Protein 2KGY (pdb70)

Secondary structure (DSSP, 8-state):
--S-TTSSSHHHHHHHHHHH--B--SSHHHHHHIIIIISTTTTSB--EEEE--SSS-EEEE--BBTTTBEEEEEEBTTTTB--EEEE-SS--

Foldseek 3Di:
DVFDPDADCQVVCVVLCVFQAAEFAAALLRLLVCLLCNSPVRPWSKYWYFDDDPAGGWTWIWTHHSPLWIAIFTGHNVPHGGGDGTGSNPRD

Radius of gyration: 11.52 Å; Cα contacts (8 Å, |Δi|>4): 251; chains: 1; bounding box: 25×25×30 Å

CATH classification: 3.30.505.20

Sequence (92 aa):
DYDIPTTENLYFQGAMAFDGEDEVTGPDADRARAAAVQAVPGGTAGEVETETGEGAAAYGVLVTRPDGTRVEVHLDRDFRVLDTEPADGDGGDYDIPTTENLYFQGAMAFDGEDEVTGPDADRARAAAVQAVPGGTAGEVETETGEGAAAYGVLVTRPDGTRVEVHLDRDFRVLDTEPADGDGGDYDIPTTENLYFQGAMAFDGEDEVTGPDADRARAAAVQAVPGGTAGEVETETGEGAAAYGVLVTRPDGTRVEVHLDRDFRVLDTEPADGDGGDYDIPTTENLYFQGAMAFDGEDEVTGPDADRARAAAVQAVPGGTAGEVETETGEGAAAYGVLVTRPDGTRVEVHLDRDFRVLDTEPADGDGGDYDIPTTENLYFQGAMAFDGEDEVTGPDADRARAAAVQAVPGGTAGEVETETGEGAAAYGVLVTRPDGTRVEVHLDRDFRVLDTEPADGDGGDYDIPTTENLYFQGAMAFDGEDEVTGPDADRARAAAVQAVPGGTAGEVETETGEGAAAYGVLVTRPDGTRVEVHLDRDFRVLDTEPADGDGGDYDIPTTENLYFQGAMAFDGEDEVTGPDADRARAAAVQAVPGGTAGEVETETGEGAAAYGVLVTRPDGTRVEVHLDRDFRVLDTEPADGDGGDYDIPTTENLYFQGAMAFDGEDEVTGPDADRARAAAVQAVPGGTAGEVETETGEGAAAYGVLVTRPDGTRVEVHLDRDFRVLDTEPADGDGGDYDIPTTENLYFQGAMAFDGEDEVTGPDADRARAAAVQAVPGGTAGEVETETGEGAAAYGVLVTRPDGTRVEVHLDRDFRVLDTEPADGDGGDYDIPTTENLYFQGAMAFDGEDEVTGPDADRARAAAVQAVPGGTAGEVETETGEGAAAYGVLVTRPDGTRVEVHLDRDFRVLDTEPADGDGGDYDIPTTENLYFQGAMAFDGEDEVTGPDADRARAAAVQAVPGGTAGEVETETGEGAAAYGVLVTRPDGTRVEVHLDRDFRVLDTEPADGDGGDYDIPTTENLYFQGAMAFDGEDEVTGPDADRARAAAVQAVPGGTAGEVETETGEGAAAYGVLVTRPDGTRVEVHLDRDFRVLDTEPADGDGGDYDIPTTENLYFQGAMAFDGEDEVTGPDADRARAAAVQAVPGGTAGEVETETGEGAAAYGVLVTRPDGTRVEVHLDRDFRVLDTEPADGDGGDYDIPTTENLYFQGAMAFDGEDEVTGPDADRARAAAVQAVPGGTAGEVETETGEGAAAYGVLVTRPDGTRVEVHLDRDFRVLDTEPADGDGGDYDIPTTENLYFQGAMAFDGEDEVTGPDADRARAAAVQAVPGGTAGEVETETGEGAAAYGVLVTRPDGTRVEVHLDRDFRVLDTEPADGDGGDYDIPTTENLYFQGAMAFDGEDEVTGPDADRARAAAVQAVPGGTAGEVETETGEGAAAYGVLVTRPDGTRVEVHLDRDFRVLDTEPADGDGGDYDIPTTENLYFQGAMAFDGEDEVTGPDADRARAAAVQAVPGGTAGEVETETGEGAAAYGVLVTRPDGTRVEVHLDRDFRVLDTEPADGDGGDYDIPTTENLYFQGAMAFDGEDEVTGPDADRARAAAVQAVPGGTAGEVETETGEGAAAYGVLVTRPDGTRVEVHLDRDFRVLDTEPADGDGGDYDIPTTENLYFQGAMAFDGEDEVTGPDADRARAAAVQAVPGGTAGEVETETGEGAAAYGVLVTRPDGTRVEVHLDRDFRVLDTEPADGDGGDYDIPTTENLYFQGAMAFDGEDEVTGPDADRARAAAVQAVPGGTAGEVETETGEGAAAYGVLVTRPDGTRVEVHLDRDFRVLDTEPADGDGG

Organism: Mycobacterium tuberculosis (strain ATCC 25618 / H37Rv) (NCBI:txid83332)

Solvent-accessible surface area: 5314 Å² total; per-residue (Å²): 102,110,11,38,118,119,12,109,86,6,122,116,26,14,62,101,13,177,89,20,27,81,112,13,58,4,71,24,70,33,22,15,152,2,0,18,106,105,2,35,89,37,53,58,0,5,1,2,11,56,80,112,49,187,36,52,9,19,45,0,5,0,20,33,163,61,129,24,55,14,52,4,3,67,2,7,125,63,138,214,36,46,101,67,66,86,4,115,21,126,48,118

B-factor: mean 37.4, std 22.86, range [0.02, 75.54]

Nearest PDB structures (foldseek):
  2kgy-assembly1_A  TM=9.215E-01  e=4.120E-16  Mycobacterium tuberculosis H37Rv
  4agt-assembly1_B  TM=5.721E-01  e=5.261E-01  Aspergillus fumigatus
  5eo8-assembly1_A  TM=6.458E-01  e=2.131E+00  Aspergillus oryzae RIB40
  6rxt-assembly1_UL  TM=4.568E-01  e=2.271E+00  Thermochaetoides thermophila
  2kgy-assembly1_A  TM=9.849E-01  e=2.122E-17  Mycobacterium tuberculosis H37Rv

Structure (mmCIF, N/CA/C/O backbone):
data_2KGY
#
_entry.id   2KGY
#
loop_
_atom_site.group_PDB
_atom_site.id
_atom_site.type_symbol
_atom_site.label_atom_id
_atom_site.label_alt_id
_atom_site.label_comp_id
_atom_site.label_asym_id
_atom_site.label_entity_id
_atom_site.label_seq_id
_atom_site.pdbx_PDB_ins_code
_atom_site.Cartn_x
_atom_site.Cartn_y
_atom_site.Cartn_z
_atom_site.occupancy
_atom_site.B_iso_or_equiv
_atom_site.auth_seq_id
_atom_site.auth_comp_id
_atom_site.auth_asym_id
_atom_site.auth_atom_id
_atom_site.pdbx_PDB_model_num
ATOM 1 N N . ASP A 1 11 ? 1.328 0.000 0.000 1.00 4.00 11 ASP A N 1
ATOM 2 C CA . ASP A 1 11 ? 2.093 -0.001 -1.242 1.00 0.02 11 ASP A CA 1
ATOM 3 C C . ASP A 1 11 ? 1.985 -1.350 -1.946 1.00 34.14 11 ASP A C 1
ATOM 4 O O . ASP A 1 11 ? 1.982 -1.422 -3.175 1.00 1.02 11 ASP A O 1
ATOM 13 N N . TYR A 1 12 ? 1.896 -2.417 -1.159 1.00 2.53 12 TYR A N 1
ATOM 14 C CA . TYR A 1 12 ? 1.791 -3.764 -1.706 1.00 43.22 12 TYR A CA 1
ATOM 15 C C . TYR A 1 12 ? 0.456 -3.960 -2.418 1.00 22.20 12 TYR A C 1
ATOM 16 O O . TYR A 1 12 ? 0.394 -4.562 -3.490 1.00 42.23 12 TYR A O 1
ATOM 34 N N . ASP A 1 13 ? -0.610 -3.448 -1.813 1.00 42.54 13 ASP A N 1
ATOM 35 C CA . ASP A 1 13 ? -1.945 -3.564 -2.389 1.00 2.13 13 ASP A CA 1
ATOM 36 C C . ASP A 1 13 ? -2.021 -2.847 -3.733 1.00 75.42 13 ASP A C 1
ATOM 37 O O . ASP A 1 13 ? -0.998 -2.568 -4.358 1.00 3.34 13 ASP A O 1
ATOM 46 N N . ILE A 1 14 ? -3.241 -2.554 -4.173 1.00 64.40 14 ILE A N 1
ATOM 47 C CA . ILE A 1 14 ? -3.450 -1.871 -5.443 1.00 51.22 14 ILE A CA 1
ATOM 48 C C . ILE A 1 14 ? -3.387 -0.357 -5.270 1.00 23.12 14 ILE A C 1
ATOM 49 O O . ILE A 1 14 ? -4.043 0.222 -4.404 1.00 20.54 14 ILE A O 1
ATOM 65 N N . PRO A 1 15 ? -2.579 0.302 -6.114 1.00 31.20 15 PRO A N 1
ATOM 66 C CA . PRO A 1 15 ? -2.412 1.758 -6.076 1.00 33.32 15 PRO A CA 1
ATOM 67 C C . PRO A 1 15 ? -3.663 2.497 -6.540 1.00 23.20 15 PRO A C 1
ATOM 68 O O . PRO A 1 15 ? -3.691 3.727 -6.581 1.00 4.44 15 PRO A O 1
ATOM 79 N N . THR A 1 16 ? -4.697 1.739 -6.890 1.00 34.35 16 THR A N 1
ATOM 80 C CA . THR A 1 16 ? -5.951 2.322 -7.352 1.00 24.25 16 THR A CA 1
ATOM 81 C C . THR A 1 16 ? -7.054 2.147 -6.314 1.00 61.53 16 THR A C 1
ATOM 82 O O . THR A 1 16 ? -8.239 2.136 -6.648 1.00 52.53 16 THR A O 1
ATOM 93 N N . THR A 1 17 ? -6.658 2.009 -5.053 1.00 5.23 17 THR A N 1
ATOM 94 C CA . THR A 1 17 ? -7.613 1.834 -3.966 1.00 61.12 17 THR A CA 1
ATOM 95 C C . THR A 1 17 ? -8.240 3.164 -3.566 1.00 12.33 17 THR A C 1
ATOM 96 O O . THR A 1 17 ? -8.094 4.165 -4.267 1.00 35.03 17 THR A O 1
ATOM 107 N N . GLU A 1 18 ? -8.938 3.168 -2.434 1.00 24.40 18 GLU A N 1
ATOM 108 C CA . GLU A 1 18 ? -9.587 4.377 -1.941 1.00 71.42 18 GLU A CA 1
ATOM 109 C C . GLU A 1 18 ? -8.561 5.351 -1.371 1.00 0.52 18 GLU A C 1
ATOM 110 O O . GLU A 1 18 ? -7.896 6.074 -2.112 1.00 72.44 18 GLU A O 1
ATOM 122 N N . ASN A 1 19 ? -8.439 5.366 -0.047 1.00 71.23 19 ASN A N 1
ATOM 123 C CA . ASN A 1 19 ? -7.495 6.252 0.624 1.00 53.33 19 ASN A CA 1
ATOM 124 C C . ASN A 1 19 ? -6.217 5.506 0.993 1.00 3.42 19 ASN A C 1
ATOM 125 O O . ASN A 1 19 ? -5.353 6.040 1.691 1.00 32.21 19 ASN A O 1
ATOM 136 N N . LEU A 1 20 ? -6.102 4.270 0.520 1.00 0.33 20 LEU A N 1
ATOM 137 C CA . LEU A 1 20 ? -4.928 3.450 0.800 1.00 54.01 20 LEU A CA 1
ATOM 138 C C . LEU A 1 20 ? -3.698 3.998 0.083 1.00 32.45 20 LEU A C 1
ATOM 139 O O . LEU A 1 20 ? -2.569 3.605 0.379 1.00 12.31 20 LEU A O 1
ATOM 155 N N . TYR A 1 21 ? -3.924 4.907 -0.858 1.00 12.33 21 TYR A N 1
ATOM 156 C CA . TYR A 1 21 ? -2.834 5.509 -1.617 1.00 13.15 21 TYR A CA 1
ATOM 157 C C . TYR A 1 21 ? -2.387 6.822 -0.980 1.00 74.24 21 TYR A C 1
ATOM 158 O O . TYR A 1 21 ? -1.483 7.491 -1.480 1.00 51.32 21 TYR A O 1
ATOM 176 N N . PHE A 1 22 ? -3.028 7.183 0.126 1.00 1.53 22 PHE A N 1
ATOM 177 C CA . PHE A 1 22 ? -2.698 8.416 0.832 1.00 0.04 22 PHE A CA 1
ATOM 178 C C . PHE A 1 22 ? -1.769 8.136 2.010 1.00 13.14 22 PHE A C 1
ATOM 179 O O . PHE A 1 22 ? -0.835 8.893 2.270 1.00 2.50 22 PHE A O 1
ATOM 196 N N . GLN A 1 23 ? -2.035 7.044 2.719 1.00 31.41 23 GLN A N 1
ATOM 197 C CA . GLN A 1 23 ? -1.224 6.664 3.870 1.00 14.31 23 GLN A CA 1
ATOM 198 C C . GLN A 1 23 ? 0.182 6.263 3.437 1.00 11.30 23 GLN A C 1
ATOM 199 O O . GLN A 1 23 ? 1.169 6.657 4.057 1.00 41.24 23 GLN A O 1
ATOM 213 N N . GLY A 1 24 ? 0.265 5.476 2.368 1.00 2.44 24 GLY A N 1
ATOM 214 C CA . GLY A 1 24 ? 1.555 5.035 1.871 1.00 30.21 24 GLY A CA 1
ATOM 215 C C . GLY A 1 24 ? 2.577 6.153 1.838 1.00 44.35 24 GLY A C 1
ATOM 216 O O . GLY A 1 24 ? 3.775 5.913 1.983 1.00 24.22 24 GLY A O 1
ATOM 220 N N . ALA A 1 25 ? 2.104 7.380 1.643 1.00 21.13 25 ALA A N 1
ATOM 221 C CA . ALA A 1 25 ? 2.986 8.540 1.591 1.00 34.53 25 ALA A CA 1
ATOM 222 C C . ALA A 1 25 ? 3.880 8.605 2.825 1.00 51.13 25 ALA A C 1
ATOM 223 O O . ALA A 1 25 ? 5.105 8.632 2.714 1.00 62.54 25 ALA A O 1
ATOM 230 N N . MET A 1 26 ? 3.259 8.632 3.999 1.00 31.14 26 MET A N 1
ATOM 231 C CA . MET A 1 26 ? 4.000 8.694 5.254 1.00 50.12 26 MET A CA 1
ATOM 232 C C . MET A 1 26 ? 4.687 7.364 5.546 1.00 60.22 26 MET A C 1
ATOM 233 O O . MET A 1 26 ? 5.437 7.241 6.514 1.00 41.43 26 MET A O 1
ATOM 247 N N . ALA A 1 27 ? 4.425 6.370 4.703 1.00 44.21 27 ALA A N 1
ATOM 248 C CA . ALA A 1 27 ? 5.020 5.050 4.870 1.00 21.02 27 ALA A CA 1
ATOM 249 C C . ALA A 1 27 ? 6.490 5.055 4.466 1.00 64.13 27 ALA A C 1
ATOM 250 O O . ALA A 1 27 ? 7.273 4.222 4.923 1.00 22.10 27 ALA A O 1
ATOM 257 N N . PHE A 1 28 ? 6.859 5.998 3.605 1.00 63.31 28 PHE A N 1
ATOM 258 C CA . PHE A 1 28 ? 8.236 6.110 3.137 1.00 31.32 28 PHE A CA 1
ATOM 259 C C . PHE A 1 28 ? 9.175 6.454 4.289 1.00 4.42 28 PHE A C 1
ATOM 260 O O . PHE A 1 28 ? 10.397 6.432 4.136 1.00 32.44 28 PHE A O 1
ATOM 277 N N . ASP A 1 29 ? 8.596 6.774 5.441 1.00 23.13 29 ASP A N 1
ATOM 278 C CA . ASP A 1 29 ? 9.381 7.123 6.620 1.00 15.21 29 ASP A CA 1
ATOM 279 C C . ASP A 1 29 ? 10.023 5.883 7.232 1.00 24.43 29 ASP A C 1
ATOM 280 O O . ASP A 1 29 ? 11.216 5.637 7.055 1.00 12.30 29 ASP A O 1
ATOM 289 N N . GLY A 1 30 ? 9.224 5.103 7.955 1.00 3.40 30 GLY A N 1
ATOM 290 C CA . GLY A 1 30 ? 9.733 3.899 8.584 1.00 64.54 30 GLY A CA 1
ATOM 291 C C . GLY A 1 30 ? 8.753 2.745 8.506 1.00 14.41 30 GLY A C 1
ATOM 292 O O . GLY A 1 30 ? 8.947 1.713 9.147 1.00 10.44 30 GLY A O 1
ATOM 296 N N . GLU A 1 31 ? 7.695 2.922 7.720 1.00 62.42 31 GLU A N 1
ATOM 297 C CA . GLU A 1 31 ? 6.679 1.887 7.564 1.00 43.23 31 GLU A CA 1
ATOM 298 C C . GLU A 1 31 ? 7.289 0.607 7.001 1.00 71.43 31 GLU A C 1
ATOM 299 O O . GLU A 1 31 ? 7.510 0.489 5.795 1.00 1.52 31 GLU A O 1
ATOM 311 N N . ASP A 1 32 ? 7.558 -0.350 7.882 1.00 64.32 32 ASP A N 1
ATOM 312 C CA . ASP A 1 32 ? 8.142 -1.623 7.474 1.00 40.00 32 ASP A CA 1
ATOM 313 C C . ASP A 1 32 ? 7.053 -2.644 7.160 1.00 62.31 32 ASP A C 1
ATOM 314 O O . ASP A 1 32 ? 5.890 -2.288 6.977 1.00 72.01 32 ASP A O 1
ATOM 323 N N . GLU A 1 33 ? 7.440 -3.915 7.098 1.00 4.42 33 GLU A N 1
ATOM 324 C CA . GLU A 1 33 ? 6.497 -4.987 6.804 1.00 13.40 33 GLU A CA 1
ATOM 325 C C . GLU A 1 33 ? 6.120 -5.744 8.074 1.00 1.33 33 GLU A C 1
ATOM 326 O O . GLU A 1 33 ? 6.983 -6.277 8.771 1.00 23.24 33 GLU A O 1
ATOM 338 N N . VAL A 1 34 ? 4.825 -5.785 8.369 1.00 33.43 34 VAL A N 1
ATOM 339 C CA . VAL A 1 34 ? 4.332 -6.477 9.555 1.00 44.02 34 VAL A CA 1
ATOM 340 C C . VAL A 1 34 ? 4.150 -7.966 9.286 1.00 20.50 34 VAL A C 1
ATOM 341 O O . VAL A 1 34 ? 5.027 -8.619 8.719 1.00 61.01 34 VAL A O 1
ATOM 354 N N . THR A 1 35 ? 3.004 -8.500 9.697 1.00 72.42 35 THR A N 1
ATOM 355 C CA . THR A 1 35 ? 2.706 -9.914 9.501 1.00 15.53 35 THR A CA 1
ATOM 356 C C . THR A 1 35 ? 1.276 -10.111 9.011 1.00 53.10 35 THR A C 1
ATOM 357 O O . THR A 1 35 ? 1.048 -10.679 7.944 1.00 51.02 35 THR A O 1
ATOM 368 N N . GLY A 1 36 ? 0.314 -9.637 9.798 1.00 62.12 36 GLY A N 1
ATOM 369 C CA . GLY A 1 36 ? -1.082 -9.771 9.426 1.00 71.21 36 GLY A CA 1
ATOM 370 C C . GLY A 1 36 ? -2.020 -9.244 10.494 1.00 62.21 36 GLY A C 1
ATOM 371 O O . GLY A 1 36 ? -2.698 -8.233 10.311 1.00 5.31 36 GLY A O 1
ATOM 375 N N . PRO A 1 37 ? -2.069 -9.940 11.640 1.00 45.13 37 PRO A N 1
ATOM 376 C CA . PRO A 1 37 ? -2.928 -9.555 12.763 1.00 22.24 37 PRO A CA 1
ATOM 377 C C . PRO A 1 37 ? -2.453 -8.277 13.445 1.00 5.15 37 PRO A C 1
ATOM 378 O O . PRO A 1 37 ? -1.368 -7.773 13.154 1.00 3.00 37 PRO A O 1
ATOM 389 N N . ASP A 1 38 ? -3.270 -7.758 14.354 1.00 14.34 38 ASP A N 1
ATOM 390 C CA . ASP A 1 38 ? -2.933 -6.538 15.079 1.00 25.44 38 ASP A CA 1
ATOM 391 C C . ASP A 1 38 ? -1.822 -6.798 16.092 1.00 65.40 38 ASP A C 1
ATOM 392 O O . ASP A 1 38 ? -1.090 -5.885 16.473 1.00 21.55 38 ASP A O 1
ATOM 401 N N . ALA A 1 39 ? -1.702 -8.050 16.524 1.00 54.32 39 ALA A N 1
ATOM 402 C CA . ALA A 1 39 ? -0.681 -8.430 17.491 1.00 5.11 39 ALA A CA 1
ATOM 403 C C . ALA A 1 39 ? 0.709 -8.028 17.008 1.00 20.52 39 ALA A C 1
ATOM 404 O O . ALA A 1 39 ? 1.523 -7.522 17.781 1.00 52.13 39 ALA A O 1
ATOM 411 N N . ASP A 1 40 ? 0.974 -8.259 15.727 1.00 2.40 40 ASP A N 1
ATOM 412 C CA . ASP A 1 40 ? 2.266 -7.920 15.141 1.00 60.31 40 ASP A CA 1
ATOM 413 C C . ASP A 1 40 ? 2.334 -6.436 14.796 1.00 43.12 40 ASP A C 1
ATOM 414 O O . ASP A 1 40 ? 3.355 -5.784 15.016 1.00 11.31 40 ASP A O 1
ATOM 423 N N . ARG A 1 41 ? 1.242 -5.909 14.253 1.00 73.12 41 ARG A N 1
ATOM 424 C CA . ARG A 1 41 ? 1.178 -4.502 13.875 1.00 25.40 41 ARG A CA 1
ATOM 425 C C . ARG A 1 41 ? 1.370 -3.603 15.093 1.00 74.20 41 ARG A C 1
ATOM 426 O O . ARG A 1 41 ? 2.006 -2.554 15.008 1.00 5.32 41 ARG A O 1
ATOM 447 N N . ALA A 1 42 ? 0.813 -4.022 16.225 1.00 71.43 42 ALA A N 1
ATOM 448 C CA . ALA A 1 42 ? 0.923 -3.256 17.460 1.00 62.32 42 ALA A CA 1
ATOM 449 C C . ALA A 1 42 ? 2.360 -3.242 17.971 1.00 71.43 42 ALA A C 1
ATOM 450 O O . ALA A 1 42 ? 2.812 -2.256 18.552 1.00 22.25 42 ALA A O 1
ATOM 457 N N . ARG A 1 43 ? 3.072 -4.343 17.750 1.00 1.42 43 ARG A N 1
ATOM 458 C CA . ARG A 1 43 ? 4.457 -4.457 18.190 1.00 3.04 43 ARG A CA 1
ATOM 459 C C . ARG A 1 43 ? 5.394 -3.721 17.236 1.00 34.50 43 ARG A C 1
ATOM 460 O O . ARG A 1 43 ? 6.349 -3.074 17.664 1.00 73.12 43 ARG A O 1
ATOM 481 N N . ALA A 1 44 ? 5.113 -3.827 15.941 1.00 15.23 44 ALA A N 1
ATOM 482 C CA . ALA A 1 44 ? 5.928 -3.171 14.927 1.00 41.22 44 ALA A CA 1
ATOM 483 C C . ALA A 1 44 ? 5.563 -1.696 14.799 1.00 44.34 44 ALA A C 1
ATOM 484 O O . ALA A 1 44 ? 6.398 -0.819 15.019 1.00 43.15 44 ALA A O 1
ATOM 491 N N . ALA A 1 45 ? 4.311 -1.429 14.441 1.00 65.42 45 ALA A N 1
ATOM 492 C CA . ALA A 1 45 ? 3.836 -0.060 14.285 1.00 64.34 45 ALA A CA 1
ATOM 493 C C . ALA A 1 45 ? 4.130 0.768 15.531 1.00 51.12 45 ALA A C 1
ATOM 494 O O . ALA A 1 45 ? 4.208 1.995 15.468 1.00 30.41 45 ALA A O 1
ATOM 501 N N . ALA A 1 46 ? 4.291 0.090 16.662 1.00 31.23 46 ALA A N 1
ATOM 502 C CA . ALA A 1 46 ? 4.577 0.763 17.923 1.00 50.52 46 ALA A CA 1
ATOM 503 C C . ALA A 1 46 ? 5.841 1.609 17.818 1.00 4.45 46 ALA A C 1
ATOM 504 O O . ALA A 1 46 ? 5.774 2.832 17.688 1.00 32.30 46 ALA A O 1
ATOM 511 N N . VAL A 1 47 ? 6.995 0.951 17.877 1.00 12.25 47 VAL A N 1
ATOM 512 C CA . VAL A 1 47 ? 8.275 1.643 17.789 1.00 2.02 47 VAL A CA 1
ATOM 513 C C . VAL A 1 47 ? 9.013 1.272 16.508 1.00 41.22 47 VAL A C 1
ATOM 514 O O . VAL A 1 47 ? 9.978 1.932 16.123 1.00 21.12 47 VAL A O 1
ATOM 527 N N . GLN A 1 48 ? 8.552 0.213 15.851 1.00 34.42 48 GLN A N 1
ATOM 528 C CA . GLN A 1 48 ? 9.169 -0.246 14.612 1.00 34.03 48 GLN A CA 1
ATOM 529 C C . GLN A 1 48 ? 8.784 0.658 13.446 1.00 71.45 48 GLN A C 1
ATOM 530 O O . GLN A 1 48 ? 9.570 0.862 12.521 1.00 74.44 48 GLN A O 1
ATOM 544 N N . ALA A 1 49 ? 7.570 1.196 13.496 1.00 40.31 49 ALA A N 1
ATOM 545 C CA . ALA A 1 49 ? 7.082 2.079 12.444 1.00 11.40 49 ALA A CA 1
ATOM 546 C C . ALA A 1 49 ? 7.025 3.526 12.924 1.00 35.42 49 ALA A C 1
ATOM 547 O O . ALA A 1 49 ? 6.682 4.430 12.163 1.00 54.14 49 ALA A O 1
ATOM 554 N N . VAL A 1 50 ? 7.362 3.737 14.192 1.00 13.25 50 VAL A N 1
ATOM 555 C CA . VAL A 1 50 ? 7.349 5.074 14.774 1.00 12.02 50 VAL A CA 1
ATOM 556 C C . VAL A 1 50 ? 8.732 5.713 14.715 1.00 71.51 50 VAL A C 1
ATOM 557 O O . VAL A 1 50 ? 8.923 6.873 15.078 1.00 42.44 50 VAL A O 1
ATOM 570 N N . PRO A 1 51 ? 9.722 4.938 14.246 1.00 34.00 51 PRO A N 1
ATOM 571 C CA . PRO A 1 51 ? 11.105 5.407 14.127 1.00 42.22 51 PRO A CA 1
ATOM 572 C C . PRO A 1 51 ? 11.270 6.452 13.028 1.00 4.05 51 PRO A C 1
ATOM 573 O O . PRO A 1 51 ? 12.153 7.306 13.099 1.00 51.34 51 PRO A O 1
ATOM 584 N N . GLY A 1 52 ? 10.414 6.378 12.014 1.00 64.03 52 GLY A N 1
ATOM 585 C CA . GLY A 1 52 ? 10.483 7.324 10.915 1.00 33.21 52 GLY A CA 1
ATOM 586 C C . GLY A 1 52 ? 9.844 8.656 11.256 1.00 22.41 52 GLY A C 1
ATOM 587 O O . GLY A 1 52 ? 10.477 9.704 11.139 1.00 64.34 52 GLY A O 1
ATOM 591 N N . GLY A 1 53 ? 8.584 8.615 11.679 1.00 41.32 53 GLY A N 1
ATOM 592 C CA . GLY A 1 53 ? 7.880 9.835 12.030 1.00 70.25 53 GLY A CA 1
ATOM 593 C C . GLY A 1 53 ? 6.616 9.567 12.823 1.00 42.14 53 GLY A C 1
ATOM 594 O O . GLY A 1 53 ? 6.237 10.358 13.687 1.00 74.10 53 GLY A O 1
ATOM 598 N N . THR A 1 54 ? 5.960 8.449 12.528 1.00 22.21 54 THR A N 1
ATOM 599 C CA . THR A 1 54 ? 4.730 8.080 13.218 1.00 43.15 54 THR A CA 1
ATOM 600 C C . THR A 1 54 ? 4.634 6.570 13.399 1.00 34.33 54 THR A C 1
ATOM 601 O O . THR A 1 54 ? 5.152 5.803 12.588 1.00 31.03 54 THR A O 1
ATOM 612 N N . ALA A 1 55 ? 3.966 6.149 14.469 1.00 70.44 55 ALA A N 1
ATOM 613 C CA . ALA A 1 55 ? 3.799 4.729 14.755 1.00 41.21 55 ALA A CA 1
ATOM 614 C C . ALA A 1 55 ? 2.811 4.087 13.788 1.00 72.54 55 ALA A C 1
ATOM 615 O O . ALA A 1 55 ? 1.662 3.823 14.142 1.00 45.32 55 ALA A O 1
ATOM 622 N N . GLY A 1 56 ? 3.265 3.837 12.563 1.00 22.21 56 GLY A N 1
ATOM 623 C CA . GLY A 1 56 ? 2.408 3.228 11.563 1.00 35.24 56 GLY A CA 1
ATOM 624 C C . GLY A 1 56 ? 3.182 2.382 10.573 1.00 62.52 56 GLY A C 1
ATOM 625 O O . GLY A 1 56 ? 3.916 2.909 9.737 1.00 34.22 56 GLY A O 1
ATOM 629 N N . GLU A 1 57 ? 3.020 1.065 10.667 1.00 4.42 57 GLU A N 1
ATOM 630 C CA . GLU A 1 57 ? 3.713 0.145 9.773 1.00 1.11 57 GLU A CA 1
ATOM 631 C C . GLU A 1 57 ? 2.770 -0.379 8.694 1.00 14.03 57 GLU A C 1
ATOM 632 O O . GLU A 1 57 ? 1.661 0.128 8.523 1.00 1.52 57 GLU A O 1
ATOM 644 N N . VAL A 1 58 ? 3.218 -1.398 7.968 1.00 22.12 58 VAL A N 1
ATOM 645 C CA . VAL A 1 58 ? 2.415 -1.992 6.906 1.00 21.22 58 VAL A CA 1
ATOM 646 C C . VAL A 1 58 ? 2.415 -3.514 7.003 1.00 15.43 58 VAL A C 1
ATOM 647 O O . VAL A 1 58 ? 3.461 -4.152 6.898 1.00 2.04 58 VAL A O 1
ATOM 660 N N . GLU A 1 59 ? 1.232 -4.088 7.204 1.00 45.12 59 GLU A N 1
ATOM 661 C CA . GLU A 1 59 ? 1.096 -5.535 7.315 1.00 23.52 59 GLU A CA 1
ATOM 662 C C . GLU A 1 59 ? 0.680 -6.147 5.981 1.00 74.13 59 GLU A C 1
ATOM 663 O O . GLU A 1 59 ? 0.124 -5.466 5.118 1.00 5.20 59 GLU A O 1
ATOM 675 N N . THR A 1 60 ? 0.952 -7.438 5.817 1.00 30.13 60 THR A N 1
ATOM 676 C CA . THR A 1 60 ? 0.608 -8.142 4.589 1.00 72.34 60 THR A CA 1
ATOM 677 C C . THR A 1 60 ? 0.016 -9.515 4.889 1.00 41.33 60 THR A C 1
ATOM 678 O O . THR A 1 60 ? 0.715 -10.413 5.357 1.00 40.50 60 THR A O 1
ATOM 689 N N . GLU A 1 61 ? -1.276 -9.670 4.615 1.00 4.22 61 GLU A N 1
ATOM 690 C CA . GLU A 1 61 ? -1.960 -10.934 4.857 1.00 74.42 61 GLU A CA 1
ATOM 691 C C . GLU A 1 61 ? -2.640 -11.437 3.586 1.00 1.51 61 GLU A C 1
ATOM 692 O O . GLU A 1 61 ? -2.787 -10.697 2.612 1.00 22.13 61 GLU A O 1
ATOM 704 N N . THR A 1 62 ? -3.053 -12.700 3.603 1.00 61.24 62 THR A N 1
ATOM 705 C CA . THR A 1 62 ? -3.715 -13.303 2.453 1.00 50.13 62 THR A CA 1
ATOM 706 C C . THR A 1 62 ? -5.110 -13.798 2.818 1.00 4.04 62 THR A C 1
ATOM 707 O O . THR A 1 62 ? -5.265 -14.674 3.668 1.00 60.11 62 THR A O 1
ATOM 718 N N . GLY A 1 63 ? -6.123 -13.231 2.170 1.00 21.13 63 GLY A N 1
ATOM 719 C CA . GLY A 1 63 ? -7.492 -13.629 2.441 1.00 10.42 63 GLY A CA 1
ATOM 720 C C . GLY A 1 63 ? -8.129 -14.350 1.270 1.00 50.42 63 GLY A C 1
ATOM 721 O O . GLY A 1 63 ? -7.463 -15.103 0.561 1.00 40.35 63 GLY A O 1
ATOM 725 N N . GLU A 1 64 ? -9.423 -14.120 1.068 1.00 43.41 64 GLU A N 1
ATOM 726 C CA . GLU A 1 64 ? -10.150 -14.756 -0.025 1.00 5.34 64 GLU A CA 1
ATOM 727 C C . GLU A 1 64 ? -10.031 -13.937 -1.307 1.00 4.33 64 GLU A C 1
ATOM 728 O O . GLU A 1 64 ? -10.343 -14.418 -2.395 1.00 14.12 64 GLU A O 1
ATOM 740 N N . GLY A 1 65 ? -9.576 -12.695 -1.169 1.00 12.32 65 GLY A N 1
ATOM 741 C CA . GLY A 1 65 ? -9.424 -11.828 -2.323 1.00 14.12 65 GLY A CA 1
ATOM 742 C C . GLY A 1 65 ? -8.071 -11.980 -2.988 1.00 71.34 65 GLY A C 1
ATOM 743 O O . GLY A 1 65 ? -7.709 -13.070 -3.431 1.00 42.21 65 GLY A O 1
ATOM 747 N N . ALA A 1 66 ? -7.322 -10.885 -3.061 1.00 14.42 66 ALA A N 1
ATOM 748 C CA . ALA A 1 66 ? -6.002 -10.901 -3.677 1.00 25.40 66 ALA A CA 1
ATOM 749 C C . ALA A 1 66 ? -4.931 -10.440 -2.694 1.00 31.34 66 ALA A C 1
ATOM 750 O O . ALA A 1 66 ? -4.178 -11.251 -2.156 1.00 64.55 66 ALA A O 1
ATOM 757 N N . ALA A 1 67 ? -4.870 -9.133 -2.463 1.00 43.10 67 ALA A N 1
ATOM 758 C CA . ALA A 1 67 ? -3.892 -8.565 -1.543 1.00 52.52 67 ALA A CA 1
ATOM 759 C C . ALA A 1 67 ? -4.539 -8.200 -0.211 1.00 40.02 67 ALA A C 1
ATOM 760 O O . ALA A 1 67 ? -4.961 -7.062 -0.006 1.00 64.21 67 ALA A O 1
ATOM 767 N N . ALA A 1 68 ? -4.614 -9.173 0.691 1.00 75.24 68 ALA A N 1
ATOM 768 C CA . ALA A 1 68 ? -5.209 -8.954 2.003 1.00 1.23 68 ALA A CA 1
ATOM 769 C C . ALA A 1 68 ? -4.200 -8.337 2.967 1.00 72.34 68 ALA A C 1
ATOM 770 O O . ALA A 1 68 ? -3.844 -8.942 3.979 1.00 52.44 68 ALA A O 1
ATOM 777 N N . TYR A 1 69 ? -3.743 -7.132 2.645 1.00 23.43 69 TYR A N 1
ATOM 778 C CA . TYR A 1 69 ? -2.772 -6.436 3.481 1.00 51.40 69 TYR A CA 1
ATOM 779 C C . TYR A 1 69 ? -3.417 -5.250 4.193 1.00 74.42 69 TYR A C 1
ATOM 780 O O . TYR A 1 69 ? -4.578 -4.923 3.951 1.00 73.33 69 TYR A O 1
ATOM 798 N N . GLY A 1 70 ? -2.654 -4.610 5.073 1.00 1.20 70 GLY A N 1
ATOM 799 C CA . GLY A 1 70 ? -3.167 -3.468 5.807 1.00 44.40 70 GLY A CA 1
ATOM 800 C C . GLY A 1 70 ? -2.068 -2.520 6.245 1.00 11.43 70 GLY A C 1
ATOM 801 O O . GLY A 1 70 ? -0.905 -2.911 6.350 1.00 15.21 70 GLY A O 1
ATOM 805 N N . VAL A 1 71 ? -2.436 -1.268 6.501 1.00 43.01 71 VAL A N 1
ATOM 806 C CA . VAL A 1 71 ? -1.473 -0.261 6.930 1.00 43.34 71 VAL A CA 1
ATOM 807 C C . VAL A 1 71 ? -1.991 0.517 8.134 1.00 43.40 71 VAL A C 1
ATOM 808 O O . VAL A 1 71 ? -2.986 1.237 8.041 1.00 74.51 71 VAL A O 1
ATOM 821 N N . LEU A 1 72 ? -1.309 0.370 9.264 1.00 21.44 72 LEU A N 1
ATOM 822 C CA . LEU A 1 72 ? -1.699 1.059 10.489 1.00 15.32 72 LEU A CA 1
ATOM 823 C C . LEU A 1 72 ? -0.725 2.187 10.813 1.00 11.14 72 LEU A C 1
ATOM 824 O O . LEU A 1 72 ? 0.491 2.017 10.722 1.00 33.22 72 LEU A O 1
ATOM 840 N N . VAL A 1 73 ? -1.267 3.339 11.194 1.00 13.54 73 VAL A N 1
ATOM 841 C CA . VAL A 1 73 ? -0.446 4.495 11.536 1.00 71.12 73 VAL A CA 1
ATOM 842 C C . VAL A 1 73 ? -1.150 5.389 12.551 1.00 62.51 73 VAL A C 1
ATOM 843 O O . VAL A 1 73 ? -2.274 5.838 12.326 1.00 41.33 73 VAL A O 1
ATOM 856 N N . THR A 1 74 ? -0.481 5.643 13.671 1.00 4.51 74 THR A N 1
ATOM 857 C CA . THR A 1 74 ? -1.041 6.483 14.722 1.00 13.01 74 THR A CA 1
ATOM 858 C C . THR A 1 74 ? 0.019 6.856 15.752 1.00 34.33 74 THR A C 1
ATOM 859 O O . THR A 1 74 ? 1.113 7.297 15.400 1.00 74.45 74 THR A O 1
ATOM 870 N N . ARG A 1 75 ? -0.312 6.675 17.027 1.00 52.23 75 ARG A N 1
ATOM 871 C CA . ARG A 1 75 ? 0.612 6.993 18.108 1.00 0.34 75 ARG A CA 1
ATOM 872 C C . ARG A 1 75 ? 1.244 5.725 18.674 1.00 64.11 75 ARG A C 1
ATOM 873 O O . ARG A 1 75 ? 0.588 4.697 18.844 1.00 11.45 75 ARG A O 1
ATOM 894 N N . PRO A 1 76 ? 2.550 5.796 18.971 1.00 3.44 76 PRO A N 1
ATOM 895 C CA . PRO A 1 76 ? 3.300 4.663 19.522 1.00 50.42 76 PRO A CA 1
ATOM 896 C C . PRO A 1 76 ? 2.891 4.339 20.955 1.00 62.04 76 PRO A C 1
ATOM 897 O O . PRO A 1 76 ? 3.607 3.640 21.671 1.00 24.33 76 PRO A O 1
ATOM 908 N N . ASP A 1 77 ? 1.736 4.851 21.365 1.00 22.35 77 ASP A N 1
ATOM 909 C CA . ASP A 1 77 ? 1.231 4.614 22.713 1.00 62.21 77 ASP A CA 1
ATOM 910 C C . ASP A 1 77 ? 0.266 3.433 22.732 1.00 71.34 77 ASP A C 1
ATOM 911 O O . ASP A 1 77 ? -0.457 3.224 23.705 1.00 25.33 77 ASP A O 1
ATOM 920 N N . GLY A 1 78 ? 0.259 2.663 21.647 1.00 12.23 78 GLY A N 1
ATOM 921 C CA . GLY A 1 78 ? -0.622 1.513 21.559 1.00 14.53 78 GLY A CA 1
ATOM 922 C C . GLY A 1 78 ? -1.756 1.726 20.575 1.00 23.43 78 GLY A C 1
ATOM 923 O O . GLY A 1 78 ? -2.461 0.782 20.215 1.00 1.42 78 GLY A O 1
ATOM 927 N N . THR A 1 79 ? -1.934 2.969 20.139 1.00 21.21 79 THR A N 1
ATOM 928 C CA . THR A 1 79 ? -2.991 3.303 19.193 1.00 33.24 79 THR A CA 1
ATOM 929 C C . THR A 1 79 ? -2.467 3.310 17.762 1.00 23.31 79 THR A C 1
ATOM 930 O O . THR A 1 79 ? -1.440 3.923 17.470 1.00 23.34 79 THR A O 1
ATOM 941 N N . ARG A 1 80 ? -3.178 2.625 16.873 1.00 54.13 80 ARG A N 1
ATOM 942 C CA . ARG A 1 80 ? -2.784 2.552 15.471 1.00 4.41 80 ARG A CA 1
ATOM 943 C C . ARG A 1 80 ? -4.006 2.591 14.559 1.00 13.31 80 ARG A C 1
ATOM 944 O O . ARG A 1 80 ? -5.121 2.289 14.985 1.00 53.32 80 ARG A O 1
ATOM 965 N N . VAL A 1 81 ? -3.789 2.966 13.302 1.00 31.23 81 VAL A N 1
ATOM 966 C CA . VAL A 1 81 ? -4.873 3.044 12.330 1.00 65.13 81 VAL A CA 1
ATOM 967 C C . VAL A 1 81 ? -4.648 2.072 11.177 1.00 24.42 81 VAL A C 1
ATOM 968 O O . VAL A 1 81 ? -4.183 2.461 10.106 1.00 33.22 81 VAL A O 1
ATOM 981 N N . GLU A 1 82 ? -4.981 0.805 11.405 1.00 24.11 82 GLU A N 1
ATOM 982 C CA . GLU A 1 82 ? -4.814 -0.223 10.385 1.00 72.43 82 GLU A CA 1
ATOM 983 C C . GLU A 1 82 ? -5.892 -0.103 9.311 1.00 64.53 82 GLU A C 1
ATOM 984 O O . GLU A 1 82 ? -7.086 -0.169 9.603 1.00 3.52 82 GLU A O 1
ATOM 996 N N . VAL A 1 83 ? -5.461 0.073 8.066 1.00 63.34 83 VAL A N 1
ATOM 997 C CA . VAL A 1 83 ? -6.387 0.201 6.947 1.00 10.40 83 VAL A CA 1
ATOM 998 C C . VAL A 1 83 ? -6.443 -1.084 6.129 1.00 10.12 83 VAL A C 1
ATOM 999 O O . VAL A 1 83 ? -5.419 -1.724 5.888 1.00 32.42 83 VAL A O 1
ATOM 1012 N N . HIS A 1 84 ? -7.646 -1.456 5.704 1.00 71.33 84 HIS A N 1
ATOM 1013 C CA . HIS A 1 84 ? -7.836 -2.666 4.911 1.00 51.21 84 HIS A CA 1
ATOM 1014 C C . HIS A 1 84 ? -7.635 -2.379 3.426 1.00 64.20 84 HIS A C 1
ATOM 1015 O O . HIS A 1 84 ? -8.364 -1.584 2.832 1.00 60.12 84 HIS A O 1
ATOM 1029 N N . LEU A 1 85 ? -6.641 -3.031 2.832 1.00 2.13 85 LEU A N 1
ATOM 1030 C CA . LEU A 1 85 ? -6.343 -2.846 1.416 1.00 4.33 85 LEU A CA 1
ATOM 1031 C C . LEU A 1 85 ? -6.267 -4.188 0.696 1.00 65.02 85 LEU A C 1
ATOM 1032 O O . LEU A 1 85 ? -5.296 -4.931 0.847 1.00 53.33 85 LEU A O 1
ATOM 1048 N N . ASP A 1 86 ? -7.295 -4.491 -0.089 1.00 23.44 86 ASP A N 1
ATOM 1049 C CA . ASP A 1 86 ? -7.343 -5.743 -0.836 1.00 12.13 86 ASP A CA 1
ATOM 1050 C C . ASP A 1 86 ? -7.903 -5.518 -2.237 1.00 2.10 86 ASP A C 1
ATOM 1051 O O . ASP A 1 86 ? -8.934 -4.867 -2.407 1.00 71.41 86 ASP A O 1
ATOM 1060 N N . ARG A 1 87 ? -7.215 -6.059 -3.237 1.00 71.22 87 ARG A N 1
ATOM 1061 C CA . ARG A 1 87 ? -7.642 -5.915 -4.624 1.00 32.43 87 ARG A CA 1
ATOM 1062 C C . ARG A 1 87 ? -9.019 -6.537 -4.836 1.00 33.53 87 ARG A C 1
ATOM 1063 O O . ARG A 1 87 ? -9.513 -6.607 -5.961 1.00 74.22 87 ARG A O 1
ATOM 1084 N N . ASP A 1 88 ? -9.633 -6.988 -3.747 1.00 61.21 88 ASP A N 1
ATOM 1085 C CA . ASP A 1 88 ? -10.953 -7.604 -3.813 1.00 71.12 88 ASP A CA 1
ATOM 1086 C C . ASP A 1 88 ? -12.011 -6.580 -4.211 1.00 53.21 88 ASP A C 1
ATOM 1087 O O . ASP A 1 88 ? -13.183 -6.916 -4.380 1.00 75.32 88 ASP A O 1
ATOM 1096 N N . PHE A 1 89 ? -11.590 -5.328 -4.358 1.00 60.11 89 PHE A N 1
ATOM 1097 C CA . PHE A 1 89 ? -12.502 -4.254 -4.734 1.00 44.31 89 PHE A CA 1
ATOM 1098 C C . PHE A 1 89 ? -13.504 -3.976 -3.618 1.00 10.52 89 PHE A C 1
ATOM 1099 O O . PHE A 1 89 ? -14.492 -3.268 -3.818 1.00 25.11 89 PHE A O 1
ATOM 1116 N N . ARG A 1 90 ? -13.243 -4.538 -2.442 1.00 44.23 90 ARG A N 1
ATOM 1117 C CA . ARG A 1 90 ? -14.122 -4.352 -1.294 1.00 60.43 90 ARG A CA 1
ATOM 1118 C C . ARG A 1 90 ? -13.313 -4.104 -0.024 1.00 52.25 90 ARG A C 1
ATOM 1119 O O . ARG A 1 90 ? -13.873 -3.962 1.063 1.00 62.11 90 ARG A O 1
ATOM 1140 N N . VAL A 1 91 ? -11.993 -4.053 -0.170 1.00 41.34 91 VAL A N 1
ATOM 1141 C CA . VAL A 1 91 ? -11.107 -3.821 0.964 1.00 2.20 91 VAL A CA 1
ATOM 1142 C C . VAL A 1 91 ? -10.343 -2.511 0.806 1.00 63.22 91 VAL A C 1
ATOM 1143 O O . VAL A 1 91 ? -9.134 -2.509 0.569 1.00 22.50 91 VAL A O 1
ATOM 1156 N N . LEU A 1 92 ? -11.055 -1.398 0.938 1.00 2.44 92 LEU A N 1
ATOM 1157 C CA . LEU A 1 92 ? -10.444 -0.079 0.811 1.00 62.02 92 LEU A CA 1
ATOM 1158 C C . LEU A 1 92 ? -10.791 0.800 2.008 1.00 1.10 92 LEU A C 1
ATOM 1159 O O . LEU A 1 92 ? -10.565 2.010 1.988 1.00 14.23 92 LEU A O 1
ATOM 1175 N N . ASP A 1 93 ? -11.338 0.183 3.049 1.00 14.13 93 ASP A N 1
ATOM 1176 C CA . ASP A 1 93 ? -11.714 0.909 4.257 1.00 23.33 93 ASP A CA 1
ATOM 1177 C C . ASP A 1 93 ? -10.582 0.885 5.280 1.00 65.55 93 ASP A C 1
ATOM 1178 O O . ASP A 1 93 ? -9.516 0.320 5.029 1.00 2.33 93 ASP A O 1
ATOM 1187 N N . THR A 1 94 ? -10.819 1.502 6.433 1.00 61.31 94 THR A N 1
ATOM 1188 C CA . THR A 1 94 ? -9.819 1.553 7.492 1.00 13.12 94 THR A CA 1
ATOM 1189 C C . THR A 1 94 ? -10.374 0.999 8.799 1.00 31.42 94 THR A C 1
ATOM 1190 O O . THR A 1 94 ? -11.581 0.804 8.938 1.00 12.43 94 THR A O 1
ATOM 1201 N N . GLU A 1 95 ? -9.485 0.746 9.755 1.00 42.53 95 GLU A N 1
ATOM 1202 C CA . GLU A 1 95 ? -9.888 0.214 11.051 1.00 64.10 95 GLU A CA 1
ATOM 1203 C C . GLU A 1 95 ? -8.997 0.760 12.164 1.00 75.42 95 GLU A C 1
ATOM 1204 O O . GLU A 1 95 ? -7.774 0.620 12.140 1.00 55.13 95 GLU A O 1
ATOM 1216 N N . PRO A 1 96 ? -9.625 1.397 13.163 1.00 4.25 96 PRO A N 1
ATOM 1217 C CA . PRO A 1 96 ? -8.910 1.977 14.304 1.00 4.13 96 PRO A CA 1
ATOM 1218 C C . PRO A 1 96 ? -8.321 0.911 15.222 1.00 12.13 96 PRO A C 1
ATOM 1219 O O . PRO A 1 96 ? -9.010 0.378 16.091 1.00 13.14 96 PRO A O 1
ATOM 1230 N N . ALA A 1 97 ? -7.043 0.605 15.024 1.00 52.54 97 ALA A N 1
ATOM 1231 C CA . ALA A 1 97 ? -6.362 -0.395 15.835 1.00 22.15 97 ALA A CA 1
ATOM 1232 C C . ALA A 1 97 ? -6.282 0.043 17.294 1.00 42.11 97 ALA A C 1
ATOM 1233 O O . ALA A 1 97 ? -5.572 0.992 17.629 1.00 71.41 97 ALA A O 1
ATOM 1240 N N . ASP A 1 98 ? -7.014 -0.653 18.157 1.00 51.43 98 ASP A N 1
ATOM 1241 C CA . ASP A 1 98 ? -7.026 -0.335 19.580 1.00 24.20 98 ASP A CA 1
ATOM 1242 C C . ASP A 1 98 ? -5.919 -1.086 20.313 1.00 23.42 98 ASP A C 1
ATOM 1243 O O . ASP A 1 98 ? -5.883 -1.116 21.543 1.00 53.44 98 ASP A O 1
ATOM 1252 N N . GLY A 1 99 ? -5.016 -1.694 19.549 1.00 31.20 99 GLY A N 1
ATOM 1253 C CA . GLY A 1 99 ? -3.921 -2.438 20.143 1.00 31.44 99 GLY A CA 1
ATOM 1254 C C . GLY A 1 99 ? -4.327 -3.841 20.549 1.00 24.43 99 GLY A C 1
ATOM 1255 O O . GLY A 1 99 ? -3.478 -4.720 20.702 1.00 31.34 99 GLY A O 1
ATOM 1259 N N . ASP A 1 100 ? -5.626 -4.052 20.726 1.00 73.24 100 ASP A N 1
ATOM 1260 C CA . ASP A 1 100 ? -6.143 -5.359 21.117 1.00 2.51 100 ASP A CA 1
ATOM 1261 C C . ASP A 1 100 ? -6.646 -6.131 19.901 1.00 0.53 100 ASP A C 1
ATOM 1262 O O . ASP A 1 100 ? -6.466 -7.344 19.805 1.00 4.34 100 ASP A O 1
ATOM 1271 N N . GLY A 1 101 ? -7.279 -5.418 18.974 1.00 14.14 101 GLY A N 1
ATOM 1272 C CA . GLY A 1 101 ? -7.800 -6.053 17.778 1.00 50.11 101 GLY A CA 1
ATOM 1273 C C . GLY A 1 101 ? -9.150 -6.703 18.007 1.00 53.40 101 GLY A C 1
ATOM 1274 O O . GLY A 1 101 ? -9.524 -7.639 17.303 1.00 62.44 101 GLY A O 1
ATOM 1278 N N . GLY A 1 102 ? -9.885 -6.205 18.997 1.00 4.34 102 GLY A N 1
ATOM 1279 C CA . GLY A 1 102 ? -11.192 -6.756 19.301 1.00 31.31 102 GLY A CA 1
ATOM 1280 C C . GLY A 1 102 ? -11.139 -8.241 19.603 1.00 12.33 102 GLY A C 1
ATOM 1281 O O . GLY A 1 102 ? -12.037 -8.782 20.249 1.00 4.31 102 GLY A O 1
ATOM 1285 N N . ASP A 1 11 ? -0.666 0.158 -1.255 1.00 64.40 11 ASP A N 2
ATOM 1286 C CA . ASP A 1 11 ? -0.812 0.412 -2.683 1.00 75.35 11 ASP A CA 2
ATOM 1287 C C . ASP A 1 11 ? -0.660 -0.878 -3.483 1.00 64.24 11 ASP A C 2
ATOM 1288 O O . ASP A 1 11 ? -0.858 -0.894 -4.699 1.00 23.25 11 ASP A O 2
ATOM 1297 N N . TYR A 1 12 ? -0.305 -1.957 -2.794 1.00 73.12 12 TYR A N 2
ATOM 1298 C CA . TYR A 1 12 ? -0.122 -3.251 -3.441 1.00 33.01 12 TYR A CA 2
ATOM 1299 C C . TYR A 1 12 ? -1.439 -3.764 -4.016 1.00 41.44 12 TYR A C 2
ATOM 1300 O O . TYR A 1 12 ? -1.458 -4.439 -5.045 1.00 74.24 12 TYR A O 2
ATOM 1318 N N . ASP A 1 13 ? -2.537 -3.437 -3.345 1.00 15.41 13 ASP A N 2
ATOM 1319 C CA . ASP A 1 13 ? -3.860 -3.861 -3.789 1.00 20.41 13 ASP A CA 2
ATOM 1320 C C . ASP A 1 13 ? -4.224 -3.205 -5.117 1.00 12.32 13 ASP A C 2
ATOM 1321 O O . ASP A 1 13 ? -3.505 -3.344 -6.107 1.00 12.52 13 ASP A O 2
ATOM 1330 N N . ILE A 1 14 ? -5.345 -2.491 -5.130 1.00 61.03 14 ILE A N 2
ATOM 1331 C CA . ILE A 1 14 ? -5.804 -1.813 -6.336 1.00 60.44 14 ILE A CA 2
ATOM 1332 C C . ILE A 1 14 ? -5.013 -0.533 -6.582 1.00 53.13 14 ILE A C 2
ATOM 1333 O O . ILE A 1 14 ? -4.889 0.327 -5.710 1.00 22.44 14 ILE A O 2
ATOM 1349 N N . PRO A 1 15 ? -4.467 -0.400 -7.800 1.00 2.41 15 PRO A N 2
ATOM 1350 C CA . PRO A 1 15 ? -3.681 0.774 -8.190 1.00 44.45 15 PRO A CA 2
ATOM 1351 C C . PRO A 1 15 ? -4.539 2.027 -8.331 1.00 74.54 15 PRO A C 2
ATOM 1352 O O . PRO A 1 15 ? -4.115 3.020 -8.923 1.00 14.13 15 PRO A O 2
ATOM 1363 N N . THR A 1 16 ? -5.750 1.973 -7.784 1.00 42.20 16 THR A N 2
ATOM 1364 C CA . THR A 1 16 ? -6.669 3.103 -7.849 1.00 64.44 16 THR A CA 2
ATOM 1365 C C . THR A 1 16 ? -7.602 3.122 -6.644 1.00 50.54 16 THR A C 2
ATOM 1366 O O . THR A 1 16 ? -8.782 3.456 -6.764 1.00 65.34 16 THR A O 2
ATOM 1377 N N . THR A 1 17 ? -7.067 2.764 -5.481 1.00 52.02 17 THR A N 2
ATOM 1378 C CA . THR A 1 17 ? -7.853 2.740 -4.254 1.00 4.32 17 THR A CA 2
ATOM 1379 C C . THR A 1 17 ? -8.174 4.153 -3.779 1.00 64.21 17 THR A C 2
ATOM 1380 O O . THR A 1 17 ? -8.084 5.110 -4.547 1.00 1.32 17 THR A O 2
ATOM 1391 N N . GLU A 1 18 ? -8.547 4.275 -2.509 1.00 73.11 18 GLU A N 2
ATOM 1392 C CA . GLU A 1 18 ? -8.882 5.572 -1.933 1.00 44.12 18 GLU A CA 2
ATOM 1393 C C . GLU A 1 18 ? -7.624 6.300 -1.466 1.00 55.31 18 GLU A C 2
ATOM 1394 O O . GLU A 1 18 ? -6.800 6.720 -2.277 1.00 72.01 18 GLU A O 2
ATOM 1406 N N . ASN A 1 19 ? -7.486 6.446 -0.152 1.00 51.43 19 ASN A N 2
ATOM 1407 C CA . ASN A 1 19 ? -6.331 7.125 0.424 1.00 63.42 19 ASN A CA 2
ATOM 1408 C C . ASN A 1 19 ? -5.174 6.151 0.628 1.00 32.31 19 ASN A C 2
ATOM 1409 O O . ASN A 1 19 ? -4.173 6.483 1.265 1.00 74.13 19 ASN A O 2
ATOM 1420 N N . LEU A 1 20 ? -5.318 4.948 0.084 1.00 72.42 20 LEU A N 2
ATOM 1421 C CA . LEU A 1 20 ? -4.286 3.924 0.205 1.00 5.41 20 LEU A CA 2
ATOM 1422 C C . LEU A 1 20 ? -3.027 4.328 -0.557 1.00 32.41 20 LEU A C 2
ATOM 1423 O O . LEU A 1 20 ? -1.971 3.716 -0.399 1.00 25.24 20 LEU A O 2
ATOM 1439 N N . TYR A 1 21 ? -3.148 5.362 -1.382 1.00 24.40 21 TYR A N 2
ATOM 1440 C CA . TYR A 1 21 ? -2.020 5.847 -2.169 1.00 20.22 21 TYR A CA 2
ATOM 1441 C C . TYR A 1 21 ? -0.911 6.373 -1.264 1.00 5.54 21 TYR A C 2
ATOM 1442 O O . TYR A 1 21 ? 0.209 6.619 -1.713 1.00 24.43 21 TYR A O 2
ATOM 1460 N N . PHE A 1 22 ? -1.230 6.545 0.015 1.00 73.22 22 PHE A N 2
ATOM 1461 C CA . PHE A 1 22 ? -0.262 7.043 0.985 1.00 71.50 22 PHE A CA 2
ATOM 1462 C C . PHE A 1 22 ? 0.047 5.982 2.038 1.00 11.41 22 PHE A C 2
ATOM 1463 O O . PHE A 1 22 ? -0.053 6.238 3.238 1.00 63.12 22 PHE A O 2
ATOM 1480 N N . GLN A 1 23 ? 0.421 4.793 1.579 1.00 24.41 23 GLN A N 2
ATOM 1481 C CA . GLN A 1 23 ? 0.744 3.693 2.481 1.00 14.32 23 GLN A CA 2
ATOM 1482 C C . GLN A 1 23 ? 1.876 4.080 3.428 1.00 74.55 23 GLN A C 2
ATOM 1483 O O . GLN A 1 23 ? 3.049 3.858 3.131 1.00 52.20 23 GLN A O 2
ATOM 1497 N N . GLY A 1 24 ? 1.515 4.659 4.569 1.00 51.03 24 GLY A N 2
ATOM 1498 C CA . GLY A 1 24 ? 2.512 5.067 5.541 1.00 50.42 24 GLY A CA 2
ATOM 1499 C C . GLY A 1 24 ? 3.709 5.738 4.897 1.00 63.43 24 GLY A C 2
ATOM 1500 O O . GLY A 1 24 ? 4.846 5.533 5.321 1.00 63.44 24 GLY A O 2
ATOM 1504 N N . ALA A 1 25 ? 3.454 6.540 3.868 1.00 22.23 25 ALA A N 2
ATOM 1505 C CA . ALA A 1 25 ? 4.520 7.242 3.165 1.00 41.43 25 ALA A CA 2
ATOM 1506 C C . ALA A 1 25 ? 5.286 8.164 4.108 1.00 53.22 25 ALA A C 2
ATOM 1507 O O . ALA A 1 25 ? 6.459 8.460 3.885 1.00 63.43 25 ALA A O 2
ATOM 1514 N N . MET A 1 26 ? 4.613 8.616 5.161 1.00 2.13 26 MET A N 2
ATOM 1515 C CA . MET A 1 26 ? 5.232 9.505 6.139 1.00 73.55 26 MET A CA 2
ATOM 1516 C C . MET A 1 26 ? 6.347 8.789 6.894 1.00 11.24 26 MET A C 2
ATOM 1517 O O . MET A 1 26 ? 7.109 9.413 7.632 1.00 15.44 26 MET A O 2
ATOM 1531 N N . ALA A 1 27 ? 6.436 7.477 6.706 1.00 63.34 27 ALA A N 2
ATOM 1532 C CA . ALA A 1 27 ? 7.459 6.678 7.368 1.00 24.44 27 ALA A CA 2
ATOM 1533 C C . ALA A 1 27 ? 8.383 6.016 6.352 1.00 62.44 27 ALA A C 2
ATOM 1534 O O . ALA A 1 27 ? 8.460 4.789 6.274 1.00 40.32 27 ALA A O 2
ATOM 1541 N N . PHE A 1 28 ? 9.083 6.835 5.573 1.00 34.23 28 PHE A N 2
ATOM 1542 C CA . PHE A 1 28 ? 10.000 6.328 4.560 1.00 44.24 28 PHE A CA 2
ATOM 1543 C C . PHE A 1 28 ? 11.085 5.461 5.192 1.00 34.23 28 PHE A C 2
ATOM 1544 O O . PHE A 1 28 ? 11.891 4.847 4.493 1.00 53.34 28 PHE A O 2
ATOM 1561 N N . ASP A 1 29 ? 11.098 5.416 6.520 1.00 73.32 29 ASP A N 2
ATOM 1562 C CA . ASP A 1 29 ? 12.082 4.624 7.248 1.00 31.43 29 ASP A CA 2
ATOM 1563 C C . ASP A 1 29 ? 11.398 3.670 8.223 1.00 62.54 29 ASP A C 2
ATOM 1564 O O . ASP A 1 29 ? 11.860 2.550 8.439 1.00 45.13 29 ASP A O 2
ATOM 1573 N N . GLY A 1 30 ? 10.294 4.122 8.809 1.00 30.35 30 GLY A N 2
ATOM 1574 C CA . GLY A 1 30 ? 9.565 3.296 9.755 1.00 42.41 30 GLY A CA 2
ATOM 1575 C C . GLY A 1 30 ? 8.621 2.327 9.071 1.00 5.12 30 GLY A C 2
ATOM 1576 O O . GLY A 1 30 ? 8.218 1.325 9.660 1.00 21.20 30 GLY A O 2
ATOM 1580 N N . GLU A 1 31 ? 8.268 2.627 7.825 1.00 13.13 31 GLU A N 2
ATOM 1581 C CA . GLU A 1 31 ? 7.363 1.775 7.063 1.00 61.14 31 GLU A CA 2
ATOM 1582 C C . GLU A 1 31 ? 7.967 0.389 6.854 1.00 1.15 31 GLU A C 2
ATOM 1583 O O . GLU A 1 31 ? 8.721 0.165 5.907 1.00 33.42 31 GLU A O 2
ATOM 1595 N N . ASP A 1 32 ? 7.631 -0.536 7.746 1.00 31.14 32 ASP A N 2
ATOM 1596 C CA . ASP A 1 32 ? 8.139 -1.900 7.661 1.00 31.54 32 ASP A CA 2
ATOM 1597 C C . ASP A 1 32 ? 7.017 -2.878 7.328 1.00 35.53 32 ASP A C 2
ATOM 1598 O O . ASP A 1 32 ? 5.862 -2.483 7.175 1.00 54.21 32 ASP A O 2
ATOM 1607 N N . GLU A 1 33 ? 7.366 -4.156 7.217 1.00 35.42 33 GLU A N 2
ATOM 1608 C CA . GLU A 1 33 ? 6.387 -5.190 6.900 1.00 10.02 33 GLU A CA 2
ATOM 1609 C C . GLU A 1 33 ? 5.873 -5.861 8.171 1.00 52.51 33 GLU A C 2
ATOM 1610 O O . GLU A 1 33 ? 6.629 -6.510 8.893 1.00 21.11 33 GLU A O 2
ATOM 1622 N N . VAL A 1 34 ? 4.581 -5.697 8.438 1.00 72.41 34 VAL A N 2
ATOM 1623 C CA . VAL A 1 34 ? 3.964 -6.287 9.620 1.00 3.44 34 VAL A CA 2
ATOM 1624 C C . VAL A 1 34 ? 3.762 -7.787 9.445 1.00 72.43 34 VAL A C 2
ATOM 1625 O O . VAL A 1 34 ? 4.649 -8.493 8.963 1.00 74.21 34 VAL A O 2
ATOM 1638 N N . THR A 1 35 ? 2.587 -8.271 9.838 1.00 5.23 35 THR A N 2
ATOM 1639 C CA . THR A 1 35 ? 2.268 -9.688 9.725 1.00 33.12 35 THR A CA 2
ATOM 1640 C C . THR A 1 35 ? 0.824 -9.892 9.279 1.00 24.21 35 THR A C 2
ATOM 1641 O O . THR A 1 35 ? 0.566 -10.484 8.232 1.00 52.32 35 THR A O 2
ATOM 1652 N N . GLY A 1 36 ? -0.114 -9.398 10.081 1.00 1.22 36 GLY A N 2
ATOM 1653 C CA . GLY A 1 36 ? -1.520 -9.536 9.751 1.00 12.01 36 GLY A CA 2
ATOM 1654 C C . GLY A 1 36 ? -2.427 -8.998 10.840 1.00 10.21 36 GLY A C 2
ATOM 1655 O O . GLY A 1 36 ? -3.209 -8.072 10.625 1.00 54.12 36 GLY A O 2
ATOM 1659 N N . PRO A 1 37 ? -2.329 -9.586 12.041 1.00 21.15 37 PRO A N 2
ATOM 1660 C CA . PRO A 1 37 ? -3.140 -9.177 13.192 1.00 53.02 37 PRO A CA 2
ATOM 1661 C C . PRO A 1 37 ? -2.743 -7.804 13.723 1.00 42.14 37 PRO A C 2
ATOM 1662 O O . PRO A 1 37 ? -1.674 -7.287 13.396 1.00 73.02 37 PRO A O 2
ATOM 1673 N N . ASP A 1 38 ? -3.608 -7.219 14.543 1.00 55.42 38 ASP A N 2
ATOM 1674 C CA . ASP A 1 38 ? -3.347 -5.905 15.120 1.00 24.45 38 ASP A CA 2
ATOM 1675 C C . ASP A 1 38 ? -2.247 -5.985 16.175 1.00 42.04 38 ASP A C 2
ATOM 1676 O O . ASP A 1 38 ? -1.556 -5.002 16.440 1.00 0.14 38 ASP A O 2
ATOM 1685 N N . ALA A 1 39 ? -2.091 -7.162 16.772 1.00 11.33 39 ALA A N 2
ATOM 1686 C CA . ALA A 1 39 ? -1.075 -7.370 17.797 1.00 50.35 39 ALA A CA 2
ATOM 1687 C C . ALA A 1 39 ? 0.318 -7.060 17.259 1.00 70.53 39 ALA A C 2
ATOM 1688 O O . ALA A 1 39 ? 1.165 -6.526 17.974 1.00 3.31 39 ALA A O 2
ATOM 1695 N N . ASP A 1 40 ? 0.548 -7.401 15.995 1.00 2.35 40 ASP A N 2
ATOM 1696 C CA . ASP A 1 40 ? 1.839 -7.159 15.362 1.00 41.14 40 ASP A CA 2
ATOM 1697 C C . ASP A 1 40 ? 1.928 -5.729 14.838 1.00 51.21 40 ASP A C 2
ATOM 1698 O O . ASP A 1 40 ? 2.988 -5.105 14.886 1.00 51.52 40 ASP A O 2
ATOM 1707 N N . ARG A 1 41 ? 0.808 -5.217 14.337 1.00 3.23 41 ARG A N 2
ATOM 1708 C CA . ARG A 1 41 ? 0.760 -3.861 13.802 1.00 25.44 41 ARG A CA 2
ATOM 1709 C C . ARG A 1 41 ? 0.876 -2.831 14.922 1.00 52.22 41 ARG A C 2
ATOM 1710 O O . ARG A 1 41 ? 1.604 -1.846 14.800 1.00 62.40 41 ARG A O 2
ATOM 1731 N N . ALA A 1 42 ? 0.152 -3.065 16.011 1.00 14.43 42 ALA A N 2
ATOM 1732 C CA . ALA A 1 42 ? 0.174 -2.158 17.152 1.00 13.04 42 ALA A CA 2
ATOM 1733 C C . ALA A 1 42 ? 1.520 -2.207 17.867 1.00 62.24 42 ALA A C 2
ATOM 1734 O O . ALA A 1 42 ? 1.997 -1.196 18.383 1.00 71.41 42 ALA A O 2
ATOM 1741 N N . ARG A 1 43 ? 2.128 -3.389 17.893 1.00 51.21 43 ARG A N 2
ATOM 1742 C CA . ARG A 1 43 ? 3.419 -3.570 18.546 1.00 52.41 43 ARG A CA 2
ATOM 1743 C C . ARG A 1 43 ? 4.555 -3.091 17.646 1.00 32.34 43 ARG A C 2
ATOM 1744 O O . ARG A 1 43 ? 5.500 -2.453 18.109 1.00 33.34 43 ARG A O 2
ATOM 1765 N N . ALA A 1 44 ? 4.455 -3.405 16.359 1.00 42.13 44 ALA A N 2
ATOM 1766 C CA . ALA A 1 44 ? 5.473 -3.006 15.394 1.00 32.14 44 ALA A CA 2
ATOM 1767 C C . ALA A 1 44 ? 5.363 -1.522 15.062 1.00 14.00 44 ALA A C 2
ATOM 1768 O O . ALA A 1 44 ? 6.285 -0.749 15.318 1.00 43.24 44 ALA A O 2
ATOM 1775 N N . ALA A 1 45 ? 4.228 -1.131 14.490 1.00 24.02 45 ALA A N 2
ATOM 1776 C CA . ALA A 1 45 ? 3.998 0.261 14.124 1.00 34.21 45 ALA A CA 2
ATOM 1777 C C . ALA A 1 45 ? 4.220 1.186 15.316 1.00 44.14 45 ALA A C 2
ATOM 1778 O O . ALA A 1 45 ? 4.429 2.387 15.150 1.00 45.40 45 ALA A O 2
ATOM 1785 N N . ALA A 1 46 ? 4.174 0.619 16.516 1.00 34.44 46 ALA A N 2
ATOM 1786 C CA . ALA A 1 46 ? 4.372 1.393 17.735 1.00 32.25 46 ALA A CA 2
ATOM 1787 C C . ALA A 1 46 ? 5.747 2.051 17.750 1.00 24.44 46 ALA A C 2
ATOM 1788 O O . ALA A 1 46 ? 5.863 3.273 17.664 1.00 0.34 46 ALA A O 2
ATOM 1795 N N . VAL A 1 47 ? 6.789 1.232 17.861 1.00 72.20 47 VAL A N 2
ATOM 1796 C CA . VAL A 1 47 ? 8.157 1.734 17.887 1.00 41.40 47 VAL A CA 2
ATOM 1797 C C . VAL A 1 47 ? 8.910 1.345 16.620 1.00 71.32 47 VAL A C 2
ATOM 1798 O O . VAL A 1 47 ? 10.011 1.832 16.366 1.00 10.22 47 VAL A O 2
ATOM 1811 N N . GLN A 1 48 ? 8.308 0.463 15.828 1.00 53.42 48 GLN A N 2
ATOM 1812 C CA . GLN A 1 48 ? 8.922 0.008 14.586 1.00 0.13 48 GLN A CA 2
ATOM 1813 C C . GLN A 1 48 ? 8.646 0.988 13.451 1.00 40.21 48 GLN A C 2
ATOM 1814 O O . GLN A 1 48 ? 9.512 1.244 12.615 1.00 51.32 48 GLN A O 2
ATOM 1828 N N . ALA A 1 49 ? 7.434 1.533 13.428 1.00 41.13 49 ALA A N 2
ATOM 1829 C CA . ALA A 1 49 ? 7.045 2.486 12.396 1.00 53.30 49 ALA A CA 2
ATOM 1830 C C . ALA A 1 49 ? 7.089 3.916 12.924 1.00 5.14 49 ALA A C 2
ATOM 1831 O O . ALA A 1 49 ? 6.907 4.873 12.172 1.00 72.14 49 ALA A O 2
ATOM 1838 N N . VAL A 1 50 ? 7.333 4.055 14.224 1.00 70.52 50 VAL A N 2
ATOM 1839 C CA . VAL A 1 50 ? 7.402 5.368 14.853 1.00 20.00 50 VAL A CA 2
ATOM 1840 C C . VAL A 1 50 ? 8.767 6.011 14.635 1.00 61.30 50 VAL A C 2
ATOM 1841 O O . VAL A 1 50 ? 8.918 7.232 14.665 1.00 53.35 50 VAL A O 2
ATOM 1854 N N . PRO A 1 51 ? 9.788 5.170 14.410 1.00 72.01 51 PRO A N 2
ATOM 1855 C CA . PRO A 1 51 ? 11.159 5.634 14.181 1.00 25.51 51 PRO A CA 2
ATOM 1856 C C . PRO A 1 51 ? 11.317 6.339 12.839 1.00 55.34 51 PRO A C 2
ATOM 1857 O O . PRO A 1 51 ? 12.368 6.906 12.543 1.00 31.23 51 PRO A O 2
ATOM 1868 N N . GLY A 1 52 ? 10.263 6.301 12.028 1.00 0.52 52 GLY A N 2
ATOM 1869 C CA . GLY A 1 52 ? 10.305 6.942 10.726 1.00 20.35 52 GLY A CA 2
ATOM 1870 C C . GLY A 1 52 ? 9.641 8.304 10.729 1.00 53.22 52 GLY A C 2
ATOM 1871 O O . GLY A 1 52 ? 9.913 9.137 9.865 1.00 74.43 52 GLY A O 2
ATOM 1875 N N . GLY A 1 53 ? 8.765 8.532 11.703 1.00 52.42 53 GLY A N 2
ATOM 1876 C CA . GLY A 1 53 ? 8.072 9.804 11.794 1.00 11.24 53 GLY A CA 2
ATOM 1877 C C . GLY A 1 53 ? 6.767 9.700 12.559 1.00 23.11 53 GLY A C 2
ATOM 1878 O O . GLY A 1 53 ? 6.363 10.640 13.244 1.00 55.33 53 GLY A O 2
ATOM 1882 N N . THR A 1 54 ? 6.105 8.553 12.442 1.00 14.35 54 THR A N 2
ATOM 1883 C CA . THR A 1 54 ? 4.837 8.330 13.126 1.00 52.32 54 THR A CA 2
ATOM 1884 C C . THR A 1 54 ? 4.588 6.843 13.351 1.00 13.42 54 THR A C 2
ATOM 1885 O O . THR A 1 54 ? 5.204 5.996 12.705 1.00 11.44 54 THR A O 2
ATOM 1896 N N . ALA A 1 55 ? 3.680 6.533 14.271 1.00 2.02 55 ALA A N 2
ATOM 1897 C CA . ALA A 1 55 ? 3.348 5.148 14.580 1.00 71.35 55 ALA A CA 2
ATOM 1898 C C . ALA A 1 55 ? 2.452 4.545 13.503 1.00 52.33 55 ALA A C 2
ATOM 1899 O O . ALA A 1 55 ? 1.274 4.279 13.739 1.00 41.53 55 ALA A O 2
ATOM 1906 N N . GLY A 1 56 ? 3.018 4.333 12.318 1.00 0.04 56 GLY A N 2
ATOM 1907 C CA . GLY A 1 56 ? 2.255 3.764 11.223 1.00 41.33 56 GLY A CA 2
ATOM 1908 C C . GLY A 1 56 ? 3.087 2.840 10.356 1.00 74.03 56 GLY A C 2
ATOM 1909 O O . GLY A 1 56 ? 3.886 3.297 9.539 1.00 13.23 56 GLY A O 2
ATOM 1913 N N . GLU A 1 57 ? 2.899 1.536 10.534 1.00 25.02 57 GLU A N 2
ATOM 1914 C CA . GLU A 1 57 ? 3.641 0.546 9.763 1.00 63.34 57 GLU A CA 2
ATOM 1915 C C . GLU A 1 57 ? 2.817 0.050 8.578 1.00 41.43 57 GLU A C 2
ATOM 1916 O O . GLU A 1 57 ? 1.748 0.585 8.284 1.00 34.12 57 GLU A O 2
ATOM 1928 N N . VAL A 1 58 ? 3.323 -0.975 7.900 1.00 43.35 58 VAL A N 2
ATOM 1929 C CA . VAL A 1 58 ? 2.635 -1.543 6.747 1.00 70.41 58 VAL A CA 2
ATOM 1930 C C . VAL A 1 58 ? 2.591 -3.065 6.829 1.00 35.00 58 VAL A C 2
ATOM 1931 O O . VAL A 1 58 ? 3.628 -3.723 6.888 1.00 64.32 58 VAL A O 2
ATOM 1944 N N . GLU A 1 59 ? 1.381 -3.617 6.832 1.00 22.11 59 GLU A N 2
ATOM 1945 C CA . GLU A 1 59 ? 1.202 -5.062 6.907 1.00 21.33 59 GLU A CA 2
ATOM 1946 C C . GLU A 1 59 ? 1.022 -5.661 5.515 1.00 23.44 59 GLU A C 2
ATOM 1947 O O . GLU A 1 59 ? 0.501 -5.011 4.609 1.00 44.23 59 GLU A O 2
ATOM 1959 N N . THR A 1 60 ? 1.458 -6.907 5.353 1.00 51.12 60 THR A N 2
ATOM 1960 C CA . THR A 1 60 ? 1.347 -7.594 4.072 1.00 24.24 60 THR A CA 2
ATOM 1961 C C . THR A 1 60 ? 0.846 -9.022 4.256 1.00 11.02 60 THR A C 2
ATOM 1962 O O . THR A 1 60 ? 1.531 -9.859 4.842 1.00 25.12 60 THR A O 2
ATOM 1973 N N . GLU A 1 61 ? -0.354 -9.293 3.751 1.00 4.22 61 GLU A N 2
ATOM 1974 C CA . GLU A 1 61 ? -0.946 -10.621 3.861 1.00 42.32 61 GLU A CA 2
ATOM 1975 C C . GLU A 1 61 ? -1.655 -11.009 2.566 1.00 3.14 61 GLU A C 2
ATOM 1976 O O . GLU A 1 61 ? -1.978 -10.154 1.741 1.00 64.13 61 GLU A O 2
ATOM 1988 N N . THR A 1 62 ? -1.894 -12.305 2.395 1.00 23.52 62 THR A N 2
ATOM 1989 C CA . THR A 1 62 ? -2.562 -12.808 1.202 1.00 71.42 62 THR A CA 2
ATOM 1990 C C . THR A 1 62 ? -3.807 -13.610 1.565 1.00 3.02 62 THR A C 2
ATOM 1991 O O . THR A 1 62 ? -3.725 -14.618 2.266 1.00 71.13 62 THR A O 2
ATOM 2002 N N . GLY A 1 63 ? -4.960 -13.155 1.084 1.00 63.35 63 GLY A N 2
ATOM 2003 C CA . GLY A 1 63 ? -6.205 -13.843 1.368 1.00 34.13 63 GLY A CA 2
ATOM 2004 C C . GLY A 1 63 ? -6.634 -14.758 0.239 1.00 63.45 63 GLY A C 2
ATOM 2005 O O . GLY A 1 63 ? -5.816 -15.154 -0.591 1.00 70.05 63 GLY A O 2
ATOM 2009 N N . GLU A 1 64 ? -7.919 -15.097 0.208 1.00 50.42 64 GLU A N 2
ATOM 2010 C CA . GLU A 1 64 ? -8.453 -15.974 -0.828 1.00 1.43 64 GLU A CA 2
ATOM 2011 C C . GLU A 1 64 ? -8.771 -15.187 -2.096 1.00 14.11 64 GLU A C 2
ATOM 2012 O O . GLU A 1 64 ? -8.813 -15.745 -3.192 1.00 10.24 64 GLU A O 2
ATOM 2024 N N . GLY A 1 65 ? -8.996 -13.886 -1.938 1.00 14.14 65 GLY A N 2
ATOM 2025 C CA . GLY A 1 65 ? -9.309 -13.043 -3.077 1.00 32.21 65 GLY A CA 2
ATOM 2026 C C . GLY A 1 65 ? -8.077 -12.667 -3.875 1.00 42.13 65 GLY A C 2
ATOM 2027 O O . GLY A 1 65 ? -7.450 -13.521 -4.501 1.00 25.13 65 GLY A O 2
ATOM 2031 N N . ALA A 1 66 ? -7.730 -11.384 -3.856 1.00 21.13 66 ALA A N 2
ATOM 2032 C CA . ALA A 1 66 ? -6.565 -10.897 -4.583 1.00 5.31 66 ALA A CA 2
ATOM 2033 C C . ALA A 1 66 ? -5.493 -10.387 -3.625 1.00 32.01 66 ALA A C 2
ATOM 2034 O O . ALA A 1 66 ? -4.432 -10.994 -3.486 1.00 44.25 66 ALA A O 2
ATOM 2041 N N . ALA A 1 67 ? -5.779 -9.269 -2.966 1.00 44.42 67 ALA A N 2
ATOM 2042 C CA . ALA A 1 67 ? -4.840 -8.678 -2.020 1.00 63.43 67 ALA A CA 2
ATOM 2043 C C . ALA A 1 67 ? -5.347 -8.810 -0.588 1.00 72.43 67 ALA A C 2
ATOM 2044 O O . ALA A 1 67 ? -6.546 -8.960 -0.356 1.00 73.22 67 ALA A O 2
ATOM 2051 N N . ALA A 1 68 ? -4.426 -8.754 0.368 1.00 34.34 68 ALA A N 2
ATOM 2052 C CA . ALA A 1 68 ? -4.781 -8.866 1.778 1.00 74.33 68 ALA A CA 2
ATOM 2053 C C . ALA A 1 68 ? -3.740 -8.189 2.662 1.00 42.24 68 ALA A C 2
ATOM 2054 O O . ALA A 1 68 ? -3.100 -8.836 3.491 1.00 44.22 68 ALA A O 2
ATOM 2061 N N . TYR A 1 69 ? -3.575 -6.884 2.479 1.00 44.52 69 TYR A N 2
ATOM 2062 C CA . TYR A 1 69 ? -2.608 -6.119 3.258 1.00 41.11 69 TYR A CA 2
ATOM 2063 C C . TYR A 1 69 ? -3.312 -5.116 4.167 1.00 61.12 69 TYR A C 2
ATOM 2064 O O . TYR A 1 69 ? -4.528 -4.943 4.095 1.00 43.40 69 TYR A O 2
ATOM 2082 N N . GLY A 1 70 ? -2.537 -4.457 5.023 1.00 44.13 70 GLY A N 2
ATOM 2083 C CA . GLY A 1 70 ? -3.102 -3.479 5.934 1.00 44.22 70 GLY A CA 2
ATOM 2084 C C . GLY A 1 70 ? -2.063 -2.507 6.458 1.00 31.23 70 GLY A C 2
ATOM 2085 O O . GLY A 1 70 ? -1.115 -2.906 7.135 1.00 40.12 70 GLY A O 2
ATOM 2089 N N . VAL A 1 71 ? -2.240 -1.228 6.145 1.00 52.42 71 VAL A N 2
ATOM 2090 C CA . VAL A 1 71 ? -1.310 -0.196 6.589 1.00 54.04 71 VAL A CA 2
ATOM 2091 C C . VAL A 1 71 ? -1.936 0.680 7.668 1.00 20.02 71 VAL A C 2
ATOM 2092 O O . VAL A 1 71 ? -2.980 1.297 7.455 1.00 53.24 71 VAL A O 2
ATOM 2105 N N . LEU A 1 72 ? -1.291 0.731 8.828 1.00 20.54 72 LEU A N 2
ATOM 2106 C CA . LEU A 1 72 ? -1.783 1.532 9.943 1.00 14.23 72 LEU A CA 2
ATOM 2107 C C . LEU A 1 72 ? -0.854 2.710 10.219 1.00 33.14 72 LEU A C 2
ATOM 2108 O O . LEU A 1 72 ? 0.364 2.597 10.087 1.00 45.22 72 LEU A O 2
ATOM 2124 N N . VAL A 1 73 ? -1.438 3.840 10.606 1.00 32.32 73 VAL A N 2
ATOM 2125 C CA . VAL A 1 73 ? -0.663 5.038 10.905 1.00 63.24 73 VAL A CA 2
ATOM 2126 C C . VAL A 1 73 ? -1.333 5.869 11.993 1.00 45.00 73 VAL A C 2
ATOM 2127 O O . VAL A 1 73 ? -2.443 6.371 11.812 1.00 5.14 73 VAL A O 2
ATOM 2140 N N . THR A 1 74 ? -0.651 6.012 13.125 1.00 25.32 74 THR A N 2
ATOM 2141 C CA . THR A 1 74 ? -1.179 6.782 14.244 1.00 31.30 74 THR A CA 2
ATOM 2142 C C . THR A 1 74 ? -0.144 6.919 15.355 1.00 72.02 74 THR A C 2
ATOM 2143 O O . THR A 1 74 ? 1.026 7.201 15.095 1.00 54.14 74 THR A O 2
ATOM 2154 N N . ARG A 1 75 ? -0.582 6.717 16.593 1.00 2.13 75 ARG A N 2
ATOM 2155 C CA . ARG A 1 75 ? 0.308 6.819 17.744 1.00 15.10 75 ARG A CA 2
ATOM 2156 C C . ARG A 1 75 ? 0.606 5.440 18.324 1.00 30.24 75 ARG A C 2
ATOM 2157 O O . ARG A 1 75 ? -0.213 4.523 18.263 1.00 72.22 75 ARG A O 2
ATOM 2178 N N . PRO A 1 76 ? 1.807 5.288 18.901 1.00 22.44 76 PRO A N 2
ATOM 2179 C CA . PRO A 1 76 ? 2.242 4.024 19.504 1.00 74.22 76 PRO A CA 2
ATOM 2180 C C . PRO A 1 76 ? 1.477 3.698 20.782 1.00 2.14 76 PRO A C 2
ATOM 2181 O O . PRO A 1 76 ? 1.782 2.721 21.467 1.00 14.31 76 PRO A O 2
ATOM 2192 N N . ASP A 1 77 ? 0.484 4.522 21.098 1.00 32.51 77 ASP A N 2
ATOM 2193 C CA . ASP A 1 77 ? -0.326 4.320 22.294 1.00 24.13 77 ASP A CA 2
ATOM 2194 C C . ASP A 1 77 ? -1.394 3.257 22.055 1.00 43.31 77 ASP A C 2
ATOM 2195 O O . ASP A 1 77 ? -2.452 3.274 22.683 1.00 64.53 77 ASP A O 2
ATOM 2204 N N . GLY A 1 78 ? -1.109 2.334 21.141 1.00 10.40 78 GLY A N 2
ATOM 2205 C CA . GLY A 1 78 ? -2.055 1.278 20.834 1.00 74.11 78 GLY A CA 2
ATOM 2206 C C . GLY A 1 78 ? -3.198 1.759 19.961 1.00 21.44 78 GLY A C 2
ATOM 2207 O O . GLY A 1 78 ? -3.976 0.956 19.445 1.00 63.34 78 GLY A O 2
ATOM 2211 N N . THR A 1 79 ? -3.302 3.074 19.797 1.00 34.21 79 THR A N 2
ATOM 2212 C CA . THR A 1 79 ? -4.360 3.661 18.984 1.00 62.20 79 THR A CA 2
ATOM 2213 C C . THR A 1 79 ? -3.854 4.001 17.587 1.00 52.13 79 THR A C 2
ATOM 2214 O O . THR A 1 79 ? -3.171 5.007 17.391 1.00 33.34 79 THR A O 2
ATOM 2225 N N . ARG A 1 80 ? -4.194 3.158 16.618 1.00 71.43 80 ARG A N 2
ATOM 2226 C CA . ARG A 1 80 ? -3.774 3.369 15.238 1.00 44.51 80 ARG A CA 2
ATOM 2227 C C . ARG A 1 80 ? -4.888 2.992 14.266 1.00 64.20 80 ARG A C 2
ATOM 2228 O O . ARG A 1 80 ? -5.829 2.286 14.628 1.00 30.00 80 ARG A O 2
ATOM 2249 N N . VAL A 1 81 ? -4.774 3.467 13.030 1.00 50.51 81 VAL A N 2
ATOM 2250 C CA . VAL A 1 81 ? -5.771 3.180 12.005 1.00 23.44 81 VAL A CA 2
ATOM 2251 C C . VAL A 1 81 ? -5.189 2.299 10.905 1.00 34.43 81 VAL A C 2
ATOM 2252 O O . VAL A 1 81 ? -4.493 2.782 10.013 1.00 33.21 81 VAL A O 2
ATOM 2265 N N . GLU A 1 82 ? -5.481 1.003 10.976 1.00 42.51 82 GLU A N 2
ATOM 2266 C CA . GLU A 1 82 ? -4.986 0.055 9.985 1.00 30.22 82 GLU A CA 2
ATOM 2267 C C . GLU A 1 82 ? -5.955 -0.062 8.813 1.00 75.35 82 GLU A C 2
ATOM 2268 O O . GLU A 1 82 ? -7.103 -0.476 8.980 1.00 63.32 82 GLU A O 2
ATOM 2280 N N . VAL A 1 83 ? -5.486 0.306 7.625 1.00 64.02 83 VAL A N 2
ATOM 2281 C CA . VAL A 1 83 ? -6.309 0.242 6.424 1.00 53.25 83 VAL A CA 2
ATOM 2282 C C . VAL A 1 83 ? -6.022 -1.025 5.626 1.00 25.14 83 VAL A C 2
ATOM 2283 O O . VAL A 1 83 ? -4.942 -1.180 5.055 1.00 24.53 83 VAL A O 2
ATOM 2296 N N . HIS A 1 84 ? -6.995 -1.929 5.591 1.00 31.42 84 HIS A N 2
ATOM 2297 C CA . HIS A 1 84 ? -6.847 -3.184 4.862 1.00 20.25 84 HIS A CA 2
ATOM 2298 C C . HIS A 1 84 ? -7.049 -2.970 3.365 1.00 30.24 84 HIS A C 2
ATOM 2299 O O . HIS A 1 84 ? -8.090 -2.474 2.934 1.00 54.25 84 HIS A O 2
ATOM 2313 N N . LEU A 1 85 ? -6.047 -3.347 2.578 1.00 12.45 85 LEU A N 2
ATOM 2314 C CA . LEU A 1 85 ? -6.114 -3.195 1.129 1.00 33.31 85 LEU A CA 2
ATOM 2315 C C . LEU A 1 85 ? -6.312 -4.546 0.449 1.00 21.31 85 LEU A C 2
ATOM 2316 O O . LEU A 1 85 ? -5.352 -5.280 0.212 1.00 3.42 85 LEU A O 2
ATOM 2332 N N . ASP A 1 86 ? -7.562 -4.868 0.136 1.00 12.20 86 ASP A N 2
ATOM 2333 C CA . ASP A 1 86 ? -7.886 -6.129 -0.520 1.00 62.31 86 ASP A CA 2
ATOM 2334 C C . ASP A 1 86 ? -8.775 -5.896 -1.738 1.00 22.12 86 ASP A C 2
ATOM 2335 O O . ASP A 1 86 ? -9.882 -5.370 -1.619 1.00 25.11 86 ASP A O 2
ATOM 2344 N N . ARG A 1 87 ? -8.282 -6.290 -2.908 1.00 14.23 87 ARG A N 2
ATOM 2345 C CA . ARG A 1 87 ? -9.031 -6.121 -4.147 1.00 60.53 87 ARG A CA 2
ATOM 2346 C C . ARG A 1 87 ? -10.284 -6.993 -4.149 1.00 4.14 87 ARG A C 2
ATOM 2347 O O . ARG A 1 87 ? -11.114 -6.903 -5.053 1.00 43.23 87 ARG A O 2
ATOM 2368 N N . ASP A 1 88 ? -10.412 -7.836 -3.130 1.00 15.20 88 ASP A N 2
ATOM 2369 C CA . ASP A 1 88 ? -11.564 -8.723 -3.013 1.00 23.31 88 ASP A CA 2
ATOM 2370 C C . ASP A 1 88 ? -12.740 -8.004 -2.360 1.00 71.23 88 ASP A C 2
ATOM 2371 O O . ASP A 1 88 ? -13.552 -8.620 -1.670 1.00 33.31 88 ASP A O 2
ATOM 2380 N N . PHE A 1 89 ? -12.825 -6.697 -2.583 1.00 1.32 89 PHE A N 2
ATOM 2381 C CA . PHE A 1 89 ? -13.901 -5.893 -2.015 1.00 2.23 89 PHE A CA 2
ATOM 2382 C C . PHE A 1 89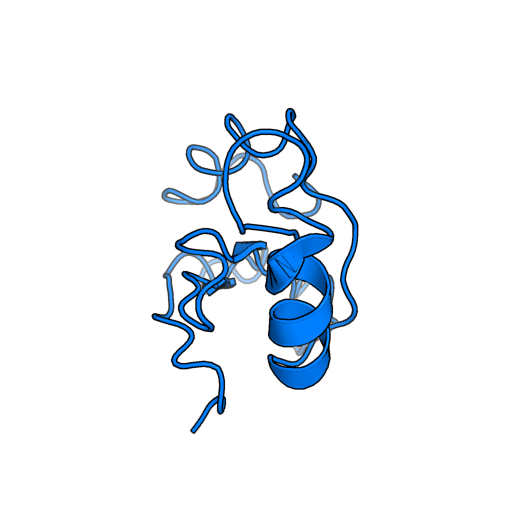 ? -13.438 -5.184 -0.745 1.00 41.44 89 PHE A C 2
ATOM 2383 O O . PHE A 1 89 ? -13.945 -4.117 -0.398 1.00 5.22 89 PHE A O 2
ATOM 2400 N N . ARG A 1 90 ? -12.473 -5.785 -0.057 1.00 43.34 90 ARG A N 2
ATOM 2401 C CA . ARG A 1 90 ? -11.942 -5.213 1.174 1.00 13.41 90 ARG A CA 2
ATOM 2402 C C . ARG A 1 90 ? -10.736 -4.324 0.885 1.00 25.54 90 ARG A C 2
ATOM 2403 O O . ARG A 1 90 ? -9.762 -4.318 1.638 1.00 24.34 90 ARG A O 2
ATOM 2424 N N . VAL A 1 91 ? -10.807 -3.576 -0.211 1.00 0.34 91 VAL A N 2
ATOM 2425 C CA . VAL A 1 91 ? -9.721 -2.683 -0.599 1.00 73.40 91 VAL A CA 2
ATOM 2426 C C . VAL A 1 91 ? -9.480 -1.617 0.463 1.00 1.22 91 VAL A C 2
ATOM 2427 O O . VAL A 1 91 ? -8.336 -1.274 0.766 1.00 52.43 91 VAL A O 2
ATOM 2440 N N . LEU A 1 92 ? -10.564 -1.096 1.027 1.00 1.33 92 LEU A N 2
ATOM 2441 C CA . LEU A 1 92 ? -10.471 -0.067 2.058 1.00 61.32 92 LEU A CA 2
ATOM 2442 C C . LEU A 1 92 ? -11.035 -0.571 3.382 1.00 21.14 92 LEU A C 2
ATOM 2443 O O . LEU A 1 92 ? -11.554 0.207 4.183 1.00 23.45 92 LEU A O 2
ATOM 2459 N N . ASP A 1 93 ? -10.928 -1.876 3.607 1.00 61.02 93 ASP A N 2
ATOM 2460 C CA . ASP A 1 93 ? -11.424 -2.484 4.836 1.00 12.30 93 ASP A CA 2
ATOM 2461 C C . ASP A 1 93 ? -10.530 -2.125 6.019 1.00 54.10 93 ASP A C 2
ATOM 2462 O O . ASP A 1 93 ? -9.823 -2.977 6.558 1.00 43.31 93 ASP A O 2
ATOM 2471 N N . THR A 1 94 ? -10.566 -0.857 6.418 1.00 32.45 94 THR A N 2
ATOM 2472 C CA . THR A 1 94 ? -9.758 -0.385 7.536 1.00 53.14 94 THR A CA 2
ATOM 2473 C C . THR A 1 94 ? -10.392 -0.761 8.870 1.00 23.41 94 THR A C 2
ATOM 2474 O O . THR A 1 94 ? -11.582 -1.064 8.938 1.00 33.33 94 THR A O 2
ATOM 2485 N N . GLU A 1 95 ? -9.588 -0.739 9.929 1.00 62.33 95 GLU A N 2
ATOM 2486 C CA . GLU A 1 95 ? -10.072 -1.079 11.262 1.00 44.03 95 GLU A CA 2
ATOM 2487 C C . GLU A 1 95 ? -9.369 -0.241 12.326 1.00 43.34 95 GLU A C 2
ATOM 2488 O O . GLU A 1 95 ? -8.141 -0.162 12.379 1.00 32.54 95 GLU A O 2
ATOM 2500 N N . PRO A 1 96 ? -10.165 0.402 13.193 1.00 43.32 96 PRO A N 2
ATOM 2501 C CA . PRO A 1 96 ? -9.642 1.246 14.271 1.00 3.52 96 PRO A CA 2
ATOM 2502 C C . PRO A 1 96 ? -8.948 0.434 15.359 1.00 34.32 96 PRO A C 2
ATOM 2503 O O . PRO A 1 96 ? -9.595 -0.075 16.274 1.00 71.40 96 PRO A O 2
ATOM 2514 N N . ALA A 1 97 ? -7.629 0.317 15.254 1.00 62.44 97 ALA A N 2
ATOM 2515 C CA . ALA A 1 97 ? -6.848 -0.432 16.230 1.00 23.33 97 ALA A CA 2
ATOM 2516 C C . ALA A 1 97 ? -6.905 0.230 17.603 1.00 63.22 97 ALA A C 2
ATOM 2517 O O . ALA A 1 97 ? -6.341 1.305 17.808 1.00 55.35 97 ALA A O 2
ATOM 2524 N N . ASP A 1 98 ? -7.588 -0.419 18.539 1.00 13.52 98 ASP A N 2
ATOM 2525 C CA . ASP A 1 98 ? -7.718 0.108 19.893 1.00 34.41 98 ASP A CA 2
ATOM 2526 C C . ASP A 1 98 ? -6.840 -0.673 20.866 1.00 12.11 98 ASP A C 2
ATOM 2527 O O . ASP A 1 98 ? -7.045 -0.625 22.078 1.00 21.13 98 ASP A O 2
ATOM 2536 N N . GLY A 1 99 ? -5.862 -1.393 20.326 1.00 45.33 99 GLY A N 2
ATOM 2537 C CA . GLY A 1 99 ? -4.968 -2.174 21.160 1.00 23.31 99 GLY A CA 2
ATOM 2538 C C . GLY A 1 99 ? -5.514 -3.556 21.459 1.00 62.54 99 GLY A C 2
ATOM 2539 O O . GLY A 1 99 ? -4.766 -4.458 21.839 1.00 14.44 99 GLY A O 2
ATOM 2543 N N . ASP A 1 100 ? -6.820 -3.724 21.287 1.00 33.24 100 ASP A N 2
ATOM 2544 C CA . ASP A 1 100 ? -7.466 -5.007 21.542 1.00 54.42 100 ASP A CA 2
ATOM 2545 C C . ASP A 1 100 ? -7.591 -5.817 20.255 1.00 24.14 100 ASP A C 2
ATOM 2546 O O . ASP A 1 100 ? -7.317 -7.016 20.236 1.00 22.44 100 ASP A O 2
ATOM 2555 N N . GLY A 1 101 ? -8.007 -5.153 19.181 1.00 22.11 101 GLY A N 2
ATOM 2556 C CA . GLY A 1 101 ? -8.161 -5.828 17.906 1.00 53.13 101 GLY A CA 2
ATOM 2557 C C . GLY A 1 101 ? -9.475 -6.577 17.802 1.00 61.14 101 GLY A C 2
ATOM 2558 O O . GLY A 1 101 ? -9.598 -7.524 17.026 1.00 42.13 101 GLY A O 2
ATOM 2562 N N . GLY A 1 102 ? -10.460 -6.153 18.587 1.00 33.33 102 GLY A N 2
ATOM 2563 C CA . GLY A 1 102 ? -11.758 -6.803 18.566 1.00 23.11 102 GLY A CA 2
ATOM 2564 C C . GLY A 1 102 ? -11.977 -7.699 19.769 1.00 60.42 102 GLY A C 2
ATOM 2565 O O . GLY A 1 102 ? -12.497 -7.258 20.793 1.00 33.23 102 GLY A O 2
ATOM 2569 N N . ASP A 1 11 ? 2.709 -2.285 -0.255 1.00 13.53 11 ASP A N 3
ATOM 2570 C CA . ASP A 1 11 ? 1.800 -1.894 0.817 1.00 25.35 11 ASP A CA 3
ATOM 2571 C C . ASP A 1 11 ? 0.378 -1.729 0.292 1.00 60.34 11 ASP A C 3
ATOM 2572 O O . ASP A 1 11 ? -0.560 -1.526 1.063 1.00 71.32 11 ASP A O 3
ATOM 2581 N N . TYR A 1 12 ? 0.226 -1.817 -1.025 1.00 52.30 12 TYR A N 3
ATOM 2582 C CA . TYR A 1 12 ? -1.082 -1.674 -1.654 1.00 44.44 12 TYR A CA 3
ATOM 2583 C C . TYR A 1 12 ? -1.525 -2.986 -2.293 1.00 73.03 12 TYR A C 3
ATOM 2584 O O . TYR A 1 12 ? -0.812 -3.988 -2.240 1.00 43.22 12 TYR A O 3
ATOM 2602 N N . ASP A 1 13 ? -2.708 -2.972 -2.897 1.00 53.14 13 ASP A N 3
ATOM 2603 C CA . ASP A 1 13 ? -3.248 -4.160 -3.549 1.00 15.42 13 ASP A CA 3
ATOM 2604 C C . ASP A 1 13 ? -3.429 -3.924 -5.045 1.00 42.02 13 ASP A C 3
ATOM 2605 O O . ASP A 1 13 ? -3.043 -4.757 -5.865 1.00 71.55 13 ASP A O 3
ATOM 2614 N N . ILE A 1 14 ? -4.018 -2.785 -5.393 1.00 2.22 14 ILE A N 3
ATOM 2615 C CA . ILE A 1 14 ? -4.249 -2.440 -6.790 1.00 70.41 14 ILE A CA 3
ATOM 2616 C C . ILE A 1 14 ? -3.833 -1.002 -7.078 1.00 4.11 14 ILE A C 3
ATOM 2617 O O . ILE A 1 14 ? -3.616 -0.199 -6.170 1.00 52.32 14 ILE A O 3
ATOM 2633 N N . PRO A 1 15 ? -3.719 -0.666 -8.372 1.00 22.45 15 PRO A N 3
ATOM 2634 C CA . PRO A 1 15 ? -3.330 0.677 -8.810 1.00 0.44 15 PRO A CA 3
ATOM 2635 C C . PRO A 1 15 ? -4.415 1.713 -8.535 1.00 40.12 15 PRO A C 3
ATOM 2636 O O . PRO A 1 15 ? -4.226 2.905 -8.779 1.00 54.43 15 PRO A O 3
ATOM 2647 N N . THR A 1 16 ? -5.553 1.251 -8.025 1.00 44.15 16 THR A N 3
ATOM 2648 C CA . THR A 1 16 ? -6.668 2.137 -7.718 1.00 52.35 16 THR A CA 3
ATOM 2649 C C . THR A 1 16 ? -7.169 1.919 -6.295 1.00 64.43 16 THR A C 3
ATOM 2650 O O . THR A 1 16 ? -8.224 1.321 -6.081 1.00 51.25 16 THR A O 3
ATOM 2661 N N . THR A 1 17 ? -6.405 2.407 -5.323 1.00 23.54 17 THR A N 3
ATOM 2662 C CA . THR A 1 17 ? -6.770 2.264 -3.919 1.00 75.11 17 THR A CA 3
ATOM 2663 C C . THR A 1 17 ? -7.476 3.514 -3.405 1.00 60.41 17 THR A C 3
ATOM 2664 O O . THR A 1 17 ? -7.895 4.366 -4.187 1.00 40.21 17 THR A O 3
ATOM 2675 N N . GLU A 1 18 ? -7.603 3.616 -2.086 1.00 31.43 18 GLU A N 3
ATOM 2676 C CA . GLU A 1 18 ? -8.259 4.763 -1.468 1.00 63.55 18 GLU A CA 3
ATOM 2677 C C . GLU A 1 18 ? -7.389 5.357 -0.364 1.00 35.42 18 GLU A C 3
ATOM 2678 O O . GLU A 1 18 ? -6.536 6.205 -0.620 1.00 21.32 18 GLU A O 3
ATOM 2690 N N . ASN A 1 19 ? -7.614 4.904 0.866 1.00 54.54 19 ASN A N 3
ATOM 2691 C CA . ASN A 1 19 ? -6.853 5.392 2.010 1.00 31.52 19 ASN A CA 3
ATOM 2692 C C . ASN A 1 19 ? -5.423 4.861 1.978 1.00 31.32 19 ASN A C 3
ATOM 2693 O O . ASN A 1 19 ? -4.657 5.051 2.924 1.00 72.01 19 ASN A O 3
ATOM 2704 N N . LEU A 1 20 ? -5.070 4.195 0.884 1.00 24.04 20 LEU A N 3
ATOM 2705 C CA . LEU A 1 20 ? -3.731 3.637 0.728 1.00 70.43 20 LEU A CA 3
ATOM 2706 C C . LEU A 1 20 ? -2.763 4.686 0.191 1.00 4.03 20 LEU A C 3
ATOM 2707 O O . LEU A 1 20 ? -1.599 4.733 0.591 1.00 50.51 20 LEU A O 3
ATOM 2723 N N . TYR A 1 21 ? -3.251 5.526 -0.714 1.00 13.52 21 TYR A N 3
ATOM 2724 C CA . TYR A 1 21 ? -2.429 6.575 -1.305 1.00 52.51 21 TYR A CA 3
ATOM 2725 C C . TYR A 1 21 ? -2.372 7.800 -0.397 1.00 21.12 21 TYR A C 3
ATOM 2726 O O . TYR A 1 21 ? -1.786 8.823 -0.751 1.00 12.42 21 TYR A O 3
ATOM 2744 N N . PHE A 1 22 ? -2.984 7.687 0.777 1.00 33.42 22 PHE A N 3
ATOM 2745 C CA . PHE A 1 22 ? -3.004 8.783 1.738 1.00 13.40 22 PHE A CA 3
ATOM 2746 C C . PHE A 1 22 ? -1.966 8.565 2.834 1.00 5.22 22 PHE A C 3
ATOM 2747 O O . PHE A 1 22 ? -1.141 9.438 3.104 1.00 63.24 22 PHE A O 3
ATOM 2764 N N . GLN A 1 23 ? -2.014 7.395 3.462 1.00 21.05 23 GLN A N 3
ATOM 2765 C CA . GLN A 1 23 ? -1.078 7.062 4.530 1.00 12.52 23 GLN A CA 3
ATOM 2766 C C . GLN A 1 23 ? 0.278 6.660 3.960 1.00 72.11 23 GLN A C 3
ATOM 2767 O O . GLN A 1 23 ? 1.316 6.895 4.576 1.00 22.12 23 GLN A O 3
ATOM 2781 N N . GLY A 1 24 ? 0.260 6.051 2.778 1.00 62.01 24 GLY A N 3
ATOM 2782 C CA . GLY A 1 24 ? 1.494 5.625 2.145 1.00 65.15 24 GLY A CA 3
ATOM 2783 C C . GLY A 1 24 ? 2.591 6.666 2.252 1.00 11.12 24 GLY A C 3
ATOM 2784 O O . GLY A 1 24 ? 3.749 6.334 2.505 1.00 14.10 24 GLY A O 3
ATOM 2788 N N . ALA A 1 25 ? 2.226 7.929 2.058 1.00 3.34 25 ALA A N 3
ATOM 2789 C CA . ALA A 1 25 ? 3.188 9.022 2.135 1.00 14.35 25 ALA A CA 3
ATOM 2790 C C . ALA A 1 25 ? 3.969 8.975 3.444 1.00 63.41 25 ALA A C 3
ATOM 2791 O O . ALA A 1 25 ? 5.193 8.843 3.442 1.00 12.22 25 ALA A O 3
ATOM 2798 N N . MET A 1 26 ? 3.255 9.083 4.559 1.00 35.11 26 MET A N 3
ATOM 2799 C CA . MET A 1 26 ? 3.883 9.052 5.875 1.00 75.51 26 MET A CA 3
ATOM 2800 C C . MET A 1 26 ? 4.421 7.659 6.187 1.00 32.13 26 MET A C 3
ATOM 2801 O O . MET A 1 26 ? 5.119 7.462 7.181 1.00 24.00 26 MET A O 3
ATOM 2815 N N . ALA A 1 27 ? 4.091 6.696 5.333 1.00 54.24 27 ALA A N 3
ATOM 2816 C CA . ALA A 1 27 ? 4.542 5.323 5.517 1.00 25.21 27 ALA A CA 3
ATOM 2817 C C . ALA A 1 27 ? 5.890 5.093 4.842 1.00 5.13 27 ALA A C 3
ATOM 2818 O O . ALA A 1 27 ? 6.709 4.307 5.320 1.00 43.50 27 ALA A O 3
ATOM 2825 N N . PHE A 1 28 ? 6.115 5.783 3.729 1.00 74.33 28 PHE A N 3
ATOM 2826 C CA . PHE A 1 28 ? 7.363 5.652 2.987 1.00 43.31 28 PHE A CA 3
ATOM 2827 C C . PHE A 1 28 ? 8.495 6.394 3.693 1.00 61.53 28 PHE A C 3
ATOM 2828 O O . PHE A 1 28 ? 9.251 7.136 3.066 1.00 63.33 28 PHE A O 3
ATOM 2845 N N . ASP A 1 29 ? 8.604 6.187 5.000 1.00 1.14 29 ASP A N 3
ATOM 2846 C CA . ASP A 1 29 ? 9.643 6.835 5.793 1.00 62.34 29 ASP A CA 3
ATOM 2847 C C . ASP A 1 29 ? 10.333 5.830 6.710 1.00 34.32 29 ASP A C 3
ATOM 2848 O O . ASP A 1 29 ? 11.465 5.419 6.459 1.00 74.14 29 ASP A O 3
ATOM 2857 N N . GLY A 1 30 ? 9.641 5.438 7.777 1.00 45.43 30 GLY A N 3
ATOM 2858 C CA . GLY A 1 30 ? 10.204 4.486 8.716 1.00 34.12 30 GLY A CA 3
ATOM 2859 C C . GLY A 1 30 ? 9.265 3.331 9.002 1.00 32.50 30 GLY A C 3
ATOM 2860 O O . GLY A 1 30 ? 9.440 2.608 9.983 1.00 45.52 30 GLY A O 3
ATOM 2864 N N . GLU A 1 31 ? 8.264 3.157 8.144 1.00 24.40 31 GLU A N 3
ATOM 2865 C CA . GLU A 1 31 ? 7.293 2.082 8.312 1.00 62.02 31 GLU A CA 3
ATOM 2866 C C . GLU A 1 31 ? 7.991 0.729 8.412 1.00 21.31 31 GLU A C 3
ATOM 2867 O O . GLU A 1 31 ? 9.186 0.612 8.138 1.00 54.45 31 GLU A O 3
ATOM 2879 N N . ASP A 1 32 ? 7.237 -0.291 8.808 1.00 62.01 32 ASP A N 3
ATOM 2880 C CA . ASP A 1 32 ? 7.782 -1.637 8.945 1.00 40.24 32 ASP A CA 3
ATOM 2881 C C . ASP A 1 32 ? 6.891 -2.658 8.244 1.00 50.55 32 ASP A C 3
ATOM 2882 O O . ASP A 1 32 ? 6.020 -2.295 7.453 1.00 20.54 32 ASP A O 3
ATOM 2891 N N . GLU A 1 33 ? 7.117 -3.934 8.538 1.00 32.02 33 GLU A N 3
ATOM 2892 C CA . GLU A 1 33 ? 6.335 -5.007 7.934 1.00 1.40 33 GLU A CA 3
ATOM 2893 C C . GLU A 1 33 ? 5.786 -5.948 9.002 1.00 14.43 33 GLU A C 3
ATOM 2894 O O . GLU A 1 33 ? 6.543 -6.552 9.762 1.00 34.01 33 GLU A O 3
ATOM 2906 N N . VAL A 1 34 ? 4.463 -6.066 9.055 1.00 54.14 34 VAL A N 3
ATOM 2907 C CA . VAL A 1 34 ? 3.810 -6.933 10.029 1.00 45.14 34 VAL A CA 3
ATOM 2908 C C . VAL A 1 34 ? 3.986 -8.402 9.661 1.00 24.02 34 VAL A C 3
ATOM 2909 O O . VAL A 1 34 ? 4.323 -8.734 8.524 1.00 53.21 34 VAL A O 3
ATOM 2922 N N . THR A 1 35 ? 3.756 -9.281 10.632 1.00 43.11 35 THR A N 3
ATOM 2923 C CA . THR A 1 35 ? 3.890 -10.715 10.412 1.00 73.44 35 THR A CA 3
ATOM 2924 C C . THR A 1 35 ? 2.562 -11.332 9.986 1.00 22.23 35 THR A C 3
ATOM 2925 O O . THR A 1 35 ? 2.497 -12.075 9.008 1.00 32.42 35 THR A O 3
ATOM 2936 N N . GLY A 1 36 ? 1.504 -11.018 10.728 1.00 22.11 36 GLY A N 3
ATOM 2937 C CA . GLY A 1 36 ? 0.192 -11.550 10.411 1.00 33.11 36 GLY A CA 3
ATOM 2938 C C . GLY A 1 36 ? -0.888 -11.017 11.332 1.00 22.21 36 GLY A C 3
ATOM 2939 O O . GLY A 1 36 ? -1.803 -10.311 10.908 1.00 61.22 36 GLY A O 3
ATOM 2943 N N . PRO A 1 37 ? -0.789 -11.359 12.626 1.00 52.55 37 PRO A N 3
ATOM 2944 C CA . PRO A 1 37 ? -1.757 -10.921 13.636 1.00 73.23 37 PRO A CA 3
ATOM 2945 C C . PRO A 1 37 ? -1.661 -9.426 13.922 1.00 74.54 37 PRO A C 3
ATOM 2946 O O . PRO A 1 37 ? -0.591 -8.830 13.804 1.00 0.33 37 PRO A O 3
ATOM 2957 N N . ASP A 1 38 ? -2.786 -8.828 14.298 1.00 50.44 38 ASP A N 3
ATOM 2958 C CA . ASP A 1 38 ? -2.828 -7.402 14.602 1.00 33.00 38 ASP A CA 3
ATOM 2959 C C . ASP A 1 38 ? -1.865 -7.059 15.734 1.00 21.41 38 ASP A C 3
ATOM 2960 O O . ASP A 1 38 ? -1.320 -5.957 15.786 1.00 20.23 38 ASP A O 3
ATOM 2969 N N . ALA A 1 39 ? -1.661 -8.011 16.639 1.00 22.00 39 ALA A N 3
ATOM 2970 C CA . ALA A 1 39 ? -0.763 -7.810 17.770 1.00 61.35 39 ALA A CA 3
ATOM 2971 C C . ALA A 1 39 ? 0.635 -7.423 17.298 1.00 32.14 39 ALA A C 3
ATOM 2972 O O . ALA A 1 39 ? 1.367 -6.727 18.002 1.00 14.30 39 ALA A O 3
ATOM 2979 N N . ASP A 1 40 ? 0.999 -7.879 16.105 1.00 22.32 40 ASP A N 3
ATOM 2980 C CA . ASP A 1 40 ? 2.310 -7.580 15.540 1.00 72.11 40 ASP A CA 3
ATOM 2981 C C . ASP A 1 40 ? 2.340 -6.172 14.953 1.00 70.30 40 ASP A C 3
ATOM 2982 O O . ASP A 1 40 ? 3.384 -5.520 14.932 1.00 61.44 40 ASP A O 3
ATOM 2991 N N . ARG A 1 41 ? 1.188 -5.710 14.477 1.00 64.52 41 ARG A N 3
ATOM 2992 C CA . ARG A 1 41 ? 1.084 -4.381 13.887 1.00 35.14 41 ARG A CA 3
ATOM 2993 C C . ARG A 1 41 ? 1.263 -3.300 14.949 1.00 4.01 41 ARG A C 3
ATOM 2994 O O . ARG A 1 41 ? 1.956 -2.308 14.727 1.00 3.53 41 ARG A O 3
ATOM 3015 N N . ALA A 1 42 ? 0.634 -3.500 16.102 1.00 11.14 42 ALA A N 3
ATOM 3016 C CA . ALA A 1 42 ? 0.726 -2.543 17.198 1.00 35.55 42 ALA A CA 3
ATOM 3017 C C . ALA A 1 42 ? 2.086 -2.622 17.884 1.00 74.34 42 ALA A C 3
ATOM 3018 O O . ALA A 1 42 ? 2.600 -1.620 18.380 1.00 21.10 42 ALA A O 3
ATOM 3025 N N . ARG A 1 43 ? 2.662 -3.819 17.908 1.00 64.45 43 ARG A N 3
ATOM 3026 C CA . ARG A 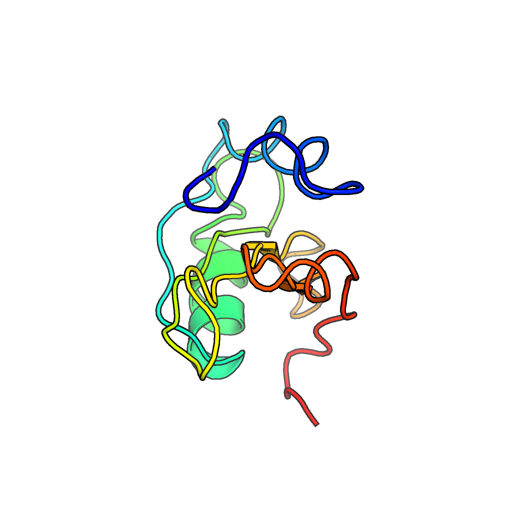1 43 ? 3.962 -4.029 18.534 1.00 41.21 43 ARG A CA 3
ATOM 3027 C C . ARG A 1 43 ? 5.088 -3.540 17.627 1.00 13.31 43 ARG A C 3
ATOM 3028 O O . ARG A 1 43 ? 6.046 -2.921 18.089 1.00 21.32 43 ARG A O 3
ATOM 3049 N N . ALA A 1 44 ? 4.964 -3.822 16.334 1.00 1.03 44 ALA A N 3
ATOM 3050 C CA . ALA A 1 44 ? 5.970 -3.410 15.363 1.00 54.21 44 ALA A CA 3
ATOM 3051 C C . ALA A 1 44 ? 5.823 -1.932 15.015 1.00 63.44 44 ALA A C 3
ATOM 3052 O O . ALA A 1 44 ? 6.728 -1.135 15.260 1.00 14.30 44 ALA A O 3
ATOM 3059 N N . ALA A 1 45 ? 4.679 -1.575 14.441 1.00 61.14 45 ALA A N 3
ATOM 3060 C CA . ALA A 1 45 ? 4.414 -0.193 14.060 1.00 65.22 45 ALA A CA 3
ATOM 3061 C C . ALA A 1 45 ? 4.666 0.756 15.227 1.00 73.41 45 ALA A C 3
ATOM 3062 O O . ALA A 1 45 ? 4.881 1.951 15.032 1.00 53.44 45 ALA A O 3
ATOM 3069 N N . ALA A 1 46 ? 4.636 0.214 16.440 1.00 3.43 46 ALA A N 3
ATOM 3070 C CA . ALA A 1 46 ? 4.862 1.013 17.639 1.00 62.14 46 ALA A CA 3
ATOM 3071 C C . ALA A 1 46 ? 6.175 1.783 17.546 1.00 51.34 46 ALA A C 3
ATOM 3072 O O . ALA A 1 46 ? 6.182 3.012 17.475 1.00 14.32 46 ALA A O 3
ATOM 3079 N N . VAL A 1 47 ? 7.286 1.053 17.546 1.00 33.04 47 VAL A N 3
ATOM 3080 C CA . VAL A 1 47 ? 8.605 1.668 17.462 1.00 71.14 47 VAL A CA 3
ATOM 3081 C C . VAL A 1 47 ? 9.272 1.356 16.127 1.00 61.41 47 VAL A C 3
ATOM 3082 O O . VAL A 1 47 ? 10.231 2.018 15.732 1.00 51.23 47 VAL A O 3
ATOM 3095 N N . GLN A 1 48 ? 8.758 0.343 15.437 1.00 34.20 48 GLN A N 3
ATOM 3096 C CA . GLN A 1 48 ? 9.304 -0.057 14.146 1.00 63.32 48 GLN A CA 3
ATOM 3097 C C . GLN A 1 48 ? 8.815 0.868 13.037 1.00 12.40 48 GLN A C 3
ATOM 3098 O O . GLN A 1 48 ? 9.500 1.069 12.035 1.00 43.10 48 GLN A O 3
ATOM 3112 N N . ALA A 1 49 ? 7.625 1.429 13.224 1.00 55.43 49 ALA A N 3
ATOM 3113 C CA . ALA A 1 49 ? 7.044 2.335 12.240 1.00 2.11 49 ALA A CA 3
ATOM 3114 C C . ALA A 1 49 ? 7.033 3.770 12.755 1.00 51.52 49 ALA A C 3
ATOM 3115 O O . ALA A 1 49 ? 6.757 4.707 12.005 1.00 12.33 49 ALA A O 3
ATOM 3122 N N . VAL A 1 50 ? 7.334 3.936 14.039 1.00 41.21 50 VAL A N 3
ATOM 3123 C CA . VAL A 1 50 ? 7.359 5.258 14.654 1.00 70.02 50 VAL A CA 3
ATOM 3124 C C . VAL A 1 50 ? 8.772 5.831 14.668 1.00 54.12 50 VAL A C 3
ATOM 3125 O O . VAL A 1 50 ? 9.013 6.941 15.143 1.00 42.15 50 VAL A O 3
ATOM 3138 N N . PRO A 1 51 ? 9.729 5.058 14.134 1.00 21.15 51 PRO A N 3
ATOM 3139 C CA . PRO A 1 51 ? 11.135 5.468 14.072 1.00 10.54 51 PRO A CA 3
ATOM 3140 C C . PRO A 1 51 ? 11.364 6.605 13.082 1.00 71.34 51 PRO A C 3
ATOM 3141 O O . PRO A 1 51 ? 12.296 7.393 13.231 1.00 1.53 51 PRO A O 3
ATOM 3152 N N . GLY A 1 52 ? 10.506 6.683 12.069 1.00 61.44 52 GLY A N 3
ATOM 3153 C CA . GLY A 1 52 ? 10.632 7.726 11.068 1.00 3.32 52 GLY A CA 3
ATOM 3154 C C . GLY A 1 52 ? 9.933 9.008 11.476 1.00 24.02 52 GLY A C 3
ATOM 3155 O O . GLY A 1 52 ? 10.529 10.084 11.447 1.00 12.25 52 GLY A O 3
ATOM 3159 N N . GLY A 1 53 ? 8.664 8.893 11.856 1.00 3.31 53 GLY A N 3
ATOM 3160 C CA . GLY A 1 53 ? 7.904 10.060 12.264 1.00 11.02 53 GLY A CA 3
ATOM 3161 C C . GLY A 1 53 ? 6.612 9.693 12.967 1.00 52.32 53 GLY A C 3
ATOM 3162 O O . GLY A 1 53 ? 6.179 10.386 13.889 1.00 75.54 53 GLY A O 3
ATOM 3166 N N . THR A 1 54 ? 5.992 8.601 12.530 1.00 13.22 54 THR A N 3
ATOM 3167 C CA . THR A 1 54 ? 4.740 8.145 13.121 1.00 0.11 54 THR A CA 3
ATOM 3168 C C . THR A 1 54 ? 4.683 6.623 13.181 1.00 52.00 54 THR A C 3
ATOM 3169 O O . THR A 1 54 ? 5.228 5.938 12.316 1.00 34.53 54 THR A O 3
ATOM 3180 N N . ALA A 1 55 ? 4.019 6.100 14.207 1.00 51.42 55 ALA A N 3
ATOM 3181 C CA . ALA A 1 55 ? 3.888 4.659 14.377 1.00 23.35 55 ALA A CA 3
ATOM 3182 C C . ALA A 1 55 ? 2.891 4.076 13.382 1.00 51.21 55 ALA A C 3
ATOM 3183 O O . ALA A 1 55 ? 1.730 3.843 13.715 1.00 11.55 55 ALA A O 3
ATOM 3190 N N . GLY A 1 56 ? 3.352 3.843 12.157 1.00 50.34 56 GLY A N 3
ATOM 3191 C CA . GLY A 1 56 ? 2.487 3.291 11.131 1.00 34.40 56 GLY A CA 3
ATOM 3192 C C . GLY A 1 56 ? 3.225 2.361 10.188 1.00 1.42 56 GLY A C 3
ATOM 3193 O O . GLY A 1 56 ? 3.879 2.812 9.248 1.00 11.55 56 GLY A O 3
ATOM 3197 N N . GLU A 1 57 ? 3.122 1.060 10.441 1.00 51.33 57 GLU A N 3
ATOM 3198 C CA . GLU A 1 57 ? 3.788 0.066 9.608 1.00 42.03 57 GLU A CA 3
ATOM 3199 C C . GLU A 1 57 ? 2.813 -0.546 8.606 1.00 42.01 57 GLU A C 3
ATOM 3200 O O . GLU A 1 57 ? 1.638 -0.183 8.565 1.00 14.24 57 GLU A O 3
ATOM 3212 N N . VAL A 1 58 ? 3.311 -1.477 7.798 1.00 33.00 58 VAL A N 3
ATOM 3213 C CA . VAL A 1 58 ? 2.485 -2.141 6.796 1.00 12.53 58 VAL A CA 3
ATOM 3214 C C . VAL A 1 58 ? 2.339 -3.627 7.101 1.00 21.22 58 VAL A C 3
ATOM 3215 O O . VAL A 1 58 ? 3.299 -4.285 7.502 1.00 73.14 58 VAL A O 3
ATOM 3228 N N . GLU A 1 59 ? 1.132 -4.150 6.908 1.00 1.22 59 GLU A N 3
ATOM 3229 C CA . GLU A 1 59 ? 0.861 -5.560 7.163 1.00 3.23 59 GLU A CA 3
ATOM 3230 C C . GLU A 1 59 ? 0.701 -6.328 5.855 1.00 62.43 59 GLU A C 3
ATOM 3231 O O . GLU A 1 59 ? 0.365 -5.752 4.819 1.00 32.44 59 GLU A O 3
ATOM 3243 N N . THR A 1 60 ? 0.945 -7.634 5.908 1.00 23.25 60 THR A N 3
ATOM 3244 C CA . THR A 1 60 ? 0.830 -8.482 4.729 1.00 65.41 60 THR A CA 3
ATOM 3245 C C . THR A 1 60 ? -0.032 -9.707 5.014 1.00 40.41 60 THR A C 3
ATOM 3246 O O . THR A 1 60 ? 0.366 -10.596 5.765 1.00 4.23 60 THR A O 3
ATOM 3257 N N . GLU A 1 61 ? -1.215 -9.746 4.408 1.00 2.42 61 GLU A N 3
ATOM 3258 C CA . GLU A 1 61 ? -2.133 -10.862 4.598 1.00 31.23 61 GLU A CA 3
ATOM 3259 C C . GLU A 1 61 ? -2.761 -11.282 3.272 1.00 10.13 61 GLU A C 3
ATOM 3260 O O . GLU A 1 61 ? -2.771 -10.518 2.307 1.00 43.34 61 GLU A O 3
ATOM 3272 N N . THR A 1 62 ? -3.285 -12.503 3.233 1.00 60.15 62 THR A N 3
ATOM 3273 C CA . THR A 1 62 ? -3.913 -13.026 2.026 1.00 33.31 62 THR A CA 3
ATOM 3274 C C . THR A 1 62 ? -5.261 -13.665 2.341 1.00 52.11 62 THR A C 3
ATOM 3275 O O . THR A 1 62 ? -5.336 -14.845 2.682 1.00 3.52 62 THR A O 3
ATOM 3286 N N . GLY A 1 63 ? -6.326 -12.877 2.223 1.00 32.43 63 GLY A N 3
ATOM 3287 C CA . GLY A 1 63 ? -7.658 -13.384 2.499 1.00 62.55 63 GLY A CA 3
ATOM 3288 C C . GLY A 1 63 ? -8.238 -14.155 1.329 1.00 22.22 63 GLY A C 3
ATOM 3289 O O . GLY A 1 63 ? -7.534 -14.921 0.673 1.00 65.24 63 GLY A O 3
ATOM 3293 N N . GLU A 1 64 ? -9.526 -13.953 1.070 1.00 60.21 64 GLU A N 3
ATOM 3294 C CA . GLU A 1 64 ? -10.200 -14.638 -0.027 1.00 11.10 64 GLU A CA 3
ATOM 3295 C C . GLU A 1 64 ? -10.068 -13.847 -1.325 1.00 52.32 64 GLU A C 3
ATOM 3296 O O . GLU A 1 64 ? -10.569 -14.259 -2.370 1.00 75.51 64 GLU A O 3
ATOM 3308 N N . GLY A 1 65 ? -9.390 -12.706 -1.250 1.00 3.32 65 GLY A N 3
ATOM 3309 C CA . GLY A 1 65 ? -9.204 -11.874 -2.424 1.00 53.15 65 GLY A CA 3
ATOM 3310 C C . GLY A 1 65 ? -7.831 -12.043 -3.043 1.00 40.45 65 GLY A C 3
ATOM 3311 O O . GLY A 1 65 ? -7.440 -13.150 -3.410 1.00 23.44 65 GLY A O 3
ATOM 3315 N N . ALA A 1 66 ? -7.098 -10.941 -3.162 1.00 42.44 66 ALA A N 3
ATOM 3316 C CA . ALA A 1 66 ? -5.760 -10.972 -3.741 1.00 54.42 66 ALA A CA 3
ATOM 3317 C C . ALA A 1 66 ? -4.728 -10.415 -2.767 1.00 65.21 66 ALA A C 3
ATOM 3318 O O . ALA A 1 66 ? -4.055 -11.168 -2.063 1.00 74.42 66 ALA A O 3
ATOM 3325 N N . ALA A 1 67 ? -4.606 -9.092 -2.732 1.00 71.24 67 ALA A N 3
ATOM 3326 C CA . ALA A 1 67 ? -3.656 -8.435 -1.844 1.00 21.35 67 ALA A CA 3
ATOM 3327 C C . ALA A 1 67 ? -4.352 -7.894 -0.600 1.00 1.54 67 ALA A C 3
ATOM 3328 O O . ALA A 1 67 ? -4.814 -6.753 -0.583 1.00 20.15 67 ALA A O 3
ATOM 3335 N N . ALA A 1 68 ? -4.424 -8.719 0.439 1.00 2.05 68 ALA A N 3
ATOM 3336 C CA . ALA A 1 68 ? -5.063 -8.322 1.688 1.00 45.40 68 ALA A CA 3
ATOM 3337 C C . ALA A 1 68 ? -4.031 -7.848 2.706 1.00 43.41 68 ALA A C 3
ATOM 3338 O O . ALA A 1 68 ? -3.645 -8.593 3.607 1.00 72.12 68 ALA A O 3
ATOM 3345 N N . TYR A 1 69 ? -3.587 -6.605 2.556 1.00 1.42 69 TYR A N 3
ATOM 3346 C CA . TYR A 1 69 ? -2.597 -6.032 3.461 1.00 60.40 69 TYR A CA 3
ATOM 3347 C C . TYR A 1 69 ? -3.239 -5.011 4.395 1.00 44.32 69 TYR A C 3
ATOM 3348 O O . TYR A 1 69 ? -4.344 -4.533 4.145 1.00 53.40 69 TYR A O 3
ATOM 3366 N N . GLY A 1 70 ? -2.535 -4.680 5.473 1.00 24.13 70 GLY A N 3
ATOM 3367 C CA . GLY A 1 70 ? -3.050 -3.717 6.429 1.00 63.10 70 GLY A CA 3
ATOM 3368 C C . GLY A 1 70 ? -1.988 -2.742 6.899 1.00 33.53 70 GLY A C 3
ATOM 3369 O O . GLY A 1 70 ? -1.100 -3.105 7.671 1.00 15.13 70 GLY A O 3
ATOM 3373 N N . VAL A 1 71 ? -2.078 -1.501 6.432 1.00 20.31 71 VAL A N 3
ATOM 3374 C CA . VAL A 1 71 ? -1.117 -0.471 6.809 1.00 35.21 71 VAL A CA 3
ATOM 3375 C C . VAL A 1 71 ? -1.708 0.478 7.845 1.00 12.15 71 VAL A C 3
ATOM 3376 O O . VAL A 1 71 ? -2.616 1.255 7.546 1.00 43.31 71 VAL A O 3
ATOM 3389 N N . LEU A 1 72 ? -1.188 0.411 9.066 1.00 63.32 72 LEU A N 3
ATOM 3390 C CA . LEU A 1 72 ? -1.663 1.265 10.149 1.00 41.14 72 LEU A CA 3
ATOM 3391 C C . LEU A 1 72 ? -0.684 2.405 10.413 1.00 70.34 72 LEU A C 3
ATOM 3392 O O . LEU A 1 72 ? 0.523 2.259 10.217 1.00 74.35 72 LEU A O 3
ATOM 3408 N N . VAL A 1 73 ? -1.212 3.539 10.861 1.00 43.42 73 VAL A N 3
ATOM 3409 C CA . VAL A 1 73 ? -0.384 4.703 11.155 1.00 15.34 73 VAL A CA 3
ATOM 3410 C C . VAL A 1 73 ? -1.001 5.550 12.263 1.00 33.22 73 VAL A C 3
ATOM 3411 O O . VAL A 1 73 ? -2.080 6.120 12.097 1.00 33.03 73 VAL A O 3
ATOM 3424 N N . THR A 1 74 ? -0.309 5.629 13.396 1.00 71.54 74 THR A N 3
ATOM 3425 C CA . THR A 1 74 ? -0.789 6.405 14.532 1.00 25.20 74 THR A CA 3
ATOM 3426 C C . THR A 1 74 ? 0.258 6.464 15.639 1.00 63.45 74 THR A C 3
ATOM 3427 O O . THR A 1 74 ? 1.445 6.657 15.374 1.00 70.04 74 THR A O 3
ATOM 3438 N N . ARG A 1 75 ? -0.188 6.295 16.879 1.00 53.12 75 ARG A N 3
ATOM 3439 C CA . ARG A 1 75 ? 0.711 6.330 18.026 1.00 71.41 75 ARG A CA 3
ATOM 3440 C C . ARG A 1 75 ? 0.973 4.922 18.554 1.00 15.22 75 ARG A C 3
ATOM 3441 O O . ARG A 1 75 ? 0.105 4.049 18.522 1.00 50.21 75 ARG A O 3
ATOM 3462 N N . PRO A 1 76 ? 2.197 4.695 19.052 1.00 21.10 76 PRO A N 3
ATOM 3463 C CA . PRO A 1 76 ? 2.602 3.395 19.597 1.00 54.34 76 PRO A CA 3
ATOM 3464 C C . PRO A 1 76 ? 1.900 3.074 20.912 1.00 3.40 76 PRO A C 3
ATOM 3465 O O . PRO A 1 76 ? 2.229 2.093 21.578 1.00 23.15 76 PRO A O 3
ATOM 3476 N N . ASP A 1 77 ? 0.933 3.907 21.280 1.00 52.13 77 ASP A N 3
ATOM 3477 C CA . ASP A 1 77 ? 0.184 3.711 22.515 1.00 34.24 77 ASP A CA 3
ATOM 3478 C C . ASP A 1 77 ? -0.951 2.713 22.310 1.00 75.50 77 ASP A C 3
ATOM 3479 O O . ASP A 1 77 ? -1.956 2.745 23.019 1.00 32.01 77 ASP A O 3
ATOM 3488 N N . GLY A 1 78 ? -0.784 1.826 21.333 1.00 1.11 78 GLY A N 3
ATOM 3489 C CA . GLY A 1 78 ? -1.803 0.832 21.051 1.00 63.11 78 GLY A CA 3
ATOM 3490 C C . GLY A 1 78 ? -2.905 1.368 20.159 1.00 64.14 78 GLY A C 3
ATOM 3491 O O . GLY A 1 78 ? -3.712 0.604 19.628 1.00 10.12 78 GLY A O 3
ATOM 3495 N N . THR A 1 79 ? -2.941 2.686 19.993 1.00 42.54 79 THR A N 3
ATOM 3496 C CA . THR A 1 79 ? -3.953 3.325 19.161 1.00 34.40 79 THR A CA 3
ATOM 3497 C C . THR A 1 79 ? -3.419 3.604 17.761 1.00 72.41 79 THR A C 3
ATOM 3498 O O . THR A 1 79 ? -2.662 4.552 17.553 1.00 72.13 79 THR A O 3
ATOM 3509 N N . ARG A 1 80 ? -3.818 2.772 16.804 1.00 53.43 80 ARG A N 3
ATOM 3510 C CA . ARG A 1 80 ? -3.379 2.930 15.423 1.00 44.13 80 ARG A CA 3
ATOM 3511 C C . ARG A 1 80 ? -4.534 2.694 14.454 1.00 2.31 80 ARG A C 3
ATOM 3512 O O . ARG A 1 80 ? -5.555 2.112 14.819 1.00 21.41 80 ARG A O 3
ATOM 3533 N N . VAL A 1 81 ? -4.365 3.152 13.217 1.00 33.24 81 VAL A N 3
ATOM 3534 C CA . VAL A 1 81 ? -5.393 2.991 12.196 1.00 70.51 81 VAL A CA 3
ATOM 3535 C C . VAL A 1 81 ? -4.884 2.148 11.032 1.00 25.10 81 VAL A C 3
ATOM 3536 O O . VAL A 1 81 ? -4.202 2.652 10.140 1.00 53.10 81 VAL A O 3
ATOM 3549 N N . GLU A 1 82 ? -5.219 0.862 11.048 1.00 33.32 82 GLU A N 3
ATOM 3550 C CA . GLU A 1 82 ? -4.795 -0.051 9.993 1.00 21.23 82 GLU A CA 3
ATOM 3551 C C . GLU A 1 82 ? -5.708 0.062 8.776 1.00 33.31 82 GLU A C 3
ATOM 3552 O O . GLU A 1 82 ? -6.929 -0.047 8.890 1.00 53.21 82 GLU A O 3
ATOM 3564 N N . VAL A 1 83 ? -5.107 0.281 7.611 1.00 74.12 83 VAL A N 3
ATOM 3565 C CA . VAL A 1 83 ? -5.865 0.408 6.372 1.00 52.32 83 VAL A CA 3
ATOM 3566 C C . VAL A 1 83 ? -6.004 -0.939 5.672 1.00 54.12 83 VAL A C 3
ATOM 3567 O O . VAL A 1 83 ? -5.013 -1.542 5.260 1.00 61.12 83 VAL A O 3
ATOM 3580 N N . HIS A 1 84 ? -7.242 -1.406 5.540 1.00 61.03 84 HIS A N 3
ATOM 3581 C CA . HIS A 1 84 ? -7.512 -2.683 4.888 1.00 44.31 84 HIS A CA 3
ATOM 3582 C C . HIS A 1 84 ? -7.592 -2.513 3.374 1.00 61.33 84 HIS A C 3
ATOM 3583 O O . HIS A 1 84 ? -8.462 -1.806 2.863 1.00 64.32 84 HIS A O 3
ATOM 3597 N N . LEU A 1 85 ? -6.680 -3.165 2.661 1.00 23.23 85 LEU A N 3
ATOM 3598 C CA . LEU A 1 85 ? -6.647 -3.086 1.205 1.00 65.40 85 LEU A CA 3
ATOM 3599 C C . LEU A 1 85 ? -6.736 -4.476 0.582 1.00 13.12 85 LEU A C 3
ATOM 3600 O O . LEU A 1 85 ? -5.914 -5.348 0.864 1.00 42.40 85 LEU A O 3
ATOM 3616 N N . ASP A 1 86 ? -7.739 -4.674 -0.267 1.00 24.44 86 ASP A N 3
ATOM 3617 C CA . ASP A 1 86 ? -7.934 -5.957 -0.932 1.00 52.04 86 ASP A CA 3
ATOM 3618 C C . ASP A 1 86 ? -8.177 -5.763 -2.426 1.00 4.41 86 ASP A C 3
ATOM 3619 O O . ASP A 1 86 ? -9.139 -5.109 -2.829 1.00 1.24 86 ASP A O 3
ATOM 3628 N N . ARG A 1 87 ? -7.297 -6.334 -3.242 1.00 40.33 87 ARG A N 3
ATOM 3629 C CA . ARG A 1 87 ? -7.414 -6.221 -4.691 1.00 72.11 87 ARG A CA 3
ATOM 3630 C C . ARG A 1 87 ? -8.630 -6.991 -5.200 1.00 3.24 87 ARG A C 3
ATOM 3631 O O . ARG A 1 87 ? -8.900 -7.021 -6.400 1.00 62.33 87 ARG A O 3
ATOM 3652 N N . ASP A 1 88 ? -9.358 -7.611 -4.278 1.00 73.23 88 ASP A N 3
ATOM 3653 C CA . ASP A 1 88 ? -10.545 -8.381 -4.633 1.00 14.43 88 ASP A CA 3
ATOM 3654 C C . ASP A 1 88 ? -11.636 -7.471 -5.191 1.00 24.30 88 ASP A C 3
ATOM 3655 O O . ASP A 1 88 ? -12.607 -7.941 -5.784 1.00 61.10 88 ASP A O 3
ATOM 3664 N N . PHE A 1 89 ? -11.469 -6.167 -4.996 1.00 64.43 89 PHE A N 3
ATOM 3665 C CA . PHE A 1 89 ? -12.439 -5.192 -5.478 1.00 54.15 89 PHE A CA 3
ATOM 3666 C C . PHE A 1 89 ? -11.968 -3.769 -5.194 1.00 45.15 89 PHE A C 3
ATOM 3667 O O . PHE A 1 89 ? -11.262 -3.165 -6.002 1.00 41.34 89 PHE A O 3
ATOM 3684 N N . ARG A 1 90 ? -12.363 -3.240 -4.041 1.00 50.22 90 ARG A N 3
ATOM 3685 C CA . ARG A 1 90 ? -11.983 -1.888 -3.651 1.00 3.33 90 ARG A CA 3
ATOM 3686 C C . ARG A 1 90 ? -11.893 -1.765 -2.132 1.00 64.44 90 ARG A C 3
ATOM 3687 O O . ARG A 1 90 ? -12.156 -0.704 -1.568 1.00 14.33 90 ARG A O 3
ATOM 3708 N N . VAL A 1 91 ? -11.519 -2.860 -1.477 1.00 3.43 91 VAL A N 3
ATOM 3709 C CA . VAL A 1 91 ? -11.393 -2.875 -0.024 1.00 73.22 91 VAL A CA 3
ATOM 3710 C C . VAL A 1 91 ? -10.176 -2.078 0.431 1.00 52.12 91 VAL A C 3
ATOM 3711 O O . VAL A 1 91 ? -9.118 -2.644 0.710 1.00 14.25 91 VAL A O 3
ATOM 3724 N N . LEU A 1 92 ? -10.332 -0.761 0.504 1.00 53.35 92 LEU A N 3
ATOM 3725 C CA . LEU A 1 92 ? -9.246 0.116 0.926 1.00 42.53 92 LEU A CA 3
ATOM 3726 C C . LEU A 1 92 ? -9.637 0.908 2.170 1.00 61.14 92 LEU A C 3
ATOM 3727 O O . LEU A 1 92 ? -9.024 1.927 2.487 1.00 24.15 92 LEU A O 3
ATOM 3743 N N . ASP A 1 93 ? -10.660 0.431 2.870 1.00 2.03 93 ASP A N 3
ATOM 3744 C CA . ASP A 1 93 ? -11.131 1.092 4.082 1.00 40.01 93 ASP A CA 3
ATOM 3745 C C . ASP A 1 93 ? -10.293 0.678 5.288 1.00 42.55 93 ASP A C 3
ATOM 3746 O O . ASP A 1 93 ? -9.955 -0.495 5.450 1.00 3.50 93 ASP A O 3
ATOM 3755 N N . THR A 1 94 ? -9.959 1.650 6.131 1.00 0.23 94 THR A N 3
ATOM 3756 C CA . THR A 1 94 ? -9.159 1.388 7.321 1.00 44.13 94 THR A CA 3
ATOM 3757 C C . THR A 1 94 ? -10.045 1.100 8.527 1.00 3.12 94 THR A C 3
ATOM 3758 O O . THR A 1 94 ? -11.248 1.356 8.500 1.00 42.33 94 THR A O 3
ATOM 3769 N N . GLU A 1 95 ? -9.441 0.567 9.585 1.00 74.41 95 GLU A N 3
ATOM 3770 C CA . GLU A 1 95 ? -10.178 0.244 10.801 1.00 3.15 95 GLU A CA 3
ATOM 3771 C C . GLU A 1 95 ? -9.371 0.618 12.041 1.00 4.23 95 GLU A C 3
ATOM 3772 O O . GLU A 1 95 ? -8.158 0.826 11.985 1.00 54.15 95 GLU A O 3
ATOM 3784 N N . PRO A 1 96 ? -10.058 0.707 13.190 1.00 61.13 96 PRO A N 3
ATOM 3785 C CA . PRO A 1 96 ? -9.426 1.056 14.466 1.00 51.25 96 PRO A CA 3
ATOM 3786 C C . PRO A 1 96 ? -8.514 -0.051 14.983 1.00 41.20 96 PRO A C 3
ATOM 3787 O O . PRO A 1 96 ? -8.962 -0.964 15.675 1.00 21.14 96 PRO A O 3
ATOM 3798 N N . ALA A 1 97 ? -7.232 0.038 14.643 1.00 73.53 97 ALA A N 3
ATOM 3799 C CA . ALA A 1 97 ? -6.257 -0.956 15.075 1.00 1.53 97 ALA A CA 3
ATOM 3800 C C . ALA A 1 97 ? -5.884 -0.757 16.540 1.00 1.45 97 ALA A C 3
ATOM 3801 O O . ALA A 1 97 ? -5.235 0.227 16.898 1.00 74.02 97 ALA A O 3
ATOM 3808 N N . ASP A 1 98 ? -6.298 -1.695 17.384 1.00 30.51 98 ASP A N 3
ATOM 3809 C CA . ASP A 1 98 ? -6.007 -1.623 18.811 1.00 21.42 98 ASP A CA 3
ATOM 3810 C C . ASP A 1 98 ? -5.247 -2.863 19.274 1.00 11.41 98 ASP A C 3
ATOM 3811 O O . ASP A 1 98 ? -5.785 -3.969 19.275 1.00 52.20 98 ASP A O 3
ATOM 3820 N N . GLY A 1 99 ? -3.991 -2.669 19.667 1.00 55.35 99 GLY A N 3
ATOM 3821 C CA . GLY A 1 99 ? -3.178 -3.779 20.125 1.00 63.41 99 GLY A CA 3
ATOM 3822 C C . GLY A 1 99 ? -3.907 -4.661 21.119 1.00 72.33 99 GLY A C 3
ATOM 3823 O O . GLY A 1 99 ? -3.548 -5.824 21.308 1.00 54.33 99 GLY A O 3
ATOM 3827 N N . ASP A 1 100 ? -4.933 -4.108 21.757 1.00 62.14 100 ASP A N 3
ATOM 3828 C CA . ASP A 1 100 ? -5.715 -4.852 22.737 1.00 24.13 100 ASP A CA 3
ATOM 3829 C C . ASP A 1 100 ? -6.937 -5.492 22.086 1.00 42.42 100 ASP A C 3
ATOM 3830 O O . ASP A 1 100 ? -7.462 -6.491 22.575 1.00 63.25 100 ASP A O 3
ATOM 3839 N N . GLY A 1 101 ? -7.386 -4.907 20.979 1.00 3.44 101 GLY A N 3
ATOM 3840 C CA . GLY A 1 101 ? -8.543 -5.432 20.280 1.00 75.12 101 GLY A CA 3
ATOM 3841 C C . GLY A 1 101 ? -9.808 -4.655 20.586 1.00 13.04 101 GLY A C 3
ATOM 3842 O O . GLY A 1 101 ? -10.855 -4.898 19.987 1.00 10.24 101 GLY A O 3
ATOM 3846 N N . GLY A 1 102 ? -9.712 -3.717 21.525 1.00 75.55 102 GLY A N 3
ATOM 3847 C CA . GLY A 1 102 ? -10.866 -2.918 21.895 1.00 44.13 102 GLY A CA 3
ATOM 3848 C C . GLY A 1 102 ? -11.373 -3.241 23.286 1.00 23.01 102 GLY A C 3
ATOM 3849 O O . GLY A 1 102 ? -10.678 -3.011 24.276 1.00 52.30 102 GLY A O 3
ATOM 3853 N N . ASP A 1 11 ? -0.946 -0.003 -1.195 1.00 11.23 11 ASP A N 4
ATOM 3854 C CA . ASP A 1 11 ? -1.207 0.342 -2.588 1.00 2.15 11 ASP A CA 4
ATOM 3855 C C . ASP A 1 11 ? -0.963 -0.857 -3.499 1.00 10.31 11 ASP A C 4
ATOM 3856 O O . ASP A 1 11 ? -1.258 -0.811 -4.694 1.00 22.15 11 ASP A O 4
ATOM 3865 N N . TYR A 1 12 ? -0.422 -1.927 -2.928 1.00 35.22 12 TYR A N 4
ATOM 3866 C CA . TYR A 1 12 ? -0.136 -3.137 -3.689 1.00 64.04 12 TYR A CA 4
ATOM 3867 C C . TYR A 1 12 ? -1.425 -3.807 -4.154 1.00 32.14 12 TYR A C 4
ATOM 3868 O O . TYR A 1 12 ? -1.415 -4.634 -5.066 1.00 1.13 12 TYR A O 4
ATOM 3886 N N . ASP A 1 13 ? -2.534 -3.444 -3.519 1.00 54.43 13 ASP A N 4
ATOM 3887 C CA . ASP A 1 13 ? -3.834 -4.007 -3.867 1.00 23.10 13 ASP A CA 4
ATOM 3888 C C . ASP A 1 13 ? -4.167 -3.742 -5.332 1.00 4.11 13 ASP A C 4
ATOM 3889 O O . ASP A 1 13 ? -3.684 -4.439 -6.224 1.00 62.53 13 ASP A O 4
ATOM 3898 N N . ILE A 1 14 ? -4.995 -2.731 -5.571 1.00 42.23 14 ILE A N 4
ATOM 3899 C CA . ILE A 1 14 ? -5.392 -2.374 -6.928 1.00 21.04 14 ILE A CA 4
ATOM 3900 C C . ILE A 1 14 ? -4.849 -1.003 -7.317 1.00 33.13 14 ILE A C 4
ATOM 3901 O O . ILE A 1 14 ? -4.430 -0.211 -6.472 1.00 73.21 14 ILE A O 4
ATOM 3917 N N . PRO A 1 15 ? -4.858 -0.713 -8.626 1.00 62.23 15 PRO A N 4
ATOM 3918 C CA . PRO A 1 15 ? -4.372 0.564 -9.158 1.00 31.34 15 PRO A CA 4
ATOM 3919 C C . PRO A 1 15 ? -5.287 1.728 -8.794 1.00 3.41 15 PRO A C 4
ATOM 3920 O O . PRO A 1 15 ? -4.999 2.882 -9.116 1.00 31.12 15 PRO A O 4
ATOM 3931 N N . THR A 1 16 ? -6.391 1.420 -8.120 1.00 44.22 16 THR A N 4
ATOM 3932 C CA . THR A 1 16 ? -7.348 2.441 -7.713 1.00 42.13 16 THR A CA 4
ATOM 3933 C C . THR A 1 16 ? -7.957 2.113 -6.355 1.00 1.41 16 THR A C 4
ATOM 3934 O O . THR A 1 16 ? -9.123 1.729 -6.262 1.00 13.45 16 THR A O 4
ATOM 3945 N N . THR A 1 17 ? -7.161 2.268 -5.302 1.00 24.15 17 THR A N 4
ATOM 3946 C CA . THR A 1 17 ? -7.621 1.988 -3.947 1.00 53.05 17 THR A CA 4
ATOM 3947 C C . THR A 1 17 ? -8.553 3.085 -3.446 1.00 55.01 17 THR A C 4
ATOM 3948 O O . THR A 1 17 ? -8.988 3.941 -4.215 1.00 52.42 17 THR A O 4
ATOM 3959 N N . GLU A 1 18 ? -8.856 3.053 -2.152 1.00 23.21 18 GLU A N 4
ATOM 3960 C CA . GLU A 1 18 ? -9.737 4.046 -1.549 1.00 71.30 18 GLU A CA 4
ATOM 3961 C C . GLU A 1 18 ? -8.994 4.867 -0.500 1.00 2.43 18 GLU A C 4
ATOM 3962 O O . GLU A 1 18 ? -8.298 5.828 -0.827 1.00 22.42 18 GLU A O 4
ATOM 3974 N N . ASN A 1 19 ? -9.148 4.482 0.763 1.00 10.30 19 ASN A N 4
ATOM 3975 C CA . ASN A 1 19 ? -8.493 5.183 1.861 1.00 1.43 19 ASN A CA 4
ATOM 3976 C C . ASN A 1 19 ? -7.017 4.805 1.945 1.00 52.22 19 ASN A C 4
ATOM 3977 O O . ASN A 1 19 ? -6.314 5.206 2.873 1.00 44.30 19 ASN A O 4
ATOM 3988 N N . LEU A 1 20 ? -6.554 4.032 0.969 1.00 34.41 20 LEU A N 4
ATOM 3989 C CA . LEU A 1 20 ? -5.162 3.599 0.931 1.00 43.21 20 LEU A CA 4
ATOM 3990 C C . LEU A 1 20 ? -4.264 4.703 0.382 1.00 45.10 20 LEU A C 4
ATOM 3991 O O . LEU A 1 20 ? -3.044 4.547 0.310 1.00 53.02 20 LEU A O 4
ATOM 4007 N N . TYR A 1 21 ? -4.874 5.819 -0.002 1.00 23.23 21 TYR A N 4
ATOM 4008 C CA . TYR A 1 21 ? -4.129 6.949 -0.544 1.00 55.22 21 TYR A CA 4
ATOM 4009 C C . TYR A 1 21 ? -3.113 7.469 0.468 1.00 30.51 21 TYR A C 4
ATOM 4010 O O . TYR A 1 21 ? -2.213 8.235 0.124 1.00 0.14 21 TYR A O 4
ATOM 4028 N N . PHE A 1 22 ? -3.263 7.044 1.719 1.00 55.55 22 PHE A N 4
ATOM 4029 C CA . PHE A 1 22 ? -2.360 7.466 2.783 1.00 62.24 22 PHE A CA 4
ATOM 4030 C C . PHE A 1 22 ? -1.472 6.309 3.232 1.00 43.22 22 PHE A C 4
ATOM 4031 O O . PHE A 1 22 ? -1.351 6.034 4.425 1.00 21.21 22 PHE A O 4
ATOM 4048 N N . GLN A 1 23 ? -0.853 5.636 2.267 1.00 54.44 23 GLN A N 4
ATOM 4049 C CA . GLN A 1 23 ? 0.022 4.509 2.562 1.00 24.24 23 GLN A CA 4
ATOM 4050 C C . GLN A 1 23 ? 1.243 4.961 3.357 1.00 50.30 23 GLN A C 4
ATOM 4051 O O . GLN A 1 23 ? 2.313 5.191 2.794 1.00 35.30 23 GLN A O 4
ATOM 4065 N N . GLY A 1 24 ? 1.075 5.088 4.670 1.00 52.31 24 GLY A N 4
ATOM 4066 C CA . GLY A 1 24 ? 2.171 5.514 5.520 1.00 30.55 24 GLY A CA 4
ATOM 4067 C C . GLY A 1 24 ? 3.054 6.550 4.854 1.00 54.11 24 GLY A C 4
ATOM 4068 O O . GLY A 1 24 ? 4.280 6.466 4.919 1.00 35.43 24 GLY A O 4
ATOM 4072 N N . ALA A 1 25 ? 2.429 7.530 4.209 1.00 2.33 25 ALA A N 4
ATOM 4073 C CA . ALA A 1 25 ? 3.166 8.588 3.528 1.00 21.43 25 ALA A CA 4
ATOM 4074 C C . ALA A 1 25 ? 4.014 9.387 4.512 1.00 52.12 25 ALA A C 4
ATOM 4075 O O . ALA A 1 25 ? 5.110 9.837 4.178 1.00 14.02 25 ALA A O 4
ATOM 4082 N N . MET A 1 26 ? 3.499 9.561 5.725 1.00 60.33 26 MET A N 4
ATOM 4083 C CA . MET A 1 26 ? 4.210 10.306 6.757 1.00 41.22 26 MET A CA 4
ATOM 4084 C C . MET A 1 26 ? 5.438 9.537 7.235 1.00 53.02 26 MET A C 4
ATOM 4085 O O . MET A 1 26 ? 6.330 10.103 7.866 1.00 55.42 26 MET A O 4
ATOM 4099 N N . ALA A 1 27 ? 5.476 8.244 6.930 1.00 10.00 27 ALA A N 4
ATOM 4100 C CA . ALA A 1 27 ? 6.595 7.398 7.327 1.00 12.42 27 ALA A CA 4
ATOM 4101 C C . ALA A 1 27 ? 7.314 6.832 6.108 1.00 24.31 27 ALA A C 4
ATOM 4102 O O . ALA A 1 27 ? 7.483 5.619 5.982 1.00 32.54 27 ALA A O 4
ATOM 4109 N N . PHE A 1 28 ? 7.737 7.717 5.211 1.00 33.05 28 PHE A N 4
ATOM 4110 C CA . PHE A 1 28 ? 8.437 7.304 4.001 1.00 40.42 28 PHE A CA 4
ATOM 4111 C C . PHE A 1 28 ? 9.861 6.858 4.321 1.00 14.12 28 PHE A C 4
ATOM 4112 O O . PHE A 1 28 ? 10.817 7.289 3.677 1.00 4.05 28 PHE A O 4
ATOM 4129 N N . ASP A 1 29 ? 9.992 5.993 5.321 1.00 71.25 29 ASP A N 4
ATOM 4130 C CA . ASP A 1 29 ? 11.298 5.487 5.727 1.00 33.13 29 ASP A CA 4
ATOM 4131 C C . ASP A 1 29 ? 11.177 4.606 6.967 1.00 42.10 29 ASP A C 4
ATOM 4132 O O . ASP A 1 29 ? 11.942 3.659 7.145 1.00 5.51 29 ASP A O 4
ATOM 4141 N N . GLY A 1 30 ? 10.211 4.926 7.822 1.00 32.15 30 GLY A N 4
ATOM 4142 C CA . GLY A 1 30 ? 10.009 4.155 9.035 1.00 34.12 30 GLY A CA 4
ATOM 4143 C C . GLY A 1 30 ? 8.880 3.152 8.903 1.00 32.22 30 GLY A C 4
ATOM 4144 O O . GLY A 1 30 ? 8.611 2.386 9.828 1.00 61.22 30 GLY A O 4
ATOM 4148 N N . GLU A 1 31 ? 8.217 3.158 7.751 1.00 73.40 31 GLU A N 4
ATOM 4149 C CA . GLU A 1 31 ? 7.109 2.242 7.503 1.00 12.44 31 GLU A CA 4
ATOM 4150 C C . GLU A 1 31 ? 7.621 0.837 7.203 1.00 61.25 31 GLU A C 4
ATOM 4151 O O . GLU A 1 31 ? 7.797 0.464 6.043 1.00 74.45 31 GLU A O 4
ATOM 4163 N N . ASP A 1 32 ? 7.859 0.063 8.255 1.00 25.34 32 ASP A N 4
ATOM 4164 C CA . ASP A 1 32 ? 8.351 -1.302 8.105 1.00 23.03 32 ASP A CA 4
ATOM 4165 C C . ASP A 1 32 ? 7.213 -2.254 7.753 1.00 73.20 32 ASP A C 4
ATOM 4166 O O . ASP A 1 32 ? 6.116 -1.821 7.402 1.00 34.35 32 ASP A O 4
ATOM 4175 N N . GLU A 1 33 ? 7.483 -3.552 7.848 1.00 72.42 33 GLU A N 4
ATOM 4176 C CA . GLU A 1 33 ? 6.481 -4.565 7.537 1.00 71.20 33 GLU A CA 4
ATOM 4177 C C . GLU A 1 33 ? 5.875 -5.141 8.814 1.00 64.43 33 GLU A C 4
ATOM 4178 O O . GLU A 1 33 ? 6.402 -4.942 9.909 1.00 74.14 33 GLU A O 4
ATOM 4190 N N . VAL A 1 34 ? 4.765 -5.857 8.665 1.00 50.25 34 VAL A N 4
ATOM 4191 C CA . VAL A 1 34 ? 4.087 -6.463 9.804 1.00 1.23 34 VAL A CA 4
ATOM 4192 C C . VAL A 1 34 ? 3.943 -7.969 9.621 1.00 61.44 34 VAL A C 4
ATOM 4193 O O . VAL A 1 34 ? 4.863 -8.640 9.150 1.00 32.14 34 VAL A O 4
ATOM 4206 N N . THR A 1 35 ? 2.782 -8.497 9.994 1.00 34.42 35 THR A N 4
ATOM 4207 C CA . THR A 1 35 ? 2.516 -9.925 9.872 1.00 63.24 35 THR A CA 4
ATOM 4208 C C . THR A 1 35 ? 1.100 -10.180 9.370 1.00 72.14 35 THR A C 4
ATOM 4209 O O . THR A 1 35 ? 0.902 -10.622 8.239 1.00 54.55 35 THR A O 4
ATOM 4220 N N . GLY A 1 36 ? 0.116 -9.898 10.219 1.00 60.33 36 GLY A N 4
ATOM 4221 C CA . GLY A 1 36 ? -1.270 -10.103 9.842 1.00 34.32 36 GLY A CA 4
ATOM 4222 C C . GLY A 1 36 ? -2.237 -9.615 10.902 1.00 14.42 36 GLY A C 4
ATOM 4223 O O . GLY A 1 36 ? -3.069 -8.740 10.658 1.00 35.54 36 GLY A O 4
ATOM 4227 N N . PRO A 1 37 ? -2.135 -10.187 12.111 1.00 53.00 37 PRO A N 4
ATOM 4228 C CA . PRO A 1 37 ? -3.001 -9.821 13.236 1.00 42.30 37 PRO A CA 4
ATOM 4229 C C . PRO A 1 37 ? -2.703 -8.422 13.765 1.00 52.11 37 PRO A C 4
ATOM 4230 O O . PRO A 1 37 ? -1.656 -7.846 13.469 1.00 52.31 37 PRO A O 4
ATOM 4241 N N . ASP A 1 38 ? -3.630 -7.881 14.549 1.00 64.42 38 ASP A N 4
ATOM 4242 C CA . ASP A 1 38 ? -3.465 -6.550 15.121 1.00 54.05 38 ASP A CA 4
ATOM 4243 C C . ASP A 1 38 ? -2.422 -6.561 16.234 1.00 74.42 38 ASP A C 4
ATOM 4244 O O . ASP A 1 38 ? -1.805 -5.539 16.530 1.00 51.12 38 ASP A O 4
ATOM 4253 N N . ALA A 1 39 ? -2.232 -7.725 16.848 1.00 54.34 39 ALA A N 4
ATOM 4254 C CA . ALA A 1 39 ? -1.264 -7.869 17.927 1.00 21.43 39 ALA A CA 4
ATOM 4255 C C . ALA A 1 39 ? 0.141 -7.506 17.457 1.00 34.53 39 ALA A C 4
ATOM 4256 O O . ALA A 1 39 ? 0.908 -6.881 18.189 1.00 23.42 39 ALA A O 4
ATOM 4263 N N . ASP A 1 40 ? 0.470 -7.903 16.233 1.00 4.30 40 ASP A N 4
ATOM 4264 C CA . ASP A 1 40 ? 1.783 -7.619 15.665 1.00 2.41 40 ASP A CA 4
ATOM 4265 C C . ASP A 1 40 ? 1.845 -6.193 15.126 1.00 40.12 40 ASP A C 4
ATOM 4266 O O . ASP A 1 40 ? 2.886 -5.538 15.192 1.00 74.41 40 ASP A O 4
ATOM 4275 N N . ARG A 1 41 ? 0.724 -5.719 14.592 1.00 44.35 41 ARG A N 4
ATOM 4276 C CA . ARG A 1 41 ? 0.652 -4.372 14.039 1.00 51.43 41 ARG A CA 4
ATOM 4277 C C . ARG A 1 41 ? 0.653 -3.327 15.151 1.00 41.33 41 ARG A C 4
ATOM 4278 O O . ARG A 1 41 ? 1.369 -2.328 15.077 1.00 32.40 41 ARG A O 4
ATOM 4299 N N . ALA A 1 42 ? -0.154 -3.564 16.180 1.00 61.25 42 ALA A N 4
ATOM 4300 C CA . ALA A 1 42 ? -0.245 -2.645 17.307 1.00 22.01 42 ALA A CA 4
ATOM 4301 C C . ALA A 1 42 ? 1.078 -2.571 18.063 1.00 55.10 42 ALA A C 4
ATOM 4302 O O . ALA A 1 42 ? 1.438 -1.524 18.601 1.00 33.04 42 ALA A O 4
ATOM 4309 N N . ARG A 1 43 ? 1.796 -3.688 18.100 1.00 62.33 43 ARG A N 4
ATOM 4310 C CA . ARG A 1 43 ? 3.078 -3.750 18.792 1.00 51.23 43 ARG A CA 4
ATOM 4311 C C . ARG A 1 43 ? 4.202 -3.230 17.901 1.00 43.22 43 ARG A C 4
ATOM 4312 O O . ARG A 1 43 ? 5.068 -2.480 18.351 1.00 11.10 43 ARG A O 4
ATOM 4333 N N . ALA A 1 44 ? 4.182 -3.634 16.635 1.00 62.01 44 ALA A N 4
ATOM 4334 C CA . ALA A 1 44 ? 5.198 -3.208 15.681 1.00 44.12 44 ALA A CA 4
ATOM 4335 C C . ALA A 1 44 ? 4.977 -1.761 15.252 1.00 22.25 44 ALA A C 4
ATOM 4336 O O . ALA A 1 44 ? 5.833 -0.903 15.466 1.00 13.15 44 ALA A O 4
ATOM 4343 N N . ALA A 1 45 ? 3.824 -1.498 14.646 1.00 22.20 45 ALA A N 4
ATOM 4344 C CA . ALA A 1 45 ? 3.490 -0.155 14.189 1.00 45.01 45 ALA A CA 4
ATOM 4345 C C . ALA A 1 45 ? 3.674 0.867 15.306 1.00 21.52 45 ALA A C 4
ATOM 4346 O O . ALA A 1 45 ? 3.856 2.056 15.049 1.00 52.14 45 ALA A O 4
ATOM 4353 N N . ALA A 1 46 ? 3.625 0.394 16.547 1.00 12.34 46 ALA A N 4
ATOM 4354 C CA . ALA A 1 46 ? 3.787 1.267 17.704 1.00 61.23 46 ALA A CA 4
ATOM 4355 C C . ALA A 1 46 ? 5.136 1.978 17.670 1.00 74.01 46 ALA A C 4
ATOM 4356 O O . ALA A 1 46 ? 5.215 3.166 17.357 1.00 74.15 46 ALA A O 4
ATOM 4363 N N . VAL A 1 47 ? 6.195 1.244 17.995 1.00 30.11 47 VAL A N 4
ATOM 4364 C CA . VAL A 1 47 ? 7.541 1.805 18.002 1.00 72.45 47 VAL A CA 4
ATOM 4365 C C . VAL A 1 47 ? 8.361 1.278 16.829 1.00 22.24 47 VAL A C 4
ATOM 4366 O O . VAL A 1 47 ? 9.345 1.895 16.421 1.00 33.33 47 VAL A O 4
ATOM 4379 N N . GLN A 1 48 ? 7.949 0.134 16.293 1.00 61.05 48 GLN A N 4
ATOM 4380 C CA . GLN A 1 48 ? 8.647 -0.476 15.167 1.00 53.13 48 GLN A CA 4
ATOM 4381 C C . GLN A 1 48 ? 8.449 0.343 13.895 1.00 12.04 48 GLN A C 4
ATOM 4382 O O . GLN A 1 48 ? 9.324 0.388 13.032 1.00 64.22 48 GLN A O 4
ATOM 4396 N N . ALA A 1 49 ? 7.292 0.989 13.788 1.00 44.14 49 ALA A N 4
ATOM 4397 C CA . ALA A 1 49 ? 6.980 1.808 12.623 1.00 65.23 49 ALA A CA 4
ATOM 4398 C C . ALA A 1 49 ? 7.032 3.293 12.966 1.00 73.34 49 ALA A C 4
ATOM 4399 O O . ALA A 1 49 ? 6.797 4.146 12.110 1.00 1.31 49 ALA A O 4
ATOM 4406 N N . VAL A 1 50 ? 7.339 3.595 14.223 1.00 22.31 50 VAL A N 4
ATOM 4407 C CA . VAL A 1 50 ? 7.422 4.977 14.679 1.00 15.21 50 VAL A CA 4
ATOM 4408 C C . VAL A 1 50 ? 8.869 5.450 14.740 1.00 5.43 50 VAL A C 4
ATOM 4409 O O . VAL A 1 50 ? 9.165 6.571 15.155 1.00 4.05 50 VAL A O 4
ATOM 4422 N N . PRO A 1 51 ? 9.796 4.578 14.317 1.00 74.54 51 PRO A N 4
ATOM 4423 C CA . PRO A 1 51 ? 11.229 4.884 14.312 1.00 1.22 51 PRO A CA 4
ATOM 4424 C C . PRO A 1 51 ? 11.595 5.931 13.265 1.00 32.41 51 PRO A C 4
ATOM 4425 O O . PRO A 1 51 ? 12.571 6.663 13.420 1.00 61.11 51 PRO A O 4
ATOM 4436 N N . GLY A 1 52 ? 10.804 5.996 12.198 1.00 32.42 52 GLY A N 4
ATOM 4437 C CA . GLY A 1 52 ? 11.061 6.956 11.141 1.00 2.23 52 GLY A CA 4
ATOM 4438 C C . GLY A 1 52 ? 10.501 8.329 11.457 1.00 62.05 52 GLY A C 4
ATOM 4439 O O . GLY A 1 52 ? 11.199 9.335 11.334 1.00 20.24 52 GLY A O 4
ATOM 4443 N N . GLY A 1 53 ? 9.236 8.372 11.862 1.00 33.53 53 GLY A N 4
ATOM 4444 C CA . GLY A 1 53 ? 8.603 9.636 12.188 1.00 42.52 53 GLY A CA 4
ATOM 4445 C C . GLY A 1 53 ? 7.219 9.457 12.780 1.00 42.34 53 GLY A C 4
ATOM 4446 O O . GLY A 1 53 ? 6.785 10.251 13.615 1.00 55.44 53 GLY A O 4
ATOM 4450 N N . THR A 1 54 ? 6.522 8.412 12.346 1.00 64.53 54 THR A N 4
ATOM 4451 C CA . THR A 1 54 ? 5.179 8.132 12.836 1.00 55.15 54 THR A CA 4
ATOM 4452 C C . THR A 1 54 ? 4.955 6.634 13.003 1.00 21.55 54 THR A C 4
ATOM 4453 O O . THR A 1 54 ? 5.538 5.825 12.282 1.00 72.13 54 THR A O 4
ATOM 4464 N N . ALA A 1 55 ? 4.107 6.270 13.960 1.00 21.10 55 ALA A N 4
ATOM 4465 C CA . ALA A 1 55 ? 3.805 4.868 14.220 1.00 12.05 55 ALA A CA 4
ATOM 4466 C C . ALA A 1 55 ? 2.882 4.297 13.149 1.00 13.33 55 ALA A C 4
ATOM 4467 O O . ALA A 1 55 ? 1.677 4.163 13.361 1.00 24.54 55 ALA A O 4
ATOM 4474 N N . GLY A 1 56 ? 3.455 3.964 11.997 1.00 72.13 56 GLY A N 4
ATOM 4475 C CA . GLY A 1 56 ? 2.668 3.412 10.909 1.00 0.51 56 GLY A CA 4
ATOM 4476 C C . GLY A 1 56 ? 3.430 2.373 10.111 1.00 1.21 56 GLY A C 4
ATOM 4477 O O . GLY A 1 56 ? 4.262 2.715 9.271 1.00 21.42 56 GLY A O 4
ATOM 4481 N N . GLU A 1 57 ? 3.147 1.102 10.375 1.00 33.51 57 GLU A N 4
ATOM 4482 C CA . GLU A 1 57 ? 3.814 0.010 9.676 1.00 23.21 57 GLU A CA 4
ATOM 4483 C C . GLU A 1 57 ? 2.980 -0.468 8.491 1.00 63.20 57 GLU A C 4
ATOM 4484 O O . GLU A 1 57 ? 1.961 0.134 8.152 1.00 63.44 57 GLU A O 4
ATOM 4496 N N . VAL A 1 58 ? 3.421 -1.555 7.864 1.00 0.45 58 VAL A N 4
ATOM 4497 C CA . VAL A 1 58 ? 2.716 -2.115 6.718 1.00 41.44 58 VAL A CA 4
ATOM 4498 C C . VAL A 1 58 ? 2.607 -3.631 6.827 1.00 61.34 58 VAL A C 4
ATOM 4499 O O . VAL A 1 58 ? 3.615 -4.337 6.824 1.00 20.24 58 VAL A O 4
ATOM 4512 N N . GLU A 1 59 ? 1.377 -4.126 6.921 1.00 14.54 59 GLU A N 4
ATOM 4513 C CA . GLU A 1 59 ? 1.136 -5.560 7.032 1.00 45.44 59 GLU A CA 4
ATOM 4514 C C . GLU A 1 59 ? 0.858 -6.171 5.662 1.00 61.43 59 GLU A C 4
ATOM 4515 O O . GLU A 1 59 ? 0.339 -5.506 4.765 1.00 52.11 59 GLU A O 4
ATOM 4527 N N . THR A 1 60 ? 1.208 -7.445 5.507 1.00 52.35 60 THR A N 4
ATOM 4528 C CA . THR A 1 60 ? 0.998 -8.147 4.247 1.00 51.12 60 THR A CA 4
ATOM 4529 C C . THR A 1 60 ? 0.446 -9.548 4.484 1.00 52.14 60 THR A C 4
ATOM 4530 O O . THR A 1 60 ? 1.164 -10.439 4.937 1.00 54.33 60 THR A O 4
ATOM 4541 N N . GLU A 1 61 ? -0.833 -9.735 4.173 1.00 32.34 61 GLU A N 4
ATOM 4542 C CA . GLU A 1 61 ? -1.480 -11.029 4.353 1.00 35.53 61 GLU A CA 4
ATOM 4543 C C . GLU A 1 61 ? -2.206 -11.457 3.080 1.00 4.24 61 GLU A C 4
ATOM 4544 O O . GLU A 1 61 ? -2.388 -10.661 2.158 1.00 20.04 61 GLU A O 4
ATOM 4556 N N . THR A 1 62 ? -2.617 -12.720 3.036 1.00 32.24 62 THR A N 4
ATOM 4557 C CA . THR A 1 62 ? -3.320 -13.255 1.877 1.00 35.14 62 THR A CA 4
ATOM 4558 C C . THR A 1 62 ? -4.691 -13.796 2.267 1.00 13.14 62 THR A C 4
ATOM 4559 O O . THR A 1 62 ? -4.800 -14.700 3.094 1.00 34.41 62 THR A O 4
ATOM 4570 N N . GLY A 1 63 ? -5.737 -13.236 1.666 1.00 44.12 63 GLY A N 4
ATOM 4571 C CA . GLY A 1 63 ? -7.087 -13.676 1.963 1.00 11.24 63 GLY A CA 4
ATOM 4572 C C . GLY A 1 63 ? -7.626 -14.637 0.923 1.00 72.22 63 GLY A C 4
ATOM 4573 O O . GLY A 1 63 ? -6.879 -15.130 0.078 1.00 11.23 63 GLY A O 4
ATOM 4577 N N . GLU A 1 64 ? -8.927 -14.906 0.985 1.00 43.23 64 GLU A N 4
ATOM 4578 C CA . GLU A 1 64 ? -9.564 -15.817 0.041 1.00 24.12 64 GLU A CA 4
ATOM 4579 C C . GLU A 1 64 ? -9.403 -15.317 -1.391 1.00 45.15 64 GLU A C 4
ATOM 4580 O O . GLU A 1 64 ? -9.469 -16.094 -2.343 1.00 3.10 64 GLU A O 4
ATOM 4592 N N . GLY A 1 65 ? -9.191 -14.012 -1.537 1.00 31.25 65 GLY A N 4
ATOM 4593 C CA . GLY A 1 65 ? -9.025 -13.430 -2.855 1.00 44.33 65 GLY A CA 4
ATOM 4594 C C . GLY A 1 65 ? -7.580 -13.438 -3.315 1.00 31.04 65 GLY A C 4
ATOM 4595 O O . GLY A 1 65 ? -6.975 -14.499 -3.463 1.00 72.34 65 GLY A O 4
ATOM 4599 N N . ALA A 1 66 ? -7.026 -12.251 -3.542 1.00 32.55 66 ALA A N 4
ATOM 4600 C CA . ALA A 1 66 ? -5.644 -12.126 -3.986 1.00 62.34 66 ALA A CA 4
ATOM 4601 C C . ALA A 1 66 ? -4.826 -11.290 -3.008 1.00 42.13 66 ALA A C 4
ATOM 4602 O O . ALA A 1 66 ? -3.973 -11.813 -2.292 1.00 31.03 66 ALA A O 4
ATOM 4609 N N . ALA A 1 67 ? -5.091 -9.988 -2.985 1.00 10.22 67 ALA A N 4
ATOM 4610 C CA . ALA A 1 67 ? -4.380 -9.079 -2.094 1.00 32.54 67 ALA A CA 4
ATOM 4611 C C . ALA A 1 67 ? -5.086 -8.968 -0.746 1.00 62.04 67 ALA A C 4
ATOM 4612 O O . ALA A 1 67 ? -6.307 -8.827 -0.684 1.00 62.24 67 ALA A O 4
ATOM 4619 N N . ALA A 1 68 ? -4.309 -9.033 0.330 1.00 14.22 68 ALA A N 4
ATOM 4620 C CA . ALA A 1 68 ? -4.860 -8.938 1.676 1.00 14.23 68 ALA A CA 4
ATOM 4621 C C . ALA A 1 68 ? -3.847 -8.334 2.643 1.00 72.20 68 ALA A C 4
ATOM 4622 O O . ALA A 1 68 ? -3.424 -8.984 3.600 1.00 53.43 68 ALA A O 4
ATOM 4629 N N . TYR A 1 69 ? -3.461 -7.089 2.387 1.00 73.32 69 TYR A N 4
ATOM 4630 C CA . TYR A 1 69 ? -2.495 -6.399 3.233 1.00 62.22 69 TYR A CA 4
ATOM 4631 C C . TYR A 1 69 ? -3.155 -5.250 3.988 1.00 0.05 69 TYR A C 4
ATOM 4632 O O . TYR A 1 69 ? -4.241 -4.798 3.629 1.00 73.31 69 TYR A O 4
ATOM 4650 N N . GLY A 1 70 ? -2.488 -4.781 5.039 1.00 15.20 70 GLY A N 4
ATOM 4651 C CA . GLY A 1 70 ? -3.024 -3.688 5.830 1.00 50.04 70 GLY A CA 4
ATOM 4652 C C . GLY A 1 70 ? -1.941 -2.766 6.354 1.00 62.24 70 GLY A C 4
ATOM 4653 O O . GLY A 1 70 ? -1.063 -3.192 7.104 1.00 3.12 70 GLY A O 4
ATOM 4657 N N . VAL A 1 71 ? -2.001 -1.499 5.956 1.00 22.13 71 VAL A N 4
ATOM 4658 C CA . VAL A 1 71 ? -1.017 -0.514 6.390 1.00 21.53 71 VAL A CA 4
ATOM 4659 C C . VAL A 1 71 ? -1.587 0.389 7.478 1.00 4.11 71 VAL A C 4
ATOM 4660 O O . VAL A 1 71 ? -2.579 1.086 7.265 1.00 53.44 71 VAL A O 4
ATOM 4673 N N . LEU A 1 72 ? -0.952 0.373 8.645 1.00 32.31 72 LEU A N 4
ATOM 4674 C CA . LEU A 1 72 ? -1.395 1.191 9.768 1.00 11.53 72 LEU A CA 4
ATOM 4675 C C . LEU A 1 72 ? -0.483 2.400 9.954 1.00 54.21 72 LEU A C 4
ATOM 4676 O O . LEU A 1 72 ? 0.731 2.308 9.774 1.00 1.43 72 LEU A O 4
ATOM 4692 N N . VAL A 1 73 ? -1.077 3.533 10.317 1.00 72.23 73 VAL A N 4
ATOM 4693 C CA . VAL A 1 73 ? -0.319 4.759 10.530 1.00 5.44 73 VAL A CA 4
ATOM 4694 C C . VAL A 1 73 ? -0.996 5.652 11.564 1.00 32.31 73 VAL A C 4
ATOM 4695 O O . VAL A 1 73 ? -2.117 6.119 11.359 1.00 41.22 73 VAL A O 4
ATOM 4708 N N . THR A 1 74 ? -0.309 5.886 12.678 1.00 63.42 74 THR A N 4
ATOM 4709 C CA . THR A 1 74 ? -0.844 6.722 13.745 1.00 62.50 74 THR A CA 4
ATOM 4710 C C . THR A 1 74 ? 0.229 7.048 14.778 1.00 73.20 74 THR A C 4
ATOM 4711 O O . THR A 1 74 ? 1.369 7.353 14.428 1.00 52.03 74 THR A O 4
ATOM 4722 N N . ARG A 1 75 ? -0.144 6.981 16.052 1.00 64.10 75 ARG A N 4
ATOM 4723 C CA . ARG A 1 75 ? 0.787 7.270 17.136 1.00 23.01 75 ARG A CA 4
ATOM 4724 C C . ARG A 1 75 ? 1.357 5.981 17.722 1.00 50.22 75 ARG A C 4
ATOM 4725 O O . ARG A 1 75 ? 0.712 4.933 17.723 1.00 34.34 75 ARG A O 4
ATOM 4746 N N . PRO A 1 76 ? 2.595 6.059 18.231 1.00 45.02 76 PRO A N 4
ATOM 4747 C CA . PRO A 1 76 ? 3.279 4.908 18.829 1.00 44.44 76 PRO A CA 4
ATOM 4748 C C . PRO A 1 76 ? 2.655 4.488 20.155 1.00 61.24 76 PRO A C 4
ATOM 4749 O O . PRO A 1 76 ? 3.170 3.606 20.842 1.00 5.23 76 PRO A O 4
ATOM 4760 N N . ASP A 1 77 ? 1.543 5.123 20.508 1.00 41.15 77 ASP A N 4
ATOM 4761 C CA . ASP A 1 77 ? 0.847 4.813 21.751 1.00 4.32 77 ASP A CA 4
ATOM 4762 C C . ASP A 1 77 ? -0.018 3.567 21.594 1.00 64.30 77 ASP A C 4
ATOM 4763 O O . ASP A 1 77 ? -1.045 3.424 22.255 1.00 54.50 77 ASP A O 4
ATOM 4772 N N . GLY A 1 78 ? 0.406 2.666 20.713 1.00 71.34 78 GLY A N 4
ATOM 4773 C CA . GLY A 1 78 ? -0.342 1.443 20.483 1.00 11.44 78 GLY A CA 4
ATOM 4774 C C . GLY A 1 78 ? -1.593 1.675 19.659 1.00 44.14 78 GLY A C 4
ATOM 4775 O O . GLY A 1 78 ? -2.241 0.725 19.219 1.00 33.11 78 GLY A O 4
ATOM 4779 N N . THR A 1 79 ? -1.935 2.942 19.448 1.00 3.51 79 THR A N 4
ATOM 4780 C CA . THR A 1 79 ? -3.117 3.296 18.673 1.00 13.43 79 THR A CA 4
ATOM 4781 C C . THR A 1 79 ? -2.749 3.644 17.236 1.00 42.53 79 THR A C 4
ATOM 4782 O O . THR A 1 79 ? -2.142 4.683 16.975 1.00 40.43 79 THR A O 4
ATOM 4793 N N . ARG A 1 80 ? -3.120 2.770 16.306 1.00 21.03 80 ARG A N 4
ATOM 4794 C CA . ARG A 1 80 ? -2.828 2.985 14.894 1.00 5.44 80 ARG A CA 4
ATOM 4795 C C . ARG A 1 80 ? -4.027 2.612 14.028 1.00 42.53 80 ARG A C 4
ATOM 4796 O O . ARG A 1 80 ? -4.919 1.884 14.464 1.00 45.24 80 ARG A O 4
ATOM 4817 N N . VAL A 1 81 ? -4.042 3.117 12.798 1.00 2.41 81 VAL A N 4
ATOM 4818 C CA . VAL A 1 81 ? -5.131 2.837 11.870 1.00 44.21 81 VAL A CA 4
ATOM 4819 C C . VAL A 1 81 ? -4.660 1.952 10.722 1.00 63.34 81 VAL A C 4
ATOM 4820 O O . VAL A 1 81 ? -4.017 2.424 9.785 1.00 61.03 81 VAL A O 4
ATOM 4833 N N . GLU A 1 82 ? -4.985 0.665 10.802 1.00 50.23 82 GLU A N 4
ATOM 4834 C CA . GLU A 1 82 ? -4.594 -0.286 9.768 1.00 34.53 82 GLU A CA 4
ATOM 4835 C C . GLU A 1 82 ? -5.572 -0.250 8.597 1.00 10.42 82 GLU A C 4
ATOM 4836 O O . GLU A 1 82 ? -6.774 -0.454 8.770 1.00 3.13 82 GLU A O 4
ATOM 4848 N N . VAL A 1 83 ? -5.048 0.013 7.404 1.00 3.12 83 VAL A N 4
ATOM 4849 C CA . VAL A 1 83 ? -5.873 0.077 6.204 1.00 63.43 83 VAL A CA 4
ATOM 4850 C C . VAL A 1 83 ? -5.853 -1.250 5.452 1.00 2.25 83 VAL A C 4
ATOM 4851 O O . VAL A 1 83 ? -4.841 -1.624 4.858 1.00 32.12 83 VAL A O 4
ATOM 4864 N N . HIS A 1 84 ? -6.978 -1.958 5.483 1.00 44.44 84 HIS A N 4
ATOM 4865 C CA . HIS A 1 84 ? -7.090 -3.243 4.803 1.00 32.40 84 HIS A CA 4
ATOM 4866 C C . HIS A 1 84 ? -7.330 -3.049 3.309 1.00 43.02 84 HIS A C 4
ATOM 4867 O O . HIS A 1 84 ? -8.311 -2.424 2.903 1.00 63.43 84 HIS A O 4
ATOM 4881 N N . LEU A 1 85 ? -6.428 -3.587 2.495 1.00 3.32 85 LEU A N 4
ATOM 4882 C CA . LEU A 1 85 ? -6.540 -3.472 1.045 1.00 13.13 85 LEU A CA 4
ATOM 4883 C C . LEU A 1 85 ? -6.629 -4.849 0.395 1.00 12.03 85 LEU A C 4
ATOM 4884 O O . LEU A 1 85 ? -5.697 -5.648 0.481 1.00 64.12 85 LEU A O 4
ATOM 4900 N N . ASP A 1 86 ? -7.755 -5.119 -0.256 1.00 14.54 86 ASP A N 4
ATOM 4901 C CA . ASP A 1 86 ? -7.965 -6.398 -0.924 1.00 10.25 86 ASP A CA 4
ATOM 4902 C C . ASP A 1 86 ? -8.378 -6.191 -2.377 1.00 41.44 86 ASP A C 4
ATOM 4903 O O . ASP A 1 86 ? -9.453 -5.660 -2.658 1.00 60.40 86 ASP A O 4
ATOM 4912 N N . ARG A 1 87 ? -7.516 -6.611 -3.298 1.00 32.24 87 ARG A N 4
ATOM 4913 C CA . ARG A 1 87 ? -7.790 -6.470 -4.722 1.00 54.55 87 ARG A CA 4
ATOM 4914 C C . ARG A 1 87 ? -8.933 -7.387 -5.150 1.00 45.42 87 ARG A C 4
ATOM 4915 O O . ARG A 1 87 ? -9.294 -7.438 -6.326 1.00 1.30 87 ARG A O 4
ATOM 4936 N N . ASP A 1 88 ? -9.496 -8.109 -4.188 1.00 62.33 88 ASP A N 4
ATOM 4937 C CA . ASP A 1 88 ? -10.597 -9.024 -4.465 1.00 32.33 88 ASP A CA 4
ATOM 4938 C C . ASP A 1 88 ? -11.870 -8.255 -4.805 1.00 70.40 88 ASP A C 4
ATOM 4939 O O . ASP A 1 88 ? -12.846 -8.832 -5.286 1.00 42.44 88 ASP A O 4
ATOM 4948 N N . PHE A 1 89 ? -11.853 -6.951 -4.551 1.00 33.24 89 PHE A N 4
ATOM 4949 C CA . PHE A 1 89 ? -13.007 -6.103 -4.828 1.00 22.30 89 PHE A CA 4
ATOM 4950 C C . PHE A 1 89 ? -12.663 -4.632 -4.617 1.00 15.43 89 PHE A C 4
ATOM 4951 O O . PHE A 1 89 ? -12.156 -3.966 -5.519 1.00 43.12 89 PHE A O 4
ATOM 4968 N N . ARG A 1 90 ? -12.945 -4.131 -3.418 1.00 50.33 90 ARG A N 4
ATOM 4969 C CA . ARG A 1 90 ? -12.668 -2.738 -3.088 1.00 52.12 90 ARG A CA 4
ATOM 4970 C C . ARG A 1 90 ? -12.381 -2.579 -1.598 1.00 33.11 90 ARG A C 4
ATOM 4971 O O . ARG A 1 90 ? -12.669 -1.538 -1.007 1.00 63.01 90 ARG A O 4
ATOM 4992 N N . VAL A 1 91 ? -11.813 -3.619 -0.996 1.00 33.23 91 VAL A N 4
ATOM 4993 C CA . VAL A 1 91 ? -11.487 -3.595 0.425 1.00 21.32 91 VAL A CA 4
ATOM 4994 C C . VAL A 1 91 ? -10.220 -2.788 0.685 1.00 51.14 91 VAL A C 4
ATOM 4995 O O . VAL A 1 91 ? -9.147 -3.350 0.906 1.00 23.24 91 VAL A O 4
ATOM 5008 N N . LEU A 1 92 ? -10.351 -1.466 0.656 1.00 73.32 92 LEU A N 4
ATOM 5009 C CA . LEU A 1 92 ? -9.217 -0.580 0.889 1.00 44.53 92 LEU A CA 4
ATOM 5010 C C . LEU A 1 92 ? -9.468 0.322 2.093 1.00 53.11 92 LEU A C 4
ATOM 5011 O O . LEU A 1 92 ? -8.806 1.346 2.264 1.00 62.31 92 LEU A O 4
ATOM 5027 N N . ASP A 1 93 ? -10.428 -0.066 2.926 1.00 62.04 93 ASP A N 4
ATOM 5028 C CA . ASP A 1 93 ? -10.765 0.705 4.116 1.00 1.35 93 ASP A CA 4
ATOM 5029 C C . ASP A 1 93 ? -9.790 0.407 5.251 1.00 2.21 93 ASP A C 4
ATOM 5030 O O . ASP A 1 93 ? -9.013 -0.546 5.183 1.00 33.32 93 ASP A O 4
ATOM 5039 N N . THR A 1 94 ? -9.834 1.230 6.294 1.00 12.04 94 THR A N 4
ATOM 5040 C CA . THR A 1 94 ? -8.954 1.056 7.443 1.00 43.42 94 THR A CA 4
ATOM 5041 C C . THR A 1 94 ? -9.754 0.866 8.726 1.00 75.53 94 THR A C 4
ATOM 5042 O O . THR A 1 94 ? -10.969 1.061 8.744 1.00 12.12 94 THR A O 4
ATOM 5053 N N . GLU A 1 95 ? -9.066 0.483 9.797 1.00 43.25 95 GLU A N 4
ATOM 5054 C CA . GLU A 1 95 ? -9.715 0.266 11.084 1.00 1.11 95 GLU A CA 4
ATOM 5055 C C . GLU A 1 95 ? -8.811 0.709 12.231 1.00 65.42 95 GLU A C 4
ATOM 5056 O O . GLU A 1 95 ? -7.781 0.096 12.514 1.00 3.45 95 GLU A O 4
ATOM 5068 N N . PRO A 1 96 ? -9.203 1.799 12.906 1.00 31.25 96 PRO A N 4
ATOM 5069 C CA . PRO A 1 96 ? -8.443 2.348 14.033 1.00 42.41 96 PRO A CA 4
ATOM 5070 C C . PRO A 1 96 ? -8.495 1.448 15.262 1.00 32.41 96 PRO A C 4
ATOM 5071 O O . PRO A 1 96 ? -9.501 1.406 15.970 1.00 61.40 96 PRO A O 4
ATOM 5082 N N . ALA A 1 97 ? -7.405 0.729 15.510 1.00 33.32 97 ALA A N 4
ATOM 5083 C CA . ALA A 1 97 ? -7.327 -0.169 16.656 1.00 62.34 97 ALA A CA 4
ATOM 5084 C C . ALA A 1 97 ? -6.247 0.281 17.633 1.00 1.34 97 ALA A C 4
ATOM 5085 O O . ALA A 1 97 ? -5.587 1.298 17.419 1.00 41.22 97 ALA A O 4
ATOM 5092 N N . ASP A 1 98 ? -6.073 -0.481 18.707 1.00 5.03 98 ASP A N 4
ATOM 5093 C CA . ASP A 1 98 ? -5.072 -0.160 19.719 1.00 60.05 98 ASP A CA 4
ATOM 5094 C C . ASP A 1 98 ? -4.138 -1.343 19.953 1.00 20.15 98 ASP A C 4
ATOM 5095 O O . ASP A 1 98 ? -3.980 -2.203 19.089 1.00 62.55 98 ASP A O 4
ATOM 5104 N N . GLY A 1 99 ? -3.520 -1.378 21.130 1.00 31.44 99 GLY A N 4
ATOM 5105 C CA . GLY A 1 99 ? -2.608 -2.459 21.457 1.00 35.14 99 GLY A CA 4
ATOM 5106 C C . GLY A 1 99 ? -3.308 -3.801 21.548 1.00 14.43 99 GLY A C 4
ATOM 5107 O O . GLY A 1 99 ? -2.661 -4.848 21.546 1.00 41.35 99 GLY A O 4
ATOM 5111 N N . ASP A 1 100 ? -4.634 -3.770 21.631 1.00 41.13 100 ASP A N 4
ATOM 5112 C CA . ASP A 1 100 ? -5.423 -4.993 21.724 1.00 64.03 100 ASP A CA 4
ATOM 5113 C C . ASP A 1 100 ? -5.815 -5.493 20.337 1.00 33.11 100 ASP A C 4
ATOM 5114 O O . ASP A 1 100 ? -5.576 -6.650 19.992 1.00 13.34 100 ASP A O 4
ATOM 5123 N N . GLY A 1 101 ? -6.421 -4.613 19.545 1.00 1.04 101 GLY A N 4
ATOM 5124 C CA . GLY A 1 101 ? -6.838 -4.984 18.206 1.00 72.20 101 GLY A CA 4
ATOM 5125 C C . GLY A 1 101 ? -8.344 -5.107 18.081 1.00 22.30 101 GLY A C 4
ATOM 5126 O O . GLY A 1 101 ? -8.845 -5.879 17.265 1.00 70.15 101 GLY A O 4
ATOM 5130 N N . GLY A 1 102 ? -9.068 -4.345 18.895 1.00 52.23 102 GLY A N 4
ATOM 5131 C CA . GLY A 1 102 ? -10.518 -4.388 18.857 1.00 72.31 102 GLY A CA 4
ATOM 5132 C C . GLY A 1 102 ? -11.134 -3.018 18.659 1.00 15.44 102 GLY A C 4
ATOM 5133 O O . GLY A 1 102 ? -11.942 -2.570 19.473 1.00 12.22 102 GLY A O 4
ATOM 5137 N N . ASP A 1 11 ? -2.022 -0.269 -0.608 1.00 23.34 11 ASP A N 5
ATOM 5138 C CA . ASP A 1 11 ? -1.750 0.455 -1.844 1.00 75.31 11 ASP A CA 5
ATOM 5139 C C . ASP A 1 11 ? -1.255 -0.493 -2.931 1.00 62.45 11 ASP A C 5
ATOM 5140 O O . ASP A 1 11 ? -1.137 -0.111 -4.096 1.00 71.40 11 ASP A O 5
ATOM 5149 N N . TYR A 1 12 ? -0.965 -1.730 -2.543 1.00 62.24 12 TYR A N 5
ATOM 5150 C CA . TYR A 1 12 ? -0.478 -2.732 -3.484 1.00 72.22 12 TYR A CA 5
ATOM 5151 C C . TYR A 1 12 ? -1.558 -3.097 -4.498 1.00 60.04 12 TYR A C 5
ATOM 5152 O O . TYR A 1 12 ? -1.328 -3.059 -5.707 1.00 53.04 12 TYR A O 5
ATOM 5170 N N . ASP A 1 13 ? -2.736 -3.450 -3.997 1.00 13.22 13 ASP A N 5
ATOM 5171 C CA . ASP A 1 13 ? -3.854 -3.820 -4.857 1.00 61.14 13 ASP A CA 5
ATOM 5172 C C . ASP A 1 13 ? -4.203 -2.684 -5.814 1.00 63.10 13 ASP A C 5
ATOM 5173 O O . ASP A 1 13 ? -3.575 -2.527 -6.862 1.00 31.42 13 ASP A O 5
ATOM 5182 N N . ILE A 1 14 ? -5.207 -1.896 -5.447 1.00 12.32 14 ILE A N 5
ATOM 5183 C CA . ILE A 1 14 ? -5.639 -0.775 -6.272 1.00 40.24 14 ILE A CA 5
ATOM 5184 C C . ILE A 1 14 ? -5.109 0.547 -5.726 1.00 65.54 14 ILE A C 5
ATOM 5185 O O . ILE A 1 14 ? -5.590 1.069 -4.721 1.00 40.41 14 ILE A O 5
ATOM 5201 N N . PRO A 1 15 ? -4.093 1.102 -6.404 1.00 72.04 15 PRO A N 5
ATOM 5202 C CA . PRO A 1 15 ? -3.476 2.371 -6.007 1.00 54.11 15 PRO A CA 5
ATOM 5203 C C . PRO A 1 15 ? -4.404 3.561 -6.229 1.00 31.25 15 PRO A C 5
ATOM 5204 O O . PRO A 1 15 ? -3.953 4.702 -6.335 1.00 15.13 15 PRO A O 5
ATOM 5215 N N . THR A 1 16 ? -5.703 3.288 -6.297 1.00 74.31 16 THR A N 5
ATOM 5216 C CA . THR A 1 16 ? -6.695 4.335 -6.507 1.00 4.44 16 THR A CA 5
ATOM 5217 C C . THR A 1 16 ? -7.743 4.329 -5.400 1.00 54.14 16 THR A C 5
ATOM 5218 O O . THR A 1 16 ? -8.820 4.909 -5.547 1.00 72.44 16 THR A O 5
ATOM 5229 N N . THR A 1 17 ? -7.423 3.671 -4.291 1.00 21.52 17 THR A N 5
ATOM 5230 C CA . THR A 1 17 ? -8.338 3.589 -3.159 1.00 62.54 17 THR A CA 5
ATOM 5231 C C . THR A 1 17 ? -8.363 4.896 -2.376 1.00 44.35 17 THR A C 5
ATOM 5232 O O . THR A 1 17 ? -7.966 5.943 -2.887 1.00 55.15 17 THR A O 5
ATOM 5243 N N . GLU A 1 18 ? -8.830 4.828 -1.134 1.00 21.02 18 GLU A N 5
ATOM 5244 C CA . GLU A 1 18 ? -8.906 6.008 -0.281 1.00 2.40 18 GLU A CA 5
ATOM 5245 C C . GLU A 1 18 ? -7.519 6.601 -0.047 1.00 70.24 18 GLU A C 5
ATOM 5246 O O . GLU A 1 18 ? -6.916 7.172 -0.955 1.00 1.24 18 GLU A O 5
ATOM 5258 N N . ASN A 1 19 ? -7.020 6.460 1.177 1.00 54.14 19 ASN A N 5
ATOM 5259 C CA . ASN A 1 19 ? -5.705 6.982 1.531 1.00 55.02 19 ASN A CA 5
ATOM 5260 C C . ASN A 1 19 ? -4.645 5.888 1.448 1.00 75.12 19 ASN A C 5
ATOM 5261 O O . ASN A 1 19 ? -3.515 6.068 1.902 1.00 22.21 19 ASN A O 5
ATOM 5272 N N . LEU A 1 20 ? -5.018 4.754 0.864 1.00 10.23 20 LEU A N 5
ATOM 5273 C CA . LEU A 1 20 ? -4.099 3.630 0.720 1.00 35.04 20 LEU A CA 5
ATOM 5274 C C . LEU A 1 20 ? -2.900 4.014 -0.140 1.00 23.32 20 LEU A C 5
ATOM 5275 O O . LEU A 1 20 ? -1.783 3.551 0.093 1.00 43.00 20 LEU A O 5
ATOM 5291 N N . TYR A 1 21 ? -3.138 4.863 -1.133 1.00 1.44 21 TYR A N 5
ATOM 5292 C CA . TYR A 1 21 ? -2.077 5.310 -2.028 1.00 31.32 21 TYR A CA 5
ATOM 5293 C C . TYR A 1 21 ? -1.348 6.518 -1.449 1.00 23.05 21 TYR A C 5
ATOM 5294 O O . TYR A 1 21 ? -0.514 7.132 -2.114 1.00 43.20 21 TYR A O 5
ATOM 5312 N N . PHE A 1 22 ? -1.668 6.853 -0.203 1.00 70.01 22 PHE A N 5
ATOM 5313 C CA . PHE A 1 22 ? -1.045 7.988 0.468 1.00 65.32 22 PHE A CA 5
ATOM 5314 C C . PHE A 1 22 ? -0.085 7.516 1.557 1.00 71.15 22 PHE A C 5
ATOM 5315 O O . PHE A 1 22 ? 0.973 8.109 1.765 1.00 53.21 22 PHE A O 5
ATOM 5332 N N . GLN A 1 23 ? -0.464 6.445 2.247 1.00 1.43 23 GLN A N 5
ATOM 5333 C CA . GLN A 1 23 ? 0.362 5.895 3.315 1.00 31.44 23 GLN A CA 5
ATOM 5334 C C . GLN A 1 23 ? 1.652 5.303 2.756 1.00 35.23 23 GLN A C 5
ATOM 5335 O O . GLN A 1 23 ? 2.736 5.536 3.289 1.00 14.31 23 GLN A O 5
ATOM 5349 N N . GLY A 1 24 ? 1.526 4.535 1.678 1.00 30.43 24 GLY A N 5
ATOM 5350 C CA . GLY A 1 24 ? 2.689 3.921 1.065 1.00 23.32 24 GLY A CA 5
ATOM 5351 C C . GLY A 1 24 ? 3.858 4.880 0.950 1.00 73.42 24 GLY A C 5
ATOM 5352 O O . GLY A 1 24 ? 5.016 4.466 1.000 1.00 13.45 24 GLY A O 5
ATOM 5356 N N . ALA A 1 25 ? 3.554 6.164 0.793 1.00 71.24 25 ALA A N 5
ATOM 5357 C CA . ALA A 1 25 ? 4.588 7.184 0.670 1.00 72.12 25 ALA A CA 5
ATOM 5358 C C . ALA A 1 25 ? 5.527 7.161 1.871 1.00 64.53 25 ALA A C 5
ATOM 5359 O O . ALA A 1 25 ? 6.674 6.727 1.765 1.00 61.32 25 ALA A O 5
ATOM 5366 N N . MET A 1 26 ? 5.034 7.631 3.012 1.00 72.44 26 MET A N 5
ATOM 5367 C CA . MET A 1 26 ? 5.830 7.663 4.233 1.00 63.33 26 MET A CA 5
ATOM 5368 C C . MET A 1 26 ? 6.202 6.251 4.677 1.00 54.42 26 MET A C 5
ATOM 5369 O O . MET A 1 26 ? 6.929 6.069 5.652 1.00 4.12 26 MET A O 5
ATOM 5383 N N . ALA A 1 27 ? 5.696 5.256 3.955 1.00 44.50 27 ALA A N 5
ATOM 5384 C CA . ALA A 1 27 ? 5.977 3.862 4.274 1.00 13.11 27 ALA A CA 5
ATOM 5385 C C . ALA A 1 27 ? 7.457 3.545 4.095 1.00 64.12 27 ALA A C 5
ATOM 5386 O O . ALA A 1 27 ? 7.991 2.641 4.738 1.00 4.23 27 ALA A O 5
ATOM 5393 N N . PHE A 1 28 ? 8.116 4.293 3.216 1.00 51.30 28 PHE A N 5
ATOM 5394 C CA . PHE A 1 28 ? 9.535 4.090 2.951 1.00 44.33 28 PHE A CA 5
ATOM 5395 C C . PHE A 1 28 ? 10.391 4.801 3.996 1.00 70.44 28 PHE A C 5
ATOM 5396 O O . PHE A 1 28 ? 11.612 4.880 3.863 1.00 4.45 28 PHE A O 5
ATOM 5413 N N . ASP A 1 29 ? 9.741 5.315 5.033 1.00 15.23 29 ASP A N 5
ATOM 5414 C CA . ASP A 1 29 ? 10.440 6.019 6.102 1.00 63.21 29 ASP A CA 5
ATOM 5415 C C . ASP A 1 29 ? 10.859 5.052 7.205 1.00 5.43 29 ASP A C 5
ATOM 5416 O O . ASP A 1 29 ? 12.021 4.655 7.288 1.00 33.31 29 ASP A O 5
ATOM 5425 N N . GLY A 1 30 ? 9.905 4.679 8.052 1.00 11.14 30 GLY A N 5
ATOM 5426 C CA . GLY A 1 30 ? 10.195 3.763 9.140 1.00 1.43 30 GLY A CA 5
ATOM 5427 C C . GLY A 1 30 ? 9.144 2.681 9.283 1.00 34.01 30 GLY A C 5
ATOM 5428 O O . GLY A 1 30 ? 9.287 1.772 10.100 1.00 62.02 30 GLY A O 5
ATOM 5432 N N . GLU A 1 31 ? 8.083 2.780 8.488 1.00 60.44 31 GLU A N 5
ATOM 5433 C CA . GLU A 1 31 ? 7.002 1.802 8.532 1.00 63.31 31 GLU A CA 5
ATOM 5434 C C . GLU A 1 31 ? 7.509 0.413 8.154 1.00 63.04 31 GLU A C 5
ATOM 5435 O O . GLU A 1 31 ? 7.773 0.134 6.984 1.00 44.32 31 GLU A O 5
ATOM 5447 N N . ASP A 1 32 ? 7.643 -0.454 9.152 1.00 40.55 32 ASP A N 5
ATOM 5448 C CA . ASP A 1 32 ? 8.118 -1.814 8.925 1.00 53.43 32 ASP A CA 5
ATOM 5449 C C . ASP A 1 32 ? 7.017 -2.680 8.321 1.00 51.23 32 ASP A C 5
ATOM 5450 O O . ASP A 1 32 ? 6.042 -2.167 7.772 1.00 62.11 32 ASP A O 5
ATOM 5459 N N . GLU A 1 33 ? 7.181 -3.995 8.425 1.00 0.12 33 GLU A N 5
ATOM 5460 C CA . GLU A 1 33 ? 6.201 -4.931 7.887 1.00 25.51 33 GLU A CA 5
ATOM 5461 C C . GLU A 1 33 ? 5.603 -5.791 8.997 1.00 5.12 33 GLU A C 5
ATOM 5462 O O . GLU A 1 33 ? 6.308 -6.564 9.647 1.00 53.01 33 GLU A O 5
ATOM 5474 N N . VAL A 1 34 ? 4.299 -5.649 9.209 1.00 31.45 34 VAL A N 5
ATOM 5475 C CA . VAL A 1 34 ? 3.605 -6.412 10.240 1.00 32.31 34 VAL A CA 5
ATOM 5476 C C . VAL A 1 34 ? 3.464 -7.876 9.839 1.00 24.41 34 VAL A C 5
ATOM 5477 O O . VAL A 1 34 ? 3.763 -8.253 8.705 1.00 30.33 34 VAL A O 5
ATOM 5490 N N . THR A 1 35 ? 3.007 -8.700 10.777 1.00 30.12 35 THR A N 5
ATOM 5491 C CA . THR A 1 35 ? 2.827 -10.124 10.523 1.00 41.33 35 THR A CA 5
ATOM 5492 C C . THR A 1 35 ? 1.412 -10.422 10.040 1.00 1.42 35 THR A C 5
ATOM 5493 O O . THR A 1 35 ? 1.213 -11.221 9.126 1.00 13.25 35 THR A O 5
ATOM 5504 N N . GLY A 1 36 ? 0.431 -9.772 10.660 1.00 22.43 36 GLY A N 5
ATOM 5505 C CA . GLY A 1 36 ? -0.953 -9.981 10.279 1.00 34.33 36 GLY A CA 5
ATOM 5506 C C . GLY A 1 36 ? -1.926 -9.459 11.319 1.00 63.45 36 GLY A C 5
ATOM 5507 O O . GLY A 1 36 ? -2.714 -8.549 11.061 1.00 63.22 36 GLY A O 5
ATOM 5511 N N . PRO A 1 37 ? -1.879 -10.044 12.525 1.00 43.11 37 PRO A N 5
ATOM 5512 C CA . PRO A 1 37 ? -2.756 -9.649 13.631 1.00 75.24 37 PRO A CA 5
ATOM 5513 C C . PRO A 1 37 ? -2.414 -8.268 14.178 1.00 43.20 37 PRO A C 5
ATOM 5514 O O . PRO A 1 37 ? -1.285 -7.796 14.037 1.00 73.12 37 PRO A O 5
ATOM 5525 N N . ASP A 1 38 ? -3.394 -7.625 14.803 1.00 4.41 38 ASP A N 5
ATOM 5526 C CA . ASP A 1 38 ? -3.195 -6.297 15.373 1.00 21.25 38 ASP A CA 5
ATOM 5527 C C . ASP A 1 38 ? -2.111 -6.324 16.446 1.00 1.55 38 ASP A C 5
ATOM 5528 O O . ASP A 1 38 ? -1.443 -5.320 16.692 1.00 4.12 38 ASP A O 5
ATOM 5537 N N . ALA A 1 39 ? -1.943 -7.478 17.083 1.00 73.11 39 ALA A N 5
ATOM 5538 C CA . ALA A 1 39 ? -0.940 -7.635 18.129 1.00 71.33 39 ALA A CA 5
ATOM 5539 C C . ALA A 1 39 ? 0.448 -7.265 17.618 1.00 41.11 39 ALA A C 5
ATOM 5540 O O . ALA A 1 39 ? 1.252 -6.682 18.345 1.00 4.12 39 ALA A O 5
ATOM 5547 N N . ASP A 1 40 ? 0.723 -7.608 16.364 1.00 11.52 40 ASP A N 5
ATOM 5548 C CA . ASP A 1 40 ? 2.015 -7.311 15.756 1.00 55.51 40 ASP A CA 5
ATOM 5549 C C . ASP A 1 40 ? 2.038 -5.892 15.196 1.00 41.30 40 ASP A C 5
ATOM 5550 O O . ASP A 1 40 ? 3.077 -5.232 15.195 1.00 43.43 40 ASP A O 5
ATOM 5559 N N . ARG A 1 41 ? 0.886 -5.430 14.720 1.00 5.41 41 ARG A N 5
ATOM 5560 C CA . ARG A 1 41 ? 0.776 -4.090 14.155 1.00 33.22 41 ARG A CA 5
ATOM 5561 C C . ARG A 1 41 ? 0.903 -3.029 15.244 1.00 53.30 41 ARG A C 5
ATOM 5562 O O . ARG A 1 41 ? 1.597 -2.028 15.071 1.00 42.34 41 ARG A O 5
ATOM 5583 N N . ALA A 1 42 ? 0.227 -3.255 16.366 1.00 73.14 42 ALA A N 5
ATOM 5584 C CA . ALA A 1 42 ? 0.265 -2.320 17.483 1.00 42.53 42 ALA A CA 5
ATOM 5585 C C . ALA A 1 42 ? 1.627 -2.339 18.169 1.00 72.42 42 ALA A C 5
ATOM 5586 O O . ALA A 1 42 ? 2.109 -1.310 18.642 1.00 20.20 42 ALA A O 5
ATOM 5593 N N . ARG A 1 43 ? 2.241 -3.517 18.220 1.00 45.42 43 ARG A N 5
ATOM 5594 C CA . ARG A 1 43 ? 3.547 -3.670 18.850 1.00 21.21 43 ARG A CA 5
ATOM 5595 C C . ARG A 1 43 ? 4.660 -3.200 17.918 1.00 73.14 43 ARG A C 5
ATOM 5596 O O . ARG A 1 43 ? 5.607 -2.543 18.348 1.00 64.53 43 ARG A O 5
ATOM 5617 N N . ALA A 1 44 ? 4.537 -3.542 16.639 1.00 10.22 44 ALA A N 5
ATOM 5618 C CA . ALA A 1 44 ? 5.531 -3.154 15.646 1.00 52.30 44 ALA A CA 5
ATOM 5619 C C . ALA A 1 44 ? 5.369 -1.690 15.250 1.00 32.01 44 ALA A C 5
ATOM 5620 O O . ALA A 1 44 ? 6.272 -0.879 15.452 1.00 62.23 44 ALA A O 5
ATOM 5627 N N . ALA A 1 45 ? 4.212 -1.359 14.685 1.00 23.20 45 ALA A N 5
ATOM 5628 C CA . ALA A 1 45 ? 3.932 0.007 14.262 1.00 0.31 45 ALA A CA 5
ATOM 5629 C C . ALA A 1 45 ? 4.164 0.993 15.402 1.00 14.21 45 ALA A C 5
ATOM 5630 O O . ALA A 1 45 ? 4.371 2.184 15.173 1.00 44.24 45 ALA A O 5
ATOM 5637 N N . ALA A 1 46 ? 4.126 0.489 16.631 1.00 13.12 46 ALA A N 5
ATOM 5638 C CA . ALA A 1 46 ? 4.333 1.326 17.807 1.00 72.43 46 ALA A CA 5
ATOM 5639 C C . ALA A 1 46 ? 5.646 2.095 17.709 1.00 60.51 46 ALA A C 5
ATOM 5640 O O . ALA A 1 46 ? 5.652 3.310 17.512 1.00 24.24 46 ALA A O 5
ATOM 5647 N N . VAL A 1 47 ? 6.757 1.379 17.848 1.00 65.31 47 VAL A N 5
ATOM 5648 C CA . VAL A 1 47 ? 8.077 1.994 17.775 1.00 63.13 47 VAL A CA 5
ATOM 5649 C C . VAL A 1 47 ? 8.826 1.541 16.527 1.00 65.33 47 VAL A C 5
ATOM 5650 O O . VAL A 1 47 ? 9.850 2.118 16.162 1.00 24.14 47 VAL A O 5
ATOM 5663 N N . GLN A 1 48 ? 8.308 0.504 15.876 1.00 42.21 48 GLN A N 5
ATOM 5664 C CA . GLN A 1 48 ? 8.929 -0.027 14.668 1.00 50.30 48 GLN A CA 5
ATOM 5665 C C . GLN A 1 48 ? 8.558 0.814 13.451 1.00 45.32 48 GLN A C 5
ATOM 5666 O O . GLN A 1 48 ? 9.360 0.980 12.532 1.00 74.14 48 GLN A O 5
ATOM 5680 N N . ALA A 1 49 ? 7.339 1.343 13.452 1.00 60.31 49 ALA A N 5
ATOM 5681 C CA . ALA A 1 49 ? 6.863 2.168 12.349 1.00 61.14 49 ALA A CA 5
ATOM 5682 C C . ALA A 1 49 ? 6.802 3.638 12.749 1.00 3.00 49 ALA A C 5
ATOM 5683 O O . ALA A 1 49 ? 6.523 4.506 11.922 1.00 11.10 49 ALA A O 5
ATOM 5690 N N . VAL A 1 50 ? 7.065 3.911 14.023 1.00 20.12 50 VAL A N 5
ATOM 5691 C CA . VAL A 1 50 ? 7.040 5.277 14.533 1.00 25.43 50 VAL A CA 5
ATOM 5692 C C . VAL A 1 50 ? 8.432 5.898 14.508 1.00 65.21 50 VAL A C 5
ATOM 5693 O O . VAL A 1 50 ? 8.617 7.080 14.798 1.00 62.01 50 VAL A O 5
ATOM 5706 N N . PRO A 1 51 ? 9.437 5.084 14.152 1.00 23.44 51 PRO A N 5
ATOM 5707 C CA . PRO A 1 51 ? 10.831 5.532 14.079 1.00 22.44 51 PRO A CA 5
ATOM 5708 C C . PRO A 1 51 ? 11.071 6.494 12.921 1.00 31.11 51 PRO A C 5
ATOM 5709 O O . PRO A 1 51 ? 11.977 7.324 12.969 1.00 42.43 51 PRO A O 5
ATOM 5720 N N . GLY A 1 52 ? 10.251 6.376 11.881 1.00 43.54 52 GLY A N 5
ATOM 5721 C CA . GLY A 1 52 ? 10.391 7.243 10.725 1.00 60.12 52 GLY A CA 5
ATOM 5722 C C . GLY A 1 52 ? 9.723 8.589 10.925 1.00 23.11 52 GLY A C 5
ATOM 5723 O O . GLY A 1 52 ? 10.369 9.631 10.822 1.00 14.32 52 GLY A O 5
ATOM 5727 N N . GLY A 1 53 ? 8.425 8.567 11.211 1.00 51.21 53 GLY A N 5
ATOM 5728 C CA . GLY A 1 53 ? 7.691 9.801 11.420 1.00 55.44 53 GLY A CA 5
ATOM 5729 C C . GLY A 1 53 ? 6.418 9.591 12.216 1.00 50.31 53 GLY A C 5
ATOM 5730 O O . GLY A 1 53 ? 6.017 10.453 12.999 1.00 32.44 53 GLY A O 5
ATOM 5734 N N . THR A 1 54 ? 5.779 8.443 12.015 1.00 54.10 54 THR A N 5
ATOM 5735 C CA . THR A 1 54 ? 4.543 8.123 12.718 1.00 55.52 54 THR A CA 5
ATOM 5736 C C . THR A 1 54 ? 4.410 6.621 12.942 1.00 41.50 54 THR A C 5
ATOM 5737 O O . THR A 1 54 ? 4.929 5.820 12.165 1.00 55.41 54 THR A O 5
ATOM 5748 N N . ALA A 1 55 ? 3.712 6.246 14.009 1.00 41.41 55 ALA A N 5
ATOM 5749 C CA . ALA A 1 55 ? 3.509 4.840 14.333 1.00 23.13 55 ALA A CA 5
ATOM 5750 C C . ALA A 1 55 ? 2.531 4.188 13.362 1.00 30.11 55 ALA A C 5
ATOM 5751 O O . ALA A 1 55 ? 1.356 4.005 13.678 1.00 2.13 55 ALA A O 5
ATOM 5758 N N . GLY A 1 56 ? 3.024 3.840 12.177 1.00 32.52 56 GLY A N 5
ATOM 5759 C CA . GLY A 1 56 ? 2.179 3.213 11.178 1.00 71.53 56 GLY A CA 5
ATOM 5760 C C . GLY A 1 56 ? 2.923 2.180 10.354 1.00 2.24 56 GLY A C 5
ATOM 5761 O O . GLY A 1 56 ? 3.686 2.528 9.454 1.00 50.51 56 GLY A O 5
ATOM 5765 N N . GLU A 1 57 ? 2.702 0.907 10.665 1.00 63.52 57 GLU A N 5
ATOM 5766 C CA . GLU A 1 57 ? 3.361 -0.179 9.948 1.00 73.03 57 GLU A CA 5
ATOM 5767 C C . GLU A 1 57 ? 2.468 -0.714 8.832 1.00 32.51 57 GLU A C 5
ATOM 5768 O O . GLU A 1 57 ? 1.368 -0.209 8.605 1.00 64.11 57 GLU A O 5
ATOM 5780 N N . VAL A 1 58 ? 2.949 -1.741 8.138 1.00 1.10 58 VAL A N 5
ATOM 5781 C CA . VAL A 1 58 ? 2.196 -2.346 7.046 1.00 34.13 58 VAL A CA 5
ATOM 5782 C C . VAL A 1 58 ? 2.150 -3.864 7.185 1.00 42.30 58 VAL A C 5
ATOM 5783 O O . VAL A 1 58 ? 3.182 -4.532 7.138 1.00 44.31 58 VAL A O 5
ATOM 5796 N N . GLU A 1 59 ? 0.946 -4.401 7.356 1.00 63.24 59 GLU A N 5
ATOM 5797 C CA . GLU A 1 59 ? 0.767 -5.841 7.501 1.00 0.14 59 GLU A CA 5
ATOM 5798 C C . GLU A 1 59 ? 0.419 -6.484 6.162 1.00 21.31 59 GLU A C 5
ATOM 5799 O O . GLU A 1 59 ? -0.483 -6.030 5.457 1.00 21.21 59 GLU A O 5
ATOM 5811 N N . THR A 1 60 ? 1.142 -7.545 5.816 1.00 32.23 60 THR A N 5
ATOM 5812 C CA . THR A 1 60 ? 0.912 -8.251 4.562 1.00 41.42 60 THR A CA 5
ATOM 5813 C C . THR A 1 60 ? 0.093 -9.517 4.785 1.00 2.20 60 THR A C 5
ATOM 5814 O O . THR A 1 60 ? 0.521 -10.425 5.496 1.00 34.43 60 THR A O 5
ATOM 5825 N N . GLU A 1 61 ? -1.085 -9.570 4.172 1.00 13.32 61 GLU A N 5
ATOM 5826 C CA . GLU A 1 61 ? -1.964 -10.726 4.305 1.00 24.03 61 GLU A CA 5
ATOM 5827 C C . GLU A 1 61 ? -2.529 -11.139 2.949 1.00 11.33 61 GLU A C 5
ATOM 5828 O O . GLU A 1 61 ? -3.463 -10.519 2.438 1.00 63.41 61 GLU A O 5
ATOM 5840 N N . THR A 1 62 ? -1.956 -12.190 2.371 1.00 52.33 62 THR A N 5
ATOM 5841 C CA . THR A 1 62 ? -2.401 -12.685 1.074 1.00 5.11 62 THR A CA 5
ATOM 5842 C C . THR A 1 62 ? -3.426 -13.802 1.234 1.00 45.11 62 THR A C 5
ATOM 5843 O O . THR A 1 62 ? -3.185 -14.782 1.937 1.00 71.40 62 THR A O 5
ATOM 5854 N N . GLY A 1 63 ? -4.570 -13.647 0.576 1.00 75.02 63 GLY A N 5
ATOM 5855 C CA . GLY A 1 63 ? -5.615 -14.651 0.658 1.00 60.11 63 GLY A CA 5
ATOM 5856 C C . GLY A 1 63 ? -5.876 -15.327 -0.674 1.00 1.42 63 GLY A C 5
ATOM 5857 O O . GLY A 1 63 ? -4.997 -15.377 -1.534 1.00 12.34 63 GLY A O 5
ATOM 5861 N N . GLU A 1 64 ? -7.087 -15.849 -0.844 1.00 4.23 64 GLU A N 5
ATOM 5862 C CA . GLU A 1 64 ? -7.459 -16.527 -2.080 1.00 4.02 64 GLU A CA 5
ATOM 5863 C C . GLU A 1 64 ? -8.004 -15.534 -3.102 1.00 71.01 64 GLU A C 5
ATOM 5864 O O . GLU A 1 64 ? -8.370 -15.910 -4.215 1.00 44.00 64 GLU A O 5
ATOM 5876 N N . GLY A 1 65 ? -8.056 -14.263 -2.715 1.00 31.12 65 GLY A N 5
ATOM 5877 C CA . GLY A 1 65 ? -8.559 -13.235 -3.608 1.00 24.42 65 GLY A CA 5
ATOM 5878 C C . GLY A 1 65 ? -7.451 -12.378 -4.187 1.00 23.11 65 GLY A C 5
ATOM 5879 O O . GLY A 1 65 ? -6.818 -12.753 -5.174 1.00 10.04 65 GLY A O 5
ATOM 5883 N N . ALA A 1 66 ? -7.216 -11.223 -3.573 1.00 52.10 66 ALA A N 5
ATOM 5884 C CA . ALA A 1 66 ? -6.177 -10.310 -4.033 1.00 71.34 66 ALA A CA 5
ATOM 5885 C C . ALA A 1 66 ? -5.065 -10.178 -2.999 1.00 23.12 66 ALA A C 5
ATOM 5886 O O . ALA A 1 66 ? -4.616 -11.170 -2.425 1.00 74.45 66 ALA A O 5
ATOM 5893 N N . ALA A 1 67 ? -4.623 -8.947 -2.765 1.00 52.55 67 ALA A N 5
ATOM 5894 C CA . ALA A 1 67 ? -3.564 -8.685 -1.799 1.00 10.01 67 ALA A CA 5
ATOM 5895 C C . ALA A 1 67 ? -4.093 -7.897 -0.605 1.00 24.51 67 ALA A C 5
ATOM 5896 O O . ALA A 1 67 ? -4.141 -6.668 -0.633 1.00 34.24 67 ALA A O 5
ATOM 5903 N N . ALA A 1 68 ? -4.488 -8.614 0.442 1.00 12.23 68 ALA A N 5
ATOM 5904 C CA . ALA A 1 68 ? -5.012 -7.981 1.647 1.00 71.44 68 ALA A CA 5
ATOM 5905 C C . ALA A 1 68 ? -3.883 -7.454 2.525 1.00 1.41 68 ALA A C 5
ATOM 5906 O O . ALA A 1 68 ? -3.310 -8.192 3.327 1.00 61.15 68 ALA A O 5
ATOM 5913 N N . TYR A 1 69 ? -3.568 -6.173 2.369 1.00 44.22 69 TYR A N 5
ATOM 5914 C CA . TYR A 1 69 ? -2.504 -5.547 3.146 1.00 72.21 69 TYR A CA 5
ATOM 5915 C C . TYR A 1 69 ? -3.060 -4.441 4.038 1.00 62.03 69 TYR A C 5
ATOM 5916 O O . TYR A 1 69 ? -3.573 -3.435 3.551 1.00 12.51 69 TYR A O 5
ATOM 5934 N N . GLY A 1 70 ? -2.952 -4.636 5.349 1.00 72.44 70 GLY A N 5
ATOM 5935 C CA . GLY A 1 70 ? -3.447 -3.648 6.289 1.00 70.00 70 GLY A CA 5
ATOM 5936 C C . GLY A 1 70 ? -2.346 -2.751 6.821 1.00 75.54 70 GLY A C 5
ATOM 5937 O O . GLY A 1 70 ? -1.495 -3.192 7.593 1.00 33.31 70 GLY A O 5
ATOM 5941 N N . VAL A 1 71 ? -2.361 -1.489 6.405 1.00 13.10 71 VAL A N 5
ATOM 5942 C CA . VAL A 1 71 ? -1.357 -0.528 6.844 1.00 44.21 71 VAL A CA 5
ATOM 5943 C C . VAL A 1 71 ? -1.927 0.426 7.888 1.00 71.25 71 VAL A C 5
ATOM 5944 O O . VAL A 1 71 ? -2.760 1.278 7.576 1.00 1.43 71 VAL A O 5
ATOM 5957 N N . LEU A 1 72 ? -1.474 0.277 9.127 1.00 2.13 72 LEU A N 5
ATOM 5958 C CA . LEU A 1 72 ? -1.939 1.126 10.219 1.00 65.11 72 LEU A CA 5
ATOM 5959 C C . LEU A 1 72 ? -0.958 2.265 10.478 1.00 10.21 72 LEU A C 5
ATOM 5960 O O . LEU A 1 72 ? 0.257 2.084 10.393 1.00 13.42 72 LEU A O 5
ATOM 5976 N N . VAL A 1 73 ? -1.494 3.439 10.797 1.00 42.33 73 VAL A N 5
ATOM 5977 C CA . VAL A 1 73 ? -0.666 4.608 11.072 1.00 34.20 73 VAL A CA 5
ATOM 5978 C C . VAL A 1 73 ? -1.351 5.545 12.061 1.00 44.24 73 VAL A C 5
ATOM 5979 O O . VAL A 1 73 ? -2.450 6.039 11.807 1.00 42.32 73 VAL A O 5
ATOM 5992 N N . THR A 1 74 ? -0.693 5.787 13.190 1.00 11.34 74 THR A N 5
ATOM 5993 C CA . THR A 1 74 ? -1.238 6.665 14.219 1.00 44.15 74 THR A CA 5
ATOM 5994 C C . THR A 1 74 ? -0.207 6.943 15.307 1.00 62.13 74 THR A C 5
ATOM 5995 O O . THR A 1 74 ? 0.936 7.295 15.016 1.00 5.34 74 THR A O 5
ATOM 6006 N N . ARG A 1 75 ? -0.618 6.781 16.560 1.00 12.41 75 ARG A N 5
ATOM 6007 C CA . ARG A 1 75 ? 0.270 7.016 17.692 1.00 63.40 75 ARG A CA 5
ATOM 6008 C C . ARG A 1 75 ? 0.688 5.697 18.337 1.00 41.40 75 ARG A C 5
ATOM 6009 O O . ARG A 1 75 ? -0.076 4.734 18.389 1.00 72.42 75 ARG A O 5
ATOM 6030 N N . PRO A 1 76 ? 1.931 5.652 18.840 1.00 14.23 76 PRO A N 5
ATOM 6031 C CA . PRO A 1 76 ? 2.478 4.458 19.491 1.00 42.11 76 PRO A CA 5
ATOM 6032 C C . PRO A 1 76 ? 1.818 4.176 20.836 1.00 14.30 76 PRO A C 5
ATOM 6033 O O . PRO A 1 76 ? 2.311 3.369 21.624 1.00 44.41 76 PRO A O 5
ATOM 6044 N N . ASP A 1 77 ? 0.699 4.846 21.092 1.00 21.42 77 ASP A N 5
ATOM 6045 C CA . ASP A 1 77 ? -0.030 4.666 22.342 1.00 33.31 77 ASP A CA 5
ATOM 6046 C C . ASP A 1 77 ? -1.063 3.551 22.213 1.00 74.21 77 ASP A C 5
ATOM 6047 O O . ASP A 1 77 ? -2.066 3.534 22.925 1.00 55.51 77 ASP A O 5
ATOM 6056 N N . GLY A 1 78 ? -0.811 2.620 21.298 1.00 61.15 78 GLY A N 5
ATOM 6057 C CA . GLY A 1 78 ? -1.729 1.515 21.091 1.00 64.14 78 GLY A CA 5
ATOM 6058 C C . GLY A 1 78 ? -2.894 1.889 20.197 1.00 74.10 78 GLY A C 5
ATOM 6059 O O . GLY A 1 78 ? -3.638 1.022 19.737 1.00 63.45 78 GLY A O 5
ATOM 6063 N N . THR A 1 79 ? -3.058 3.185 19.951 1.00 44.30 79 THR A N 5
ATOM 6064 C CA . THR A 1 79 ? -4.143 3.673 19.109 1.00 22.22 79 THR A CA 5
ATOM 6065 C C . THR A 1 79 ? -3.664 3.920 17.683 1.00 31.51 79 THR A C 5
ATOM 6066 O O . THR A 1 79 ? -2.970 4.900 17.412 1.00 33.30 79 THR A O 5
ATOM 6077 N N . ARG A 1 80 ? -4.039 3.025 16.775 1.00 74.12 80 ARG A N 5
ATOM 6078 C CA . ARG A 1 80 ? -3.648 3.146 15.376 1.00 65.12 80 ARG A CA 5
ATOM 6079 C C . ARG A 1 80 ? -4.803 2.771 14.453 1.00 34.50 80 ARG A C 5
ATOM 6080 O O . ARG A 1 80 ? -5.763 2.125 14.874 1.00 15.21 80 ARG A O 5
ATOM 6101 N N . VAL A 1 81 ? -4.704 3.180 13.192 1.00 32.32 81 VAL A N 5
ATOM 6102 C CA . VAL A 1 81 ? -5.740 2.886 12.209 1.00 14.34 81 VAL A CA 5
ATOM 6103 C C . VAL A 1 81 ? -5.212 1.973 11.109 1.00 23.45 81 VAL A C 5
ATOM 6104 O O . VAL A 1 81 ? -4.533 2.424 10.188 1.00 63.21 81 VAL A O 5
ATOM 6117 N N . GLU A 1 82 ? -5.529 0.686 11.213 1.00 24.33 82 GLU A N 5
ATOM 6118 C CA . GLU A 1 82 ? -5.085 -0.292 10.227 1.00 44.35 82 GLU A CA 5
ATOM 6119 C C . GLU A 1 82 ? -6.034 -0.329 9.032 1.00 2.13 82 GLU A C 5
ATOM 6120 O O . GLU A 1 82 ? -7.204 -0.686 9.166 1.00 72.50 82 GLU A O 5
ATOM 6132 N N . VAL A 1 83 ? -5.521 0.044 7.864 1.00 24.11 83 VAL A N 5
ATOM 6133 C CA . VAL A 1 83 ? -6.321 0.053 6.645 1.00 0.24 83 VAL A CA 5
ATOM 6134 C C . VAL A 1 83 ? -6.005 -1.155 5.771 1.00 20.22 83 VAL A C 5
ATOM 6135 O O . VAL A 1 83 ? -4.958 -1.211 5.125 1.00 30.03 83 VAL A O 5
ATOM 6148 N N . HIS A 1 84 ? -6.917 -2.122 5.755 1.00 55.31 84 HIS A N 5
ATOM 6149 C CA . HIS A 1 84 ? -6.737 -3.330 4.958 1.00 22.23 84 HIS A CA 5
ATOM 6150 C C . HIS A 1 84 ? -7.178 -3.101 3.516 1.00 71.21 84 HIS A C 5
ATOM 6151 O O . HIS A 1 84 ? -8.311 -2.692 3.260 1.00 74.22 84 HIS A O 5
ATOM 6165 N N . LEU A 1 85 ? -6.276 -3.366 2.577 1.00 32.44 85 LEU A N 5
ATOM 6166 C CA . LEU A 1 85 ? -6.572 -3.189 1.160 1.00 50.41 85 LEU A CA 5
ATOM 6167 C C . LEU A 1 85 ? -6.639 -4.534 0.445 1.00 71.23 85 LEU A C 5
ATOM 6168 O O . LEU A 1 85 ? -5.627 -5.218 0.291 1.00 1.11 85 LEU A O 5
ATOM 6184 N N . ASP A 1 86 ? -7.837 -4.907 0.008 1.00 40.12 86 ASP A N 5
ATOM 6185 C CA . ASP A 1 86 ? -8.036 -6.169 -0.695 1.00 20.34 86 ASP A CA 5
ATOM 6186 C C . ASP A 1 86 ? -8.734 -5.943 -2.032 1.00 14.13 86 ASP A C 5
ATOM 6187 O O . ASP A 1 86 ? -9.887 -5.513 -2.076 1.00 74.41 86 ASP A O 5
ATOM 6196 N N . ARG A 1 87 ? -8.028 -6.234 -3.119 1.00 50.33 87 ARG A N 5
ATOM 6197 C CA . ARG A 1 87 ? -8.579 -6.060 -4.458 1.00 14.44 87 ARG A CA 5
ATOM 6198 C C . ARG A 1 87 ? -9.621 -7.133 -4.760 1.00 62.04 87 ARG A C 5
ATOM 6199 O O . ARG A 1 87 ? -10.206 -7.156 -5.843 1.00 73.12 87 ARG A O 5
ATOM 6220 N N . ASP A 1 88 ? -9.846 -8.020 -3.797 1.00 42.14 88 ASP A N 5
ATOM 6221 C CA . ASP A 1 88 ? -10.817 -9.096 -3.960 1.00 43.23 88 ASP A CA 5
ATOM 6222 C C . ASP A 1 88 ? -12.242 -8.560 -3.867 1.00 70.20 88 ASP A C 5
ATOM 6223 O O . ASP A 1 88 ? -13.189 -9.205 -4.317 1.00 34.35 88 ASP A O 5
ATOM 6232 N N . PHE A 1 89 ? -12.387 -7.377 -3.280 1.00 2.04 89 PHE A N 5
ATOM 6233 C CA . PHE A 1 89 ? -13.697 -6.755 -3.125 1.00 62.33 89 PHE A CA 5
ATOM 6234 C C . PHE A 1 89 ? -13.617 -5.539 -2.208 1.00 2.33 89 PHE A C 5
ATOM 6235 O O . PHE A 1 89 ? -14.305 -4.540 -2.422 1.00 24.34 89 PHE A O 5
ATOM 6252 N N . ARG A 1 90 ? -12.773 -5.631 -1.185 1.00 42.22 90 ARG A N 5
ATOM 6253 C CA . ARG A 1 90 ? -12.604 -4.539 -0.234 1.00 24.44 90 ARG A CA 5
ATOM 6254 C C . ARG A 1 90 ? -11.172 -4.012 -0.260 1.00 21.32 90 ARG A C 5
ATOM 6255 O O . ARG A 1 90 ? -10.417 -4.187 0.697 1.00 12.01 90 ARG A O 5
ATOM 6276 N N . VAL A 1 91 ? -10.804 -3.367 -1.362 1.00 54.12 91 VAL A N 5
ATOM 6277 C CA . VAL A 1 91 ? -9.464 -2.814 -1.513 1.00 42.33 91 VAL A CA 5
ATOM 6278 C C . VAL A 1 91 ? -9.181 -1.760 -0.449 1.00 11.41 91 VAL A C 5
ATOM 6279 O O . VAL A 1 91 ? -8.033 -1.364 -0.240 1.00 73.32 91 VAL A O 5
ATOM 6292 N N . LEU A 1 92 ? -10.234 -1.308 0.223 1.00 54.34 92 LEU A N 5
ATOM 6293 C CA . LEU A 1 92 ? -10.100 -0.299 1.268 1.00 53.45 92 LEU A CA 5
ATOM 6294 C C . LEU A 1 92 ? -10.707 -0.788 2.578 1.00 14.04 92 LEU A C 5
ATOM 6295 O O . LEU A 1 92 ? -11.229 0.002 3.366 1.00 63.02 92 LEU A O 5
ATOM 6311 N N . ASP A 1 93 ? -10.634 -2.095 2.807 1.00 54.44 93 ASP A N 5
ATOM 6312 C CA . ASP A 1 93 ? -11.174 -2.689 4.024 1.00 62.51 93 ASP A CA 5
ATOM 6313 C C . ASP A 1 93 ? -10.401 -2.214 5.250 1.00 65.00 93 ASP A C 5
ATOM 6314 O O . ASP A 1 93 ? -9.522 -2.914 5.754 1.00 64.32 93 ASP A O 5
ATOM 6323 N N . THR A 1 94 ? -10.733 -1.018 5.726 1.00 44.23 94 THR A N 5
ATOM 6324 C CA . THR A 1 94 ? -10.068 -0.447 6.891 1.00 74.42 94 THR A CA 5
ATOM 6325 C C . THR A 1 94 ? -10.624 -1.035 8.183 1.00 62.20 94 THR A C 5
ATOM 6326 O O . THR A 1 94 ? -11.773 -1.473 8.232 1.00 2.33 94 THR A O 5
ATOM 6337 N N . GLU A 1 95 ? -9.801 -1.041 9.227 1.00 63.21 95 GLU A N 5
ATOM 6338 C CA . GLU A 1 95 ? -10.212 -1.576 10.520 1.00 64.13 95 GLU A CA 5
ATOM 6339 C C . GLU A 1 95 ? -9.515 -0.839 11.660 1.00 51.42 95 GLU A C 5
ATOM 6340 O O . GLU A 1 95 ? -8.296 -0.669 11.670 1.00 63.12 95 GLU A O 5
ATOM 6352 N N . PRO A 1 96 ? -10.307 -0.388 12.644 1.00 75.40 96 PRO A N 5
ATOM 6353 C CA . PRO A 1 96 ? -9.790 0.338 13.807 1.00 1.21 96 PRO A CA 5
ATOM 6354 C C . PRO A 1 96 ? -8.979 -0.558 14.737 1.00 70.11 96 PRO A C 5
ATOM 6355 O O . PRO A 1 96 ? -9.460 -1.597 15.188 1.00 31.01 96 PRO A O 5
ATOM 6366 N N . ALA A 1 97 ? -7.747 -0.149 15.020 1.00 44.14 97 ALA A N 5
ATOM 6367 C CA . ALA A 1 97 ? -6.870 -0.914 15.898 1.00 53.02 97 ALA A CA 5
ATOM 6368 C C . ALA A 1 97 ? -6.553 -0.136 17.170 1.00 11.13 97 ALA A C 5
ATOM 6369 O O . ALA A 1 97 ? -5.817 0.851 17.139 1.00 72.40 97 ALA A O 5
ATOM 6376 N N . ASP A 1 98 ? -7.113 -0.585 18.288 1.00 73.31 98 ASP A N 5
ATOM 6377 C CA . ASP A 1 98 ? -6.890 0.069 19.572 1.00 63.01 98 ASP A CA 5
ATOM 6378 C C . ASP A 1 98 ? -5.913 -0.732 20.427 1.00 33.33 98 ASP A C 5
ATOM 6379 O O . ASP A 1 98 ? -5.876 -0.585 21.648 1.00 10.31 98 ASP A O 5
ATOM 6388 N N . GLY A 1 99 ? -5.124 -1.582 19.777 1.00 33.51 99 GLY A N 5
ATOM 6389 C CA . GLY A 1 99 ? -4.159 -2.395 20.494 1.00 34.51 99 GLY A CA 5
ATOM 6390 C C . GLY A 1 99 ? -4.755 -3.698 20.992 1.00 4.51 99 GLY A C 5
ATOM 6391 O O . GLY A 1 99 ? -4.028 -4.642 21.301 1.00 61.34 99 GLY A O 5
ATOM 6395 N N . ASP A 1 100 ? -6.080 -3.748 21.073 1.00 44.24 100 ASP A N 5
ATOM 6396 C CA . ASP A 1 100 ? -6.773 -4.944 21.538 1.00 45.34 100 ASP A CA 5
ATOM 6397 C C . ASP A 1 100 ? -7.196 -5.818 20.362 1.00 60.34 100 ASP A C 5
ATOM 6398 O O . ASP A 1 100 ? -7.047 -7.039 20.398 1.00 53.05 100 ASP A O 5
ATOM 6407 N N . GLY A 1 101 ? -7.726 -5.184 19.320 1.00 64.55 101 GLY A N 5
ATOM 6408 C CA . GLY A 1 101 ? -8.164 -5.920 18.148 1.00 64.40 101 GLY A CA 5
ATOM 6409 C C . GLY A 1 101 ? -9.520 -6.568 18.344 1.00 53.43 101 GLY A C 5
ATOM 6410 O O . GLY A 1 101 ? -9.820 -7.593 17.734 1.00 74.20 101 GLY A O 5
ATOM 6414 N N . GLY A 1 102 ? -10.343 -5.968 19.199 1.00 41.31 102 GLY A N 5
ATOM 6415 C CA . GLY A 1 102 ? -11.665 -6.507 19.460 1.00 64.35 102 GLY A CA 5
ATOM 6416 C C . GLY A 1 102 ? -11.614 -7.862 20.137 1.00 33.23 102 GLY A C 5
ATOM 6417 O O . GLY A 1 102 ? -10.605 -8.562 20.065 1.00 25.45 102 GLY A O 5
ATOM 6421 N N . ASP A 1 11 ? 1.089 0.137 -0.038 1.00 51.22 11 ASP A N 6
ATOM 6422 C CA . ASP A 1 11 ? 1.656 0.176 -1.381 1.00 4.31 11 ASP A CA 6
ATOM 6423 C C . ASP A 1 11 ? 1.452 -1.156 -2.096 1.00 41.42 11 ASP A C 6
ATOM 6424 O O . ASP A 1 11 ? 1.411 -1.212 -3.325 1.00 45.35 11 ASP A O 6
ATOM 6433 N N . TYR A 1 12 ? 1.325 -2.225 -1.319 1.00 22.22 12 TYR A N 6
ATOM 6434 C CA . TYR A 1 12 ? 1.129 -3.557 -1.878 1.00 33.40 12 TYR A CA 6
ATOM 6435 C C . TYR A 1 12 ? -0.234 -3.669 -2.555 1.00 41.51 12 TYR A C 6
ATOM 6436 O O . TYR A 1 12 ? -0.460 -4.556 -3.378 1.00 33.13 12 TYR A O 6
ATOM 6454 N N . ASP A 1 13 ? -1.138 -2.761 -2.203 1.00 43.21 13 ASP A N 6
ATOM 6455 C CA . ASP A 1 13 ? -2.478 -2.754 -2.777 1.00 73.11 13 ASP A CA 6
ATOM 6456 C C . ASP A 1 13 ? -2.423 -2.531 -4.285 1.00 64.42 13 ASP A C 6
ATOM 6457 O O . ASP A 1 13 ? -1.378 -2.714 -4.911 1.00 40.51 13 ASP A O 6
ATOM 6466 N N . ILE A 1 14 ? -3.553 -2.138 -4.862 1.00 50.20 14 ILE A N 6
ATOM 6467 C CA . ILE A 1 14 ? -3.632 -1.891 -6.296 1.00 54.43 14 ILE A CA 6
ATOM 6468 C C . ILE A 1 14 ? -3.972 -0.432 -6.585 1.00 25.21 14 ILE A C 6
ATOM 6469 O O . ILE A 1 14 ? -4.543 0.274 -5.754 1.00 53.22 14 ILE A O 6
ATOM 6485 N N . PRO A 1 15 ? -3.613 0.031 -7.791 1.00 50.15 15 PRO A N 6
ATOM 6486 C CA . PRO A 1 15 ? -3.872 1.409 -8.219 1.00 45.21 15 PRO A CA 6
ATOM 6487 C C . PRO A 1 15 ? -5.355 1.676 -8.449 1.00 11.32 15 PRO A C 6
ATOM 6488 O O . PRO A 1 15 ? -5.741 2.280 -9.451 1.00 24.22 15 PRO A O 6
ATOM 6499 N N . THR A 1 16 ? -6.185 1.224 -7.514 1.00 71.41 16 THR A N 6
ATOM 6500 C CA . THR A 1 16 ? -7.627 1.413 -7.615 1.00 45.21 16 THR A CA 6
ATOM 6501 C C . THR A 1 16 ? -8.270 1.480 -6.235 1.00 34.31 16 THR A C 6
ATOM 6502 O O . THR A 1 16 ? -9.482 1.308 -6.094 1.00 2.20 16 THR A O 6
ATOM 6513 N N . THR A 1 17 ? -7.453 1.730 -5.217 1.00 1.51 17 THR A N 6
ATOM 6514 C CA . THR A 1 17 ? -7.943 1.819 -3.847 1.00 42.32 17 THR A CA 6
ATOM 6515 C C . THR A 1 17 ? -8.671 3.137 -3.608 1.00 42.00 17 THR A C 6
ATOM 6516 O O . THR A 1 17 ? -8.988 3.861 -4.551 1.00 61.12 17 THR A O 6
ATOM 6527 N N . GLU A 1 18 ? -8.932 3.442 -2.341 1.00 1.12 18 GLU A N 6
ATOM 6528 C CA . GLU A 1 18 ? -9.623 4.674 -1.979 1.00 52.12 18 GLU A CA 6
ATOM 6529 C C . GLU A 1 18 ? -8.718 5.584 -1.154 1.00 22.11 18 GLU A C 6
ATOM 6530 O O . GLU A 1 18 ? -7.920 6.344 -1.701 1.00 10.24 18 GLU A O 6
ATOM 6542 N N . ASN A 1 19 ? -8.849 5.500 0.166 1.00 21.20 19 ASN A N 6
ATOM 6543 C CA . ASN A 1 19 ? -8.044 6.316 1.068 1.00 61.14 19 ASN A CA 6
ATOM 6544 C C . ASN A 1 19 ? -6.745 5.604 1.432 1.00 23.11 19 ASN A C 6
ATOM 6545 O O . ASN A 1 19 ? -6.000 6.055 2.303 1.00 44.31 19 ASN A O 6
ATOM 6556 N N . LEU A 1 20 ? -6.479 4.489 0.760 1.00 1.31 20 LEU A N 6
ATOM 6557 C CA . LEU A 1 20 ? -5.269 3.714 1.012 1.00 50.10 20 LEU A CA 6
ATOM 6558 C C . LEU A 1 20 ? -4.048 4.398 0.405 1.00 30.31 20 LEU A C 6
ATOM 6559 O O . LEU A 1 20 ? -2.910 4.014 0.677 1.00 50.30 20 LEU A O 6
ATOM 6575 N N . TYR A 1 21 ? -4.292 5.413 -0.416 1.00 72.10 21 TYR A N 6
ATOM 6576 C CA . TYR A 1 21 ? -3.213 6.150 -1.062 1.00 3.33 21 TYR A CA 6
ATOM 6577 C C . TYR A 1 21 ? -2.542 7.105 -0.079 1.00 43.43 21 TYR A C 6
ATOM 6578 O O . TYR A 1 21 ? -1.386 7.489 -0.260 1.00 1.43 21 TYR A O 6
ATOM 6596 N N . PHE A 1 22 ? -3.275 7.485 0.962 1.00 74.42 22 PHE A N 6
ATOM 6597 C CA . PHE A 1 22 ? -2.753 8.395 1.974 1.00 11.02 22 PHE A CA 6
ATOM 6598 C C . PHE A 1 22 ? -1.751 7.685 2.879 1.00 23.32 22 PHE A C 6
ATOM 6599 O O . PHE A 1 22 ? -0.776 8.284 3.333 1.00 73.10 22 PHE A O 6
ATOM 6616 N N . GLN A 1 23 ? -1.999 6.405 3.137 1.00 62.30 23 GLN A N 6
ATOM 6617 C CA . GLN A 1 23 ? -1.119 5.613 3.989 1.00 71.03 23 GLN A CA 6
ATOM 6618 C C . GLN A 1 23 ? 0.247 5.426 3.336 1.00 12.44 23 GLN A C 6
ATOM 6619 O O . GLN A 1 23 ? 1.281 5.655 3.962 1.00 41.41 23 GLN A O 6
ATOM 6633 N N . GLY A 1 24 ? 0.242 5.008 2.074 1.00 4.21 24 GLY A N 6
ATOM 6634 C CA . GLY A 1 24 ? 1.487 4.797 1.358 1.00 11.32 24 GLY A CA 6
ATOM 6635 C C . GLY A 1 24 ? 2.478 5.924 1.573 1.00 15.40 24 GLY A C 6
ATOM 6636 O O . GLY A 1 24 ? 3.689 5.709 1.545 1.00 72.13 24 GLY A O 6
ATOM 6640 N N . ALA A 1 25 ? 1.962 7.131 1.787 1.00 70.51 25 ALA A N 6
ATOM 6641 C CA . ALA A 1 25 ? 2.810 8.296 2.007 1.00 33.55 25 ALA A CA 6
ATOM 6642 C C . ALA A 1 25 ? 3.826 8.033 3.114 1.00 52.51 25 ALA A C 6
ATOM 6643 O O . ALA A 1 25 ? 5.033 8.053 2.878 1.00 44.43 25 ALA A O 6
ATOM 6650 N N . MET A 1 26 ? 3.329 7.789 4.322 1.00 75.32 26 MET A N 6
ATOM 6651 C CA . MET A 1 26 ? 4.194 7.522 5.465 1.00 44.24 26 MET A CA 6
ATOM 6652 C C . MET A 1 26 ? 4.928 6.196 5.293 1.00 32.24 26 MET A C 6
ATOM 6653 O O . MET A 1 26 ? 5.879 5.904 6.017 1.00 3.13 26 MET A O 6
ATOM 6667 N N . ALA A 1 27 ? 4.479 5.396 4.332 1.00 53.24 27 ALA A N 6
ATOM 6668 C CA . ALA A 1 27 ? 5.094 4.102 4.065 1.00 73.12 27 ALA A CA 6
ATOM 6669 C C . ALA A 1 27 ? 6.508 4.268 3.520 1.00 41.14 27 ALA A C 6
ATOM 6670 O O . ALA A 1 27 ? 7.331 3.357 3.611 1.00 33.35 27 ALA A O 6
ATOM 6677 N N . PHE A 1 28 ? 6.785 5.437 2.951 1.00 14.13 28 PHE A N 6
ATOM 6678 C CA . PHE A 1 28 ? 8.100 5.722 2.389 1.00 32.14 28 PHE A CA 6
ATOM 6679 C C . PHE A 1 28 ? 9.049 6.243 3.464 1.00 23.44 28 PHE A C 6
ATOM 6680 O O . PHE A 1 28 ? 10.141 6.726 3.163 1.00 54.03 28 PHE A O 6
ATOM 6697 N N . ASP A 1 29 ? 8.625 6.141 4.719 1.00 24.42 29 ASP A N 6
ATOM 6698 C CA . ASP A 1 29 ? 9.437 6.600 5.840 1.00 0.32 29 ASP A CA 6
ATOM 6699 C C . ASP A 1 29 ? 10.245 5.450 6.434 1.00 15.31 29 ASP A C 6
ATOM 6700 O O . ASP A 1 29 ? 11.451 5.347 6.215 1.00 53.22 29 ASP A O 6
ATOM 6709 N N . GLY A 1 30 ? 9.570 4.588 7.189 1.00 62.35 30 GLY A N 6
ATOM 6710 C CA . GLY A 1 30 ? 10.241 3.457 7.803 1.00 2.44 30 GLY A CA 6
ATOM 6711 C C . GLY A 1 30 ? 9.280 2.347 8.179 1.00 3.03 30 GLY A C 6
ATOM 6712 O O . GLY A 1 30 ? 9.636 1.437 8.927 1.00 64.44 30 GLY A O 6
ATOM 6716 N N . GLU A 1 31 ? 8.058 2.423 7.661 1.00 3.22 31 GLU A N 6
ATOM 6717 C CA . GLU A 1 31 ? 7.043 1.417 7.950 1.00 50.23 31 GLU A CA 6
ATOM 6718 C C . GLU A 1 31 ? 7.506 0.033 7.503 1.00 53.41 31 GLU A C 6
ATOM 6719 O O . GLU A 1 31 ? 7.508 -0.277 6.312 1.00 65.24 31 GLU A O 6
ATOM 6731 N N . ASP A 1 32 ? 7.897 -0.793 8.467 1.00 54.22 32 ASP A N 6
ATOM 6732 C CA . ASP A 1 32 ? 8.361 -2.144 8.174 1.00 2.20 32 ASP A CA 6
ATOM 6733 C C . ASP A 1 32 ? 7.204 -3.032 7.729 1.00 74.01 32 ASP A C 6
ATOM 6734 O O . ASP A 1 32 ? 6.131 -2.541 7.381 1.00 15.51 32 ASP A O 6
ATOM 6743 N N . GLU A 1 33 ? 7.430 -4.342 7.742 1.00 44.13 33 GLU A N 6
ATOM 6744 C CA . GLU A 1 33 ? 6.406 -5.298 7.337 1.00 2.23 33 GLU A CA 6
ATOM 6745 C C . GLU A 1 33 ? 5.791 -5.984 8.554 1.00 43.31 33 GLU A C 6
ATOM 6746 O O . GLU A 1 33 ? 6.491 -6.621 9.341 1.00 2.32 33 GLU A O 6
ATOM 6758 N N . VAL A 1 34 ? 4.477 -5.848 8.701 1.00 2.23 34 VAL A N 6
ATOM 6759 C CA . VAL A 1 34 ? 3.767 -6.454 9.821 1.00 73.12 34 VAL A CA 6
ATOM 6760 C C . VAL A 1 34 ? 3.451 -7.919 9.543 1.00 61.43 34 VAL A C 6
ATOM 6761 O O . VAL A 1 34 ? 3.756 -8.440 8.469 1.00 45.51 34 VAL A O 6
ATOM 6774 N N . THR A 1 35 ? 2.837 -8.582 10.518 1.00 75.23 35 THR A N 6
ATOM 6775 C CA . THR A 1 35 ? 2.479 -9.988 10.379 1.00 65.41 35 THR A CA 6
ATOM 6776 C C . THR A 1 35 ? 1.045 -10.146 9.888 1.00 12.53 35 THR A C 6
ATOM 6777 O O . THR A 1 35 ? 0.800 -10.725 8.831 1.00 31.32 35 THR A O 6
ATOM 6788 N N . GLY A 1 36 ? 0.098 -9.624 10.663 1.00 25.24 36 GLY A N 6
ATOM 6789 C CA . GLY A 1 36 ? -1.301 -9.717 10.290 1.00 2.10 36 GLY A CA 6
ATOM 6790 C C . GLY A 1 36 ? -2.224 -9.170 11.360 1.00 10.35 36 GLY A C 6
ATOM 6791 O O . GLY A 1 36 ? -2.924 -8.177 11.159 1.00 71.35 36 GLY A O 6
ATOM 6795 N N . PRO A 1 37 ? -2.235 -9.826 12.530 1.00 5.23 37 PRO A N 6
ATOM 6796 C CA . PRO A 1 37 ? -3.075 -9.417 13.659 1.00 35.54 37 PRO A CA 6
ATOM 6797 C C . PRO A 1 37 ? -2.609 -8.108 14.286 1.00 23.11 37 PRO A C 6
ATOM 6798 O O . PRO A 1 37 ? -1.491 -7.655 14.040 1.00 24.24 37 PRO A O 6
ATOM 6809 N N . ASP A 1 38 ? -3.471 -7.505 15.096 1.00 14.14 38 ASP A N 6
ATOM 6810 C CA . ASP A 1 38 ? -3.147 -6.248 15.760 1.00 45.41 38 ASP A CA 6
ATOM 6811 C C . ASP A 1 38 ? -2.093 -6.461 16.842 1.00 0.24 38 ASP A C 6
ATOM 6812 O O . ASP A 1 38 ? -1.347 -5.544 17.185 1.00 21.23 38 ASP A O 6
ATOM 6821 N N . ALA A 1 39 ? -2.039 -7.676 17.377 1.00 32.23 39 ALA A N 6
ATOM 6822 C CA . ALA A 1 39 ? -1.077 -8.010 18.420 1.00 1.10 39 ALA A CA 6
ATOM 6823 C C . ALA A 1 39 ? 0.349 -7.715 17.966 1.00 32.40 39 ALA A C 6
ATOM 6824 O O . ALA A 1 39 ? 1.134 -7.117 18.702 1.00 34.10 39 ALA A O 6
ATOM 6831 N N . ASP A 1 40 ? 0.677 -8.140 16.751 1.00 42.22 40 ASP A N 6
ATOM 6832 C CA . ASP A 1 40 ? 2.009 -7.921 16.199 1.00 60.05 40 ASP A CA 6
ATOM 6833 C C . ASP A 1 40 ? 2.147 -6.501 15.659 1.00 1.33 40 ASP A C 6
ATOM 6834 O O . ASP A 1 40 ? 3.175 -5.850 15.852 1.00 74.43 40 ASP A O 6
ATOM 6843 N N . ARG A 1 41 ? 1.106 -6.026 14.983 1.00 63.33 41 ARG A N 6
ATOM 6844 C CA . ARG A 1 41 ? 1.113 -4.684 14.414 1.00 75.04 41 ARG A CA 6
ATOM 6845 C C . ARG A 1 41 ? 1.297 -3.632 15.504 1.00 74.24 41 ARG A C 6
ATOM 6846 O O . ARG A 1 41 ? 1.982 -2.630 15.304 1.00 64.24 41 ARG A O 6
ATOM 6867 N N . ALA A 1 42 ? 0.679 -3.868 16.656 1.00 13.25 42 ALA A N 6
ATOM 6868 C CA . ALA A 1 42 ? 0.776 -2.942 17.778 1.00 34.12 42 ALA A CA 6
ATOM 6869 C C . ALA A 1 42 ? 2.214 -2.823 18.269 1.00 24.12 42 ALA A C 6
ATOM 6870 O O . ALA A 1 42 ? 2.640 -1.760 18.722 1.00 33.31 42 ALA A O 6
ATOM 6877 N N . ARG A 1 43 ? 2.959 -3.920 18.177 1.00 72.20 43 ARG A N 6
ATOM 6878 C CA . ARG A 1 43 ? 4.350 -3.939 18.614 1.00 54.42 43 ARG A CA 6
ATOM 6879 C C . ARG A 1 43 ? 5.256 -3.292 17.570 1.00 12.35 43 ARG A C 6
ATOM 6880 O O . ARG A 1 43 ? 6.187 -2.562 17.910 1.00 53.35 43 ARG A O 6
ATOM 6901 N N . ALA A 1 44 ? 4.977 -3.566 16.300 1.00 13.43 44 ALA A N 6
ATOM 6902 C CA . ALA A 1 44 ? 5.765 -3.009 15.208 1.00 62.52 44 ALA A CA 6
ATOM 6903 C C . ALA A 1 44 ? 5.388 -1.556 14.943 1.00 75.14 44 ALA A C 6
ATOM 6904 O O . ALA A 1 44 ? 6.227 -0.661 15.030 1.00 44.14 44 ALA A O 6
ATOM 6911 N N . ALA A 1 45 ? 4.119 -1.329 14.618 1.00 11.01 45 ALA A N 6
ATOM 6912 C CA . ALA A 1 45 ? 3.630 0.016 14.342 1.00 42.15 45 ALA A CA 6
ATOM 6913 C C . ALA A 1 45 ? 3.935 0.960 15.500 1.00 71.11 45 ALA A C 6
ATOM 6914 O O . ALA A 1 45 ? 3.958 2.179 15.330 1.00 31.43 45 ALA A O 6
ATOM 6921 N N . ALA A 1 46 ? 4.168 0.389 16.677 1.00 34.30 46 ALA A N 6
ATOM 6922 C CA . ALA A 1 46 ? 4.472 1.179 17.863 1.00 1.40 46 ALA A CA 6
ATOM 6923 C C . ALA A 1 46 ? 5.760 1.975 17.677 1.00 73.22 46 ALA A C 6
ATOM 6924 O O . ALA A 1 46 ? 5.727 3.163 17.356 1.00 75.12 46 ALA A O 6
ATOM 6931 N N . VAL A 1 47 ? 6.894 1.312 17.881 1.00 51.30 47 VAL A N 6
ATOM 6932 C CA . VAL A 1 47 ? 8.193 1.958 17.735 1.00 21.31 47 VAL A CA 6
ATOM 6933 C C . VAL A 1 47 ? 8.919 1.457 16.491 1.00 10.05 47 VAL A C 6
ATOM 6934 O O . VAL A 1 47 ? 9.834 2.110 15.990 1.00 14.22 47 VAL A O 6
ATOM 6947 N N . GLN A 1 48 ? 8.504 0.294 15.999 1.00 41.43 48 GLN A N 6
ATOM 6948 C CA . GLN A 1 48 ? 9.116 -0.294 14.813 1.00 55.10 48 GLN A CA 6
ATOM 6949 C C . GLN A 1 48 ? 8.779 0.518 13.567 1.00 52.31 48 GLN A C 6
ATOM 6950 O O . GLN A 1 48 ? 9.584 0.615 12.641 1.00 12.42 48 GLN A O 6
ATOM 6964 N N . ALA A 1 49 ? 7.584 1.100 13.551 1.00 72.34 49 ALA A N 6
ATOM 6965 C CA . ALA A 1 49 ? 7.141 1.905 12.419 1.00 24.10 49 ALA A CA 6
ATOM 6966 C C . ALA A 1 49 ? 7.154 3.390 12.764 1.00 53.31 49 ALA A C 6
ATOM 6967 O O . ALA A 1 49 ? 6.777 4.231 11.947 1.00 63.20 49 ALA A O 6
ATOM 6974 N N . VAL A 1 50 ? 7.588 3.707 13.980 1.00 50.23 50 VAL A N 6
ATOM 6975 C CA . VAL A 1 50 ? 7.649 5.092 14.433 1.00 65.34 50 VAL A CA 6
ATOM 6976 C C . VAL A 1 50 ? 9.022 5.698 14.163 1.00 22.40 50 VAL A C 6
ATOM 6977 O O . VAL A 1 50 ? 9.248 6.894 14.349 1.00 73.34 50 VAL A O 6
ATOM 6990 N N . PRO A 1 51 ? 9.963 4.854 13.714 1.00 44.23 51 PRO A N 6
ATOM 6991 C CA . PRO A 1 51 ? 11.331 5.284 13.408 1.00 51.35 51 PRO A CA 6
ATOM 6992 C C . PRO A 1 51 ? 11.396 6.172 12.169 1.00 31.31 51 PRO A C 6
ATOM 6993 O O . PRO A 1 51 ? 12.304 6.989 12.026 1.00 1.12 51 PRO A O 6
ATOM 7004 N N . GLY A 1 52 ? 10.425 6.005 11.275 1.00 4.15 52 GLY A N 6
ATOM 7005 C CA . GLY A 1 52 ? 10.391 6.798 10.061 1.00 44.42 52 GLY A CA 6
ATOM 7006 C C . GLY A 1 52 ? 9.829 8.187 10.291 1.00 53.02 52 GLY A C 6
ATOM 7007 O O . GLY A 1 52 ? 10.514 9.186 10.076 1.00 24.43 52 GLY A O 6
ATOM 7011 N N . GLY A 1 53 ? 8.574 8.251 10.728 1.00 65.04 53 GLY A N 6
ATOM 7012 C CA . GLY A 1 53 ? 7.941 9.532 10.978 1.00 55.24 53 GLY A CA 6
ATOM 7013 C C . GLY A 1 53 ? 6.798 9.430 11.968 1.00 11.25 53 GLY A C 6
ATOM 7014 O O . GLY A 1 53 ? 6.558 10.352 12.749 1.00 22.13 53 GLY A O 6
ATOM 7018 N N . THR A 1 54 ? 6.088 8.307 11.937 1.00 21.54 54 THR A N 6
ATOM 7019 C CA . THR A 1 54 ? 4.963 8.088 12.837 1.00 14.33 54 THR A CA 6
ATOM 7020 C C . THR A 1 54 ? 4.820 6.612 13.191 1.00 14.50 54 THR A C 6
ATOM 7021 O O . THR A 1 54 ? 5.324 5.743 12.481 1.00 30.24 54 THR A O 6
ATOM 7032 N N . ALA A 1 55 ? 4.128 6.337 14.292 1.00 23.02 55 ALA A N 6
ATOM 7033 C CA . ALA A 1 55 ? 3.917 4.966 14.738 1.00 33.52 55 ALA A CA 6
ATOM 7034 C C . ALA A 1 55 ? 2.928 4.240 13.832 1.00 60.11 55 ALA A C 6
ATOM 7035 O O . ALA A 1 55 ? 1.797 3.961 14.228 1.00 42.10 55 ALA A O 6
ATOM 7042 N N . GLY A 1 56 ? 3.362 3.937 12.612 1.00 4.02 56 GLY A N 6
ATOM 7043 C CA . GLY A 1 56 ? 2.502 3.247 11.669 1.00 43.24 56 GLY A CA 6
ATOM 7044 C C . GLY A 1 56 ? 3.281 2.371 10.708 1.00 61.23 56 GLY A C 6
ATOM 7045 O O . GLY A 1 56 ? 4.032 2.872 9.871 1.00 21.44 56 GLY A O 6
ATOM 7049 N N . GLU A 1 57 ? 3.103 1.059 10.829 1.00 61.04 57 GLU A N 6
ATOM 7050 C CA . GLU A 1 57 ? 3.798 0.112 9.965 1.00 71.33 57 GLU A CA 6
ATOM 7051 C C . GLU A 1 57 ? 2.897 -0.342 8.819 1.00 4.51 57 GLU A C 6
ATOM 7052 O O . GLU A 1 57 ? 1.823 0.219 8.600 1.00 63.22 57 GLU A O 6
ATOM 7064 N N . VAL A 1 58 ? 3.344 -1.360 8.091 1.00 53.03 58 VAL A N 6
ATOM 7065 C CA . VAL A 1 58 ? 2.579 -1.890 6.968 1.00 42.31 58 VAL A CA 6
ATOM 7066 C C . VAL A 1 58 ? 2.518 -3.412 7.014 1.00 24.31 58 VAL A C 6
ATOM 7067 O O . VAL A 1 58 ? 3.548 -4.085 6.991 1.00 44.01 58 VAL A O 6
ATOM 7080 N N . GLU A 1 59 ? 1.304 -3.949 7.079 1.00 12.01 59 GLU A N 6
ATOM 7081 C CA . GLU A 1 59 ? 1.109 -5.393 7.129 1.00 63.22 59 GLU A CA 6
ATOM 7082 C C . GLU A 1 59 ? 0.971 -5.972 5.724 1.00 65.43 59 GLU A C 6
ATOM 7083 O O . GLU A 1 59 ? 0.638 -5.261 4.776 1.00 50.43 59 GLU A O 6
ATOM 7095 N N . THR A 1 60 ? 1.231 -7.270 5.597 1.00 64.04 60 THR A N 6
ATOM 7096 C CA . THR A 1 60 ? 1.139 -7.946 4.309 1.00 54.54 60 THR A CA 6
ATOM 7097 C C . THR A 1 60 ? 0.473 -9.310 4.450 1.00 44.21 60 THR A C 6
ATOM 7098 O O . THR A 1 60 ? 1.042 -10.229 5.038 1.00 14.14 60 THR A O 6
ATOM 7109 N N . GLU A 1 61 ? -0.733 -9.434 3.906 1.00 72.13 61 GLU A N 6
ATOM 7110 C CA . GLU A 1 61 ? -1.475 -10.688 3.972 1.00 0.32 61 GLU A CA 6
ATOM 7111 C C . GLU A 1 61 ? -2.175 -10.977 2.647 1.00 2.32 61 GLU A C 6
ATOM 7112 O O . GLU A 1 61 ? -2.235 -10.121 1.764 1.00 72.15 61 GLU A O 6
ATOM 7124 N N . THR A 1 62 ? -2.703 -12.190 2.516 1.00 44.23 62 THR A N 6
ATOM 7125 C CA . THR A 1 62 ? -3.397 -12.594 1.299 1.00 4.44 62 THR A CA 6
ATOM 7126 C C . THR A 1 62 ? -4.859 -12.917 1.582 1.00 12.33 62 THR A C 6
ATOM 7127 O O . THR A 1 62 ? -5.207 -13.361 2.676 1.00 43.33 62 THR A O 6
ATOM 7138 N N . GLY A 1 63 ? -5.713 -12.691 0.589 1.00 74.34 63 GLY A N 6
ATOM 7139 C CA . GLY A 1 63 ? -7.129 -12.965 0.751 1.00 13.20 63 GLY A CA 6
ATOM 7140 C C . GLY A 1 63 ? -7.692 -13.801 -0.381 1.00 61.30 63 GLY A C 6
ATOM 7141 O O . GLY A 1 63 ? -6.963 -14.555 -1.025 1.00 40.23 63 GLY A O 6
ATOM 7145 N N . GLU A 1 64 ? -8.993 -13.670 -0.622 1.00 45.34 64 GLU A N 6
ATOM 7146 C CA . GLU A 1 64 ? -9.652 -14.422 -1.683 1.00 62.31 64 GLU A CA 6
ATOM 7147 C C . GLU A 1 64 ? -9.379 -13.794 -3.047 1.00 13.44 64 GLU A C 6
ATOM 7148 O O . GLU A 1 64 ? -9.451 -14.463 -4.076 1.00 50.34 64 GLU A O 6
ATOM 7160 N N . GLY A 1 65 ? -9.067 -12.501 -3.044 1.00 64.21 65 GLY A N 6
ATOM 7161 C CA . GLY A 1 65 ? -8.789 -11.803 -4.285 1.00 43.25 65 GLY A CA 6
ATOM 7162 C C . GLY A 1 65 ? -7.306 -11.730 -4.591 1.00 23.44 65 GLY A C 6
ATOM 7163 O O . GLY A 1 65 ? -6.665 -12.752 -4.837 1.00 33.02 65 GLY A O 6
ATOM 7167 N N . ALA A 1 66 ? -6.759 -10.519 -4.576 1.00 64.42 66 ALA A N 6
ATOM 7168 C CA . ALA A 1 66 ? -5.342 -10.318 -4.853 1.00 42.22 66 ALA A CA 6
ATOM 7169 C C . ALA A 1 66 ? -4.608 -9.809 -3.617 1.00 63.41 66 ALA A C 6
ATOM 7170 O O . ALA A 1 66 ? -3.924 -10.570 -2.933 1.00 63.12 66 ALA A O 6
ATOM 7177 N N . ALA A 1 67 ? -4.754 -8.518 -3.337 1.00 62.51 67 ALA A N 6
ATOM 7178 C CA . ALA A 1 67 ? -4.105 -7.909 -2.183 1.00 35.15 67 ALA A CA 6
ATOM 7179 C C . ALA A 1 67 ? -4.978 -8.026 -0.938 1.00 32.45 67 ALA A C 6
ATOM 7180 O O . ALA A 1 67 ? -6.197 -7.867 -1.005 1.00 4.01 67 ALA A O 6
ATOM 7187 N N . ALA A 1 68 ? -4.347 -8.307 0.198 1.00 42.42 68 ALA A N 6
ATOM 7188 C CA . ALA A 1 68 ? -5.066 -8.444 1.458 1.00 10.12 68 ALA A CA 6
ATOM 7189 C C . ALA A 1 68 ? -4.156 -8.145 2.645 1.00 52.12 68 ALA A C 6
ATOM 7190 O O . ALA A 1 68 ? -3.746 -9.052 3.369 1.00 65.23 68 ALA A O 6
ATOM 7197 N N . TYR A 1 69 ? -3.844 -6.868 2.838 1.00 34.22 69 TYR A N 6
ATOM 7198 C CA . TYR A 1 69 ? -2.980 -6.450 3.936 1.00 71.34 69 TYR A CA 6
ATOM 7199 C C . TYR A 1 69 ? -3.585 -5.267 4.685 1.00 31.23 69 TYR A C 6
ATOM 7200 O O . TYR A 1 69 ? -4.726 -4.878 4.438 1.00 65.14 69 TYR A O 6
ATOM 7218 N N . GLY A 1 70 ? -2.810 -4.698 5.604 1.00 33.42 70 GLY A N 6
ATOM 7219 C CA . GLY A 1 70 ? -3.285 -3.565 6.376 1.00 31.24 70 GLY A CA 6
ATOM 7220 C C . GLY A 1 70 ? -2.154 -2.687 6.872 1.00 3.24 70 GLY A C 6
ATOM 7221 O O . GLY A 1 70 ? -1.194 -3.176 7.469 1.00 12.41 70 GLY A O 6
ATOM 7225 N N . VAL A 1 71 ? -2.264 -1.386 6.624 1.00 13.52 71 VAL A N 6
ATOM 7226 C CA . VAL A 1 71 ? -1.242 -0.437 7.049 1.00 12.42 71 VAL A CA 6
ATOM 7227 C C . VAL A 1 71 ? -1.730 0.409 8.221 1.00 60.54 71 VAL A C 6
ATOM 7228 O O . VAL A 1 71 ? -2.727 1.123 8.112 1.00 52.41 71 VAL A O 6
ATOM 7241 N N . LEU A 1 72 ? -1.021 0.323 9.341 1.00 62.45 72 LEU A N 6
ATOM 7242 C CA . LEU A 1 72 ? -1.381 1.080 10.534 1.00 3.40 72 LEU A CA 6
ATOM 7243 C C . LEU A 1 72 ? -0.544 2.351 10.645 1.00 30.13 72 LEU A C 6
ATOM 7244 O O . LEU A 1 72 ? 0.658 2.341 10.379 1.00 31.30 72 LEU A O 6
ATOM 7260 N N . VAL A 1 73 ? -1.187 3.444 11.043 1.00 54.24 73 VAL A N 6
ATOM 7261 C CA . VAL A 1 73 ? -0.502 4.722 11.193 1.00 52.32 73 VAL A CA 6
ATOM 7262 C C . VAL A 1 73 ? -1.110 5.542 12.325 1.00 14.21 73 VAL A C 6
ATOM 7263 O O . VAL A 1 73 ? -2.245 6.012 12.227 1.00 4.04 73 VAL A O 6
ATOM 7276 N N . THR A 1 74 ? -0.348 5.712 13.401 1.00 35.43 74 THR A N 6
ATOM 7277 C CA . THR A 1 74 ? -0.812 6.474 14.554 1.00 42.34 74 THR A CA 6
ATOM 7278 C C . THR A 1 74 ? 0.337 6.782 15.507 1.00 32.34 74 THR A C 6
ATOM 7279 O O . THR A 1 74 ? 1.433 7.141 15.078 1.00 24.22 74 THR A O 6
ATOM 7290 N N . ARG A 1 75 ? 0.078 6.638 16.803 1.00 25.21 75 ARG A N 6
ATOM 7291 C CA . ARG A 1 75 ? 1.092 6.901 17.818 1.00 74.10 75 ARG A CA 6
ATOM 7292 C C . ARG A 1 75 ? 1.576 5.601 18.453 1.00 74.51 75 ARG A C 6
ATOM 7293 O O . ARG A 1 75 ? 0.864 4.597 18.490 1.00 71.40 75 ARG A O 6
ATOM 7314 N N . PRO A 1 76 ? 2.815 5.617 18.964 1.00 4.15 76 PRO A N 6
ATOM 7315 C CA . PRO A 1 76 ? 3.422 4.448 19.607 1.00 23.41 76 PRO A CA 6
ATOM 7316 C C . PRO A 1 76 ? 2.769 4.117 20.945 1.00 42.12 76 PRO A C 6
ATOM 7317 O O . PRO A 1 76 ? 3.185 3.187 21.636 1.00 13.12 76 PRO A O 6
ATOM 7328 N N . ASP A 1 77 ? 1.745 4.884 21.303 1.00 23.23 77 ASP A N 6
ATOM 7329 C CA . ASP A 1 77 ? 1.033 4.671 22.558 1.00 4.11 77 ASP A CA 6
ATOM 7330 C C . ASP A 1 77 ? -0.066 3.627 22.389 1.00 23.22 77 ASP A C 6
ATOM 7331 O O . ASP A 1 77 ? -1.194 3.820 22.840 1.00 21.42 77 ASP A O 6
ATOM 7340 N N . GLY A 1 78 ? 0.272 2.520 21.735 1.00 62.33 78 GLY A N 6
ATOM 7341 C CA . GLY A 1 78 ? -0.697 1.462 21.516 1.00 31.15 78 GLY A CA 6
ATOM 7342 C C . GLY A 1 78 ? -1.760 1.849 20.507 1.00 21.51 78 GLY A C 6
ATOM 7343 O O . GLY A 1 78 ? -2.594 1.026 20.125 1.00 4.44 78 GLY A O 6
ATOM 7347 N N . THR A 1 79 ? -1.733 3.105 20.073 1.00 21.04 79 THR A N 6
ATOM 7348 C CA . THR A 1 79 ? -2.703 3.600 19.105 1.00 43.14 79 THR A CA 6
ATOM 7349 C C . THR A 1 79 ? -2.186 3.442 17.679 1.00 4.43 79 THR A C 6
ATOM 7350 O O . THR A 1 79 ? -1.112 3.939 17.340 1.00 5.31 79 THR A O 6
ATOM 7361 N N . ARG A 1 80 ? -2.957 2.749 16.848 1.00 22.34 80 ARG A N 6
ATOM 7362 C CA . ARG A 1 80 ? -2.576 2.526 15.459 1.00 24.50 80 ARG A CA 6
ATOM 7363 C C . ARG A 1 80 ? -3.805 2.496 14.556 1.00 72.10 80 ARG A C 6
ATOM 7364 O O . ARG A 1 80 ? -4.863 2.003 14.946 1.00 35.43 80 ARG A O 6
ATOM 7385 N N . VAL A 1 81 ? -3.658 3.028 13.347 1.00 70.13 81 VAL A N 6
ATOM 7386 C CA . VAL A 1 81 ? -4.756 3.062 12.388 1.00 43.13 81 VAL A CA 6
ATOM 7387 C C . VAL A 1 81 ? -4.491 2.123 11.216 1.00 13.30 81 VAL A C 6
ATOM 7388 O O . VAL A 1 81 ? -4.003 2.545 10.168 1.00 0.34 81 VAL A O 6
ATOM 7401 N N . GLU A 1 82 ? -4.818 0.848 11.401 1.00 22.01 82 GLU A N 6
ATOM 7402 C CA . GLU A 1 82 ? -4.615 -0.151 10.358 1.00 2.14 82 GLU A CA 6
ATOM 7403 C C . GLU A 1 82 ? -5.700 -0.051 9.290 1.00 10.33 82 GLU A C 6
ATOM 7404 O O . GLU A 1 82 ? -6.884 -0.237 9.572 1.00 2.25 82 GLU A O 6
ATOM 7416 N N . VAL A 1 83 ? -5.287 0.246 8.062 1.00 75.42 83 VAL A N 6
ATOM 7417 C CA . VAL A 1 83 ? -6.223 0.370 6.950 1.00 1.55 83 VAL A CA 6
ATOM 7418 C C . VAL A 1 83 ? -6.321 -0.933 6.166 1.00 52.13 83 VAL A C 6
ATOM 7419 O O . VAL A 1 83 ? -5.310 -1.575 5.878 1.00 13.21 83 VAL A O 6
ATOM 7432 N N . HIS A 1 84 ? -7.546 -1.319 5.821 1.00 24.02 84 HIS A N 6
ATOM 7433 C CA . HIS A 1 84 ? -7.776 -2.546 5.068 1.00 75.52 84 HIS A CA 6
ATOM 7434 C C . HIS A 1 84 ? -7.695 -2.286 3.567 1.00 70.03 84 HIS A C 6
ATOM 7435 O O . HIS A 1 84 ? -8.489 -1.523 3.014 1.00 31.43 84 HIS A O 6
ATOM 7449 N N . LEU A 1 85 ? -6.730 -2.923 2.912 1.00 34.22 85 LEU A N 6
ATOM 7450 C CA . LEU A 1 85 ? -6.544 -2.760 1.475 1.00 75.05 85 LEU A CA 6
ATOM 7451 C C . LEU A 1 85 ? -6.571 -4.110 0.765 1.00 20.23 85 LEU A C 6
ATOM 7452 O O . LEU A 1 85 ? -5.667 -4.929 0.933 1.00 4.41 85 LEU A O 6
ATOM 7468 N N . ASP A 1 86 ? -7.612 -4.335 -0.029 1.00 30.25 86 ASP A N 6
ATOM 7469 C CA . ASP A 1 86 ? -7.755 -5.585 -0.766 1.00 41.25 86 ASP A CA 6
ATOM 7470 C C . ASP A 1 86 ? -8.259 -5.325 -2.183 1.00 22.13 86 ASP A C 6
ATOM 7471 O O . ASP A 1 86 ? -9.334 -4.756 -2.375 1.00 63.51 86 ASP A O 6
ATOM 7480 N N . ARG A 1 87 ? -7.475 -5.744 -3.170 1.00 62.45 87 ARG A N 6
ATOM 7481 C CA . ARG A 1 87 ? -7.840 -5.555 -4.569 1.00 54.11 87 ARG A CA 6
ATOM 7482 C C . ARG A 1 87 ? -9.208 -6.166 -4.861 1.00 0.50 87 ARG A C 6
ATOM 7483 O O . ARG A 1 87 ? -9.680 -6.142 -5.998 1.00 4.21 87 ARG A O 6
ATOM 7504 N N . ASP A 1 88 ? -9.839 -6.712 -3.827 1.00 42.05 88 ASP A N 6
ATOM 7505 C CA . ASP A 1 88 ? -11.152 -7.329 -3.972 1.00 54.54 88 ASP A CA 6
ATOM 7506 C C . ASP A 1 88 ? -12.205 -6.286 -4.337 1.00 23.00 88 ASP A C 6
ATOM 7507 O O . ASP A 1 88 ? -13.355 -6.622 -4.619 1.00 70.33 88 ASP A O 6
ATOM 7516 N N . PHE A 1 89 ? -11.803 -5.019 -4.328 1.00 34.23 89 PHE A N 6
ATOM 7517 C CA . PHE A 1 89 ? -12.712 -3.927 -4.655 1.00 52.13 89 PHE A CA 6
ATOM 7518 C C . PHE A 1 89 ? -13.749 -3.733 -3.553 1.00 10.23 89 PHE A C 6
ATOM 7519 O O . PHE A 1 89 ? -14.798 -3.127 -3.772 1.00 73.42 89 PHE A O 6
ATOM 7536 N N . ARG A 1 90 ? -13.447 -4.252 -2.367 1.00 12.30 90 ARG A N 6
ATOM 7537 C CA . ARG A 1 90 ? -14.353 -4.138 -1.230 1.00 41.42 90 ARG A CA 6
ATOM 7538 C C . ARG A 1 90 ? -13.576 -3.903 0.062 1.00 13.32 90 ARG A C 6
ATOM 7539 O O . ARG A 1 90 ? -14.163 -3.779 1.138 1.00 42.05 90 ARG A O 6
ATOM 7560 N N . VAL A 1 91 ? -12.253 -3.843 -0.051 1.00 52.10 91 VAL A N 6
ATOM 7561 C CA . VAL A 1 91 ? -11.396 -3.622 1.108 1.00 70.34 91 VAL A CA 6
ATOM 7562 C C . VAL A 1 91 ? -10.553 -2.364 0.936 1.00 42.12 91 VAL A C 6
ATOM 7563 O O . VAL A 1 91 ? -9.336 -2.438 0.761 1.00 43.20 91 VAL A O 6
ATOM 7576 N N . LEU A 1 92 ? -11.207 -1.209 0.987 1.00 42.20 92 LEU A N 6
ATOM 7577 C CA . LEU A 1 92 ? -10.517 0.068 0.838 1.00 53.14 92 LEU A CA 6
ATOM 7578 C C . LEU A 1 92 ? -10.793 0.979 2.030 1.00 71.41 92 LEU A C 6
ATOM 7579 O O . LEU A 1 92 ? -10.525 2.179 1.982 1.00 53.33 92 LEU A O 6
ATOM 7595 N N . ASP A 1 93 ? -11.328 0.399 3.099 1.00 43.01 93 ASP A N 6
ATOM 7596 C CA . ASP A 1 93 ? -11.637 1.157 4.306 1.00 42.44 93 ASP A CA 6
ATOM 7597 C C . ASP A 1 93 ? -10.492 1.071 5.310 1.00 43.22 93 ASP A C 6
ATOM 7598 O O . ASP A 1 93 ? -9.422 0.542 5.005 1.00 11.21 93 ASP A O 6
ATOM 7607 N N . THR A 1 94 ? -10.722 1.596 6.509 1.00 33.14 94 THR A N 6
ATOM 7608 C CA . THR A 1 94 ? -9.710 1.581 7.558 1.00 71.42 94 THR A CA 6
ATOM 7609 C C . THR A 1 94 ? -10.167 0.750 8.751 1.00 33.23 94 THR A C 6
ATOM 7610 O O . THR A 1 94 ? -11.305 0.282 8.794 1.00 65.13 94 THR A O 6
ATOM 7621 N N . GLU A 1 95 ? -9.274 0.571 9.719 1.00 3.23 95 GLU A N 6
ATOM 7622 C CA . GLU A 1 95 ? -9.587 -0.204 10.914 1.00 73.01 95 GLU A CA 6
ATOM 7623 C C . GLU A 1 95 ? -8.973 0.437 12.155 1.00 21.31 95 GLU A C 6
ATOM 7624 O O . GLU A 1 95 ? -7.756 0.588 12.269 1.00 54.21 95 GLU A O 6
ATOM 7636 N N . PRO A 1 96 ? -9.834 0.823 13.109 1.00 44.04 96 PRO A N 6
ATOM 7637 C CA . PRO A 1 96 ? -9.399 1.454 14.359 1.00 74.34 96 PRO A CA 6
ATOM 7638 C C . PRO A 1 96 ? -8.668 0.480 15.276 1.00 73.50 96 PRO A C 6
ATOM 7639 O O . PRO A 1 96 ? -9.251 -0.493 15.755 1.00 62.15 96 PRO A O 6
ATOM 7650 N N . ALA A 1 97 ? -7.389 0.748 15.517 1.00 32.43 97 ALA A N 6
ATOM 7651 C CA . ALA A 1 97 ? -6.580 -0.104 16.380 1.00 64.24 97 ALA A CA 6
ATOM 7652 C C . ALA A 1 97 ? -6.107 0.655 17.615 1.00 53.34 97 ALA A C 6
ATOM 7653 O O . ALA A 1 97 ? -5.305 1.584 17.515 1.00 71.11 97 ALA A O 6
ATOM 7660 N N . ASP A 1 98 ? -6.610 0.256 18.777 1.00 32.44 98 ASP A N 6
ATOM 7661 C CA . ASP A 1 98 ? -6.239 0.899 20.032 1.00 32.25 98 ASP A CA 6
ATOM 7662 C C . ASP A 1 98 ? -5.800 -0.136 21.064 1.00 14.33 98 ASP A C 6
ATOM 7663 O O . ASP A 1 98 ? -6.360 -0.213 22.157 1.00 5.14 98 ASP A O 6
ATOM 7672 N N . GLY A 1 99 ? -4.796 -0.930 20.708 1.00 63.51 99 GLY A N 6
ATOM 7673 C CA . GLY A 1 99 ? -4.300 -1.951 21.613 1.00 1.52 99 GLY A CA 6
ATOM 7674 C C . GLY A 1 99 ? -5.226 -3.147 21.702 1.00 71.24 99 GLY A C 6
ATOM 7675 O O . GLY A 1 99 ? -4.822 -4.222 22.147 1.00 54.40 99 GLY A O 6
ATOM 7679 N N . ASP A 1 100 ? -6.471 -2.962 21.278 1.00 14.21 100 ASP A N 6
ATOM 7680 C CA . ASP A 1 100 ? -7.458 -4.035 21.312 1.00 53.11 100 ASP A CA 6
ATOM 7681 C C . ASP A 1 100 ? -7.546 -4.735 19.959 1.00 32.14 100 ASP A C 6
ATOM 7682 O O . ASP A 1 100 ? -7.281 -5.931 19.850 1.00 74.50 100 ASP A O 6
ATOM 7691 N N . GLY A 1 101 ? -7.921 -3.980 18.931 1.00 34.30 101 GLY A N 6
ATOM 7692 C CA . GLY A 1 101 ? -8.039 -4.546 17.600 1.00 40.23 101 GLY A CA 6
ATOM 7693 C C . GLY A 1 101 ? -9.372 -5.232 17.377 1.00 52.22 101 GLY A C 6
ATOM 7694 O O . GLY A 1 101 ? -9.519 -6.036 16.457 1.00 44.50 101 GLY A O 6
ATOM 7698 N N . GLY A 1 102 ? -10.348 -4.915 18.223 1.00 61.31 102 GLY A N 6
ATOM 7699 C CA . GLY A 1 102 ? -11.662 -5.517 18.098 1.00 34.31 102 GLY A CA 6
ATOM 7700 C C . GLY A 1 102 ? -12.713 -4.526 17.638 1.00 2.10 102 GLY A C 6
ATOM 7701 O O . GLY A 1 102 ? -12.998 -3.548 18.329 1.00 44.10 102 GLY A O 6
ATOM 7705 N N . ASP A 1 11 ? 0.527 0.145 -0.697 1.00 12.15 11 ASP A N 7
ATOM 7706 C CA . ASP A 1 11 ? 0.691 0.484 -2.105 1.00 53.34 11 ASP A CA 7
ATOM 7707 C C . ASP A 1 11 ? 0.705 -0.773 -2.969 1.00 35.20 11 ASP A C 7
ATOM 7708 O O . ASP A 1 11 ? 0.667 -0.695 -4.197 1.00 62.42 11 ASP A O 7
ATOM 7717 N N . TYR A 1 12 ? 0.759 -1.930 -2.319 1.00 64.30 12 TYR A N 7
ATOM 7718 C CA . TYR A 1 12 ? 0.782 -3.204 -3.027 1.00 72.54 12 TYR A CA 7
ATOM 7719 C C . TYR A 1 12 ? -0.542 -3.453 -3.745 1.00 3.54 12 TYR A C 7
ATOM 7720 O O . TYR A 1 12 ? -0.565 -3.907 -4.888 1.00 72.15 12 TYR A O 7
ATOM 7738 N N . ASP A 1 13 ? -1.641 -3.150 -3.064 1.00 15.12 13 ASP A N 7
ATOM 7739 C CA . ASP A 1 13 ? -2.970 -3.338 -3.635 1.00 12.42 13 ASP A CA 7
ATOM 7740 C C . ASP A 1 13 ? -3.194 -2.394 -4.813 1.00 24.42 13 ASP A C 7
ATOM 7741 O O . ASP A 1 13 ? -2.274 -2.121 -5.585 1.00 21.42 13 ASP A O 7
ATOM 7750 N N . ILE A 1 14 ? -4.420 -1.901 -4.945 1.00 32.22 14 ILE A N 7
ATOM 7751 C CA . ILE A 1 14 ? -4.764 -0.989 -6.029 1.00 23.05 14 ILE A CA 7
ATOM 7752 C C . ILE A 1 14 ? -4.209 0.408 -5.768 1.00 75.51 14 ILE A C 7
ATOM 7753 O O . ILE A 1 14 ? -4.616 1.100 -4.835 1.00 34.12 14 ILE A O 7
ATOM 7769 N N . PRO A 1 15 ? -3.259 0.834 -6.613 1.00 51.01 15 PRO A N 7
ATOM 7770 C CA . PRO A 1 15 ? -2.630 2.153 -6.496 1.00 60.14 15 PRO A CA 7
ATOM 7771 C C . PRO A 1 15 ? -3.588 3.286 -6.848 1.00 35.51 15 PRO A C 7
ATOM 7772 O O . PRO A 1 15 ? -3.167 4.415 -7.098 1.00 42.24 15 PRO A O 7
ATOM 7783 N N . THR A 1 16 ? -4.882 2.977 -6.864 1.00 64.14 16 THR A N 7
ATOM 7784 C CA . THR A 1 16 ? -5.900 3.969 -7.186 1.00 30.42 16 THR A CA 7
ATOM 7785 C C . THR A 1 16 ? -7.067 3.895 -6.208 1.00 1.34 16 THR A C 7
ATOM 7786 O O . THR A 1 16 ? -8.182 4.312 -6.522 1.00 51.52 16 THR A O 7
ATOM 7797 N N . THR A 1 17 ? -6.804 3.363 -5.018 1.00 64.33 17 THR A N 7
ATOM 7798 C CA . THR A 1 17 ? -7.832 3.234 -3.994 1.00 12.42 17 THR A CA 7
ATOM 7799 C C . THR A 1 17 ? -8.128 4.579 -3.340 1.00 53.55 17 THR A C 7
ATOM 7800 O O . THR A 1 17 ? -8.071 5.622 -3.992 1.00 75.42 17 THR A O 7
ATOM 7811 N N . GLU A 1 18 ? -8.444 4.549 -2.049 1.00 64.54 18 GLU A N 7
ATOM 7812 C CA . GLU A 1 18 ? -8.749 5.767 -1.309 1.00 3.12 18 GLU A CA 7
ATOM 7813 C C . GLU A 1 18 ? -7.471 6.431 -0.804 1.00 41.43 18 GLU A C 7
ATOM 7814 O O . GLU A 1 18 ? -6.741 7.059 -1.570 1.00 70.13 18 GLU A O 7
ATOM 7826 N N . ASN A 1 19 ? -7.208 6.288 0.491 1.00 52.33 19 ASN A N 7
ATOM 7827 C CA . ASN A 1 19 ? -6.020 6.875 1.099 1.00 44.11 19 ASN A CA 7
ATOM 7828 C C . ASN A 1 19 ? -4.920 5.831 1.261 1.00 25.54 19 ASN A C 7
ATOM 7829 O O . ASN A 1 19 ? -3.876 6.099 1.858 1.00 12.34 19 ASN A O 7
ATOM 7840 N N . LEU A 1 20 ? -5.159 4.639 0.726 1.00 75.31 20 LEU A N 7
ATOM 7841 C CA . LEU A 1 20 ? -4.189 3.553 0.810 1.00 32.34 20 LEU A CA 7
ATOM 7842 C C . LEU A 1 20 ? -2.922 3.893 0.032 1.00 31.23 20 LEU A C 7
ATOM 7843 O O . LEU A 1 20 ? -1.818 3.520 0.430 1.00 12.13 20 LEU A O 7
ATOM 7859 N N . TYR A 1 21 ? -3.089 4.604 -1.077 1.00 64.12 21 TYR A N 7
ATOM 7860 C CA . TYR A 1 21 ? -1.958 4.995 -1.911 1.00 73.55 21 TYR A CA 7
ATOM 7861 C C . TYR A 1 21 ? -1.294 6.258 -1.373 1.00 15.13 21 TYR A C 7
ATOM 7862 O O . TYR A 1 21 ? -0.361 6.789 -1.976 1.00 32.45 21 TYR A O 7
ATOM 7880 N N . PHE A 1 22 ? -1.783 6.735 -0.232 1.00 62.24 22 PHE A N 7
ATOM 7881 C CA . PHE A 1 22 ? -1.238 7.936 0.389 1.00 13.34 22 PHE A CA 7
ATOM 7882 C C . PHE A 1 22 ? -0.395 7.582 1.611 1.00 51.11 22 PHE A C 7
ATOM 7883 O O . PHE A 1 22 ? 0.623 8.219 1.881 1.00 55.45 22 PHE A O 7
ATOM 7900 N N . GLN A 1 23 ? -0.827 6.562 2.345 1.00 13.12 23 GLN A N 7
ATOM 7901 C CA . GLN A 1 23 ? -0.113 6.124 3.539 1.00 52.04 23 GLN A CA 7
ATOM 7902 C C . GLN A 1 23 ? 1.248 5.541 3.175 1.00 43.00 23 GLN A C 7
ATOM 7903 O O . GLN A 1 23 ? 2.267 5.902 3.764 1.00 75.23 23 GLN A O 7
ATOM 7917 N N . GLY A 1 24 ? 1.258 4.637 2.200 1.00 24.54 24 GLY A N 7
ATOM 7918 C CA . GLY A 1 24 ? 2.500 4.018 1.776 1.00 64.45 24 GLY A CA 7
ATOM 7919 C C . GLY A 1 24 ? 3.634 5.017 1.653 1.00 32.33 24 GLY A C 7
ATOM 7920 O O . GLY A 1 24 ? 4.792 4.685 1.903 1.00 22.22 24 GLY A O 7
ATOM 7924 N N . ALA A 1 25 ? 3.300 6.243 1.266 1.00 1.42 25 ALA A N 7
ATOM 7925 C CA . ALA A 1 25 ? 4.299 7.294 1.111 1.00 33.15 25 ALA A CA 7
ATOM 7926 C C . ALA A 1 25 ? 5.100 7.482 2.395 1.00 44.52 25 ALA A C 7
ATOM 7927 O O . ALA A 1 25 ? 6.327 7.388 2.391 1.00 64.43 25 ALA A O 7
ATOM 7934 N N . MET A 1 26 ? 4.399 7.751 3.491 1.00 31.43 26 MET A N 7
ATOM 7935 C CA . MET A 1 26 ? 5.047 7.952 4.782 1.00 14.12 26 MET A CA 7
ATOM 7936 C C . MET A 1 26 ? 5.617 6.641 5.315 1.00 43.55 26 MET A C 7
ATOM 7937 O O . MET A 1 26 ? 6.329 6.626 6.319 1.00 75.13 26 MET A O 7
ATOM 7951 N N . ALA A 1 27 ? 5.300 5.544 4.635 1.00 5.02 27 ALA A N 7
ATOM 7952 C CA . ALA A 1 27 ? 5.783 4.229 5.039 1.00 3.43 27 ALA A CA 7
ATOM 7953 C C . ALA A 1 27 ? 7.223 4.010 4.586 1.00 13.11 27 ALA A C 7
ATOM 7954 O O . ALA A 1 27 ? 7.913 3.122 5.087 1.00 43.24 27 ALA A O 7
ATOM 7961 N N . PHE A 1 28 ? 7.669 4.824 3.635 1.00 4.24 28 PHE A N 7
ATOM 7962 C CA . PHE A 1 28 ? 9.027 4.718 3.113 1.00 31.24 28 PHE A CA 7
ATOM 7963 C C . PHE A 1 28 ? 10.017 5.441 4.021 1.00 0.34 28 PHE A C 7
ATOM 7964 O O . PHE A 1 28 ? 11.182 5.623 3.668 1.00 62.54 28 PHE A O 7
ATOM 7981 N N . ASP A 1 29 ? 9.544 5.853 5.193 1.00 64.13 29 ASP A N 7
ATOM 7982 C CA . ASP A 1 29 ? 10.387 6.556 6.153 1.00 41.43 29 ASP A CA 7
ATOM 7983 C C . ASP A 1 29 ? 10.999 5.582 7.154 1.00 5.44 29 ASP A C 7
ATOM 7984 O O . ASP A 1 29 ? 12.164 5.203 7.035 1.00 54.04 29 ASP A O 7
ATOM 7993 N N . GLY A 1 30 ? 10.206 5.182 8.144 1.00 44.12 30 GLY A N 7
ATOM 7994 C CA . GLY A 1 30 ? 10.688 4.257 9.153 1.00 44.02 30 GLY A CA 7
ATOM 7995 C C . GLY A 1 30 ? 9.713 3.128 9.417 1.00 34.33 30 GLY A C 7
ATOM 7996 O O . GLY A 1 30 ? 9.901 2.341 10.345 1.00 41.14 30 GLY A O 7
ATOM 8000 N N . GLU A 1 31 ? 8.666 3.048 8.601 1.00 0.43 31 GLU A N 7
ATOM 8001 C CA . GLU A 1 31 ? 7.656 2.008 8.754 1.00 11.04 31 GLU A CA 7
ATOM 8002 C C . GLU A 1 31 ? 8.269 0.623 8.570 1.00 22.10 31 GLU A C 7
ATOM 8003 O O . GLU A 1 31 ? 9.266 0.463 7.866 1.00 24.40 31 GLU A O 7
ATOM 8015 N N . ASP A 1 32 ? 7.666 -0.374 9.208 1.00 62.10 32 ASP A N 7
ATOM 8016 C CA . ASP A 1 32 ? 8.152 -1.746 9.115 1.00 73.13 32 ASP A CA 7
ATOM 8017 C C . ASP A 1 32 ? 7.115 -2.645 8.449 1.00 33.40 32 ASP A C 7
ATOM 8018 O O . ASP A 1 32 ? 6.167 -2.163 7.830 1.00 1.42 32 ASP A O 7
ATOM 8027 N N . GLU A 1 33 ? 7.303 -3.955 8.580 1.00 12.13 33 GLU A N 7
ATOM 8028 C CA . GLU A 1 33 ? 6.384 -4.921 7.989 1.00 1.14 33 GLU A CA 7
ATOM 8029 C C . GLU A 1 33 ? 5.655 -5.711 9.072 1.00 22.33 33 GLU A C 7
ATOM 8030 O O . GLU A 1 33 ? 6.274 -6.442 9.846 1.00 71.21 33 GLU A O 7
ATOM 8042 N N . VAL A 1 34 ? 4.336 -5.559 9.121 1.00 14.52 34 VAL A N 7
ATOM 8043 C CA . VAL A 1 34 ? 3.521 -6.258 10.108 1.00 1.40 34 VAL A CA 7
ATOM 8044 C C . VAL A 1 34 ? 3.365 -7.731 9.748 1.00 51.44 34 VAL A C 7
ATOM 8045 O O . VAL A 1 34 ? 3.686 -8.147 8.634 1.00 43.10 34 VAL A O 7
ATOM 8058 N N . THR A 1 35 ? 2.868 -8.517 10.697 1.00 22.33 35 THR A N 7
ATOM 8059 C CA . THR A 1 35 ? 2.669 -9.945 10.481 1.00 44.31 35 THR A CA 7
ATOM 8060 C C . THR A 1 35 ? 1.243 -10.239 10.032 1.00 72.32 35 THR A C 7
ATOM 8061 O O . THR A 1 35 ? 1.021 -11.020 9.107 1.00 24.34 35 THR A O 7
ATOM 8072 N N . GLY A 1 36 ? 0.277 -9.608 10.692 1.00 32.15 36 GLY A N 7
ATOM 8073 C CA . GLY A 1 36 ? -1.117 -9.816 10.346 1.00 50.21 36 GLY A CA 7
ATOM 8074 C C . GLY A 1 36 ? -2.062 -9.311 11.418 1.00 34.40 36 GLY A C 7
ATOM 8075 O O . GLY A 1 36 ? -2.875 -8.415 11.188 1.00 23.20 36 GLY A O 7
ATOM 8079 N N . PRO A 1 37 ? -1.964 -9.895 12.622 1.00 60.24 37 PRO A N 7
ATOM 8080 C CA . PRO A 1 37 ? -2.810 -9.516 13.757 1.00 74.21 37 PRO A CA 7
ATOM 8081 C C . PRO A 1 37 ? -2.474 -8.129 14.293 1.00 23.24 37 PRO A C 7
ATOM 8082 O O . PRO A 1 37 ? -1.382 -7.611 14.059 1.00 2.13 37 PRO A O 7
ATOM 8093 N N . ASP A 1 38 ? -3.418 -7.534 15.014 1.00 45.41 38 ASP A N 7
ATOM 8094 C CA . ASP A 1 38 ? -3.220 -6.206 15.585 1.00 30.53 38 ASP A CA 7
ATOM 8095 C C . ASP A 1 38 ? -2.111 -6.225 16.633 1.00 70.34 38 ASP A C 7
ATOM 8096 O O . ASP A 1 38 ? -1.452 -5.214 16.871 1.00 43.01 38 ASP A O 7
ATOM 8105 N N . ALA A 1 39 ? -1.912 -7.382 17.256 1.00 71.24 39 ALA A N 7
ATOM 8106 C CA . ALA A 1 39 ? -0.883 -7.533 18.277 1.00 42.14 39 ALA A CA 7
ATOM 8107 C C . ALA A 1 39 ? 0.496 -7.198 17.719 1.00 5.43 39 ALA A C 7
ATOM 8108 O O . ALA A 1 39 ? 1.336 -6.626 18.416 1.00 54.14 39 ALA A O 7
ATOM 8115 N N . ASP A 1 40 ? 0.724 -7.557 16.461 1.00 23.20 40 ASP A N 7
ATOM 8116 C CA . ASP A 1 40 ? 2.002 -7.294 15.810 1.00 4.10 40 ASP A CA 7
ATOM 8117 C C . ASP A 1 40 ? 2.032 -5.887 15.220 1.00 23.33 40 ASP A C 7
ATOM 8118 O O . ASP A 1 40 ? 3.062 -5.213 15.250 1.00 51.00 40 ASP A O 7
ATOM 8127 N N . ARG A 1 41 ? 0.897 -5.452 14.684 1.00 10.32 41 ARG A N 7
ATOM 8128 C CA . ARG A 1 41 ? 0.794 -4.126 14.085 1.00 31.44 41 ARG A CA 7
ATOM 8129 C C . ARG A 1 41 ? 0.858 -3.040 15.155 1.00 22.00 41 ARG A C 7
ATOM 8130 O O . ARG A 1 41 ? 1.568 -2.046 15.002 1.00 34.13 41 ARG A O 7
ATOM 8151 N N . ALA A 1 42 ? 0.112 -3.237 16.237 1.00 61.20 42 ALA A N 7
ATOM 8152 C CA . ALA A 1 42 ? 0.085 -2.276 17.332 1.00 5.32 42 ALA A CA 7
ATOM 8153 C C . ALA A 1 42 ? 1.419 -2.248 18.071 1.00 44.45 42 ALA A C 7
ATOM 8154 O O . ALA A 1 42 ? 1.869 -1.193 18.520 1.00 72.21 42 ALA A O 7
ATOM 8161 N N . ARG A 1 43 ? 2.047 -3.412 18.193 1.00 64.52 43 ARG A N 7
ATOM 8162 C CA . ARG A 1 43 ? 3.329 -3.521 18.879 1.00 63.03 43 ARG A CA 7
ATOM 8163 C C . ARG A 1 43 ? 4.471 -3.073 17.971 1.00 23.31 43 ARG A C 7
ATOM 8164 O O . ARG A 1 43 ? 5.393 -2.385 18.410 1.00 75.35 43 ARG A O 7
ATOM 8185 N N . ALA A 1 44 ? 4.403 -3.469 16.704 1.00 24.22 44 ALA A N 7
ATOM 8186 C CA . ALA A 1 44 ? 5.430 -3.108 15.735 1.00 41.32 44 ALA A CA 7
ATOM 8187 C C . ALA A 1 44 ? 5.302 -1.646 15.319 1.00 25.13 44 ALA A C 7
ATOM 8188 O O . ALA A 1 44 ? 6.208 -0.845 15.547 1.00 3.11 44 ALA A O 7
ATOM 8195 N N . ALA A 1 45 ? 4.172 -1.306 14.708 1.00 4.01 45 ALA A N 7
ATOM 8196 C CA . ALA A 1 45 ? 3.926 0.060 14.262 1.00 23.30 45 ALA A CA 7
ATOM 8197 C C . ALA A 1 45 ? 4.110 1.052 15.405 1.00 3.21 45 ALA A C 7
ATOM 8198 O O . ALA A 1 45 ? 4.303 2.246 15.178 1.00 42.11 45 ALA A O 7
ATOM 8205 N N . ALA A 1 46 ? 4.049 0.550 16.634 1.00 13.21 46 ALA A N 7
ATOM 8206 C CA . ALA A 1 46 ? 4.210 1.393 17.812 1.00 31.14 46 ALA A CA 7
ATOM 8207 C C . ALA A 1 46 ? 5.524 2.164 17.760 1.00 4.11 46 ALA A C 7
ATOM 8208 O O . ALA A 1 46 ? 5.533 3.389 17.634 1.00 71.32 46 ALA A O 7
ATOM 8215 N N . VAL A 1 47 ? 6.635 1.440 17.859 1.00 74.33 47 VAL A N 7
ATOM 8216 C CA . VAL A 1 47 ? 7.955 2.056 17.822 1.00 24.02 47 VAL A CA 7
ATOM 8217 C C . VAL A 1 47 ? 8.713 1.658 16.560 1.00 12.33 47 VAL A C 7
ATOM 8218 O O . VAL A 1 47 ? 9.678 2.315 16.172 1.00 43.02 47 VAL A O 7
ATOM 8231 N N . GLN A 1 48 ? 8.267 0.579 15.925 1.00 44.22 48 GLN A N 7
ATOM 8232 C CA . GLN A 1 48 ? 8.904 0.094 14.706 1.00 31.10 48 GLN A CA 7
ATOM 8233 C C . GLN A 1 48 ? 8.495 0.939 13.504 1.00 11.55 48 GLN A C 7
ATOM 8234 O O . GLN A 1 48 ? 9.252 1.078 12.544 1.00 31.12 48 GLN A O 7
ATOM 8248 N N . ALA A 1 49 ? 7.293 1.502 13.565 1.00 14.51 49 ALA A N 7
ATOM 8249 C CA . ALA A 1 49 ? 6.784 2.336 12.483 1.00 72.32 49 ALA A CA 7
ATOM 8250 C C . ALA A 1 49 ? 6.741 3.804 12.894 1.00 70.44 49 ALA A C 7
ATOM 8251 O O . ALA A 1 49 ? 6.476 4.681 12.072 1.00 52.20 49 ALA A O 7
ATOM 8258 N N . VAL A 1 50 ? 7.003 4.064 14.171 1.00 70.14 50 VAL A N 7
ATOM 8259 C CA . VAL A 1 50 ? 6.995 5.426 14.690 1.00 13.05 50 VAL A CA 7
ATOM 8260 C C . VAL A 1 50 ? 8.403 6.010 14.724 1.00 34.13 50 VAL A C 7
ATOM 8261 O O . VAL A 1 50 ? 8.617 7.156 15.121 1.00 60.43 50 VAL A O 7
ATOM 8274 N N . PRO A 1 51 ? 9.387 5.205 14.298 1.00 23.01 51 PRO A N 7
ATOM 8275 C CA . PRO A 1 51 ? 10.793 5.621 14.269 1.00 73.32 51 PRO A CA 7
ATOM 8276 C C . PRO A 1 51 ? 11.062 6.678 13.203 1.00 25.51 51 PRO A C 7
ATOM 8277 O O . PRO A 1 51 ? 11.962 7.505 13.349 1.00 75.53 51 PRO A O 7
ATOM 8288 N N . GLY A 1 52 ? 10.277 6.644 12.131 1.00 52.42 52 GLY A N 7
ATOM 8289 C CA . GLY A 1 52 ? 10.447 7.605 11.056 1.00 2.05 52 GLY A CA 7
ATOM 8290 C C . GLY A 1 52 ? 9.782 8.934 11.356 1.00 60.21 52 GLY A C 7
ATOM 8291 O O . GLY A 1 52 ? 10.412 9.986 11.262 1.00 11.43 52 GLY A O 7
ATOM 8295 N N . GLY A 1 53 ? 8.503 8.886 11.716 1.00 31.10 53 GLY A N 7
ATOM 8296 C CA . GLY A 1 53 ? 7.773 10.102 12.023 1.00 74.13 53 GLY A CA 7
ATOM 8297 C C . GLY A 1 53 ? 6.447 9.826 12.704 1.00 72.23 53 GLY A C 7
ATOM 8298 O O . GLY A 1 53 ? 6.002 10.600 13.552 1.00 51.23 53 GLY A O 7
ATOM 8302 N N . THR A 1 54 ? 5.811 8.719 12.332 1.00 62.12 54 THR A N 7
ATOM 8303 C CA . THR A 1 54 ? 4.527 8.344 12.910 1.00 21.12 54 THR A CA 7
ATOM 8304 C C . THR A 1 54 ? 4.412 6.831 13.059 1.00 52.22 54 THR A C 7
ATOM 8305 O O . THR A 1 54 ? 4.985 6.076 12.275 1.00 61.53 54 THR A O 7
ATOM 8316 N N . ALA A 1 55 ? 3.667 6.396 14.069 1.00 34.43 55 ALA A N 7
ATOM 8317 C CA . ALA A 1 55 ? 3.474 4.972 14.319 1.00 40.45 55 ALA A CA 7
ATOM 8318 C C . ALA A 1 55 ? 2.539 4.355 13.284 1.00 42.42 55 ALA A C 7
ATOM 8319 O O . ALA A 1 55 ? 1.349 4.175 13.538 1.00 60.15 55 ALA A O 7
ATOM 8326 N N . GLY A 1 56 ? 3.086 4.034 12.115 1.00 5.12 56 GLY A N 7
ATOM 8327 C CA . GLY A 1 56 ? 2.286 3.442 11.059 1.00 24.44 56 GLY A CA 7
ATOM 8328 C C . GLY A 1 56 ? 3.050 2.396 10.271 1.00 32.20 56 GLY A C 7
ATOM 8329 O O . GLY A 1 56 ? 3.829 2.729 9.379 1.00 51.01 56 GLY A O 7
ATOM 8333 N N . GLU A 1 57 ? 2.827 1.128 10.602 1.00 32.21 57 GLU A N 7
ATOM 8334 C CA . GLU A 1 57 ? 3.502 0.031 9.919 1.00 23.44 57 GLU A CA 7
ATOM 8335 C C . GLU A 1 57 ? 2.686 -0.451 8.724 1.00 72.05 57 GLU A C 7
ATOM 8336 O O . GLU A 1 57 ? 1.608 0.073 8.441 1.00 3.45 57 GLU A O 7
ATOM 8348 N N . VAL A 1 58 ? 3.208 -1.453 8.023 1.00 33.11 58 VAL A N 7
ATOM 8349 C CA . VAL A 1 58 ? 2.528 -2.007 6.858 1.00 42.30 58 VAL A CA 7
ATOM 8350 C C . VAL A 1 58 ? 2.459 -3.528 6.933 1.00 3.22 58 VAL A C 7
ATOM 8351 O O . VAL A 1 58 ? 3.485 -4.201 7.023 1.00 22.23 58 VAL A O 7
ATOM 8364 N N . GLU A 1 59 ? 1.243 -4.062 6.895 1.00 33.40 59 GLU A N 7
ATOM 8365 C CA . GLU A 1 59 ? 1.041 -5.505 6.959 1.00 34.03 59 GLU A CA 7
ATOM 8366 C C . GLU A 1 59 ? 0.959 -6.106 5.559 1.00 55.21 59 GLU A C 7
ATOM 8367 O O . GLU A 1 59 ? 0.579 -5.430 4.602 1.00 65.24 59 GLU A O 7
ATOM 8379 N N . THR A 1 60 ? 1.317 -7.381 5.446 1.00 23.04 60 THR A N 7
ATOM 8380 C CA . THR A 1 60 ? 1.287 -8.073 4.164 1.00 35.43 60 THR A CA 7
ATOM 8381 C C . THR A 1 60 ? 0.612 -9.435 4.291 1.00 45.23 60 THR A C 7
ATOM 8382 O O . THR A 1 60 ? 1.140 -10.341 4.935 1.00 42.23 60 THR A O 7
ATOM 8393 N N . GLU A 1 61 ? -0.556 -9.571 3.671 1.00 21.44 61 GLU A N 7
ATOM 8394 C CA . GLU A 1 61 ? -1.301 -10.824 3.716 1.00 54.12 61 GLU A CA 7
ATOM 8395 C C . GLU A 1 61 ? -1.947 -11.121 2.365 1.00 10.14 61 GLU A C 7
ATOM 8396 O O . GLU A 1 61 ? -2.080 -10.236 1.519 1.00 65.20 61 GLU A O 7
ATOM 8408 N N . THR A 1 62 ? -2.347 -12.374 2.170 1.00 12.41 62 THR A N 7
ATOM 8409 C CA . THR A 1 62 ? -2.977 -12.789 0.923 1.00 31.13 62 THR A CA 7
ATOM 8410 C C . THR A 1 62 ? -4.373 -13.348 1.172 1.00 32.33 62 THR A C 7
ATOM 8411 O O . THR A 1 62 ? -4.539 -14.331 1.894 1.00 54.23 62 THR A O 7
ATOM 8422 N N . GLY A 1 63 ? -5.375 -12.716 0.569 1.00 14.34 63 GLY A N 7
ATOM 8423 C CA . GLY A 1 63 ? -6.745 -13.165 0.738 1.00 21.41 63 GLY A CA 7
ATOM 8424 C C . GLY A 1 63 ? -7.211 -14.045 -0.405 1.00 32.44 63 GLY A C 7
ATOM 8425 O O . GLY A 1 63 ? -6.408 -14.475 -1.232 1.00 74.12 63 GLY A O 7
ATOM 8429 N N . GLU A 1 64 ? -8.512 -14.315 -0.449 1.00 71.21 64 GLU A N 7
ATOM 8430 C CA . GLU A 1 64 ? -9.083 -15.152 -1.498 1.00 24.30 64 GLU A CA 7
ATOM 8431 C C . GLU A 1 64 ? -9.228 -14.370 -2.800 1.00 12.42 64 GLU A C 7
ATOM 8432 O O . GLU A 1 64 ? -9.281 -14.950 -3.883 1.00 43.13 64 GLU A O 7
ATOM 8444 N N . GLY A 1 65 ? -9.294 -13.047 -2.684 1.00 44.51 65 GLY A N 7
ATOM 8445 C CA . GLY A 1 65 ? -9.433 -12.205 -3.858 1.00 74.22 65 GLY A CA 7
ATOM 8446 C C . GLY A 1 65 ? -8.110 -11.958 -4.555 1.00 72.45 65 GLY A C 7
ATOM 8447 O O . GLY A 1 65 ? -7.548 -12.863 -5.172 1.00 3.21 65 GLY A O 7
ATOM 8451 N N . ALA A 1 66 ? -7.613 -10.730 -4.460 1.00 2.34 66 ALA A N 7
ATOM 8452 C CA . ALA A 1 66 ? -6.348 -10.367 -5.086 1.00 4.21 66 ALA A CA 7
ATOM 8453 C C . ALA A 1 66 ? -5.279 -10.076 -4.037 1.00 55.32 66 ALA A C 7
ATOM 8454 O O . ALA A 1 66 ? -4.374 -10.880 -3.820 1.00 30.21 66 ALA A O 7
ATOM 8461 N N . ALA A 1 67 ? -5.391 -8.920 -3.390 1.00 74.13 67 ALA A N 7
ATOM 8462 C CA . ALA A 1 67 ? -4.436 -8.524 -2.363 1.00 42.25 67 ALA A CA 7
ATOM 8463 C C . ALA A 1 67 ? -5.082 -8.526 -0.982 1.00 42.22 67 ALA A C 7
ATOM 8464 O O . ALA A 1 67 ? -6.306 -8.509 -0.859 1.00 51.43 67 ALA A O 7
ATOM 8471 N N . ALA A 1 68 ? -4.251 -8.548 0.055 1.00 43.44 68 ALA A N 7
ATOM 8472 C CA . ALA A 1 68 ? -4.741 -8.551 1.427 1.00 15.51 68 ALA A CA 7
ATOM 8473 C C . ALA A 1 68 ? -3.691 -8.003 2.387 1.00 24.41 68 ALA A C 7
ATOM 8474 O O . ALA A 1 68 ? -3.093 -8.752 3.161 1.00 14.34 68 ALA A O 7
ATOM 8481 N N . TYR A 1 69 ? -3.469 -6.695 2.331 1.00 41.12 69 TYR A N 7
ATOM 8482 C CA . TYR A 1 69 ? -2.487 -6.048 3.193 1.00 33.24 69 TYR A CA 7
ATOM 8483 C C . TYR A 1 69 ? -3.172 -5.165 4.232 1.00 54.13 69 TYR A C 7
ATOM 8484 O O . TYR A 1 69 ? -4.347 -4.825 4.097 1.00 60.15 69 TYR A O 7
ATOM 8502 N N . GLY A 1 70 ? -2.427 -4.796 5.269 1.00 14.24 70 GLY A N 7
ATOM 8503 C CA . GLY A 1 70 ? -2.978 -3.955 6.316 1.00 12.11 70 GLY A CA 7
ATOM 8504 C C . GLY A 1 70 ? -1.992 -2.910 6.799 1.00 12.22 70 GLY A C 7
ATOM 8505 O O . GLY A 1 70 ? -1.104 -3.206 7.599 1.00 74.00 70 GLY A O 7
ATOM 8509 N N . VAL A 1 71 ? -2.146 -1.683 6.312 1.00 53.25 71 VAL A N 7
ATOM 8510 C CA . VAL A 1 71 ? -1.262 -0.590 6.698 1.00 41.01 71 VAL A CA 7
ATOM 8511 C C . VAL A 1 71 ? -1.920 0.308 7.740 1.00 72.43 71 VAL A C 7
ATOM 8512 O O . VAL A 1 71 ? -2.969 0.903 7.489 1.00 42.13 71 VAL A O 7
ATOM 8525 N N . LEU A 1 72 ? -1.298 0.401 8.910 1.00 72.03 72 LEU A N 7
ATOM 8526 C CA . LEU A 1 72 ? -1.823 1.227 9.991 1.00 11.24 72 LEU A CA 7
ATOM 8527 C C . LEU A 1 72 ? -0.898 2.407 10.274 1.00 72.15 72 LEU A C 7
ATOM 8528 O O . LEU A 1 72 ? 0.323 2.289 10.176 1.00 63.12 72 LEU A O 7
ATOM 8544 N N . VAL A 1 73 ? -1.489 3.544 10.626 1.00 0.31 73 VAL A N 7
ATOM 8545 C CA . VAL A 1 73 ? -0.718 4.745 10.926 1.00 12.11 73 VAL A CA 7
ATOM 8546 C C . VAL A 1 73 ? -1.429 5.610 11.961 1.00 23.23 73 VAL A C 7
ATOM 8547 O O . VAL A 1 73 ? -2.576 6.013 11.768 1.00 12.23 73 VAL A O 7
ATOM 8560 N N . THR A 1 74 ? -0.739 5.892 13.062 1.00 10.42 74 THR A N 7
ATOM 8561 C CA . THR A 1 74 ? -1.304 6.709 14.129 1.00 24.13 74 THR A CA 7
ATOM 8562 C C . THR A 1 74 ? -0.253 7.041 15.182 1.00 24.45 74 THR A C 7
ATOM 8563 O O . THR A 1 74 ? 0.880 7.393 14.853 1.00 22.42 74 THR A O 7
ATOM 8574 N N . ARG A 1 75 ? -0.635 6.925 16.450 1.00 0.40 75 ARG A N 7
ATOM 8575 C CA . ARG A 1 75 ? 0.275 7.214 17.552 1.00 62.32 75 ARG A CA 7
ATOM 8576 C C . ARG A 1 75 ? 0.931 5.935 18.065 1.00 75.34 75 ARG A C 7
ATOM 8577 O O . ARG A 1 75 ? 0.330 4.860 18.072 1.00 52.02 75 ARG A O 7
ATOM 8598 N N . PRO A 1 76 ? 2.193 6.051 18.504 1.00 54.13 76 PRO A N 7
ATOM 8599 C CA . PRO A 1 76 ? 2.957 4.915 19.026 1.00 31.52 76 PRO A CA 7
ATOM 8600 C C . PRO A 1 76 ? 2.429 4.431 20.373 1.00 43.12 76 PRO A C 7
ATOM 8601 O O . PRO A 1 76 ? 3.065 3.618 21.044 1.00 45.41 76 PRO A O 7
ATOM 8612 N N . ASP A 1 77 ? 1.263 4.935 20.762 1.00 45.44 77 ASP A N 7
ATOM 8613 C CA . ASP A 1 77 ? 0.649 4.553 22.028 1.00 4.50 77 ASP A CA 7
ATOM 8614 C C . ASP A 1 77 ? -0.232 3.321 21.854 1.00 32.45 77 ASP A C 7
ATOM 8615 O O . ASP A 1 77 ? -1.175 3.107 22.615 1.00 1.14 77 ASP A O 7
ATOM 8624 N N . GLY A 1 78 ? 0.081 2.512 20.846 1.00 2.24 78 GLY A N 7
ATOM 8625 C CA . GLY A 1 78 ? -0.693 1.312 20.590 1.00 23.53 78 GLY A CA 7
ATOM 8626 C C . GLY A 1 78 ? -2.011 1.607 19.903 1.00 41.12 78 GLY A C 7
ATOM 8627 O O . GLY A 1 78 ? -2.706 0.694 19.455 1.00 24.13 78 GLY A O 7
ATOM 8631 N N . THR A 1 79 ? -2.359 2.887 19.819 1.00 11.41 79 THR A N 7
ATOM 8632 C CA . THR A 1 79 ? -3.604 3.301 19.184 1.00 30.02 79 THR A CA 7
ATOM 8633 C C . THR A 1 79 ? -3.368 3.736 17.742 1.00 21.43 79 THR A C 7
ATOM 8634 O O . THR A 1 79 ? -2.887 4.840 17.488 1.00 65.33 79 THR A O 7
ATOM 8645 N N . ARG A 1 80 ? -3.710 2.861 16.802 1.00 73.00 80 ARG A N 7
ATOM 8646 C CA . ARG A 1 80 ? -3.535 3.155 15.385 1.00 62.02 80 ARG A CA 7
ATOM 8647 C C . ARG A 1 80 ? -4.696 2.598 14.566 1.00 1.12 80 ARG A C 7
ATOM 8648 O O . ARG A 1 80 ? -5.546 1.876 15.087 1.00 71.23 80 ARG A O 7
ATOM 8669 N N . VAL A 1 81 ? -4.725 2.940 13.282 1.00 72.31 81 VAL A N 7
ATOM 8670 C CA . VAL A 1 81 ? -5.781 2.474 12.391 1.00 71.12 81 VAL A CA 7
ATOM 8671 C C . VAL A 1 81 ? -5.207 1.659 11.237 1.00 1.50 81 VAL A C 7
ATOM 8672 O O . VAL A 1 81 ? -4.500 2.191 10.381 1.00 34.22 81 VAL A O 7
ATOM 8685 N N . GLU A 1 82 ? -5.516 0.367 11.221 1.00 72.32 82 GLU A N 7
ATOM 8686 C CA . GLU A 1 82 ? -5.030 -0.521 10.171 1.00 30.33 82 GLU A CA 7
ATOM 8687 C C . GLU A 1 82 ? -5.987 -0.534 8.983 1.00 42.34 82 GLU A C 7
ATOM 8688 O O . GLU A 1 82 ? -7.167 -0.852 9.125 1.00 75.21 82 GLU A O 7
ATOM 8700 N N . VAL A 1 83 ? -5.469 -0.184 7.810 1.00 45.24 83 VAL A N 7
ATOM 8701 C CA . VAL A 1 83 ? -6.275 -0.155 6.595 1.00 12.24 83 VAL A CA 7
ATOM 8702 C C . VAL A 1 83 ? -6.032 -1.396 5.744 1.00 32.03 83 VAL A C 7
ATOM 8703 O O . VAL A 1 83 ? -4.921 -1.626 5.266 1.00 70.12 83 VAL A O 7
ATOM 8716 N N . HIS A 1 84 ? -7.079 -2.194 5.559 1.00 51.24 84 HIS A N 7
ATOM 8717 C CA . HIS A 1 84 ? -6.980 -3.413 4.763 1.00 1.43 84 HIS A CA 7
ATOM 8718 C C . HIS A 1 84 ? -7.102 -3.101 3.275 1.00 63.33 84 HIS A C 7
ATOM 8719 O O . HIS A 1 84 ? -8.141 -2.630 2.811 1.00 10.33 84 HIS A O 7
ATOM 8733 N N . LEU A 1 85 ? -6.034 -3.367 2.531 1.00 61.15 85 LEU A N 7
ATOM 8734 C CA . LEU A 1 85 ? -6.021 -3.115 1.094 1.00 44.23 85 LEU A CA 7
ATOM 8735 C C . LEU A 1 85 ? -6.169 -4.416 0.311 1.00 11.40 85 LEU A C 7
ATOM 8736 O O . LEU A 1 85 ? -5.197 -5.141 0.103 1.00 25.11 85 LEU A O 7
ATOM 8752 N N . ASP A 1 86 ? -7.392 -4.703 -0.122 1.00 44.11 86 ASP A N 7
ATOM 8753 C CA . ASP A 1 86 ? -7.667 -5.915 -0.885 1.00 53.42 86 ASP A CA 7
ATOM 8754 C C . ASP A 1 86 ? -8.552 -5.609 -2.090 1.00 2.31 86 ASP A C 7
ATOM 8755 O O . ASP A 1 86 ? -9.678 -5.135 -1.941 1.00 12.41 86 ASP A O 7
ATOM 8764 N N . ARG A 1 87 ? -8.034 -5.882 -3.283 1.00 24.13 87 ARG A N 7
ATOM 8765 C CA . ARG A 1 87 ? -8.775 -5.634 -4.513 1.00 53.11 87 ARG A CA 7
ATOM 8766 C C . ARG A 1 87 ? -10.006 -6.531 -4.596 1.00 75.52 87 ARG A C 7
ATOM 8767 O O . ARG A 1 87 ? -10.653 -6.620 -5.640 1.00 13.20 87 ARG A O 7
ATOM 8788 N N . ASP A 1 88 ? -10.324 -7.196 -3.490 1.00 43.52 88 ASP A N 7
ATOM 8789 C CA . ASP A 1 88 ? -11.477 -8.086 -3.437 1.00 73.14 88 ASP A CA 7
ATOM 8790 C C . ASP A 1 88 ? -12.766 -7.294 -3.241 1.00 74.42 88 ASP A C 7
ATOM 8791 O O . ASP A 1 88 ? -13.780 -7.837 -2.800 1.00 25.22 88 ASP A O 7
ATOM 8800 N N . PHE A 1 89 ? -12.721 -6.008 -3.571 1.00 3.10 89 PHE A N 7
ATOM 8801 C CA . PHE A 1 89 ? -13.884 -5.140 -3.429 1.00 73.41 89 PHE A CA 7
ATOM 8802 C C . PHE A 1 89 ? -13.893 -4.461 -2.063 1.00 21.22 89 PHE A C 7
ATOM 8803 O O . PHE A 1 89 ? -14.585 -3.464 -1.858 1.00 43.40 89 PHE A O 7
ATOM 8820 N N . ARG A 1 90 ? -13.120 -5.010 -1.131 1.00 42.52 90 ARG A N 7
ATOM 8821 C CA . ARG A 1 90 ? -13.039 -4.458 0.216 1.00 32.52 90 ARG A CA 7
ATOM 8822 C C . ARG A 1 90 ? -11.627 -3.968 0.519 1.00 4.23 90 ARG A C 7
ATOM 8823 O O . ARG A 1 90 ? -11.131 -4.121 1.636 1.00 62.33 90 ARG A O 7
ATOM 8844 N N . VAL A 1 91 ? -10.983 -3.377 -0.483 1.00 20.13 91 VAL A N 7
ATOM 8845 C CA . VAL A 1 91 ? -9.628 -2.863 -0.324 1.00 22.34 91 VAL A CA 7
ATOM 8846 C C . VAL A 1 91 ? -9.588 -1.723 0.687 1.00 4.04 91 VAL A C 7
ATOM 8847 O O . VAL A 1 91 ? -8.515 -1.240 1.052 1.00 0.34 91 VAL A O 7
ATOM 8860 N N . LEU A 1 92 ? -10.763 -1.297 1.137 1.00 3.12 92 LEU A N 7
ATOM 8861 C CA . LEU A 1 92 ? -10.863 -0.213 2.108 1.00 41.51 92 LEU A CA 7
ATOM 8862 C C . LEU A 1 92 ? -11.398 -0.723 3.442 1.00 75.34 92 LEU A C 7
ATOM 8863 O O . LEU A 1 92 ? -12.034 0.018 4.192 1.00 44.03 92 LEU A O 7
ATOM 8879 N N . ASP A 1 93 ? -11.136 -1.993 3.731 1.00 12.02 93 ASP A N 7
ATOM 8880 C CA . ASP A 1 93 ? -11.589 -2.602 4.976 1.00 21.43 93 ASP A CA 7
ATOM 8881 C C . ASP A 1 93 ? -10.667 -2.227 6.132 1.00 42.40 93 ASP A C 7
ATOM 8882 O O . ASP A 1 93 ? -9.861 -3.039 6.588 1.00 35.01 93 ASP A O 7
ATOM 8891 N N . THR A 1 94 ? -10.789 -0.989 6.602 1.00 51.24 94 THR A N 7
ATOM 8892 C CA . THR A 1 94 ? -9.966 -0.504 7.702 1.00 23.21 94 THR A CA 7
ATOM 8893 C C . THR A 1 94 ? -10.586 -0.857 9.049 1.00 2.54 94 THR A C 7
ATOM 8894 O O . THR A 1 94 ? -11.805 -0.977 9.169 1.00 44.41 94 THR A O 7
ATOM 8905 N N . GLU A 1 95 ? -9.739 -1.020 10.061 1.00 61.21 95 GLU A N 7
ATOM 8906 C CA . GLU A 1 95 ? -10.206 -1.359 11.400 1.00 22.01 95 GLU A CA 7
ATOM 8907 C C . GLU A 1 95 ? -9.307 -0.735 12.464 1.00 61.32 95 GLU A C 7
ATOM 8908 O O . GLU A 1 95 ? -8.153 -1.126 12.645 1.00 54.13 95 GLU A O 7
ATOM 8920 N N . PRO A 1 96 ? -9.846 0.259 13.185 1.00 72.21 96 PRO A N 7
ATOM 8921 C CA . PRO A 1 96 ? -9.111 0.958 14.243 1.00 52.42 96 PRO A CA 7
ATOM 8922 C C . PRO A 1 96 ? -8.868 0.075 15.461 1.00 30.34 96 PRO A C 7
ATOM 8923 O O . PRO A 1 96 ? -9.811 -0.409 16.087 1.00 62.31 96 PRO A O 7
ATOM 8934 N N . ALA A 1 97 ? -7.598 -0.131 15.793 1.00 23.23 97 ALA A N 7
ATOM 8935 C CA . ALA A 1 97 ? -7.231 -0.955 16.939 1.00 53.31 97 ALA A CA 7
ATOM 8936 C C . ALA A 1 97 ? -6.501 -0.132 17.995 1.00 34.13 97 ALA A C 7
ATOM 8937 O O . ALA A 1 97 ? -6.088 0.999 17.739 1.00 63.34 97 ALA A O 7
ATOM 8944 N N . ASP A 1 98 ? -6.347 -0.706 19.183 1.00 35.42 98 ASP A N 7
ATOM 8945 C CA . ASP A 1 98 ? -5.667 -0.026 20.279 1.00 61.11 98 ASP A CA 7
ATOM 8946 C C . ASP A 1 98 ? -4.543 -0.891 20.841 1.00 42.11 98 ASP A C 7
ATOM 8947 O O . ASP A 1 98 ? -3.941 -0.558 21.861 1.00 63.31 98 ASP A O 7
ATOM 8956 N N . GLY A 1 99 ? -4.266 -2.004 20.168 1.00 12.11 99 GLY A N 7
ATOM 8957 C CA . GLY A 1 99 ? -3.216 -2.900 20.616 1.00 11.11 99 GLY A CA 7
ATOM 8958 C C . GLY A 1 99 ? -3.707 -3.900 21.644 1.00 3.22 99 GLY A C 7
ATOM 8959 O O . GLY A 1 99 ? -3.067 -4.926 21.876 1.00 34.04 99 GLY A O 7
ATOM 8963 N N . ASP A 1 100 ? -4.843 -3.600 22.263 1.00 74.20 100 ASP A N 7
ATOM 8964 C CA . ASP A 1 100 ? -5.419 -4.481 23.273 1.00 53.50 100 ASP A CA 7
ATOM 8965 C C . ASP A 1 100 ? -6.462 -5.407 22.655 1.00 22.34 100 ASP A C 7
ATOM 8966 O O . ASP A 1 100 ? -6.843 -6.414 23.251 1.00 13.33 100 ASP A O 7
ATOM 8975 N N . GLY A 1 101 ? -6.920 -5.059 21.457 1.00 61.24 101 GLY A N 7
ATOM 8976 C CA . GLY A 1 101 ? -7.915 -5.869 20.779 1.00 70.42 101 GLY A CA 7
ATOM 8977 C C . GLY A 1 101 ? -7.315 -7.100 20.129 1.00 75.44 101 GLY A C 7
ATOM 8978 O O . GLY A 1 101 ? -8.008 -8.093 19.905 1.00 3.51 101 GLY A O 7
ATOM 8982 N N . GLY A 1 102 ? -6.023 -7.036 19.822 1.00 31.11 102 GLY A N 7
ATOM 8983 C CA . GLY A 1 102 ? -5.353 -8.160 19.195 1.00 42.03 102 GLY A CA 7
ATOM 8984 C C . GLY A 1 102 ? -5.076 -9.288 20.169 1.00 12.31 102 GLY A C 7
ATOM 8985 O O . GLY A 1 102 ? -5.076 -10.459 19.790 1.00 51.44 102 GLY A O 7
ATOM 8989 N N . ASP A 1 11 ? 1.388 -0.330 -0.040 1.00 11.33 11 ASP A N 8
ATOM 8990 C CA . ASP A 1 11 ? 2.155 -0.253 -1.278 1.00 12.33 11 ASP A CA 8
ATOM 8991 C C . ASP A 1 11 ? 1.991 -1.528 -2.098 1.00 64.33 11 ASP A C 8
ATOM 8992 O O . ASP A 1 11 ? 2.005 -1.493 -3.329 1.00 11.21 11 ASP A O 8
ATOM 9001 N N . TYR A 1 12 ? 1.838 -2.653 -1.409 1.00 24.41 12 TYR A N 8
ATOM 9002 C CA . TYR A 1 12 ? 1.676 -3.941 -2.074 1.00 2.04 12 TYR A CA 8
ATOM 9003 C C . TYR A 1 12 ? 0.338 -4.013 -2.802 1.00 74.11 12 TYR A C 8
ATOM 9004 O O . TYR A 1 12 ? 0.262 -4.477 -3.940 1.00 53.52 12 TYR A O 8
ATOM 9022 N N . ASP A 1 13 ? -0.716 -3.551 -2.138 1.00 4.24 13 ASP A N 8
ATOM 9023 C CA . ASP A 1 13 ? -2.052 -3.560 -2.721 1.00 32.41 13 ASP A CA 8
ATOM 9024 C C . ASP A 1 13 ? -2.096 -2.718 -3.992 1.00 73.42 13 ASP A C 8
ATOM 9025 O O . ASP A 1 13 ? -1.057 -2.335 -4.531 1.00 14.14 13 ASP A O 8
ATOM 9034 N N . ILE A 1 14 ? -3.305 -2.436 -4.467 1.00 3.22 14 ILE A N 8
ATOM 9035 C CA . ILE A 1 14 ? -3.484 -1.640 -5.675 1.00 5.44 14 ILE A CA 8
ATOM 9036 C C . ILE A 1 14 ? -3.258 -0.158 -5.395 1.00 1.35 14 ILE A C 8
ATOM 9037 O O . ILE A 1 14 ? -3.920 0.448 -4.552 1.00 13.20 14 ILE A O 8
ATOM 9053 N N . PRO A 1 15 ? -2.301 0.442 -6.118 1.00 53.34 15 PRO A N 8
ATOM 9054 C CA . PRO A 1 15 ? -1.967 1.862 -5.967 1.00 74.35 15 PRO A CA 8
ATOM 9055 C C . PRO A 1 15 ? -3.072 2.775 -6.488 1.00 45.54 15 PRO A C 8
ATOM 9056 O O . PRO A 1 15 ? -2.889 3.989 -6.596 1.00 72.31 15 PRO A O 8
ATOM 9067 N N . THR A 1 16 ? -4.219 2.186 -6.811 1.00 23.24 16 THR A N 8
ATOM 9068 C CA . THR A 1 16 ? -5.352 2.947 -7.321 1.00 32.41 16 THR A CA 8
ATOM 9069 C C . THR A 1 16 ? -6.604 2.692 -6.490 1.00 34.33 16 THR A C 8
ATOM 9070 O O . THR A 1 16 ? -7.714 2.634 -7.020 1.00 52.35 16 THR A O 8
ATOM 9081 N N . THR A 1 17 ? -6.420 2.540 -5.182 1.00 33.12 17 THR A N 8
ATOM 9082 C CA . THR A 1 17 ? -7.535 2.291 -4.277 1.00 32.32 17 THR A CA 8
ATOM 9083 C C . THR A 1 17 ? -8.093 3.595 -3.719 1.00 41.22 17 THR A C 8
ATOM 9084 O O . THR A 1 17 ? -7.779 4.677 -4.215 1.00 24.31 17 THR A O 8
ATOM 9095 N N . GLU A 1 18 ? -8.921 3.485 -2.685 1.00 53.43 18 GLU A N 8
ATOM 9096 C CA . GLU A 1 18 ? -9.522 4.658 -2.061 1.00 54.10 18 GLU A CA 8
ATOM 9097 C C . GLU A 1 18 ? -8.455 5.541 -1.421 1.00 21.13 18 GLU A C 8
ATOM 9098 O O . GLU A 1 18 ? -7.743 6.270 -2.109 1.00 50.43 18 GLU A O 8
ATOM 9110 N N . ASN A 1 19 ? -8.351 5.468 -0.098 1.00 11.44 19 ASN A N 8
ATOM 9111 C CA . ASN A 1 19 ? -7.372 6.261 0.637 1.00 41.32 19 ASN A CA 8
ATOM 9112 C C . ASN A 1 19 ? -6.125 5.437 0.945 1.00 55.21 19 ASN A C 8
ATOM 9113 O O . ASN A 1 19 ? -5.241 5.880 1.679 1.00 62.02 19 ASN A O 8
ATOM 9124 N N . LEU A 1 20 ? -6.062 4.237 0.379 1.00 21.02 20 LEU A N 8
ATOM 9125 C CA . LEU A 1 20 ? -4.923 3.350 0.592 1.00 15.13 20 LEU A CA 8
ATOM 9126 C C . LEU A 1 20 ? -3.646 3.958 0.023 1.00 64.11 20 LEU A C 8
ATOM 9127 O O . LEU A 1 20 ? -2.542 3.504 0.325 1.00 22.41 20 LEU A O 8
ATOM 9143 N N . TYR A 1 21 ? -3.803 4.988 -0.800 1.00 42.34 21 TYR A N 8
ATOM 9144 C CA . TYR A 1 21 ? -2.662 5.659 -1.412 1.00 63.33 21 TYR A CA 8
ATOM 9145 C C . TYR A 1 21 ? -2.236 6.870 -0.589 1.00 2.32 21 TYR A C 8
ATOM 9146 O O . TYR A 1 21 ? -1.356 7.631 -0.992 1.00 3.24 21 TYR A O 8
ATOM 9164 N N . PHE A 1 22 ? -2.867 7.043 0.568 1.00 22.40 22 PHE A N 8
ATOM 9165 C CA . PHE A 1 22 ? -2.555 8.161 1.450 1.00 42.31 22 PHE A CA 8
ATOM 9166 C C . PHE A 1 22 ? -1.814 7.682 2.695 1.00 42.22 22 PHE A C 8
ATOM 9167 O O . PHE A 1 22 ? -0.841 8.300 3.126 1.00 1.21 22 PHE A O 8
ATOM 9184 N N . GLN A 1 23 ? -2.282 6.578 3.267 1.00 73.34 23 GLN A N 8
ATOM 9185 C CA . GLN A 1 23 ? -1.665 6.016 4.463 1.00 52.45 23 GLN A CA 8
ATOM 9186 C C . GLN A 1 23 ? -0.244 5.545 4.172 1.00 72.03 23 GLN A C 8
ATOM 9187 O O . GLN A 1 23 ? 0.700 5.926 4.862 1.00 44.04 23 GLN A O 8
ATOM 9201 N N . GLY A 1 24 ? -0.100 4.713 3.145 1.00 74.42 24 GLY A N 8
ATOM 9202 C CA . GLY A 1 24 ? 1.209 4.202 2.781 1.00 14.32 24 GLY A CA 8
ATOM 9203 C C . GLY A 1 24 ? 2.268 5.286 2.759 1.00 12.41 24 GLY A C 8
ATOM 9204 O O . GLY A 1 24 ? 3.303 5.166 3.414 1.00 34.21 24 GLY A O 8
ATOM 9208 N N . ALA A 1 25 ? 2.010 6.348 2.002 1.00 21.02 25 ALA A N 8
ATOM 9209 C CA . ALA A 1 25 ? 2.949 7.458 1.898 1.00 63.34 25 ALA A CA 8
ATOM 9210 C C . ALA A 1 25 ? 2.687 8.502 2.977 1.00 50.50 25 ALA A C 8
ATOM 9211 O O . ALA A 1 25 ? 2.600 9.696 2.690 1.00 11.13 25 ALA A O 8
ATOM 9218 N N . MET A 1 26 ? 2.561 8.045 4.219 1.00 42.25 26 MET A N 8
ATOM 9219 C CA . MET A 1 26 ? 2.309 8.942 5.341 1.00 61.32 26 MET A CA 8
ATOM 9220 C C . MET A 1 26 ? 3.505 9.857 5.585 1.00 53.15 26 MET A C 8
ATOM 9221 O O . MET A 1 26 ? 3.342 11.045 5.861 1.00 3.13 26 MET A O 8
ATOM 9235 N N . ALA A 1 27 ? 4.705 9.296 5.480 1.00 11.02 27 ALA A N 8
ATOM 9236 C CA . ALA A 1 27 ? 5.927 10.063 5.688 1.00 62.43 27 ALA A CA 8
ATOM 9237 C C . ALA A 1 27 ? 6.830 9.999 4.460 1.00 0.15 27 ALA A C 8
ATOM 9238 O O . ALA A 1 27 ? 6.698 10.803 3.538 1.00 54.33 27 ALA A O 8
ATOM 9245 N N . PHE A 1 28 ? 7.749 9.039 4.456 1.00 35.34 28 PHE A N 8
ATOM 9246 C CA . PHE A 1 28 ? 8.675 8.872 3.343 1.00 71.44 28 PHE A CA 8
ATOM 9247 C C . PHE A 1 28 ? 8.985 7.396 3.110 1.00 24.22 28 PHE A C 8
ATOM 9248 O O . PHE A 1 28 ? 9.166 6.960 1.973 1.00 2.00 28 PHE A O 8
ATOM 9265 N N . ASP A 1 29 ? 9.046 6.632 4.196 1.00 50.34 29 ASP A N 8
ATOM 9266 C CA . ASP A 1 29 ? 9.334 5.205 4.111 1.00 0.24 29 ASP A CA 8
ATOM 9267 C C . ASP A 1 29 ? 9.509 4.603 5.502 1.00 13.11 29 ASP A C 8
ATOM 9268 O O . ASP A 1 29 ? 10.252 3.640 5.684 1.00 61.23 29 ASP A O 8
ATOM 9277 N N . GLY A 1 30 ? 8.819 5.179 6.482 1.00 54.01 30 GLY A N 8
ATOM 9278 C CA . GLY A 1 30 ? 8.912 4.687 7.844 1.00 63.31 30 GLY A CA 8
ATOM 9279 C C . GLY A 1 30 ? 7.997 3.505 8.098 1.00 51.44 30 GLY A C 8
ATOM 9280 O O . GLY A 1 30 ? 7.850 3.060 9.235 1.00 32.11 30 GLY A O 8
ATOM 9284 N N . GLU A 1 31 ? 7.379 2.998 7.035 1.00 3.32 31 GLU A N 8
ATOM 9285 C CA . GLU A 1 31 ? 6.471 1.863 7.150 1.00 44.01 31 GLU A CA 8
ATOM 9286 C C . GLU A 1 31 ? 7.246 0.568 7.375 1.00 31.43 31 GLU A C 8
ATOM 9287 O O . GLU A 1 31 ? 8.448 0.498 7.118 1.00 72.33 31 GLU A O 8
ATOM 9299 N N . ASP A 1 32 ? 6.549 -0.455 7.858 1.00 11.10 32 ASP A N 8
ATOM 9300 C CA . ASP A 1 32 ? 7.170 -1.749 8.118 1.00 13.41 32 ASP A CA 8
ATOM 9301 C C . ASP A 1 32 ? 6.337 -2.880 7.523 1.00 23.23 32 ASP A C 8
ATOM 9302 O O . ASP A 1 32 ? 5.444 -2.645 6.710 1.00 4.32 32 ASP A O 8
ATOM 9311 N N . GLU A 1 33 ? 6.638 -4.108 7.934 1.00 32.32 33 GLU A N 8
ATOM 9312 C CA . GLU A 1 33 ? 5.918 -5.276 7.440 1.00 71.02 33 GLU A CA 8
ATOM 9313 C C . GLU A 1 33 ? 5.455 -6.159 8.595 1.00 72.11 33 GLU A C 8
ATOM 9314 O O . GLU A 1 33 ? 6.268 -6.671 9.365 1.00 51.23 33 GLU A O 8
ATOM 9326 N N . VAL A 1 34 ? 4.142 -6.333 8.710 1.00 51.31 34 VAL A N 8
ATOM 9327 C CA . VAL A 1 34 ? 3.569 -7.154 9.770 1.00 2.30 34 VAL A CA 8
ATOM 9328 C C . VAL A 1 34 ? 3.844 -8.634 9.528 1.00 1.42 34 VAL A C 8
ATOM 9329 O O . VAL A 1 34 ? 4.061 -9.059 8.393 1.00 23.42 34 VAL A O 8
ATOM 9342 N N . THR A 1 35 ? 3.833 -9.415 10.603 1.00 31.54 35 THR A N 8
ATOM 9343 C CA . THR A 1 35 ? 4.081 -10.848 10.509 1.00 25.40 35 THR A CA 8
ATOM 9344 C C . THR A 1 35 ? 2.801 -11.645 10.732 1.00 12.54 35 THR A C 8
ATOM 9345 O O . THR A 1 35 ? 2.692 -12.795 10.311 1.00 24.44 35 THR A O 8
ATOM 9356 N N . GLY A 1 36 ? 1.831 -11.023 11.397 1.00 24.35 36 GLY A N 8
ATOM 9357 C CA . GLY A 1 36 ? 0.570 -11.690 11.664 1.00 2.55 36 GLY A CA 8
ATOM 9358 C C . GLY A 1 36 ? -0.579 -10.714 11.823 1.00 41.32 36 GLY A C 8
ATOM 9359 O O . GLY A 1 36 ? -0.686 -9.725 11.097 1.00 12.11 36 GLY A O 8
ATOM 9363 N N . PRO A 1 37 ? -1.465 -10.989 12.791 1.00 74.41 37 PRO A N 8
ATOM 9364 C CA . PRO A 1 37 ? -2.629 -10.141 13.064 1.00 41.40 37 PRO A CA 8
ATOM 9365 C C . PRO A 1 37 ? -2.237 -8.797 13.670 1.00 31.41 37 PRO A C 8
ATOM 9366 O O . PRO A 1 37 ? -1.081 -8.383 13.589 1.00 3.14 37 PRO A O 8
ATOM 9377 N N . ASP A 1 38 ? -3.207 -8.122 14.277 1.00 22.10 38 ASP A N 8
ATOM 9378 C CA . ASP A 1 38 ? -2.963 -6.826 14.899 1.00 45.34 38 ASP A CA 8
ATOM 9379 C C . ASP A 1 38 ? -1.884 -6.932 15.972 1.00 30.52 38 ASP A C 8
ATOM 9380 O O . ASP A 1 38 ? -1.183 -5.963 16.260 1.00 63.01 38 ASP A O 8
ATOM 9389 N N . ALA A 1 39 ? -1.758 -8.117 16.562 1.00 53.12 39 ALA A N 8
ATOM 9390 C CA . ALA A 1 39 ? -0.765 -8.350 17.603 1.00 71.43 39 ALA A CA 8
ATOM 9391 C C . ALA A 1 39 ? 0.637 -8.004 17.112 1.00 75.33 39 ALA A C 8
ATOM 9392 O O . ALA A 1 39 ? 1.445 -7.448 17.855 1.00 41.22 39 ALA A O 8
ATOM 9399 N N . ASP A 1 40 ? 0.918 -8.338 15.857 1.00 52.21 40 ASP A N 8
ATOM 9400 C CA . ASP A 1 40 ? 2.222 -8.062 15.266 1.00 3.35 40 ASP A CA 8
ATOM 9401 C C . ASP A 1 40 ? 2.299 -6.622 14.767 1.00 22.23 40 ASP A C 8
ATOM 9402 O O . ASP A 1 40 ? 3.339 -5.972 14.877 1.00 54.41 40 ASP A O 8
ATOM 9411 N N . ARG A 1 41 ? 1.193 -6.132 14.218 1.00 12.11 41 ARG A N 8
ATOM 9412 C CA . ARG A 1 41 ? 1.136 -4.770 13.700 1.00 72.42 41 ARG A CA 8
ATOM 9413 C C . ARG A 1 41 ? 1.215 -3.753 14.834 1.00 24.03 41 ARG A C 8
ATOM 9414 O O . ARG A 1 41 ? 1.850 -2.707 14.700 1.00 24.52 41 ARG A O 8
ATOM 9435 N N . ALA A 1 42 ? 0.566 -4.067 15.950 1.00 21.25 42 ALA A N 8
ATOM 9436 C CA . ALA A 1 42 ? 0.565 -3.182 17.108 1.00 14.33 42 ALA A CA 8
ATOM 9437 C C . ALA A 1 42 ? 1.971 -3.013 17.673 1.00 62.54 42 ALA A C 8
ATOM 9438 O O . ALA A 1 42 ? 2.321 -1.951 18.188 1.00 74.33 42 ALA A O 8
ATOM 9445 N N . ARG A 1 43 ? 2.774 -4.068 17.573 1.00 50.14 43 ARG A N 8
ATOM 9446 C CA . ARG A 1 43 ? 4.142 -4.037 18.075 1.00 2.10 43 ARG A CA 8
ATOM 9447 C C . ARG A 1 43 ? 5.057 -3.281 17.116 1.00 54.33 43 ARG A C 8
ATOM 9448 O O . ARG A 1 43 ? 5.923 -2.518 17.541 1.00 45.53 43 ARG A O 8
ATOM 9469 N N . ALA A 1 44 ? 4.857 -3.499 15.820 1.00 13.11 44 ALA A N 8
ATOM 9470 C CA . ALA A 1 44 ? 5.662 -2.837 14.801 1.00 73.32 44 ALA A CA 8
ATOM 9471 C C . ALA A 1 44 ? 5.209 -1.396 14.594 1.00 73.15 44 ALA A C 8
ATOM 9472 O O . ALA A 1 44 ? 5.995 -0.461 14.740 1.00 65.23 44 ALA A O 8
ATOM 9479 N N . ALA A 1 45 ? 3.936 -1.224 14.252 1.00 61.05 45 ALA A N 8
ATOM 9480 C CA . ALA A 1 45 ? 3.379 0.104 14.025 1.00 34.44 45 ALA A CA 8
ATOM 9481 C C . ALA A 1 45 ? 3.650 1.023 15.212 1.00 64.53 45 ALA A C 8
ATOM 9482 O O . ALA A 1 45 ? 3.565 2.245 15.094 1.00 22.55 45 ALA A O 8
ATOM 9489 N N . ALA A 1 46 ? 3.977 0.426 16.353 1.00 2.15 46 ALA A N 8
ATOM 9490 C CA . ALA A 1 46 ? 4.263 1.192 17.561 1.00 73.53 46 ALA A CA 8
ATOM 9491 C C . ALA A 1 46 ? 5.497 2.068 17.376 1.00 54.32 46 ALA A C 8
ATOM 9492 O O . ALA A 1 46 ? 5.386 3.272 17.144 1.00 0.31 46 ALA A O 8
ATOM 9499 N N . VAL A 1 47 ? 6.672 1.457 17.480 1.00 4.05 47 VAL A N 8
ATOM 9500 C CA . VAL A 1 47 ? 7.928 2.182 17.324 1.00 14.24 47 VAL A CA 8
ATOM 9501 C C . VAL A 1 47 ? 8.655 1.755 16.054 1.00 31.25 47 VAL A C 8
ATOM 9502 O O . VAL A 1 47 ? 9.516 2.474 15.550 1.00 42.35 47 VAL A O 8
ATOM 9515 N N . GLN A 1 48 ? 8.301 0.580 15.544 1.00 65.24 48 GLN A N 8
ATOM 9516 C CA . GLN A 1 48 ? 8.921 0.057 14.332 1.00 63.40 48 GLN A CA 8
ATOM 9517 C C . GLN A 1 48 ? 8.456 0.832 13.104 1.00 73.11 48 GLN A C 8
ATOM 9518 O O . GLN A 1 48 ? 9.164 0.907 12.100 1.00 12.33 48 GLN A O 8
ATOM 9532 N N . ALA A 1 49 ? 7.260 1.406 13.191 1.00 4.40 49 ALA A N 8
ATOM 9533 C CA . ALA A 1 49 ? 6.701 2.177 12.088 1.00 41.24 49 ALA A CA 8
ATOM 9534 C C . ALA A 1 49 ? 6.679 3.667 12.414 1.00 21.41 49 ALA A C 8
ATOM 9535 O O . ALA A 1 49 ? 6.326 4.492 11.572 1.00 72.03 49 ALA A O 8
ATOM 9542 N N . VAL A 1 50 ? 7.058 4.004 13.643 1.00 41.13 50 VAL A N 8
ATOM 9543 C CA . VAL A 1 50 ? 7.082 5.395 14.080 1.00 21.34 50 VAL A CA 8
ATOM 9544 C C . VAL A 1 50 ? 8.481 5.987 13.952 1.00 51.22 50 VAL A C 8
ATOM 9545 O O . VAL A 1 50 ? 8.722 7.150 14.277 1.00 31.12 50 VAL A O 8
ATOM 9558 N N . PRO A 1 51 ? 9.427 5.170 13.465 1.00 0.43 51 PRO A N 8
ATOM 9559 C CA . PRO A 1 51 ? 10.819 5.592 13.281 1.00 12.31 51 PRO A CA 8
ATOM 9560 C C . PRO A 1 51 ? 10.973 6.604 12.151 1.00 40.30 51 PRO A C 8
ATOM 9561 O O . PRO A 1 51 ? 11.902 7.411 12.150 1.00 55.42 51 PRO A O 8
ATOM 9572 N N . GLY A 1 52 ? 10.056 6.556 11.190 1.00 72.45 52 GLY A N 8
ATOM 9573 C CA . GLY A 1 52 ? 10.108 7.474 10.067 1.00 23.10 52 GLY A CA 8
ATOM 9574 C C . GLY A 1 52 ? 9.455 8.806 10.377 1.00 51.21 52 GLY A C 8
ATOM 9575 O O . GLY A 1 52 ? 10.072 9.859 10.221 1.00 12.15 52 GLY A O 8
ATOM 9579 N N . GLY A 1 53 ? 8.200 8.761 10.815 1.00 24.24 53 GLY A N 8
ATOM 9580 C CA . GLY A 1 53 ? 7.483 9.980 11.139 1.00 41.11 53 GLY A CA 8
ATOM 9581 C C . GLY A 1 53 ? 6.195 9.713 11.891 1.00 34.41 53 GLY A C 8
ATOM 9582 O O . GLY A 1 53 ? 5.766 10.524 12.712 1.00 34.15 53 GLY A O 8
ATOM 9586 N N . THR A 1 54 ? 5.573 8.572 11.610 1.00 31.40 54 THR A N 8
ATOM 9587 C CA . THR A 1 54 ? 4.324 8.200 12.264 1.00 43.44 54 THR A CA 8
ATOM 9588 C C . THR A 1 54 ? 4.295 6.711 12.589 1.00 44.33 54 THR A C 8
ATOM 9589 O O . THR A 1 54 ? 4.840 5.894 11.848 1.00 65.03 54 THR A O 8
ATOM 9600 N N . ALA A 1 55 ? 3.655 6.366 13.701 1.00 63.51 55 ALA A N 8
ATOM 9601 C CA . ALA A 1 55 ? 3.553 4.974 14.122 1.00 22.13 55 ALA A CA 8
ATOM 9602 C C . ALA A 1 55 ? 2.545 4.214 13.267 1.00 13.13 55 ALA A C 8
ATOM 9603 O O . ALA A 1 55 ? 1.435 3.923 13.711 1.00 54.34 55 ALA A O 8
ATOM 9610 N N . GLY A 1 56 ? 2.939 3.896 12.038 1.00 72.41 56 GLY A N 8
ATOM 9611 C CA . GLY A 1 56 ? 2.057 3.173 11.140 1.00 12.01 56 GLY A CA 8
ATOM 9612 C C . GLY A 1 56 ? 2.817 2.364 10.108 1.00 73.13 56 GLY A C 8
ATOM 9613 O O . GLY A 1 56 ? 3.425 2.924 9.197 1.00 42.13 56 GLY A O 8
ATOM 9617 N N . GLU A 1 57 ? 2.783 1.043 10.251 1.00 33.24 57 GLU A N 8
ATOM 9618 C CA . GLU A 1 57 ? 3.476 0.156 9.324 1.00 2.24 57 GLU A CA 8
ATOM 9619 C C . GLU A 1 57 ? 2.502 -0.446 8.316 1.00 42.13 57 GLU A C 8
ATOM 9620 O O . GLU A 1 57 ? 1.401 0.068 8.116 1.00 64.21 57 GLU A O 8
ATOM 9632 N N . VAL A 1 58 ? 2.916 -1.539 7.682 1.00 41.52 58 VAL A N 8
ATOM 9633 C CA . VAL A 1 58 ? 2.081 -2.212 6.694 1.00 3.21 58 VAL A CA 8
ATOM 9634 C C . VAL A 1 58 ? 1.969 -3.702 6.994 1.00 71.32 58 VAL A C 8
ATOM 9635 O O . VAL A 1 58 ? 2.931 -4.331 7.434 1.00 41.34 58 VAL A O 8
ATOM 9648 N N . GLU A 1 59 ? 0.787 -4.262 6.752 1.00 4.30 59 GLU A N 8
ATOM 9649 C CA . GLU A 1 59 ? 0.550 -5.679 6.997 1.00 72.42 59 GLU A CA 8
ATOM 9650 C C . GLU A 1 59 ? 0.420 -6.444 5.683 1.00 73.14 59 GLU A C 8
ATOM 9651 O O . GLU A 1 59 ? 0.035 -5.880 4.658 1.00 63.05 59 GLU A O 8
ATOM 9663 N N . THR A 1 60 ? 0.744 -7.733 5.720 1.00 14.00 60 THR A N 8
ATOM 9664 C CA . THR A 1 60 ? 0.665 -8.575 4.533 1.00 23.54 60 THR A CA 8
ATOM 9665 C C . THR A 1 60 ? -0.042 -9.891 4.839 1.00 51.22 60 THR A C 8
ATOM 9666 O O . THR A 1 60 ? 0.526 -10.777 5.476 1.00 74.53 60 THR A O 8
ATOM 9677 N N . GLU A 1 61 ? -1.284 -10.010 4.380 1.00 60.23 61 GLU A N 8
ATOM 9678 C CA . GLU A 1 61 ? -2.068 -11.219 4.605 1.00 51.20 61 GLU A CA 8
ATOM 9679 C C . GLU A 1 61 ? -2.814 -11.627 3.338 1.00 32.20 61 GLU A C 8
ATOM 9680 O O . GLU A 1 61 ? -2.928 -10.848 2.392 1.00 54.44 61 GLU A O 8
ATOM 9692 N N . THR A 1 62 ? -3.321 -12.856 3.327 1.00 61.32 62 THR A N 8
ATOM 9693 C CA . THR A 1 62 ? -4.054 -13.370 2.177 1.00 33.21 62 THR A CA 8
ATOM 9694 C C . THR A 1 62 ? -5.444 -13.850 2.581 1.00 41.52 62 THR A C 8
ATOM 9695 O O . THR A 1 62 ? -5.585 -14.804 3.344 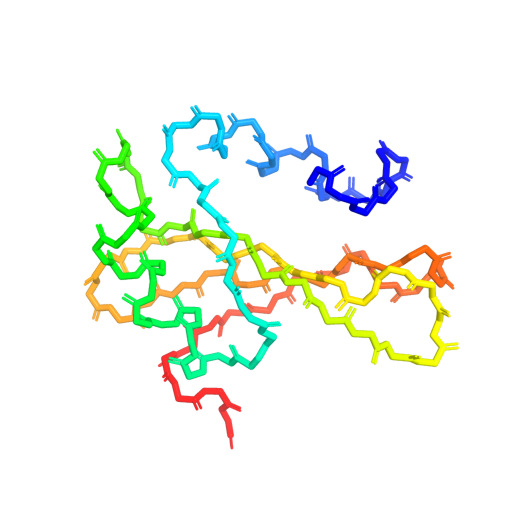1.00 4.13 62 THR A O 8
ATOM 9706 N N . GLY A 1 63 ? -6.470 -13.181 2.062 1.00 4.23 63 GLY A N 8
ATOM 9707 C CA . GLY A 1 63 ? -7.835 -13.554 2.380 1.00 35.13 63 GLY A CA 8
ATOM 9708 C C . GLY A 1 63 ? -8.551 -14.192 1.206 1.00 43.43 63 GLY A C 8
ATOM 9709 O O . GLY A 1 63 ? -7.921 -14.817 0.353 1.00 32.24 63 GLY A O 8
ATOM 9713 N N . GLU A 1 64 ? -9.870 -14.034 1.162 1.00 60.04 64 GLU A N 8
ATOM 9714 C CA . GLU A 1 64 ? -10.671 -14.602 0.084 1.00 41.14 64 GLU A CA 8
ATOM 9715 C C . GLU A 1 64 ? -10.567 -13.750 -1.178 1.00 64.44 64 GLU A C 8
ATOM 9716 O O . GLU A 1 64 ? -10.788 -14.235 -2.287 1.00 51.14 64 GLU A O 8
ATOM 9728 N N . GLY A 1 65 ? -10.228 -12.477 -1.000 1.00 22.10 65 GLY A N 8
ATOM 9729 C CA . GLY A 1 65 ? -10.101 -11.578 -2.132 1.00 4.43 65 GLY A CA 8
ATOM 9730 C C . GLY A 1 65 ? -8.800 -11.774 -2.885 1.00 71.33 65 GLY A C 8
ATOM 9731 O O . GLY A 1 65 ? -8.527 -12.862 -3.392 1.00 53.25 65 GLY A O 8
ATOM 9735 N N . ALA A 1 66 ? -7.996 -10.719 -2.960 1.00 51.24 66 ALA A N 8
ATOM 9736 C CA . ALA A 1 66 ? -6.717 -10.781 -3.657 1.00 54.43 66 ALA A CA 8
ATOM 9737 C C . ALA A 1 66 ? -5.567 -10.406 -2.729 1.00 14.24 66 ALA A C 8
ATOM 9738 O O . ALA A 1 66 ? -4.836 -11.272 -2.250 1.00 35.24 66 ALA A O 8
ATOM 9745 N N . ALA A 1 67 ? -5.413 -9.110 -2.479 1.00 43.41 67 ALA A N 8
ATOM 9746 C CA . ALA A 1 67 ? -4.352 -8.621 -1.607 1.00 13.23 67 ALA A CA 8
ATOM 9747 C C . ALA A 1 67 ? -4.899 -8.249 -0.233 1.00 14.21 67 ALA A C 8
ATOM 9748 O O . ALA A 1 67 ? -5.346 -7.123 -0.016 1.00 40.34 67 ALA A O 8
ATOM 9755 N N . ALA A 1 68 ? -4.862 -9.202 0.692 1.00 60.50 68 ALA A N 8
ATOM 9756 C CA . ALA A 1 68 ? -5.353 -8.974 2.045 1.00 0.02 68 ALA A CA 8
ATOM 9757 C C . ALA A 1 68 ? -4.281 -8.328 2.916 1.00 11.33 68 ALA A C 8
ATOM 9758 O O . ALA A 1 68 ? -3.704 -8.975 3.790 1.00 63.31 68 ALA A O 8
ATOM 9765 N N . TYR A 1 69 ? -4.019 -7.048 2.672 1.00 34.54 69 TYR A N 8
ATOM 9766 C CA . TYR A 1 69 ? -3.014 -6.316 3.433 1.00 51.52 69 TYR A CA 8
ATOM 9767 C C . TYR A 1 69 ? -3.671 -5.337 4.402 1.00 45.00 69 TYR A C 8
ATOM 9768 O O . TYR A 1 69 ? -4.861 -5.044 4.295 1.00 5.13 69 TYR A O 8
ATOM 9786 N N . GLY A 1 70 ? -2.884 -4.834 5.348 1.00 3.15 70 GLY A N 8
ATOM 9787 C CA . GLY A 1 70 ? -3.404 -3.893 6.323 1.00 32.23 70 GLY A CA 8
ATOM 9788 C C . GLY A 1 70 ? -2.370 -2.872 6.753 1.00 50.54 70 GLY A C 8
ATOM 9789 O O . GLY A 1 70 ? -1.392 -3.210 7.419 1.00 2.22 70 GLY A O 8
ATOM 9793 N N . VAL A 1 71 ? -2.585 -1.617 6.369 1.00 62.12 71 VAL A N 8
ATOM 9794 C CA . VAL A 1 71 ? -1.663 -0.542 6.718 1.00 73.43 71 VAL A CA 8
ATOM 9795 C C . VAL A 1 71 ? -2.211 0.301 7.864 1.00 60.23 71 VAL A C 8
ATOM 9796 O O . VAL A 1 71 ? -3.258 0.937 7.736 1.00 70.12 71 VAL A O 8
ATOM 9809 N N . LEU A 1 72 ? -1.497 0.302 8.984 1.00 43.13 72 LEU A N 8
ATOM 9810 C CA . LEU A 1 72 ? -1.910 1.068 10.154 1.00 14.31 72 LEU A CA 8
ATOM 9811 C C . LEU A 1 72 ? -1.066 2.330 10.306 1.00 72.34 72 LEU A C 8
ATOM 9812 O O . LEU A 1 72 ? 0.124 2.334 9.992 1.00 42.12 72 LEU A O 8
ATOM 9828 N N . VAL A 1 73 ? -1.690 3.399 10.791 1.00 72.54 73 VAL A N 8
ATOM 9829 C CA . VAL A 1 73 ? -0.996 4.665 10.987 1.00 2.43 73 VAL A CA 8
ATOM 9830 C C . VAL A 1 73 ? -1.619 5.463 12.128 1.00 72.55 73 VAL A C 8
ATOM 9831 O O . VAL A 1 73 ? -2.790 5.841 12.069 1.00 62.40 73 VAL A O 8
ATOM 9844 N N . THR A 1 74 ? -0.829 5.716 13.166 1.00 11.13 74 THR A N 8
ATOM 9845 C CA . THR A 1 74 ? -1.303 6.468 14.321 1.00 21.14 74 THR A CA 8
ATOM 9846 C C . THR A 1 74 ? -0.141 6.918 15.199 1.00 45.01 74 THR A C 8
ATOM 9847 O O . THR A 1 74 ? 0.883 7.384 14.698 1.00 1.15 74 THR A O 8
ATOM 9858 N N . ARG A 1 75 ? -0.305 6.775 16.510 1.00 50.11 75 ARG A N 8
ATOM 9859 C CA . ARG A 1 75 ? 0.731 7.168 17.457 1.00 23.22 75 ARG A CA 8
ATOM 9860 C C . ARG A 1 75 ? 1.484 5.946 17.977 1.00 14.43 75 ARG A C 8
ATOM 9861 O O . ARG A 1 75 ? 0.938 4.848 18.080 1.00 73.32 75 ARG A O 8
ATOM 9882 N N . PRO A 1 76 ? 2.768 6.141 18.313 1.00 35.24 76 PRO A N 8
ATOM 9883 C CA . PRO A 1 76 ? 3.622 5.067 18.828 1.00 23.14 76 PRO A CA 8
ATOM 9884 C C . PRO A 1 76 ? 3.219 4.628 20.232 1.00 63.10 76 PRO A C 8
ATOM 9885 O O . PRO A 1 76 ? 3.898 3.813 20.857 1.00 64.24 76 PRO A O 8
ATOM 9896 N N . ASP A 1 77 ? 2.111 5.173 20.722 1.00 62.42 77 ASP A N 8
ATOM 9897 C CA . ASP A 1 77 ? 1.617 4.836 22.052 1.00 72.33 77 ASP A CA 8
ATOM 9898 C C . ASP A 1 77 ? 0.744 3.585 22.006 1.00 1.34 77 ASP A C 8
ATOM 9899 O O . ASP A 1 77 ? -0.235 3.472 22.743 1.00 41.22 77 ASP A O 8
ATOM 9908 N N . GLY A 1 78 ? 1.106 2.648 21.135 1.00 10.21 78 GLY A N 8
ATOM 9909 C CA . GLY A 1 78 ? 0.345 1.419 21.009 1.00 51.01 78 GLY A CA 8
ATOM 9910 C C . GLY A 1 78 ? -0.899 1.592 20.160 1.00 31.03 78 GLY A C 8
ATOM 9911 O O . GLY A 1 78 ? -1.571 0.617 19.823 1.00 32.41 78 GLY A O 8
ATOM 9915 N N . THR A 1 79 ? -1.209 2.838 19.814 1.00 34.44 79 THR A N 8
ATOM 9916 C CA . THR A 1 79 ? -2.382 3.136 19.003 1.00 75.34 79 THR A CA 8
ATOM 9917 C C . THR A 1 79 ? -2.030 3.172 17.520 1.00 74.41 79 THR A C 8
ATOM 9918 O O . THR A 1 79 ? -1.130 3.900 17.104 1.00 42.44 79 THR A O 8
ATOM 9929 N N . ARG A 1 80 ? -2.747 2.381 16.727 1.00 5.02 80 ARG A N 8
ATOM 9930 C CA . ARG A 1 80 ? -2.509 2.322 15.290 1.00 43.40 80 ARG A CA 8
ATOM 9931 C C . ARG A 1 80 ? -3.818 2.136 14.529 1.00 33.34 80 ARG A C 8
ATOM 9932 O O . ARG A 1 80 ? -4.725 1.445 14.994 1.00 73.00 80 ARG A O 8
ATOM 9953 N N . VAL A 1 81 ? -3.910 2.757 13.358 1.00 70.23 81 VAL A N 8
ATOM 9954 C CA . VAL A 1 81 ? -5.108 2.659 12.532 1.00 22.02 81 VAL A CA 8
ATOM 9955 C C . VAL A 1 81 ? -4.882 1.731 11.344 1.00 40.12 81 VAL A C 8
ATOM 9956 O O . VAL A 1 81 ? -4.476 2.171 10.269 1.00 0.50 81 VAL A O 8
ATOM 9969 N N . GLU A 1 82 ? -5.149 0.444 11.546 1.00 45.44 82 GLU A N 8
ATOM 9970 C CA . GLU A 1 82 ? -4.974 -0.546 10.490 1.00 43.14 82 GLU A CA 8
ATOM 9971 C C . GLU A 1 82 ? -6.045 -0.389 9.414 1.00 45.12 82 GLU A C 8
ATOM 9972 O O . GLU A 1 82 ? -7.241 -0.449 9.699 1.00 4.41 82 GLU A O 8
ATOM 9984 N N . VAL A 1 83 ? -5.606 -0.187 8.175 1.00 23.13 83 VAL A N 8
ATOM 9985 C CA . VAL A 1 83 ? -6.525 -0.022 7.056 1.00 52.21 83 VAL A CA 8
ATOM 9986 C C . VAL A 1 83 ? -6.619 -1.299 6.228 1.00 4.33 83 VAL A C 8
ATOM 9987 O O . VAL A 1 83 ? -5.614 -1.966 5.981 1.00 45.13 83 VAL A O 8
ATOM 10000 N N . HIS A 1 84 ? -7.832 -1.634 5.802 1.00 13.31 84 HIS A N 8
ATOM 10001 C CA . HIS A 1 84 ? -8.058 -2.831 5.000 1.00 25.24 84 HIS A CA 8
ATOM 10002 C C . HIS A 1 84 ? -7.920 -2.523 3.513 1.00 41.35 84 HIS A C 8
ATOM 10003 O O . HIS A 1 84 ? -8.706 -1.759 2.951 1.00 53.12 84 HIS A O 8
ATOM 10017 N N . LEU A 1 85 ? -6.916 -3.120 2.880 1.00 73.31 85 LEU A N 8
ATOM 10018 C CA . LEU A 1 85 ? -6.675 -2.909 1.457 1.00 61.03 85 LEU A CA 8
ATOM 10019 C C . LEU A 1 85 ? -6.623 -4.238 0.710 1.00 70.00 85 LEU A C 8
ATOM 10020 O O . LEU A 1 85 ? -5.644 -4.978 0.806 1.00 3.24 85 LEU A O 8
ATOM 10036 N N . ASP A 1 86 ? -7.682 -4.533 -0.035 1.00 71.54 86 ASP A N 8
ATOM 10037 C CA . ASP A 1 86 ? -7.756 -5.772 -0.802 1.00 13.11 86 ASP A CA 8
ATOM 10038 C C . ASP A 1 86 ? -8.273 -5.508 -2.213 1.00 3.32 86 ASP A C 8
ATOM 10039 O O . ASP A 1 86 ? -9.305 -4.863 -2.396 1.00 13.23 86 ASP A O 8
ATOM 10048 N N . ARG A 1 87 ? -7.547 -6.009 -3.207 1.00 20.33 87 ARG A N 8
ATOM 10049 C CA . ARG A 1 87 ? -7.931 -5.825 -4.601 1.00 64.42 87 ARG A CA 8
ATOM 10050 C C . ARG A 1 87 ? -9.322 -6.395 -4.862 1.00 22.30 87 ARG A C 8
ATOM 10051 O O . ARG A 1 87 ? -9.776 -6.452 -6.005 1.00 11.11 87 ARG A O 8
ATOM 10072 N N . ASP A 1 88 ? -9.992 -6.817 -3.795 1.00 53.44 88 ASP A N 8
ATOM 10073 C CA . ASP A 1 88 ? -11.332 -7.382 -3.908 1.00 42.24 88 ASP A CA 8
ATOM 10074 C C . ASP A 1 88 ? -12.324 -6.334 -4.403 1.00 42.31 88 ASP A C 8
ATOM 10075 O O . ASP A 1 88 ? -13.487 -6.640 -4.665 1.00 52.13 88 ASP A O 8
ATOM 10084 N N . PHE A 1 89 ? -11.856 -5.096 -4.527 1.00 73.03 89 PHE A N 8
ATOM 10085 C CA . PHE A 1 89 ? -12.703 -4.002 -4.988 1.00 42.34 89 PHE A CA 8
ATOM 10086 C C . PHE A 1 89 ? -13.736 -3.630 -3.929 1.00 73.11 89 PHE A C 8
ATOM 10087 O O . PHE A 1 89 ? -14.693 -2.906 -4.207 1.00 24.23 89 PHE A O 8
ATOM 10104 N N . ARG A 1 90 ? -13.537 -4.132 -2.715 1.00 4.54 90 ARG A N 8
ATOM 10105 C CA . ARG A 1 90 ? -14.451 -3.854 -1.614 1.00 34.32 90 ARG A CA 8
ATOM 10106 C C . ARG A 1 90 ? -13.686 -3.648 -0.310 1.00 32.53 90 ARG A C 8
ATOM 10107 O O . ARG A 1 90 ? -14.284 -3.452 0.749 1.00 64.14 90 ARG A O 8
ATOM 10128 N N . VAL A 1 91 ? -12.360 -3.695 -0.394 1.00 34.42 91 VAL A N 8
ATOM 10129 C CA . VAL A 1 91 ? -11.513 -3.514 0.779 1.00 51.43 91 VAL A CA 8
ATOM 10130 C C . VAL A 1 91 ? -10.601 -2.303 0.615 1.00 24.41 91 VAL A C 8
ATOM 10131 O O . VAL A 1 91 ? -9.428 -2.439 0.263 1.00 21.13 91 VAL A O 8
ATOM 10144 N N . LEU A 1 92 ? -11.145 -1.120 0.873 1.00 54.42 92 LEU A N 8
ATOM 10145 C CA . LEU A 1 92 ? -10.380 0.117 0.755 1.00 73.11 92 LEU A CA 8
ATOM 10146 C C . LEU A 1 92 ? -10.649 1.039 1.940 1.00 22.42 92 LEU A C 8
ATOM 10147 O O . LEU A 1 92 ? -10.252 2.204 1.935 1.00 22.05 92 LEU A O 8
ATOM 10163 N N . ASP A 1 93 ? -11.323 0.508 2.954 1.00 1.15 93 ASP A N 8
ATOM 10164 C CA . ASP A 1 93 ? -11.642 1.282 4.149 1.00 64.03 93 ASP A CA 8
ATOM 10165 C C . ASP A 1 93 ? -10.574 1.090 5.221 1.00 10.34 93 ASP A C 8
ATOM 10166 O O . ASP A 1 93 ? -9.730 0.199 5.121 1.00 43.40 93 ASP A O 8
ATOM 10175 N N . THR A 1 94 ? -10.616 1.933 6.249 1.00 53.33 94 THR A N 8
ATOM 10176 C CA . THR A 1 94 ? -9.652 1.859 7.339 1.00 61.52 94 THR A CA 8
ATOM 10177 C C . THR A 1 94 ? -10.301 1.326 8.611 1.00 2.23 94 THR A C 8
ATOM 10178 O O . THR A 1 94 ? -11.525 1.248 8.708 1.00 0.43 94 THR A O 8
ATOM 10189 N N . GLU A 1 95 ? -9.472 0.962 9.585 1.00 72.31 95 GLU A N 8
ATOM 10190 C CA . GLU A 1 95 ? -9.967 0.436 10.852 1.00 54.42 95 GLU A CA 8
ATOM 10191 C C . GLU A 1 95 ? -9.086 0.891 12.011 1.00 5.22 95 GLU A C 8
ATOM 10192 O O . GLU A 1 95 ? -7.889 0.608 12.062 1.00 24.43 95 GLU A O 8
ATOM 10204 N N . PRO A 1 96 ? -9.690 1.615 12.965 1.00 20.12 96 PRO A N 8
ATOM 10205 C CA . PRO A 1 96 ? -8.979 2.125 14.142 1.00 73.24 96 PRO A CA 8
ATOM 10206 C C . PRO A 1 96 ? -8.577 1.012 15.103 1.00 31.04 96 PRO A C 8
ATOM 10207 O O . PRO A 1 96 ? -9.429 0.300 15.635 1.00 2.41 96 PRO A O 8
ATOM 10218 N N . ALA A 1 97 ? -7.274 0.868 15.323 1.00 73.24 97 ALA A N 8
ATOM 10219 C CA . ALA A 1 97 ? -6.760 -0.157 16.222 1.00 21.05 97 ALA A CA 8
ATOM 10220 C C . ALA A 1 97 ? -6.051 0.469 17.419 1.00 35.32 97 ALA A C 8
ATOM 10221 O O . ALA A 1 97 ? -5.695 1.647 17.395 1.00 21.22 97 ALA A O 8
ATOM 10228 N N . ASP A 1 98 ? -5.851 -0.327 18.464 1.00 14.53 98 ASP A N 8
ATOM 10229 C CA . ASP A 1 98 ? -5.185 0.150 19.671 1.00 60.41 98 ASP A CA 8
ATOM 10230 C C . ASP A 1 98 ? -3.999 -0.743 20.025 1.00 15.31 98 ASP A C 8
ATOM 10231 O O . ASP A 1 98 ? -3.209 -1.115 19.159 1.00 72.21 98 ASP A O 8
ATOM 10240 N N . GLY A 1 99 ? -3.882 -1.081 21.306 1.00 64.35 99 GLY A N 8
ATOM 10241 C CA . GLY A 1 99 ? -2.789 -1.926 21.752 1.00 73.11 99 GLY A CA 8
ATOM 10242 C C . GLY A 1 99 ? -3.222 -3.360 21.983 1.00 74.22 99 GLY A C 8
ATOM 10243 O O . GLY A 1 99 ? -2.387 -4.257 22.096 1.00 31.50 99 GLY A O 8
ATOM 10247 N N . ASP A 1 100 ? -4.531 -3.577 22.055 1.00 51.14 100 ASP A N 8
ATOM 10248 C CA . ASP A 1 100 ? -5.074 -4.912 22.275 1.00 70.45 100 ASP A CA 8
ATOM 10249 C C . ASP A 1 100 ? -5.353 -5.611 20.947 1.00 5.03 100 ASP A C 8
ATOM 10250 O O . ASP A 1 100 ? -4.963 -6.760 20.745 1.00 32.45 100 ASP A O 8
ATOM 10259 N N . GLY A 1 101 ? -6.031 -4.908 20.045 1.00 64.11 101 GLY A N 8
ATOM 10260 C CA . GLY A 1 101 ? -6.351 -5.477 18.749 1.00 21.41 101 GLY A CA 8
ATOM 10261 C C . GLY A 1 101 ? -7.789 -5.950 18.663 1.00 43.23 101 GLY A C 8
ATOM 10262 O O . GLY A 1 101 ? -8.119 -6.809 17.847 1.00 71.31 101 GLY A O 8
ATOM 10266 N N . GLY A 1 102 ? -8.647 -5.387 19.508 1.00 22.44 102 GLY A N 8
ATOM 10267 C CA . GLY A 1 102 ? -10.047 -5.770 19.509 1.00 24.30 102 GLY A CA 8
ATOM 10268 C C . GLY A 1 102 ? -10.752 -5.386 20.794 1.00 14.32 102 GLY A C 8
ATOM 10269 O O . GLY A 1 102 ? -11.926 -5.704 20.985 1.00 60.21 102 GLY A O 8
ATOM 10273 N N . ASP A 1 11 ? 1.075 -0.379 -0.481 1.00 23.50 11 ASP A N 9
ATOM 10274 C CA . ASP A 1 11 ? 1.784 -0.428 -1.754 1.00 64.43 11 ASP A CA 9
ATOM 10275 C C . ASP A 1 11 ? 1.673 -1.813 -2.385 1.00 44.23 11 ASP A C 9
ATOM 10276 O O . ASP A 1 11 ? 1.606 -1.946 -3.608 1.00 5.54 11 ASP A O 9
ATOM 10285 N N . TYR A 1 12 ? 1.655 -2.841 -1.544 1.00 44.23 12 TYR A N 9
ATOM 10286 C CA . TYR A 1 12 ? 1.556 -4.216 -2.020 1.00 2.44 12 TYR A CA 9
ATOM 10287 C C . TYR A 1 12 ? 0.191 -4.477 -2.649 1.00 22.44 12 TYR A C 9
ATOM 10288 O O . TYR A 1 12 ? 0.035 -5.385 -3.465 1.00 63.34 12 TYR A O 9
ATOM 10306 N N . ASP A 1 13 ? -0.794 -3.675 -2.262 1.00 54.02 13 ASP A N 9
ATOM 10307 C CA . ASP A 1 13 ? -2.147 -3.817 -2.788 1.00 70.15 13 ASP A CA 9
ATOM 10308 C C . ASP A 1 13 ? -2.171 -3.584 -4.296 1.00 21.41 13 ASP A C 9
ATOM 10309 O O . ASP A 1 13 ? -1.150 -3.720 -4.971 1.00 3.42 13 ASP A O 9
ATOM 10318 N N . ILE A 1 14 ? -3.342 -3.235 -4.817 1.00 72.31 14 ILE A N 9
ATOM 10319 C CA . ILE A 1 14 ? -3.498 -2.984 -6.244 1.00 73.13 14 ILE A CA 9
ATOM 10320 C C . ILE A 1 14 ? -2.943 -1.616 -6.626 1.00 20.13 14 ILE A C 9
ATOM 10321 O O . ILE A 1 14 ? -2.764 -0.735 -5.785 1.00 12.31 14 ILE A O 9
ATOM 10337 N N . PRO A 1 15 ? -2.665 -1.432 -7.925 1.00 4.22 15 PRO A N 9
ATOM 10338 C CA . PRO A 1 15 ? -2.128 -0.172 -8.448 1.00 62.24 15 PRO A CA 9
ATOM 10339 C C . PRO A 1 15 ? -3.152 0.956 -8.407 1.00 55.31 15 PRO A C 9
ATOM 10340 O O . PRO A 1 15 ? -2.850 2.098 -8.756 1.00 65.11 15 PRO A O 9
ATOM 10351 N N . THR A 1 16 ? -4.368 0.631 -7.978 1.00 21.33 16 THR A N 9
ATOM 10352 C CA . THR A 1 16 ? -5.438 1.617 -7.891 1.00 64.33 16 THR A CA 9
ATOM 10353 C C . THR A 1 16 ? -6.388 1.298 -6.742 1.00 45.24 16 THR A C 9
ATOM 10354 O O . THR A 1 16 ? -7.466 0.741 -6.950 1.00 60.03 16 THR A O 9
ATOM 10365 N N . THR A 1 17 ? -5.981 1.656 -5.528 1.00 72.21 17 THR A N 9
ATOM 10366 C CA . THR A 1 17 ? -6.796 1.408 -4.346 1.00 31.44 17 THR A CA 9
ATOM 10367 C C . THR A 1 17 ? -7.564 2.659 -3.935 1.00 31.34 17 THR A C 9
ATOM 10368 O O . THR A 1 17 ? -7.655 3.620 -4.697 1.00 70.02 17 THR A O 9
ATOM 10379 N N . GLU A 1 18 ? -8.114 2.639 -2.725 1.00 13.04 18 GLU A N 9
ATOM 10380 C CA . GLU A 1 18 ? -8.875 3.773 -2.213 1.00 43.35 18 GLU A CA 9
ATOM 10381 C C . GLU A 1 18 ? -7.943 4.856 -1.677 1.00 44.02 18 GLU A C 9
ATOM 10382 O O . GLU A 1 18 ? -7.377 5.637 -2.441 1.00 54.32 18 GLU A O 9
ATOM 10394 N N . ASN A 1 19 ? -7.788 4.895 -0.358 1.00 12.33 19 ASN A N 9
ATOM 10395 C CA . ASN A 1 19 ? -6.926 5.882 0.282 1.00 41.41 19 ASN A CA 9
ATOM 10396 C C . ASN A 1 19 ? -5.579 5.269 0.654 1.00 75.11 19 ASN A C 9
ATOM 10397 O O . ASN A 1 19 ? -4.787 5.875 1.376 1.00 20.14 19 ASN A O 9
ATOM 10408 N N . LEU A 1 20 ? -5.327 4.064 0.155 1.00 21.35 20 LEU A N 9
ATOM 10409 C CA . LEU A 1 20 ? -4.076 3.367 0.434 1.00 2.33 20 LEU A CA 9
ATOM 10410 C C . LEU A 1 20 ? -2.890 4.115 -0.168 1.00 75.20 20 LEU A C 9
ATOM 10411 O O . LEU A 1 20 ? -1.749 3.935 0.257 1.00 11.35 20 LEU A O 9
ATOM 10427 N N . TYR A 1 21 ? -3.169 4.955 -1.159 1.00 31.42 21 TYR A N 9
ATOM 10428 C CA . TYR A 1 21 ? -2.126 5.730 -1.820 1.00 20.31 21 TYR A CA 9
ATOM 10429 C C . TYR A 1 21 ? -1.813 7.001 -1.037 1.00 22.02 21 TYR A C 9
ATOM 10430 O O . TYR A 1 21 ? -1.053 7.855 -1.495 1.00 32.04 21 TYR A O 9
ATOM 10448 N N . PHE A 1 22 ? -2.404 7.119 0.148 1.00 44.03 22 PHE A N 9
ATOM 10449 C CA . PHE A 1 22 ? -2.189 8.286 0.996 1.00 31.51 22 PHE A CA 9
ATOM 10450 C C . PHE A 1 22 ? -1.342 7.925 2.213 1.00 63.33 22 PHE A C 9
ATOM 10451 O O . PHE A 1 22 ? -0.446 8.674 2.602 1.00 60.35 22 PHE A O 9
ATOM 10468 N N . GLN A 1 23 ? -1.633 6.773 2.808 1.00 23.25 23 GLN A N 9
ATOM 10469 C CA . GLN A 1 23 ? -0.899 6.313 3.981 1.00 4.25 23 GLN A CA 9
ATOM 10470 C C . GLN A 1 23 ? 0.550 5.995 3.627 1.00 43.41 23 GLN A C 9
ATOM 10471 O O . GLN A 1 23 ? 1.475 6.402 4.329 1.00 21.41 23 GLN A O 9
ATOM 10485 N N . GLY A 1 24 ? 0.740 5.265 2.532 1.00 42.52 24 GLY A N 9
ATOM 10486 C CA . GLY A 1 24 ? 2.079 4.905 2.104 1.00 41.15 24 GLY A CA 9
ATOM 10487 C C . GLY A 1 24 ? 3.046 6.069 2.183 1.00 4.42 24 GLY A C 9
ATOM 10488 O O . GLY A 1 24 ? 4.245 5.877 2.385 1.00 70.44 24 GLY A O 9
ATOM 10492 N N . ALA A 1 25 ? 2.525 7.282 2.023 1.00 24.51 25 ALA A N 9
ATOM 10493 C CA . ALA A 1 25 ? 3.351 8.481 2.078 1.00 2.44 25 ALA A CA 9
ATOM 10494 C C . ALA A 1 25 ? 4.209 8.500 3.339 1.00 62.31 25 ALA A C 9
ATOM 10495 O O . ALA A 1 25 ? 5.436 8.557 3.265 1.00 42.11 25 ALA A O 9
ATOM 10502 N N . MET A 1 26 ? 3.555 8.451 4.495 1.00 43.41 26 MET A N 9
ATOM 10503 C CA . MET A 1 26 ? 4.260 8.462 5.772 1.00 54.01 26 MET A CA 9
ATOM 10504 C C . MET A 1 26 ? 4.986 7.141 6.003 1.00 32.32 26 MET A C 9
ATOM 10505 O O . MET A 1 26 ? 5.784 7.015 6.931 1.00 32.35 26 MET A O 9
ATOM 10519 N N . ALA A 1 27 ? 4.703 6.159 5.153 1.00 24.34 27 ALA A N 9
ATOM 10520 C CA . ALA A 1 27 ? 5.331 4.848 5.265 1.00 61.12 27 ALA A CA 9
ATOM 10521 C C . ALA A 1 27 ? 6.715 4.846 4.624 1.00 72.42 27 ALA A C 9
ATOM 10522 O O . ALA A 1 27 ? 7.530 3.962 4.887 1.00 64.41 27 ALA A O 9
ATOM 10529 N N . PHE A 1 28 ? 6.973 5.840 3.781 1.00 71.01 28 PHE A N 9
ATOM 10530 C CA . PHE A 1 28 ? 8.258 5.951 3.101 1.00 50.43 28 PHE A CA 9
ATOM 10531 C C . PHE A 1 28 ? 9.317 6.537 4.030 1.00 15.35 28 PHE A C 9
ATOM 10532 O O . PHE A 1 28 ? 10.446 6.798 3.616 1.00 23.14 28 PHE A O 9
ATOM 10549 N N . ASP A 1 29 ? 8.942 6.742 5.288 1.00 1.34 29 ASP A N 9
ATOM 10550 C CA . ASP A 1 29 ? 9.858 7.297 6.278 1.00 22.02 29 ASP A CA 9
ATOM 10551 C C . ASP A 1 29 ? 10.898 6.262 6.696 1.00 3.20 29 ASP A C 9
ATOM 10552 O O . ASP A 1 29 ? 12.019 6.254 6.189 1.00 61.21 29 ASP A O 9
ATOM 10561 N N . GLY A 1 30 ? 10.519 5.391 7.626 1.00 75.43 30 GLY A N 9
ATOM 10562 C CA . GLY A 1 30 ? 11.430 4.364 8.097 1.00 0.40 30 GLY A CA 9
ATOM 10563 C C . GLY A 1 30 ? 10.707 3.198 8.740 1.00 20.32 30 GLY A C 9
ATOM 10564 O O . GLY A 1 30 ? 11.327 2.360 9.394 1.00 62.21 30 GLY A O 9
ATOM 10568 N N . GLU A 1 31 ? 9.392 3.144 8.556 1.00 54.32 31 GLU A N 9
ATOM 10569 C CA . GLU A 1 31 ? 8.584 2.072 9.126 1.00 51.41 31 GLU A CA 9
ATOM 10570 C C . GLU A 1 31 ? 8.932 0.731 8.488 1.00 72.43 31 GLU A C 9
ATOM 10571 O O . GLU A 1 31 ? 9.636 0.675 7.479 1.00 33.22 31 GLU A O 9
ATOM 10583 N N . ASP A 1 32 ? 8.434 -0.348 9.083 1.00 2.41 32 ASP A N 9
ATOM 10584 C CA . ASP A 1 32 ? 8.691 -1.690 8.574 1.00 42.44 32 ASP A CA 9
ATOM 10585 C C . ASP A 1 32 ? 7.413 -2.317 8.025 1.00 2.24 32 ASP A C 9
ATOM 10586 O O . ASP A 1 32 ? 6.531 -1.617 7.529 1.00 63.02 32 ASP A O 9
ATOM 10595 N N . GLU A 1 33 ? 7.322 -3.640 8.119 1.00 40.24 33 GLU A N 9
ATOM 10596 C CA . GLU A 1 33 ? 6.152 -4.360 7.630 1.00 64.51 33 GLU A CA 9
ATOM 10597 C C . GLU A 1 33 ? 5.460 -5.109 8.766 1.00 45.42 33 GLU A C 9
ATOM 10598 O O . GLU A 1 33 ? 5.990 -5.207 9.873 1.00 41.22 33 GLU A O 9
ATOM 10610 N N . VAL A 1 34 ? 4.273 -5.634 8.483 1.00 33.42 34 VAL A N 9
ATOM 10611 C CA . VAL A 1 34 ? 3.507 -6.374 9.480 1.00 65.24 34 VAL A CA 9
ATOM 10612 C C . VAL A 1 34 ? 3.282 -7.816 9.040 1.00 72.33 34 VAL A C 9
ATOM 10613 O O . VAL A 1 34 ? 3.548 -8.177 7.893 1.00 40.24 34 VAL A O 9
ATOM 10626 N N . THR A 1 35 ? 2.788 -8.640 9.960 1.00 41.44 35 THR A N 9
ATOM 10627 C CA . THR A 1 35 ? 2.527 -10.043 9.668 1.00 74.34 35 THR A CA 9
ATOM 10628 C C . THR A 1 35 ? 1.104 -10.243 9.158 1.00 60.14 35 THR A C 9
ATOM 10629 O O . THR A 1 35 ? 0.871 -11.006 8.221 1.00 44.43 35 THR A O 9
ATOM 10640 N N . GLY A 1 36 ? 0.154 -9.552 9.781 1.00 42.24 36 GLY A N 9
ATOM 10641 C CA . GLY A 1 36 ? -1.234 -9.667 9.375 1.00 74.22 36 GLY A CA 9
ATOM 10642 C C . GLY A 1 36 ? -2.193 -9.171 10.439 1.00 4.13 36 GLY A C 9
ATOM 10643 O O . GLY A 1 36 ? -2.947 -8.220 10.231 1.00 22.25 36 GLY A O 9
ATOM 10647 N N . PRO A 1 37 ? -2.172 -9.824 11.611 1.00 61.13 37 PRO A N 9
ATOM 10648 C CA . PRO A 1 37 ? -3.040 -9.462 12.735 1.00 54.34 37 PRO A CA 9
ATOM 10649 C C . PRO A 1 37 ? -2.652 -8.127 13.360 1.00 1.44 37 PRO A C 9
ATOM 10650 O O . PRO A 1 37 ? -1.511 -7.680 13.236 1.00 72.50 37 PRO A O 9
ATOM 10661 N N . ASP A 1 38 ? -3.607 -7.494 14.033 1.00 4.14 38 ASP A N 9
ATOM 10662 C CA . ASP A 1 38 ? -3.363 -6.210 14.680 1.00 14.24 38 ASP A CA 9
ATOM 10663 C C . ASP A 1 38 ? -2.305 -6.343 15.771 1.00 12.31 38 ASP A C 9
ATOM 10664 O O . ASP A 1 38 ? -1.608 -5.381 16.094 1.00 73.10 38 ASP A O 9
ATOM 10673 N N . ALA A 1 39 ? -2.192 -7.540 16.336 1.00 62.43 39 ALA A N 9
ATOM 10674 C CA . ALA A 1 39 ? -1.218 -7.799 17.389 1.00 33.23 39 ALA A CA 9
ATOM 10675 C C . ALA A 1 39 ? 0.199 -7.504 16.912 1.00 43.34 39 ALA A C 9
ATOM 10676 O O . ALA A 1 39 ? 1.036 -7.025 17.678 1.00 55.32 39 ALA A O 9
ATOM 10683 N N . ASP A 1 40 ? 0.463 -7.793 15.642 1.00 0.41 40 ASP A N 9
ATOM 10684 C CA . ASP A 1 40 ? 1.780 -7.557 15.062 1.00 22.21 40 ASP A CA 9
ATOM 10685 C C . ASP A 1 40 ? 1.923 -6.108 14.609 1.00 3.42 40 ASP A C 9
ATOM 10686 O O . ASP A 1 40 ? 2.998 -5.517 14.717 1.00 51.41 40 ASP A O 9
ATOM 10695 N N . ARG A 1 41 ? 0.834 -5.541 14.101 1.00 35.34 41 ARG A N 9
ATOM 10696 C CA . ARG A 1 41 ? 0.838 -4.162 13.630 1.00 44.32 41 ARG A CA 9
ATOM 10697 C C . ARG A 1 41 ? 0.952 -3.188 14.799 1.00 15.11 41 ARG A C 9
ATOM 10698 O O . ARG A 1 41 ? 1.705 -2.217 14.740 1.00 12.50 41 ARG A O 9
ATOM 10719 N N . ALA A 1 42 ? 0.197 -3.455 15.860 1.00 24.32 42 ALA A N 9
ATOM 10720 C CA . ALA A 1 42 ? 0.214 -2.604 17.043 1.00 21.03 42 ALA A CA 9
ATOM 10721 C C . ALA A 1 42 ? 1.532 -2.739 17.799 1.00 71.55 42 ALA A C 9
ATOM 10722 O O . ALA A 1 42 ? 2.028 -1.774 18.379 1.00 54.40 42 ALA A O 9
ATOM 10729 N N . ARG A 1 43 ? 2.094 -3.944 17.787 1.00 11.33 43 ARG A N 9
ATOM 10730 C CA . ARG A 1 43 ? 3.353 -4.205 18.473 1.00 25.42 43 ARG A CA 9
ATOM 10731 C C . ARG A 1 43 ? 4.537 -3.724 17.639 1.00 70.11 43 ARG A C 9
ATOM 10732 O O . ARG A 1 43 ? 5.488 -3.150 18.167 1.00 45.40 43 ARG A O 9
ATOM 10753 N N . ALA A 1 44 ? 4.470 -3.964 16.333 1.00 3.44 44 ALA A N 9
ATOM 10754 C CA . ALA A 1 44 ? 5.535 -3.554 15.426 1.00 11.52 44 ALA A CA 9
ATOM 10755 C C . ALA A 1 44 ? 5.468 -2.057 15.143 1.00 44.34 44 ALA A C 9
ATOM 10756 O O . ALA A 1 44 ? 6.395 -1.313 15.462 1.00 24.13 44 ALA A O 9
ATOM 10763 N N . ALA A 1 45 ? 4.367 -1.622 14.540 1.00 14.41 45 ALA A N 9
ATOM 10764 C CA . ALA A 1 45 ? 4.179 -0.213 14.215 1.00 62.21 45 ALA A CA 9
ATOM 10765 C C . ALA A 1 45 ? 4.392 0.667 15.442 1.00 32.41 45 ALA A C 9
ATOM 10766 O O . ALA A 1 45 ? 4.680 1.857 15.322 1.00 64.23 45 ALA A O 9
ATOM 10773 N N . ALA A 1 46 ? 4.246 0.073 16.622 1.00 4.23 46 ALA A N 9
ATOM 10774 C CA . ALA A 1 46 ? 4.424 0.803 17.871 1.00 11.14 46 ALA A CA 9
ATOM 10775 C C . ALA A 1 46 ? 5.775 1.509 17.908 1.00 63.43 46 ALA A C 9
ATOM 10776 O O . ALA A 1 46 ? 5.848 2.736 17.852 1.00 52.31 46 ALA A O 9
ATOM 10783 N N . VAL A 1 47 ? 6.845 0.725 18.002 1.00 33.33 47 VAL A N 9
ATOM 10784 C CA . VAL A 1 47 ? 8.194 1.275 18.046 1.00 63.42 47 VAL A CA 9
ATOM 10785 C C . VAL A 1 47 ? 8.972 0.922 16.783 1.00 42.32 47 VAL A C 9
ATOM 10786 O O . VAL A 1 47 ? 10.051 1.460 16.537 1.00 3.41 47 VAL A O 9
ATOM 10799 N N . GLN A 1 48 ? 8.416 0.016 15.986 1.00 62.15 48 GLN A N 9
ATOM 10800 C CA . GLN A 1 48 ? 9.059 -0.408 14.747 1.00 33.32 48 GLN A CA 9
ATOM 10801 C C . GLN A 1 48 ? 8.756 0.567 13.615 1.00 52.32 48 GLN A C 9
ATOM 10802 O O . GLN A 1 48 ? 9.592 0.800 12.742 1.00 20.44 48 GLN A O 9
ATOM 10816 N N . ALA A 1 49 ? 7.554 1.135 13.635 1.00 5.32 49 ALA A N 9
ATOM 10817 C CA . ALA A 1 49 ? 7.142 2.087 12.611 1.00 0.12 49 ALA A CA 9
ATOM 10818 C C . ALA A 1 49 ? 7.126 3.510 13.159 1.00 42.21 49 ALA A C 9
ATOM 10819 O O . ALA A 1 49 ? 6.910 4.469 12.418 1.00 44.14 49 ALA A O 9
ATOM 10826 N N . VAL A 1 50 ? 7.355 3.641 14.462 1.00 64.42 50 VAL A N 9
ATOM 10827 C CA . VAL A 1 50 ? 7.368 4.947 15.109 1.00 52.12 50 VAL A CA 9
ATOM 10828 C C . VAL A 1 50 ? 8.779 5.521 15.161 1.00 23.14 50 VAL A C 9
ATOM 10829 O O . VAL A 1 50 ? 8.991 6.682 15.510 1.00 3.44 50 VAL A O 9
ATOM 10842 N N . PRO A 1 51 ? 9.770 4.689 14.806 1.00 13.14 51 PRO A N 9
ATOM 10843 C CA . PRO A 1 51 ? 11.179 5.092 14.804 1.00 62.02 51 PRO A CA 9
ATOM 10844 C C . PRO A 1 51 ? 11.493 6.095 13.699 1.00 23.00 51 PRO A C 9
ATOM 10845 O O . PRO A 1 51 ? 12.466 6.844 13.785 1.00 32.40 51 PRO A O 9
ATOM 10856 N N . GLY A 1 52 ? 10.663 6.105 12.661 1.00 73.32 52 GLY A N 9
ATOM 10857 C CA . GLY A 1 52 ? 10.869 7.020 11.554 1.00 2.40 52 GLY A CA 9
ATOM 10858 C C . GLY A 1 52 ? 10.267 8.387 11.812 1.00 3.34 52 GLY A C 9
ATOM 10859 O O . GLY A 1 52 ? 10.954 9.404 11.719 1.00 62.44 52 GLY A O 9
ATOM 10863 N N . GLY A 1 53 ? 8.978 8.413 12.138 1.00 62.04 53 GLY A N 9
ATOM 10864 C CA . GLY A 1 53 ? 8.305 9.671 12.403 1.00 21.13 53 GLY A CA 9
ATOM 10865 C C . GLY A 1 53 ? 6.999 9.483 13.149 1.00 11.31 53 GLY A C 9
ATOM 10866 O O . GLY A 1 53 ? 6.624 10.312 13.980 1.00 23.40 53 GLY A O 9
ATOM 10870 N N . THR A 1 54 ? 6.301 8.392 12.852 1.00 72.42 54 THR A N 9
ATOM 10871 C CA . THR A 1 54 ? 5.028 8.099 13.498 1.00 54.03 54 THR A CA 9
ATOM 10872 C C . THR A 1 54 ? 4.810 6.596 13.630 1.00 64.05 54 THR A C 9
ATOM 10873 O O . THR A 1 54 ? 5.332 5.812 12.837 1.00 53.21 54 THR A O 9
ATOM 10884 N N . ALA A 1 55 ? 4.037 6.200 14.635 1.00 1.54 55 ALA A N 9
ATOM 10885 C CA . ALA A 1 55 ? 3.749 4.791 14.869 1.00 71.21 55 ALA A CA 9
ATOM 10886 C C . ALA A 1 55 ? 2.793 4.244 13.814 1.00 62.20 55 ALA A C 9
ATOM 10887 O O . ALA A 1 55 ? 1.610 4.037 14.082 1.00 64.44 55 ALA A O 9
ATOM 10894 N N . GLY A 1 56 ? 3.314 4.012 12.613 1.00 43.42 56 GLY A N 9
ATOM 10895 C CA . GLY A 1 56 ? 2.493 3.492 11.535 1.00 12.34 56 GLY A CA 9
ATOM 10896 C C . GLY A 1 56 ? 3.269 2.586 10.600 1.00 13.31 56 GLY A C 9
ATOM 10897 O O . GLY A 1 56 ? 4.057 3.058 9.781 1.00 15.32 56 GLY A O 9
ATOM 10901 N N . GLU A 1 57 ? 3.047 1.281 10.723 1.00 12.43 57 GLU A N 9
ATOM 10902 C CA . GLU A 1 57 ? 3.734 0.308 9.883 1.00 30.30 57 GLU A CA 9
ATOM 10903 C C . GLU A 1 57 ? 2.858 -0.108 8.704 1.00 5.32 57 GLU A C 9
ATOM 10904 O O . GLU A 1 57 ? 1.811 0.488 8.454 1.00 13.41 57 GLU A O 9
ATOM 10916 N N . VAL A 1 58 ? 3.296 -1.134 7.982 1.00 24.42 58 VAL A N 9
ATOM 10917 C CA . VAL A 1 58 ? 2.554 -1.631 6.830 1.00 54.20 58 VAL A CA 9
ATOM 10918 C C . VAL A 1 58 ? 2.355 -3.140 6.913 1.00 72.01 58 VAL A C 9
ATOM 10919 O O . VAL A 1 58 ? 3.262 -3.875 7.301 1.00 4.53 58 VAL A O 9
ATOM 10932 N N . GLU A 1 59 ? 1.161 -3.595 6.545 1.00 64.43 59 GLU A N 9
ATOM 10933 C CA . GLU A 1 59 ? 0.844 -5.018 6.578 1.00 31.21 59 GLU A CA 9
ATOM 10934 C C . GLU A 1 59 ? 0.803 -5.600 5.168 1.00 43.12 59 GLU A C 9
ATOM 10935 O O . GLU A 1 59 ? 0.123 -5.075 4.286 1.00 53.30 59 GLU A O 9
ATOM 10947 N N . THR A 1 60 ? 1.538 -6.689 4.962 1.00 51.44 60 THR A N 9
ATOM 10948 C CA . THR A 1 60 ? 1.588 -7.341 3.659 1.00 22.35 60 THR A CA 9
ATOM 10949 C C . THR A 1 60 ? 1.056 -8.768 3.739 1.00 50.45 60 THR A C 9
ATOM 10950 O O . THR A 1 60 ? 1.789 -9.694 4.082 1.00 33.44 60 THR A O 9
ATOM 10961 N N . GLU A 1 61 ? -0.223 -8.936 3.417 1.00 10.13 61 GLU A N 9
ATOM 10962 C CA . GLU A 1 61 ? -0.852 -10.251 3.453 1.00 52.24 61 GLU A CA 9
ATOM 10963 C C . GLU A 1 61 ? -1.740 -10.462 2.230 1.00 61.34 61 GLU A C 9
ATOM 10964 O O . GLU A 1 61 ? -2.017 -9.526 1.479 1.00 0.11 61 GLU A O 9
ATOM 10976 N N . THR A 1 62 ? -2.183 -11.700 2.034 1.00 33.42 62 THR A N 9
ATOM 10977 C CA . THR A 1 62 ? -3.038 -12.037 0.902 1.00 3.45 62 THR A CA 9
ATOM 10978 C C . THR A 1 62 ? -4.506 -12.069 1.312 1.00 24.13 62 THR A C 9
ATOM 10979 O O . THR A 1 62 ? -5.398 -11.981 0.470 1.00 65.34 62 THR A O 9
ATOM 10990 N N . GLY A 1 63 ? -4.750 -12.195 2.613 1.00 24.33 63 GLY A N 9
ATOM 10991 C CA . GLY A 1 63 ? -6.112 -12.237 3.112 1.00 42.50 63 GLY A CA 9
ATOM 10992 C C . GLY A 1 63 ? -6.972 -13.237 2.366 1.00 31.33 63 GLY A C 9
ATOM 10993 O O . GLY A 1 63 ? -6.457 -14.159 1.735 1.00 44.11 63 GLY A O 9
ATOM 10997 N N . GLU A 1 64 ? -8.287 -13.056 2.441 1.00 71.51 64 GLU A N 9
ATOM 10998 C CA . GLU A 1 64 ? -9.220 -13.953 1.769 1.00 31.51 64 GLU A CA 9
ATOM 10999 C C . GLU A 1 64 ? -9.471 -13.501 0.333 1.00 32.54 64 GLU A C 9
ATOM 11000 O O . GLU A 1 64 ? -9.823 -14.305 -0.529 1.00 52.22 64 GLU A O 9
ATOM 11012 N N . GLY A 1 65 ? -9.288 -12.208 0.086 1.00 61.04 65 GLY A N 9
ATOM 11013 C CA . GLY A 1 65 ? -9.500 -11.671 -1.246 1.00 4.53 65 GLY A CA 9
ATOM 11014 C C . GLY A 1 65 ? -8.303 -11.881 -2.153 1.00 14.22 65 GLY A C 9
ATOM 11015 O O . GLY A 1 65 ? -7.934 -13.016 -2.450 1.00 64.22 65 GLY A O 9
ATOM 11019 N N . ALA A 1 66 ? -7.698 -10.783 -2.595 1.00 20.50 66 ALA A N 9
ATOM 11020 C CA . ALA A 1 66 ? -6.537 -10.853 -3.473 1.00 42.12 66 ALA A CA 9
ATOM 11021 C C . ALA A 1 66 ? -5.326 -10.180 -2.836 1.00 64.12 66 ALA A C 9
ATOM 11022 O O . ALA A 1 66 ? -4.329 -10.835 -2.531 1.00 13.31 66 ALA A O 9
ATOM 11029 N N . ALA A 1 67 ? -5.418 -8.869 -2.639 1.00 74.12 67 ALA A N 9
ATOM 11030 C CA . ALA A 1 67 ? -4.331 -8.108 -2.037 1.00 65.23 67 ALA A CA 9
ATOM 11031 C C . ALA A 1 67 ? -4.719 -7.594 -0.655 1.00 53.24 67 ALA A C 9
ATOM 11032 O O . ALA A 1 67 ? -5.330 -6.533 -0.527 1.00 34.52 67 ALA A O 9
ATOM 11039 N N . ALA A 1 68 ? -4.361 -8.352 0.376 1.00 74.35 68 ALA A N 9
ATOM 11040 C CA . ALA A 1 68 ? -4.672 -7.972 1.748 1.00 41.01 68 ALA A CA 9
ATOM 11041 C C . ALA A 1 68 ? -3.580 -7.082 2.331 1.00 11.43 68 ALA A C 9
ATOM 11042 O O . ALA A 1 68 ? -2.671 -7.561 3.009 1.00 65.03 68 ALA A O 9
ATOM 11049 N N . TYR A 1 69 ? -3.676 -5.784 2.064 1.00 64.04 69 TYR A N 9
ATOM 11050 C CA . TYR A 1 69 ? -2.694 -4.827 2.560 1.00 42.04 69 TYR A CA 9
ATOM 11051 C C . TYR A 1 69 ? -3.306 -3.920 3.623 1.00 61.20 69 TYR A C 9
ATOM 11052 O O . TYR A 1 69 ? -4.308 -3.249 3.381 1.00 33.30 69 TYR A O 9
ATOM 11070 N N . GLY A 1 70 ? -2.693 -3.906 4.803 1.00 13.41 70 GLY A N 9
ATOM 11071 C CA . GLY A 1 70 ? -3.190 -3.078 5.887 1.00 73.13 70 GLY A CA 9
ATOM 11072 C C . GLY A 1 70 ? -2.121 -2.168 6.458 1.00 34.04 70 GLY A C 9
ATOM 11073 O O . GLY A 1 70 ? -1.168 -2.634 7.083 1.00 15.45 70 GLY A O 9
ATOM 11077 N N . VAL A 1 71 ? -2.278 -0.866 6.243 1.00 10.30 71 VAL A N 9
ATOM 11078 C CA . VAL A 1 71 ? -1.318 0.112 6.741 1.00 52.41 71 VAL A CA 9
ATOM 11079 C C . VAL A 1 71 ? -1.898 0.907 7.906 1.00 44.23 71 VAL A C 9
ATOM 11080 O O . VAL A 1 71 ? -2.927 1.570 7.769 1.00 43.15 71 VAL A O 9
ATOM 11093 N N . LEU A 1 72 ? -1.230 0.837 9.052 1.00 15.13 72 LEU A N 9
ATOM 11094 C CA . LEU A 1 72 ? -1.678 1.551 10.243 1.00 15.10 72 LEU A CA 9
ATOM 11095 C C . LEU A 1 72 ? -0.682 2.637 10.634 1.00 43.52 72 LEU A C 9
ATOM 11096 O O . LEU A 1 72 ? 0.527 2.405 10.660 1.00 0.34 72 LEU A O 9
ATOM 11112 N N . VAL A 1 73 ? -1.197 3.824 10.939 1.00 41.34 73 VAL A N 9
ATOM 11113 C CA . VAL A 1 73 ? -0.353 4.946 11.332 1.00 43.24 73 VAL A CA 9
ATOM 11114 C C . VAL A 1 73 ? -1.041 5.810 12.383 1.00 25.30 73 VAL A C 9
ATOM 11115 O O . VAL A 1 73 ? -2.141 6.318 12.163 1.00 23.43 73 VAL A O 9
ATOM 11128 N N . THR A 1 74 ? -0.385 5.973 13.528 1.00 42.31 74 THR A N 9
ATOM 11129 C CA . THR A 1 74 ? -0.933 6.775 14.615 1.00 42.03 74 THR A CA 9
ATOM 11130 C C . THR A 1 74 ? 0.091 6.965 15.728 1.00 31.32 74 THR A C 9
ATOM 11131 O O . THR A 1 74 ? 1.212 7.411 15.484 1.00 21.41 74 THR A O 9
ATOM 11142 N N . ARG A 1 75 ? -0.302 6.623 16.951 1.00 23.10 75 ARG A N 9
ATOM 11143 C CA . ARG A 1 75 ? 0.583 6.756 18.103 1.00 55.35 75 ARG A CA 9
ATOM 11144 C C . ARG A 1 75 ? 1.085 5.391 18.563 1.00 44.21 75 ARG A C 9
ATOM 11145 O O . ARG A 1 75 ? 0.383 4.383 18.481 1.00 50.44 75 ARG A O 9
ATOM 11166 N N . PRO A 1 76 ? 2.331 5.356 19.059 1.00 61.30 76 PRO A N 9
ATOM 11167 C CA . PRO A 1 76 ? 2.956 4.121 19.542 1.00 32.32 76 PRO A CA 9
ATOM 11168 C C . PRO A 1 76 ? 2.322 3.617 20.834 1.00 12.54 76 PRO A C 9
ATOM 11169 O O . PRO A 1 76 ? 2.861 2.731 21.497 1.00 35.31 76 PRO A O 9
ATOM 11180 N N . ASP A 1 77 ? 1.175 4.188 21.187 1.00 42.33 77 ASP A N 9
ATOM 11181 C CA . ASP A 1 77 ? 0.467 3.796 22.400 1.00 53.25 77 ASP A CA 9
ATOM 11182 C C . ASP A 1 77 ? -0.542 2.690 22.106 1.00 23.21 77 ASP A C 9
ATOM 11183 O O . ASP A 1 77 ? -1.564 2.572 22.781 1.00 44.30 77 ASP A O 9
ATOM 11192 N N . GLY A 1 78 ? -0.247 1.881 21.093 1.00 61.50 78 GLY A N 9
ATOM 11193 C CA . GLY A 1 78 ? -1.138 0.795 20.727 1.00 10.11 78 GLY A CA 9
ATOM 11194 C C . GLY A 1 78 ? -2.335 1.272 19.928 1.00 21.24 78 GLY A C 9
ATOM 11195 O O . GLY A 1 78 ? -3.081 0.466 19.372 1.00 72.42 78 GLY A O 9
ATOM 11199 N N . THR A 1 79 ? -2.521 2.587 19.872 1.00 32.11 79 THR A N 9
ATOM 11200 C CA . THR A 1 79 ? -3.637 3.170 19.138 1.00 34.04 79 THR A CA 9
ATOM 11201 C C . THR A 1 79 ? -3.207 3.614 17.745 1.00 55.00 79 THR A C 9
ATOM 11202 O O . THR A 1 79 ? -2.536 4.634 17.588 1.00 53.02 79 THR A O 9
ATOM 11213 N N . ARG A 1 80 ? -3.599 2.842 16.736 1.00 2.41 80 ARG A N 9
ATOM 11214 C CA . ARG A 1 80 ? -3.253 3.157 15.355 1.00 21.31 80 ARG A CA 9
ATOM 11215 C C . ARG A 1 80 ? -4.443 2.922 14.430 1.00 54.43 80 ARG A C 9
ATOM 11216 O O . ARG A 1 80 ? -5.424 2.284 14.812 1.00 61.52 80 ARG A O 9
ATOM 11237 N N . VAL A 1 81 ? -4.351 3.445 13.211 1.00 64.52 81 VAL A N 9
ATOM 11238 C CA . VAL A 1 81 ? -5.419 3.292 12.230 1.00 0.15 81 VAL A CA 9
ATOM 11239 C C . VAL A 1 81 ? -4.956 2.464 11.037 1.00 3.30 81 VAL A C 9
ATOM 11240 O O . VAL A 1 81 ? -4.299 2.977 10.132 1.00 63.13 81 VAL A O 9
ATOM 11253 N N . GLU A 1 82 ? -5.303 1.181 11.043 1.00 54.21 82 GLU A N 9
ATOM 11254 C CA . GLU A 1 82 ? -4.922 0.282 9.960 1.00 53.20 82 GLU A CA 9
ATOM 11255 C C . GLU A 1 82 ? -5.931 0.349 8.817 1.00 33.20 82 GLU A C 9
ATOM 11256 O O . GLU A 1 82 ? -7.131 0.162 9.021 1.00 22.12 82 GLU A O 9
ATOM 11268 N N . VAL A 1 83 ? -5.436 0.617 7.613 1.00 1.31 83 VAL A N 9
ATOM 11269 C CA . VAL A 1 83 ? -6.293 0.708 6.437 1.00 44.42 83 VAL A CA 9
ATOM 11270 C C . VAL A 1 83 ? -6.391 -0.635 5.723 1.00 34.35 83 VAL A C 9
ATOM 11271 O O . VAL A 1 83 ? -5.410 -1.128 5.166 1.00 31.55 83 VAL A O 9
ATOM 11284 N N . HIS A 1 84 ? -7.583 -1.224 5.744 1.00 53.42 84 HIS A N 9
ATOM 11285 C CA . HIS A 1 84 ? -7.811 -2.511 5.097 1.00 34.25 84 HIS A CA 9
ATOM 11286 C C . HIS A 1 84 ? -8.147 -2.326 3.621 1.00 54.12 84 HIS A C 9
ATOM 11287 O O . HIS A 1 84 ? -9.198 -1.784 3.276 1.00 52.43 84 HIS A O 9
ATOM 11301 N N . LEU A 1 85 ? -7.249 -2.779 2.753 1.00 1.44 85 LEU A N 9
ATOM 11302 C CA . LEU A 1 85 ? -7.450 -2.662 1.313 1.00 24.21 85 LEU A CA 9
ATOM 11303 C C . LEU A 1 85 ? -7.210 -4.000 0.620 1.00 1.31 85 LEU A C 9
ATOM 11304 O O . LEU A 1 85 ? -6.127 -4.576 0.720 1.00 63.45 85 LEU A O 9
ATOM 11320 N N . ASP A 1 86 ? -8.227 -4.486 -0.083 1.00 65.20 86 ASP A N 9
ATOM 11321 C CA . ASP A 1 86 ? -8.126 -5.754 -0.796 1.00 23.41 86 ASP A CA 9
ATOM 11322 C C . ASP A 1 86 ? -8.766 -5.654 -2.177 1.00 33.03 86 ASP A C 9
ATOM 11323 O O . ASP A 1 86 ? -9.862 -5.113 -2.326 1.00 31.05 86 ASP A O 9
ATOM 11332 N N . ARG A 1 87 ? -8.075 -6.178 -3.184 1.00 10.23 87 ARG A N 9
ATOM 11333 C CA . ARG A 1 87 ? -8.575 -6.145 -4.553 1.00 34.14 87 ARG A CA 9
ATOM 11334 C C . ARG A 1 87 ? -9.917 -6.864 -4.658 1.00 55.53 87 ARG A C 9
ATOM 11335 O O . ARG A 1 87 ? -10.479 -6.994 -5.746 1.00 70.10 87 ARG A O 9
ATOM 11356 N N . ASP A 1 88 ? -10.425 -7.328 -3.522 1.00 11.32 88 ASP A N 9
ATOM 11357 C CA . ASP A 1 88 ? -11.701 -8.033 -3.486 1.00 12.51 88 ASP A CA 9
ATOM 11358 C C . ASP A 1 88 ? -12.847 -7.101 -3.869 1.00 73.40 88 ASP A C 9
ATOM 11359 O O . ASP A 1 88 ? -14.000 -7.524 -3.961 1.00 11.12 88 ASP A O 9
ATOM 11368 N N . PHE A 1 89 ? -12.523 -5.832 -4.091 1.00 4.04 89 PHE A N 9
ATOM 11369 C CA . PHE A 1 89 ? -13.525 -4.840 -4.462 1.00 31.13 89 PHE A CA 9
ATOM 11370 C C . PHE A 1 89 ? -14.472 -4.561 -3.298 1.00 25.53 89 PHE A C 9
ATOM 11371 O O . PHE A 1 89 ? -15.501 -3.906 -3.464 1.00 24.44 89 PHE A O 9
ATOM 11388 N N . ARG A 1 90 ? -14.116 -5.064 -2.120 1.00 64.31 90 ARG A N 9
ATOM 11389 C CA . ARG A 1 90 ? -14.933 -4.872 -0.928 1.00 51.35 90 ARG A CA 9
ATOM 11390 C C . ARG A 1 90 ? -14.068 -4.484 0.267 1.00 13.33 90 ARG A C 9
ATOM 11391 O O . ARG A 1 90 ? -14.576 -4.254 1.365 1.00 25.23 90 ARG A O 9
ATOM 11412 N N . VAL A 1 91 ? -12.759 -4.413 0.046 1.00 14.23 91 VAL A N 9
ATOM 11413 C CA . VAL A 1 91 ? -11.824 -4.052 1.105 1.00 62.22 91 VAL A CA 9
ATOM 11414 C C . VAL A 1 91 ? -11.088 -2.759 0.771 1.00 32.21 91 VAL A C 9
ATOM 11415 O O . VAL A 1 91 ? -10.033 -2.779 0.137 1.00 44.53 91 VAL A O 9
ATOM 11428 N N . LEU A 1 92 ? -11.652 -1.636 1.203 1.00 63.34 92 LEU A N 9
ATOM 11429 C CA . LEU A 1 92 ? -11.049 -0.332 0.950 1.00 12.14 92 LEU A CA 9
ATOM 11430 C C . LEU A 1 92 ? -11.311 0.623 2.111 1.00 33.50 92 LEU A C 9
ATOM 11431 O O . LEU A 1 92 ? -11.124 1.833 1.987 1.00 64.11 92 LEU A O 9
ATOM 11447 N N . ASP A 1 93 ? -11.744 0.070 3.239 1.00 61.53 93 ASP A N 9
ATOM 11448 C CA . ASP A 1 93 ? -12.029 0.871 4.423 1.00 4.02 93 ASP A CA 9
ATOM 11449 C C . ASP A 1 93 ? -11.048 0.549 5.546 1.00 23.52 93 ASP A C 9
ATOM 11450 O O . ASP A 1 93 ? -10.678 -0.608 5.750 1.00 61.43 93 ASP A O 9
ATOM 11459 N N . THR A 1 94 ? -10.628 1.580 6.273 1.00 31.31 94 THR A N 9
ATOM 11460 C CA . THR A 1 94 ? -9.689 1.407 7.374 1.00 64.13 94 THR A CA 9
ATOM 11461 C C . THR A 1 94 ? -10.418 1.101 8.677 1.00 54.23 94 THR A C 9
ATOM 11462 O O . THR A 1 94 ? -11.560 1.516 8.871 1.00 53.33 94 THR A O 9
ATOM 11473 N N . GLU A 1 95 ? -9.751 0.373 9.567 1.00 40.32 95 GLU A N 9
ATOM 11474 C CA . GLU A 1 95 ? -10.338 0.013 10.852 1.00 71.41 95 GLU A CA 9
ATOM 11475 C C . GLU A 1 95 ? -9.453 0.478 12.004 1.00 2.33 95 GLU A C 9
ATOM 11476 O O . GLU A 1 95 ? -8.230 0.561 11.887 1.00 71.10 95 GLU A O 9
ATOM 11488 N N . PRO A 1 96 ? -10.084 0.791 13.146 1.00 71.22 96 PRO A N 9
ATOM 11489 C CA . PRO A 1 96 ? -9.374 1.254 14.342 1.00 72.41 96 PRO A CA 9
ATOM 11490 C C . PRO A 1 96 ? -8.546 0.149 14.988 1.00 25.40 96 PRO A C 9
ATOM 11491 O O . PRO A 1 96 ? -8.954 -1.012 15.015 1.00 15.30 96 PRO A O 9
ATOM 11502 N N . ALA A 1 97 ? -7.379 0.517 15.508 1.00 52.01 97 ALA A N 9
ATOM 11503 C CA . ALA A 1 97 ? -6.494 -0.443 16.156 1.00 15.02 97 ALA A CA 9
ATOM 11504 C C . ALA A 1 97 ? -6.268 -0.079 17.620 1.00 64.14 97 ALA A C 9
ATOM 11505 O O . ALA A 1 97 ? -5.605 0.912 17.927 1.00 14.12 97 ALA A O 9
ATOM 11512 N N . ASP A 1 98 ? -6.821 -0.886 18.518 1.00 73.33 98 ASP A N 9
ATOM 11513 C CA . ASP A 1 98 ? -6.679 -0.649 19.950 1.00 62.35 98 ASP A CA 9
ATOM 11514 C C . ASP A 1 98 ? -5.571 -1.518 20.536 1.00 5.25 98 ASP A C 9
ATOM 11515 O O . ASP A 1 98 ? -5.353 -1.530 21.747 1.00 2.22 98 ASP A O 9
ATOM 11524 N N . GLY A 1 99 ? -4.873 -2.245 19.669 1.00 40.12 99 GLY A N 9
ATOM 11525 C CA . GLY A 1 99 ? -3.797 -3.107 20.120 1.00 23.42 99 GLY A CA 9
ATOM 11526 C C . GLY A 1 99 ? -4.299 -4.447 20.622 1.00 44.21 99 GLY A C 9
ATOM 11527 O O . GLY A 1 99 ? -3.544 -5.418 20.680 1.00 11.11 99 GLY A O 9
ATOM 11531 N N . ASP A 1 100 ? -5.575 -4.499 20.987 1.00 61.53 100 ASP A N 9
ATOM 11532 C CA . ASP A 1 100 ? -6.177 -5.730 21.487 1.00 41.10 100 ASP A CA 9
ATOM 11533 C C . ASP A 1 100 ? -6.922 -6.461 20.375 1.00 34.30 100 ASP A C 9
ATOM 11534 O O . ASP A 1 100 ? -7.248 -7.641 20.504 1.00 50.45 100 ASP A O 9
ATOM 11543 N N . GLY A 1 101 ? -7.191 -5.752 19.283 1.00 43.31 101 GLY A N 9
ATOM 11544 C CA . GLY A 1 101 ? -7.897 -6.349 18.165 1.00 70.41 101 GLY A CA 9
ATOM 11545 C C . GLY A 1 101 ? -7.115 -7.477 17.521 1.00 30.12 101 GLY A C 9
ATOM 11546 O O . GLY A 1 101 ? -7.661 -8.252 16.737 1.00 32.01 101 GLY A O 9
ATOM 11550 N N . GLY A 1 102 ? -5.830 -7.569 17.852 1.00 54.31 102 GLY A N 9
ATOM 11551 C CA . GLY A 1 102 ? -4.992 -8.612 17.290 1.00 53.21 102 GLY A CA 9
ATOM 11552 C C . GLY A 1 102 ? -5.504 -10.002 17.610 1.00 74.12 102 GLY A C 9
ATOM 11553 O O . GLY A 1 102 ? -4.856 -10.758 18.334 1.00 74.14 102 GLY A O 9
ATOM 11557 N N . ASP A 1 11 ? 0.633 -0.907 -0.630 1.00 15.11 11 ASP A N 10
ATOM 11558 C CA . ASP A 1 11 ? 1.437 -0.963 -1.845 1.00 70.30 11 ASP A CA 10
ATOM 11559 C C . ASP A 1 11 ? 1.158 -2.246 -2.623 1.00 14.34 11 ASP A C 10
ATOM 11560 O O . ASP A 1 11 ? 1.144 -2.247 -3.854 1.00 4.32 11 ASP A O 10
ATOM 11569 N N . TYR A 1 12 ? 0.936 -3.335 -1.896 1.00 60.42 12 TYR A N 10
ATOM 11570 C CA . TYR A 1 12 ? 0.661 -4.625 -2.518 1.00 35.33 12 TYR A CA 10
ATOM 11571 C C . TYR A 1 12 ? -0.687 -4.609 -3.233 1.00 41.31 12 TYR A C 10
ATOM 11572 O O . TYR A 1 12 ? -0.847 -5.214 -4.293 1.00 71.10 12 TYR A O 10
ATOM 11590 N N . ASP A 1 13 ? -1.652 -3.911 -2.646 1.00 14.44 13 ASP A N 10
ATOM 11591 C CA . ASP A 1 13 ? -2.987 -3.812 -3.226 1.00 65.32 13 ASP A CA 10
ATOM 11592 C C . ASP A 1 13 ? -2.952 -3.035 -4.539 1.00 31.53 13 ASP A C 10
ATOM 11593 O O . ASP A 1 13 ? -1.887 -2.832 -5.123 1.00 13.44 13 ASP A O 10
ATOM 11602 N N . ILE A 1 14 ? -4.123 -2.606 -4.997 1.00 1.22 14 ILE A N 10
ATOM 11603 C CA . ILE A 1 14 ? -4.226 -1.852 -6.240 1.00 11.20 14 ILE A CA 10
ATOM 11604 C C . ILE A 1 14 ? -3.808 -0.399 -6.038 1.00 63.44 14 ILE A C 10
ATOM 11605 O O . ILE A 1 14 ? -4.270 0.285 -5.125 1.00 71.31 14 ILE A O 10
ATOM 11621 N N . PRO A 1 15 ? -2.913 0.085 -6.912 1.00 5.22 15 PRO A N 10
ATOM 11622 C CA . PRO A 1 15 ? -2.414 1.462 -6.852 1.00 44.30 15 PRO A CA 10
ATOM 11623 C C . PRO A 1 15 ? -3.482 2.483 -7.231 1.00 25.34 15 PRO A C 10
ATOM 11624 O O . PRO A 1 15 ? -3.173 3.631 -7.553 1.00 24.44 15 PRO A O 10
ATOM 11635 N N . THR A 1 16 ? -4.741 2.058 -7.190 1.00 23.14 16 THR A N 10
ATOM 11636 C CA . THR A 1 16 ? -5.854 2.934 -7.529 1.00 15.40 16 THR A CA 10
ATOM 11637 C C . THR A 1 16 ? -7.022 2.737 -6.569 1.00 2.04 16 THR A C 10
ATOM 11638 O O . THR A 1 16 ? -8.178 2.969 -6.924 1.00 31.43 16 THR A O 10
ATOM 11649 N N . THR A 1 17 ? -6.713 2.308 -5.349 1.00 3.12 17 THR A N 10
ATOM 11650 C CA . THR A 1 17 ? -7.736 2.079 -4.337 1.00 12.21 17 THR A CA 10
ATOM 11651 C C . THR A 1 17 ? -8.264 3.397 -3.781 1.00 22.35 17 THR A C 10
ATOM 11652 O O . THR A 1 17 ? -8.003 4.463 -4.336 1.00 12.53 17 THR A O 10
ATOM 11663 N N . GLU A 1 18 ? -9.006 3.315 -2.681 1.00 21.44 18 GLU A N 10
ATOM 11664 C CA . GLU A 1 18 ? -9.570 4.502 -2.050 1.00 2.30 18 GLU A CA 10
ATOM 11665 C C . GLU A 1 18 ? -8.466 5.422 -1.537 1.00 25.15 18 GLU A C 10
ATOM 11666 O O . GLU A 1 18 ? -7.821 6.128 -2.311 1.00 14.00 18 GLU A O 10
ATOM 11678 N N . ASN A 1 19 ? -8.254 5.407 -0.224 1.00 42.25 19 ASN A N 10
ATOM 11679 C CA . ASN A 1 19 ? -7.229 6.240 0.394 1.00 44.34 19 ASN A CA 10
ATOM 11680 C C . ASN A 1 19 ? -5.951 5.442 0.633 1.00 4.21 19 ASN A C 10
ATOM 11681 O O . ASN A 1 19 ? -5.021 5.919 1.286 1.00 70.21 19 ASN A O 10
ATOM 11692 N N . LEU A 1 20 ? -5.911 4.226 0.100 1.00 3.04 20 LEU A N 10
ATOM 11693 C CA . LEU A 1 20 ? -4.746 3.361 0.255 1.00 74.20 20 LEU A CA 10
ATOM 11694 C C . LEU A 1 20 ? -3.527 3.960 -0.439 1.00 30.42 20 LEU A C 10
ATOM 11695 O O . LEU A 1 20 ? -2.398 3.517 -0.224 1.00 73.13 20 LEU A O 10
ATOM 11711 N N . TYR A 1 21 ? -3.762 4.969 -1.269 1.00 40.50 21 TYR A N 10
ATOM 11712 C CA . TYR A 1 21 ? -2.683 5.629 -1.995 1.00 0.45 21 TYR A CA 10
ATOM 11713 C C . TYR A 1 21 ? -2.209 6.875 -1.252 1.00 30.23 21 TYR A C 10
ATOM 11714 O O . TYR A 1 21 ? -1.403 7.650 -1.766 1.00 65.24 21 TYR A O 10
ATOM 11732 N N . PHE A 1 22 ? -2.716 7.060 -0.037 1.00 41.23 22 PHE A N 10
ATOM 11733 C CA . PHE A 1 22 ? -2.346 8.211 0.778 1.00 1.11 22 PHE A CA 10
ATOM 11734 C C . PHE A 1 22 ? -1.429 7.793 1.924 1.00 14.44 22 PHE A C 10
ATOM 11735 O O . PHE A 1 22 ? -0.474 8.495 2.255 1.00 12.14 22 PHE A O 10
ATOM 11752 N N . GLN A 1 23 ? -1.729 6.647 2.526 1.00 61.54 23 GLN A N 10
ATOM 11753 C CA . GLN A 1 23 ? -0.933 6.136 3.636 1.00 71.14 23 GLN A CA 10
ATOM 11754 C C . GLN A 1 23 ? 0.471 5.761 3.172 1.00 52.51 23 GLN A C 10
ATOM 11755 O O . GLN A 1 23 ? 1.462 6.131 3.800 1.00 20.42 23 GLN A O 10
ATOM 11769 N N . GLY A 1 24 ? 0.547 5.025 2.067 1.00 3.14 24 GLY A N 10
ATOM 11770 C CA . GLY A 1 24 ? 1.834 4.612 1.539 1.00 43.43 24 GLY A CA 10
ATOM 11771 C C . GLY A 1 24 ? 2.855 5.733 1.557 1.00 30.22 24 GLY A C 10
ATOM 11772 O O . GLY A 1 24 ? 4.050 5.490 1.719 1.00 65.23 24 GLY A O 10
ATOM 11776 N N . ALA A 1 25 ? 2.383 6.964 1.390 1.00 61.13 25 ALA A N 10
ATOM 11777 C CA . ALA A 1 25 ? 3.263 8.126 1.388 1.00 22.23 25 ALA A CA 10
ATOM 11778 C C . ALA A 1 25 ? 4.149 8.145 2.629 1.00 25.31 25 ALA A C 10
ATOM 11779 O O . ALA A 1 25 ? 5.371 8.036 2.532 1.00 5.50 25 ALA A O 10
ATOM 11786 N N . MET A 1 26 ? 3.525 8.284 3.794 1.00 24.42 26 MET A N 10
ATOM 11787 C CA . MET A 1 26 ? 4.259 8.316 5.054 1.00 13.33 26 MET A CA 10
ATOM 11788 C C . MET A 1 26 ? 4.831 6.942 5.386 1.00 35.43 26 MET A C 10
ATOM 11789 O O . MET A 1 26 ? 5.603 6.792 6.333 1.00 53.52 26 MET A O 10
ATOM 11803 N N . ALA A 1 27 ? 4.446 5.940 4.601 1.00 10.45 27 ALA A N 10
ATOM 11804 C CA . ALA A 1 27 ? 4.922 4.579 4.812 1.00 60.24 27 ALA A CA 10
ATOM 11805 C C . ALA A 1 27 ? 6.350 4.412 4.303 1.00 31.12 27 ALA A C 10
ATOM 11806 O O . ALA A 1 27 ? 7.056 3.485 4.699 1.00 22.54 27 ALA A O 10
ATOM 11813 N N . PHE A 1 28 ? 6.769 5.315 3.423 1.00 70.11 28 PHE A N 10
ATOM 11814 C CA . PHE A 1 28 ? 8.113 5.266 2.859 1.00 52.43 28 PHE A CA 10
ATOM 11815 C C . PHE A 1 28 ? 9.139 5.804 3.852 1.00 63.33 28 PHE A C 10
ATOM 11816 O O . PHE A 1 28 ? 10.318 5.945 3.527 1.00 64.52 28 PHE A O 10
ATOM 11833 N N . ASP A 1 29 ? 8.682 6.102 5.063 1.00 50.34 29 ASP A N 10
ATOM 11834 C CA . ASP A 1 29 ? 9.559 6.624 6.104 1.00 24.21 29 ASP A CA 10
ATOM 11835 C C . ASP A 1 29 ? 10.208 5.487 6.888 1.00 71.02 29 ASP A C 10
ATOM 11836 O O . ASP A 1 29 ? 11.351 5.114 6.629 1.00 4.41 29 ASP A O 10
ATOM 11845 N N . GLY A 1 30 ? 9.469 4.940 7.849 1.00 51.05 30 GLY A N 10
ATOM 11846 C CA . GLY A 1 30 ? 9.989 3.852 8.656 1.00 1.31 30 GLY A CA 10
ATOM 11847 C C . GLY A 1 30 ? 9.023 2.688 8.752 1.00 1.10 30 GLY A C 10
ATOM 11848 O O . GLY A 1 30 ? 9.182 1.810 9.600 1.00 50.43 30 GLY A O 10
ATOM 11852 N N . GLU A 1 31 ? 8.018 2.682 7.882 1.00 62.53 31 GLU A N 10
ATOM 11853 C CA . GLU A 1 31 ? 7.022 1.617 7.875 1.00 54.13 31 GLU A CA 10
ATOM 11854 C C . GLU A 1 31 ? 7.687 0.250 7.750 1.00 21.50 31 GLU A C 10
ATOM 11855 O O . GLU A 1 31 ? 8.122 -0.145 6.668 1.00 53.12 31 GLU A O 10
ATOM 11867 N N . ASP A 1 32 ? 7.763 -0.468 8.865 1.00 22.41 32 ASP A N 10
ATOM 11868 C CA . ASP A 1 32 ? 8.375 -1.792 8.882 1.00 70.11 32 ASP A CA 10
ATOM 11869 C C . ASP A 1 32 ? 7.432 -2.834 8.288 1.00 62.00 32 ASP A C 10
ATOM 11870 O O . ASP A 1 32 ? 6.400 -2.493 7.711 1.00 21.23 32 ASP A O 10
ATOM 11879 N N . GLU A 1 33 ? 7.796 -4.105 8.433 1.00 53.44 33 GLU A N 10
ATOM 11880 C CA . GLU A 1 33 ? 6.983 -5.195 7.908 1.00 35.53 33 GLU A CA 10
ATOM 11881 C C . GLU A 1 33 ? 6.458 -6.075 9.039 1.00 34.14 33 GLU A C 10
ATOM 11882 O O . GLU A 1 33 ? 7.227 -6.578 9.859 1.00 42.45 33 GLU A O 10
ATOM 11894 N N . VAL A 1 34 ? 5.141 -6.256 9.078 1.00 23.31 34 VAL A N 10
ATOM 11895 C CA . VAL A 1 34 ? 4.512 -7.075 10.108 1.00 62.14 34 VAL A CA 10
ATOM 11896 C C . VAL A 1 34 ? 4.816 -8.554 9.895 1.00 13.11 34 VAL A C 10
ATOM 11897 O O . VAL A 1 34 ? 5.214 -8.968 8.806 1.00 43.32 34 VAL A O 10
ATOM 11910 N N . THR A 1 35 ? 4.624 -9.348 10.944 1.00 61.42 35 THR A N 10
ATOM 11911 C CA . THR A 1 35 ? 4.878 -10.782 10.873 1.00 13.21 35 THR A CA 10
ATOM 11912 C C . THR A 1 35 ? 3.670 -11.527 10.317 1.00 32.11 35 THR A C 10
ATOM 11913 O O . THR A 1 35 ? 3.805 -12.390 9.451 1.00 63.20 35 THR A O 10
ATOM 11924 N N . GLY A 1 36 ? 2.487 -11.187 10.821 1.00 60.31 36 GLY A N 10
ATOM 11925 C CA . GLY A 1 36 ? 1.272 -11.834 10.362 1.00 73.13 36 GLY A CA 10
ATOM 11926 C C . GLY A 1 36 ? 0.021 -11.125 10.842 1.00 72.40 36 GLY A C 10
ATOM 11927 O O . GLY A 1 36 ? -0.594 -10.344 10.115 1.00 22.32 36 GLY A O 10
ATOM 11931 N N . PRO A 1 37 ? -0.375 -11.398 12.094 1.00 22.22 37 PRO A N 10
ATOM 11932 C CA . PRO A 1 37 ? -1.565 -10.792 12.698 1.00 1.13 37 PRO A CA 10
ATOM 11933 C C . PRO A 1 37 ? -1.380 -9.304 12.976 1.00 21.14 37 PRO A C 10
ATOM 11934 O O . PRO A 1 37 ? -0.270 -8.779 12.882 1.00 15.35 37 PRO A O 10
ATOM 11945 N N . ASP A 1 38 ? -2.472 -8.631 13.319 1.00 15.21 38 ASP A N 10
ATOM 11946 C CA . ASP A 1 38 ? -2.430 -7.203 13.613 1.00 51.14 38 ASP A CA 10
ATOM 11947 C C . ASP A 1 38 ? -1.659 -6.936 14.901 1.00 3.33 38 ASP A C 10
ATOM 11948 O O . ASP A 1 38 ? -1.096 -5.857 15.087 1.00 63.31 38 ASP A O 10
ATOM 11957 N N . ALA A 1 39 ? -1.638 -7.925 15.789 1.00 55.23 39 ALA A N 10
ATOM 11958 C CA . ALA A 1 39 ? -0.936 -7.797 17.059 1.00 2.23 39 ALA A CA 10
ATOM 11959 C C . ALA A 1 39 ? 0.508 -7.354 16.846 1.00 13.32 39 ALA A C 10
ATOM 11960 O O . ALA A 1 39 ? 1.102 -6.706 17.708 1.00 20.23 39 ALA A O 10
ATOM 11967 N N . ASP A 1 40 ? 1.066 -7.707 15.694 1.00 71.13 40 ASP A N 10
ATOM 11968 C CA . ASP A 1 40 ? 2.440 -7.345 15.367 1.00 24.32 40 ASP A CA 10
ATOM 11969 C C . ASP A 1 40 ? 2.533 -5.880 14.953 1.00 72.02 40 ASP A C 10
ATOM 11970 O O . ASP A 1 40 ? 3.552 -5.226 15.172 1.00 4.11 40 ASP A O 10
ATOM 11979 N N . ARG A 1 41 ? 1.462 -5.372 14.352 1.00 51.31 41 ARG A N 10
ATOM 11980 C CA . ARG A 1 41 ? 1.423 -3.985 13.905 1.00 42.35 41 ARG A CA 10
ATOM 11981 C C . ARG A 1 41 ? 1.698 -3.032 15.064 1.00 11.41 41 ARG A C 10
ATOM 11982 O O . ARG A 1 41 ? 2.381 -2.021 14.901 1.00 22.14 41 ARG A O 10
ATOM 12003 N N . ALA A 1 42 ? 1.160 -3.361 16.234 1.00 40.31 42 ALA A N 10
ATOM 12004 C CA . ALA A 1 42 ? 1.348 -2.535 17.421 1.00 62.45 42 ALA A CA 10
ATOM 12005 C C . ALA A 1 42 ? 2.787 -2.611 17.920 1.00 62.45 42 ALA A C 10
ATOM 12006 O O . ALA A 1 42 ? 3.306 -1.655 18.496 1.00 54.03 42 ALA A O 10
ATOM 12013 N N . ARG A 1 43 ? 3.427 -3.755 17.695 1.00 13.42 43 ARG A N 10
ATOM 12014 C CA . ARG A 1 43 ? 4.806 -3.956 18.124 1.00 15.41 43 ARG A CA 10
ATOM 12015 C C . ARG A 1 43 ? 5.772 -3.189 17.226 1.00 54.50 43 ARG A C 10
ATOM 12016 O O . ARG A 1 43 ? 6.692 -2.529 17.708 1.00 14.40 43 ARG A O 10
ATOM 12037 N N . ALA A 1 44 ? 5.556 -3.281 15.918 1.00 74.21 44 ALA A N 10
ATOM 12038 C CA . ALA A 1 44 ? 6.406 -2.595 14.953 1.00 74.22 44 ALA A CA 10
ATOM 12039 C C . ALA A 1 44 ? 6.053 -1.114 14.865 1.00 34.34 44 ALA A C 10
ATOM 12040 O O . ALA A 1 44 ? 6.901 -0.250 15.085 1.00 60.35 44 ALA A O 10
ATOM 12047 N N . ALA A 1 45 ? 4.795 -0.828 14.543 1.00 24.50 45 ALA A N 10
ATOM 12048 C CA . ALA A 1 45 ? 4.330 0.548 14.428 1.00 43.11 45 ALA A CA 10
ATOM 12049 C C . ALA A 1 45 ? 4.633 1.338 15.697 1.00 64.13 45 ALA A C 10
ATOM 12050 O O . ALA A 1 45 ? 4.615 2.568 15.692 1.00 4.33 45 ALA A O 10
ATOM 12057 N N . ALA A 1 46 ? 4.911 0.622 16.782 1.00 41.25 46 ALA A N 10
ATOM 12058 C CA . ALA A 1 46 ? 5.219 1.257 18.057 1.00 24.41 46 ALA A CA 10
ATOM 12059 C C . ALA A 1 46 ? 6.486 2.099 17.959 1.00 44.50 46 ALA A C 10
ATOM 12060 O O . ALA A 1 46 ? 6.436 3.327 18.041 1.00 33.35 46 ALA A O 10
ATOM 12067 N N . VAL A 1 47 ? 7.623 1.433 17.783 1.00 31.11 47 VAL A N 10
ATOM 12068 C CA . VAL A 1 47 ? 8.904 2.121 17.673 1.00 33.04 47 VAL A CA 10
ATOM 12069 C C . VAL A 1 47 ? 9.596 1.787 16.357 1.00 51.12 47 VAL A C 10
ATOM 12070 O O . VAL A 1 47 ? 10.550 2.456 15.959 1.00 34.33 47 VAL A O 10
ATOM 12083 N N . GLN A 1 48 ? 9.109 0.749 15.685 1.00 55.01 48 GLN A N 10
ATOM 12084 C CA . GLN A 1 48 ? 9.681 0.326 14.412 1.00 2.43 48 GLN A CA 10
ATOM 12085 C C . GLN A 1 48 ? 9.186 1.210 13.272 1.00 2.43 48 GLN A C 10
ATOM 12086 O O . GLN A 1 48 ? 9.955 1.589 12.389 1.00 73.11 48 GLN A O 10
ATOM 12100 N N . ALA A 1 49 ? 7.898 1.535 13.299 1.00 52.24 49 ALA A N 10
ATOM 12101 C CA . ALA A 1 49 ? 7.301 2.376 12.268 1.00 33.13 49 ALA A CA 10
ATOM 12102 C C . ALA A 1 49 ? 7.061 3.790 12.785 1.00 14.40 49 ALA A C 10
ATOM 12103 O O . ALA A 1 49 ? 6.560 4.650 12.060 1.00 1.41 49 ALA A O 10
ATOM 12110 N N . VAL A 1 50 ? 7.420 4.025 14.043 1.00 31.12 50 VAL A N 10
ATOM 12111 C CA . VAL A 1 50 ? 7.244 5.336 14.657 1.00 73.31 50 VAL A CA 10
ATOM 12112 C C . VAL A 1 50 ? 8.496 6.191 14.496 1.00 74.32 50 VAL A C 10
ATOM 12113 O O . VAL A 1 50 ? 8.485 7.401 14.723 1.00 74.31 50 VAL A O 10
ATOM 12126 N N . PRO A 1 51 ? 9.603 5.549 14.094 1.00 73.13 51 PRO A N 10
ATOM 12127 C CA . PRO A 1 51 ? 10.884 6.232 13.892 1.00 62.52 51 PRO A CA 10
ATOM 12128 C C . PRO A 1 51 ? 10.863 7.158 12.681 1.00 61.12 51 PRO A C 10
ATOM 12129 O O . PRO A 1 51 ? 11.529 8.192 12.667 1.00 50.24 51 PRO A O 10
ATOM 12140 N N . GLY A 1 52 ? 10.093 6.780 11.665 1.00 32.41 52 GLY A N 10
ATOM 12141 C CA . GLY A 1 52 ? 9.999 7.588 10.464 1.00 44.14 52 GLY A CA 10
ATOM 12142 C C . GLY A 1 52 ? 9.314 8.917 10.711 1.00 1.41 52 GLY A C 10
ATOM 12143 O O . GLY A 1 52 ? 9.839 9.971 10.352 1.00 74.54 52 GLY A O 10
ATOM 12147 N N . GLY A 1 53 ? 8.136 8.869 11.326 1.00 23.04 53 GLY A N 10
ATOM 12148 C CA . GLY A 1 53 ? 7.397 10.085 11.609 1.00 13.12 53 GLY A CA 10
ATOM 12149 C C . GLY A 1 53 ? 6.215 9.845 12.528 1.00 25.23 53 GLY A C 10
ATOM 12150 O O . GLY A 1 53 ? 5.867 10.701 13.341 1.00 13.54 53 GLY A O 10
ATOM 12154 N N . THR A 1 54 ? 5.595 8.676 12.399 1.00 24.15 54 THR A N 10
ATOM 12155 C CA . THR A 1 54 ? 4.445 8.326 13.223 1.00 52.32 54 THR A CA 10
ATOM 12156 C C . THR A 1 54 ? 4.366 6.820 13.446 1.00 13.41 54 THR A C 10
ATOM 12157 O O . THR A 1 54 ? 4.929 6.039 12.680 1.00 3.41 54 THR A O 10
ATOM 12168 N N . ALA A 1 55 ? 3.662 6.419 14.500 1.00 41.32 55 ALA A N 10
ATOM 12169 C CA . ALA A 1 55 ? 3.507 5.006 14.822 1.00 42.21 55 ALA A CA 10
ATOM 12170 C C . ALA A 1 55 ? 2.598 4.310 13.815 1.00 51.11 55 ALA A C 10
ATOM 12171 O O . ALA A 1 55 ? 1.428 4.053 14.094 1.00 14.34 55 ALA A O 10
ATOM 12178 N N . GLY A 1 56 ? 3.144 4.007 12.641 1.00 3.51 56 GLY A N 10
ATOM 12179 C CA . GLY A 1 56 ? 2.367 3.345 11.610 1.00 25.40 56 GLY A CA 10
ATOM 12180 C C . GLY A 1 56 ? 3.196 2.372 10.795 1.00 44.14 56 GLY A C 10
ATOM 12181 O O . GLY A 1 56 ? 4.019 2.783 9.977 1.00 71.43 56 GLY A O 10
ATOM 12185 N N . GLU A 1 57 ? 2.981 1.080 11.019 1.00 33.31 57 GLU A N 10
ATOM 12186 C CA . GLU A 1 57 ? 3.717 0.047 10.300 1.00 71.21 57 GLU A CA 10
ATOM 12187 C C . GLU A 1 57 ? 2.868 -0.545 9.178 1.00 45.10 57 GLU A C 10
ATOM 12188 O O . GLU A 1 57 ? 1.906 0.072 8.721 1.00 43.14 57 GLU A O 10
ATOM 12200 N N . VAL A 1 58 ? 3.233 -1.745 8.739 1.00 71.35 58 VAL A N 10
ATOM 12201 C CA . VAL A 1 58 ? 2.506 -2.422 7.671 1.00 40.42 58 VAL A CA 10
ATOM 12202 C C . VAL A 1 58 ? 2.085 -3.824 8.095 1.00 30.03 58 VAL A C 10
ATOM 12203 O O . VAL A 1 58 ? 2.923 -4.656 8.441 1.00 62.04 58 VAL A O 10
ATOM 12216 N N . GLU A 1 59 ? 0.780 -4.079 8.066 1.00 5.44 59 GLU A N 10
ATOM 12217 C CA . GLU A 1 59 ? 0.248 -5.381 8.449 1.00 64.31 59 GLU A CA 10
ATOM 12218 C C . GLU A 1 59 ? 0.058 -6.272 7.225 1.00 51.05 59 GLU A C 10
ATOM 12219 O O . GLU A 1 59 ? 0.192 -5.821 6.087 1.00 54.45 59 GLU A O 10
ATOM 12231 N N . THR A 1 60 ? -0.255 -7.541 7.466 1.00 20.33 60 THR A N 10
ATOM 12232 C CA . THR A 1 60 ? -0.462 -8.497 6.385 1.00 13.43 60 THR A CA 10
ATOM 12233 C C . THR A 1 60 ? -1.912 -8.964 6.335 1.00 33.24 60 THR A C 10
ATOM 12234 O O . THR A 1 60 ? -2.472 -9.388 7.346 1.00 63.41 60 THR A O 10
ATOM 12245 N N . GLU A 1 61 ? -2.515 -8.884 5.153 1.00 22.31 61 GLU A N 10
ATOM 12246 C CA . GLU A 1 61 ? -3.901 -9.300 4.973 1.00 2.01 61 GLU A CA 10
ATOM 12247 C C . GLU A 1 61 ? -4.095 -9.976 3.619 1.00 64.21 61 GLU A C 10
ATOM 12248 O O . GLU A 1 61 ? -4.375 -9.317 2.617 1.00 75.50 61 GLU A O 10
ATOM 12260 N N . THR A 1 62 ? -3.942 -11.297 3.596 1.00 1.31 62 THR A N 10
ATOM 12261 C CA . THR A 1 62 ? -4.098 -12.063 2.366 1.00 2.02 62 THR A CA 10
ATOM 12262 C C . THR A 1 62 ? -5.512 -12.617 2.239 1.00 13.12 62 THR A C 10
ATOM 12263 O O . THR A 1 62 ? -6.168 -12.908 3.239 1.00 43.41 62 THR A O 10
ATOM 12274 N N . GLY A 1 63 ? -5.978 -12.761 1.002 1.00 64.50 63 GLY A N 10
ATOM 12275 C CA . GLY A 1 63 ? -7.312 -13.281 0.767 1.00 32.14 63 GLY A CA 10
ATOM 12276 C C . GLY A 1 63 ? -7.340 -14.337 -0.320 1.00 33.35 63 GLY A C 10
ATOM 12277 O O . GLY A 1 63 ? -6.307 -14.663 -0.903 1.00 73.23 63 GLY A O 10
ATOM 12281 N N . GLU A 1 64 ? -8.526 -14.874 -0.590 1.00 61.24 64 GLU A N 10
ATOM 12282 C CA . GLU A 1 64 ? -8.683 -15.902 -1.613 1.00 43.21 64 GLU A CA 10
ATOM 12283 C C . GLU A 1 64 ? -8.641 -15.290 -3.010 1.00 43.33 64 GLU A C 10
ATOM 12284 O O . GLU A 1 64 ? -8.316 -15.965 -3.986 1.00 75.02 64 GLU A O 10
ATOM 12296 N N . GLY A 1 65 ? -8.972 -14.005 -3.098 1.00 10.04 65 GLY A N 10
ATOM 12297 C CA . GLY A 1 65 ? -8.967 -13.323 -4.379 1.00 3.14 65 GLY A CA 10
ATOM 12298 C C . GLY A 1 65 ? -7.645 -12.639 -4.666 1.00 22.02 65 GLY A C 10
ATOM 12299 O O . GLY A 1 65 ? -6.610 -13.295 -4.774 1.00 65.32 65 GLY A O 10
ATOM 12303 N N . ALA A 1 66 ? -7.680 -11.316 -4.791 1.00 64.41 66 ALA A N 10
ATOM 12304 C CA . ALA A 1 66 ? -6.475 -10.543 -5.067 1.00 72.33 66 ALA A CA 10
ATOM 12305 C C . ALA A 1 66 ? -6.156 -9.595 -3.917 1.00 24.03 66 ALA A C 10
ATOM 12306 O O . ALA A 1 66 ? -5.730 -8.461 -4.134 1.00 61.15 66 ALA A O 10
ATOM 12313 N N . ALA A 1 67 ? -6.364 -10.067 -2.692 1.00 14.31 67 ALA A N 10
ATOM 12314 C CA . ALA A 1 67 ? -6.097 -9.261 -1.507 1.00 51.21 67 ALA A CA 10
ATOM 12315 C C . ALA A 1 67 ? -4.636 -8.828 -1.456 1.00 22.03 67 ALA A C 10
ATOM 12316 O O . ALA A 1 67 ? -3.888 -9.020 -2.414 1.00 41.30 67 ALA A O 10
ATOM 12323 N N . ALA A 1 68 ? -4.236 -8.243 -0.331 1.00 41.15 68 ALA A N 10
ATOM 12324 C CA . ALA A 1 68 ? -2.864 -7.784 -0.155 1.00 63.23 68 ALA A CA 10
ATOM 12325 C C . ALA A 1 68 ? -2.498 -7.701 1.323 1.00 71.22 68 ALA A C 10
ATOM 12326 O O . ALA A 1 68 ? -2.098 -8.695 1.930 1.00 1.30 68 ALA A O 10
ATOM 12333 N N . TYR A 1 69 ? -2.637 -6.511 1.896 1.00 53.12 69 TYR A N 10
ATOM 12334 C CA . TYR A 1 69 ? -2.318 -6.298 3.303 1.00 55.15 69 TYR A CA 10
ATOM 12335 C C . TYR A 1 69 ? -2.957 -5.011 3.817 1.00 64.10 69 TYR A C 10
ATOM 12336 O O . TYR A 1 69 ? -3.865 -4.463 3.195 1.00 75.44 69 TYR A O 10
ATOM 12354 N N . GLY A 1 70 ? -2.472 -4.533 4.959 1.00 21.33 70 GLY A N 10
ATOM 12355 C CA . GLY A 1 70 ? -3.005 -3.315 5.539 1.00 11.43 70 GLY A CA 10
ATOM 12356 C C . GLY A 1 70 ? -1.921 -2.420 6.107 1.00 30.45 70 GLY A C 10
ATOM 12357 O O . GLY A 1 70 ? -0.833 -2.888 6.443 1.00 22.12 70 GLY A O 10
ATOM 12361 N N . VAL A 1 71 ? -2.217 -1.129 6.214 1.00 10.15 71 VAL A N 10
ATOM 12362 C CA . VAL A 1 71 ? -1.259 -0.166 6.745 1.00 31.43 71 VAL A CA 10
ATOM 12363 C C . VAL A 1 71 ? -1.858 0.623 7.904 1.00 40.11 71 VAL A C 10
ATOM 12364 O O . VAL A 1 71 ? -2.878 1.297 7.749 1.00 24.33 71 VAL A O 10
ATOM 12377 N N . LEU A 1 72 ? -1.218 0.536 9.065 1.00 51.42 72 LEU A N 10
ATOM 12378 C CA . LEU A 1 72 ? -1.687 1.244 10.251 1.00 21.35 72 LEU A CA 10
ATOM 12379 C C . LEU A 1 72 ? -0.713 2.349 10.647 1.00 22.32 72 LEU A C 10
ATOM 12380 O O . LEU A 1 72 ? 0.503 2.190 10.533 1.00 34.52 72 LEU A O 10
ATOM 12396 N N . VAL A 1 73 ? -1.255 3.469 11.115 1.00 63.30 73 VAL A N 10
ATOM 12397 C CA . VAL A 1 73 ? -0.434 4.599 11.531 1.00 3.42 73 VAL A CA 10
ATOM 12398 C C . VAL A 1 73 ? -1.191 5.502 12.498 1.00 13.22 73 VAL A C 10
ATOM 12399 O O . VAL A 1 73 ? -2.294 5.963 12.201 1.00 33.23 73 VAL A O 10
ATOM 12412 N N . THR A 1 74 ? -0.592 5.753 13.658 1.00 31.13 74 THR A N 10
ATOM 12413 C CA . THR A 1 74 ? -1.210 6.600 14.670 1.00 10.32 74 THR A CA 10
ATOM 12414 C C . THR A 1 74 ? -0.217 6.955 15.771 1.00 11.31 74 THR A C 10
ATOM 12415 O O . THR A 1 74 ? 0.865 7.475 15.500 1.00 43.24 74 THR A O 10
ATOM 12426 N N . ARG A 1 75 ? -0.592 6.671 17.014 1.00 61.41 75 ARG A N 10
ATOM 12427 C CA . ARG A 1 75 ? 0.266 6.961 18.156 1.00 24.32 75 ARG A CA 10
ATOM 12428 C C . ARG A 1 75 ? 0.847 5.676 18.740 1.00 32.02 75 ARG A C 10
ATOM 12429 O O . ARG A 1 75 ? 0.169 4.655 18.854 1.00 75.22 75 ARG A O 10
ATOM 12450 N N . PRO A 1 76 ? 2.132 5.726 19.119 1.00 4.03 76 PRO A N 10
ATOM 12451 C CA . PRO A 1 76 ? 2.832 4.575 19.698 1.00 45.32 76 PRO A CA 10
ATOM 12452 C C . PRO A 1 76 ? 2.331 4.235 21.097 1.00 2.32 76 PRO A C 10
ATOM 12453 O O . PRO A 1 76 ? 2.966 3.473 21.826 1.00 3.33 76 PRO A O 10
ATOM 12464 N N . ASP A 1 77 ? 1.189 4.804 21.466 1.00 51.52 77 ASP A N 10
ATOM 12465 C CA . ASP A 1 77 ? 0.601 4.560 22.778 1.00 43.20 77 ASP A CA 10
ATOM 12466 C C . ASP A 1 77 ? -0.417 3.426 22.715 1.00 41.02 77 ASP A C 10
ATOM 12467 O O . ASP A 1 77 ? -1.318 3.340 23.548 1.00 21.01 77 ASP A O 10
ATOM 12476 N N . GLY A 1 78 ? -0.267 2.558 21.719 1.00 32.41 78 GLY A N 10
ATOM 12477 C CA . GLY A 1 78 ? -1.181 1.441 21.565 1.00 53.11 78 GLY A CA 10
ATOM 12478 C C . GLY A 1 78 ? -2.287 1.730 20.569 1.00 43.23 78 GLY A C 10
ATOM 12479 O O . GLY A 1 78 ? -2.963 0.816 20.096 1.00 23.42 78 GLY A O 10
ATOM 12483 N N . THR A 1 79 ? -2.474 3.007 20.248 1.00 22.15 79 THR A N 10
ATOM 12484 C CA . THR A 1 79 ? -3.507 3.415 19.305 1.00 63.44 79 THR A CA 10
ATOM 12485 C C . THR A 1 79 ? -2.946 3.530 17.892 1.00 42.31 79 THR A C 10
ATOM 12486 O O . THR A 1 79 ? -2.000 4.280 17.649 1.00 60.11 79 THR A O 10
ATOM 12497 N N . ARG A 1 80 ? -3.535 2.784 16.963 1.00 12.13 80 ARG A N 10
ATOM 12498 C CA . ARG A 1 80 ? -3.093 2.803 15.574 1.00 13.11 80 ARG A CA 10
ATOM 12499 C C . ARG A 1 80 ? -4.284 2.723 14.624 1.00 53.34 80 ARG A C 10
ATOM 12500 O O . ARG A 1 80 ? -5.380 2.323 15.017 1.00 60.43 80 ARG A O 10
ATOM 12521 N N . VAL A 1 81 ? -4.062 3.108 13.371 1.00 41.02 81 VAL A N 10
ATOM 12522 C CA . VAL A 1 81 ? -5.116 3.080 12.364 1.00 61.42 81 VAL A CA 10
ATOM 12523 C C . VAL A 1 81 ? -4.762 2.130 11.225 1.00 53.13 81 VAL A C 10
ATOM 12524 O O . VAL A 1 81 ? -4.217 2.547 10.203 1.00 34.13 81 VAL A O 10
ATOM 12537 N N . GLU A 1 82 ? -5.077 0.851 11.408 1.00 2.51 82 GLU A N 10
ATOM 12538 C CA . GLU A 1 82 ? -4.791 -0.158 10.395 1.00 54.41 82 GLU A CA 10
ATOM 12539 C C . GLU A 1 82 ? -5.806 -0.088 9.257 1.00 21.21 82 GLU A C 10
ATOM 12540 O O . GLU A 1 82 ? -7.010 -0.221 9.475 1.00 13.32 82 GLU A O 10
ATOM 12552 N N . VAL A 1 83 ? -5.310 0.121 8.042 1.00 41.23 83 VAL A N 10
ATOM 12553 C CA . VAL A 1 83 ? -6.172 0.208 6.869 1.00 64.02 83 VAL A CA 10
ATOM 12554 C C . VAL A 1 83 ? -6.174 -1.103 6.090 1.00 11.15 83 VAL A C 10
ATOM 12555 O O . VAL A 1 83 ? -5.129 -1.724 5.895 1.00 5.43 83 VAL A O 10
ATOM 12568 N N . HIS A 1 84 ? -7.356 -1.519 5.647 1.00 30.31 84 HIS A N 10
ATOM 12569 C CA . HIS A 1 84 ? -7.495 -2.757 4.888 1.00 30.11 84 HIS A CA 10
ATOM 12570 C C . HIS A 1 84 ? -7.409 -2.488 3.389 1.00 44.21 84 HIS A C 10
ATOM 12571 O O . HIS A 1 84 ? -8.234 -1.765 2.829 1.00 43.22 84 HIS A O 10
ATOM 12585 N N . LEU A 1 85 ? -6.405 -3.073 2.745 1.00 43.43 85 LEU A N 10
ATOM 12586 C CA . LEU A 1 85 ? -6.210 -2.895 1.310 1.00 63.22 85 LEU A CA 10
ATOM 12587 C C . LEU A 1 85 ? -6.216 -4.240 0.589 1.00 3.42 85 LEU A C 10
ATOM 12588 O O . LEU A 1 85 ? -5.222 -4.966 0.601 1.00 22.14 85 LEU A O 10
ATOM 12604 N N . ASP A 1 86 ? -7.340 -4.563 -0.039 1.00 75.11 86 ASP A N 10
ATOM 12605 C CA . ASP A 1 86 ? -7.475 -5.819 -0.768 1.00 40.35 86 ASP A CA 10
ATOM 12606 C C . ASP A 1 86 ? -8.258 -5.615 -2.061 1.00 55.14 86 ASP A C 10
ATOM 12607 O O . ASP A 1 86 ? -9.323 -4.996 -2.063 1.00 3.02 86 ASP A O 10
ATOM 12616 N N . ARG A 1 87 ? -7.724 -6.139 -3.160 1.00 13.41 87 ARG A N 10
ATOM 12617 C CA . ARG A 1 87 ? -8.372 -6.012 -4.460 1.00 33.03 87 ARG A CA 10
ATOM 12618 C C . ARG A 1 87 ? -9.745 -6.678 -4.450 1.00 60.30 87 ARG A C 10
ATOM 12619 O O . ARG A 1 87 ? -10.360 -6.871 -5.499 1.00 40.10 87 ARG A O 10
ATOM 12640 N N . ASP A 1 88 ? -10.218 -7.028 -3.259 1.00 75.22 88 ASP A N 10
ATOM 12641 C CA . ASP A 1 88 ? -11.518 -7.673 -3.113 1.00 15.55 88 ASP A CA 10
ATOM 12642 C C . ASP A 1 88 ? -12.643 -6.729 -3.530 1.00 24.43 88 ASP A C 10
ATOM 12643 O O . ASP A 1 88 ? -13.809 -7.121 -3.582 1.00 24.31 88 ASP A O 10
ATOM 12652 N N . PHE A 1 89 ? -12.284 -5.484 -3.825 1.00 34.20 89 PHE A N 10
ATOM 12653 C CA . PHE A 1 89 ? -13.263 -4.484 -4.236 1.00 30.15 89 PHE A CA 10
ATOM 12654 C C . PHE A 1 89 ? -14.090 -4.011 -3.044 1.00 31.13 89 PHE A C 10
ATOM 12655 O O . PHE A 1 89 ? -15.054 -3.262 -3.202 1.00 33.23 89 PHE A O 10
ATOM 12672 N N . ARG A 1 90 ? -13.706 -4.455 -1.851 1.00 41.42 90 ARG A N 10
ATOM 12673 C CA . ARG A 1 90 ? -14.412 -4.079 -0.632 1.00 52.24 90 ARG A CA 10
ATOM 12674 C C . ARG A 1 90 ? -13.433 -3.850 0.515 1.00 44.21 90 ARG A C 10
ATOM 12675 O O . ARG A 1 90 ? -13.837 -3.668 1.663 1.00 21.15 90 ARG A O 10
ATOM 12696 N N . VAL A 1 91 ? -12.142 -3.861 0.196 1.00 53.53 91 VAL A N 10
ATOM 12697 C CA . VAL A 1 91 ? -11.105 -3.654 1.199 1.00 2.40 91 VAL A CA 10
ATOM 12698 C C . VAL A 1 91 ? -10.282 -2.408 0.890 1.00 41.02 91 VAL A C 10
ATOM 12699 O O . VAL A 1 91 ? -9.108 -2.500 0.528 1.00 52.14 91 VAL A O 10
ATOM 12712 N N . LEU A 1 92 ? -10.904 -1.244 1.035 1.00 14.52 92 LEU A N 10
ATOM 12713 C CA . LEU A 1 92 ? -10.230 0.023 0.772 1.00 24.20 92 LEU A CA 10
ATOM 12714 C C . LEU A 1 92 ? -10.417 0.992 1.935 1.00 23.43 92 LEU A C 10
ATOM 12715 O O . LEU A 1 92 ? -10.093 2.175 1.829 1.00 24.42 92 LEU A O 10
ATOM 12731 N N . ASP A 1 93 ? -10.939 0.481 3.045 1.00 54.41 93 ASP A N 10
ATOM 12732 C CA . ASP A 1 93 ? -11.167 1.301 4.230 1.00 65.52 93 ASP A CA 10
ATOM 12733 C C . ASP A 1 93 ? -10.187 0.933 5.340 1.00 13.13 93 ASP A C 10
ATOM 12734 O O . ASP A 1 93 ? -9.346 0.049 5.174 1.00 3.53 93 ASP A O 10
ATOM 12743 N N . THR A 1 94 ? -10.302 1.618 6.474 1.00 22.11 94 THR A N 10
ATOM 12744 C CA . THR A 1 94 ? -9.426 1.366 7.611 1.00 21.42 94 THR A CA 10
ATOM 12745 C C . THR A 1 94 ? -10.232 1.092 8.876 1.00 63.11 94 THR A C 10
ATOM 12746 O O . THR A 1 94 ? -11.451 1.259 8.894 1.00 44.21 94 THR A O 10
ATOM 12757 N N . GLU A 1 95 ? -9.542 0.671 9.932 1.00 54.11 95 GLU A N 10
ATOM 12758 C CA . GLU A 1 95 ? -10.196 0.374 11.201 1.00 11.42 95 GLU A CA 10
ATOM 12759 C C . GLU A 1 95 ? -9.300 0.754 12.376 1.00 21.15 95 GLU A C 10
ATOM 12760 O O . GLU A 1 95 ? -8.083 0.888 12.244 1.00 32.11 95 GLU A O 10
ATOM 12772 N N . PRO A 1 96 ? -9.915 0.932 13.555 1.00 4.32 96 PRO A N 10
ATOM 12773 C CA . PRO A 1 96 ? -9.192 1.299 14.777 1.00 34.01 96 PRO A CA 10
ATOM 12774 C C . PRO A 1 96 ? -8.316 0.164 15.295 1.00 23.10 96 PRO A C 10
ATOM 12775 O O . PRO A 1 96 ? -8.816 -0.823 15.833 1.00 61.52 96 PRO A O 10
ATOM 12786 N N . ALA A 1 97 ? -7.005 0.312 15.130 1.00 73.24 97 ALA A N 10
ATOM 12787 C CA . ALA A 1 97 ? -6.059 -0.700 15.583 1.00 71.01 97 ALA A CA 10
ATOM 12788 C C . ALA A 1 97 ? -5.886 -0.651 17.097 1.00 12.22 97 ALA A C 10
ATOM 12789 O O . ALA A 1 97 ? -5.341 0.312 17.638 1.00 35.44 97 ALA A O 10
ATOM 12796 N N . ASP A 1 98 ? -6.354 -1.693 17.775 1.00 4.05 98 ASP A N 10
ATOM 12797 C CA . ASP A 1 98 ? -6.250 -1.769 19.228 1.00 12.51 98 ASP A CA 10
ATOM 12798 C C . ASP A 1 98 ? -4.903 -2.348 19.648 1.00 60.34 98 ASP A C 10
ATOM 12799 O O . ASP A 1 98 ? -4.666 -2.604 20.827 1.00 2.44 98 ASP A O 10
ATOM 12808 N N . GLY A 1 99 ? -4.023 -2.555 18.672 1.00 55.11 99 GLY A N 10
ATOM 12809 C CA . GLY A 1 99 ? -2.712 -3.104 18.960 1.00 65.31 99 GLY A CA 10
ATOM 12810 C C . GLY A 1 99 ? -2.741 -4.608 19.146 1.00 21.41 99 GLY A C 10
ATOM 12811 O O . GLY A 1 99 ? -1.715 -5.277 19.017 1.00 11.21 99 GLY A O 10
ATOM 12815 N N . ASP A 1 100 ? -3.918 -5.142 19.452 1.00 74.03 100 ASP A N 10
ATOM 12816 C CA . ASP A 1 100 ? -4.077 -6.577 19.657 1.00 74.11 100 ASP A CA 10
ATOM 12817 C C . ASP A 1 100 ? -4.643 -7.245 18.408 1.00 60.34 100 ASP A C 10
ATOM 12818 O O . ASP A 1 100 ? -4.321 -8.393 18.105 1.00 25.43 100 ASP A O 10
ATOM 12827 N N . GLY A 1 101 ? -5.490 -6.518 17.685 1.00 1.12 101 GLY A N 10
ATOM 12828 C CA . GLY A 1 101 ? -6.088 -7.057 16.478 1.00 61.11 101 GLY A CA 10
ATOM 12829 C C . GLY A 1 101 ? -7.292 -7.932 16.768 1.00 45.22 101 GLY A C 10
ATOM 12830 O O . GLY A 1 101 ? -7.636 -8.808 15.976 1.00 53.32 101 GLY A O 10
ATOM 12834 N N . GLY A 1 102 ? -7.932 -7.695 17.909 1.00 74.14 102 GLY A N 10
ATOM 12835 C CA . GLY A 1 102 ? -9.096 -8.478 18.282 1.00 52.32 102 GLY A CA 10
ATOM 12836 C C . GLY A 1 102 ? -9.889 -7.838 19.404 1.00 31.33 102 GLY A C 10
ATOM 12837 O O . GLY A 1 102 ? -10.198 -8.488 20.403 1.00 2.23 102 GLY A O 10
ATOM 12841 N N . ASP A 1 11 ? 0.522 -0.256 -0.333 1.00 52.52 11 ASP A N 11
ATOM 12842 C CA . ASP A 1 11 ? 1.102 -0.115 -1.664 1.00 24.44 11 ASP A CA 11
ATOM 12843 C C . ASP A 1 11 ? 1.486 -1.477 -2.235 1.00 53.34 11 ASP A C 11
ATOM 12844 O O . ASP A 1 11 ? 1.853 -1.589 -3.405 1.00 41.22 11 ASP A O 11
ATOM 12853 N N . TYR A 1 12 ? 1.398 -2.508 -1.403 1.00 25.02 12 TYR A N 11
ATOM 12854 C CA . TYR A 1 12 ? 1.740 -3.862 -1.824 1.00 55.53 12 TYR A CA 11
ATOM 12855 C C . TYR A 1 12 ? 0.772 -4.359 -2.894 1.00 62.00 12 TYR A C 11
ATOM 12856 O O . TYR A 1 12 ? 1.184 -4.746 -3.988 1.00 11.21 12 TYR A O 11
ATOM 12874 N N . ASP A 1 13 ? -0.516 -4.345 -2.570 1.00 20.23 13 ASP A N 11
ATOM 12875 C CA . ASP A 1 13 ? -1.544 -4.793 -3.502 1.00 50.11 13 ASP A CA 11
ATOM 12876 C C . ASP A 1 13 ? -1.612 -3.875 -4.718 1.00 43.43 13 ASP A C 11
ATOM 12877 O O . ASP A 1 13 ? -0.660 -3.787 -5.495 1.00 54.43 13 ASP A O 11
ATOM 12886 N N . ILE A 1 14 ? -2.742 -3.194 -4.877 1.00 63.03 14 ILE A N 11
ATOM 12887 C CA . ILE A 1 14 ? -2.933 -2.283 -5.999 1.00 2.12 14 ILE A CA 11
ATOM 12888 C C . ILE A 1 14 ? -2.709 -0.835 -5.575 1.00 75.12 14 ILE A C 11
ATOM 12889 O O . ILE A 1 14 ? -3.513 -0.242 -4.855 1.00 41.13 14 ILE A O 11
ATOM 12905 N N . PRO A 1 15 ? -1.593 -0.250 -6.033 1.00 25.30 15 PRO A N 11
ATOM 12906 C CA . PRO A 1 15 ? -1.238 1.136 -5.716 1.00 52.42 15 PRO A CA 11
ATOM 12907 C C . PRO A 1 15 ? -2.161 2.141 -6.398 1.00 61.22 15 PRO A C 11
ATOM 12908 O O . PRO A 1 15 ? -1.793 3.298 -6.603 1.00 54.24 15 PRO A O 11
ATOM 12919 N N . THR A 1 16 ? -3.362 1.691 -6.748 1.00 13.41 16 THR A N 11
ATOM 12920 C CA . THR A 1 16 ? -4.337 2.550 -7.407 1.00 54.55 16 THR A CA 11
ATOM 12921 C C . THR A 1 16 ? -5.700 2.455 -6.731 1.00 53.43 16 THR A C 11
ATOM 12922 O O . THR A 1 16 ? -6.725 2.793 -7.325 1.00 10.41 16 THR A O 11
ATOM 12933 N N . THR A 1 17 ? -5.706 1.994 -5.485 1.00 34.44 17 THR A N 11
ATOM 12934 C CA . THR A 1 17 ? -6.944 1.854 -4.727 1.00 62.34 17 THR A CA 11
ATOM 12935 C C . THR A 1 17 ? -7.440 3.207 -4.231 1.00 35.42 17 THR A C 11
ATOM 12936 O O . THR A 1 17 ? -6.976 4.252 -4.683 1.00 42.23 17 THR A O 11
ATOM 12947 N N . GLU A 1 18 ? -8.387 3.178 -3.297 1.00 44.33 18 GLU A N 11
ATOM 12948 C CA . GLU A 1 18 ? -8.946 4.404 -2.740 1.00 3.31 18 GLU A CA 11
ATOM 12949 C C . GLU A 1 18 ? -7.865 5.228 -2.045 1.00 52.45 18 GLU A C 11
ATOM 12950 O O . GLU A 1 18 ? -7.040 5.866 -2.699 1.00 32.33 18 GLU A O 11
ATOM 12962 N N . ASN A 1 19 ? -7.878 5.210 -0.717 1.00 10.34 19 ASN A N 11
ATOM 12963 C CA . ASN A 1 19 ? -6.900 5.956 0.067 1.00 15.44 19 ASN A CA 11
ATOM 12964 C C . ASN A 1 19 ? -5.745 5.056 0.495 1.00 12.54 19 ASN A C 11
ATOM 12965 O O . ASN A 1 19 ? -4.893 5.457 1.289 1.00 21.04 19 ASN A O 11
ATOM 12976 N N . LEU A 1 20 ? -5.723 3.839 -0.036 1.00 43.31 20 LEU A N 11
ATOM 12977 C CA . LEU A 1 20 ? -4.672 2.881 0.290 1.00 44.53 20 LEU A CA 11
ATOM 12978 C C . LEU A 1 20 ? -3.317 3.368 -0.214 1.00 65.33 20 LEU A C 11
ATOM 12979 O O . LEU A 1 20 ? -2.272 2.865 0.200 1.00 2.25 20 LEU A O 11
ATOM 12995 N N . TYR A 1 21 ? -3.342 4.349 -1.109 1.00 5.21 21 TYR A N 11
ATOM 12996 C CA . TYR A 1 21 ? -2.115 4.904 -1.670 1.00 31.33 21 TYR A CA 11
ATOM 12997 C C . TYR A 1 21 ? -1.705 6.175 -0.932 1.00 62.33 21 TYR A C 11
ATOM 12998 O O . TYR A 1 21 ? -0.738 6.839 -1.306 1.00 52.15 21 TYR A O 11
ATOM 13016 N N . PHE A 1 22 ? -2.447 6.507 0.119 1.00 60.41 22 PHE A N 11
ATOM 13017 C CA . PHE A 1 22 ? -2.162 7.698 0.910 1.00 31.13 22 PHE A CA 11
ATOM 13018 C C . PHE A 1 22 ? -1.486 7.327 2.227 1.00 11.31 22 PHE A C 11
ATOM 13019 O O . PHE A 1 22 ? -0.540 7.986 2.657 1.00 12.44 22 PHE A O 11
ATOM 13036 N N . GLN A 1 23 ? -1.980 6.269 2.861 1.00 24.52 23 GLN A N 11
ATOM 13037 C CA . GLN A 1 23 ? -1.424 5.811 4.129 1.00 33.14 23 GLN A CA 11
ATOM 13038 C C . GLN A 1 23 ? -0.003 5.290 3.945 1.00 42.11 23 GLN A C 11
ATOM 13039 O O . GLN A 1 23 ? 0.915 5.696 4.656 1.00 0.14 23 GLN A O 11
ATOM 13053 N N . GLY A 1 24 ? 0.172 4.387 2.984 1.00 13.34 24 GLY A N 11
ATOM 13054 C CA . GLY A 1 24 ? 1.484 3.825 2.724 1.00 1.31 24 GLY A CA 11
ATOM 13055 C C . GLY A 1 24 ? 2.564 4.886 2.643 1.00 14.34 24 GLY A C 11
ATOM 13056 O O . GLY A 1 24 ? 3.729 4.619 2.935 1.00 50.02 24 GLY A O 11
ATOM 13060 N N . ALA A 1 25 ? 2.176 6.093 2.245 1.00 10.50 25 ALA A N 11
ATOM 13061 C CA . ALA A 1 25 ? 3.119 7.198 2.127 1.00 43.40 25 ALA A CA 11
ATOM 13062 C C . ALA A 1 25 ? 2.777 8.319 3.103 1.00 40.12 25 ALA A C 11
ATOM 13063 O O . ALA A 1 25 ? 2.706 9.487 2.721 1.00 33.21 25 ALA A O 11
ATOM 13070 N N . MET A 1 26 ? 2.565 7.956 4.364 1.00 65.55 26 MET A N 11
ATOM 13071 C CA . MET A 1 26 ? 2.231 8.932 5.394 1.00 30.41 26 MET A CA 11
ATOM 13072 C C . MET A 1 26 ? 3.433 9.812 5.720 1.00 24.21 26 MET A C 11
ATOM 13073 O O . MET A 1 26 ? 3.303 11.026 5.872 1.00 74.04 26 MET A O 11
ATOM 13087 N N . ALA A 1 27 ? 4.604 9.191 5.827 1.00 52.22 27 ALA A N 11
ATOM 13088 C CA . ALA A 1 27 ? 5.829 9.919 6.133 1.00 21.20 27 ALA A CA 11
ATOM 13089 C C . ALA A 1 27 ? 6.853 9.766 5.013 1.00 31.23 27 ALA A C 11
ATOM 13090 O O . ALA A 1 27 ? 6.847 10.526 4.045 1.00 40.10 27 ALA A O 11
ATOM 13097 N N . PHE A 1 28 ? 7.732 8.779 5.152 1.00 34.41 28 PHE A N 11
ATOM 13098 C CA . PHE A 1 28 ? 8.763 8.527 4.153 1.00 42.14 28 PHE A CA 11
ATOM 13099 C C . PHE A 1 28 ? 9.135 7.048 4.115 1.00 72.41 28 PHE A C 11
ATOM 13100 O O . PHE A 1 28 ? 9.389 6.487 3.049 1.00 41.45 28 PHE A O 11
ATOM 13117 N N . ASP A 1 29 ? 9.165 6.422 5.286 1.00 33.51 29 ASP A N 11
ATOM 13118 C CA . ASP A 1 29 ? 9.505 5.007 5.388 1.00 13.15 29 ASP A CA 11
ATOM 13119 C C . ASP A 1 29 ? 8.659 4.321 6.457 1.00 4.02 29 ASP A C 11
ATOM 13120 O O . ASP A 1 29 ? 8.797 3.122 6.697 1.00 54.15 29 ASP A O 11
ATOM 13129 N N . GLY A 1 30 ? 7.785 5.091 7.098 1.00 42.20 30 GLY A N 11
ATOM 13130 C CA . GLY A 1 30 ? 6.932 4.541 8.134 1.00 34.54 30 GLY A CA 11
ATOM 13131 C C . GLY A 1 30 ? 6.171 3.315 7.669 1.00 53.14 30 GLY A C 11
ATOM 13132 O O . GLY A 1 30 ? 5.705 2.520 8.484 1.00 73.34 30 GLY A O 11
ATOM 13136 N N . GLU A 1 31 ? 6.043 3.164 6.354 1.00 63.30 31 GLU A N 11
ATOM 13137 C CA . GLU A 1 31 ? 5.331 2.027 5.782 1.00 12.31 31 GLU A CA 11
ATOM 13138 C C . GLU A 1 31 ? 6.245 0.810 5.675 1.00 32.12 31 GLU A C 11
ATOM 13139 O O . GLU A 1 31 ? 7.090 0.731 4.784 1.00 41.45 31 GLU A O 11
ATOM 13151 N N . ASP A 1 32 ? 6.069 -0.136 6.591 1.00 60.43 32 ASP A N 11
ATOM 13152 C CA . ASP A 1 32 ? 6.877 -1.351 6.600 1.00 11.52 32 ASP A CA 11
ATOM 13153 C C . ASP A 1 32 ? 5.997 -2.589 6.463 1.00 65.44 32 ASP A C 11
ATOM 13154 O O . ASP A 1 32 ? 4.774 -2.487 6.378 1.00 42.02 32 ASP A O 11
ATOM 13163 N N . GLU A 1 33 ? 6.630 -3.758 6.440 1.00 30.52 33 GLU A N 11
ATOM 13164 C CA . GLU A 1 33 ? 5.904 -5.017 6.311 1.00 42.43 33 GLU A CA 11
ATOM 13165 C C . GLU A 1 33 ? 5.750 -5.698 7.667 1.00 1.14 33 GLU A C 11
ATOM 13166 O O . GLU A 1 33 ? 6.737 -6.038 8.320 1.00 43.03 33 GLU A O 11
ATOM 13178 N N . VAL A 1 34 ? 4.504 -5.894 8.087 1.00 51.44 34 VAL A N 11
ATOM 13179 C CA . VAL A 1 34 ? 4.219 -6.534 9.365 1.00 60.31 34 VAL A CA 11
ATOM 13180 C C . VAL A 1 34 ? 4.237 -8.053 9.234 1.00 32.24 34 VAL A C 11
ATOM 13181 O O . VAL A 1 34 ? 5.215 -8.636 8.765 1.00 31.33 34 VAL A O 11
ATOM 13194 N N . THR A 1 35 ? 3.147 -8.690 9.652 1.00 24.51 35 THR A N 11
ATOM 13195 C CA . THR A 1 35 ? 3.037 -10.142 9.583 1.00 62.02 35 THR A CA 11
ATOM 13196 C C . THR A 1 35 ? 1.641 -10.567 9.142 1.00 22.12 35 THR A C 11
ATOM 13197 O O . THR A 1 35 ? 1.449 -11.036 8.021 1.00 2.11 35 THR A O 11
ATOM 13208 N N . GLY A 1 36 ? 0.668 -10.399 10.032 1.00 32.45 36 GLY A N 11
ATOM 13209 C CA . GLY A 1 36 ? -0.699 -10.770 9.716 1.00 70.41 36 GLY A CA 11
ATOM 13210 C C . GLY A 1 36 ? -1.695 -10.225 10.720 1.00 72.02 36 GLY A C 11
ATOM 13211 O O . GLY A 1 36 ? -2.541 -9.391 10.397 1.00 75.25 36 GLY A O 11
ATOM 13215 N N . PRO A 1 37 ? -1.602 -10.702 11.970 1.00 14.51 37 PRO A N 11
ATOM 13216 C CA . PRO A 1 37 ? -2.496 -10.271 13.050 1.00 44.13 37 PRO A CA 11
ATOM 13217 C C . PRO A 1 37 ? -2.238 -8.829 13.475 1.00 22.52 37 PRO A C 11
ATOM 13218 O O . PRO A 1 37 ? -1.219 -8.239 13.116 1.00 21.02 37 PRO A O 11
ATOM 13229 N N . ASP A 1 38 ? -3.166 -8.269 14.242 1.00 15.10 38 ASP A N 11
ATOM 13230 C CA . ASP A 1 38 ? -3.039 -6.896 14.718 1.00 63.31 38 ASP A CA 11
ATOM 13231 C C . ASP A 1 38 ? -1.963 -6.792 15.795 1.00 71.53 38 ASP A C 11
ATOM 13232 O O . ASP A 1 38 ? -1.330 -5.750 15.955 1.00 43.44 38 ASP A O 11
ATOM 13241 N N . ALA A 1 39 ? -1.763 -7.880 16.531 1.00 34.53 39 ALA A N 11
ATOM 13242 C CA . ALA A 1 39 ? -0.764 -7.912 17.592 1.00 33.01 39 ALA A CA 11
ATOM 13243 C C . ALA A 1 39 ? 0.611 -7.520 17.063 1.00 40.02 39 ALA A C 11
ATOM 13244 O O . ALA A 1 39 ? 1.413 -6.917 17.777 1.00 73.14 39 ALA A O 11
ATOM 13251 N N . ASP A 1 40 ? 0.878 -7.867 15.808 1.00 13.44 40 ASP A N 11
ATOM 13252 C CA . ASP A 1 40 ? 2.157 -7.550 15.183 1.00 33.32 40 ASP A CA 11
ATOM 13253 C C . ASP A 1 40 ? 2.169 -6.115 14.667 1.00 1.22 40 ASP A C 11
ATOM 13254 O O . ASP A 1 40 ? 3.213 -5.462 14.645 1.00 54.12 40 ASP A O 11
ATOM 13263 N N . ARG A 1 41 ? 1.003 -5.630 14.253 1.00 61.34 41 ARG A N 11
ATOM 13264 C CA . ARG A 1 41 ? 0.880 -4.273 13.735 1.00 65.14 41 ARG A CA 11
ATOM 13265 C C . ARG A 1 41 ? 1.075 -3.247 14.847 1.00 14.11 41 ARG A C 11
ATOM 13266 O O . ARG A 1 41 ? 1.756 -2.239 14.663 1.00 24.13 41 ARG A O 11
ATOM 13287 N N . ALA A 1 42 ? 0.470 -3.511 16.001 1.00 40.03 42 ALA A N 11
ATOM 13288 C CA . ALA A 1 42 ? 0.578 -2.612 17.143 1.00 54.21 42 ALA A CA 11
ATOM 13289 C C . ALA A 1 42 ? 1.978 -2.653 17.744 1.00 45.21 42 ALA A C 11
ATOM 13290 O O . ALA A 1 42 ? 2.478 -1.646 18.246 1.00 22.23 42 ALA A O 11
ATOM 13297 N N . ARG A 1 43 ? 2.607 -3.823 17.689 1.00 13.34 43 ARG A N 11
ATOM 13298 C CA . ARG A 1 43 ? 3.950 -3.995 18.230 1.00 15.34 43 ARG A CA 11
ATOM 13299 C C . ARG A 1 43 ? 5.001 -3.492 17.246 1.00 51.43 43 ARG A C 11
ATOM 13300 O O . ARG A 1 43 ? 5.978 -2.855 17.638 1.00 43.24 43 ARG A O 11
ATOM 13321 N N . ALA A 1 44 ? 4.793 -3.783 15.966 1.00 53.43 44 ALA A N 11
ATOM 13322 C CA . ALA A 1 44 ? 5.721 -3.359 14.925 1.00 2.31 44 ALA A CA 11
ATOM 13323 C C . ALA A 1 44 ? 5.569 -1.871 14.626 1.00 21.14 44 ALA A C 11
ATOM 13324 O O . ALA A 1 44 ? 6.498 -1.090 14.829 1.00 51.33 44 ALA A O 11
ATOM 13331 N N . ALA A 1 45 ? 4.392 -1.487 14.143 1.00 2.43 45 ALA A N 11
ATOM 13332 C CA . ALA A 1 45 ? 4.119 -0.092 13.818 1.00 34.40 45 ALA A CA 11
ATOM 13333 C C . ALA A 1 45 ? 4.417 0.817 15.005 1.00 44.10 45 ALA A C 11
ATOM 13334 O O . ALA A 1 45 ? 4.629 2.018 14.841 1.00 41.22 45 ALA A O 11
ATOM 13341 N N . ALA A 1 46 ? 4.432 0.237 16.200 1.00 22.54 46 ALA A N 11
ATOM 13342 C CA . ALA A 1 46 ? 4.706 0.995 17.415 1.00 63.14 46 ALA A CA 11
ATOM 13343 C C . ALA A 1 46 ? 6.007 1.781 17.289 1.00 50.00 46 ALA A C 11
ATOM 13344 O O . ALA A 1 46 ? 5.997 3.010 17.223 1.00 3.33 46 ALA A O 11
ATOM 13351 N N . VAL A 1 47 ? 7.126 1.064 17.257 1.00 72.12 47 VAL A N 11
ATOM 13352 C CA . VAL A 1 47 ? 8.435 1.695 17.139 1.00 70.33 47 VAL A CA 11
ATOM 13353 C C . VAL A 1 47 ? 9.074 1.386 15.789 1.00 21.25 47 VAL A C 11
ATOM 13354 O O . VAL A 1 47 ? 10.058 2.014 15.400 1.00 52.31 47 VAL A O 11
ATOM 13367 N N . GLN A 1 48 ? 8.508 0.414 15.081 1.00 13.31 48 GLN A N 11
ATOM 13368 C CA . GLN A 1 48 ? 9.023 0.022 13.775 1.00 50.03 48 GLN A CA 11
ATOM 13369 C C . GLN A 1 48 ? 8.539 0.978 12.689 1.00 31.32 48 GLN A C 11
ATOM 13370 O O . GLN A 1 48 ? 9.245 1.234 11.714 1.00 33.42 48 GLN A O 11
ATOM 13384 N N . ALA A 1 49 ? 7.330 1.502 12.865 1.00 5.13 49 ALA A N 11
ATOM 13385 C CA . ALA A 1 49 ? 6.753 2.431 11.902 1.00 71.33 49 ALA A CA 11
ATOM 13386 C C . ALA A 1 49 ? 6.735 3.853 12.452 1.00 20.43 49 ALA A C 11
ATOM 13387 O O . ALA A 1 49 ? 6.398 4.800 11.742 1.00 35.02 49 ALA A O 11
ATOM 13394 N N . VAL A 1 50 ? 7.100 3.995 13.723 1.00 52.14 50 VAL A N 11
ATOM 13395 C CA . VAL A 1 50 ? 7.126 5.302 14.369 1.00 71.14 50 VAL A CA 11
ATOM 13396 C C . VAL A 1 50 ? 8.521 5.914 14.313 1.00 11.43 50 VAL A C 11
ATOM 13397 O O . VAL A 1 50 ? 8.744 7.050 14.732 1.00 2.43 50 VAL A O 11
ATOM 13410 N N . PRO A 1 51 ? 9.484 5.146 13.784 1.00 60.25 51 PRO A N 11
ATOM 13411 C CA . PRO A 1 51 ? 10.875 5.592 13.660 1.00 53.55 51 PRO A CA 11
ATOM 13412 C C . PRO A 1 51 ? 11.040 6.690 12.614 1.00 11.33 51 PRO A C 11
ATOM 13413 O O . PRO A 1 51 ? 11.981 7.480 12.673 1.00 43.21 51 PRO A O 11
ATOM 13424 N N . GLY A 1 52 ? 10.117 6.734 11.658 1.00 45.34 52 GLY A N 11
ATOM 13425 C CA . GLY A 1 52 ? 10.179 7.740 10.613 1.00 65.31 52 GLY A CA 11
ATOM 13426 C C . GLY A 1 52 ? 9.501 9.035 11.014 1.00 60.34 52 GLY A C 11
ATOM 13427 O O . GLY A 1 52 ? 10.116 10.100 10.987 1.00 72.13 52 GLY A O 11
ATOM 13431 N N . GLY A 1 53 ? 8.228 8.944 11.385 1.00 34.33 53 GLY A N 11
ATOM 13432 C CA . GLY A 1 53 ? 7.486 10.125 11.786 1.00 34.30 53 GLY A CA 11
ATOM 13433 C C . GLY A 1 53 ? 6.272 9.788 12.630 1.00 42.41 53 GLY A C 11
ATOM 13434 O O . GLY A 1 53 ? 5.926 10.524 13.556 1.00 64.54 53 GLY A O 11
ATOM 13438 N N . THR A 1 54 ? 5.621 8.674 12.310 1.00 0.32 54 THR A N 11
ATOM 13439 C CA . THR A 1 54 ? 4.438 8.243 13.043 1.00 15.55 54 THR A CA 11
ATOM 13440 C C . THR A 1 54 ? 4.357 6.723 13.113 1.00 23.23 54 THR A C 11
ATOM 13441 O O . THR A 1 54 ? 4.833 6.025 12.218 1.00 0.03 54 THR A O 11
ATOM 13452 N N . ALA A 1 55 ? 3.752 6.215 14.182 1.00 12.30 55 ALA A N 11
ATOM 13453 C CA . ALA A 1 55 ? 3.607 4.777 14.367 1.00 60.32 55 ALA A CA 11
ATOM 13454 C C . ALA A 1 55 ? 2.556 4.205 13.421 1.00 21.23 55 ALA A C 11
ATOM 13455 O O . ALA A 1 55 ? 1.414 3.973 13.815 1.00 72.35 55 ALA A O 11
ATOM 13462 N N . GLY A 1 56 ? 2.950 3.980 12.171 1.00 5.44 56 GLY A N 11
ATOM 13463 C CA . GLY A 1 56 ? 2.030 3.438 11.189 1.00 11.22 56 GLY A CA 11
ATOM 13464 C C . GLY A 1 56 ? 2.720 2.542 10.181 1.00 62.44 56 GLY A C 11
ATOM 13465 O O . GLY A 1 56 ? 3.331 3.024 9.228 1.00 40.41 56 GLY A O 11
ATOM 13469 N N . GLU A 1 57 ? 2.624 1.233 10.391 1.00 21.55 57 GLU A N 11
ATOM 13470 C CA . GLU A 1 57 ? 3.247 0.267 9.494 1.00 41.14 57 GLU A CA 11
ATOM 13471 C C . GLU A 1 57 ? 2.223 -0.313 8.523 1.00 75.11 57 GLU A C 11
ATOM 13472 O O . GLU A 1 57 ? 1.111 0.201 8.395 1.00 43.12 57 GLU A O 11
ATOM 13484 N N . VAL A 1 58 ? 2.605 -1.388 7.840 1.00 10.25 58 VAL A N 11
ATOM 13485 C CA . VAL A 1 58 ? 1.721 -2.039 6.882 1.00 73.24 58 VAL A CA 11
ATOM 13486 C C . VAL A 1 58 ? 1.797 -3.557 7.006 1.00 3.32 58 VAL A C 11
ATOM 13487 O O . VAL A 1 58 ? 2.851 -4.154 6.790 1.00 60.12 58 VAL A O 11
ATOM 13500 N N . GLU A 1 59 ? 0.673 -4.174 7.356 1.00 0.10 59 GLU A N 11
ATOM 13501 C CA . GLU A 1 59 ? 0.614 -5.623 7.510 1.00 52.24 59 GLU A CA 11
ATOM 13502 C C . GLU A 1 59 ? 0.092 -6.284 6.237 1.00 12.12 59 GLU A C 11
ATOM 13503 O O . GLU A 1 59 ? -0.623 -5.664 5.449 1.00 0.40 59 GLU A O 11
ATOM 13515 N N . THR A 1 60 ? 0.455 -7.548 6.042 1.00 14.03 60 THR A N 11
ATOM 13516 C CA . THR A 1 60 ? 0.025 -8.294 4.866 1.00 44.41 60 THR A CA 11
ATOM 13517 C C . THR A 1 60 ? -0.616 -9.620 5.259 1.00 4.41 60 THR A C 11
ATOM 13518 O O . THR A 1 60 ? 0.027 -10.473 5.870 1.00 43.32 60 THR A O 11
ATOM 13529 N N . GLU A 1 61 ? -1.886 -9.786 4.904 1.00 1.23 61 GLU A N 11
ATOM 13530 C CA . GLU A 1 61 ? -2.613 -11.009 5.221 1.00 30.42 61 GLU A CA 11
ATOM 13531 C C . GLU A 1 61 ? -3.362 -11.530 3.998 1.00 52.53 61 GLU A C 11
ATOM 13532 O O . GLU A 1 61 ? -3.445 -10.853 2.972 1.00 73.42 61 GLU A O 11
ATOM 13544 N N . THR A 1 62 ? -3.907 -12.737 4.113 1.00 4.14 62 THR A N 11
ATOM 13545 C CA . THR A 1 62 ? -4.647 -13.350 3.018 1.00 53.51 62 THR A CA 11
ATOM 13546 C C . THR A 1 62 ? -6.088 -13.640 3.423 1.00 61.02 62 THR A C 11
ATOM 13547 O O . THR A 1 62 ? -6.342 -14.467 4.298 1.00 54.24 62 THR A O 11
ATOM 13558 N N . GLY A 1 63 ? -7.028 -12.955 2.780 1.00 54.43 63 GLY A N 11
ATOM 13559 C CA . GLY A 1 63 ? -8.433 -13.154 3.087 1.00 63.21 63 GLY A CA 11
ATOM 13560 C C . GLY A 1 63 ? -9.169 -13.887 1.983 1.00 12.30 63 GLY A C 11
ATOM 13561 O O . GLY A 1 63 ? -8.594 -14.734 1.301 1.00 21.12 63 GLY A O 11
ATOM 13565 N N . GLU A 1 64 ? -10.446 -13.560 1.808 1.00 70.51 64 GLU A N 11
ATOM 13566 C CA . GLU A 1 64 ? -11.262 -14.196 0.780 1.00 31.33 64 GLU A CA 11
ATOM 13567 C C . GLU A 1 64 ? -11.134 -13.459 -0.550 1.00 31.03 64 GLU A C 11
ATOM 13568 O O . GLU A 1 64 ? -11.724 -13.858 -1.553 1.00 20.44 64 GLU A O 11
ATOM 13580 N N . GLY A 1 65 ? -10.358 -12.379 -0.549 1.00 15.13 65 GLY A N 11
ATOM 13581 C CA . GLY A 1 65 ? -10.167 -11.602 -1.759 1.00 71.15 65 GLY A CA 11
ATOM 13582 C C . GLY A 1 65 ? -8.835 -11.885 -2.425 1.00 41.41 65 GLY A C 11
ATOM 13583 O O . GLY A 1 65 ? -8.569 -13.011 -2.842 1.00 65.33 65 GLY A O 11
ATOM 13587 N N . ALA A 1 66 ? -7.996 -10.859 -2.526 1.00 53.44 66 ALA A N 11
ATOM 13588 C CA . ALA A 1 66 ? -6.685 -11.002 -3.146 1.00 23.22 66 ALA A CA 11
ATOM 13589 C C . ALA A 1 66 ? -5.571 -10.678 -2.155 1.00 54.15 66 ALA A C 11
ATOM 13590 O O . ALA A 1 66 ? -4.935 -11.577 -1.607 1.00 4.31 66 ALA A O 11
ATOM 13597 N N . ALA A 1 67 ? -5.342 -9.388 -1.932 1.00 22.11 67 ALA A N 11
ATOM 13598 C CA . ALA A 1 67 ? -4.306 -8.946 -1.007 1.00 11.34 67 ALA A CA 11
ATOM 13599 C C . ALA A 1 67 ? -4.916 -8.399 0.279 1.00 11.54 67 ALA A C 11
ATOM 13600 O O . ALA A 1 67 ? -5.250 -7.217 0.365 1.00 32.34 67 ALA A O 11
ATOM 13607 N N . ALA A 1 68 ? -5.059 -9.265 1.277 1.00 72.45 68 ALA A N 11
ATOM 13608 C CA . ALA A 1 68 ? -5.628 -8.868 2.558 1.00 20.15 68 ALA A CA 11
ATOM 13609 C C . ALA A 1 68 ? -4.585 -8.179 3.432 1.00 21.40 68 ALA A C 11
ATOM 13610 O O . ALA A 1 68 ? -4.286 -8.636 4.536 1.00 61.24 68 ALA A O 11
ATOM 13617 N N . TYR A 1 69 ? -4.034 -7.079 2.931 1.00 30.33 69 TYR A N 11
ATOM 13618 C CA . TYR A 1 69 ? -3.022 -6.329 3.665 1.00 24.42 69 TYR A CA 11
ATOM 13619 C C . TYR A 1 69 ? -3.569 -4.982 4.125 1.00 2.41 69 TYR A C 11
ATOM 13620 O O . TYR A 1 69 ? -4.175 -4.247 3.347 1.00 51.51 69 TYR A O 11
ATOM 13638 N N . GLY A 1 70 ? -3.349 -4.664 5.397 1.00 2.34 70 GLY A N 11
ATOM 13639 C CA . GLY A 1 70 ? -3.825 -3.405 5.941 1.00 60.15 70 GLY A CA 11
ATOM 13640 C C . GLY A 1 70 ? -2.696 -2.525 6.440 1.00 73.11 70 GLY A C 11
ATOM 13641 O O . GLY A 1 70 ? -1.656 -3.022 6.871 1.00 30.25 70 GLY A O 11
ATOM 13645 N N . VAL A 1 71 ? -2.900 -1.213 6.380 1.00 12.13 71 VAL A N 11
ATOM 13646 C CA . VAL A 1 71 ? -1.891 -0.261 6.829 1.00 31.25 71 VAL A CA 11
ATOM 13647 C C . VAL A 1 71 ? -2.403 0.571 7.999 1.00 12.44 71 VAL A C 11
ATOM 13648 O O . VAL A 1 71 ? -3.400 1.284 7.879 1.00 15.30 71 VAL A O 11
ATOM 13661 N N . LEU A 1 72 ? -1.715 0.477 9.131 1.00 4.15 72 LEU A N 11
ATOM 13662 C CA . LEU A 1 72 ? -2.099 1.222 10.325 1.00 1.52 72 LEU A CA 11
ATOM 13663 C C . LEU A 1 72 ? -1.129 2.371 10.586 1.00 72.40 72 LEU A C 11
ATOM 13664 O O . LEU A 1 72 ? 0.084 2.216 10.449 1.00 64.43 72 LEU A O 11
ATOM 13680 N N . VAL A 1 73 ? -1.673 3.523 10.965 1.00 44.00 73 VAL A N 11
ATOM 13681 C CA . VAL A 1 73 ? -0.856 4.697 11.249 1.00 63.23 73 VAL A CA 11
ATOM 13682 C C . VAL A 1 73 ? -1.501 5.570 12.319 1.00 22.33 73 VAL A C 11
ATOM 13683 O O . VAL A 1 73 ? -2.633 6.029 12.163 1.00 4.43 73 VAL A O 11
ATOM 13696 N N . THR A 1 74 ? -0.773 5.796 13.409 1.00 61.43 74 THR A N 11
ATOM 13697 C CA . THR A 1 74 ? -1.274 6.613 14.507 1.00 63.15 74 THR A CA 11
ATOM 13698 C C . THR A 1 74 ? -0.179 6.887 15.532 1.00 53.14 74 THR A C 11
ATOM 13699 O O . THR A 1 74 ? 0.916 7.327 15.182 1.00 70.15 74 THR A O 11
ATOM 13710 N N . ARG A 1 75 ? -0.482 6.624 16.799 1.00 73.14 75 ARG A N 11
ATOM 13711 C CA . ARG A 1 75 ? 0.477 6.843 17.875 1.00 55.12 75 ARG A CA 11
ATOM 13712 C C . ARG A 1 75 ? 1.067 5.520 18.354 1.00 4.52 75 ARG A C 11
ATOM 13713 O O . ARG A 1 75 ? 0.386 4.498 18.427 1.00 33.10 75 ARG A O 11
ATOM 13734 N N . PRO A 1 76 ? 2.366 5.539 18.689 1.00 42.03 76 PRO A N 11
ATOM 13735 C CA . PRO A 1 76 ? 3.078 4.350 19.167 1.00 74.22 76 PRO A CA 11
ATOM 13736 C C . PRO A 1 76 ? 2.624 3.924 20.559 1.00 63.31 76 PRO A C 11
ATOM 13737 O O . PRO A 1 76 ? 3.282 3.118 21.217 1.00 64.42 76 PRO A O 11
ATOM 13748 N N . ASP A 1 77 ? 1.497 4.469 21.002 1.00 51.43 77 ASP A N 11
ATOM 13749 C CA . ASP A 1 77 ? 0.955 4.144 22.316 1.00 53.22 77 ASP A CA 11
ATOM 13750 C C . ASP A 1 77 ? -0.047 2.998 22.222 1.00 75.03 77 ASP A C 11
ATOM 13751 O O . ASP A 1 77 ? -0.956 2.885 23.044 1.00 41.14 77 ASP A O 11
ATOM 13760 N N . GLY A 1 78 ? 0.124 2.149 21.213 1.00 44.45 78 GLY A N 11
ATOM 13761 C CA . GLY A 1 78 ? -0.773 1.024 21.029 1.00 70.23 78 GLY A CA 11
ATOM 13762 C C . GLY A 1 78 ? -2.032 1.403 20.275 1.00 13.31 78 GLY A C 11
ATOM 13763 O O . GLY A 1 78 ? -2.785 0.536 19.830 1.00 22.35 78 GLY A O 11
ATOM 13767 N N . THR A 1 79 ? -2.265 2.704 20.131 1.00 1.44 79 THR A N 11
ATOM 13768 C CA . THR A 1 79 ? -3.443 3.197 19.429 1.00 10.22 79 THR A CA 11
ATOM 13769 C C . THR A 1 79 ? -3.115 3.545 17.982 1.00 70.23 79 THR A C 11
ATOM 13770 O O . THR A 1 79 ? -2.462 4.552 17.708 1.00 55.20 79 THR A O 11
ATOM 13781 N N . ARG A 1 80 ? -3.572 2.705 17.058 1.00 11.43 80 ARG A N 11
ATOM 13782 C CA . ARG A 1 80 ? -3.326 2.924 15.638 1.00 13.40 80 ARG A CA 11
ATOM 13783 C C . ARG A 1 80 ? -4.580 2.633 14.818 1.00 2.01 80 ARG A C 11
ATOM 13784 O O . ARG A 1 80 ? -5.522 2.009 15.306 1.00 73.22 80 ARG A O 11
ATOM 13805 N N . VAL A 1 81 ? -4.584 3.090 13.570 1.00 63.12 81 VAL A N 11
ATOM 13806 C CA . VAL A 1 81 ? -5.721 2.878 12.682 1.00 45.13 81 VAL A CA 11
ATOM 13807 C C . VAL A 1 81 ? -5.327 2.028 11.479 1.00 52.33 81 VAL A C 11
ATOM 13808 O O . VAL A 1 81 ? -4.793 2.538 10.495 1.00 44.42 81 VAL A O 11
ATOM 13821 N N . GLU A 1 82 ? -5.596 0.729 11.565 1.00 12.32 82 GLU A N 11
ATOM 13822 C CA . GLU A 1 82 ? -5.270 -0.192 10.483 1.00 44.52 82 GLU A CA 11
ATOM 13823 C C . GLU A 1 82 ? -6.330 -0.141 9.387 1.00 73.01 82 GLU A C 11
ATOM 13824 O O . GLU A 1 82 ? -7.511 -0.383 9.638 1.00 22.23 82 GLU A O 11
ATOM 13836 N N . VAL A 1 83 ? -5.900 0.176 8.170 1.00 55.04 83 VAL A N 11
ATOM 13837 C CA . VAL A 1 83 ? -6.812 0.258 7.034 1.00 3.24 83 VAL A CA 11
ATOM 13838 C C . VAL A 1 83 ? -6.858 -1.060 6.270 1.00 31.24 83 VAL A C 11
ATOM 13839 O O . VAL A 1 83 ? -5.827 -1.691 6.035 1.00 3.32 83 VAL A O 11
ATOM 13852 N N . HIS A 1 84 ? -8.062 -1.472 5.884 1.00 25.12 84 HIS A N 11
ATOM 13853 C CA . HIS A 1 84 ? -8.243 -2.716 5.145 1.00 61.22 84 HIS A CA 11
ATOM 13854 C C . HIS A 1 84 ? -8.033 -2.495 3.650 1.00 65.41 84 HIS A C 11
ATOM 13855 O O . HIS A 1 84 ? -8.818 -1.807 2.997 1.00 45.51 84 HIS A O 11
ATOM 13869 N N . LEU A 1 85 ? -6.968 -3.083 3.114 1.00 35.21 85 LEU A N 11
ATOM 13870 C CA . LEU A 1 85 ? -6.654 -2.950 1.696 1.00 71.22 85 LEU A CA 11
ATOM 13871 C C . LEU A 1 85 ? -6.608 -4.316 1.018 1.00 41.11 85 LEU A C 11
ATOM 13872 O O . LEU A 1 85 ? -5.694 -5.106 1.253 1.00 65.02 85 LEU A O 11
ATOM 13888 N N . ASP A 1 86 ? -7.599 -4.586 0.175 1.00 45.21 86 ASP A N 11
ATOM 13889 C CA . ASP A 1 86 ? -7.670 -5.855 -0.540 1.00 44.32 86 ASP A CA 11
ATOM 13890 C C . ASP A 1 86 ? -8.140 -5.644 -1.976 1.00 42.30 86 ASP A C 11
ATOM 13891 O O . ASP A 1 86 ? -9.132 -4.958 -2.220 1.00 15.30 86 ASP A O 11
ATOM 13900 N N . ARG A 1 87 ? -7.420 -6.237 -2.922 1.00 45.14 87 ARG A N 11
ATOM 13901 C CA . ARG A 1 87 ? -7.762 -6.112 -4.334 1.00 43.00 87 ARG A CA 11
ATOM 13902 C C . ARG A 1 87 ? -9.153 -6.675 -4.608 1.00 52.11 87 ARG A C 11
ATOM 13903 O O . ARG A 1 87 ? -9.571 -6.791 -5.760 1.00 62.34 87 ARG A O 11
ATOM 13924 N N . ASP A 1 88 ? -9.865 -7.023 -3.542 1.00 53.10 88 ASP A N 11
ATOM 13925 C CA . ASP A 1 88 ? -11.210 -7.573 -3.667 1.00 60.31 88 ASP A CA 11
ATOM 13926 C C . ASP A 1 88 ? -12.175 -6.529 -4.220 1.00 32.24 88 ASP A C 11
ATOM 13927 O O . ASP A 1 88 ? -13.343 -6.823 -4.476 1.00 51.53 88 ASP A O 11
ATOM 13936 N N . PHE A 1 89 ? -11.680 -5.309 -4.399 1.00 62.34 89 PHE A N 11
ATOM 13937 C CA . PHE A 1 89 ? -12.499 -4.221 -4.919 1.00 42.55 89 PHE A CA 11
ATOM 13938 C C . PHE A 1 89 ? -13.543 -3.788 -3.895 1.00 33.25 89 PHE A C 11
ATOM 13939 O O . PHE A 1 89 ? -14.463 -3.034 -4.211 1.00 14.35 89 PHE A O 11
ATOM 13956 N N . ARG A 1 90 ? -13.394 -4.272 -2.666 1.00 22.41 90 ARG A N 11
ATOM 13957 C CA . ARG A 1 90 ? -14.324 -3.938 -1.595 1.00 34.15 90 ARG A CA 11
ATOM 13958 C C . ARG A 1 90 ? -13.587 -3.754 -0.272 1.00 3.34 90 ARG A C 11
ATOM 13959 O O . ARG A 1 90 ? -14.206 -3.569 0.776 1.00 10.32 90 ARG A O 11
ATOM 13980 N N . VAL A 1 91 ? -12.260 -3.806 -0.328 1.00 4.04 91 VAL A N 11
ATOM 13981 C CA . VAL A 1 91 ? -11.437 -3.644 0.865 1.00 32.24 91 VAL A CA 11
ATOM 13982 C C . VAL A 1 91 ? -10.546 -2.412 0.755 1.00 23.44 91 VAL A C 11
ATOM 13983 O O . VAL A 1 91 ? -9.340 -2.523 0.530 1.00 22.11 91 VAL A O 11
ATOM 13996 N N . LEU A 1 92 ? -11.146 -1.238 0.916 1.00 31.43 92 LEU A N 11
ATOM 13997 C CA . LEU A 1 92 ? -10.407 0.017 0.836 1.00 64.41 92 LEU A CA 11
ATOM 13998 C C . LEU A 1 92 ? -10.774 0.940 1.993 1.00 51.32 92 LEU A C 11
ATOM 13999 O O . LEU A 1 92 ? -10.425 2.121 1.992 1.00 32.04 92 LEU A O 11
ATOM 14015 N N . ASP A 1 93 ? -11.478 0.394 2.978 1.00 11.31 93 ASP A N 11
ATOM 14016 C CA . ASP A 1 93 ? -11.890 1.168 4.143 1.00 12.43 93 ASP A CA 11
ATOM 14017 C C . ASP A 1 93 ? -10.870 1.040 5.270 1.00 64.41 93 ASP A C 11
ATOM 14018 O O . ASP A 1 93 ? -10.029 0.140 5.261 1.00 23.13 93 ASP A O 11
ATOM 14027 N N . THR A 1 94 ? -10.948 1.946 6.239 1.00 11.03 94 THR A N 11
ATOM 14028 C CA . THR A 1 94 ? -10.031 1.936 7.372 1.00 65.45 94 THR A CA 11
ATOM 14029 C C . THR A 1 94 ? -10.668 1.277 8.590 1.00 50.52 94 THR A C 11
ATOM 14030 O O . THR A 1 94 ? -11.889 1.140 8.664 1.00 4.22 94 THR A O 11
ATOM 14041 N N . GLU A 1 95 ? -9.834 0.873 9.543 1.00 61.04 95 GLU A N 11
ATOM 14042 C CA . GLU A 1 95 ? -10.318 0.229 10.758 1.00 71.10 95 GLU A CA 11
ATOM 14043 C C . GLU A 1 95 ? -9.424 0.568 11.947 1.00 41.50 95 GLU A C 11
ATOM 14044 O O . GLU A 1 95 ? -8.204 0.404 11.906 1.00 54.12 95 GLU A O 11
ATOM 14056 N N . PRO A 1 96 ? -10.043 1.054 13.033 1.00 54.51 96 PRO A N 11
ATOM 14057 C CA . PRO A 1 96 ? -9.324 1.428 14.254 1.00 23.32 96 PRO A CA 11
ATOM 14058 C C . PRO A 1 96 ? -8.768 0.215 14.993 1.00 13.02 96 PRO A C 11
ATOM 14059 O O . PRO A 1 96 ? -9.510 -0.700 15.350 1.00 52.32 96 PRO A O 11
ATOM 14070 N N . ALA A 1 97 ? -7.459 0.215 15.220 1.00 21.14 97 ALA A N 11
ATOM 14071 C CA . ALA A 1 97 ? -6.805 -0.884 15.919 1.00 21.44 97 ALA A CA 11
ATOM 14072 C C . ALA A 1 97 ? -6.190 -0.412 17.232 1.00 2.42 97 ALA A C 11
ATOM 14073 O O . ALA A 1 97 ? -5.978 0.784 17.434 1.00 2.23 97 ALA A O 11
ATOM 14080 N N . ASP A 1 98 ? -5.906 -1.357 18.121 1.00 12.14 98 ASP A N 11
ATOM 14081 C CA . ASP A 1 98 ? -5.315 -1.037 19.415 1.00 2.34 98 ASP A CA 11
ATOM 14082 C C . ASP A 1 98 ? -4.078 -1.891 19.674 1.00 45.23 98 ASP A C 11
ATOM 14083 O O . ASP A 1 98 ? -3.339 -2.228 18.749 1.00 14.00 98 ASP A O 11
ATOM 14092 N N . GLY A 1 99 ? -3.857 -2.237 20.938 1.00 3.25 99 GLY A N 11
ATOM 14093 C CA . GLY A 1 99 ? -2.707 -3.047 21.296 1.00 73.31 99 GLY A CA 11
ATOM 14094 C C . GLY A 1 99 ? -3.064 -4.509 21.481 1.00 64.01 99 GLY A C 11
ATOM 14095 O O . GLY A 1 99 ? -2.185 -5.372 21.499 1.00 53.42 99 GLY A O 11
ATOM 14099 N N . ASP A 1 100 ? -4.355 -4.788 21.620 1.00 23.45 100 ASP A N 11
ATOM 14100 C CA . ASP A 1 100 ? -4.825 -6.156 21.806 1.00 74.11 100 ASP A CA 11
ATOM 14101 C C . ASP A 1 100 ? -5.180 -6.795 20.467 1.00 53.12 100 ASP A C 11
ATOM 14102 O O . ASP A 1 100 ? -4.959 -7.987 20.258 1.00 2.11 100 ASP A O 11
ATOM 14111 N N . GLY A 1 101 ? -5.734 -5.993 19.562 1.00 2.12 101 GLY A N 11
ATOM 14112 C CA . GLY A 1 101 ? -6.112 -6.498 18.255 1.00 4.12 101 GLY A CA 11
ATOM 14113 C C . GLY A 1 101 ? -7.602 -6.749 18.139 1.00 11.33 101 GLY A C 11
ATOM 14114 O O . GLY A 1 101 ? -8.106 -7.045 17.057 1.00 34.41 101 GLY A O 11
ATOM 14118 N N . GLY A 1 102 ? -8.310 -6.631 19.259 1.00 45.21 102 GLY A N 11
ATOM 14119 C CA . GLY A 1 102 ? -9.744 -6.852 19.257 1.00 62.01 102 GLY A CA 11
ATOM 14120 C C . GLY A 1 102 ? -10.501 -5.752 19.974 1.00 51.12 102 GLY A C 11
ATOM 14121 O O . GLY A 1 102 ? -11.693 -5.888 20.249 1.00 10.24 102 GLY A O 11
ATOM 14125 N N . ASP A 1 11 ? 1.206 -0.395 -0.520 1.00 60.15 11 ASP A N 12
ATOM 14126 C CA . ASP A 1 11 ? 2.146 -0.588 -1.619 1.00 33.12 11 ASP A CA 12
ATOM 14127 C C . ASP A 1 11 ? 1.975 -1.969 -2.244 1.00 32.22 11 ASP A C 12
ATOM 14128 O O . ASP A 1 11 ? 2.162 -2.144 -3.448 1.00 72.21 11 ASP A O 12
ATOM 14137 N N . TYR A 1 12 ? 1.620 -2.947 -1.418 1.00 12.24 12 TYR A N 12
ATOM 14138 C CA . TYR A 1 12 ? 1.427 -4.313 -1.888 1.00 62.34 12 TYR A CA 12
ATOM 14139 C C . TYR A 1 12 ? 0.113 -4.446 -2.652 1.00 63.23 12 TYR A C 12
ATOM 14140 O O . TYR A 1 12 ? 0.011 -5.222 -3.603 1.00 14.12 12 TYR A O 12
ATOM 14158 N N . ASP A 1 13 ? -0.889 -3.683 -2.230 1.00 23.23 13 ASP A N 12
ATOM 14159 C CA . ASP A 1 13 ? -2.197 -3.713 -2.874 1.00 23.02 13 ASP A CA 12
ATOM 14160 C C . ASP A 1 13 ? -2.106 -3.211 -4.312 1.00 30.34 13 ASP A C 12
ATOM 14161 O O . ASP A 1 13 ? -1.058 -3.314 -4.950 1.00 72.32 13 ASP A O 12
ATOM 14170 N N . ILE A 1 14 ? -3.210 -2.670 -4.814 1.00 51.45 14 ILE A N 12
ATOM 14171 C CA . ILE A 1 14 ? -3.255 -2.152 -6.176 1.00 64.35 14 ILE A CA 12
ATOM 14172 C C . ILE A 1 14 ? -2.591 -0.783 -6.266 1.00 45.52 14 ILE A C 12
ATOM 14173 O O . ILE A 1 14 ? -2.371 -0.104 -5.262 1.00 72.42 14 ILE A O 12
ATOM 14189 N N . PRO A 1 15 ? -2.263 -0.363 -7.498 1.00 34.15 15 PRO A N 12
ATOM 14190 C CA . PRO A 1 15 ? -1.622 0.931 -7.749 1.00 23.24 15 PRO A CA 12
ATOM 14191 C C . PRO A 1 15 ? -2.562 2.104 -7.493 1.00 20.45 15 PRO A C 12
ATOM 14192 O O . PRO A 1 15 ? -2.141 3.261 -7.488 1.00 15.11 15 PRO A O 12
ATOM 14203 N N . THR A 1 16 ? -3.838 1.798 -7.279 1.00 71.41 16 THR A N 12
ATOM 14204 C CA . THR A 1 16 ? -4.838 2.826 -7.023 1.00 12.32 16 THR A CA 12
ATOM 14205 C C . THR A 1 16 ? -6.005 2.269 -6.216 1.00 12.54 16 THR A C 12
ATOM 14206 O O . THR A 1 16 ? -6.569 1.229 -6.555 1.00 62.53 16 THR A O 12
ATOM 14217 N N . THR A 1 17 ? -6.365 2.969 -5.144 1.00 52.51 17 THR A N 12
ATOM 14218 C CA . THR A 1 17 ? -7.465 2.545 -4.288 1.00 34.32 17 THR A CA 12
ATOM 14219 C C . THR A 1 17 ? -8.157 3.742 -3.647 1.00 54.41 17 THR A C 12
ATOM 14220 O O . THR A 1 17 ? -8.058 4.865 -4.141 1.00 3.02 17 THR A O 12
ATOM 14231 N N . GLU A 1 18 ? -8.858 3.495 -2.545 1.00 0.23 18 GLU A N 12
ATOM 14232 C CA . GLU A 1 18 ? -9.567 4.555 -1.837 1.00 45.20 18 GLU A CA 12
ATOM 14233 C C . GLU A 1 18 ? -8.586 5.500 -1.148 1.00 64.25 18 GLU A C 12
ATOM 14234 O O . GLU A 1 18 ? -7.984 6.361 -1.789 1.00 20.05 18 GLU A O 12
ATOM 14246 N N . ASN A 1 19 ? -8.431 5.331 0.161 1.00 42.12 19 ASN A N 12
ATOM 14247 C CA . ASN A 1 19 ? -7.524 6.169 0.937 1.00 32.14 19 ASN A CA 12
ATOM 14248 C C . ASN A 1 19 ? -6.133 5.546 1.006 1.00 1.51 19 ASN A C 12
ATOM 14249 O O . ASN A 1 19 ? -5.281 5.988 1.778 1.00 45.11 19 ASN A O 12
ATOM 14260 N N . LEU A 1 20 ? -5.910 4.519 0.194 1.00 3.20 20 LEU A N 12
ATOM 14261 C CA . LEU A 1 20 ? -4.621 3.836 0.161 1.00 34.53 20 LEU A CA 12
ATOM 14262 C C . LEU A 1 20 ? -3.525 4.764 -0.352 1.00 32.24 20 LEU A C 12
ATOM 14263 O O . LEU A 1 20 ? -2.361 4.636 0.029 1.00 13.41 20 LEU A O 12
ATOM 14279 N N . TYR A 1 21 ? -3.905 5.698 -1.216 1.00 13.54 21 TYR A N 12
ATOM 14280 C CA . TYR A 1 21 ? -2.955 6.649 -1.781 1.00 63.40 21 TYR A CA 12
ATOM 14281 C C . TYR A 1 21 ? -2.673 7.785 -0.803 1.00 21.12 21 TYR A C 12
ATOM 14282 O O . TYR A 1 21 ? -1.962 8.736 -1.126 1.00 42.44 21 TYR A O 12
ATOM 14300 N N . PHE A 1 22 ? -3.236 7.678 0.396 1.00 23.33 22 PHE A N 12
ATOM 14301 C CA . PHE A 1 22 ? -3.046 8.695 1.423 1.00 14.44 22 PHE A CA 12
ATOM 14302 C C . PHE A 1 22 ? -2.081 8.208 2.500 1.00 14.34 22 PHE A C 12
ATOM 14303 O O . PHE A 1 22 ? -1.092 8.873 2.808 1.00 72.24 22 PHE A O 12
ATOM 14320 N N . GLN A 1 23 ? -2.378 7.044 3.070 1.00 50.53 23 GLN A N 12
ATOM 14321 C CA . GLN A 1 23 ? -1.538 6.469 4.113 1.00 22.02 23 GLN A CA 12
ATOM 14322 C C . GLN A 1 23 ? -0.177 6.066 3.556 1.00 45.33 23 GLN A C 12
ATOM 14323 O O . GLN A 1 23 ? 0.860 6.364 4.147 1.00 3.10 23 GLN A O 12
ATOM 14337 N N . GLY A 1 24 ? -0.188 5.387 2.413 1.00 62.41 24 GLY A N 12
ATOM 14338 C CA . GLY A 1 24 ? 1.052 4.954 1.795 1.00 31.31 24 GLY A CA 12
ATOM 14339 C C . GLY A 1 24 ? 2.089 6.058 1.740 1.00 31.12 24 GLY A C 12
ATOM 14340 O O . GLY A 1 24 ? 3.289 5.790 1.696 1.00 60.24 24 GLY A O 12
ATOM 14344 N N . ALA A 1 25 ? 1.625 7.303 1.742 1.00 43.51 25 ALA A N 12
ATOM 14345 C CA . ALA A 1 25 ? 2.521 8.452 1.692 1.00 3.13 25 ALA A CA 12
ATOM 14346 C C . ALA A 1 25 ? 3.604 8.350 2.761 1.00 44.02 25 ALA A C 12
ATOM 14347 O O . ALA A 1 25 ? 4.734 7.954 2.477 1.00 62.44 25 ALA A O 12
ATOM 14354 N N . MET A 1 26 ? 3.252 8.711 3.990 1.00 30.14 26 MET A N 12
ATOM 14355 C CA . MET A 1 26 ? 4.195 8.659 5.102 1.00 41.05 26 MET A CA 12
ATOM 14356 C C . MET A 1 26 ? 4.574 7.218 5.426 1.00 34.54 26 MET A C 12
ATOM 14357 O O . MET A 1 26 ? 5.367 6.963 6.332 1.00 12.53 26 MET A O 12
ATOM 14371 N N . ALA A 1 27 ? 4.001 6.278 4.682 1.00 71.35 27 ALA A N 12
ATOM 14372 C CA . ALA A 1 27 ? 4.280 4.862 4.890 1.00 51.32 27 ALA A CA 12
ATOM 14373 C C . ALA A 1 27 ? 5.632 4.477 4.299 1.00 73.52 27 ALA A C 12
ATOM 14374 O O . ALA A 1 27 ? 6.323 3.602 4.822 1.00 12.45 27 ALA A O 12
ATOM 14381 N N . PHE A 1 28 ? 6.003 5.133 3.205 1.00 41.12 28 PHE A N 12
ATOM 14382 C CA . PHE A 1 28 ? 7.272 4.857 2.541 1.00 1.44 28 PHE A CA 12
ATOM 14383 C C . PHE A 1 28 ? 8.414 5.612 3.216 1.00 53.31 28 PHE A C 12
ATOM 14384 O O . PHE A 1 28 ? 9.530 5.662 2.699 1.00 1.21 28 PHE A O 12
ATOM 14401 N N . ASP A 1 29 ? 8.125 6.199 4.372 1.00 21.34 29 ASP A N 12
ATOM 14402 C CA . ASP A 1 29 ? 9.127 6.951 5.119 1.00 13.21 29 ASP A CA 12
ATOM 14403 C C . ASP A 1 29 ? 10.200 6.022 5.678 1.00 73.23 29 ASP A C 12
ATOM 14404 O O . ASP A 1 29 ? 11.331 6.002 5.194 1.00 32.43 29 ASP A O 12
ATOM 14413 N N . GLY A 1 30 ? 9.836 5.254 6.701 1.00 63.35 30 GLY A N 12
ATOM 14414 C CA . GLY A 1 30 ? 10.779 4.334 7.309 1.00 24.30 30 GLY A CA 12
ATOM 14415 C C . GLY A 1 30 ? 10.096 3.144 7.953 1.00 75.01 30 GLY A C 12
ATOM 14416 O O . GLY A 1 30 ? 10.722 2.387 8.694 1.00 55.00 30 GLY A O 12
ATOM 14420 N N . GLU A 1 31 ? 8.807 2.980 7.671 1.00 72.12 31 GLU A N 12
ATOM 14421 C CA . GLU A 1 31 ? 8.038 1.875 8.231 1.00 74.24 31 GLU A CA 12
ATOM 14422 C C . GLU A 1 31 ? 8.520 0.539 7.673 1.00 25.35 31 GLU A C 12
ATOM 14423 O O . GLU A 1 31 ? 9.331 0.496 6.748 1.00 41.41 31 GLU A O 12
ATOM 14435 N N . ASP A 1 32 ? 8.017 -0.550 8.244 1.00 20.04 32 ASP A N 12
ATOM 14436 C CA . ASP A 1 32 ? 8.396 -1.888 7.806 1.00 73.24 32 ASP A CA 12
ATOM 14437 C C . ASP A 1 32 ? 7.160 -2.732 7.507 1.00 64.00 32 ASP A C 12
ATOM 14438 O O . ASP A 1 32 ? 6.101 -2.202 7.174 1.00 1.21 32 ASP A O 12
ATOM 14447 N N . GLU A 1 33 ? 7.305 -4.048 7.628 1.00 45.04 33 GLU A N 12
ATOM 14448 C CA . GLU A 1 33 ? 6.201 -4.964 7.368 1.00 23.55 33 GLU A CA 12
ATOM 14449 C C . GLU A 1 33 ? 5.709 -5.603 8.664 1.00 62.51 33 GLU A C 12
ATOM 14450 O O . GLU A 1 33 ? 6.396 -5.572 9.685 1.00 1.10 33 GLU A O 12
ATOM 14462 N N . VAL A 1 34 ? 4.514 -6.183 8.614 1.00 12.22 34 VAL A N 12
ATOM 14463 C CA . VAL A 1 34 ? 3.929 -6.830 9.782 1.00 13.14 34 VAL A CA 12
ATOM 14464 C C . VAL A 1 34 ? 4.285 -8.312 9.826 1.00 2.52 34 VAL A C 12
ATOM 14465 O O . VAL A 1 34 ? 4.695 -8.894 8.821 1.00 14.40 34 VAL A O 12
ATOM 14478 N N . THR A 1 35 ? 4.127 -8.918 10.998 1.00 34.54 35 THR A N 12
ATOM 14479 C CA . THR A 1 35 ? 4.432 -10.333 11.174 1.00 2.43 35 THR A CA 12
ATOM 14480 C C . THR A 1 35 ? 3.158 -11.166 11.242 1.00 33.22 35 THR A C 12
ATOM 14481 O O . THR A 1 35 ? 3.132 -12.315 10.803 1.00 55.14 35 THR A O 12
ATOM 14492 N N . GLY A 1 36 ? 2.101 -10.579 11.796 1.00 73.32 36 GLY A N 12
ATOM 14493 C CA . GLY A 1 36 ? 0.837 -11.283 11.910 1.00 32.12 36 GLY A CA 12
ATOM 14494 C C . GLY A 1 36 ? -0.342 -10.340 12.045 1.00 0.42 36 GLY A C 12
ATOM 14495 O O . GLY A 1 36 ? -0.418 -9.307 11.379 1.00 65.11 36 GLY A O 12
ATOM 14499 N N . PRO A 1 37 ? -1.291 -10.694 12.925 1.00 42.14 37 PRO A N 12
ATOM 14500 C CA . PRO A 1 37 ? -2.490 -9.885 13.164 1.00 5.04 37 PRO A CA 12
ATOM 14501 C C . PRO A 1 37 ? -2.173 -8.578 13.884 1.00 62.23 37 PRO A C 12
ATOM 14502 O O . PRO A 1 37 ? -1.030 -8.120 13.883 1.00 12.34 37 PRO A O 12
ATOM 14513 N N . ASP A 1 38 ? -3.191 -7.984 14.496 1.00 3.31 38 ASP A N 12
ATOM 14514 C CA . ASP A 1 38 ? -3.020 -6.730 15.221 1.00 51.11 38 ASP A CA 12
ATOM 14515 C C . ASP A 1 38 ? -1.925 -6.856 16.275 1.00 23.21 38 ASP A C 12
ATOM 14516 O O . ASP A 1 38 ? -1.198 -5.901 16.547 1.00 70.02 38 ASP A O 12
ATOM 14525 N N . ALA A 1 39 ? -1.813 -8.041 16.866 1.00 33.32 39 ALA A N 12
ATOM 14526 C CA . ALA A 1 39 ? -0.806 -8.293 17.890 1.00 54.23 39 ALA A CA 12
ATOM 14527 C C . ALA A 1 39 ? 0.591 -7.956 17.380 1.00 73.43 39 ALA A C 12
ATOM 14528 O O . ALA A 1 39 ? 1.424 -7.436 18.121 1.00 11.45 39 ALA A O 12
ATOM 14535 N N . ASP A 1 40 ? 0.840 -8.258 16.110 1.00 4.13 40 ASP A N 12
ATOM 14536 C CA . ASP A 1 40 ? 2.137 -7.987 15.501 1.00 43.01 40 ASP A CA 12
ATOM 14537 C C . ASP A 1 40 ? 2.213 -6.548 15.001 1.00 11.42 40 ASP A C 12
ATOM 14538 O O . ASP A 1 40 ? 3.229 -5.874 15.171 1.00 42.14 40 ASP A O 12
ATOM 14547 N N . ARG A 1 41 ? 1.131 -6.083 14.384 1.00 63.41 41 ARG A N 12
ATOM 14548 C CA . ARG A 1 41 ? 1.076 -4.725 13.857 1.00 20.14 41 ARG A CA 12
ATOM 14549 C C . ARG A 1 41 ? 1.230 -3.701 14.978 1.00 43.11 41 ARG A C 12
ATOM 14550 O O . ARG A 1 41 ? 1.868 -2.663 14.800 1.00 31.45 41 ARG A O 12
ATOM 14571 N N . ALA A 1 42 ? 0.642 -4.000 16.131 1.00 35.12 42 ALA A N 12
ATOM 14572 C CA . ALA A 1 42 ? 0.715 -3.107 17.281 1.00 53.24 42 ALA A CA 12
ATOM 14573 C C . ALA A 1 42 ? 2.145 -2.995 17.799 1.00 35.20 42 ALA A C 12
ATOM 14574 O O . ALA A 1 42 ? 2.564 -1.936 18.266 1.00 24.54 42 ALA A O 12
ATOM 14581 N N . ARG A 1 43 ? 2.887 -4.094 17.714 1.00 43.12 43 ARG A N 12
ATOM 14582 C CA . ARG A 1 43 ? 4.270 -4.119 18.176 1.00 33.33 43 ARG A CA 12
ATOM 14583 C C . ARG A 1 43 ? 5.195 -3.457 17.160 1.00 63.11 43 ARG A C 12
ATOM 14584 O O . ARG A 1 43 ? 6.129 -2.745 17.528 1.00 41.03 43 ARG A O 12
ATOM 14605 N N . ALA A 1 44 ? 4.929 -3.698 15.880 1.00 3.33 44 ALA A N 12
ATOM 14606 C CA . ALA A 1 44 ? 5.737 -3.124 14.811 1.00 11.11 44 ALA A CA 12
ATOM 14607 C C . ALA A 1 44 ? 5.390 -1.656 14.589 1.00 40.34 44 ALA A C 12
ATOM 14608 O O . ALA A 1 44 ? 6.250 -0.782 14.696 1.00 50.04 44 ALA A O 12
ATOM 14615 N N . ALA A 1 45 ? 4.125 -1.392 14.278 1.00 1.10 45 ALA A N 12
ATOM 14616 C CA . ALA A 1 45 ? 3.665 -0.029 14.042 1.00 72.22 45 ALA A CA 12
ATOM 14617 C C . ALA A 1 45 ? 3.941 0.861 15.249 1.00 62.31 45 ALA A C 12
ATOM 14618 O O . ALA A 1 45 ? 3.932 2.087 15.143 1.00 22.30 45 ALA A O 12
ATOM 14625 N N . ALA A 1 46 ? 4.186 0.235 16.396 1.00 51.24 46 ALA A N 12
ATOM 14626 C CA . ALA A 1 46 ? 4.466 0.971 17.622 1.00 21.24 46 ALA A CA 12
ATOM 14627 C C . ALA A 1 46 ? 5.741 1.797 17.488 1.00 53.20 46 ALA A C 12
ATOM 14628 O O . ALA A 1 46 ? 5.688 3.004 17.251 1.00 0.12 46 ALA A O 12
ATOM 14635 N N . VAL A 1 47 ? 6.886 1.140 17.641 1.00 33.44 47 VAL A N 12
ATOM 14636 C CA . VAL A 1 47 ? 8.174 1.814 17.537 1.00 63.33 47 VAL A CA 12
ATOM 14637 C C . VAL A 1 47 ? 8.925 1.374 16.285 1.00 74.34 47 VAL A C 12
ATOM 14638 O O . VAL A 1 47 ? 9.793 2.090 15.786 1.00 34.33 47 VAL A O 12
ATOM 14651 N N . GLN A 1 48 ? 8.583 0.192 15.782 1.00 61.15 48 GLN A N 12
ATOM 14652 C CA . GLN A 1 48 ? 9.225 -0.344 14.587 1.00 42.41 48 GLN A CA 12
ATOM 14653 C C . GLN A 1 48 ? 8.845 0.470 13.354 1.00 65.42 48 GLN A C 12
ATOM 14654 O O . GLN A 1 48 ? 9.604 0.541 12.387 1.00 30.54 48 GLN A O 12
ATOM 14668 N N . ALA A 1 49 ? 7.666 1.081 13.395 1.00 44.43 49 ALA A N 12
ATOM 14669 C CA . ALA A 1 49 ? 7.187 1.891 12.281 1.00 32.14 49 ALA A CA 12
ATOM 14670 C C . ALA A 1 49 ? 7.205 3.374 12.634 1.00 54.52 49 ALA A C 12
ATOM 14671 O O . ALA A 1 49 ? 6.849 4.222 11.815 1.00 72.24 49 ALA A O 12
ATOM 14678 N N . VAL A 1 50 ? 7.621 3.682 13.858 1.00 15.33 50 VAL A N 12
ATOM 14679 C CA . VAL A 1 50 ? 7.685 5.064 14.319 1.00 51.10 50 VAL A CA 12
ATOM 14680 C C . VAL A 1 50 ? 9.090 5.632 14.157 1.00 4.34 50 VAL A C 12
ATOM 14681 O O . VAL A 1 50 ? 9.357 6.793 14.469 1.00 41.22 50 VAL A O 12
ATOM 14694 N N . PRO A 1 51 ? 10.013 4.796 13.658 1.00 12.22 51 PRO A N 12
ATOM 14695 C CA . PRO A 1 51 ? 11.407 5.193 13.443 1.00 42.55 51 PRO A CA 12
ATOM 14696 C C . PRO A 1 51 ? 11.555 6.194 12.302 1.00 41.43 51 PRO A C 12
ATOM 14697 O O . PRO A 1 51 ? 12.446 7.043 12.319 1.00 61.54 51 PRO A O 12
ATOM 14708 N N . GLY A 1 52 ? 10.675 6.090 11.311 1.00 74.13 52 GLY A N 12
ATOM 14709 C CA . GLY A 1 52 ? 10.725 6.993 10.176 1.00 73.34 52 GLY A CA 12
ATOM 14710 C C . GLY A 1 52 ? 10.183 8.370 10.506 1.00 64.44 52 GLY A C 12
ATOM 14711 O O . GLY A 1 52 ? 10.859 9.376 10.297 1.00 1.32 52 GLY A O 12
ATOM 14715 N N . GLY A 1 53 ? 8.959 8.415 11.021 1.00 35.52 53 GLY A N 12
ATOM 14716 C CA . GLY A 1 53 ? 8.347 9.683 11.370 1.00 12.34 53 GLY A CA 12
ATOM 14717 C C . GLY A 1 53 ? 7.114 9.514 12.236 1.00 23.13 53 GLY A C 12
ATOM 14718 O O . GLY A 1 53 ? 6.828 10.350 13.093 1.00 12.45 53 GLY A O 12
ATOM 14722 N N . THR A 1 54 ? 6.380 8.428 12.012 1.00 1.33 54 THR A N 12
ATOM 14723 C CA . THR A 1 54 ? 5.170 8.153 12.776 1.00 11.13 54 THR A CA 12
ATOM 14724 C C . THR A 1 54 ? 4.993 6.657 13.006 1.00 23.52 54 THR A C 12
ATOM 14725 O O . THR A 1 54 ? 5.461 5.838 12.215 1.00 0.12 54 THR A O 12
ATOM 14736 N N . ALA A 1 55 ? 4.315 6.306 14.094 1.00 72.32 55 ALA A N 12
ATOM 14737 C CA . ALA A 1 55 ? 4.074 4.907 14.426 1.00 61.12 55 ALA A CA 12
ATOM 14738 C C . ALA A 1 55 ? 3.057 4.284 13.475 1.00 3.13 55 ALA A C 12
ATOM 14739 O O . ALA A 1 55 ? 1.897 4.086 13.834 1.00 25.13 55 ALA A O 12
ATOM 14746 N N . GLY A 1 56 ? 3.500 3.978 12.260 1.00 65.15 56 GLY A N 12
ATOM 14747 C CA . GLY A 1 56 ? 2.616 3.382 11.276 1.00 73.51 56 GLY A CA 12
ATOM 14748 C C . GLY A 1 56 ? 3.337 2.413 10.359 1.00 14.13 56 GLY A C 12
ATOM 14749 O O . GLY A 1 56 ? 4.075 2.827 9.466 1.00 14.31 56 GLY A O 12
ATOM 14753 N N . GLU A 1 57 ? 3.124 1.120 10.582 1.00 73.11 57 GLU A N 12
ATOM 14754 C CA . GLU A 1 57 ? 3.762 0.090 9.770 1.00 54.53 57 GLU A CA 12
ATOM 14755 C C . GLU A 1 57 ? 2.810 -0.418 8.690 1.00 23.13 57 GLU A C 12
ATOM 14756 O O . GLU A 1 57 ? 1.902 0.294 8.262 1.00 61.03 57 GLU A O 12
ATOM 14768 N N . VAL A 1 58 ? 3.026 -1.655 8.255 1.00 62.24 58 VAL A N 12
ATOM 14769 C CA . VAL A 1 58 ? 2.189 -2.260 7.226 1.00 72.51 58 VAL A CA 12
ATOM 14770 C C . VAL A 1 58 ? 1.738 -3.658 7.636 1.00 64.11 58 VAL A C 12
ATOM 14771 O O . VAL A 1 58 ? 2.540 -4.466 8.104 1.00 73.23 58 VAL A O 12
ATOM 14784 N N . GLU A 1 59 ? 0.451 -3.935 7.456 1.00 32.42 59 GLU A N 12
ATOM 14785 C CA . GLU A 1 59 ? -0.106 -5.236 7.808 1.00 31.32 59 GLU A CA 12
ATOM 14786 C C . GLU A 1 59 ? -0.278 -6.108 6.568 1.00 72.23 59 GLU A C 12
ATOM 14787 O O . GLU A 1 59 ? -0.958 -5.726 5.615 1.00 54.01 59 GLU A O 12
ATOM 14799 N N . THR A 1 60 ? 0.344 -7.283 6.586 1.00 0.02 60 THR A N 12
ATOM 14800 C CA . THR A 1 60 ? 0.262 -8.209 5.464 1.00 41.13 60 THR A CA 12
ATOM 14801 C C . THR A 1 60 ? -0.606 -9.414 5.807 1.00 13.22 60 THR A C 12
ATOM 14802 O O . THR A 1 60 ? -0.233 -10.243 6.636 1.00 3.22 60 THR A O 12
ATOM 14813 N N . GLU A 1 61 ? -1.766 -9.504 5.164 1.00 72.20 61 GLU A N 12
ATOM 14814 C CA . GLU A 1 61 ? -2.687 -10.609 5.403 1.00 73.11 61 GLU A CA 12
ATOM 14815 C C . GLU A 1 61 ? -3.272 -11.123 4.091 1.00 75.04 61 GLU A C 12
ATOM 14816 O O . GLU A 1 61 ? -3.264 -10.424 3.077 1.00 41.31 61 GLU A O 12
ATOM 14828 N N . THR A 1 62 ? -3.781 -12.351 4.117 1.00 64.33 62 THR A N 12
ATOM 14829 C CA . THR A 1 62 ? -4.368 -12.961 2.930 1.00 14.35 62 THR A CA 12
ATOM 14830 C C . THR A 1 62 ? -5.800 -13.411 3.196 1.00 73.12 62 THR A C 12
ATOM 14831 O O . THR A 1 62 ? -6.044 -14.274 4.038 1.00 60.10 62 THR A O 12
ATOM 14842 N N . GLY A 1 63 ? -6.746 -12.821 2.471 1.00 43.24 63 GLY A N 12
ATOM 14843 C CA . GLY A 1 63 ? -8.142 -13.175 2.643 1.00 74.44 63 GLY A CA 12
ATOM 14844 C C . GLY A 1 63 ? -8.699 -13.933 1.454 1.00 40.05 63 GLY A C 12
ATOM 14845 O O . GLY A 1 63 ? -7.979 -14.682 0.795 1.00 25.42 63 GLY A O 12
ATOM 14849 N N . GLU A 1 64 ? -9.985 -13.739 1.179 1.00 11.51 64 GLU A N 12
ATOM 14850 C CA . GLU A 1 64 ? -10.638 -14.412 0.062 1.00 25.14 64 GLU A CA 12
ATOM 14851 C C . GLU A 1 64 ? -10.457 -13.622 -1.230 1.00 40.53 64 GLU A C 12
ATOM 14852 O O . GLU A 1 64 ? -10.911 -14.039 -2.295 1.00 21.23 64 GLU A O 12
ATOM 14864 N N . GLY A 1 65 ? -9.790 -12.475 -1.128 1.00 74.53 65 GLY A N 12
ATOM 14865 C CA . GLY A 1 65 ? -9.562 -11.644 -2.295 1.00 41.24 65 GLY A CA 12
ATOM 14866 C C . GLY A 1 65 ? -8.181 -11.844 -2.888 1.00 53.34 65 GLY A C 12
ATOM 14867 O O . GLY A 1 65 ? -7.825 -12.952 -3.288 1.00 43.42 65 GLY A O 12
ATOM 14871 N N . ALA A 1 66 ? -7.403 -10.768 -2.947 1.00 61.22 66 ALA A N 12
ATOM 14872 C CA . ALA A 1 66 ? -6.054 -10.831 -3.496 1.00 2.35 66 ALA A CA 12
ATOM 14873 C C . ALA A 1 66 ? -5.025 -10.350 -2.478 1.00 42.31 66 ALA A C 12
ATOM 14874 O O . ALA A 1 66 ? -4.313 -11.152 -1.875 1.00 1.24 66 ALA A O 12
ATOM 14881 N N . ALA A 1 67 ? -4.952 -9.036 -2.293 1.00 44.34 67 ALA A N 12
ATOM 14882 C CA . ALA A 1 67 ? -4.010 -8.448 -1.348 1.00 33.41 67 ALA A CA 12
ATOM 14883 C C . ALA A 1 67 ? -4.722 -7.986 -0.081 1.00 4.12 67 ALA A C 12
ATOM 14884 O O . ALA A 1 67 ? -5.105 -6.823 0.037 1.00 11.45 67 ALA A O 12
ATOM 14891 N N . ALA A 1 68 ? -4.895 -8.904 0.864 1.00 61.52 68 ALA A N 12
ATOM 14892 C CA . ALA A 1 68 ? -5.559 -8.590 2.123 1.00 50.14 68 ALA A CA 12
ATOM 14893 C C . ALA A 1 68 ? -4.590 -7.946 3.108 1.00 13.34 68 ALA A C 12
ATOM 14894 O O . ALA A 1 68 ? -4.367 -8.464 4.203 1.00 44.04 68 ALA A O 12
ATOM 14901 N N . TYR A 1 69 ? -4.018 -6.814 2.714 1.00 44.03 69 TYR A N 12
ATOM 14902 C CA . TYR A 1 69 ? -3.070 -6.101 3.562 1.00 41.33 69 TYR A CA 12
ATOM 14903 C C . TYR A 1 69 ? -3.604 -4.721 3.934 1.00 3.13 69 TYR A C 12
ATOM 14904 O O . TYR A 1 69 ? -4.472 -4.174 3.255 1.00 22.33 69 TYR A O 12
ATOM 14922 N N . GLY A 1 70 ? -3.076 -4.163 5.020 1.00 53.32 70 GLY A N 12
ATOM 14923 C CA . GLY A 1 70 ? -3.510 -2.851 5.465 1.00 33.40 70 GLY A CA 12
ATOM 14924 C C . GLY A 1 70 ? -2.365 -2.009 5.991 1.00 60.21 70 GLY A C 12
ATOM 14925 O O . GLY A 1 70 ? -1.320 -2.537 6.371 1.00 62.22 70 GLY A O 12
ATOM 14929 N N . VAL A 1 71 ? -2.560 -0.694 6.012 1.00 71.51 71 VAL A N 12
ATOM 14930 C CA . VAL A 1 71 ? -1.535 0.223 6.494 1.00 22.04 71 VAL A CA 12
ATOM 14931 C C . VAL A 1 71 ? -2.006 0.969 7.738 1.00 22.41 71 VAL A C 12
ATOM 14932 O O . VAL A 1 71 ? -3.012 1.678 7.706 1.00 35.44 71 VAL A O 12
ATOM 14945 N N . LEU A 1 72 ? -1.271 0.804 8.833 1.00 55.42 72 LEU A N 12
ATOM 14946 C CA . LEU A 1 72 ? -1.613 1.463 10.089 1.00 31.31 72 LEU A CA 12
ATOM 14947 C C . LEU A 1 72 ? -0.580 2.528 10.444 1.00 34.53 72 LEU A C 12
ATOM 14948 O O . LEU A 1 72 ? 0.625 2.286 10.376 1.00 32.34 72 LEU A O 12
ATOM 14964 N N . VAL A 1 73 ? -1.061 3.707 10.826 1.00 61.24 73 VAL A N 12
ATOM 14965 C CA . VAL A 1 73 ? -0.180 4.808 11.195 1.00 2.12 73 VAL A CA 12
ATOM 14966 C C . VAL A 1 73 ? -0.820 5.690 12.262 1.00 63.32 73 VAL A C 12
ATOM 14967 O O . VAL A 1 73 ? -1.924 6.204 12.079 1.00 64.04 73 VAL A O 12
ATOM 14980 N N . THR A 1 74 ? -0.119 5.861 13.378 1.00 1.45 74 THR A N 12
ATOM 14981 C CA . THR A 1 74 ? -0.618 6.680 14.476 1.00 51.32 74 THR A CA 12
ATOM 14982 C C . THR A 1 74 ? 0.479 6.961 15.496 1.00 63.11 74 THR A C 12
ATOM 14983 O O . THR A 1 74 ? 1.576 7.393 15.139 1.00 33.42 74 THR A O 12
ATOM 14994 N N . ARG A 1 75 ? 0.178 6.713 16.766 1.00 34.51 75 ARG A N 12
ATOM 14995 C CA . ARG A 1 75 ? 1.139 6.939 17.838 1.00 2.32 75 ARG A CA 12
ATOM 14996 C C . ARG A 1 75 ? 1.769 5.625 18.290 1.00 4.12 75 ARG A C 12
ATOM 14997 O O . ARG A 1 75 ? 1.137 4.569 18.278 1.00 64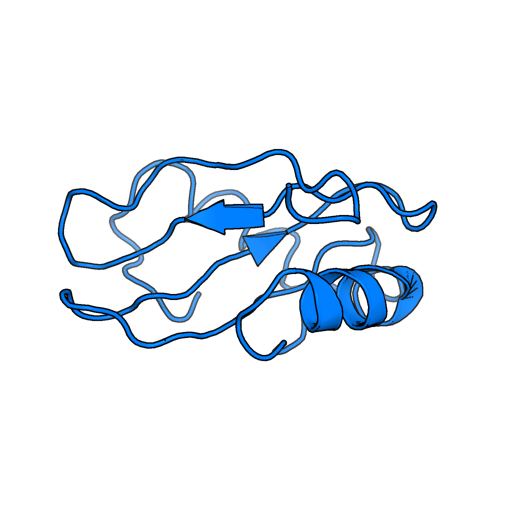.41 75 ARG A O 12
ATOM 15018 N N . PRO A 1 76 ? 3.045 5.690 18.698 1.00 4.15 76 PRO A N 12
ATOM 15019 C CA . PRO A 1 76 ? 3.789 4.515 19.162 1.00 60.11 76 PRO A CA 12
ATOM 15020 C C . PRO A 1 76 ? 3.283 4.001 20.505 1.00 13.34 76 PRO A C 12
ATOM 15021 O O . PRO A 1 76 ? 3.883 3.110 21.106 1.00 2.23 76 PRO A O 12
ATOM 15032 N N . ASP A 1 77 ? 2.175 4.568 20.971 1.00 42.21 77 ASP A N 12
ATOM 15033 C CA . ASP A 1 77 ? 1.587 4.166 22.243 1.00 1.14 77 ASP A CA 12
ATOM 15034 C C . ASP A 1 77 ? 0.560 3.057 22.041 1.00 74.12 77 ASP A C 12
ATOM 15035 O O . ASP A 1 77 ? -0.503 3.061 22.660 1.00 33.31 77 ASP A O 12
ATOM 15044 N N . GLY A 1 78 ? 0.885 2.108 21.168 1.00 54.13 78 GLY A N 12
ATOM 15045 C CA . GLY A 1 78 ? -0.021 1.007 20.898 1.00 61.41 78 GLY A CA 12
ATOM 15046 C C . GLY A 1 78 ? -1.231 1.435 20.091 1.00 65.30 78 GLY A C 12
ATOM 15047 O O . GLY A 1 78 ? -2.052 0.604 19.700 1.00 11.54 78 GLY A O 12
ATOM 15051 N N . THR A 1 79 ? -1.343 2.736 19.841 1.00 71.42 79 THR A N 12
ATOM 15052 C CA . THR A 1 79 ? -2.462 3.273 19.078 1.00 54.11 79 THR A CA 12
ATOM 15053 C C . THR A 1 79 ? -2.093 3.448 17.609 1.00 35.42 79 THR A C 12
ATOM 15054 O O . THR A 1 79 ? -1.203 4.227 17.272 1.00 44.44 79 THR A O 12
ATOM 15065 N N . ARG A 1 80 ? -2.784 2.718 16.740 1.00 73.44 80 ARG A N 12
ATOM 15066 C CA . ARG A 1 80 ? -2.528 2.792 15.306 1.00 33.12 80 ARG A CA 12
ATOM 15067 C C . ARG A 1 80 ? -3.823 2.637 14.514 1.00 71.31 80 ARG A C 12
ATOM 15068 O O . ARG A 1 80 ? -4.807 2.091 15.013 1.00 31.21 80 ARG A O 12
ATOM 15089 N N . VAL A 1 81 ? -3.815 3.121 13.276 1.00 11.31 81 VAL A N 12
ATOM 15090 C CA . VAL A 1 81 ? -4.988 3.036 12.414 1.00 11.23 81 VAL A CA 12
ATOM 15091 C C . VAL A 1 81 ? -4.696 2.206 11.169 1.00 32.14 81 VAL A C 12
ATOM 15092 O O . VAL A 1 81 ? -4.228 2.729 10.159 1.00 54.13 81 VAL A O 12
ATOM 15105 N N . GLU A 1 82 ? -4.976 0.909 11.251 1.00 73.14 82 GLU A N 12
ATOM 15106 C CA . GLU A 1 82 ? -4.743 0.006 10.129 1.00 11.15 82 GLU A CA 12
ATOM 15107 C C . GLU A 1 82 ? -5.883 0.089 9.118 1.00 44.32 82 GLU A C 12
ATOM 15108 O O . GLU A 1 82 ? -7.047 -0.119 9.459 1.00 61.53 82 GLU A O 12
ATOM 15120 N N . VAL A 1 83 ? -5.538 0.397 7.871 1.00 31.43 83 VAL A N 12
ATOM 15121 C CA . VAL A 1 83 ? -6.531 0.507 6.809 1.00 4.30 83 VAL A CA 12
ATOM 15122 C C . VAL A 1 83 ? -6.654 -0.800 6.034 1.00 40.42 83 VAL A C 12
ATOM 15123 O O . VAL A 1 83 ? -5.653 -1.388 5.624 1.00 23.03 83 VAL A O 12
ATOM 15136 N N . HIS A 1 84 ? -7.889 -1.249 5.835 1.00 51.01 84 HIS A N 12
ATOM 15137 C CA . HIS A 1 84 ? -8.144 -2.487 5.107 1.00 12.01 84 HIS A CA 12
ATOM 15138 C C . HIS A 1 84 ? -8.153 -2.240 3.601 1.00 23.25 84 HIS A C 12
ATOM 15139 O O . HIS A 1 84 ? -8.991 -1.498 3.088 1.00 32.11 84 HIS A O 12
ATOM 15153 N N . LEU A 1 85 ? -7.215 -2.866 2.899 1.00 4.32 85 LEU A N 12
ATOM 15154 C CA . LEU A 1 85 ? -7.113 -2.714 1.452 1.00 52.42 85 LEU A CA 12
ATOM 15155 C C . LEU A 1 85 ? -6.880 -4.062 0.778 1.00 50.24 85 LEU A C 12
ATOM 15156 O O . LEU A 1 85 ? -5.899 -4.748 1.063 1.00 63.30 85 LEU A O 12
ATOM 15172 N N . ASP A 1 86 ? -7.787 -4.434 -0.119 1.00 42.52 86 ASP A N 12
ATOM 15173 C CA . ASP A 1 86 ? -7.678 -5.698 -0.837 1.00 74.22 86 ASP A CA 12
ATOM 15174 C C . ASP A 1 86 ? -8.093 -5.532 -2.296 1.00 31.22 86 ASP A C 12
ATOM 15175 O O . ASP A 1 86 ? -9.132 -4.942 -2.593 1.00 2.12 86 ASP A O 12
ATOM 15184 N N . ARG A 1 87 ? -7.274 -6.056 -3.202 1.00 2.22 87 ARG A N 12
ATOM 15185 C CA . ARG A 1 87 ? -7.554 -5.964 -4.630 1.00 13.45 87 ARG A CA 12
ATOM 15186 C C . ARG A 1 87 ? -8.877 -6.645 -4.969 1.00 24.30 87 ARG A C 12
ATOM 15187 O O . ARG A 1 87 ? -9.250 -6.750 -6.137 1.00 73.33 87 ARG A O 12
ATOM 15208 N N . ASP A 1 88 ? -9.579 -7.107 -3.940 1.00 71.04 88 ASP A N 12
ATOM 15209 C CA . ASP A 1 88 ? -10.860 -7.778 -4.129 1.00 61.32 88 ASP A CA 12
ATOM 15210 C C . ASP A 1 88 ? -11.917 -6.800 -4.632 1.00 70.35 88 ASP A C 12
ATOM 15211 O O . ASP A 1 88 ? -13.049 -7.188 -4.922 1.00 61.45 88 ASP A O 12
ATOM 15220 N N . PHE A 1 89 ? -11.540 -5.530 -4.733 1.00 14.22 89 PHE A N 12
ATOM 15221 C CA . PHE A 1 89 ? -12.456 -4.495 -5.199 1.00 75.50 89 PHE A CA 12
ATOM 15222 C C . PHE A 1 89 ? -13.554 -4.238 -4.171 1.00 54.31 89 PHE A C 12
ATOM 15223 O O . PHE A 1 89 ? -14.569 -3.610 -4.475 1.00 71.30 89 PHE A O 12
ATOM 15240 N N . ARG A 1 90 ? -13.343 -4.727 -2.954 1.00 34.14 90 ARG A N 12
ATOM 15241 C CA . ARG A 1 90 ? -14.315 -4.552 -1.881 1.00 10.11 90 ARG A CA 12
ATOM 15242 C C . ARG A 1 90 ? -13.620 -4.185 -0.573 1.00 13.02 90 ARG A C 12
ATOM 15243 O O . ARG A 1 90 ? -14.271 -3.976 0.451 1.00 75.21 90 ARG A O 12
ATOM 15264 N N . VAL A 1 91 ? -12.294 -4.109 -0.614 1.00 42.32 91 VAL A N 12
ATOM 15265 C CA . VAL A 1 91 ? -11.510 -3.767 0.567 1.00 55.31 91 VAL A CA 12
ATOM 15266 C C . VAL A 1 91 ? -10.734 -2.472 0.355 1.00 10.23 91 VAL A C 12
ATOM 15267 O O . VAL A 1 91 ? -9.605 -2.485 -0.137 1.00 71.32 91 VAL A O 12
ATOM 15280 N N . LEU A 1 92 ? -11.345 -1.354 0.731 1.00 55.12 92 LEU A N 12
ATOM 15281 C CA . LEU A 1 92 ? -10.711 -0.048 0.583 1.00 35.41 92 LEU A CA 12
ATOM 15282 C C . LEU A 1 92 ? -11.002 0.838 1.790 1.00 23.32 92 LEU A C 12
ATOM 15283 O O . LEU A 1 92 ? -10.682 2.026 1.792 1.00 45.55 92 LEU A O 12
ATOM 15299 N N . ASP A 1 93 ? -11.608 0.251 2.816 1.00 22.42 93 ASP A N 12
ATOM 15300 C CA . ASP A 1 93 ? -11.938 0.986 4.032 1.00 73.24 93 ASP A CA 12
ATOM 15301 C C . ASP A 1 93 ? -10.832 0.840 5.072 1.00 14.43 93 ASP A C 12
ATOM 15302 O O . ASP A 1 93 ? -9.997 -0.060 4.985 1.00 22.23 93 ASP A O 12
ATOM 15311 N N . THR A 1 94 ? -10.832 1.734 6.057 1.00 31.30 94 THR A N 12
ATOM 15312 C CA . THR A 1 94 ? -9.828 1.707 7.113 1.00 32.31 94 THR A CA 12
ATOM 15313 C C . THR A 1 94 ? -10.320 0.914 8.319 1.00 42.11 94 THR A C 12
ATOM 15314 O O . THR A 1 94 ? -11.482 0.514 8.378 1.00 41.05 94 THR A O 12
ATOM 15325 N N . GLU A 1 95 ? -9.428 0.692 9.279 1.00 65.51 95 GLU A N 12
ATOM 15326 C CA . GLU A 1 95 ? -9.773 -0.054 10.484 1.00 65.04 95 GLU A CA 12
ATOM 15327 C C . GLU A 1 95 ? -9.016 0.487 11.693 1.00 22.35 95 GLU A C 12
ATOM 15328 O O . GLU A 1 95 ? -7.787 0.555 11.709 1.00 43.01 95 GLU A O 12
ATOM 15340 N N . PRO A 1 96 ? -9.767 0.881 12.733 1.00 43.25 96 PRO A N 12
ATOM 15341 C CA . PRO A 1 96 ? -9.189 1.423 13.966 1.00 31.01 96 PRO A CA 12
ATOM 15342 C C . PRO A 1 96 ? -8.452 0.362 14.776 1.00 61.22 96 PRO A C 12
ATOM 15343 O O . PRO A 1 96 ? -8.990 -0.712 15.046 1.00 50.54 96 PRO A O 12
ATOM 15354 N N . ALA A 1 97 ? -7.218 0.669 15.161 1.00 3.40 97 ALA A N 12
ATOM 15355 C CA . ALA A 1 97 ? -6.408 -0.257 15.942 1.00 20.32 97 ALA A CA 12
ATOM 15356 C C . ALA A 1 97 ? -6.060 0.332 17.305 1.00 43.22 97 ALA A C 12
ATOM 15357 O O . ALA A 1 97 ? -5.380 1.355 17.394 1.00 62.30 97 ALA A O 12
ATOM 15364 N N . ASP A 1 98 ? -6.530 -0.318 18.363 1.00 32.22 98 ASP A N 12
ATOM 15365 C CA . ASP A 1 98 ? -6.268 0.142 19.722 1.00 30.40 98 ASP A CA 12
ATOM 15366 C C . ASP A 1 98 ? -5.556 -0.937 20.533 1.00 53.11 98 ASP A C 12
ATOM 15367 O O . ASP A 1 98 ? -5.959 -1.254 21.651 1.00 3.34 98 ASP A O 12
ATOM 15376 N N . GLY A 1 99 ? -4.496 -1.498 19.960 1.00 71.54 99 GLY A N 12
ATOM 15377 C CA . GLY A 1 99 ? -3.746 -2.536 20.643 1.00 72.33 99 GLY A CA 12
ATOM 15378 C C . GLY A 1 99 ? -4.504 -3.847 20.715 1.00 61.23 99 GLY A C 12
ATOM 15379 O O . GLY A 1 99 ? -3.917 -4.898 20.973 1.00 3.12 99 GLY A O 12
ATOM 15383 N N . ASP A 1 100 ? -5.811 -3.786 20.487 1.00 32.13 100 ASP A N 12
ATOM 15384 C CA . ASP A 1 100 ? -6.651 -4.978 20.528 1.00 1.22 100 ASP A CA 12
ATOM 15385 C C . ASP A 1 100 ? -6.838 -5.559 19.130 1.00 14.41 100 ASP A C 12
ATOM 15386 O O . ASP A 1 100 ? -6.440 -6.690 18.858 1.00 24.34 100 ASP A O 12
ATOM 15395 N N . GLY A 1 101 ? -7.450 -4.776 18.246 1.00 4.52 101 GLY A N 12
ATOM 15396 C CA . GLY A 1 101 ? -7.681 -5.230 16.887 1.00 5.24 101 GLY A CA 12
ATOM 15397 C C . GLY A 1 101 ? -8.860 -6.176 16.785 1.00 14.20 101 GLY A C 12
ATOM 15398 O O . GLY A 1 101 ? -8.923 -7.005 15.879 1.00 73.15 101 GLY A O 12
ATOM 15402 N N . GLY A 1 102 ? -9.799 -6.053 17.719 1.00 2.31 102 GLY A N 12
ATOM 15403 C CA . GLY A 1 102 ? -10.969 -6.911 17.713 1.00 23.30 102 GLY A CA 12
ATOM 15404 C C . GLY A 1 102 ? -10.633 -8.352 18.045 1.00 44.40 102 GLY A C 12
ATOM 15405 O O . GLY A 1 102 ? -9.501 -8.662 18.417 1.00 41.03 102 GLY A O 12
ATOM 15409 N N . ASP A 1 11 ? 1.415 -0.950 -0.316 1.00 30.33 11 ASP A N 13
ATOM 15410 C CA . ASP A 1 11 ? 2.308 -1.089 -1.460 1.00 25.32 11 ASP A CA 13
ATOM 15411 C C . ASP A 1 11 ? 2.078 -2.419 -2.171 1.00 22.23 11 ASP A C 13
ATOM 15412 O O . ASP A 1 11 ? 2.262 -2.526 -3.383 1.00 72.35 11 ASP A O 13
ATOM 15421 N N . TYR A 1 12 ? 1.676 -3.430 -1.408 1.00 43.22 12 TYR A N 13
ATOM 15422 C CA . TYR A 1 12 ? 1.424 -4.754 -1.964 1.00 44.14 12 TYR A CA 13
ATOM 15423 C C . TYR A 1 12 ? 0.211 -4.735 -2.889 1.00 10.50 12 TYR A C 13
ATOM 15424 O O . TYR A 1 12 ? 0.292 -5.145 -4.047 1.00 21.02 12 TYR A O 13
ATOM 15442 N N . ASP A 1 13 ? -0.913 -4.254 -2.369 1.00 30.11 13 ASP A N 13
ATOM 15443 C CA . ASP A 1 13 ? -2.144 -4.179 -3.147 1.00 13.43 13 ASP A CA 13
ATOM 15444 C C . ASP A 1 13 ? -1.987 -3.217 -4.321 1.00 33.42 13 ASP A C 13
ATOM 15445 O O . ASP A 1 13 ? -0.877 -2.982 -4.798 1.00 40.42 13 ASP A O 13
ATOM 15454 N N . ILE A 1 14 ? -3.105 -2.667 -4.782 1.00 13.35 14 ILE A N 13
ATOM 15455 C CA . ILE A 1 14 ? -3.091 -1.732 -5.899 1.00 53.54 14 ILE A CA 13
ATOM 15456 C C . ILE A 1 14 ? -2.983 -0.291 -5.410 1.00 60.30 14 ILE A C 13
ATOM 15457 O O . ILE A 1 14 ? -3.798 0.185 -4.620 1.00 20.14 14 ILE A O 13
ATOM 15473 N N . PRO A 1 15 ? -1.954 0.421 -5.891 1.00 44.32 15 PRO A N 13
ATOM 15474 C CA . PRO A 1 15 ? -1.715 1.819 -5.518 1.00 72.23 15 PRO A CA 13
ATOM 15475 C C . PRO A 1 15 ? -2.765 2.761 -6.098 1.00 32.52 15 PRO A C 13
ATOM 15476 O O . PRO A 1 15 ? -2.616 3.982 -6.046 1.00 64.13 15 PRO A O 13
ATOM 15487 N N . THR A 1 16 ? -3.829 2.186 -6.650 1.00 34.44 16 THR A N 13
ATOM 15488 C CA . THR A 1 16 ? -4.904 2.974 -7.239 1.00 71.44 16 THR A CA 13
ATOM 15489 C C . THR A 1 16 ? -6.250 2.623 -6.615 1.00 3.15 16 THR A C 13
ATOM 15490 O O . THR A 1 16 ? -7.252 2.473 -7.315 1.00 25.02 16 THR A O 13
ATOM 15501 N N . THR A 1 17 ? -6.267 2.494 -5.291 1.00 40.24 17 THR A N 13
ATOM 15502 C CA . THR A 1 17 ? -7.490 2.161 -4.572 1.00 22.11 17 THR A CA 13
ATOM 15503 C C . THR A 1 17 ? -8.151 3.411 -4.002 1.00 62.15 17 THR A C 13
ATOM 15504 O O . THR A 1 17 ? -7.846 4.528 -4.417 1.00 42.53 17 THR A O 13
ATOM 15515 N N . GLU A 1 18 ? -9.057 3.214 -3.050 1.00 4.04 18 GLU A N 13
ATOM 15516 C CA . GLU A 1 18 ? -9.760 4.327 -2.424 1.00 14.31 18 GLU A CA 13
ATOM 15517 C C . GLU A 1 18 ? -8.781 5.267 -1.726 1.00 71.13 18 GLU A C 13
ATOM 15518 O O . GLU A 1 18 ? -8.112 6.073 -2.371 1.00 14.40 18 GLU A O 13
ATOM 15530 N N . ASN A 1 19 ? -8.703 5.156 -0.404 1.00 75.11 19 ASN A N 13
ATOM 15531 C CA . ASN A 1 19 ? -7.807 5.996 0.382 1.00 33.22 19 ASN A CA 13
ATOM 15532 C C . ASN A 1 19 ? -6.498 5.269 0.676 1.00 54.03 19 ASN A C 13
ATOM 15533 O O . ASN A 1 19 ? -5.661 5.757 1.436 1.00 12.21 19 ASN A O 13
ATOM 15544 N N . LEU A 1 20 ? -6.328 4.100 0.068 1.00 40.33 20 LEU A N 13
ATOM 15545 C CA . LEU A 1 20 ? -5.120 3.305 0.263 1.00 54.34 20 LEU A CA 13
ATOM 15546 C C . LEU A 1 20 ? -3.902 4.013 -0.323 1.00 75.50 20 LEU A C 13
ATOM 15547 O O . LEU A 1 20 ? -2.762 3.675 -0.003 1.00 14.01 20 LEU A O 13
ATOM 15563 N N . TYR A 1 21 ? -4.152 4.996 -1.180 1.00 64.14 21 TYR A N 13
ATOM 15564 C CA . TYR A 1 21 ? -3.075 5.751 -1.811 1.00 54.10 21 TYR A CA 13
ATOM 15565 C C . TYR A 1 21 ? -2.768 7.021 -1.024 1.00 44.41 21 TYR A C 13
ATOM 15566 O O . TYR A 1 21 ? -1.932 7.830 -1.430 1.00 15.02 21 TYR A O 13
ATOM 15584 N N . PHE A 1 22 ? -3.448 7.190 0.105 1.00 73.23 22 PHE A N 13
ATOM 15585 C CA . PHE A 1 22 ? -3.249 8.361 0.950 1.00 11.21 22 PHE A CA 13
ATOM 15586 C C . PHE A 1 22 ? -2.286 8.051 2.092 1.00 64.52 22 PHE A C 13
ATOM 15587 O O . PHE A 1 22 ? -1.295 8.753 2.289 1.00 65.11 22 PHE A O 13
ATOM 15604 N N . GLN A 1 23 ? -2.586 6.994 2.840 1.00 25.03 23 GLN A N 13
ATOM 15605 C CA . GLN A 1 23 ? -1.747 6.591 3.963 1.00 30.00 23 GLN A CA 13
ATOM 15606 C C . GLN A 1 23 ? -0.368 6.153 3.482 1.00 24.44 23 GLN A C 13
ATOM 15607 O O . GLN A 1 23 ? 0.638 6.387 4.152 1.00 75.01 23 GLN A O 13
ATOM 15621 N N . GLY A 1 24 ? -0.328 5.514 2.317 1.00 64.21 24 GLY A N 13
ATOM 15622 C CA . GLY A 1 24 ? 0.934 5.052 1.767 1.00 55.21 24 GLY A CA 13
ATOM 15623 C C . GLY A 1 24 ? 2.019 6.108 1.839 1.00 32.03 24 GLY A C 13
ATOM 15624 O O . GLY A 1 24 ? 3.201 5.786 1.953 1.00 71.30 24 GLY A O 13
ATOM 15628 N N . ALA A 1 25 ? 1.617 7.373 1.772 1.00 71.12 25 ALA A N 13
ATOM 15629 C CA . ALA A 1 25 ? 2.564 8.479 1.831 1.00 51.52 25 ALA A CA 13
ATOM 15630 C C . ALA A 1 25 ? 3.393 8.425 3.109 1.00 20.14 25 ALA A C 13
ATOM 15631 O O . ALA A 1 25 ? 4.622 8.376 3.062 1.00 73.23 25 ALA A O 13
ATOM 15638 N N . MET A 1 26 ? 2.713 8.435 4.251 1.00 32.51 26 MET A N 13
ATOM 15639 C CA . MET A 1 26 ? 3.388 8.386 5.543 1.00 71.42 26 MET A CA 13
ATOM 15640 C C . MET A 1 26 ? 4.053 7.030 5.758 1.00 74.52 26 MET A C 13
ATOM 15641 O O . MET A 1 26 ? 4.751 6.821 6.749 1.00 30.52 26 MET A O 13
ATOM 15655 N N . ALA A 1 27 ? 3.830 6.112 4.823 1.00 61.42 27 ALA A N 13
ATOM 15656 C CA . ALA A 1 27 ? 4.409 4.777 4.910 1.00 60.32 27 ALA A CA 13
ATOM 15657 C C . ALA A 1 27 ? 5.435 4.550 3.804 1.00 12.15 27 ALA A C 13
ATOM 15658 O O . ALA A 1 27 ? 5.518 3.462 3.234 1.00 12.03 27 ALA A O 13
ATOM 15665 N N . PHE A 1 28 ? 6.214 5.584 3.506 1.00 41.22 28 PHE A N 13
ATOM 15666 C CA . PHE A 1 28 ? 7.234 5.498 2.467 1.00 52.11 28 PHE A CA 13
ATOM 15667 C C . PHE A 1 28 ? 8.633 5.529 3.074 1.00 2.44 28 PHE A C 13
ATOM 15668 O O . PHE A 1 28 ? 9.622 5.738 2.371 1.00 22.15 28 PHE A O 13
ATOM 15685 N N . ASP A 1 29 ? 8.708 5.321 4.384 1.00 14.43 29 ASP A N 13
ATOM 15686 C CA . ASP A 1 29 ? 9.985 5.325 5.088 1.00 40.13 29 ASP A CA 13
ATOM 15687 C C . ASP A 1 29 ? 10.025 4.228 6.147 1.00 64.34 29 ASP A C 13
ATOM 15688 O O . ASP A 1 29 ? 10.631 3.177 5.943 1.00 24.41 29 ASP A O 13
ATOM 15697 N N . GLY A 1 30 ? 9.376 4.481 7.279 1.00 21.31 30 GLY A N 13
ATOM 15698 C CA . GLY A 1 30 ? 9.351 3.506 8.354 1.00 64.43 30 GLY A CA 13
ATOM 15699 C C . GLY A 1 30 ? 8.354 2.392 8.103 1.00 23.21 30 GLY A C 13
ATOM 15700 O O . GLY A 1 30 ? 8.095 1.573 8.984 1.00 14.45 30 GLY A O 13
ATOM 15704 N N . GLU A 1 31 ? 7.793 2.362 6.898 1.00 24.32 31 GLU A N 13
ATOM 15705 C CA . GLU A 1 31 ? 6.817 1.341 6.536 1.00 21.22 31 GLU A CA 13
ATOM 15706 C C . GLU A 1 31 ? 7.455 -0.046 6.534 1.00 13.54 31 GLU A C 13
ATOM 15707 O O . GLU A 1 31 ? 8.189 -0.402 5.613 1.00 42.53 31 GLU A O 13
ATOM 15719 N N . ASP A 1 32 ? 7.169 -0.823 7.573 1.00 11.20 32 ASP A N 13
ATOM 15720 C CA . ASP A 1 32 ? 7.713 -2.170 7.692 1.00 23.52 32 ASP A CA 13
ATOM 15721 C C . ASP A 1 32 ? 6.668 -3.214 7.312 1.00 70.42 32 ASP A C 13
ATOM 15722 O O . ASP A 1 32 ? 5.586 -2.877 6.832 1.00 4.41 32 ASP A O 13
ATOM 15731 N N . GLU A 1 33 ? 7.000 -4.483 7.529 1.00 71.33 33 GLU A N 13
ATOM 15732 C CA . GLU A 1 33 ? 6.090 -5.576 7.206 1.00 32.14 33 GLU A CA 13
ATOM 15733 C C . GLU A 1 33 ? 5.667 -6.323 8.469 1.00 43.55 33 GLU A C 13
ATOM 15734 O O . GLU A 1 33 ? 6.504 -6.858 9.196 1.00 72.01 33 GLU A O 13
ATOM 15746 N N . VAL A 1 34 ? 4.363 -6.353 8.722 1.00 11.04 34 VAL A N 13
ATOM 15747 C CA . VAL A 1 34 ? 3.828 -7.034 9.896 1.00 40.54 34 VAL A CA 13
ATOM 15748 C C . VAL A 1 34 ? 3.923 -8.548 9.744 1.00 43.52 34 VAL A C 13
ATOM 15749 O O . VAL A 1 34 ? 4.039 -9.066 8.633 1.00 43.23 34 VAL A O 13
ATOM 15762 N N . THR A 1 35 ? 3.873 -9.254 10.869 1.00 61.01 35 THR A N 13
ATOM 15763 C CA . THR A 1 35 ? 3.954 -10.709 10.862 1.00 64.10 35 THR A CA 13
ATOM 15764 C C . THR A 1 35 ? 2.571 -11.338 10.985 1.00 1.33 35 THR A C 13
ATOM 15765 O O . THR A 1 35 ? 2.326 -12.428 10.471 1.00 52.11 35 THR A O 13
ATOM 15776 N N . GLY A 1 36 ? 1.669 -10.642 11.671 1.00 52.12 36 GLY A N 13
ATOM 15777 C CA . GLY A 1 36 ? 0.320 -11.148 11.849 1.00 64.14 36 GLY A CA 13
ATOM 15778 C C . GLY A 1 36 ? -0.703 -10.038 11.981 1.00 50.25 36 GLY A C 13
ATOM 15779 O O . GLY A 1 36 ? -0.600 -8.991 11.341 1.00 13.43 36 GLY A O 13
ATOM 15783 N N . PRO A 1 37 ? -1.720 -10.262 12.826 1.00 24.13 37 PRO A N 13
ATOM 15784 C CA . PRO A 1 37 ? -2.786 -9.284 13.059 1.00 75.12 37 PRO A CA 13
ATOM 15785 C C . PRO A 1 37 ? -2.294 -8.059 13.821 1.00 4.03 37 PRO A C 13
ATOM 15786 O O . PRO A 1 37 ? -1.097 -7.769 13.842 1.00 54.52 37 PRO A O 13
ATOM 15797 N N . ASP A 1 38 ? -3.222 -7.345 14.447 1.00 13.52 38 ASP A N 13
ATOM 15798 C CA . ASP A 1 38 ? -2.882 -6.151 15.213 1.00 42.01 38 ASP A CA 13
ATOM 15799 C C . ASP A 1 38 ? -1.855 -6.474 16.294 1.00 14.43 38 ASP A C 13
ATOM 15800 O O . ASP A 1 38 ? -1.056 -5.621 16.679 1.00 10.14 38 ASP A O 13
ATOM 15809 N N . ALA A 1 39 ? -1.885 -7.710 16.781 1.00 63.12 39 ALA A N 13
ATOM 15810 C CA . ALA A 1 39 ? -0.957 -8.146 17.817 1.00 44.50 39 ALA A CA 13
ATOM 15811 C C . ALA A 1 39 ? 0.489 -7.892 17.401 1.00 34.32 39 ALA A C 13
ATOM 15812 O O . ALA A 1 39 ? 1.300 -7.421 18.198 1.00 23.41 39 ALA A O 13
ATOM 15819 N N . ASP A 1 40 ? 0.803 -8.208 16.150 1.00 62.31 40 ASP A N 13
ATOM 15820 C CA . ASP A 1 40 ? 2.151 -8.014 15.628 1.00 21.52 40 ASP A CA 13
ATOM 15821 C C . ASP A 1 40 ? 2.334 -6.591 15.111 1.00 23.11 40 ASP A C 13
ATOM 15822 O O . ASP A 1 40 ? 3.371 -5.967 15.337 1.00 50.31 40 ASP A O 13
ATOM 15831 N N . ARG A 1 41 ? 1.321 -6.085 14.416 1.00 43.35 41 ARG A N 13
ATOM 15832 C CA . ARG A 1 41 ? 1.372 -4.736 13.864 1.00 13.02 41 ARG A CA 13
ATOM 15833 C C . ARG A 1 41 ? 1.541 -3.701 14.973 1.00 21.40 41 ARG A C 13
ATOM 15834 O O . ARG A 1 41 ? 2.227 -2.695 14.797 1.00 60.11 41 ARG A O 13
ATOM 15855 N N . ALA A 1 42 ? 0.911 -3.957 16.115 1.00 53.32 42 ALA A N 13
ATOM 15856 C CA . ALA A 1 42 ? 0.993 -3.049 17.252 1.00 12.03 42 ALA A CA 13
ATOM 15857 C C . ALA A 1 42 ? 2.415 -2.978 17.797 1.00 64.43 42 ALA A C 13
ATOM 15858 O O . ALA A 1 42 ? 2.848 -1.940 18.297 1.00 52.11 42 ALA A O 13
ATOM 15865 N N . ARG A 1 43 ? 3.138 -4.089 17.697 1.00 61.22 43 ARG A N 13
ATOM 15866 C CA . ARG A 1 43 ? 4.512 -4.153 18.181 1.00 33.33 43 ARG A CA 13
ATOM 15867 C C . ARG A 1 43 ? 5.456 -3.414 17.238 1.00 11.52 43 ARG A C 13
ATOM 15868 O O . ARG A 1 43 ? 6.363 -2.709 17.679 1.00 2.22 43 ARG A O 13
ATOM 15889 N N . ALA A 1 44 ? 5.236 -3.580 15.938 1.00 14.21 44 ALA A N 13
ATOM 15890 C CA . ALA A 1 44 ? 6.065 -2.927 14.933 1.00 23.11 44 ALA A CA 13
ATOM 15891 C C . ALA A 1 44 ? 5.633 -1.481 14.719 1.00 12.43 44 ALA A C 13
ATOM 15892 O O . ALA A 1 44 ? 6.426 -0.555 14.885 1.00 2.31 44 ALA A O 13
ATOM 15899 N N . ALA A 1 45 ? 4.370 -1.294 14.350 1.00 50.14 45 ALA A N 13
ATOM 15900 C CA . ALA A 1 45 ? 3.832 0.040 14.114 1.00 1.34 45 ALA A CA 13
ATOM 15901 C C . ALA A 1 45 ? 4.101 0.958 15.302 1.00 24.01 45 ALA A C 13
ATOM 15902 O O . ALA A 1 45 ? 4.083 2.181 15.170 1.00 42.32 45 ALA A O 13
ATOM 15909 N N . ALA A 1 46 ? 4.350 0.359 16.462 1.00 4.21 46 ALA A N 13
ATOM 15910 C CA . ALA A 1 46 ? 4.625 1.123 17.673 1.00 54.22 46 ALA A CA 13
ATOM 15911 C C . ALA A 1 46 ? 5.898 1.949 17.524 1.00 12.20 46 ALA A C 13
ATOM 15912 O O . ALA A 1 46 ? 5.843 3.161 17.316 1.00 14.41 46 ALA A O 13
ATOM 15919 N N . VAL A 1 47 ? 7.044 1.286 17.633 1.00 64.44 47 VAL A N 13
ATOM 15920 C CA . VAL A 1 47 ? 8.332 1.959 17.510 1.00 71.33 47 VAL A CA 13
ATOM 15921 C C . VAL A 1 47 ? 9.054 1.535 16.236 1.00 62.12 47 VAL A C 13
ATOM 15922 O O . VAL A 1 47 ? 9.989 2.200 15.791 1.00 51.34 47 VAL A O 13
ATOM 15935 N N . GLN A 1 48 ? 8.614 0.424 15.654 1.00 31.11 48 GLN A N 13
ATOM 15936 C CA . GLN A 1 48 ? 9.219 -0.089 14.431 1.00 43.33 48 GLN A CA 13
ATOM 15937 C C . GLN A 1 48 ? 8.819 0.760 13.228 1.00 3.14 48 GLN A C 13
ATOM 15938 O O . GLN A 1 48 ? 9.588 0.911 12.279 1.00 21.43 48 GLN A O 13
ATOM 15952 N N . ALA A 1 49 ? 7.611 1.312 13.276 1.00 44.33 49 ALA A N 13
ATOM 15953 C CA . ALA A 1 49 ? 7.110 2.147 12.191 1.00 2.21 49 ALA A CA 13
ATOM 15954 C C . ALA A 1 49 ? 7.083 3.617 12.597 1.00 31.23 49 ALA A C 13
ATOM 15955 O O . ALA A 1 49 ? 6.709 4.483 11.806 1.00 5.13 49 ALA A O 13
ATOM 15962 N N . VAL A 1 50 ? 7.480 3.891 13.836 1.00 43.22 50 VAL A N 13
ATOM 15963 C CA . VAL A 1 50 ? 7.502 5.257 14.347 1.00 72.51 50 VAL A CA 13
ATOM 15964 C C . VAL A 1 50 ? 8.895 5.865 14.232 1.00 61.41 50 VAL A C 13
ATOM 15965 O O . VAL A 1 50 ? 9.121 7.029 14.562 1.00 55.10 50 VAL A O 13
ATOM 15978 N N . PRO A 1 51 ? 9.854 5.059 13.752 1.00 43.32 51 PRO A N 13
ATOM 15979 C CA . PRO A 1 51 ? 11.243 5.497 13.581 1.00 71.33 51 PRO A CA 13
ATOM 15980 C C . PRO A 1 51 ? 11.396 6.513 12.454 1.00 11.13 51 PRO A C 13
ATOM 15981 O O . PRO A 1 51 ? 12.277 7.371 12.494 1.00 21.43 51 PRO A O 13
ATOM 15992 N N . GLY A 1 52 ? 10.531 6.411 11.449 1.00 10.05 52 GLY A N 13
ATOM 15993 C CA . GLY A 1 52 ? 10.587 7.328 10.326 1.00 3.12 52 GLY A CA 13
ATOM 15994 C C . GLY A 1 52 ? 9.991 8.683 10.653 1.00 23.14 52 GLY A C 13
ATOM 15995 O O . GLY A 1 52 ? 10.621 9.716 10.430 1.00 12.15 52 GLY A O 13
ATOM 15999 N N . GLY A 1 53 ? 8.772 8.679 11.183 1.00 55.12 53 GLY A N 13
ATOM 16000 C CA . GLY A 1 53 ? 8.110 9.923 11.531 1.00 70.02 53 GLY A CA 13
ATOM 16001 C C . GLY A 1 53 ? 6.857 9.703 12.355 1.00 24.55 53 GLY A C 13
ATOM 16002 O O . GLY A 1 53 ? 6.521 10.515 13.218 1.00 22.31 53 GLY A O 13
ATOM 16006 N N . THR A 1 54 ? 6.162 8.601 12.090 1.00 21.21 54 THR A N 13
ATOM 16007 C CA . THR A 1 54 ? 4.938 8.277 12.812 1.00 41.21 54 THR A CA 13
ATOM 16008 C C . THR A 1 54 ? 4.790 6.771 12.996 1.00 40.22 54 THR A C 13
ATOM 16009 O O . THR A 1 54 ? 5.273 5.986 12.180 1.00 2.43 54 THR A O 13
ATOM 16020 N N . ALA A 1 55 ? 4.118 6.374 14.072 1.00 45.33 55 ALA A N 13
ATOM 16021 C CA . ALA A 1 55 ? 3.905 4.962 14.361 1.00 74.23 55 ALA A CA 13
ATOM 16022 C C . ALA A 1 55 ? 2.900 4.349 13.390 1.00 24.25 55 ALA A C 13
ATOM 16023 O O . ALA A 1 55 ? 1.734 4.155 13.729 1.00 32.25 55 ALA A O 13
ATOM 16030 N N . GLY A 1 56 ? 3.362 4.046 12.181 1.00 50.33 56 GLY A N 13
ATOM 16031 C CA . GLY A 1 56 ? 2.491 3.459 11.180 1.00 55.33 56 GLY A CA 13
ATOM 16032 C C . GLY A 1 56 ? 3.205 2.440 10.314 1.00 3.44 56 GLY A C 13
ATOM 16033 O O . GLY A 1 56 ? 3.920 2.803 9.380 1.00 32.25 56 GLY A O 13
ATOM 16037 N N . GLU A 1 57 ? 3.014 1.163 10.627 1.00 74.54 57 GLU A N 13
ATOM 16038 C CA . GLU A 1 57 ? 3.648 0.089 9.871 1.00 23.22 57 GLU A CA 13
ATOM 16039 C C . GLU A 1 57 ? 2.732 -0.407 8.756 1.00 20.43 57 GLU A C 13
ATOM 16040 O O . GLU A 1 57 ? 1.754 0.251 8.402 1.00 42.23 57 GLU A O 13
ATOM 16052 N N . VAL A 1 58 ? 3.056 -1.574 8.207 1.00 43.52 58 VAL A N 13
ATOM 16053 C CA . VAL A 1 58 ? 2.263 -2.159 7.133 1.00 63.33 58 VAL A CA 13
ATOM 16054 C C . VAL A 1 58 ? 2.196 -3.677 7.264 1.00 12.31 58 VAL A C 13
ATOM 16055 O O . VAL A 1 58 ? 3.224 -4.350 7.326 1.00 12.03 58 VAL A O 13
ATOM 16068 N N . GLU A 1 59 ? 0.978 -4.208 7.305 1.00 30.12 59 GLU A N 13
ATOM 16069 C CA . GLU A 1 59 ? 0.777 -5.647 7.430 1.00 70.05 59 GLU A CA 13
ATOM 16070 C C . GLU A 1 59 ? 0.581 -6.289 6.059 1.00 31.43 59 GLU A C 13
ATOM 16071 O O . GLU A 1 59 ? 0.168 -5.630 5.104 1.00 30.35 59 GLU A O 13
ATOM 16083 N N . THR A 1 60 ? 0.881 -7.582 5.970 1.00 53.45 60 THR A N 13
ATOM 16084 C CA . THR A 1 60 ? 0.740 -8.314 4.717 1.00 13.33 60 THR A CA 13
ATOM 16085 C C . THR A 1 60 ? -0.008 -9.625 4.928 1.00 20.24 60 THR A C 13
ATOM 16086 O O . THR A 1 60 ? 0.458 -10.506 5.650 1.00 21.11 60 THR A O 13
ATOM 16097 N N . GLU A 1 61 ? -1.169 -9.748 4.293 1.00 15.14 61 GLU A N 13
ATOM 16098 C CA . GLU A 1 61 ? -1.981 -10.953 4.413 1.00 71.40 61 GLU A CA 13
ATOM 16099 C C . GLU A 1 61 ? -2.554 -11.360 3.058 1.00 13.14 61 GLU A C 13
ATOM 16100 O O . GLU A 1 61 ? -2.652 -10.543 2.142 1.00 71.43 61 GLU A O 13
ATOM 16112 N N . THR A 1 62 ? -2.932 -12.629 2.939 1.00 62.11 62 THR A N 13
ATOM 16113 C CA . THR A 1 62 ? -3.493 -13.146 1.697 1.00 13.23 62 THR A CA 13
ATOM 16114 C C . THR A 1 62 ? -5.015 -13.061 1.705 1.00 53.11 62 THR A C 13
ATOM 16115 O O . THR A 1 62 ? -5.651 -13.046 0.652 1.00 52.31 62 THR A O 13
ATOM 16126 N N . GLY A 1 63 ? -5.595 -13.005 2.901 1.00 65.04 63 GLY A N 13
ATOM 16127 C CA . GLY A 1 63 ? -7.038 -12.922 3.022 1.00 12.43 63 GLY A CA 13
ATOM 16128 C C . GLY A 1 63 ? 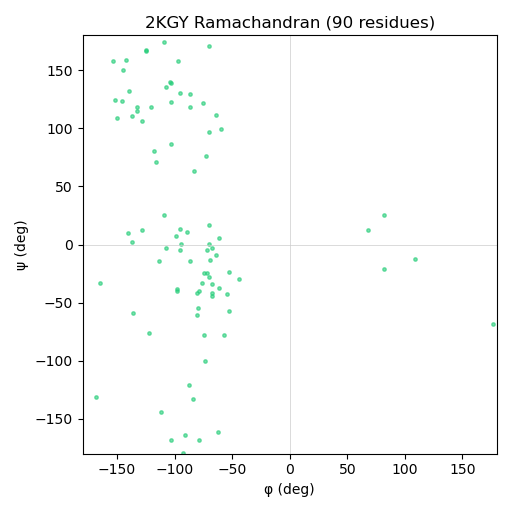-7.755 -13.857 2.069 1.00 14.11 63 GLY A C 13
ATOM 16129 O O . GLY A 1 63 ? -7.184 -14.848 1.615 1.00 40.51 63 GLY A O 13
ATOM 16133 N N . GLU A 1 64 ? -9.011 -13.543 1.767 1.00 53.20 64 GLU A N 13
ATOM 16134 C CA . GLU A 1 64 ? -9.808 -14.365 0.864 1.00 65.05 64 GLU A CA 13
ATOM 16135 C C . GLU A 1 64 ? -9.681 -13.872 -0.575 1.00 63.00 64 GLU A C 13
ATOM 16136 O O . GLU A 1 64 ? -9.894 -14.627 -1.523 1.00 32.04 64 GLU A O 13
ATOM 16148 N N . GLY A 1 65 ? -9.332 -12.598 -0.730 1.00 22.35 65 GLY A N 13
ATOM 16149 C CA . GLY A 1 65 ? -9.183 -12.025 -2.055 1.00 31.35 65 GLY A CA 13
ATOM 16150 C C . GLY A 1 65 ? -7.796 -12.241 -2.627 1.00 73.12 65 GLY A C 13
ATOM 16151 O O . GLY A 1 65 ? -7.365 -13.378 -2.814 1.00 63.30 65 GLY A O 13
ATOM 16155 N N . ALA A 1 66 ? -7.097 -11.147 -2.908 1.00 40.53 66 ALA A N 13
ATOM 16156 C CA . ALA A 1 66 ? -5.751 -11.221 -3.463 1.00 31.31 66 ALA A CA 13
ATOM 16157 C C . ALA A 1 66 ? -4.728 -10.620 -2.505 1.00 33.53 66 ALA A C 13
ATOM 16158 O O . ALA A 1 66 ? -4.061 -11.341 -1.763 1.00 44.41 66 ALA A O 13
ATOM 16165 N N . ALA A 1 67 ? -4.610 -9.297 -2.526 1.00 53.13 67 ALA A N 13
ATOM 16166 C CA . ALA A 1 67 ? -3.670 -8.600 -1.658 1.00 44.53 67 ALA A CA 13
ATOM 16167 C C . ALA A 1 67 ? -4.339 -8.166 -0.359 1.00 33.23 67 ALA A C 13
ATOM 16168 O O . ALA A 1 67 ? -4.717 -7.006 -0.201 1.00 55.22 67 ALA A O 13
ATOM 16175 N N . ALA A 1 68 ? -4.483 -9.106 0.569 1.00 33.55 68 ALA A N 13
ATOM 16176 C CA . ALA A 1 68 ? -5.106 -8.821 1.856 1.00 53.11 68 ALA A CA 13
ATOM 16177 C C . ALA A 1 68 ? -4.110 -8.184 2.819 1.00 32.20 68 ALA A C 13
ATOM 16178 O O . ALA A 1 68 ? -3.797 -8.749 3.867 1.00 31.41 68 ALA A O 13
ATOM 16185 N N . TYR A 1 69 ? -3.615 -7.006 2.457 1.00 11.10 69 TYR A N 13
ATOM 16186 C CA . TYR A 1 69 ? -2.652 -6.294 3.288 1.00 4.10 69 TYR A CA 13
ATOM 16187 C C . TYR A 1 69 ? -3.245 -4.991 3.815 1.00 2.04 69 TYR A C 13
ATOM 16188 O O . TYR A 1 69 ? -4.165 -4.430 3.222 1.00 11.35 69 TYR A O 13
ATOM 16206 N N . GLY A 1 70 ? -2.709 -4.515 4.935 1.00 11.14 70 GLY A N 13
ATOM 16207 C CA . GLY A 1 70 ? -3.197 -3.282 5.525 1.00 45.41 70 GLY A CA 13
ATOM 16208 C C . GLY A 1 70 ? -2.074 -2.400 6.035 1.00 12.31 70 GLY A C 13
ATOM 16209 O O . GLY A 1 70 ? -0.974 -2.879 6.311 1.00 73.14 70 GLY A O 13
ATOM 16213 N N . VAL A 1 71 ? -2.351 -1.105 6.160 1.00 63.50 71 VAL A N 13
ATOM 16214 C CA . VAL A 1 71 ? -1.356 -0.154 6.640 1.00 44.13 71 VAL A CA 13
ATOM 16215 C C . VAL A 1 71 ? -1.891 0.656 7.815 1.00 34.21 71 VAL A C 13
ATOM 16216 O O . VAL A 1 71 ? -2.872 1.389 7.683 1.00 73.15 71 VAL A O 13
ATOM 16229 N N . LEU A 1 72 ? -1.241 0.519 8.966 1.00 54.25 72 LEU A N 13
ATOM 16230 C CA . LEU A 1 72 ? -1.652 1.239 10.166 1.00 23.13 72 LEU A CA 13
ATOM 16231 C C . LEU A 1 72 ? -0.688 2.381 10.473 1.00 71.22 72 LEU A C 13
ATOM 16232 O O . LEU A 1 72 ? 0.529 2.221 10.383 1.00 23.23 72 LEU A O 13
ATOM 16248 N N . VAL A 1 73 ? -1.241 3.533 10.837 1.00 51.52 73 VAL A N 13
ATOM 16249 C CA . VAL A 1 73 ? -0.431 4.702 11.160 1.00 22.31 73 VAL A CA 13
ATOM 16250 C C . VAL A 1 73 ? -1.094 5.549 12.240 1.00 34.10 73 VAL A C 13
ATOM 16251 O O . VAL A 1 73 ? -2.240 5.977 12.093 1.00 3.22 73 VAL A O 13
ATOM 16264 N N . THR A 1 74 ? -0.367 5.788 13.327 1.00 52.51 74 THR A N 13
ATOM 16265 C CA . THR A 1 74 ? -0.885 6.584 14.433 1.00 42.12 74 THR A CA 13
ATOM 16266 C C . THR A 1 74 ? 0.224 6.951 15.412 1.00 1.04 74 THR A C 13
ATOM 16267 O O . THR A 1 74 ? 1.278 7.447 15.014 1.00 0.10 74 THR A O 13
ATOM 16278 N N . ARG A 1 75 ? -0.020 6.703 16.695 1.00 11.41 75 ARG A N 13
ATOM 16279 C CA . ARG A 1 75 ? 0.958 7.009 17.732 1.00 65.42 75 ARG A CA 13
ATOM 16280 C C . ARG A 1 75 ? 1.639 5.736 18.229 1.00 55.30 75 ARG A C 13
ATOM 16281 O O . ARG A 1 75 ? 1.050 4.655 18.247 1.00 30.03 75 ARG A O 13
ATOM 16302 N N . PRO A 1 76 ? 2.908 5.866 18.642 1.00 41.14 76 PRO A N 13
ATOM 16303 C CA . PRO A 1 76 ? 3.696 4.738 19.146 1.00 32.54 76 PRO A CA 13
ATOM 16304 C C . PRO A 1 76 ? 3.202 4.247 20.503 1.00 30.30 76 PRO A C 13
ATOM 16305 O O . PRO A 1 76 ? 3.825 3.387 21.127 1.00 13.41 76 PRO A O 13
ATOM 16316 N N . ASP A 1 77 ? 2.080 4.797 20.953 1.00 1.35 77 ASP A N 13
ATOM 16317 C CA . ASP A 1 77 ? 1.502 4.414 22.236 1.00 13.01 77 ASP A CA 13
ATOM 16318 C C . ASP A 1 77 ? 0.479 3.296 22.059 1.00 63.22 77 ASP A C 13
ATOM 16319 O O . ASP A 1 77 ? -0.602 3.330 22.645 1.00 4.33 77 ASP A O 13
ATOM 16328 N N . GLY A 1 78 ? 0.829 2.305 21.244 1.00 30.54 78 GLY A N 13
ATOM 16329 C CA . GLY A 1 78 ? -0.069 1.191 21.003 1.00 34.43 78 GLY A CA 13
ATOM 16330 C C . GLY A 1 78 ? -1.237 1.570 20.115 1.00 74.43 78 GLY A C 13
ATOM 16331 O O . GLY A 1 78 ? -2.041 0.717 19.735 1.00 52.43 78 GLY A O 13
ATOM 16335 N N . THR A 1 79 ? -1.334 2.853 19.783 1.00 54.34 79 THR A N 13
ATOM 16336 C CA . THR A 1 79 ? -2.414 3.344 18.936 1.00 51.32 79 THR A CA 13
ATOM 16337 C C . THR A 1 79 ? -1.995 3.370 17.470 1.00 34.52 79 THR A C 13
ATOM 16338 O O . THR A 1 79 ? -0.998 3.995 17.111 1.00 51.34 79 THR A O 13
ATOM 16349 N N . ARG A 1 80 ? -2.764 2.686 16.628 1.00 3.13 80 ARG A N 13
ATOM 16350 C CA . ARG A 1 80 ? -2.471 2.630 15.201 1.00 15.21 80 ARG A CA 13
ATOM 16351 C C . ARG A 1 80 ? -3.759 2.555 14.385 1.00 3.21 80 ARG A C 13
ATOM 16352 O O . ARG A 1 80 ? -4.799 2.129 14.885 1.00 35.44 80 ARG A O 13
ATOM 16373 N N . VAL A 1 81 ? -3.680 2.973 13.126 1.00 52.43 81 VAL A N 13
ATOM 16374 C CA . VAL A 1 81 ? -4.838 2.953 12.240 1.00 51.31 81 VAL A CA 13
ATOM 16375 C C . VAL A 1 81 ? -4.623 1.993 11.075 1.00 4.24 81 VAL A C 13
ATOM 16376 O O . VAL A 1 81 ? -4.222 2.403 9.987 1.00 43.33 81 VAL A O 13
ATOM 16389 N N . GLU A 1 82 ? -4.892 0.713 11.313 1.00 11.30 82 GLU A N 13
ATOM 16390 C CA . GLU A 1 82 ? -4.727 -0.305 10.283 1.00 70.41 82 GLU A CA 13
ATOM 16391 C C . GLU A 1 82 ? -5.866 -0.243 9.269 1.00 64.23 82 GLU A C 13
ATOM 16392 O O . GLU A 1 82 ? -7.037 -0.368 9.625 1.00 12.25 82 GLU A O 13
ATOM 16404 N N . VAL A 1 83 ? -5.512 -0.049 8.002 1.00 11.11 83 VAL A N 13
ATOM 16405 C CA . VAL A 1 83 ? -6.503 0.030 6.935 1.00 22.43 83 VAL A CA 13
ATOM 16406 C C . VAL A 1 83 ? -6.509 -1.244 6.097 1.00 55.43 83 VAL A C 13
ATOM 16407 O O . VAL A 1 83 ? -5.456 -1.794 5.776 1.00 63.03 83 VAL A O 13
ATOM 16420 N N . HIS A 1 84 ? -7.704 -1.707 5.744 1.00 74.10 84 HIS A N 13
ATOM 16421 C CA . HIS A 1 84 ? -7.849 -2.916 4.941 1.00 62.02 84 HIS A CA 13
ATOM 16422 C C . HIS A 1 84 ? -7.700 -2.602 3.455 1.00 24.32 84 HIS A C 13
ATOM 16423 O O . HIS A 1 84 ? -8.517 -1.885 2.876 1.00 20.41 84 HIS A O 13
ATOM 16437 N N . LEU A 1 85 ? -6.651 -3.143 2.844 1.00 52.51 85 LEU A N 13
ATOM 16438 C CA . LEU A 1 85 ? -6.394 -2.920 1.425 1.00 11.23 85 LEU A CA 13
ATOM 16439 C C . LEU A 1 85 ? -6.262 -4.245 0.681 1.00 14.22 85 LEU A C 13
ATOM 16440 O O . LEU A 1 85 ? -5.252 -4.938 0.802 1.00 73.23 85 LEU A O 13
ATOM 16456 N N . ASP A 1 86 ? -7.288 -4.589 -0.089 1.00 74.03 86 ASP A N 13
ATOM 16457 C CA . ASP A 1 86 ? -7.286 -5.829 -0.856 1.00 73.42 86 ASP A CA 13
ATOM 16458 C C . ASP A 1 86 ? -7.872 -5.609 -2.247 1.00 74.13 86 ASP A C 13
ATOM 16459 O O . ASP A 1 86 ? -8.939 -5.011 -2.395 1.00 25.51 86 ASP A O 13
ATOM 16468 N N . ARG A 1 87 ? -7.168 -6.095 -3.264 1.00 50.23 87 ARG A N 13
ATOM 16469 C CA . ARG A 1 87 ? -7.617 -5.949 -4.644 1.00 13.14 87 ARG A CA 13
ATOM 16470 C C . ARG A 1 87 ? -8.965 -6.634 -4.852 1.00 22.03 87 ARG A C 13
ATOM 16471 O O . ARG A 1 87 ? -9.461 -6.722 -5.975 1.00 64.22 87 ARG A O 13
ATOM 16492 N N . ASP A 1 88 ? -9.551 -7.118 -3.762 1.00 52.43 88 ASP A N 13
ATOM 16493 C CA . ASP A 1 88 ? -10.841 -7.794 -3.825 1.00 34.41 88 ASP A CA 13
ATOM 16494 C C . ASP A 1 88 ? -11.948 -6.819 -4.213 1.00 35.14 88 ASP A C 13
ATOM 16495 O O . ASP A 1 88 ? -13.105 -7.209 -4.376 1.00 64.35 88 ASP A O 13
ATOM 16504 N N . PHE A 1 89 ? -11.587 -5.548 -4.357 1.00 21.54 89 PHE A N 13
ATOM 16505 C CA . PHE A 1 89 ? -12.550 -4.516 -4.723 1.00 21.41 89 PHE A CA 13
ATOM 16506 C C . PHE A 1 89 ? -13.552 -4.283 -3.596 1.00 4.41 89 PHE A C 13
ATOM 16507 O O . PHE A 1 89 ? -14.573 -3.622 -3.786 1.00 72.41 89 PHE A O 13
ATOM 16524 N N . ARG A 1 90 ? -13.251 -4.829 -2.422 1.00 71.24 90 ARG A N 13
ATOM 16525 C CA . ARG A 1 90 ? -14.125 -4.682 -1.265 1.00 32.31 90 ARG A CA 13
ATOM 16526 C C . ARG A 1 90 ? -13.312 -4.434 0.002 1.00 32.23 90 ARG A C 13
ATOM 16527 O O . ARG A 1 90 ? -13.864 -4.348 1.100 1.00 42.25 90 ARG A O 13
ATOM 16548 N N . VAL A 1 91 ? -11.997 -4.321 -0.157 1.00 14.10 91 VAL A N 13
ATOM 16549 C CA . VAL A 1 91 ? -11.108 -4.082 0.974 1.00 71.25 91 VAL A CA 13
ATOM 16550 C C . VAL A 1 91 ? -10.379 -2.751 0.828 1.00 71.22 91 VAL A C 13
ATOM 16551 O O . VAL A 1 91 ? -9.185 -2.714 0.529 1.00 23.31 91 VAL A O 13
ATOM 16564 N N . LEU A 1 92 ? -11.105 -1.659 1.041 1.00 21.21 92 LEU A N 13
ATOM 16565 C CA . LEU A 1 92 ? -10.527 -0.324 0.934 1.00 14.23 92 LEU A CA 13
ATOM 16566 C C . LEU A 1 92 ? -10.908 0.532 2.138 1.00 13.01 92 LEU A C 13
ATOM 16567 O O . LEU A 1 92 ? -10.717 1.748 2.133 1.00 52.20 92 LEU A O 13
ATOM 16583 N N . ASP A 1 93 ? -11.446 -0.111 3.168 1.00 22.54 93 ASP A N 13
ATOM 16584 C CA . ASP A 1 93 ? -11.851 0.590 4.381 1.00 5.12 93 ASP A CA 13
ATOM 16585 C C . ASP A 1 93 ? -10.741 0.551 5.428 1.00 71.15 93 ASP A C 13
ATOM 16586 O O . ASP A 1 93 ? -9.802 -0.238 5.323 1.00 25.44 93 ASP A O 13
ATOM 16595 N N . THR A 1 94 ? -10.855 1.409 6.436 1.00 14.14 94 THR A N 13
ATOM 16596 C CA . THR A 1 94 ? -9.862 1.475 7.501 1.00 63.55 94 THR A CA 13
ATOM 16597 C C . THR A 1 94 ? -10.376 0.814 8.774 1.00 31.04 94 THR A C 13
ATOM 16598 O O . THR A 1 94 ? -11.557 0.487 8.881 1.00 74.33 94 THR A O 13
ATOM 16609 N N . GLU A 1 95 ? -9.481 0.622 9.739 1.00 74.33 95 GLU A N 13
ATOM 16610 C CA . GLU A 1 95 ? -9.847 0.000 11.006 1.00 63.41 95 GLU A CA 13
ATOM 16611 C C . GLU A 1 95 ? -9.024 0.578 12.153 1.00 24.03 95 GLU A C 13
ATOM 16612 O O . GLU A 1 95 ? -7.793 0.576 12.130 1.00 3.12 95 GLU A O 13
ATOM 16624 N N . PRO A 1 96 ? -9.718 1.086 13.182 1.00 55.10 96 PRO A N 13
ATOM 16625 C CA . PRO A 1 96 ? -9.073 1.677 14.358 1.00 53.51 96 PRO A CA 13
ATOM 16626 C C . PRO A 1 96 ? -8.371 0.634 15.220 1.00 33.02 96 PRO A C 13
ATOM 16627 O O . PRO A 1 96 ? -8.983 -0.343 15.650 1.00 74.20 96 PRO A O 13
ATOM 16638 N N . ALA A 1 97 ? -7.084 0.848 15.470 1.00 43.43 97 ALA A N 13
ATOM 16639 C CA . ALA A 1 97 ? -6.299 -0.073 16.283 1.00 55.40 97 ALA A CA 13
ATOM 16640 C C . ALA A 1 97 ? -5.825 0.597 17.568 1.00 14.12 97 ALA A C 13
ATOM 16641 O O . ALA A 1 97 ? -5.070 1.569 17.531 1.00 32.21 97 ALA A O 13
ATOM 16648 N N . ASP A 1 98 ? -6.274 0.072 18.703 1.00 3.43 98 ASP A N 13
ATOM 16649 C CA . ASP A 1 98 ? -5.895 0.620 20.001 1.00 62.32 98 ASP A CA 13
ATOM 16650 C C . ASP A 1 98 ? -5.272 -0.457 20.884 1.00 60.11 98 ASP A C 13
ATOM 16651 O O . ASP A 1 98 ? -5.613 -0.584 22.059 1.00 22.21 98 ASP A O 13
ATOM 16660 N N . GLY A 1 99 ? -4.357 -1.232 20.308 1.00 11.52 99 GLY A N 13
ATOM 16661 C CA . GLY A 1 99 ? -3.702 -2.288 21.057 1.00 33.20 99 GLY A CA 13
ATOM 16662 C C . GLY A 1 99 ? -4.584 -3.509 21.228 1.00 21.34 99 GLY A C 13
ATOM 16663 O O . GLY A 1 99 ? -4.097 -4.596 21.541 1.00 41.02 99 GLY A O 13
ATOM 16667 N N . ASP A 1 100 ? -5.885 -3.331 21.025 1.00 25.03 100 ASP A N 13
ATOM 16668 C CA . ASP A 1 100 ? -6.837 -4.427 21.160 1.00 63.41 100 ASP A CA 13
ATOM 16669 C C . ASP A 1 100 ? -7.103 -5.084 19.809 1.00 34.31 100 ASP A C 13
ATOM 16670 O O . ASP A 1 100 ? -6.917 -6.289 19.646 1.00 72.31 100 ASP A O 13
ATOM 16679 N N . GLY A 1 101 ? -7.542 -4.283 18.843 1.00 12.21 101 GLY A N 13
ATOM 16680 C CA . GLY A 1 101 ? -7.829 -4.804 17.519 1.00 23.45 101 GLY A CA 13
ATOM 16681 C C . GLY A 1 101 ? -9.239 -5.347 17.403 1.00 54.31 101 GLY A C 13
ATOM 16682 O O . GLY A 1 101 ? -9.522 -6.181 16.544 1.00 13.21 101 GLY A O 13
ATOM 16686 N N . GLY A 1 102 ? -10.128 -4.873 18.271 1.00 2.33 102 GLY A N 13
ATOM 16687 C CA . GLY A 1 102 ? -11.506 -5.328 18.246 1.00 25.12 102 GLY A CA 13
ATOM 16688 C C . GLY A 1 102 ? -12.233 -5.048 19.546 1.00 4.24 102 GLY A C 13
ATOM 16689 O O . GLY A 1 102 ? -11.619 -5.011 20.613 1.00 40.52 102 GLY A O 13
ATOM 16693 N N . ASP A 1 11 ? -0.763 1.111 -0.382 1.00 23.02 11 ASP A N 14
ATOM 16694 C CA . ASP A 1 11 ? -0.899 1.156 -1.833 1.00 64.41 11 ASP A CA 14
ATOM 16695 C C . ASP A 1 11 ? -0.491 -0.175 -2.458 1.00 41.23 11 ASP A C 14
ATOM 16696 O O . ASP A 1 11 ? -0.679 -0.393 -3.655 1.00 71.33 11 ASP A O 14
ATOM 16705 N N . TYR A 1 12 ? 0.069 -1.060 -1.641 1.00 10.41 12 TYR A N 14
ATOM 16706 C CA . TYR A 1 12 ? 0.507 -2.367 -2.114 1.00 72.34 12 TYR A CA 14
ATOM 16707 C C . TYR A 1 12 ? -0.687 -3.231 -2.511 1.00 1.22 12 TYR A C 14
ATOM 16708 O O . TYR A 1 12 ? -0.551 -4.182 -3.280 1.00 62.40 12 TYR A O 14
ATOM 16726 N N . ASP A 1 13 ? -1.856 -2.891 -1.980 1.00 74.04 13 ASP A N 14
ATOM 16727 C CA . ASP A 1 13 ? -3.076 -3.633 -2.279 1.00 41.10 13 ASP A CA 14
ATOM 16728 C C . ASP A 1 13 ? -3.361 -3.629 -3.778 1.00 20.24 13 ASP A C 14
ATOM 16729 O O . ASP A 1 13 ? -2.948 -4.537 -4.500 1.00 40.10 13 ASP A O 14
ATOM 16738 N N . ILE A 1 14 ? -4.070 -2.604 -4.237 1.00 43.43 14 ILE A N 14
ATOM 16739 C CA . ILE A 1 14 ? -4.410 -2.482 -5.650 1.00 24.55 14 ILE A CA 14
ATOM 16740 C C . ILE A 1 14 ? -3.737 -1.265 -6.274 1.00 41.05 14 ILE A C 14
ATOM 16741 O O . ILE A 1 14 ? -3.237 -0.377 -5.583 1.00 33.43 14 ILE A O 14
ATOM 16757 N N . PRO A 1 15 ? -3.724 -1.219 -7.615 1.00 12.01 15 PRO A N 14
ATOM 16758 C CA . PRO A 1 15 ? -3.118 -0.114 -8.363 1.00 51.23 15 PRO A CA 14
ATOM 16759 C C . PRO A 1 15 ? -3.912 1.181 -8.229 1.00 4.42 15 PRO A C 14
ATOM 16760 O O . PRO A 1 15 ? -3.530 2.216 -8.777 1.00 62.00 15 PRO A O 14
ATOM 16771 N N . THR A 1 16 ? -5.019 1.119 -7.495 1.00 64.51 16 THR A N 14
ATOM 16772 C CA . THR A 1 16 ? -5.866 2.286 -7.289 1.00 73.01 16 THR A CA 14
ATOM 16773 C C . THR A 1 16 ? -6.638 2.181 -5.979 1.00 33.51 16 THR A C 14
ATOM 16774 O O . THR A 1 16 ? -7.853 1.980 -5.976 1.00 14.31 16 THR A O 14
ATOM 16785 N N . THR A 1 17 ? -5.926 2.317 -4.865 1.00 2.22 17 THR A N 14
ATOM 16786 C CA . THR A 1 17 ? -6.544 2.237 -3.547 1.00 71.15 17 THR A CA 14
ATOM 16787 C C . THR A 1 17 ? -7.300 3.518 -3.216 1.00 53.30 17 THR A C 14
ATOM 16788 O O . THR A 1 17 ? -7.551 4.346 -4.092 1.00 24.43 17 THR A O 14
ATOM 16799 N N . GLU A 1 18 ? -7.661 3.676 -1.946 1.00 61.42 18 GLU A N 14
ATOM 16800 C CA . GLU A 1 18 ? -8.389 4.858 -1.500 1.00 72.44 18 GLU A CA 14
ATOM 16801 C C . GLU A 1 18 ? -7.733 5.467 -0.264 1.00 74.25 18 GLU A C 14
ATOM 16802 O O . GLU A 1 18 ? -6.819 6.283 -0.373 1.00 34.05 18 GLU A O 14
ATOM 16814 N N . ASN A 1 19 ? -8.208 5.064 0.910 1.00 74.54 19 ASN A N 14
ATOM 16815 C CA . ASN A 1 19 ? -7.670 5.570 2.167 1.00 63.13 19 ASN A CA 14
ATOM 16816 C C . ASN A 1 19 ? -6.253 5.054 2.398 1.00 4.32 19 ASN A C 14
ATOM 16817 O O . ASN A 1 19 ? -5.662 5.282 3.455 1.00 33.42 19 ASN A O 14
ATOM 16828 N N . LEU A 1 20 ? -5.712 4.360 1.403 1.00 21.44 20 LEU A N 14
ATOM 16829 C CA . LEU A 1 20 ? -4.363 3.812 1.497 1.00 32.44 20 LEU A CA 14
ATOM 16830 C C . LEU A 1 20 ? -3.326 4.837 1.049 1.00 75.44 20 LEU A C 14
ATOM 16831 O O . LEU A 1 20 ? -2.216 4.885 1.579 1.00 72.55 20 LEU A O 14
ATOM 16847 N N . TYR A 1 21 ? -3.697 5.656 0.071 1.00 71.32 21 TYR A N 14
ATOM 16848 C CA . TYR A 1 21 ? -2.799 6.680 -0.450 1.00 14.15 21 TYR A CA 14
ATOM 16849 C C . TYR A 1 21 ? -2.486 7.724 0.618 1.00 34.34 21 TYR A C 14
ATOM 16850 O O . TYR A 1 21 ? -1.530 8.489 0.494 1.00 22.21 21 TYR A O 14
ATOM 16868 N N . PHE A 1 22 ? -3.300 7.748 1.669 1.00 41.11 22 PHE A N 14
ATOM 16869 C CA . PHE A 1 22 ? -3.112 8.697 2.760 1.00 44.21 22 PHE A CA 14
ATOM 16870 C C . PHE A 1 22 ? -2.238 8.097 3.858 1.00 40.42 22 PHE A C 14
ATOM 16871 O O . PHE A 1 22 ? -1.146 8.593 4.136 1.00 72.35 22 PHE A O 14
ATOM 16888 N N . GLN A 1 23 ? -2.728 7.029 4.478 1.00 20.02 23 GLN A N 14
ATOM 16889 C CA . GLN A 1 23 ? -1.993 6.362 5.546 1.00 2.55 23 GLN A CA 14
ATOM 16890 C C . GLN A 1 23 ? -0.710 5.733 5.014 1.00 43.21 23 GLN A C 14
ATOM 16891 O O . GLN A 1 23 ? 0.360 5.888 5.602 1.00 50.25 23 GLN A O 14
ATOM 16905 N N . GLY A 1 24 ? -0.825 5.022 3.896 1.00 24.45 24 GLY A N 14
ATOM 16906 C CA . GLY A 1 24 ? 0.334 4.379 3.304 1.00 53.12 24 GLY A CA 14
ATOM 16907 C C . GLY A 1 24 ? 1.538 5.297 3.243 1.00 4.22 24 GLY A C 14
ATOM 16908 O O . GLY A 1 24 ? 2.620 4.945 3.713 1.00 32.02 24 GLY A O 14
ATOM 16912 N N . ALA A 1 25 ? 1.352 6.477 2.661 1.00 2.54 25 ALA A N 14
ATOM 16913 C CA . ALA A 1 25 ? 2.432 7.449 2.541 1.00 24.23 25 ALA A CA 14
ATOM 16914 C C . ALA A 1 25 ? 2.388 8.462 3.680 1.00 43.43 25 ALA A C 14
ATOM 16915 O O . ALA A 1 25 ? 2.417 9.671 3.449 1.00 62.24 25 ALA A O 14
ATOM 16922 N N . MET A 1 26 ? 2.317 7.962 4.909 1.00 45.11 26 MET A N 14
ATOM 16923 C CA . MET A 1 26 ? 2.270 8.825 6.083 1.00 12.34 26 MET A CA 14
ATOM 16924 C C . MET A 1 26 ? 3.588 9.572 6.263 1.00 31.43 26 MET A C 14
ATOM 169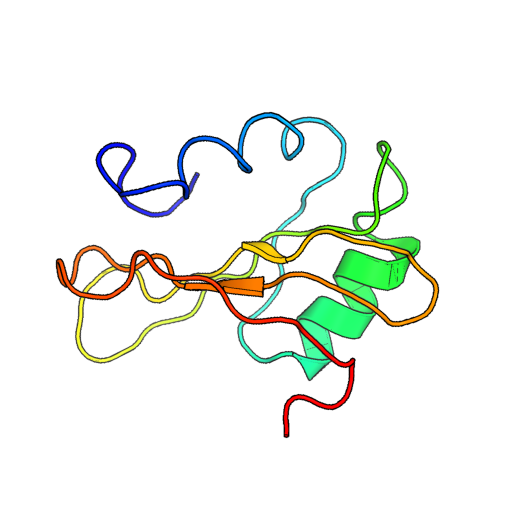25 O O . MET A 1 26 ? 3.605 10.725 6.692 1.00 42.13 26 MET A O 14
ATOM 16939 N N . ALA A 1 27 ? 4.690 8.906 5.934 1.00 73.44 27 ALA A N 14
ATOM 16940 C CA . ALA A 1 27 ? 6.012 9.507 6.057 1.00 13.05 27 ALA A CA 14
ATOM 16941 C C . ALA A 1 27 ? 6.732 9.531 4.714 1.00 60.13 27 ALA A C 14
ATOM 16942 O O . ALA A 1 27 ? 6.505 10.419 3.892 1.00 2.41 27 ALA A O 14
ATOM 16949 N N . PHE A 1 28 ? 7.602 8.550 4.496 1.00 34.21 28 PHE A N 14
ATOM 16950 C CA . PHE A 1 28 ? 8.357 8.460 3.252 1.00 71.40 28 PHE A CA 14
ATOM 16951 C C . PHE A 1 28 ? 8.663 7.005 2.906 1.00 42.30 28 PHE A C 14
ATOM 16952 O O . PHE A 1 28 ? 8.986 6.683 1.762 1.00 34.34 28 PHE A O 14
ATOM 16969 N N . ASP A 1 29 ? 8.560 6.132 3.902 1.00 5.40 29 ASP A N 14
ATOM 16970 C CA . ASP A 1 29 ? 8.826 4.712 3.704 1.00 13.14 29 ASP A CA 14
ATOM 16971 C C . ASP A 1 29 ? 8.976 3.996 5.043 1.00 71.10 29 ASP A C 14
ATOM 16972 O O . ASP A 1 29 ? 9.021 2.768 5.100 1.00 74.21 29 ASP A O 14
ATOM 16981 N N . GLY A 1 30 ? 9.054 4.773 6.119 1.00 44.20 30 GLY A N 14
ATOM 16982 C CA . GLY A 1 30 ? 9.200 4.196 7.442 1.00 20.43 30 GLY A CA 14
ATOM 16983 C C . GLY A 1 30 ? 8.188 3.100 7.711 1.00 33.03 30 GLY A C 14
ATOM 16984 O O . GLY A 1 30 ? 8.399 2.250 8.576 1.00 50.31 30 GLY A O 14
ATOM 16988 N N . GLU A 1 31 ? 7.084 3.121 6.970 1.00 64.52 31 GLU A N 14
ATOM 16989 C CA . GLU A 1 31 ? 6.035 2.122 7.136 1.00 72.05 31 GLU A CA 14
ATOM 16990 C C . GLU A 1 31 ? 6.567 0.721 6.851 1.00 64.50 31 GLU A C 14
ATOM 16991 O O . GLU A 1 31 ? 6.787 0.351 5.697 1.00 32.44 31 GLU A O 14
ATOM 17003 N N . ASP A 1 32 ? 6.773 -0.054 7.910 1.00 3.15 32 ASP A N 14
ATOM 17004 C CA . ASP A 1 32 ? 7.280 -1.415 7.776 1.00 53.20 32 ASP A CA 14
ATOM 17005 C C . ASP A 1 32 ? 6.227 -2.327 7.154 1.00 20.34 32 ASP A C 14
ATOM 17006 O O . ASP A 1 32 ? 5.306 -1.861 6.485 1.00 32.10 32 ASP A O 14
ATOM 17015 N N . GLU A 1 33 ? 6.372 -3.629 7.380 1.00 30.41 33 GLU A N 14
ATOM 17016 C CA . GLU A 1 33 ? 5.434 -4.607 6.840 1.00 41.40 33 GLU A CA 14
ATOM 17017 C C . GLU A 1 33 ? 5.108 -5.678 7.876 1.00 31.24 33 GLU A C 14
ATOM 17018 O O . GLU A 1 33 ? 5.990 -6.405 8.333 1.00 3.14 33 GLU A O 14
ATOM 17030 N N . VAL A 1 34 ? 3.834 -5.770 8.243 1.00 14.34 34 VAL A N 14
ATOM 17031 C CA . VAL A 1 34 ? 3.389 -6.752 9.225 1.00 4.11 34 VAL A CA 14
ATOM 17032 C C . VAL A 1 34 ? 3.411 -8.160 8.642 1.00 75.32 34 VAL A C 14
ATOM 17033 O O . VAL A 1 34 ? 3.209 -8.351 7.442 1.00 75.10 34 VAL A O 14
ATOM 17046 N N . THR A 1 35 ? 3.656 -9.146 9.499 1.00 61.41 35 THR A N 14
ATOM 17047 C CA . THR A 1 35 ? 3.704 -10.538 9.069 1.00 24.23 35 THR A CA 14
ATOM 17048 C C . THR A 1 35 ? 2.711 -11.390 9.851 1.00 13.20 35 THR A C 14
ATOM 17049 O O . THR A 1 35 ? 2.595 -12.593 9.623 1.00 60.14 35 THR A O 14
ATOM 17060 N N . GLY A 1 36 ? 1.994 -10.757 10.775 1.00 52.32 36 GLY A N 14
ATOM 17061 C CA . GLY A 1 36 ? 1.018 -11.472 11.576 1.00 22.40 36 GLY A CA 14
ATOM 17062 C C . GLY A 1 36 ? -0.251 -10.673 11.794 1.00 32.34 36 GLY A C 14
ATOM 17063 O O . GLY A 1 36 ? -0.603 -9.798 11.003 1.00 73.51 36 GLY A O 14
ATOM 17067 N N . PRO A 1 37 ? -0.963 -10.974 12.891 1.00 71.03 37 PRO A N 14
ATOM 17068 C CA . PRO A 1 37 ? -2.213 -10.289 13.236 1.00 65.33 37 PRO A CA 14
ATOM 17069 C C . PRO A 1 37 ? -1.982 -8.843 13.662 1.00 35.52 37 PRO A C 14
ATOM 17070 O O . PRO A 1 37 ? -0.903 -8.290 13.455 1.00 3.52 37 PRO A O 14
ATOM 17081 N N . ASP A 1 38 ? -3.003 -8.238 14.259 1.00 74.12 38 ASP A N 14
ATOM 17082 C CA . ASP A 1 38 ? -2.912 -6.856 14.716 1.00 23.42 38 ASP A CA 14
ATOM 17083 C C . ASP A 1 38 ? -1.782 -6.693 15.728 1.00 2.11 38 ASP A C 14
ATOM 17084 O O . ASP A 1 38 ? -1.171 -5.629 15.825 1.00 61.05 38 ASP A O 14
ATOM 17093 N N . ALA A 1 39 ? -1.511 -7.754 16.481 1.00 4.11 39 ALA A N 14
ATOM 17094 C CA . ALA A 1 39 ? -0.454 -7.728 17.485 1.00 70.10 39 ALA A CA 14
ATOM 17095 C C . ALA A 1 39 ? 0.896 -7.409 16.853 1.00 44.24 39 ALA A C 14
ATOM 17096 O O . ALA A 1 39 ? 1.766 -6.815 17.490 1.00 1.12 39 ALA A O 14
ATOM 17103 N N . ASP A 1 40 ? 1.065 -7.807 15.597 1.00 61.04 40 ASP A N 14
ATOM 17104 C CA . ASP A 1 40 ? 2.310 -7.563 14.878 1.00 42.22 40 ASP A CA 14
ATOM 17105 C C . ASP A 1 40 ? 2.401 -6.108 14.427 1.00 70.21 40 ASP A C 14
ATOM 17106 O O . ASP A 1 40 ? 3.485 -5.526 14.390 1.00 61.23 40 ASP A O 14
ATOM 17115 N N . ARG A 1 41 ? 1.256 -5.528 14.084 1.00 14.32 41 ARG A N 14
ATOM 17116 C CA . ARG A 1 41 ? 1.206 -4.142 13.633 1.00 23.15 41 ARG A CA 14
ATOM 17117 C C . ARG A 1 41 ? 1.402 -3.182 14.804 1.00 73.44 41 ARG A C 14
ATOM 17118 O O . ARG A 1 41 ? 2.145 -2.207 14.702 1.00 51.14 41 ARG A O 14
ATOM 17139 N N . ALA A 1 42 ? 0.729 -3.467 15.914 1.00 51.41 42 ALA A N 14
ATOM 17140 C CA . ALA A 1 42 ? 0.830 -2.630 17.103 1.00 33.14 42 ALA A CA 14
ATOM 17141 C C . ALA A 1 42 ? 2.221 -2.719 17.721 1.00 30.51 42 ALA A C 14
ATOM 17142 O O . ALA A 1 42 ? 2.705 -1.762 18.326 1.00 74.24 42 ALA A O 14
ATOM 17149 N N . ARG A 1 43 ? 2.859 -3.875 17.566 1.00 42.22 43 ARG A N 14
ATOM 17150 C CA . ARG A 1 43 ? 4.195 -4.089 18.110 1.00 35.23 43 ARG A CA 14
ATOM 17151 C C . ARG A 1 43 ? 5.263 -3.579 17.147 1.00 33.33 43 ARG A C 14
ATOM 17152 O O . ARG A 1 43 ? 6.210 -2.908 17.555 1.00 51.44 43 ARG A O 14
ATOM 17173 N N . ALA A 1 44 ? 5.103 -3.904 15.869 1.00 73.14 44 ALA A N 14
ATOM 17174 C CA . ALA A 1 44 ? 6.052 -3.478 14.848 1.00 71.13 44 ALA A CA 14
ATOM 17175 C C . ALA A 1 44 ? 5.832 -2.017 14.469 1.00 24.25 44 ALA A C 14
ATOM 17176 O O . ALA A 1 44 ? 6.724 -1.184 14.630 1.00 72.11 44 ALA A O 14
ATOM 17183 N N . ALA A 1 45 ? 4.641 -1.714 13.966 1.00 55.21 45 ALA A N 14
ATOM 17184 C CA . ALA A 1 45 ? 4.304 -0.353 13.566 1.00 20.10 45 ALA A CA 14
ATOM 17185 C C . ALA A 1 45 ? 4.677 0.647 14.655 1.00 45.23 45 ALA A C 14
ATOM 17186 O O . ALA A 1 45 ? 4.859 1.834 14.384 1.00 20.15 45 ALA A O 14
ATOM 17193 N N . ALA A 1 46 ? 4.790 0.160 15.886 1.00 11.11 46 ALA A N 14
ATOM 17194 C CA . ALA A 1 46 ? 5.143 1.012 17.015 1.00 30.32 46 ALA A CA 14
ATOM 17195 C C . ALA A 1 46 ? 6.439 1.769 16.748 1.00 64.35 46 ALA A C 14
ATOM 17196 O O . ALA A 1 46 ? 6.437 2.991 16.599 1.00 61.34 46 ALA A O 14
ATOM 17203 N N . VAL A 1 47 ? 7.546 1.035 16.688 1.00 23.03 47 VAL A N 14
ATOM 17204 C CA . VAL A 1 47 ? 8.850 1.637 16.438 1.00 3.42 47 VAL A CA 14
ATOM 17205 C C . VAL A 1 47 ? 9.376 1.256 15.059 1.00 3.11 47 VAL A C 14
ATOM 17206 O O . VAL A 1 47 ? 10.305 1.879 14.545 1.00 71.11 47 VAL A O 14
ATOM 17219 N N . GLN A 1 48 ? 8.776 0.229 14.466 1.00 51.52 48 GLN A N 14
ATOM 17220 C CA . GLN A 1 48 ? 9.185 -0.235 13.145 1.00 13.24 48 GLN A CA 14
ATOM 17221 C C . GLN A 1 48 ? 8.578 0.636 12.050 1.00 34.22 48 GLN A C 14
ATOM 17222 O O . GLN A 1 48 ? 9.154 0.787 10.973 1.00 13.13 48 GLN A O 14
ATOM 17236 N N . ALA A 1 49 ? 7.411 1.206 12.333 1.00 72.21 49 ALA A N 14
ATOM 17237 C CA . ALA A 1 49 ? 6.727 2.063 11.372 1.00 34.45 49 ALA A CA 14
ATOM 17238 C C . ALA A 1 49 ? 6.783 3.524 11.803 1.00 0.31 49 ALA A C 14
ATOM 17239 O O . ALA A 1 49 ? 6.439 4.422 11.034 1.00 4.22 49 ALA A O 14
ATOM 17246 N N . VAL A 1 50 ? 7.218 3.756 13.038 1.00 40.44 50 VAL A N 14
ATOM 17247 C CA . VAL A 1 50 ? 7.320 5.110 13.570 1.00 33.25 50 VAL A CA 14
ATOM 17248 C C . VAL A 1 50 ? 8.739 5.650 13.432 1.00 74.15 50 VAL A C 14
ATOM 17249 O O . VAL A 1 50 ? 9.041 6.779 13.820 1.00 74.42 50 VAL A O 14
ATOM 17262 N N . PRO A 1 51 ? 9.632 4.826 12.864 1.00 42.42 51 PRO A N 14
ATOM 17263 C CA . PRO A 1 51 ? 11.035 5.200 12.659 1.00 12.21 51 PRO A CA 14
ATOM 17264 C C . PRO A 1 51 ? 11.198 6.274 11.589 1.00 3.21 51 PRO A C 14
ATOM 17265 O O . PRO A 1 51 ? 12.155 7.047 11.613 1.00 42.13 51 PRO A O 14
ATOM 17276 N N . GLY A 1 52 ? 10.257 6.317 10.651 1.00 11.00 52 GLY A N 14
ATOM 17277 C CA . GLY A 1 52 ? 10.315 7.301 9.586 1.00 64.33 52 GLY A CA 14
ATOM 17278 C C . GLY A 1 52 ? 9.680 8.619 9.978 1.00 14.45 52 GLY A C 14
ATOM 17279 O O . GLY A 1 52 ? 10.303 9.674 9.869 1.00 50.32 52 GLY A O 14
ATOM 17283 N N . GLY A 1 53 ? 8.433 8.560 10.437 1.00 53.43 53 GLY A N 14
ATOM 17284 C CA . GLY A 1 53 ? 7.732 9.766 10.838 1.00 1.23 53 GLY A CA 14
ATOM 17285 C C . GLY A 1 53 ? 6.523 9.473 11.705 1.00 44.13 53 GLY A C 14
ATOM 17286 O O . GLY A 1 53 ? 6.206 10.234 12.620 1.00 62.31 53 GLY A O 14
ATOM 17290 N N . THR A 1 54 ? 5.844 8.367 11.416 1.00 41.30 54 THR A N 14
ATOM 17291 C CA . THR A 1 54 ? 4.662 7.977 12.173 1.00 32.14 54 THR A CA 14
ATOM 17292 C C . THR A 1 54 ? 4.552 6.460 12.278 1.00 10.11 54 THR A C 14
ATOM 17293 O O . THR A 1 54 ? 4.984 5.734 11.383 1.00 34.13 54 THR A O 14
ATOM 17304 N N . ALA A 1 55 ? 3.971 5.988 13.376 1.00 20.11 55 ALA A N 14
ATOM 17305 C CA . ALA A 1 55 ? 3.802 4.557 13.596 1.00 61.10 55 ALA A CA 14
ATOM 17306 C C . ALA A 1 55 ? 2.715 3.987 12.691 1.00 13.15 55 ALA A C 14
ATOM 17307 O O . ALA A 1 55 ? 1.567 3.831 13.107 1.00 62.15 55 ALA A O 14
ATOM 17314 N N . GLY A 1 56 ? 3.084 3.679 11.452 1.00 73.32 56 GLY A N 14
ATOM 17315 C CA . GLY A 1 56 ? 2.127 3.130 10.508 1.00 45.52 56 GLY A CA 14
ATOM 17316 C C . GLY A 1 56 ? 2.727 2.041 9.642 1.00 64.32 56 GLY A C 14
ATOM 17317 O O . GLY A 1 56 ? 3.417 2.326 8.663 1.00 13.33 56 GLY A O 14
ATOM 17321 N N . GLU A 1 57 ? 2.466 0.788 10.003 1.00 10.33 57 GLU A N 14
ATOM 17322 C CA . GLU A 1 57 ? 2.988 -0.348 9.253 1.00 51.55 57 GLU A CA 14
ATOM 17323 C C . GLU A 1 57 ? 1.954 -0.861 8.255 1.00 62.44 57 GLU A C 14
ATOM 17324 O O . GLU A 1 57 ? 0.772 -0.530 8.342 1.00 32.03 57 GLU A O 14
ATOM 17336 N N . VAL A 1 58 ? 2.409 -1.673 7.305 1.00 22.02 58 VAL A N 14
ATOM 17337 C CA . VAL A 1 58 ? 1.525 -2.234 6.290 1.00 1.34 58 VAL A CA 14
ATOM 17338 C C . VAL A 1 58 ? 1.368 -3.739 6.470 1.00 73.40 58 VAL A C 14
ATOM 17339 O O . VAL A 1 58 ? 2.342 -4.488 6.398 1.00 53.24 58 VAL A O 14
ATOM 17352 N N . GLU A 1 59 ? 0.134 -4.176 6.704 1.00 21.31 59 GLU A N 14
ATOM 17353 C CA . GLU A 1 59 ? -0.150 -5.594 6.894 1.00 14.34 59 GLU A CA 14
ATOM 17354 C C . GLU A 1 59 ? -0.689 -6.218 5.610 1.00 1.31 59 GLU A C 14
ATOM 17355 O O . GLU A 1 59 ? -1.572 -5.660 4.957 1.00 3.12 59 GLU A O 14
ATOM 17367 N N . THR A 1 60 ? -0.150 -7.379 5.252 1.00 34.55 60 THR A N 14
ATOM 17368 C CA . THR A 1 60 ? -0.574 -8.079 4.046 1.00 33.34 60 THR A CA 14
ATOM 17369 C C . THR A 1 60 ? -0.814 -9.559 4.325 1.00 45.14 60 THR A C 14
ATOM 17370 O O . THR A 1 60 ? 0.086 -10.268 4.773 1.00 21.25 60 THR A O 14
ATOM 17381 N N . GLU A 1 61 ? -2.032 -10.018 4.054 1.00 4.34 61 GLU A N 14
ATOM 17382 C CA . GLU A 1 61 ? -2.388 -11.414 4.277 1.00 62.25 61 GLU A CA 14
ATOM 17383 C C . GLU A 1 61 ? -2.895 -12.058 2.989 1.00 4.21 61 GLU A C 14
ATOM 17384 O O . GLU A 1 61 ? -3.261 -11.367 2.038 1.00 45.15 61 GLU A O 14
ATOM 17396 N N . THR A 1 62 ? -2.913 -13.387 2.966 1.00 23.01 62 THR A N 14
ATOM 17397 C CA . THR A 1 62 ? -3.372 -14.125 1.796 1.00 32.04 62 THR A CA 14
ATOM 17398 C C . THR A 1 62 ? -4.854 -14.467 1.909 1.00 44.42 62 THR A C 14
ATOM 17399 O O . THR A 1 62 ? -5.323 -14.898 2.961 1.00 61.52 62 THR A O 14
ATOM 17410 N N . GLY A 1 63 ? -5.586 -14.271 0.817 1.00 52.34 63 GLY A N 14
ATOM 17411 C CA . GLY A 1 63 ? -7.007 -14.564 0.814 1.00 14.01 63 GLY A CA 14
ATOM 17412 C C . GLY A 1 63 ? -7.466 -15.200 -0.483 1.00 21.40 63 GLY A C 14
ATOM 17413 O O . GLY A 1 63 ? -6.999 -16.278 -0.852 1.00 1.54 63 GLY A O 14
ATOM 17417 N N . GLU A 1 64 ? -8.384 -14.534 -1.176 1.00 1.54 64 GLU A N 14
ATOM 17418 C CA . GLU A 1 64 ? -8.907 -15.043 -2.438 1.00 20.12 64 GLU A CA 14
ATOM 17419 C C . GLU A 1 64 ? -8.040 -14.589 -3.609 1.00 33.02 64 GLU A C 14
ATOM 17420 O O . GLU A 1 64 ? -8.026 -15.219 -4.665 1.00 64.23 64 GLU A O 14
ATOM 17432 N N . GLY A 1 65 ? -7.319 -13.489 -3.412 1.00 71.44 65 GLY A N 14
ATOM 17433 C CA . GLY A 1 65 ? -6.460 -12.969 -4.460 1.00 14.50 65 GLY A CA 14
ATOM 17434 C C . GLY A 1 65 ? -5.027 -12.792 -4.000 1.00 42.22 65 GLY A C 14
ATOM 17435 O O . GLY A 1 65 ? -4.330 -13.769 -3.728 1.00 34.11 65 GLY A O 14
ATOM 17439 N N . ALA A 1 66 ? -4.584 -11.542 -3.915 1.00 52.40 66 ALA A N 14
ATOM 17440 C CA . ALA A 1 66 ? -3.224 -11.240 -3.485 1.00 35.21 66 ALA A CA 14
ATOM 17441 C C . ALA A 1 66 ? -3.219 -10.543 -2.129 1.00 15.12 66 ALA A C 14
ATOM 17442 O O . ALA A 1 66 ? -3.031 -11.180 -1.093 1.00 75.42 66 ALA A O 14
ATOM 17449 N N . ALA A 1 67 ? -3.427 -9.230 -2.143 1.00 25.21 67 ALA A N 14
ATOM 17450 C CA . ALA A 1 67 ? -3.447 -8.447 -0.914 1.00 11.21 67 ALA A CA 14
ATOM 17451 C C . ALA A 1 67 ? -4.751 -8.656 -0.152 1.00 12.54 67 ALA A C 14
ATOM 17452 O O . ALA A 1 67 ? -5.838 -8.477 -0.701 1.00 43.40 67 ALA A O 14
ATOM 17459 N N . ALA A 1 68 ? -4.636 -9.036 1.117 1.00 44.44 68 ALA A N 14
ATOM 17460 C CA . ALA A 1 68 ? -5.806 -9.267 1.954 1.00 24.44 68 ALA A CA 14
ATOM 17461 C C . ALA A 1 68 ? -5.505 -8.953 3.416 1.00 32.20 68 ALA A C 14
ATOM 17462 O O . ALA A 1 68 ? -5.350 -9.858 4.236 1.00 20.23 68 ALA A O 14
ATOM 17469 N N . TYR A 1 69 ? -5.424 -7.666 3.735 1.00 60.40 69 TYR A N 14
ATOM 17470 C CA . TYR A 1 69 ? -5.139 -7.233 5.098 1.00 62.23 69 TYR A CA 14
ATOM 17471 C C . TYR A 1 69 ? -5.452 -5.751 5.275 1.00 43.42 69 TYR A C 14
ATOM 17472 O O . TYR A 1 69 ? -6.519 -5.279 4.885 1.00 1.32 69 TYR A O 14
ATOM 17490 N N . GLY A 1 70 ? -4.511 -5.020 5.866 1.00 22.21 70 GLY A N 14
ATOM 17491 C CA . GLY A 1 70 ? -4.703 -3.599 6.085 1.00 54.43 70 GLY A CA 14
ATOM 17492 C C . GLY A 1 70 ? -3.425 -2.897 6.498 1.00 62.13 70 GLY A C 14
ATOM 17493 O O . GLY A 1 70 ? -2.408 -3.543 6.752 1.00 42.23 70 GLY A O 14
ATOM 17497 N N . VAL A 1 71 ? -3.474 -1.570 6.564 1.00 72.32 71 VAL A N 14
ATOM 17498 C CA . VAL A 1 71 ? -2.311 -0.780 6.948 1.00 23.11 71 VAL A CA 14
ATOM 17499 C C . VAL A 1 71 ? -2.664 0.222 8.041 1.00 40.40 71 VAL A C 14
ATOM 17500 O O . VAL A 1 71 ? -3.523 1.085 7.854 1.00 72.15 71 VAL A O 14
ATOM 17513 N N . LEU A 1 72 ? -1.996 0.104 9.183 1.00 42.11 72 LEU A N 14
ATOM 17514 C CA . LEU A 1 72 ? -2.238 1.001 10.308 1.00 72.22 72 LEU A CA 14
ATOM 17515 C C . LEU A 1 72 ? -1.196 2.114 10.351 1.00 55.21 72 LEU A C 14
ATOM 17516 O O . LEU A 1 72 ? -0.021 1.890 10.063 1.00 4.12 72 LEU A O 14
ATOM 17532 N N . VAL A 1 73 ? -1.636 3.315 10.714 1.00 1.03 73 VAL A N 14
ATOM 17533 C CA . VAL A 1 73 ? -0.741 4.463 10.799 1.00 52.13 73 VAL A CA 14
ATOM 17534 C C . VAL A 1 73 ? -1.239 5.473 11.827 1.00 43.14 73 VAL A C 14
ATOM 17535 O O . VAL A 1 73 ? -2.293 6.086 11.652 1.00 4.14 73 VAL A O 14
ATOM 17548 N N . THR A 1 74 ? -0.473 5.643 12.900 1.00 0.10 74 THR A N 14
ATOM 17549 C CA . THR A 1 74 ? -0.836 6.578 13.957 1.00 4.43 74 THR A CA 14
ATOM 17550 C C . THR A 1 74 ? 0.317 6.778 14.934 1.00 5.01 74 THR A C 14
ATOM 17551 O O . THR A 1 74 ? 1.462 6.973 14.526 1.00 44.00 74 THR A O 14
ATOM 17562 N N . ARG A 1 75 ? 0.008 6.727 16.226 1.00 42.43 75 ARG A N 14
ATOM 17563 C CA . ARG A 1 75 ? 1.020 6.903 17.261 1.00 54.31 75 ARG A CA 14
ATOM 17564 C C . ARG A 1 75 ? 1.379 5.566 17.902 1.00 2.34 75 ARG A C 14
ATOM 17565 O O . ARG A 1 75 ? 0.537 4.685 18.072 1.00 34.23 75 ARG A O 14
ATOM 17586 N N . PRO A 1 76 ? 2.660 5.410 18.267 1.00 4.43 76 PRO A N 14
ATOM 17587 C CA . PRO A 1 76 ? 3.161 4.184 18.896 1.00 51.14 76 PRO A CA 14
ATOM 17588 C C . PRO A 1 76 ? 2.633 4.003 20.314 1.00 34.55 76 PRO A C 14
ATOM 17589 O O . PRO A 1 76 ? 3.138 3.176 21.074 1.00 0.02 76 PRO A O 14
ATOM 17600 N N . ASP A 1 77 ? 1.613 4.779 20.665 1.00 5.11 77 ASP A N 14
ATOM 17601 C CA . ASP A 1 77 ? 1.015 4.703 21.993 1.00 64.40 77 ASP A CA 14
ATOM 17602 C C . ASP A 1 77 ? -0.183 3.758 21.996 1.00 43.32 77 ASP A C 14
ATOM 17603 O O . ASP A 1 77 ? -1.168 3.992 22.694 1.00 74.13 77 ASP A O 14
ATOM 17612 N N . GLY A 1 78 ? -0.090 2.690 21.209 1.00 52.52 78 GLY A N 14
ATOM 17613 C CA . GLY A 1 78 ? -1.174 1.728 21.135 1.00 64.35 78 GLY A CA 14
ATOM 17614 C C . GLY A 1 78 ? -2.272 2.163 20.185 1.00 61.01 78 GLY A C 14
ATOM 17615 O O . GLY A 1 78 ? -3.140 1.369 19.821 1.00 71.11 78 GLY A O 14
ATOM 17619 N N . THR A 1 79 ? -2.237 3.430 19.782 1.00 22.44 79 THR A N 14
ATOM 17620 C CA . THR A 1 79 ? -3.238 3.970 18.872 1.00 50.32 79 THR A CA 14
ATOM 17621 C C . THR A 1 79 ? -2.754 3.917 17.427 1.00 4.05 79 THR A C 14
ATOM 17622 O O . THR A 1 79 ? -1.735 4.516 17.082 1.00 53.51 79 THR A O 14
ATOM 17633 N N . ARG A 1 80 ? -3.490 3.196 16.588 1.00 45.44 80 ARG A N 14
ATOM 17634 C CA . ARG A 1 80 ? -3.134 3.065 15.180 1.00 61.11 80 ARG A CA 14
ATOM 17635 C C . ARG A 1 80 ? -4.381 3.082 14.300 1.00 4.32 80 ARG A C 14
ATOM 17636 O O . ARG A 1 80 ? -5.492 2.851 14.776 1.00 52.00 80 ARG A O 14
ATOM 17657 N N . VAL A 1 81 ? -4.188 3.359 13.014 1.00 24.34 81 VAL A N 14
ATOM 17658 C CA . VAL A 1 81 ? -5.296 3.406 12.068 1.00 64.11 81 VAL A CA 14
ATOM 17659 C C . VAL A 1 81 ? -5.121 2.367 10.966 1.00 53.35 81 VAL A C 14
ATOM 17660 O O . VAL A 1 81 ? -4.663 2.684 9.868 1.00 22.15 81 VAL A O 14
ATOM 17673 N N . GLU A 1 82 ? -5.491 1.126 11.266 1.00 50.15 82 GLU A N 14
ATOM 17674 C CA . GLU A 1 82 ? -5.375 0.040 10.299 1.00 42.50 82 GLU A CA 14
ATOM 17675 C C . GLU A 1 82 ? -6.504 0.102 9.274 1.00 65.32 82 GLU A C 14
ATOM 17676 O O . GLU A 1 82 ? -7.678 -0.036 9.617 1.00 24.34 82 GLU A O 14
ATOM 17688 N N . VAL A 1 83 ? -6.139 0.310 8.013 1.00 41.34 83 VAL A N 14
ATOM 17689 C CA . VAL A 1 83 ? -7.119 0.390 6.936 1.00 34.55 83 VAL A CA 14
ATOM 17690 C C . VAL A 1 83 ? -7.291 -0.960 6.249 1.00 60.32 83 VAL A C 14
ATOM 17691 O O . VAL A 1 83 ? -6.334 -1.721 6.103 1.00 23.11 83 VAL A O 14
ATOM 17704 N N . HIS A 1 84 ? -8.517 -1.252 5.827 1.00 53.32 84 HIS A N 14
ATOM 17705 C CA . HIS A 1 84 ? -8.815 -2.510 5.153 1.00 61.45 84 HIS A CA 14
ATOM 17706 C C . HIS A 1 84 ? -8.492 -2.419 3.664 1.00 12.11 84 HIS A C 14
ATOM 17707 O O . HIS A 1 84 ? -9.188 -1.739 2.908 1.00 25.11 84 HIS A O 14
ATOM 17721 N N . LEU A 1 85 ? -7.434 -3.107 3.250 1.00 43.50 85 LEU A N 14
ATOM 17722 C CA . LEU A 1 85 ? -7.018 -3.103 1.852 1.00 51.54 85 LEU A CA 14
ATOM 17723 C C . LEU A 1 85 ? -6.924 -4.524 1.308 1.00 65.44 85 LEU A C 14
ATOM 17724 O O . LEU A 1 85 ? -6.037 -5.288 1.690 1.00 63.15 85 LEU A O 14
ATOM 17740 N N . ASP A 1 86 ? -7.842 -4.872 0.413 1.00 63.02 86 ASP A N 14
ATOM 17741 C CA . ASP A 1 86 ? -7.860 -6.201 -0.187 1.00 32.21 86 ASP A CA 14
ATOM 17742 C C . ASP A 1 86 ? -7.880 -6.110 -1.710 1.00 33.24 86 ASP A C 14
ATOM 17743 O O . ASP A 1 86 ? -8.899 -5.761 -2.307 1.00 24.20 86 ASP A O 14
ATOM 17752 N N . ARG A 1 87 ? -6.749 -6.425 -2.331 1.00 64.21 87 ARG A N 14
ATOM 17753 C CA . ARG A 1 87 ? -6.636 -6.377 -3.784 1.00 3.32 87 ARG A CA 14
ATOM 17754 C C . ARG A 1 87 ? -7.584 -7.379 -4.437 1.00 5.34 87 ARG A C 14
ATOM 17755 O O . ARG A 1 87 ? -7.641 -7.487 -5.662 1.00 2.14 87 ARG A O 14
ATOM 17776 N N . ASP A 1 88 ? -8.324 -8.109 -3.610 1.00 73.04 88 ASP A N 14
ATOM 17777 C CA . ASP A 1 88 ? -9.270 -9.102 -4.107 1.00 11.12 88 ASP A CA 14
ATOM 17778 C C . ASP A 1 88 ? -10.453 -8.429 -4.795 1.00 54.21 88 ASP A C 14
ATOM 17779 O O . ASP A 1 88 ? -11.236 -9.081 -5.487 1.00 2.03 88 ASP A O 14
ATOM 17788 N N . PHE A 1 89 ? -10.579 -7.120 -4.600 1.00 22.30 89 PHE A N 14
ATOM 17789 C CA . PHE A 1 89 ? -11.668 -6.359 -5.200 1.00 51.21 89 PHE A CA 14
ATOM 17790 C C . PHE A 1 89 ? -11.392 -4.860 -5.120 1.00 74.13 89 PHE A C 14
ATOM 17791 O O . PHE A 1 89 ? -10.738 -4.291 -5.994 1.00 61.22 89 PHE A O 14
ATOM 17808 N N . ARG A 1 90 ? -11.897 -4.227 -4.066 1.00 71.05 90 ARG A N 14
ATOM 17809 C CA . ARG A 1 90 ? -11.707 -2.795 -3.873 1.00 14.53 90 ARG A CA 14
ATOM 17810 C C . ARG A 1 90 ? -11.811 -2.427 -2.395 1.00 72.33 90 ARG A C 14
ATOM 17811 O O . ARG A 1 90 ? -12.276 -1.342 -2.046 1.00 31.45 90 ARG A O 14
ATOM 17832 N N . VAL A 1 91 ? -11.375 -3.339 -1.532 1.00 34.40 91 VAL A N 14
ATOM 17833 C CA . VAL A 1 91 ? -11.419 -3.112 -0.093 1.00 5.35 91 VAL A CA 14
ATOM 17834 C C . VAL A 1 91 ? -10.367 -2.093 0.335 1.00 74.44 91 VAL A C 14
ATOM 17835 O O . VAL A 1 91 ? -9.205 -2.438 0.551 1.00 21.35 91 VAL A O 14
ATOM 17848 N N . LEU A 1 92 ? -10.783 -0.837 0.454 1.00 21.42 92 LEU A N 14
ATOM 17849 C CA . LEU A 1 92 ? -9.877 0.233 0.857 1.00 52.14 92 LEU A CA 14
ATOM 17850 C C . LEU A 1 92 ? -10.450 1.018 2.032 1.00 20.14 92 LEU A C 14
ATOM 17851 O O . LEU A 1 92 ? -10.031 2.143 2.304 1.00 45.12 92 LEU A O 14
ATOM 17867 N N . ASP A 1 93 ? -11.409 0.416 2.728 1.00 43.14 93 ASP A N 14
ATOM 17868 C CA . ASP A 1 93 ? -12.037 1.057 3.877 1.00 50.20 93 ASP A CA 14
ATOM 17869 C C . ASP A 1 93 ? -11.117 1.016 5.093 1.00 63.42 93 ASP A C 14
ATOM 17870 O O . ASP A 1 93 ? -10.605 -0.042 5.462 1.00 4.23 93 ASP A O 14
ATOM 17879 N N . THR A 1 94 ? -10.909 2.174 5.712 1.00 72.23 94 THR A N 14
ATOM 17880 C CA . THR A 1 94 ? -10.049 2.271 6.884 1.00 20.42 94 THR A CA 14
ATOM 17881 C C . THR A 1 94 ? -10.776 1.802 8.139 1.00 23.45 94 THR A C 14
ATOM 17882 O O . THR A 1 94 ? -12.004 1.829 8.203 1.00 53.15 94 THR A O 14
ATOM 17893 N N . GLU A 1 95 ? -10.008 1.372 9.137 1.00 54.44 95 GLU A N 14
ATOM 17894 C CA . GLU A 1 95 ? -10.581 0.897 10.391 1.00 53.45 95 GLU A CA 14
ATOM 17895 C C . GLU A 1 95 ? -9.690 1.271 11.572 1.00 55.22 95 GLU A C 14
ATOM 17896 O O . GLU A 1 95 ? -8.477 1.435 11.440 1.00 73.33 95 GLU A O 14
ATOM 17908 N N . PRO A 1 96 ? -10.306 1.411 12.755 1.00 22.34 96 PRO A N 14
ATOM 17909 C CA . PRO A 1 96 ? -9.589 1.767 13.983 1.00 24.23 96 PRO A CA 14
ATOM 17910 C C . PRO A 1 96 ? -8.686 0.640 14.475 1.00 42.42 96 PRO A C 14
ATOM 17911 O O . PRO A 1 96 ? -9.053 -0.533 14.416 1.00 13.42 96 PRO A O 14
ATOM 17922 N N . ALA A 1 97 ? -7.503 1.005 14.959 1.00 32.15 97 ALA A N 14
ATOM 17923 C CA . ALA A 1 97 ? -6.549 0.025 15.463 1.00 33.24 97 ALA A CA 14
ATOM 17924 C C . ALA A 1 97 ? -6.235 0.271 16.935 1.00 33.33 97 ALA A C 14
ATOM 17925 O O . ALA A 1 97 ? -5.597 1.263 17.286 1.00 3.11 97 ALA A O 14
ATOM 17932 N N . ASP A 1 98 ? -6.688 -0.638 17.792 1.00 55.12 98 ASP A N 14
ATOM 17933 C CA . ASP A 1 98 ? -6.455 -0.520 19.226 1.00 14.45 98 ASP A CA 14
ATOM 17934 C C . ASP A 1 98 ? -5.240 -1.338 19.649 1.00 65.42 98 ASP A C 14
ATOM 17935 O O . ASP A 1 98 ? -4.923 -1.433 20.834 1.00 35.10 98 ASP A O 14
ATOM 17944 N N . GLY A 1 99 ? -4.561 -1.930 18.670 1.00 54.01 99 GLY A N 14
ATOM 17945 C CA . GLY A 1 99 ? -3.389 -2.734 18.961 1.00 61.25 99 GLY A CA 14
ATOM 17946 C C . GLY A 1 99 ? -3.744 -4.149 19.373 1.00 1.12 99 GLY A C 14
ATOM 17947 O O . GLY A 1 99 ? -2.920 -5.058 19.269 1.00 35.23 99 GLY A O 14
ATOM 17951 N N . ASP A 1 100 ? -4.972 -4.335 19.844 1.00 30.40 100 ASP A N 14
ATOM 17952 C CA . ASP A 1 100 ? -5.434 -5.650 20.275 1.00 53.22 100 ASP A CA 14
ATOM 17953 C C . ASP A 1 100 ? -6.251 -6.325 19.177 1.00 23.23 100 ASP A C 14
ATOM 17954 O O . ASP A 1 100 ? -6.254 -7.549 19.057 1.00 73.55 100 ASP A O 14
ATOM 17963 N N . GLY A 1 101 ? -6.943 -5.518 18.380 1.00 52.35 101 GLY A N 14
ATOM 17964 C CA . GLY A 1 101 ? -7.755 -6.055 17.303 1.00 21.44 101 GLY A CA 14
ATOM 17965 C C . GLY A 1 101 ? -9.084 -6.595 17.794 1.00 62.04 101 GLY A C 14
ATOM 17966 O O . GLY A 1 101 ? -9.671 -7.478 17.170 1.00 32.23 101 GLY A O 14
ATOM 17970 N N . GLY A 1 102 ? -9.559 -6.064 18.916 1.00 51.50 102 GLY A N 14
ATOM 17971 C CA . GLY A 1 102 ? -10.823 -6.511 19.472 1.00 61.05 102 GLY A CA 14
ATOM 17972 C C . GLY A 1 102 ? -10.763 -6.693 20.975 1.00 31.32 102 GLY A C 14
ATOM 17973 O O . GLY A 1 102 ? -11.652 -6.242 21.697 1.00 30.45 102 GLY A O 14
ATOM 17977 N N . ASP A 1 11 ? 0.880 -0.274 0.313 1.00 1.12 11 ASP A N 15
ATOM 17978 C CA . ASP A 1 11 ? 1.017 -0.059 -1.123 1.00 1.54 11 ASP A CA 15
ATOM 17979 C C . ASP A 1 11 ? 0.928 -1.379 -1.881 1.00 63.11 11 ASP A C 15
ATOM 17980 O O . ASP A 1 11 ? 0.882 -1.398 -3.111 1.00 71.13 11 ASP A O 15
ATOM 17989 N N . TYR A 1 12 ? 0.906 -2.481 -1.139 1.00 41.15 12 TYR A N 15
ATOM 17990 C CA . TYR A 1 12 ? 0.827 -3.806 -1.742 1.00 34.30 12 TYR A CA 15
ATOM 17991 C C . TYR A 1 12 ? -0.510 -4.003 -2.452 1.00 4.23 12 TYR A C 15
ATOM 17992 O O . TYR A 1 12 ? -0.578 -4.632 -3.508 1.00 23.03 12 TYR A O 15
ATOM 18010 N N . ASP A 1 13 ? -1.570 -3.459 -1.864 1.00 24.21 13 ASP A N 15
ATOM 18011 C CA . ASP A 1 13 ? -2.905 -3.572 -2.439 1.00 62.14 13 ASP A CA 15
ATOM 18012 C C . ASP A 1 13 ? -2.988 -2.829 -3.769 1.00 11.21 13 ASP A C 15
ATOM 18013 O O . ASP A 1 13 ? -1.998 -2.718 -4.492 1.00 43.02 13 ASP A O 15
ATOM 18022 N N . ILE A 1 14 ? -4.175 -2.323 -4.085 1.00 15.14 14 ILE A N 15
ATOM 18023 C CA . ILE A 1 14 ? -4.387 -1.591 -5.327 1.00 14.40 14 ILE A CA 15
ATOM 18024 C C . ILE A 1 14 ? -3.749 -0.207 -5.265 1.00 63.35 14 ILE A C 15
ATOM 18025 O O . ILE A 1 14 ? -3.978 0.569 -4.338 1.00 11.02 14 ILE A O 15
ATOM 18041 N N . PRO A 1 15 ? -2.928 0.111 -6.278 1.00 14.22 15 PRO A N 15
ATOM 18042 C CA . PRO A 1 15 ? -2.241 1.403 -6.363 1.00 53.24 15 PRO A CA 15
ATOM 18043 C C . PRO A 1 15 ? -3.201 2.553 -6.650 1.00 74.44 15 PRO A C 15
ATOM 18044 O O . PRO A 1 15 ? -2.794 3.712 -6.726 1.00 42.30 15 PRO A O 15
ATOM 18055 N N . THR A 1 16 ? -4.480 2.224 -6.809 1.00 42.24 16 THR A N 15
ATOM 18056 C CA . THR A 1 16 ? -5.498 3.229 -7.089 1.00 20.22 16 THR A CA 15
ATOM 18057 C C . THR A 1 16 ? -6.726 3.026 -6.209 1.00 53.22 16 THR A C 15
ATOM 18058 O O . THR A 1 16 ? -7.860 3.202 -6.657 1.00 10.41 16 THR A O 15
ATOM 18069 N N . THR A 1 17 ? -6.495 2.655 -4.954 1.00 1.24 17 THR A N 15
ATOM 18070 C CA . THR A 1 17 ? -7.583 2.428 -4.011 1.00 2.11 17 THR A CA 15
ATOM 18071 C C . THR A 1 17 ? -8.215 3.744 -3.573 1.00 5.51 17 THR A C 15
ATOM 18072 O O . THR A 1 17 ? -7.946 4.795 -4.154 1.00 4.44 17 THR A O 15
ATOM 18083 N N . GLU A 1 18 ? -9.055 3.679 -2.545 1.00 2.23 18 GLU A N 15
ATOM 18084 C CA . GLU A 1 18 ? -9.724 4.868 -2.030 1.00 35.22 18 GLU A CA 15
ATOM 18085 C C . GLU A 1 18 ? -8.745 5.758 -1.270 1.00 33.34 18 GLU A C 15
ATOM 18086 O O . GLU A 1 18 ? -7.981 6.512 -1.870 1.00 61.40 18 GLU A O 15
ATOM 18098 N N . ASN A 1 19 ? -8.776 5.664 0.056 1.00 61.32 19 ASN A N 15
ATOM 18099 C CA . ASN A 1 19 ? -7.892 6.461 0.899 1.00 33.41 19 ASN A CA 15
ATOM 18100 C C . ASN A 1 19 ? -6.680 5.646 1.340 1.00 72.30 19 ASN A C 15
ATOM 18101 O O . ASN A 1 19 ? -5.893 6.087 2.178 1.00 45.54 19 ASN A O 15
ATOM 18112 N N . LEU A 1 20 ? -6.536 4.454 0.770 1.00 14.33 20 LEU A N 15
ATOM 18113 C CA . LEU A 1 20 ? -5.420 3.577 1.103 1.00 23.34 20 LEU A CA 15
ATOM 18114 C C . LEU A 1 20 ? -4.116 4.109 0.518 1.00 64.22 20 LEU A C 15
ATOM 18115 O O . LEU A 1 20 ? -3.034 3.610 0.829 1.00 30.44 20 LEU A O 15
ATOM 18131 N N . TYR A 1 21 ? -4.225 5.125 -0.330 1.00 13.50 21 TYR A N 15
ATOM 18132 C CA . TYR A 1 21 ? -3.055 5.726 -0.959 1.00 60.54 21 TYR A CA 15
ATOM 18133 C C . TYR A 1 21 ? -2.505 6.868 -0.110 1.00 73.33 21 TYR A C 15
ATOM 18134 O O . TYR A 1 21 ? -1.429 7.399 -0.385 1.00 22.43 21 TYR A O 15
ATOM 18152 N N . PHE A 1 22 ? -3.253 7.241 0.923 1.00 22.32 22 PHE A N 15
ATOM 18153 C CA . PHE A 1 22 ? -2.842 8.320 1.814 1.00 52.03 22 PHE A CA 15
ATOM 18154 C C . PHE A 1 22 ? -1.718 7.863 2.739 1.00 14.55 22 PHE A C 15
ATOM 18155 O O . PHE A 1 22 ? -0.633 8.444 2.747 1.00 33.14 22 PHE A O 15
ATOM 18172 N N . GLN A 1 23 ? -1.988 6.821 3.518 1.00 71.40 23 GLN A N 15
ATOM 18173 C CA . GLN A 1 23 ? -1.001 6.287 4.449 1.00 65.15 23 GLN A CA 15
ATOM 18174 C C . GLN A 1 23 ? 0.183 5.683 3.699 1.00 13.04 23 GLN A C 15
ATOM 18175 O O . GLN A 1 23 ? 1.336 5.880 4.079 1.00 64.14 23 GLN A O 15
ATOM 18189 N N . GLY A 1 24 ? -0.112 4.946 2.633 1.00 71.32 24 GLY A N 15
ATOM 18190 C CA . GLY A 1 24 ? 0.938 4.324 1.848 1.00 60.24 24 GLY A CA 15
ATOM 18191 C C . GLY A 1 24 ? 2.093 5.267 1.574 1.00 20.41 24 GLY A C 15
ATOM 18192 O O . GLY A 1 24 ? 3.241 4.837 1.463 1.00 32.11 24 GLY A O 15
ATOM 18196 N N . ALA A 1 25 ? 1.789 6.556 1.463 1.00 21.43 25 ALA A N 15
ATOM 18197 C CA . ALA A 1 25 ? 2.811 7.562 1.201 1.00 31.52 25 ALA A CA 15
ATOM 18198 C C . ALA A 1 25 ? 3.954 7.457 2.205 1.00 42.32 25 ALA A C 15
ATOM 18199 O O . ALA A 1 25 ? 5.050 7.010 1.867 1.00 32.13 25 ALA A O 15
ATOM 18206 N N . MET A 1 26 ? 3.692 7.874 3.439 1.00 34.33 26 MET A N 15
ATOM 18207 C CA . MET A 1 26 ? 4.700 7.826 4.492 1.00 14.30 26 MET A CA 15
ATOM 18208 C C . MET A 1 26 ? 4.981 6.387 4.911 1.00 71.32 26 MET A C 15
ATOM 18209 O O . MET A 1 26 ? 5.894 6.125 5.694 1.00 53.44 26 MET A O 15
ATOM 18223 N N . ALA A 1 27 ? 4.191 5.457 4.384 1.00 34.25 27 ALA A N 15
ATOM 18224 C CA . ALA A 1 27 ? 4.356 4.044 4.703 1.00 43.13 27 ALA A CA 15
ATOM 18225 C C . ALA A 1 27 ? 5.688 3.516 4.180 1.00 52.04 27 ALA A C 15
ATOM 18226 O O . ALA A 1 27 ? 6.423 2.838 4.897 1.00 22.22 27 ALA A O 15
ATOM 18233 N N . PHE A 1 28 ? 5.992 3.831 2.925 1.00 71.52 28 PHE A N 15
ATOM 18234 C CA . PHE A 1 28 ? 7.235 3.386 2.305 1.00 73.01 28 PHE A CA 15
ATOM 18235 C C . PHE A 1 28 ? 8.394 4.298 2.695 1.00 11.32 28 PHE A C 15
ATOM 18236 O O . PHE A 1 28 ? 9.506 4.158 2.187 1.00 44.53 28 PHE A O 15
ATOM 18253 N N . ASP A 1 29 ? 8.125 5.232 3.600 1.00 15.54 29 ASP A N 15
ATOM 18254 C CA . ASP A 1 29 ? 9.144 6.168 4.060 1.00 1.31 29 ASP A CA 15
ATOM 18255 C C . ASP A 1 29 ? 10.161 5.467 4.955 1.00 44.11 29 ASP A C 15
ATOM 18256 O O . ASP A 1 29 ? 11.322 5.301 4.581 1.00 74.40 29 ASP A O 15
ATOM 18265 N N . GLY A 1 30 ? 9.718 5.059 6.140 1.00 72.41 30 GLY A N 15
ATOM 18266 C CA . GLY A 1 30 ? 10.602 4.381 7.070 1.00 3.40 30 GLY A CA 15
ATOM 18267 C C . GLY A 1 30 ? 9.908 3.262 7.820 1.00 12.44 30 GLY A C 15
ATOM 18268 O O . GLY A 1 30 ? 10.465 2.699 8.762 1.00 40.21 30 GLY A O 15
ATOM 18272 N N . GLU A 1 31 ? 8.687 2.941 7.404 1.00 61.14 31 GLU A N 15
ATOM 18273 C CA . GLU A 1 31 ? 7.915 1.883 8.045 1.00 3.25 31 GLU A CA 15
ATOM 18274 C C . GLU A 1 31 ? 8.373 0.508 7.566 1.00 11.54 31 GLU A C 15
ATOM 18275 O O . GLU A 1 31 ? 9.253 0.398 6.713 1.00 42.10 31 GLU A O 15
ATOM 18287 N N . ASP A 1 32 ? 7.769 -0.536 8.122 1.00 22.13 32 ASP A N 15
ATOM 18288 C CA . ASP A 1 32 ? 8.113 -1.904 7.752 1.00 23.15 32 ASP A CA 15
ATOM 18289 C C . ASP A 1 32 ? 6.860 -2.710 7.425 1.00 42.05 32 ASP A C 15
ATOM 18290 O O . ASP A 1 32 ? 5.771 -2.153 7.288 1.00 25.20 32 ASP A O 15
ATOM 18299 N N . GLU A 1 33 ? 7.023 -4.023 7.299 1.00 64.33 33 GLU A N 15
ATOM 18300 C CA . GLU A 1 33 ? 5.905 -4.905 6.985 1.00 51.33 33 GLU A CA 15
ATOM 18301 C C . GLU A 1 33 ? 5.536 -5.766 8.189 1.00 24.21 33 GLU A C 15
ATOM 18302 O O . GLU A 1 33 ? 6.355 -6.539 8.687 1.00 33.51 33 GLU A O 15
ATOM 18314 N N . VAL A 1 34 ? 4.298 -5.626 8.653 1.00 65.32 34 VAL A N 15
ATOM 18315 C CA . VAL A 1 34 ? 3.820 -6.391 9.798 1.00 21.31 34 VAL A CA 15
ATOM 18316 C C . VAL A 1 34 ? 3.583 -7.850 9.424 1.00 25.34 34 VAL A C 15
ATOM 18317 O O . VAL A 1 34 ? 4.393 -8.464 8.728 1.00 55.04 34 VAL A O 15
ATOM 18330 N N . THR A 1 35 ? 2.468 -8.402 9.892 1.00 52.11 35 THR A N 15
ATOM 18331 C CA . THR A 1 35 ? 2.124 -9.789 9.608 1.00 71.32 35 THR A CA 15
ATOM 18332 C C . THR A 1 35 ? 0.648 -9.928 9.251 1.00 23.24 35 THR A C 15
ATOM 18333 O O . THR A 1 35 ? 0.295 -10.585 8.273 1.00 41.43 35 THR A O 15
ATOM 18344 N N . GLY A 1 36 ? -0.211 -9.305 10.052 1.00 4.34 36 GLY A N 15
ATOM 18345 C CA . GLY A 1 36 ? -1.639 -9.371 9.804 1.00 61.01 36 GLY A CA 15
ATOM 18346 C C . GLY A 1 36 ? -2.457 -8.966 11.014 1.00 53.02 36 GLY A C 15
ATOM 18347 O O . GLY A 1 36 ? -3.222 -8.002 10.978 1.00 13.00 36 GLY A O 15
ATOM 18351 N N . PRO A 1 37 ? -2.302 -9.714 12.116 1.00 64.51 37 PRO A N 15
ATOM 18352 C CA . PRO A 1 37 ? -3.025 -9.448 13.363 1.00 51.24 37 PRO A CA 15
ATOM 18353 C C . PRO A 1 37 ? -2.552 -8.169 14.045 1.00 23.14 37 PRO A C 15
ATOM 18354 O O . PRO A 1 37 ? -1.446 -7.692 13.792 1.00 44.21 37 PRO A O 15
ATOM 18365 N N . ASP A 1 38 ? -3.395 -7.620 14.912 1.00 54.31 38 ASP A N 15
ATOM 18366 C CA . ASP A 1 38 ? -3.062 -6.396 15.633 1.00 73.52 38 ASP A CA 15
ATOM 18367 C C . ASP A 1 38 ? -1.881 -6.623 16.572 1.00 74.55 38 ASP A C 15
ATOM 18368 O O . ASP A 1 38 ? -1.149 -5.691 16.900 1.00 11.23 38 ASP A O 15
ATOM 18377 N N . ALA A 1 39 ? -1.704 -7.869 17.000 1.00 4.21 39 ALA A N 15
ATOM 18378 C CA . ALA A 1 39 ? -0.612 -8.218 17.900 1.00 23.42 39 ALA A CA 15
ATOM 18379 C C . ALA A 1 39 ? 0.737 -7.835 17.302 1.00 43.34 39 ALA A C 15
ATOM 18380 O O . ALA A 1 39 ? 1.630 -7.365 18.008 1.00 74.00 39 ALA A O 15
ATOM 18387 N N . ASP A 1 40 ? 0.880 -8.038 15.997 1.00 75.34 40 ASP A N 15
ATOM 18388 C CA . ASP A 1 40 ? 2.120 -7.713 15.303 1.00 63.13 40 ASP A CA 15
ATOM 18389 C C . ASP A 1 40 ? 2.134 -6.250 14.871 1.00 70.13 40 ASP A C 15
ATOM 18390 O O . ASP A 1 40 ? 3.162 -5.577 14.955 1.00 35.32 40 ASP A O 15
ATOM 18399 N N . ARG A 1 41 ? 0.987 -5.765 14.407 1.00 41.33 41 ARG A N 15
ATOM 18400 C CA . ARG A 1 41 ? 0.868 -4.382 13.959 1.00 31.31 41 ARG A CA 15
ATOM 18401 C C . ARG A 1 41 ? 0.997 -3.417 15.134 1.00 31.41 41 ARG A C 15
ATOM 18402 O O . ARG A 1 41 ? 1.607 -2.356 15.014 1.00 40.51 41 ARG A O 15
ATOM 18423 N N . ALA A 1 42 ? 0.418 -3.795 16.269 1.00 15.51 42 ALA A N 15
ATOM 18424 C CA . ALA A 1 42 ? 0.469 -2.964 17.466 1.00 52.12 42 ALA A CA 15
ATOM 18425 C C . ALA A 1 42 ? 1.886 -2.893 18.024 1.00 0.42 42 ALA A C 15
ATOM 18426 O O . ALA A 1 42 ? 2.306 -1.861 18.548 1.00 52.40 42 ALA A O 15
ATOM 18433 N N . ARG A 1 43 ? 2.618 -3.996 17.910 1.00 44.34 43 ARG A N 15
ATOM 18434 C CA . ARG A 1 43 ? 3.988 -4.058 18.405 1.00 21.31 43 ARG A CA 15
ATOM 18435 C C . ARG A 1 43 ? 4.959 -3.450 17.397 1.00 1.15 43 ARG A C 15
ATOM 18436 O O . ARG A 1 43 ? 5.894 -2.742 17.771 1.00 61.41 43 ARG A O 15
ATOM 18457 N N . ALA A 1 44 ? 4.730 -3.731 16.119 1.00 63.31 44 ALA A N 15
ATOM 18458 C CA . ALA A 1 44 ? 5.583 -3.211 15.058 1.00 44.03 44 ALA A CA 15
ATOM 18459 C C . ALA A 1 44 ? 5.267 -1.748 14.767 1.00 51.14 44 ALA A C 15
ATOM 18460 O O . ALA A 1 44 ? 6.130 -0.879 14.893 1.00 34.50 44 ALA A O 15
ATOM 18467 N N . ALA A 1 45 ? 4.025 -1.482 14.376 1.00 72.54 45 ALA A N 15
ATOM 18468 C CA . ALA A 1 45 ? 3.595 -0.124 14.068 1.00 74.21 45 ALA A CA 15
ATOM 18469 C C . ALA A 1 45 ? 3.913 0.826 15.217 1.00 43.21 45 ALA A C 15
ATOM 18470 O O . ALA A 1 45 ? 3.978 2.041 15.030 1.00 32.15 45 ALA A O 15
ATOM 18477 N N . ALA A 1 46 ? 4.111 0.265 16.405 1.00 2.13 46 ALA A N 15
ATOM 18478 C CA . ALA A 1 46 ? 4.424 1.063 17.584 1.00 4.02 46 ALA A CA 15
ATOM 18479 C C . ALA A 1 46 ? 5.759 1.783 17.421 1.00 31.33 46 ALA A C 15
ATOM 18480 O O . ALA A 1 46 ? 5.800 2.977 17.125 1.00 74.24 46 ALA A O 15
ATOM 18487 N N . VAL A 1 47 ? 6.850 1.049 17.618 1.00 73.11 47 VAL A N 15
ATOM 18488 C CA . VAL A 1 47 ? 8.186 1.617 17.492 1.00 4.33 47 VAL A CA 15
ATOM 18489 C C . VAL A 1 47 ? 8.886 1.105 16.239 1.00 61.44 47 VAL A C 15
ATOM 18490 O O . VAL A 1 47 ? 9.865 1.692 15.779 1.00 23.52 47 VAL A O 15
ATOM 18503 N N . GLN A 1 48 ? 8.376 0.007 15.690 1.00 22.52 48 GLN A N 15
ATOM 18504 C CA . GLN A 1 48 ? 8.953 -0.585 14.489 1.00 70.40 48 GLN A CA 15
ATOM 18505 C C . GLN A 1 48 ? 8.608 0.242 13.255 1.00 4.11 48 GLN A C 15
ATOM 18506 O O . GLN A 1 48 ? 9.370 0.280 12.289 1.00 75.12 48 GLN A O 15
ATOM 18520 N N . ALA A 1 49 ? 7.456 0.903 13.295 1.00 43.30 49 ALA A N 15
ATOM 18521 C CA . ALA A 1 49 ? 7.012 1.731 12.181 1.00 52.52 49 ALA A CA 15
ATOM 18522 C C . ALA A 1 49 ? 7.112 3.214 12.524 1.00 31.25 49 ALA A C 15
ATOM 18523 O O . ALA A 1 49 ? 6.829 4.075 11.691 1.00 4.04 49 ALA A O 15
ATOM 18530 N N . VAL A 1 50 ? 7.515 3.505 13.757 1.00 21.13 50 VAL A N 15
ATOM 18531 C CA . VAL A 1 50 ? 7.653 4.884 14.211 1.00 32.40 50 VAL A CA 15
ATOM 18532 C C . VAL A 1 50 ? 9.091 5.369 14.067 1.00 71.40 50 VAL A C 15
ATOM 18533 O O . VAL A 1 50 ? 9.413 6.524 14.344 1.00 25.15 50 VAL A O 15
ATOM 18546 N N . PRO A 1 51 ? 9.978 4.466 13.622 1.00 51.11 51 PRO A N 15
ATOM 18547 C CA . PRO A 1 51 ? 11.397 4.779 13.430 1.00 50.25 51 PRO A CA 15
ATOM 18548 C C . PRO A 1 51 ? 11.628 5.728 12.259 1.00 53.43 51 PRO A C 15
ATOM 18549 O O . PRO A 1 51 ? 12.600 6.482 12.240 1.00 62.41 51 PRO A O 15
ATOM 18560 N N . GLY A 1 52 ? 10.726 5.687 11.282 1.00 12.04 52 GLY A N 15
ATOM 18561 C CA . GLY A 1 52 ? 10.849 6.549 10.121 1.00 25.23 52 GLY A CA 15
ATOM 18562 C C . GLY A 1 52 ? 10.338 7.951 10.383 1.00 12.42 52 GLY A C 15
ATOM 18563 O O . GLY A 1 52 ? 11.069 8.927 10.220 1.00 2.12 52 GLY A O 15
ATOM 18567 N N . GLY A 1 53 ? 9.076 8.053 10.789 1.00 13.33 53 GLY A N 15
ATOM 18568 C CA . GLY A 1 53 ? 8.488 9.351 11.066 1.00 71.02 53 GLY A CA 15
ATOM 18569 C C . GLY A 1 53 ? 7.260 9.255 11.949 1.00 31.12 53 GLY A C 15
ATOM 18570 O O . GLY A 1 53 ? 7.008 10.134 12.774 1.00 23.35 53 GLY A O 15
ATOM 18574 N N . THR A 1 54 ? 6.490 8.185 11.776 1.00 23.30 54 THR A N 15
ATOM 18575 C CA . THR A 1 54 ? 5.280 7.978 12.562 1.00 43.23 54 THR A CA 15
ATOM 18576 C C . THR A 1 54 ? 5.042 6.496 12.825 1.00 23.33 54 THR A C 15
ATOM 18577 O O . THR A 1 54 ? 5.454 5.642 12.040 1.00 13.22 54 THR A O 15
ATOM 18588 N N . ALA A 1 55 ? 4.375 6.197 13.935 1.00 30.50 55 ALA A N 15
ATOM 18589 C CA . ALA A 1 55 ? 4.080 4.817 14.300 1.00 31.34 55 ALA A CA 15
ATOM 18590 C C . ALA A 1 55 ? 3.000 4.229 13.398 1.00 32.05 55 ALA A C 15
ATOM 18591 O O . ALA A 1 55 ? 1.842 4.109 13.797 1.00 22.31 55 ALA A O 15
ATOM 18598 N N . GLY A 1 56 ? 3.387 3.865 12.180 1.00 75.35 56 GLY A N 15
ATOM 18599 C CA . GLY A 1 56 ? 2.439 3.295 11.240 1.00 73.21 56 GLY A CA 15
ATOM 18600 C C . GLY A 1 56 ? 3.084 2.296 10.300 1.00 53.04 56 GLY A C 15
ATOM 18601 O O . GLY A 1 56 ? 3.806 2.678 9.379 1.00 32.14 56 GLY A O 15
ATOM 18605 N N . GLU A 1 57 ? 2.824 1.013 10.532 1.00 11.23 57 GLU A N 15
ATOM 18606 C CA . GLU A 1 57 ? 3.387 -0.043 9.699 1.00 2.14 57 GLU A CA 15
ATOM 18607 C C . GLU A 1 57 ? 2.402 -0.462 8.612 1.00 41.11 57 GLU A C 15
ATOM 18608 O O . GLU A 1 57 ? 1.361 0.168 8.425 1.00 1.22 57 GLU A O 15
ATOM 18620 N N . VAL A 1 58 ? 2.739 -1.530 7.896 1.00 20.22 58 VAL A N 15
ATOM 18621 C CA . VAL A 1 58 ? 1.885 -2.035 6.827 1.00 1.25 58 VAL A CA 15
ATOM 18622 C C . VAL A 1 58 ? 1.787 -3.555 6.874 1.00 34.44 58 VAL A C 15
ATOM 18623 O O . VAL A 1 58 ? 2.798 -4.249 6.974 1.00 33.53 58 VAL A O 15
ATOM 18636 N N . GLU A 1 59 ? 0.561 -4.066 6.801 1.00 24.22 59 GLU A N 15
ATOM 18637 C CA . GLU A 1 59 ? 0.331 -5.506 6.836 1.00 44.33 59 GLU A CA 15
ATOM 18638 C C . GLU A 1 59 ? 0.128 -6.058 5.428 1.00 71.12 59 GLU A C 15
ATOM 18639 O O . GLU A 1 59 ? -0.774 -5.633 4.705 1.00 34.04 59 GLU A O 15
ATOM 18651 N N . THR A 1 60 ? 0.974 -7.009 5.043 1.00 1.23 60 THR A N 15
ATOM 18652 C CA . THR A 1 60 ? 0.889 -7.619 3.722 1.00 5.34 60 THR A CA 15
ATOM 18653 C C . THR A 1 60 ? 0.419 -9.066 3.814 1.00 14.41 60 THR A C 15
ATOM 18654 O O . THR A 1 60 ? 1.072 -9.902 4.438 1.00 54.53 60 THR A O 15
ATOM 18665 N N . GLU A 1 61 ? -0.718 -9.354 3.188 1.00 32.11 61 GLU A N 15
ATOM 18666 C CA . GLU A 1 61 ? -1.275 -10.701 3.200 1.00 35.52 61 GLU A CA 15
ATOM 18667 C C . GLU A 1 61 ? -1.929 -11.032 1.861 1.00 21.04 61 GLU A C 15
ATOM 18668 O O . GLU A 1 61 ? -2.842 -10.338 1.414 1.00 14.53 61 GLU A O 15
ATOM 18680 N N . THR A 1 62 ? -1.454 -12.098 1.225 1.00 64.03 62 THR A N 15
ATOM 18681 C CA . THR A 1 62 ? -1.989 -12.521 -0.063 1.00 40.32 62 THR A CA 15
ATOM 18682 C C . THR A 1 62 ? -3.178 -13.458 0.116 1.00 3.13 62 THR A C 15
ATOM 18683 O O . THR A 1 62 ? -3.247 -14.209 1.088 1.00 72.10 62 THR A O 15
ATOM 18694 N N . GLY A 1 63 ? -4.112 -13.409 -0.828 1.00 53.24 63 GLY A N 15
ATOM 18695 C CA . GLY A 1 63 ? -5.286 -14.259 -0.756 1.00 21.34 63 GLY A CA 15
ATOM 18696 C C . GLY A 1 63 ? -5.585 -14.949 -2.072 1.00 25.10 63 GLY A C 15
ATOM 18697 O O . GLY A 1 63 ? -4.884 -15.882 -2.464 1.00 2.42 63 GLY A O 15
ATOM 18701 N N . GLU A 1 64 ? -6.629 -14.491 -2.755 1.00 42.41 64 GLU A N 15
ATOM 18702 C CA . GLU A 1 64 ? -7.019 -15.072 -4.034 1.00 34.52 64 GLU A CA 15
ATOM 18703 C C . GLU A 1 64 ? -6.278 -14.401 -5.186 1.00 53.33 64 GLU A C 15
ATOM 18704 O O . GLU A 1 64 ? -6.085 -14.996 -6.245 1.00 70.03 64 GLU A O 15
ATOM 18716 N N . GLY A 1 65 ? -5.866 -13.155 -4.971 1.00 60.00 65 GLY A N 15
ATOM 18717 C CA . GLY A 1 65 ? -5.152 -12.422 -6.000 1.00 3.12 65 GLY A CA 15
ATOM 18718 C C . GLY A 1 65 ? -3.891 -11.765 -5.474 1.00 51.51 65 GLY A C 15
ATOM 18719 O O . GLY A 1 65 ? -3.002 -12.438 -4.955 1.00 20.52 65 GLY A O 15
ATOM 18723 N N . ALA A 1 66 ? -3.813 -10.445 -5.610 1.00 42.21 66 ALA A N 15
ATOM 18724 C CA . ALA A 1 66 ? -2.652 -9.696 -5.144 1.00 60.45 66 ALA A CA 15
ATOM 18725 C C . ALA A 1 66 ? -3.034 -8.728 -4.030 1.00 51.35 66 ALA A C 15
ATOM 18726 O O . ALA A 1 66 ? -2.468 -7.641 -3.919 1.00 2.11 66 ALA A O 15
ATOM 18733 N N . ALA A 1 67 ? -3.999 -9.129 -3.209 1.00 4.22 67 ALA A N 15
ATOM 18734 C CA . ALA A 1 67 ? -4.455 -8.296 -2.103 1.00 31.42 67 ALA A CA 15
ATOM 18735 C C . ALA A 1 67 ? -3.340 -8.073 -1.087 1.00 41.11 67 ALA A C 15
ATOM 18736 O O . ALA A 1 67 ? -2.158 -8.156 -1.420 1.00 72.04 67 ALA A O 15
ATOM 18743 N N . ALA A 1 68 ? -3.724 -7.788 0.153 1.00 24.31 68 ALA A N 15
ATOM 18744 C CA . ALA A 1 68 ? -2.756 -7.554 1.217 1.00 23.24 68 ALA A CA 15
ATOM 18745 C C . ALA A 1 68 ? -3.375 -7.806 2.588 1.00 71.11 68 ALA A C 15
ATOM 18746 O O . ALA A 1 68 ? -3.568 -8.953 2.991 1.00 22.34 68 ALA A O 15
ATOM 18753 N N . TYR A 1 69 ? -3.684 -6.728 3.299 1.00 12.14 69 TYR A N 15
ATOM 18754 C CA . TYR A 1 69 ? -4.279 -6.833 4.627 1.00 40.55 69 TYR A CA 15
ATOM 18755 C C . TYR A 1 69 ? -4.752 -5.469 5.121 1.00 52.25 69 TYR A C 15
ATOM 18756 O O . TYR A 1 69 ? -5.918 -5.109 4.964 1.00 72.23 69 TYR A O 15
ATOM 18774 N N . GLY A 1 70 ? -3.836 -4.713 5.719 1.00 53.34 70 GLY A N 15
ATOM 18775 C CA . GLY A 1 70 ? -4.177 -3.397 6.226 1.00 13.25 70 GLY A CA 15
ATOM 18776 C C . GLY A 1 70 ? -2.954 -2.591 6.616 1.00 51.32 70 GLY A C 15
ATOM 18777 O O . GLY A 1 70 ? -1.894 -3.152 6.894 1.00 52.04 70 GLY A O 15
ATOM 18781 N N . VAL A 1 71 ? -3.099 -1.269 6.635 1.00 73.53 71 VAL A N 15
ATOM 18782 C CA . VAL A 1 71 ? -1.997 -0.384 6.992 1.00 33.32 71 VAL A CA 15
ATOM 18783 C C . VAL A 1 71 ? -2.375 0.519 8.161 1.00 40.35 71 VAL A C 15
ATOM 18784 O O . VAL A 1 71 ? -3.333 1.289 8.080 1.00 53.10 71 VAL A O 15
ATOM 18797 N N . LEU A 1 72 ? -1.616 0.421 9.246 1.00 1.42 72 LEU A N 15
ATOM 18798 C CA . LEU A 1 72 ? -1.870 1.231 10.433 1.00 20.20 72 LEU A CA 15
ATOM 18799 C C . LEU A 1 72 ? -0.831 2.339 10.569 1.00 40.21 72 LEU A C 15
ATOM 18800 O O . LEU A 1 72 ? 0.368 2.102 10.420 1.00 51.52 72 LEU A O 15
ATOM 18816 N N . VAL A 1 73 ? -1.299 3.550 10.855 1.00 2.10 73 VAL A N 15
ATOM 18817 C CA . VAL A 1 73 ? -0.410 4.695 11.015 1.00 72.13 73 VAL A CA 15
ATOM 18818 C C . VAL A 1 73 ? -0.961 5.679 12.040 1.00 10.34 73 VAL A C 15
ATOM 18819 O O . VAL A 1 73 ? -2.045 6.236 11.864 1.00 52.10 73 VAL A O 15
ATOM 18832 N N . THR A 1 74 ? -0.206 5.891 13.114 1.00 35.34 74 THR A N 15
ATOM 18833 C CA . THR A 1 74 ? -0.619 6.807 14.170 1.00 43.43 74 THR A CA 15
ATOM 18834 C C . THR A 1 74 ? 0.523 7.074 15.144 1.00 62.23 74 THR A C 15
ATOM 18835 O O . THR A 1 74 ? 1.652 7.343 14.733 1.00 61.12 74 THR A O 15
ATOM 18846 N N . ARG A 1 75 ? 0.223 6.996 16.436 1.00 53.40 75 ARG A N 15
ATOM 18847 C CA . ARG A 1 75 ? 1.225 7.230 17.469 1.00 71.22 75 ARG A CA 15
ATOM 18848 C C . ARG A 1 75 ? 1.726 5.910 18.048 1.00 1.11 75 ARG A C 15
ATOM 18849 O O . ARG A 1 75 ? 0.997 4.921 18.126 1.00 51.13 75 ARG A O 15
ATOM 18870 N N . PRO A 1 76 ? 3.001 5.893 18.465 1.00 70.45 76 PRO A N 15
ATOM 18871 C CA . PRO A 1 76 ? 3.628 4.701 19.044 1.00 42.01 76 PRO A CA 15
ATOM 18872 C C . PRO A 1 76 ? 3.071 4.365 20.423 1.00 75.23 76 PRO A C 15
ATOM 18873 O O . PRO A 1 76 ? 3.600 3.501 21.123 1.00 15.40 76 PRO A O 15
ATOM 18884 N N . ASP A 1 77 ? 2.000 5.051 20.806 1.00 11.32 77 ASP A N 15
ATOM 18885 C CA . ASP A 1 77 ? 1.369 4.824 22.101 1.00 3.03 77 ASP A CA 15
ATOM 18886 C C . ASP A 1 77 ? 0.319 3.722 22.008 1.00 21.54 77 ASP A C 15
ATOM 18887 O O . ASP A 1 77 ? -0.741 3.806 22.627 1.00 1.20 77 ASP A O 15
ATOM 18896 N N . GLY A 1 78 ? 0.621 2.687 21.229 1.00 3.15 78 GLY A N 15
ATOM 18897 C CA . GLY A 1 78 ? -0.307 1.583 21.069 1.00 51.33 78 GLY A CA 15
ATOM 18898 C C . GLY A 1 78 ? -1.513 1.958 20.230 1.00 32.34 78 GLY A C 15
ATOM 18899 O O . GLY A 1 78 ? -2.334 1.104 19.892 1.00 64.20 78 GLY A O 15
ATOM 18903 N N . THR A 1 79 ? -1.624 3.239 19.895 1.00 50.34 79 THR A N 15
ATOM 18904 C CA . THR A 1 79 ? -2.740 3.726 19.093 1.00 30.25 79 THR A CA 15
ATOM 18905 C C . THR A 1 79 ? -2.344 3.870 17.629 1.00 44.04 79 THR A C 15
ATOM 18906 O O . THR A 1 79 ? -1.486 4.684 17.285 1.00 13.11 79 THR A O 15
ATOM 18917 N N . ARG A 1 80 ? -2.973 3.076 16.769 1.00 31.41 80 ARG A N 15
ATOM 18918 C CA . ARG A 1 80 ? -2.685 3.115 15.340 1.00 31.05 80 ARG A CA 15
ATOM 18919 C C . ARG A 1 80 ? -3.970 3.016 14.524 1.00 72.32 80 ARG A C 15
ATOM 18920 O O . ARG A 1 80 ? -5.004 2.571 15.024 1.00 5.33 80 ARG A O 15
ATOM 18941 N N . VAL A 1 81 ? -3.898 3.433 13.264 1.00 54.12 81 VAL A N 15
ATOM 18942 C CA . VAL A 1 81 ? -5.055 3.391 12.377 1.00 32.23 81 VAL A CA 15
ATOM 18943 C C . VAL A 1 81 ? -4.840 2.399 11.240 1.00 41.02 81 VAL A C 15
ATOM 18944 O O . VAL A 1 81 ? -4.377 2.768 10.161 1.00 54.40 81 VAL A O 15
ATOM 18957 N N . GLU A 1 82 ? -5.179 1.138 11.489 1.00 11.01 82 GLU A N 15
ATOM 18958 C CA . GLU A 1 82 ? -5.022 0.093 10.485 1.00 72.43 82 GLU A CA 15
ATOM 18959 C C . GLU A 1 82 ? -6.184 0.109 9.496 1.00 54.31 82 GLU A C 15
ATOM 18960 O O . GLU A 1 82 ? -7.345 -0.032 9.882 1.00 62.31 82 GLU A O 15
ATOM 18972 N N . VAL A 1 83 ? -5.864 0.284 8.218 1.00 63.03 83 VAL A N 15
ATOM 18973 C CA . VAL A 1 83 ? -6.880 0.319 7.173 1.00 63.14 83 VAL A CA 15
ATOM 18974 C C . VAL A 1 83 ? -7.012 -1.037 6.489 1.00 22.40 83 VAL A C 15
ATOM 18975 O O . VAL A 1 83 ? -6.111 -1.873 6.565 1.00 63.32 83 VAL A O 15
ATOM 18988 N N . HIS A 1 84 ? -8.141 -1.250 5.821 1.00 50.44 84 HIS A N 15
ATOM 18989 C CA . HIS A 1 84 ? -8.391 -2.505 5.122 1.00 72.14 84 HIS A CA 15
ATOM 18990 C C . HIS A 1 84 ? -8.227 -2.330 3.615 1.00 73.12 84 HIS A C 15
ATOM 18991 O O . HIS A 1 84 ? -9.049 -1.687 2.961 1.00 52.41 84 HIS A O 15
ATOM 19005 N N . LEU A 1 85 ? -7.161 -2.906 3.070 1.00 52.41 85 LEU A N 15
ATOM 19006 C CA . LEU A 1 85 ? -6.889 -2.813 1.640 1.00 43.22 85 LEU A CA 15
ATOM 19007 C C . LEU A 1 85 ? -6.639 -4.194 1.042 1.00 4.24 85 LEU A C 15
ATOM 19008 O O . LEU A 1 85 ? -5.623 -4.829 1.326 1.00 31.34 85 LEU A O 15
ATOM 19024 N N . ASP A 1 86 ? -7.570 -4.651 0.212 1.00 4.05 86 ASP A N 15
ATOM 19025 C CA . ASP A 1 86 ? -7.449 -5.955 -0.428 1.00 62.43 86 ASP A CA 15
ATOM 19026 C C . ASP A 1 86 ? -7.838 -5.875 -1.901 1.00 64.52 86 ASP A C 15
ATOM 19027 O O . ASP A 1 86 ? -9.012 -5.717 -2.236 1.00 22.13 86 ASP A O 15
ATOM 19036 N N . ARG A 1 87 ? -6.844 -5.985 -2.777 1.00 0.10 87 ARG A N 15
ATOM 19037 C CA . ARG A 1 87 ? -7.082 -5.923 -4.214 1.00 42.40 87 ARG A CA 15
ATOM 19038 C C . ARG A 1 87 ? -7.898 -7.124 -4.683 1.00 3.14 87 ARG A C 15
ATOM 19039 O O . ARG A 1 87 ? -8.194 -7.261 -5.870 1.00 13.53 87 ARG A O 15
ATOM 19060 N N . ASP A 1 88 ? -8.257 -7.991 -3.743 1.00 24.52 88 ASP A N 15
ATOM 19061 C CA . ASP A 1 88 ? -9.039 -9.181 -4.059 1.00 24.11 88 ASP A CA 15
ATOM 19062 C C . ASP A 1 88 ? -10.466 -8.806 -4.446 1.00 63.31 88 ASP A C 15
ATOM 19063 O O . ASP A 1 88 ? -11.221 -9.636 -4.954 1.00 4.21 88 ASP A O 15
ATOM 19072 N N . PHE A 1 89 ? -10.829 -7.552 -4.202 1.00 15.31 89 PHE A N 15
ATOM 19073 C CA . PHE A 1 89 ? -12.167 -7.067 -4.523 1.00 21.21 89 PHE A CA 15
ATOM 19074 C C . PHE A 1 89 ? -12.224 -5.544 -4.458 1.00 44.32 89 PHE A C 15
ATOM 19075 O O . PHE A 1 89 ? -11.924 -4.859 -5.436 1.00 41.42 89 PHE A O 15
ATOM 19092 N N . ARG A 1 90 ? -12.611 -5.021 -3.299 1.00 44.33 90 ARG A N 15
ATOM 19093 C CA . ARG A 1 90 ? -12.709 -3.579 -3.107 1.00 3.14 90 ARG A CA 15
ATOM 19094 C C . ARG A 1 90 ? -12.539 -3.214 -1.635 1.00 31.44 90 ARG A C 15
ATOM 19095 O O . ARG A 1 90 ? -13.175 -2.285 -1.137 1.00 44.21 90 ARG A O 15
ATOM 19116 N N . VAL A 1 91 ? -11.678 -3.954 -0.943 1.00 2.44 91 VAL A N 15
ATOM 19117 C CA . VAL A 1 91 ? -11.424 -3.708 0.472 1.00 21.20 91 VAL A CA 15
ATOM 19118 C C . VAL A 1 91 ? -10.673 -2.398 0.676 1.00 4.53 91 VAL A C 15
ATOM 19119 O O . VAL A 1 91 ? -9.456 -2.332 0.498 1.00 65.41 91 VAL A O 15
ATOM 19132 N N . LEU A 1 92 ? -11.405 -1.355 1.052 1.00 42.32 92 LEU A N 15
ATOM 19133 C CA . LEU A 1 92 ? -10.808 -0.044 1.282 1.00 41.44 92 LEU A CA 15
ATOM 19134 C C . LEU A 1 92 ? -11.337 0.577 2.570 1.00 0.35 92 LEU A C 15
ATOM 19135 O O . LEU A 1 92 ? -11.205 1.781 2.791 1.00 50.30 92 LEU A O 15
ATOM 19151 N N . ASP A 1 93 ? -11.934 -0.252 3.419 1.00 61.40 93 ASP A N 15
ATOM 19152 C CA . ASP A 1 93 ? -12.480 0.214 4.688 1.00 11.31 93 ASP A CA 15
ATOM 19153 C C . ASP A 1 93 ? -11.380 0.350 5.736 1.00 20.42 93 ASP A C 15
ATOM 19154 O O . ASP A 1 93 ? -10.407 -0.405 5.732 1.00 3.02 93 ASP A O 15
ATOM 19163 N N . THR A 1 94 ? -11.540 1.317 6.634 1.00 52.44 94 THR A N 15
ATOM 19164 C CA . THR A 1 94 ? -10.560 1.554 7.686 1.00 33.42 94 THR A CA 15
ATOM 19165 C C . THR A 1 94 ? -10.890 0.746 8.936 1.00 74.40 94 THR A C 15
ATOM 19166 O O . THR A 1 94 ? -12.000 0.233 9.079 1.00 63.21 94 THR A O 15
ATOM 19177 N N . GLU A 1 95 ? -9.920 0.637 9.838 1.00 12.14 95 GLU A N 15
ATOM 19178 C CA . GLU A 1 95 ? -10.110 -0.109 11.077 1.00 64.44 95 GLU A CA 15
ATOM 19179 C C . GLU A 1 95 ? -9.325 0.526 12.221 1.00 43.14 95 GLU A C 15
ATOM 19180 O O . GLU A 1 95 ? -8.106 0.690 12.155 1.00 32.12 95 GLU A O 15
ATOM 19192 N N . PRO A 1 96 ? -10.039 0.894 13.295 1.00 63.22 96 PRO A N 15
ATOM 19193 C CA . PRO A 1 96 ? -9.431 1.517 14.474 1.00 44.30 96 PRO A CA 15
ATOM 19194 C C . PRO A 1 96 ? -8.563 0.542 15.263 1.00 42.45 96 PRO A C 15
ATOM 19195 O O . PRO A 1 96 ? -9.000 -0.556 15.603 1.00 22.43 96 PRO A O 15
ATOM 19206 N N . ALA A 1 97 ? -7.332 0.952 15.550 1.00 44.23 97 ALA A N 15
ATOM 19207 C CA . ALA A 1 97 ? -6.404 0.116 16.300 1.00 23.45 97 ALA A CA 15
ATOM 19208 C C . ALA A 1 97 ? -6.029 0.766 17.628 1.00 71.11 97 ALA A C 15
ATOM 19209 O O . ALA A 1 97 ? -5.385 1.815 17.656 1.00 22.44 97 ALA A O 15
ATOM 19216 N N . ASP A 1 98 ? -6.437 0.138 18.725 1.00 72.30 98 ASP A N 15
ATOM 19217 C CA . ASP A 1 98 ? -6.144 0.655 20.056 1.00 0.34 98 ASP A CA 15
ATOM 19218 C C . ASP A 1 98 ? -5.435 -0.396 20.904 1.00 31.23 98 ASP A C 15
ATOM 19219 O O . ASP A 1 98 ? -5.792 -0.620 22.060 1.00 1.12 98 ASP A O 15
ATOM 19228 N N . GLY A 1 99 ? -4.429 -1.040 20.320 1.00 22.15 99 GLY A N 15
ATOM 19229 C CA . GLY A 1 99 ? -3.687 -2.061 21.036 1.00 23.34 99 GLY A CA 15
ATOM 19230 C C . GLY A 1 99 ? -4.481 -3.341 21.210 1.00 43.15 99 GLY A C 15
ATOM 19231 O O . GLY A 1 99 ? -3.916 -4.395 21.501 1.00 61.32 99 GLY A O 15
ATOM 19235 N N . ASP A 1 100 ? -5.794 -3.249 21.032 1.00 41.22 100 ASP A N 15
ATOM 19236 C CA . ASP A 1 100 ? -6.667 -4.408 21.171 1.00 74.32 100 ASP A CA 15
ATOM 19237 C C . ASP A 1 100 ? -6.943 -5.047 19.813 1.00 12.21 100 ASP A C 15
ATOM 19238 O O . ASP A 1 100 ? -6.541 -6.181 19.556 1.00 51.43 100 ASP A O 15
ATOM 19247 N N . GLY A 1 101 ? -7.633 -4.310 18.947 1.00 34.35 101 GLY A N 15
ATOM 19248 C CA . GLY A 1 101 ? -7.952 -4.822 17.627 1.00 14.53 101 GLY A CA 15
ATOM 19249 C C . GLY A 1 101 ? -9.377 -5.332 17.532 1.00 44.44 101 GLY A C 15
ATOM 19250 O O . GLY A 1 101 ? -9.697 -6.138 16.660 1.00 53.04 101 GLY A O 15
ATOM 19254 N N . GLY A 1 102 ? -10.234 -4.862 18.433 1.00 40.53 102 GLY A N 15
ATOM 19255 C CA . GLY A 1 102 ? -11.621 -5.288 18.430 1.00 52.22 102 GLY A CA 15
ATOM 19256 C C . GLY A 1 102 ? -12.089 -5.748 19.796 1.00 30.40 102 GLY A C 15
ATOM 19257 O O . GLY A 1 102 ? -13.256 -5.581 20.149 1.00 74.14 102 GLY A O 15
ATOM 19261 N N . ASP A 1 11 ? 1.557 -1.429 0.423 1.00 43.21 11 ASP A N 16
ATOM 19262 C CA . ASP A 1 11 ? 2.493 -1.768 -0.643 1.00 73.41 11 ASP A CA 16
ATOM 19263 C C . ASP A 1 11 ? 2.121 -3.100 -1.288 1.00 44.01 11 ASP A C 16
ATOM 19264 O O . ASP A 1 11 ? 2.318 -3.297 -2.488 1.00 3.45 11 ASP A O 16
ATOM 19273 N N . TYR A 1 12 ? 1.585 -4.011 -0.485 1.00 34.35 12 TYR A N 16
ATOM 19274 C CA . TYR A 1 12 ? 1.189 -5.326 -0.976 1.00 40.21 12 TYR A CA 16
ATOM 19275 C C . TYR A 1 12 ? -0.089 -5.236 -1.804 1.00 53.21 12 TYR A C 16
ATOM 19276 O O . TYR A 1 12 ? -0.345 -6.078 -2.665 1.00 34.03 12 TYR A O 16
ATOM 19294 N N . ASP A 1 13 ? -0.888 -4.208 -1.537 1.00 64.05 13 ASP A N 16
ATOM 19295 C CA . ASP A 1 13 ? -2.139 -4.005 -2.258 1.00 51.00 13 ASP A CA 16
ATOM 19296 C C . ASP A 1 13 ? -1.877 -3.734 -3.736 1.00 52.42 13 ASP A C 16
ATOM 19297 O O . ASP A 1 13 ? -0.878 -4.188 -4.293 1.00 64.41 13 ASP A O 16
ATOM 19306 N N . ILE A 1 14 ? -2.782 -2.991 -4.365 1.00 62.14 14 ILE A N 16
ATOM 19307 C CA . ILE A 1 14 ? -2.648 -2.660 -5.779 1.00 11.35 14 ILE A CA 16
ATOM 19308 C C . ILE A 1 14 ? -2.148 -1.231 -5.963 1.00 64.11 14 ILE A C 16
ATOM 19309 O O . ILE A 1 14 ? -2.133 -0.427 -5.031 1.00 50.32 14 ILE A O 16
ATOM 19325 N N . PRO A 1 15 ? -1.729 -0.906 -7.195 1.00 43.50 15 PRO A N 16
ATOM 19326 C CA . PRO A 1 15 ? -1.222 0.428 -7.532 1.00 41.11 15 PRO A CA 16
ATOM 19327 C C . PRO A 1 15 ? -2.320 1.486 -7.520 1.00 33.32 15 PRO A C 16
ATOM 19328 O O . PRO A 1 15 ? -2.059 2.670 -7.735 1.00 74.13 15 PRO A O 16
ATOM 19339 N N . THR A 1 16 ? -3.551 1.052 -7.266 1.00 21.41 16 THR A N 16
ATOM 19340 C CA . THR A 1 16 ? -4.689 1.961 -7.226 1.00 72.11 16 THR A CA 16
ATOM 19341 C C . THR A 1 16 ? -5.664 1.574 -6.120 1.00 4.05 16 THR A C 16
ATOM 19342 O O . THR A 1 16 ? -6.542 0.734 -6.316 1.00 61.45 16 THR A O 16
ATOM 19353 N N . THR A 1 17 ? -5.504 2.193 -4.954 1.00 31.13 17 THR A N 16
ATOM 19354 C CA . THR A 1 17 ? -6.370 1.913 -3.815 1.00 64.10 17 THR A CA 16
ATOM 19355 C C . THR A 1 17 ? -7.127 3.162 -3.380 1.00 53.01 17 THR A C 16
ATOM 19356 O O . THR A 1 17 ? -7.155 4.162 -4.096 1.00 54.23 17 THR A O 16
ATOM 19367 N N . GLU A 1 18 ? -7.740 3.097 -2.202 1.00 24.01 18 GLU A N 16
ATOM 19368 C CA . GLU A 1 18 ? -8.498 4.224 -1.673 1.00 1.54 18 GLU A CA 16
ATOM 19369 C C . GLU A 1 18 ? -7.788 4.841 -0.471 1.00 1.41 18 GLU A C 16
ATOM 19370 O O . GLU A 1 18 ? -6.916 5.696 -0.623 1.00 71.23 18 GLU A O 16
ATOM 19382 N N . ASN A 1 19 ? -8.169 4.402 0.724 1.00 72.30 19 ASN A N 16
ATOM 19383 C CA . ASN A 1 19 ? -7.570 4.911 1.952 1.00 15.05 19 ASN A CA 16
ATOM 19384 C C . ASN A 1 19 ? -6.058 4.712 1.944 1.00 61.32 19 ASN A C 16
ATOM 19385 O O . ASN A 1 19 ? -5.332 5.348 2.710 1.00 74.43 19 ASN A O 16
ATOM 19396 N N . LEU A 1 20 ? -5.589 3.826 1.072 1.00 24.45 20 LEU A N 16
ATOM 19397 C CA . LEU A 1 20 ? -4.162 3.542 0.963 1.00 42.34 20 LEU A CA 16
ATOM 19398 C C . LEU A 1 20 ? -3.473 4.558 0.057 1.00 10.20 20 LEU A C 16
ATOM 19399 O O . LEU A 1 20 ? -2.254 4.726 0.110 1.00 54.15 20 LEU A O 16
ATOM 19415 N N . TYR A 1 21 ? -4.261 5.235 -0.771 1.00 71.40 21 TYR A N 16
ATOM 19416 C CA . TYR A 1 21 ? -3.727 6.234 -1.688 1.00 54.35 21 TYR A CA 16
ATOM 19417 C C . TYR A 1 21 ? -3.161 7.427 -0.925 1.00 2.33 21 TYR A C 16
ATOM 19418 O O . TYR A 1 21 ? -2.386 8.216 -1.467 1.00 70.41 21 TYR A O 16
ATOM 19436 N N . PHE A 1 22 ? -3.553 7.553 0.339 1.00 61.22 22 PHE A N 16
ATOM 19437 C CA . PHE A 1 22 ? -3.085 8.649 1.179 1.00 14.21 22 PHE A CA 16
ATOM 19438 C C . PHE A 1 22 ? -1.943 8.193 2.082 1.00 13.34 22 PHE A C 16
ATOM 19439 O O . PHE A 1 22 ? -1.148 9.006 2.552 1.00 43.54 22 PHE A O 16
ATOM 19456 N N . GLN A 1 23 ? -1.871 6.888 2.321 1.00 22.23 23 GLN A N 16
ATOM 19457 C CA . GLN A 1 23 ? -0.827 6.324 3.169 1.00 34.24 23 GLN A CA 16
ATOM 19458 C C . GLN A 1 23 ? 0.544 6.479 2.521 1.00 3.31 23 GLN A C 16
ATOM 19459 O O . GLN A 1 23 ? 1.558 6.594 3.209 1.00 32.40 23 GLN A O 16
ATOM 19473 N N . GLY A 1 24 ? 0.568 6.482 1.192 1.00 44.54 24 GLY A N 16
ATOM 19474 C CA . GLY A 1 24 ? 1.821 6.624 0.473 1.00 41.13 24 GLY A CA 16
ATOM 19475 C C . GLY A 1 24 ? 2.704 7.710 1.055 1.00 23.41 24 GLY A C 16
ATOM 19476 O O . GLY A 1 24 ? 3.930 7.631 0.975 1.00 12.41 24 GLY A O 16
ATOM 19480 N N . ALA A 1 25 ? 2.081 8.726 1.642 1.00 51.34 25 ALA A N 16
ATOM 19481 C CA . ALA A 1 25 ? 2.818 9.832 2.240 1.00 45.12 25 ALA A CA 16
ATOM 19482 C C . ALA A 1 25 ? 3.477 9.409 3.548 1.00 31.44 25 ALA A C 16
ATOM 19483 O O . ALA A 1 25 ? 4.702 9.385 3.658 1.00 4.02 25 ALA A O 16
ATOM 19490 N N . MET A 1 26 ? 2.655 9.075 4.538 1.00 10.53 26 MET A N 16
ATOM 19491 C CA . MET A 1 26 ? 3.159 8.652 5.840 1.00 52.33 26 MET A CA 16
ATOM 19492 C C . MET A 1 26 ? 3.938 7.346 5.723 1.00 52.14 26 MET A C 16
ATOM 19493 O O . MET A 1 26 ? 4.551 6.890 6.687 1.00 63.01 26 MET A O 16
ATOM 19507 N N . ALA A 1 27 ? 3.908 6.749 4.536 1.00 42.03 27 ALA A N 16
ATOM 19508 C CA . ALA A 1 27 ? 4.613 5.496 4.293 1.00 51.41 27 ALA A CA 16
ATOM 19509 C C . ALA A 1 27 ? 5.892 5.732 3.497 1.00 24.42 27 ALA A C 16
ATOM 19510 O O . ALA A 1 27 ? 6.378 4.837 2.805 1.00 71.14 27 ALA A O 16
ATOM 19517 N N . PHE A 1 28 ? 6.434 6.941 3.600 1.00 32.21 28 PHE A N 16
ATOM 19518 C CA . PHE A 1 28 ? 7.657 7.294 2.888 1.00 15.14 28 PHE A CA 16
ATOM 19519 C C . PHE A 1 28 ? 8.871 6.630 3.531 1.00 71.14 28 PHE A C 16
ATOM 19520 O O . PHE A 1 28 ? 10.006 6.838 3.100 1.00 35.53 28 PHE A O 16
ATOM 19537 N N . ASP A 1 29 ? 8.624 5.831 4.563 1.00 53.21 29 ASP A N 16
ATOM 19538 C CA . ASP A 1 29 ? 9.696 5.135 5.265 1.00 12.53 29 ASP A CA 16
ATOM 19539 C C . ASP A 1 29 ? 9.139 4.289 6.406 1.00 53.14 29 ASP A C 16
ATOM 19540 O O . ASP A 1 29 ? 9.652 3.211 6.700 1.00 23.22 29 ASP A O 16
ATOM 19549 N N . GLY A 1 30 ? 8.084 4.787 7.045 1.00 24.21 30 GLY A N 16
ATOM 19550 C CA . GLY A 1 30 ? 7.476 4.064 8.147 1.00 51.23 30 GLY A CA 16
ATOM 19551 C C . GLY A 1 30 ? 6.728 2.829 7.687 1.00 74.22 30 GLY A C 16
ATOM 19552 O O . GLY A 1 30 ? 6.192 2.080 8.504 1.00 51.55 30 GLY A O 16
ATOM 19556 N N . GLU A 1 31 ? 6.690 2.616 6.375 1.00 35.11 31 GLU A N 16
ATOM 19557 C CA . GLU A 1 31 ? 5.999 1.463 5.809 1.00 54.43 31 GLU A CA 16
ATOM 19558 C C . GLU A 1 31 ? 6.966 0.304 5.586 1.00 11.42 31 GLU A C 16
ATOM 19559 O O . GLU A 1 31 ? 7.768 0.322 4.653 1.00 44.13 31 GLU A O 16
ATOM 19571 N N . ASP A 1 32 ? 6.884 -0.701 6.450 1.00 33.14 32 ASP A N 16
ATOM 19572 C CA . ASP A 1 32 ? 7.751 -1.869 6.349 1.00 32.21 32 ASP A CA 16
ATOM 19573 C C . ASP A 1 32 ? 6.930 -3.139 6.146 1.00 62.03 32 ASP A C 16
ATOM 19574 O O . ASP A 1 32 ? 5.830 -3.097 5.595 1.00 5.44 32 ASP A O 16
ATOM 19583 N N . GLU A 1 33 ? 7.474 -4.267 6.593 1.00 53.12 33 GLU A N 16
ATOM 19584 C CA . GLU A 1 33 ? 6.792 -5.549 6.457 1.00 11.34 33 GLU A CA 16
ATOM 19585 C C . GLU A 1 33 ? 6.512 -6.163 7.826 1.00 55.01 33 GLU A C 16
ATOM 19586 O O . GLU A 1 33 ? 7.427 -6.604 8.520 1.00 4.25 33 GLU A O 16
ATOM 19598 N N . VAL A 1 34 ? 5.238 -6.188 8.207 1.00 4.23 34 VAL A N 16
ATOM 19599 C CA . VAL A 1 34 ? 4.836 -6.748 9.492 1.00 51.11 34 VAL A CA 16
ATOM 19600 C C . VAL A 1 34 ? 4.742 -8.268 9.424 1.00 42.05 34 VAL A C 16
ATOM 19601 O O . VAL A 1 34 ? 5.726 -8.950 9.134 1.00 1.03 34 VAL A O 16
ATOM 19614 N N . THR A 1 35 ? 3.551 -8.795 9.691 1.00 3.23 35 THR A N 16
ATOM 19615 C CA . THR A 1 35 ? 3.328 -10.235 9.661 1.00 42.31 35 THR A CA 16
ATOM 19616 C C . THR A 1 35 ? 1.960 -10.567 9.076 1.00 44.13 35 THR A C 16
ATOM 19617 O O . THR A 1 35 ? 1.850 -10.965 7.917 1.00 63.30 35 THR A O 16
ATOM 19628 N N . GLY A 1 36 ? 0.919 -10.400 9.885 1.00 12.31 36 GLY A N 16
ATOM 19629 C CA . GLY A 1 36 ? -0.429 -10.686 9.429 1.00 63.11 36 GLY A CA 16
ATOM 19630 C C . GLY A 1 36 ? -1.484 -10.245 10.424 1.00 62.11 36 GLY A C 16
ATOM 19631 O O . GLY A 1 36 ? -2.333 -9.404 10.129 1.00 73.33 36 GLY A O 16
ATOM 19635 N N . PRO A 1 37 ? -1.439 -10.821 11.634 1.00 22.33 37 PRO A N 16
ATOM 19636 C CA . PRO A 1 37 ? -2.392 -10.499 12.700 1.00 1.14 37 PRO A CA 16
ATOM 19637 C C . PRO A 1 37 ? -2.189 -9.093 13.254 1.00 4.30 37 PRO A C 16
ATOM 19638 O O . PRO A 1 37 ? -1.114 -8.509 13.112 1.00 0.14 37 PRO A O 16
ATOM 19649 N N . ASP A 1 38 ? -3.227 -8.555 13.885 1.00 45.42 38 ASP A N 16
ATOM 19650 C CA . ASP A 1 38 ? -3.161 -7.217 14.461 1.00 11.35 38 ASP A CA 16
ATOM 19651 C C . ASP A 1 38 ? -2.177 -7.175 15.626 1.00 11.35 38 ASP A C 16
ATOM 19652 O O . ASP A 1 38 ? -1.529 -6.157 15.868 1.00 42.13 38 ASP A O 16
ATOM 19661 N N . ALA A 1 39 ? -2.072 -8.287 16.346 1.00 13.03 39 ALA A N 16
ATOM 19662 C CA . ALA A 1 39 ? -1.167 -8.377 17.485 1.00 32.32 39 ALA A CA 16
ATOM 19663 C C . ALA A 1 39 ? 0.236 -7.914 17.109 1.00 22.33 39 ALA A C 16
ATOM 19664 O O . ALA A 1 39 ? 0.970 -7.384 17.944 1.00 32.41 39 ALA A O 16
ATOM 19671 N N . ASP A 1 40 ? 0.604 -8.118 15.849 1.00 34.11 40 ASP A N 16
ATOM 19672 C CA . ASP A 1 40 ? 1.920 -7.721 15.362 1.00 13.05 40 ASP A CA 16
ATOM 19673 C C . ASP A 1 40 ? 1.933 -6.246 14.973 1.00 73.10 40 ASP A C 16
ATOM 19674 O O . ASP A 1 40 ? 2.954 -5.570 15.097 1.00 63.34 40 ASP A O 16
ATOM 19683 N N . ARG A 1 41 ? 0.792 -5.754 14.501 1.00 11.22 41 ARG A N 16
ATOM 19684 C CA . ARG A 1 41 ? 0.673 -4.360 14.091 1.00 11.23 41 ARG A CA 16
ATOM 19685 C C . ARG A 1 41 ? 1.025 -3.423 15.243 1.00 54.51 41 ARG A C 16
ATOM 19686 O O . ARG A 1 41 ? 1.625 -2.368 15.037 1.00 73.10 41 ARG A O 16
ATOM 19707 N N . ALA A 1 42 ? 0.646 -3.815 16.455 1.00 41.10 42 ALA A N 16
ATOM 19708 C CA . ALA A 1 42 ? 0.923 -3.011 17.639 1.00 34.11 42 ALA A CA 16
ATOM 19709 C C . ALA A 1 42 ? 2.408 -3.035 17.984 1.00 13.03 42 ALA A C 16
ATOM 19710 O O . ALA A 1 42 ? 2.953 -2.053 18.489 1.00 61.41 42 ALA A O 16
ATOM 19717 N N . ARG A 1 43 ? 3.056 -4.162 17.710 1.00 62.02 43 ARG A N 16
ATOM 19718 C CA . ARG A 1 43 ? 4.478 -4.314 17.993 1.00 2.24 43 ARG A CA 16
ATOM 19719 C C . ARG A 1 43 ? 5.322 -3.604 16.938 1.00 32.24 43 ARG A C 16
ATOM 19720 O O . ARG A 1 43 ? 6.345 -2.997 17.253 1.00 54.40 43 ARG A O 16
ATOM 19741 N N . ALA A 1 44 ? 4.885 -3.687 15.686 1.00 44.52 44 ALA A N 16
ATOM 19742 C CA . ALA A 1 44 ? 5.599 -3.051 14.585 1.00 61.41 44 ALA A CA 16
ATOM 19743 C C . ALA A 1 44 ? 5.290 -1.560 14.518 1.00 11.32 44 ALA A C 16
ATOM 19744 O O . ALA A 1 44 ? 6.189 -0.725 14.613 1.00 41.02 44 ALA A O 16
ATOM 19751 N N . ALA A 1 45 ? 4.012 -1.232 14.354 1.00 45.30 45 ALA A N 16
ATOM 19752 C CA . ALA A 1 45 ? 3.585 0.160 14.276 1.00 60.31 45 ALA A CA 16
ATOM 19753 C C . ALA A 1 45 ? 3.999 0.932 15.524 1.00 45.24 45 ALA A C 16
ATOM 19754 O O . ALA A 1 45 ? 4.038 2.162 15.519 1.00 13.14 45 ALA A O 16
ATOM 19761 N N . ALA A 1 46 ? 4.308 0.202 16.590 1.00 4.34 46 ALA A N 16
ATOM 19762 C CA . ALA A 1 46 ? 4.721 0.819 17.845 1.00 42.42 46 ALA A CA 16
ATOM 19763 C C . ALA A 1 46 ? 5.974 1.667 17.653 1.00 23.03 46 ALA A C 16
ATOM 19764 O O . ALA A 1 46 ? 5.895 2.887 17.508 1.00 33.12 46 ALA A O 16
ATOM 19771 N N . VAL A 1 47 ? 7.132 1.013 17.655 1.00 74.14 47 VAL A N 16
ATOM 19772 C CA . VAL A 1 47 ? 8.402 1.707 17.481 1.00 61.34 47 VAL A CA 16
ATOM 19773 C C . VAL A 1 47 ? 9.085 1.286 16.184 1.00 52.10 47 VAL A C 16
ATOM 19774 O O . VAL A 1 47 ? 10.004 1.954 15.711 1.00 73.14 47 VAL A O 16
ATOM 19787 N N . GLN A 1 48 ? 8.629 0.175 15.615 1.00 54.02 48 GLN A N 16
ATOM 19788 C CA . GLN A 1 48 ? 9.196 -0.335 14.372 1.00 1.32 48 GLN A CA 16
ATOM 19789 C C . GLN A 1 48 ? 8.759 0.517 13.185 1.00 62.44 48 GLN A C 16
ATOM 19790 O O . GLN A 1 48 ? 9.497 0.668 12.212 1.00 65.32 48 GLN A O 16
ATOM 19804 N N . ALA A 1 49 ? 7.554 1.070 13.271 1.00 2.44 49 ALA A N 16
ATOM 19805 C CA . ALA A 1 49 ? 7.020 1.908 12.205 1.00 73.22 49 ALA A CA 16
ATOM 19806 C C . ALA A 1 49 ? 6.995 3.375 12.619 1.00 42.21 49 ALA A C 16
ATOM 19807 O O . ALA A 1 49 ? 6.603 4.244 11.840 1.00 13.11 49 ALA A O 16
ATOM 19814 N N . VAL A 1 50 ? 7.416 3.645 13.851 1.00 64.15 50 VAL A N 16
ATOM 19815 C CA . VAL A 1 50 ? 7.443 5.008 14.368 1.00 20.32 50 VAL A CA 16
ATOM 19816 C C . VAL A 1 50 ? 8.814 5.644 14.170 1.00 22.03 50 VAL A C 16
ATOM 19817 O O . VAL A 1 50 ? 9.023 6.825 14.446 1.00 5.52 50 VAL A O 16
ATOM 19830 N N . PRO A 1 51 ? 9.773 4.844 13.680 1.00 74.10 51 PRO A N 16
ATOM 19831 C CA . PRO A 1 51 ? 11.141 5.307 13.433 1.00 41.52 51 PRO A CA 16
ATOM 19832 C C . PRO A 1 51 ? 11.220 6.283 12.263 1.00 24.23 51 PRO A C 16
ATOM 19833 O O . PRO A 1 51 ? 12.088 7.154 12.227 1.00 41.22 51 PRO A O 16
ATOM 19844 N N . GLY A 1 52 ? 10.308 6.130 11.308 1.00 10.12 52 GLY A N 16
ATOM 19845 C CA . GLY A 1 52 ? 10.293 7.005 10.150 1.00 34.04 52 GLY A CA 16
ATOM 19846 C C . GLY A 1 52 ? 9.738 8.379 10.470 1.00 45.35 52 GLY A C 16
ATOM 19847 O O . GLY A 1 52 ? 10.383 9.393 10.205 1.00 4.13 52 GLY A O 16
ATOM 19851 N N . GLY A 1 53 ? 8.537 8.414 11.039 1.00 42.14 53 GLY A N 16
ATOM 19852 C CA . GLY A 1 53 ? 7.916 9.680 11.383 1.00 71.41 53 GLY A CA 16
ATOM 19853 C C . GLY A 1 53 ? 6.708 9.507 12.283 1.00 63.24 53 GLY A C 16
ATOM 19854 O O . GLY A 1 53 ? 6.430 10.355 13.131 1.00 34.32 53 GLY A O 16
ATOM 19858 N N . THR A 1 54 ? 5.987 8.406 12.097 1.00 33.32 54 THR A N 16
ATOM 19859 C CA . THR A 1 54 ? 4.801 8.126 12.897 1.00 74.55 54 THR A CA 16
ATOM 19860 C C . THR A 1 54 ? 4.643 6.629 13.141 1.00 50.13 54 THR A C 16
ATOM 19861 O O . THR A 1 54 ? 5.147 5.809 12.374 1.00 54.13 54 THR A O 16
ATOM 19872 N N . ALA A 1 55 ? 3.940 6.280 14.213 1.00 2.13 55 ALA A N 16
ATOM 19873 C CA . ALA A 1 55 ? 3.714 4.882 14.557 1.00 61.34 55 ALA A CA 16
ATOM 19874 C C . ALA A 1 55 ? 2.742 4.227 13.581 1.00 41.12 55 ALA A C 16
ATOM 19875 O O . ALA A 1 55 ? 1.570 4.026 13.897 1.00 4.24 55 ALA A O 16
ATOM 19882 N N . GLY A 1 56 ? 3.237 3.897 12.392 1.00 72.14 56 GLY A N 16
ATOM 19883 C CA . GLY A 1 56 ? 2.398 3.269 11.387 1.00 12.34 56 GLY A CA 16
ATOM 19884 C C . GLY A 1 56 ? 3.160 2.276 10.533 1.00 4.02 56 GLY A C 16
ATOM 19885 O O . GLY A 1 56 ? 3.969 2.665 9.691 1.00 31.12 56 GLY A O 16
ATOM 19889 N N . GLU A 1 57 ? 2.904 0.990 10.752 1.00 53.13 57 GLU A N 16
ATOM 19890 C CA . GLU A 1 57 ? 3.575 -0.061 9.996 1.00 32.23 57 GLU A CA 16
ATOM 19891 C C . GLU A 1 57 ? 2.696 -0.553 8.849 1.00 1.45 57 GLU A C 16
ATOM 19892 O O . GLU A 1 57 ? 1.672 0.053 8.534 1.00 73.21 57 GLU A O 16
ATOM 19904 N N . VAL A 1 58 ? 3.105 -1.655 8.229 1.00 40.43 58 VAL A N 16
ATOM 19905 C CA . VAL A 1 58 ? 2.356 -2.229 7.117 1.00 0.33 58 VAL A CA 16
ATOM 19906 C C . VAL A 1 58 ? 2.363 -3.752 7.179 1.00 52.04 58 VAL A C 16
ATOM 19907 O O . VAL A 1 58 ? 3.397 -4.386 6.973 1.00 71.23 58 VAL A O 16
ATOM 19920 N N . GLU A 1 59 ? 1.201 -4.333 7.463 1.00 41.43 59 GLU A N 16
ATOM 19921 C CA . GLU A 1 59 ? 1.074 -5.783 7.551 1.00 0.52 59 GLU A CA 16
ATOM 19922 C C . GLU A 1 59 ? 0.597 -6.369 6.226 1.00 54.23 59 GLU A C 16
ATOM 19923 O O . GLU A 1 59 ? 0.077 -5.654 5.368 1.00 11.11 59 GLU A O 16
ATOM 19935 N N . THR A 1 60 ? 0.777 -7.676 6.064 1.00 21.12 60 THR A N 16
ATOM 19936 C CA . THR A 1 60 ? 0.367 -8.359 4.844 1.00 62.21 60 THR A CA 16
ATOM 19937 C C . THR A 1 60 ? -0.540 -9.544 5.155 1.00 13.22 60 THR A C 16
ATOM 19938 O O . THR A 1 60 ? -0.142 -10.476 5.853 1.00 45.32 60 THR A O 16
ATOM 19949 N N . GLU A 1 61 ? -1.762 -9.501 4.633 1.00 40.12 61 GLU A N 16
ATOM 19950 C CA . GLU A 1 61 ? -2.726 -10.572 4.856 1.00 23.12 61 GLU A CA 16
ATOM 19951 C C . GLU A 1 61 ? -3.361 -11.016 3.541 1.00 3.34 61 GLU A C 16
ATOM 19952 O O . GLU A 1 61 ? -3.349 -10.281 2.553 1.00 10.23 61 GLU A O 16
ATOM 19964 N N . THR A 1 62 ? -3.915 -12.224 3.537 1.00 63.24 62 THR A N 16
ATOM 19965 C CA . THR A 1 62 ? -4.553 -12.768 2.344 1.00 10.44 62 THR A CA 16
ATOM 19966 C C . THR A 1 62 ? -5.988 -13.194 2.634 1.00 4.54 62 THR A C 16
ATOM 19967 O O . THR A 1 62 ? -6.227 -14.264 3.192 1.00 11.53 62 THR A O 16
ATOM 19978 N N . GLY A 1 63 ? -6.940 -12.349 2.251 1.00 11.41 63 GLY A N 16
ATOM 19979 C CA . GLY A 1 63 ? -8.340 -12.656 2.478 1.00 30.33 63 GLY A CA 16
ATOM 19980 C C . GLY A 1 63 ? -8.961 -13.418 1.324 1.00 21.34 63 GLY A C 16
ATOM 19981 O O . GLY A 1 63 ? -8.322 -14.286 0.731 1.00 61.40 63 GLY A O 16
ATOM 19985 N N . GLU A 1 64 ? -10.211 -13.094 1.007 1.00 24.23 64 GLU A N 16
ATOM 19986 C CA . GLU A 1 64 ? -10.918 -13.757 -0.082 1.00 30.31 64 GLU A CA 16
ATOM 19987 C C . GLU A 1 64 ? -10.657 -13.051 -1.409 1.00 73.44 64 GLU A C 16
ATOM 19988 O O . GLU A 1 64 ? -11.174 -13.454 -2.451 1.00 1.31 64 GLU A O 16
ATOM 20000 N N . GLY A 1 65 ? -9.851 -11.995 -1.363 1.00 15.30 65 GLY A N 16
ATOM 20001 C CA . GLY A 1 65 ? -9.536 -11.249 -2.567 1.00 53.32 65 GLY A CA 16
ATOM 20002 C C . GLY A 1 65 ? -8.156 -11.571 -3.105 1.00 32.53 65 GLY A C 16
ATOM 20003 O O . GLY A 1 65 ? -7.857 -12.725 -3.412 1.00 4.14 65 GLY A O 16
ATOM 20007 N N . ALA A 1 66 ? -7.314 -10.550 -3.221 1.00 12.14 66 ALA A N 16
ATOM 20008 C CA . ALA A 1 66 ? -5.958 -10.731 -3.725 1.00 15.25 66 ALA A CA 16
ATOM 20009 C C . ALA A 1 66 ? -4.926 -10.283 -2.695 1.00 60.54 66 ALA A C 16
ATOM 20010 O O . ALA A 1 66 ? -4.305 -11.109 -2.026 1.00 52.30 66 ALA A O 16
ATOM 20017 N N . ALA A 1 67 ? -4.747 -8.972 -2.575 1.00 20.10 67 ALA A N 16
ATOM 20018 C CA . ALA A 1 67 ? -3.790 -8.416 -1.626 1.00 54.43 67 ALA A CA 16
ATOM 20019 C C . ALA A 1 67 ? -4.503 -7.687 -0.492 1.00 21.12 67 ALA A C 16
ATOM 20020 O O . ALA A 1 67 ? -4.712 -6.476 -0.554 1.00 20.01 67 ALA A O 16
ATOM 20027 N N . ALA A 1 68 ? -4.874 -8.433 0.543 1.00 30.34 68 ALA A N 16
ATOM 20028 C CA . ALA A 1 68 ? -5.562 -7.858 1.692 1.00 1.34 68 ALA A CA 16
ATOM 20029 C C . ALA A 1 68 ? -4.590 -7.591 2.837 1.00 34.31 68 ALA A C 16
ATOM 20030 O O . ALA A 1 68 ? -4.430 -8.420 3.734 1.00 51.32 68 ALA A O 16
ATOM 20037 N N . TYR A 1 69 ? -3.944 -6.431 2.800 1.00 21.52 69 TYR A N 16
ATOM 20038 C CA . TYR A 1 69 ? -2.985 -6.058 3.833 1.00 13.42 69 TYR A CA 16
ATOM 20039 C C . TYR A 1 69 ? -3.470 -4.837 4.610 1.00 62.10 69 TYR A C 16
ATOM 20040 O O . TYR A 1 69 ? -4.302 -4.070 4.128 1.00 74.51 69 TYR A O 16
ATOM 20058 N N . GLY A 1 70 ? -2.940 -4.664 5.817 1.00 14.53 70 GLY A N 16
ATOM 20059 C CA . GLY A 1 70 ? -3.329 -3.535 6.643 1.00 53.14 70 GLY A CA 16
ATOM 20060 C C . GLY A 1 70 ? -2.141 -2.706 7.088 1.00 11.31 70 GLY A C 16
ATOM 20061 O O . GLY A 1 70 ? -1.175 -3.236 7.637 1.00 73.31 70 GLY A O 16
ATOM 20065 N N . VAL A 1 71 ? -2.210 -1.400 6.850 1.00 14.33 71 VAL A N 16
ATOM 20066 C CA . VAL A 1 71 ? -1.132 -0.495 7.230 1.00 22.23 71 VAL A CA 16
ATOM 20067 C C . VAL A 1 71 ? -1.547 0.396 8.396 1.00 64.32 71 VAL A C 16
ATOM 20068 O O . VAL A 1 71 ? -2.546 1.111 8.319 1.00 11.54 71 VAL A O 16
ATOM 20081 N N . LEU A 1 72 ? -0.773 0.348 9.474 1.00 23.34 72 LEU A N 16
ATOM 20082 C CA . LEU A 1 72 ? -1.059 1.151 10.658 1.00 42.53 72 LEU A CA 16
ATOM 20083 C C . LEU A 1 72 ? -0.480 2.555 10.516 1.00 44.44 72 LEU A C 16
ATOM 20084 O O . LEU A 1 72 ? 0.605 2.738 9.962 1.00 75.15 72 LEU A O 16
ATOM 20100 N N . VAL A 1 73 ? -1.209 3.545 11.022 1.00 62.14 73 VAL A N 16
ATOM 20101 C CA . VAL A 1 73 ? -0.766 4.933 10.954 1.00 32.52 73 VAL A CA 16
ATOM 20102 C C . VAL A 1 73 ? -1.316 5.742 12.123 1.00 54.21 73 VAL A C 16
ATOM 20103 O O . VAL A 1 73 ? -2.441 6.242 12.073 1.00 60.43 73 VAL A O 16
ATOM 20116 N N . THR A 1 74 ? -0.516 5.869 13.177 1.00 43.43 74 THR A N 16
ATOM 20117 C CA . THR A 1 74 ? -0.922 6.618 14.359 1.00 20.03 74 THR A CA 16
ATOM 20118 C C . THR A 1 74 ? 0.260 6.857 15.292 1.00 41.04 74 THR A C 16
ATOM 20119 O O . THR A 1 74 ? 1.403 6.964 14.846 1.00 73.42 74 THR A O 16
ATOM 20130 N N . ARG A 1 75 ? -0.022 6.940 16.588 1.00 63.33 75 ARG A N 16
ATOM 20131 C CA . ARG A 1 75 ? 1.019 7.167 17.583 1.00 62.30 75 ARG A CA 16
ATOM 20132 C C . ARG A 1 75 ? 1.348 5.877 18.329 1.00 1.25 75 ARG A C 16
ATOM 20133 O O . ARG A 1 75 ? 0.511 4.986 18.478 1.00 4.44 75 ARG A O 16
ATOM 20154 N N . PRO A 1 76 ? 2.596 5.773 18.810 1.00 0.31 76 PRO A N 16
ATOM 20155 C CA . PRO A 1 76 ? 3.064 4.597 19.549 1.00 3.00 76 PRO A CA 16
ATOM 20156 C C . PRO A 1 76 ? 2.420 4.483 20.926 1.00 35.11 76 PRO A C 16
ATOM 20157 O O . PRO A 1 76 ? 2.800 3.633 21.732 1.00 52.14 76 PRO A O 16
ATOM 20168 N N . ASP A 1 77 ? 1.442 5.343 21.190 1.00 42.24 77 ASP A N 16
ATOM 20169 C CA . ASP A 1 77 ? 0.743 5.338 22.469 1.00 22.35 77 ASP A CA 16
ATOM 20170 C C . ASP A 1 77 ? -0.254 4.186 22.539 1.00 75.32 77 ASP A C 16
ATOM 20171 O O . ASP A 1 77 ? -1.179 4.199 23.351 1.00 44.51 77 ASP A O 16
ATOM 20180 N N . GLY A 1 78 ? -0.061 3.189 21.680 1.00 52.32 78 GLY A N 16
ATOM 20181 C CA . GLY A 1 78 ? -0.952 2.044 21.659 1.00 14.23 78 GLY A CA 16
ATOM 20182 C C . GLY A 1 78 ? -2.057 2.188 20.631 1.00 30.42 78 GLY A C 16
ATOM 20183 O O . GLY A 1 78 ? -2.739 1.217 20.301 1.00 32.33 78 GLY A O 16
ATOM 20187 N N . THR A 1 79 ? -2.237 3.403 20.123 1.00 24.01 79 THR A N 16
ATOM 20188 C CA . THR A 1 79 ? -3.268 3.671 19.129 1.00 41.02 79 THR A CA 16
ATOM 20189 C C . THR A 1 79 ? -2.687 3.669 17.720 1.00 43.44 79 THR A C 16
ATOM 20190 O O . THR A 1 79 ? -1.734 4.394 17.430 1.00 73.21 79 THR A O 16
ATOM 20201 N N . ARG A 1 80 ? -3.266 2.852 16.846 1.00 31.15 80 ARG A N 16
ATOM 20202 C CA . ARG A 1 80 ? -2.805 2.756 15.467 1.00 44.21 80 ARG A CA 16
ATOM 20203 C C . ARG A 1 80 ? -3.984 2.729 14.500 1.00 54.14 80 ARG A C 16
ATOM 20204 O O . ARG A 1 80 ? -5.111 2.418 14.886 1.00 21.14 80 ARG A O 16
ATOM 20225 N N . VAL A 1 81 ? -3.718 3.058 13.239 1.00 23.25 81 VAL A N 16
ATOM 20226 C CA . VAL A 1 81 ? -4.756 3.071 12.216 1.00 34.44 81 VAL A CA 16
ATOM 20227 C C . VAL A 1 81 ? -4.452 2.065 11.112 1.00 74.21 81 VAL A C 16
ATOM 20228 O O . VAL A 1 81 ? -3.754 2.379 10.149 1.00 73.15 81 VAL A O 16
ATOM 20241 N N . GLU A 1 82 ? -4.982 0.854 11.259 1.00 50.40 82 GLU A N 16
ATOM 20242 C CA . GLU A 1 82 ? -4.766 -0.198 10.273 1.00 74.01 82 GLU A CA 16
ATOM 20243 C C . GLU A 1 82 ? -5.740 -0.058 9.106 1.00 34.55 82 GLU A C 16
ATOM 20244 O O . GLU A 1 82 ? -6.957 -0.110 9.289 1.00 22.41 82 GLU A O 16
ATOM 20256 N N . VAL A 1 83 ? -5.196 0.120 7.907 1.00 73.42 83 VAL A N 16
ATOM 20257 C CA . VAL A 1 83 ? -6.016 0.266 6.710 1.00 43.32 83 VAL A CA 16
ATOM 20258 C C . VAL A 1 83 ? -6.089 -1.042 5.930 1.00 3.32 83 VAL A C 16
ATOM 20259 O O . VAL A 1 83 ? -5.096 -1.493 5.359 1.00 45.23 83 VAL A O 16
ATOM 20272 N N . HIS A 1 84 ? -7.272 -1.647 5.910 1.00 20.22 84 HIS A N 16
ATOM 20273 C CA . HIS A 1 84 ? -7.476 -2.904 5.199 1.00 23.31 84 HIS A CA 16
ATOM 20274 C C . HIS A 1 84 ? -7.822 -2.650 3.735 1.00 63.30 84 HIS A C 16
ATOM 20275 O O . HIS A 1 84 ? -8.904 -2.154 3.419 1.00 43.20 84 HIS A O 16
ATOM 20289 N N . LEU A 1 85 ? -6.896 -2.993 2.846 1.00 74.15 85 LEU A N 16
ATOM 20290 C CA . LEU A 1 85 ? -7.103 -2.802 1.414 1.00 11.32 85 LEU A CA 16
ATOM 20291 C C . LEU A 1 85 ? -6.845 -4.096 0.649 1.00 54.20 85 LEU A C 16
ATOM 20292 O O . LEU A 1 85 ? -5.796 -4.721 0.802 1.00 2.21 85 LEU A O 16
ATOM 20308 N N . ASP A 1 86 ? -7.809 -4.491 -0.176 1.00 43.11 86 ASP A N 16
ATOM 20309 C CA . ASP A 1 86 ? -7.685 -5.709 -0.968 1.00 40.14 86 ASP A CA 16
ATOM 20310 C C . ASP A 1 86 ? -8.138 -5.471 -2.406 1.00 3.35 86 ASP A C 16
ATOM 20311 O O . ASP A 1 86 ? -9.196 -4.889 -2.645 1.00 3.40 86 ASP A O 16
ATOM 20320 N N . ARG A 1 87 ? -7.329 -5.924 -3.358 1.00 50.50 87 ARG A N 16
ATOM 20321 C CA . ARG A 1 87 ? -7.645 -5.758 -4.771 1.00 53.55 87 ARG A CA 16
ATOM 20322 C C . ARG A 1 87 ? -8.989 -6.399 -5.107 1.00 2.51 87 ARG A C 16
ATOM 20323 O O . ARG A 1 87 ? -9.414 -6.404 -6.262 1.00 52.12 87 ARG A O 16
ATOM 20344 N N . ASP A 1 88 ? -9.651 -6.938 -4.090 1.00 13.04 88 ASP A N 16
ATOM 20345 C CA . ASP A 1 88 ? -10.947 -7.581 -4.276 1.00 23.30 88 ASP A CA 16
ATOM 20346 C C . ASP A 1 88 ? -12.007 -6.561 -4.678 1.00 73.10 88 ASP A C 16
ATOM 20347 O O . ASP A 1 88 ? -13.150 -6.918 -4.964 1.00 72.35 88 ASP A O 16
ATOM 20356 N N . PHE A 1 89 ? -11.621 -5.290 -4.696 1.00 52.31 89 PHE A N 16
ATOM 20357 C CA . PHE A 1 89 ? -12.539 -4.217 -5.061 1.00 32.01 89 PHE A CA 16
ATOM 20358 C C . PHE A 1 89 ? -13.624 -4.045 -4.001 1.00 65.31 89 PHE A C 16
ATOM 20359 O O . PHE A 1 89 ? -14.617 -3.352 -4.221 1.00 31.50 89 PHE A O 16
ATOM 20376 N N . ARG A 1 90 ? -13.425 -4.682 -2.851 1.00 41.44 90 ARG A N 16
ATOM 20377 C CA . ARG A 1 90 ? -14.386 -4.601 -1.758 1.00 24.32 90 ARG A CA 16
ATOM 20378 C C . ARG A 1 90 ? -13.676 -4.378 -0.426 1.00 3.13 90 ARG A C 16
ATOM 20379 O O . ARG A 1 90 ? -14.316 -4.260 0.619 1.00 11.21 90 ARG A O 16
ATOM 20400 N N . VAL A 1 91 ? -12.348 -4.322 -0.470 1.00 53.45 91 VAL A N 16
ATOM 20401 C CA . VAL A 1 91 ? -11.551 -4.112 0.732 1.00 10.01 91 VAL A CA 16
ATOM 20402 C C . VAL A 1 91 ? -10.776 -2.802 0.656 1.00 45.42 91 VAL A C 16
ATOM 20403 O O . VAL A 1 91 ? -9.664 -2.755 0.126 1.00 13.13 91 VAL A O 16
ATOM 20416 N N . LEU A 1 92 ? -11.368 -1.738 1.188 1.00 22.41 92 LEU A N 16
ATOM 20417 C CA . LEU A 1 92 ? -10.732 -0.425 1.181 1.00 34.24 92 LEU A CA 16
ATOM 20418 C C . LEU A 1 92 ? -11.058 0.344 2.458 1.00 73.14 92 LEU A C 16
ATOM 20419 O O . LEU A 1 92 ? -10.845 1.554 2.537 1.00 61.13 92 LEU A O 16
ATOM 20435 N N . ASP A 1 93 ? -11.574 -0.366 3.455 1.00 71.33 93 ASP A N 16
ATOM 20436 C CA . ASP A 1 93 ? -11.926 0.249 4.729 1.00 33.32 93 ASP A CA 16
ATOM 20437 C C . ASP A 1 93 ? -10.789 0.103 5.736 1.00 51.25 93 ASP A C 16
ATOM 20438 O O . ASP A 1 93 ? -10.175 -0.958 5.846 1.00 21.52 93 ASP A O 16
ATOM 20447 N N . THR A 1 94 ? -10.512 1.178 6.468 1.00 72.14 94 THR A N 16
ATOM 20448 C CA . THR A 1 94 ? -9.448 1.171 7.463 1.00 43.10 94 THR A CA 16
ATOM 20449 C C . THR A 1 94 ? -9.999 0.890 8.856 1.00 13.40 94 THR A C 16
ATOM 20450 O O . THR A 1 94 ? -10.960 1.524 9.292 1.00 43.10 94 THR A O 16
ATOM 20461 N N . GLU A 1 95 ? -9.385 -0.063 9.550 1.00 40.22 95 GLU A N 16
ATOM 20462 C CA . GLU A 1 95 ? -9.816 -0.426 10.894 1.00 33.55 95 GLU A CA 16
ATOM 20463 C C . GLU A 1 95 ? -8.924 0.225 11.947 1.00 51.40 95 GLU A C 16
ATOM 20464 O O . GLU A 1 95 ? -7.699 0.109 11.916 1.00 3.55 95 GLU A O 16
ATOM 20476 N N . PRO A 1 96 ? -9.552 0.928 12.901 1.00 11.41 96 PRO A N 16
ATOM 20477 C CA . PRO A 1 96 ? -8.835 1.613 13.981 1.00 33.02 96 PRO A CA 16
ATOM 20478 C C . PRO A 1 96 ? -8.212 0.637 14.973 1.00 34.23 96 PRO A C 16
ATOM 20479 O O . PRO A 1 96 ? -8.920 -0.087 15.674 1.00 43.32 96 PRO A O 16
ATOM 20490 N N . ALA A 1 97 ? -6.885 0.622 15.028 1.00 44.42 97 ALA A N 16
ATOM 20491 C CA . ALA A 1 97 ? -6.167 -0.263 15.936 1.00 20.32 97 ALA A CA 16
ATOM 20492 C C . ALA A 1 97 ? -6.456 0.091 17.391 1.00 42.20 97 ALA A C 16
ATOM 20493 O O . ALA A 1 97 ? -6.090 1.168 17.862 1.00 42.33 97 ALA A O 16
ATOM 20500 N N . ASP A 1 98 ? -7.115 -0.821 18.098 1.00 45.44 98 ASP A N 16
ATOM 20501 C CA . ASP A 1 98 ? -7.452 -0.604 19.500 1.00 53.04 98 ASP A CA 16
ATOM 20502 C C . ASP A 1 98 ? -6.311 -1.049 20.409 1.00 60.44 98 ASP A C 16
ATOM 20503 O O . ASP A 1 98 ? -6.492 -1.211 21.615 1.00 65.43 98 ASP A O 16
ATOM 20512 N N . GLY A 1 99 ? -5.135 -1.247 19.820 1.00 20.03 99 GLY A N 16
ATOM 20513 C CA . GLY A 1 99 ? -3.982 -1.673 20.592 1.00 60.24 99 GLY A CA 16
ATOM 20514 C C . GLY A 1 99 ? -4.033 -3.146 20.945 1.00 71.41 99 GLY A C 16
ATOM 20515 O O . GLY A 1 99 ? -3.005 -3.758 21.236 1.00 40.02 99 GLY A O 16
ATOM 20519 N N . ASP A 1 100 ? -5.232 -3.717 20.921 1.00 33.35 100 ASP A N 16
ATOM 20520 C CA . ASP A 1 100 ? -5.414 -5.128 21.242 1.00 22.35 100 ASP A CA 16
ATOM 20521 C C . ASP A 1 100 ? -5.480 -5.970 19.972 1.00 33.42 100 ASP A C 16
ATOM 20522 O O . ASP A 1 100 ? -4.954 -7.081 19.924 1.00 72.45 100 ASP A O 16
ATOM 20531 N N . GLY A 1 101 ? -6.132 -5.433 18.945 1.00 32.13 101 GLY A N 16
ATOM 20532 C CA . GLY A 1 101 ? -6.257 -6.149 17.689 1.00 22.22 101 GLY A CA 16
ATOM 20533 C C . GLY A 1 101 ? -7.442 -7.094 17.676 1.00 62.33 101 GLY A C 16
ATOM 20534 O O . GLY A 1 101 ? -7.318 -8.251 17.276 1.00 25.21 101 GLY A O 16
ATOM 20538 N N . GLY A 1 102 ? -8.596 -6.601 18.116 1.00 65.13 102 GLY A N 16
ATOM 20539 C CA . GLY A 1 102 ? -9.791 -7.424 18.146 1.00 44.21 102 GLY A CA 16
ATOM 20540 C C . GLY A 1 102 ? -9.815 -8.367 19.332 1.00 33.12 102 GLY A C 16
ATOM 20541 O O . GLY A 1 102 ? -8.922 -8.334 20.179 1.00 55.51 102 GLY A O 16
ATOM 20545 N N . ASP A 1 11 ? 0.046 0.183 -1.479 1.00 1.41 11 ASP A N 17
ATOM 20546 C CA . ASP A 1 11 ? 0.700 0.286 -2.778 1.00 51.44 11 ASP A CA 17
ATOM 20547 C C . ASP A 1 11 ? 0.590 -1.026 -3.547 1.00 63.54 11 ASP A C 17
ATOM 20548 O O . ASP A 1 11 ? 0.487 -1.032 -4.774 1.00 70.23 11 ASP A O 17
ATOM 20557 N N . TYR A 1 12 ? 0.615 -2.137 -2.819 1.00 14.34 12 TYR A N 17
ATOM 20558 C CA . TYR A 1 12 ? 0.522 -3.456 -3.432 1.00 74.12 12 TYR A CA 17
ATOM 20559 C C . TYR A 1 12 ? -0.869 -3.689 -4.014 1.00 72.42 12 TYR A C 17
ATOM 20560 O O . TYR A 1 12 ? -1.012 -4.192 -5.129 1.00 43.32 12 TYR A O 17
ATOM 20578 N N . ASP A 1 13 ? -1.892 -3.320 -3.251 1.00 70.31 13 ASP A N 17
ATOM 20579 C CA . ASP A 1 13 ? -3.273 -3.487 -3.690 1.00 43.10 13 ASP A CA 17
ATOM 20580 C C . ASP A 1 13 ? -3.576 -2.587 -4.884 1.00 64.32 13 ASP A C 17
ATOM 20581 O O . ASP A 1 13 ? -2.702 -2.320 -5.710 1.00 21.22 13 ASP A O 17
ATOM 20590 N N . ILE A 1 14 ? -4.818 -2.124 -4.969 1.00 71.35 14 ILE A N 17
ATOM 20591 C CA . ILE A 1 14 ? -5.236 -1.255 -6.062 1.00 64.05 14 ILE A CA 17
ATOM 20592 C C . ILE A 1 14 ? -4.710 0.163 -5.869 1.00 3.15 14 ILE A C 17
ATOM 20593 O O . ILE A 1 14 ? -5.022 0.839 -4.888 1.00 24.23 14 ILE A O 17
ATOM 20609 N N . PRO A 1 15 ? -3.893 0.628 -6.826 1.00 74.41 15 PRO A N 17
ATOM 20610 C CA . PRO A 1 15 ? -3.308 1.971 -6.785 1.00 15.13 15 PRO A CA 17
ATOM 20611 C C . PRO A 1 15 ? -4.349 3.063 -7.005 1.00 53.55 15 PRO A C 17
ATOM 20612 O O . PRO A 1 15 ? -4.017 4.247 -7.076 1.00 53.35 15 PRO A O 17
ATOM 20623 N N . THR A 1 16 ? -5.611 2.659 -7.113 1.00 52.31 16 THR A N 17
ATOM 20624 C CA . THR A 1 16 ? -6.701 3.603 -7.326 1.00 43.55 16 THR A CA 17
ATOM 20625 C C . THR A 1 16 ? -7.653 3.623 -6.136 1.00 63.41 16 THR A C 17
ATOM 20626 O O . THR A 1 16 ? -8.806 4.038 -6.256 1.00 60.21 16 THR A O 17
ATOM 20637 N N . THR A 1 17 ? -7.163 3.171 -4.985 1.00 54.14 17 THR A N 17
ATOM 20638 C CA . THR A 1 17 ? -7.971 3.136 -3.773 1.00 0.03 17 THR A CA 17
ATOM 20639 C C . THR A 1 17 ? -8.009 4.502 -3.098 1.00 2.25 17 THR A C 17
ATOM 20640 O O . THR A 1 17 ? -7.645 5.512 -3.700 1.00 32.24 17 THR A O 17
ATOM 20651 N N . GLU A 1 18 ? -8.450 4.526 -1.844 1.00 34.32 18 GLU A N 17
ATOM 20652 C CA . GLU A 1 18 ? -8.535 5.770 -1.088 1.00 31.43 18 GLU A CA 17
ATOM 20653 C C . GLU A 1 18 ? -7.145 6.271 -0.707 1.00 62.23 18 GLU A C 17
ATOM 20654 O O . GLU A 1 18 ? -6.249 6.345 -1.547 1.00 52.32 18 GLU A O 17
ATOM 20666 N N . ASN A 1 19 ? -6.974 6.614 0.565 1.00 23.14 19 ASN A N 17
ATOM 20667 C CA . ASN A 1 19 ? -5.693 7.109 1.058 1.00 55.32 19 ASN A CA 17
ATOM 20668 C C . ASN A 1 19 ? -4.683 5.973 1.186 1.00 53.23 19 ASN A C 17
ATOM 20669 O O . ASN A 1 19 ? -3.624 6.135 1.793 1.00 21.11 19 ASN A O 17
ATOM 20680 N N . LEU A 1 20 ? -5.018 4.824 0.609 1.00 3.03 20 LEU A N 17
ATOM 20681 C CA . LEU A 1 20 ? -4.140 3.660 0.658 1.00 62.15 20 LEU A CA 17
ATOM 20682 C C . LEU A 1 20 ? -2.772 3.985 0.066 1.00 61.50 20 LEU A C 17
ATOM 20683 O O . LEU A 1 20 ? -1.765 3.381 0.437 1.00 62.13 20 LEU A O 17
ATOM 20699 N N . TYR A 1 21 ? -2.743 4.943 -0.854 1.00 32.53 21 TYR A N 17
ATOM 20700 C CA . TYR A 1 21 ? -1.499 5.348 -1.497 1.00 20.42 21 TYR A CA 17
ATOM 20701 C C . TYR A 1 21 ? -0.899 6.567 -0.803 1.00 62.40 21 TYR A C 17
ATOM 20702 O O . TYR A 1 21 ? 0.084 7.141 -1.272 1.00 2.14 21 TYR A O 17
ATOM 20720 N N . PHE A 1 22 ? -1.498 6.956 0.318 1.00 63.14 22 PHE A N 17
ATOM 20721 C CA . PHE A 1 22 ? -1.024 8.107 1.078 1.00 61.34 22 PHE A CA 17
ATOM 20722 C C . PHE A 1 22 ? -0.408 7.667 2.403 1.00 55.31 22 PHE A C 17
ATOM 20723 O O . PHE A 1 22 ? 0.637 8.173 2.811 1.00 72.22 22 PHE A O 17
ATOM 20740 N N . GLN A 1 23 ? -1.065 6.724 3.070 1.00 75.44 23 GLN A N 17
ATOM 20741 C CA . GLN A 1 23 ? -0.584 6.217 4.349 1.00 1.12 23 GLN A CA 17
ATOM 20742 C C . GLN A 1 23 ? 0.746 5.489 4.181 1.00 51.40 23 GLN A C 17
ATOM 20743 O O . GLN A 1 23 ? 1.715 5.776 4.883 1.00 50.25 23 GLN A O 17
ATOM 20757 N N . GLY A 1 24 ? 0.784 4.545 3.246 1.00 42.25 24 GLY A N 17
ATOM 20758 C CA . GLY A 1 24 ? 2.000 3.791 3.003 1.00 72.35 24 GLY A CA 17
ATOM 20759 C C . GLY A 1 24 ? 3.231 4.674 2.955 1.00 32.03 24 GLY A C 17
ATOM 20760 O O . GLY A 1 24 ? 4.197 4.443 3.682 1.00 71.14 24 GLY A O 17
ATOM 20764 N N . ALA A 1 25 ? 3.197 5.688 2.097 1.00 60.12 25 ALA A N 17
ATOM 20765 C CA . ALA A 1 25 ? 4.318 6.609 1.958 1.00 63.22 25 ALA A CA 17
ATOM 20766 C C . ALA A 1 25 ? 4.098 7.871 2.785 1.00 73.03 25 ALA A C 17
ATOM 20767 O O . ALA A 1 25 ? 4.189 8.985 2.270 1.00 51.10 25 ALA A O 17
ATOM 20774 N N . MET A 1 26 ? 3.807 7.688 4.068 1.00 14.45 26 MET A N 17
ATOM 20775 C CA . MET A 1 26 ? 3.574 8.814 4.966 1.00 35.33 26 MET A CA 17
ATOM 20776 C C . MET A 1 26 ? 4.853 9.618 5.174 1.00 61.32 26 MET A C 17
ATOM 20777 O O . MET A 1 26 ? 4.824 10.847 5.222 1.00 34.03 26 MET A O 17
ATOM 20791 N N . ALA A 1 27 ? 5.975 8.915 5.296 1.00 13.40 27 ALA A N 17
ATOM 20792 C CA . ALA A 1 27 ? 7.264 9.564 5.497 1.00 44.44 27 ALA A CA 17
ATOM 20793 C C . ALA A 1 27 ? 8.238 9.208 4.379 1.00 62.52 27 ALA A C 17
ATOM 20794 O O . ALA A 1 27 ? 8.276 9.867 3.340 1.00 15.50 27 ALA A O 17
ATOM 20801 N N . PHE A 1 28 ? 9.026 8.160 4.599 1.00 51.05 28 PHE A N 17
ATOM 20802 C CA . PHE A 1 28 ? 10.002 7.717 3.610 1.00 72.51 28 PHE A CA 17
ATOM 20803 C C . PHE A 1 28 ? 10.136 6.197 3.622 1.00 25.44 28 PHE A C 17
ATOM 20804 O O . PHE A 1 28 ? 10.486 5.585 2.612 1.00 14.34 28 PHE A O 17
ATOM 20821 N N . ASP A 1 29 ? 9.858 5.594 4.773 1.00 73.32 29 ASP A N 17
ATOM 20822 C CA . ASP A 1 29 ? 9.947 4.145 4.918 1.00 11.32 29 ASP A CA 17
ATOM 20823 C C . ASP A 1 29 ? 9.584 3.718 6.337 1.00 5.31 29 ASP A C 17
ATOM 20824 O O . ASP A 1 29 ? 10.057 2.694 6.828 1.00 5.20 29 ASP A O 17
ATOM 20833 N N . GLY A 1 30 ? 8.742 4.512 6.992 1.00 42.01 30 GLY A N 17
ATOM 20834 C CA . GLY A 1 30 ? 8.332 4.200 8.348 1.00 12.15 30 GLY A CA 17
ATOM 20835 C C . GLY A 1 30 ? 7.290 3.100 8.401 1.00 52.54 30 GLY A C 17
ATOM 20836 O O . GLY A 1 30 ? 6.707 2.839 9.452 1.00 22.14 30 GLY A O 17
ATOM 20840 N N . GLU A 1 31 ? 7.054 2.456 7.262 1.00 52.31 31 GLU A N 17
ATOM 20841 C CA . GLU A 1 31 ? 6.073 1.381 7.183 1.00 74.42 31 GLU A CA 17
ATOM 20842 C C . GLU A 1 31 ? 6.736 0.022 7.392 1.00 0.51 31 GLU A C 17
ATOM 20843 O O . GLU A 1 31 ? 7.316 -0.546 6.467 1.00 5.01 31 GLU A O 17
ATOM 20855 N N . ASP A 1 32 ? 6.646 -0.491 8.614 1.00 61.11 32 ASP A N 17
ATOM 20856 C CA . ASP A 1 32 ? 7.237 -1.782 8.946 1.00 73.41 32 ASP A CA 17
ATOM 20857 C C . ASP A 1 32 ? 6.539 -2.909 8.190 1.00 25.31 32 ASP A C 17
ATOM 20858 O O . ASP A 1 32 ? 5.850 -2.671 7.199 1.00 3.51 32 ASP A O 17
ATOM 20867 N N . GLU A 1 33 ? 6.725 -4.137 8.665 1.00 62.11 33 GLU A N 17
ATOM 20868 C CA . GLU A 1 33 ? 6.115 -5.300 8.032 1.00 62.51 33 GLU A CA 17
ATOM 20869 C C . GLU A 1 33 ? 5.376 -6.154 9.059 1.00 43.31 33 GLU A C 17
ATOM 20870 O O . GLU A 1 33 ? 5.991 -6.908 9.814 1.00 53.52 33 GLU A O 17
ATOM 20882 N N . VAL A 1 34 ? 4.053 -6.029 9.081 1.00 1.34 34 VAL A N 17
ATOM 20883 C CA . VAL A 1 34 ? 3.229 -6.788 10.014 1.00 2.15 34 VAL A CA 17
ATOM 20884 C C . VAL A 1 34 ? 3.156 -8.257 9.613 1.00 10.13 34 VAL A C 17
ATOM 20885 O O . VAL A 1 34 ? 3.398 -8.610 8.459 1.00 64.14 34 VAL A O 17
ATOM 20898 N N . THR A 1 35 ? 2.819 -9.111 10.575 1.00 62.34 35 THR A N 17
ATOM 20899 C CA . THR A 1 35 ? 2.714 -10.543 10.323 1.00 43.15 35 THR A CA 17
ATOM 20900 C C . THR A 1 35 ? 1.295 -10.928 9.922 1.00 32.10 35 THR A C 17
ATOM 20901 O O . THR A 1 35 ? 1.093 -11.782 9.060 1.00 34.32 35 THR A O 17
ATOM 20912 N N . GLY A 1 36 ? 0.313 -10.291 10.553 1.00 20.25 36 GLY A N 17
ATOM 20913 C CA . GLY A 1 36 ? -1.076 -10.581 10.248 1.00 1.14 36 GLY A CA 17
ATOM 20914 C C . GLY A 1 36 ? -2.028 -10.008 11.280 1.00 63.42 36 GLY A C 17
ATOM 20915 O O . GLY A 1 36 ? -2.842 -9.133 10.986 1.00 3.41 36 GLY A O 17
ATOM 20919 N N . PRO A 1 37 ? -1.933 -10.509 12.521 1.00 42.04 37 PRO A N 17
ATOM 20920 C CA . PRO A 1 37 ? -2.786 -10.057 13.624 1.00 45.11 37 PRO A CA 17
ATOM 20921 C C . PRO A 1 37 ? -2.456 -8.635 14.067 1.00 64.53 37 PRO A C 17
ATOM 20922 O O . PRO A 1 37 ? -1.369 -8.126 13.792 1.00 51.13 37 PRO A O 17
ATOM 20933 N N . ASP A 1 38 ? -3.399 -8.001 14.753 1.00 11.24 38 ASP A N 17
ATOM 20934 C CA . ASP A 1 38 ? -3.208 -6.638 15.236 1.00 42.02 38 ASP A CA 17
ATOM 20935 C C . ASP A 1 38 ? -2.023 -6.562 16.194 1.00 50.12 38 ASP A C 17
ATOM 20936 O O . ASP A 1 38 ? -1.363 -5.529 16.300 1.00 51.33 38 ASP A O 17
ATOM 20945 N N . ALA A 1 39 ? -1.760 -7.663 16.890 1.00 13.14 39 ALA A N 17
ATOM 20946 C CA . ALA A 1 39 ? -0.655 -7.721 17.839 1.00 60.12 39 ALA A CA 17
ATOM 20947 C C . ALA A 1 39 ? 0.657 -7.313 17.178 1.00 24.11 39 ALA A C 17
ATOM 20948 O O . ALA A 1 39 ? 1.545 -6.760 17.828 1.00 60.40 39 ALA A O 17
ATOM 20955 N N . ASP A 1 40 ? 0.774 -7.590 15.884 1.00 12.40 40 ASP A N 17
ATOM 20956 C CA . ASP A 1 40 ? 1.978 -7.251 15.135 1.00 3.21 40 ASP A CA 17
ATOM 20957 C C . ASP A 1 40 ? 1.952 -5.790 14.695 1.00 31.32 40 ASP A C 17
ATOM 20958 O O . ASP A 1 40 ? 2.988 -5.127 14.648 1.00 21.14 40 ASP A O 17
ATOM 20967 N N . ARG A 1 41 ? 0.761 -5.296 14.373 1.00 61.21 41 ARG A N 17
ATOM 20968 C CA . ARG A 1 41 ? 0.600 -3.915 13.934 1.00 22.15 41 ARG A CA 17
ATOM 20969 C C . ARG A 1 41 ? 0.793 -2.949 15.100 1.00 51.13 41 ARG A C 17
ATOM 20970 O O . ARG A 1 41 ? 1.419 -1.900 14.952 1.00 53.41 41 ARG A O 17
ATOM 20991 N N . ALA A 1 42 ? 0.250 -3.311 16.258 1.00 41.34 42 ALA A N 17
ATOM 20992 C CA . ALA A 1 42 ? 0.363 -2.477 17.448 1.00 65.11 42 ALA A CA 17
ATOM 20993 C C . ALA A 1 42 ? 1.789 -2.485 17.990 1.00 52.11 42 ALA A C 17
ATOM 20994 O O . ALA A 1 42 ? 2.273 -1.477 18.505 1.00 53.33 42 ALA A O 17
ATOM 21001 N N . ARG A 1 43 ? 2.456 -3.628 17.871 1.00 33.34 43 ARG A N 17
ATOM 21002 C CA . ARG A 1 43 ? 3.825 -3.767 18.351 1.00 23.24 43 ARG A CA 17
ATOM 21003 C C . ARG A 1 43 ? 4.815 -3.185 17.347 1.00 43.12 43 ARG A C 17
ATOM 21004 O O . ARG A 1 43 ? 5.797 -2.548 17.726 1.00 4.22 43 ARG A O 17
ATOM 21025 N N . ALA A 1 44 ? 4.549 -3.409 16.064 1.00 5.11 44 ALA A N 17
ATOM 21026 C CA . ALA A 1 44 ? 5.416 -2.906 15.005 1.00 15.52 44 ALA A CA 17
ATOM 21027 C C . ALA A 1 44 ? 5.214 -1.409 14.796 1.00 14.41 44 ALA A C 17
ATOM 21028 O O . ALA A 1 44 ? 6.145 -0.620 14.950 1.00 44.44 44 ALA A O 17
ATOM 21035 N N . ALA A 1 45 ? 3.991 -1.025 14.444 1.00 11.41 45 ALA A N 17
ATOM 21036 C CA . ALA A 1 45 ? 3.667 0.378 14.215 1.00 30.02 45 ALA A CA 17
ATOM 21037 C C . ALA A 1 45 ? 3.995 1.224 15.441 1.00 53.23 45 ALA A C 17
ATOM 21038 O O . ALA A 1 45 ? 4.088 2.448 15.354 1.00 3.24 45 ALA A O 17
ATOM 21045 N N . ALA A 1 46 ? 4.167 0.564 16.581 1.00 24.10 46 ALA A N 17
ATOM 21046 C CA . ALA A 1 46 ? 4.486 1.256 17.824 1.00 71.13 46 ALA A CA 17
ATOM 21047 C C . ALA A 1 46 ? 5.826 1.977 17.723 1.00 71.22 46 ALA A C 17
ATOM 21048 O O . ALA A 1 46 ? 5.883 3.206 17.735 1.00 42.54 46 ALA A O 17
ATOM 21055 N N . VAL A 1 47 ? 6.903 1.204 17.624 1.00 33.41 47 VAL A N 17
ATOM 21056 C CA . VAL A 1 47 ? 8.243 1.769 17.521 1.00 72.32 47 VAL A CA 17
ATOM 21057 C C . VAL A 1 47 ? 8.942 1.297 16.251 1.00 72.32 47 VAL A C 17
ATOM 21058 O O . VAL A 1 47 ? 9.957 1.861 15.844 1.00 54.25 47 VAL A O 17
ATOM 21071 N N . GLN A 1 48 ? 8.391 0.259 15.630 1.00 61.42 48 GLN A N 17
ATOM 21072 C CA . GLN A 1 48 ? 8.963 -0.289 14.405 1.00 34.44 48 GLN A CA 17
ATOM 21073 C C . GLN A 1 48 ? 8.572 0.555 13.197 1.00 45.31 48 GLN A C 17
ATOM 21074 O O . GLN A 1 48 ? 9.393 0.812 12.316 1.00 13.43 48 GLN A O 17
ATOM 21088 N N . ALA A 1 49 ? 7.315 0.984 13.162 1.00 71.31 49 ALA A N 17
ATOM 21089 C CA . ALA A 1 49 ? 6.817 1.801 12.062 1.00 33.34 49 ALA A CA 17
ATOM 21090 C C . ALA A 1 49 ? 6.674 3.260 12.483 1.00 24.51 49 ALA A C 17
ATOM 21091 O O . ALA A 1 49 ? 6.271 4.109 11.688 1.00 32.24 49 ALA A O 17
ATOM 21098 N N . VAL A 1 50 ? 7.008 3.544 13.738 1.00 12.00 50 VAL A N 17
ATOM 21099 C CA . VAL A 1 50 ? 6.917 4.901 14.264 1.00 25.33 50 VAL A CA 17
ATOM 21100 C C . VAL A 1 50 ? 8.249 5.631 14.132 1.00 50.30 50 VAL A C 17
ATOM 21101 O O . VAL A 1 50 ? 8.340 6.845 14.315 1.00 42.41 50 VAL A O 17
ATOM 21114 N N . PRO A 1 51 ? 9.308 4.876 13.806 1.00 44.02 51 PRO A N 17
ATOM 21115 C CA . PRO A 1 51 ? 10.655 5.431 13.640 1.00 21.33 51 PRO A CA 17
ATOM 21116 C C . PRO A 1 51 ? 10.773 6.306 12.397 1.00 11.14 51 PRO A C 17
ATOM 21117 O O . PRO A 1 51 ? 11.587 7.227 12.350 1.00 40.22 51 PRO A O 17
ATOM 21128 N N . GLY A 1 52 ? 9.954 6.012 11.392 1.00 14.31 52 GLY A N 17
ATOM 21129 C CA . GLY A 1 52 ? 9.982 6.782 10.162 1.00 1.55 52 GLY A CA 17
ATOM 21130 C C . GLY A 1 52 ? 9.390 8.168 10.332 1.00 25.31 52 GLY A C 17
ATOM 21131 O O . GLY A 1 52 ? 9.948 9.152 9.849 1.00 3.12 52 GLY A O 17
ATOM 21135 N N . GLY A 1 53 ? 8.255 8.245 11.020 1.00 70.42 53 GLY A N 17
ATOM 21136 C CA . GLY A 1 53 ? 7.605 9.524 11.238 1.00 70.41 53 GLY A CA 17
ATOM 21137 C C . GLY A 1 53 ? 6.319 9.393 12.030 1.00 60.04 53 GLY A C 17
ATOM 21138 O O . GLY A 1 53 ? 5.946 10.298 12.778 1.00 61.54 53 GLY A O 17
ATOM 21142 N N . THR A 1 54 ? 5.636 8.264 11.865 1.00 44.01 54 THR A N 17
ATOM 21143 C CA . THR A 1 54 ? 4.383 8.019 12.568 1.00 43.14 54 THR A CA 17
ATOM 21144 C C . THR A 1 54 ? 4.180 6.531 12.827 1.00 60.34 54 THR A C 17
ATOM 21145 O O . THR A 1 54 ? 4.749 5.687 12.135 1.00 42.35 54 THR A O 17
ATOM 21156 N N . ALA A 1 55 ? 3.364 6.215 13.827 1.00 24.13 55 ALA A N 17
ATOM 21157 C CA . ALA A 1 55 ? 3.084 4.828 14.175 1.00 20.44 55 ALA A CA 17
ATOM 21158 C C . ALA A 1 55 ? 2.216 4.160 13.114 1.00 31.13 55 ALA A C 17
ATOM 21159 O O . ALA A 1 55 ? 1.018 3.963 13.312 1.00 13.33 55 ALA A O 17
ATOM 21166 N N . GLY A 1 56 ? 2.829 3.814 11.986 1.00 20.23 56 GLY A N 17
ATOM 21167 C CA . GLY A 1 56 ? 2.096 3.173 10.910 1.00 21.33 56 GLY A CA 17
ATOM 21168 C C . GLY A 1 56 ? 2.945 2.179 10.143 1.00 72.44 56 GLY A C 17
ATOM 21169 O O . GLY A 1 56 ? 3.882 2.563 9.445 1.00 65.14 56 GLY A O 17
ATOM 21173 N N . GLU A 1 57 ? 2.616 0.897 10.273 1.00 2.11 57 GLU A N 17
ATOM 21174 C CA . GLU A 1 57 ? 3.358 -0.155 9.587 1.00 12.44 57 GLU A CA 17
ATOM 21175 C C . GLU A 1 57 ? 2.577 -0.675 8.384 1.00 32.11 57 GLU A C 17
ATOM 21176 O O . GLU A 1 57 ? 1.557 -0.104 7.998 1.00 70.05 57 GLU A O 17
ATOM 21188 N N . VAL A 1 58 ? 3.064 -1.763 7.796 1.00 52.15 58 VAL A N 17
ATOM 21189 C CA . VAL A 1 58 ? 2.412 -2.362 6.637 1.00 43.33 58 VAL A CA 17
ATOM 21190 C C . VAL A 1 58 ? 2.238 -3.865 6.820 1.00 32.11 58 VAL A C 17
ATOM 21191 O O . VAL A 1 58 ? 3.212 -4.595 6.998 1.00 61.31 58 VAL A O 17
ATOM 21204 N N . GLU A 1 59 ? 0.990 -4.320 6.775 1.00 34.31 59 GLU A N 17
ATOM 21205 C CA . GLU A 1 59 ? 0.688 -5.738 6.937 1.00 50.21 59 GLU A CA 17
ATOM 21206 C C . GLU A 1 59 ? 0.612 -6.436 5.582 1.00 3.01 59 GLU A C 17
ATOM 21207 O O . GLU A 1 59 ? -0.128 -6.014 4.693 1.00 43.42 59 GLU A O 17
ATOM 21219 N N . THR A 1 60 ? 1.384 -7.508 5.431 1.00 2.13 60 THR A N 17
ATOM 21220 C CA . THR A 1 60 ? 1.407 -8.264 4.186 1.00 70.32 60 THR A CA 17
ATOM 21221 C C . THR A 1 60 ? 0.710 -9.610 4.347 1.00 20.41 60 THR A C 17
ATOM 21222 O O . THR A 1 60 ? 1.254 -10.532 4.955 1.00 13.53 60 THR A O 17
ATOM 21233 N N . GLU A 1 61 ? -0.496 -9.717 3.798 1.00 41.12 61 GLU A N 17
ATOM 21234 C CA . GLU A 1 61 ? -1.266 -10.952 3.882 1.00 55.10 61 GLU A CA 17
ATOM 21235 C C . GLU A 1 61 ? -1.908 -11.286 2.538 1.00 10.42 61 GLU A C 17
ATOM 21236 O O . GLU A 1 61 ? -2.096 -10.411 1.692 1.00 45.22 61 GLU A O 17
ATOM 21248 N N . THR A 1 62 ? -2.243 -12.558 2.348 1.00 23.24 62 THR A N 17
ATOM 21249 C CA . THR A 1 62 ? -2.861 -13.009 1.108 1.00 33.02 62 THR A CA 17
ATOM 21250 C C . THR A 1 62 ? -4.175 -13.733 1.380 1.00 24.45 62 THR A C 17
ATOM 21251 O O . THR A 1 62 ? -4.190 -14.809 1.978 1.00 5.42 62 THR A O 17
ATOM 21262 N N . GLY A 1 63 ? -5.277 -13.137 0.937 1.00 33.00 63 GLY A N 17
ATOM 21263 C CA . GLY A 1 63 ? -6.581 -13.741 1.142 1.00 1.33 63 GLY A CA 17
ATOM 21264 C C . GLY A 1 63 ? -7.005 -14.614 -0.022 1.00 12.22 63 GLY A C 17
ATOM 21265 O O . GLY A 1 63 ? -6.268 -14.760 -0.996 1.00 73.42 63 GLY A O 17
ATOM 21269 N N . GLU A 1 64 ? -8.196 -15.196 0.080 1.00 21.23 64 GLU A N 17
ATOM 21270 C CA . GLU A 1 64 ? -8.715 -16.062 -0.972 1.00 51.42 64 GLU A CA 17
ATOM 21271 C C . GLU A 1 64 ? -9.039 -15.257 -2.228 1.00 24.11 64 GLU A C 17
ATOM 21272 O O . GLU A 1 64 ? -9.236 -15.819 -3.305 1.00 4.24 64 GLU A O 17
ATOM 21284 N N . GLY A 1 65 ? -9.092 -13.937 -2.080 1.00 51.34 65 GLY A N 17
ATOM 21285 C CA . GLY A 1 65 ? -9.393 -13.076 -3.209 1.00 43.23 65 GLY A CA 17
ATOM 21286 C C . GLY A 1 65 ? -8.156 -12.716 -4.009 1.00 55.13 65 GLY A C 17
ATOM 21287 O O . GLY A 1 65 ? -7.568 -13.569 -4.673 1.00 34.20 65 GLY A O 17
ATOM 21291 N N . ALA A 1 66 ? -7.762 -11.448 -3.948 1.00 72.31 66 ALA A N 17
ATOM 21292 C CA . ALA A 1 66 ? -6.588 -10.978 -4.672 1.00 40.42 66 ALA A CA 17
ATOM 21293 C C . ALA A 1 66 ? -5.485 -10.549 -3.710 1.00 51.03 66 ALA A C 17
ATOM 21294 O O . ALA A 1 66 ? -4.512 -11.274 -3.504 1.00 51.43 66 ALA A O 17
ATOM 21301 N N . ALA A 1 67 ? -5.644 -9.367 -3.125 1.00 3.43 67 ALA A N 17
ATOM 21302 C CA . ALA A 1 67 ? -4.662 -8.842 -2.184 1.00 22.44 67 ALA A CA 17
ATOM 21303 C C . ALA A 1 67 ? -5.203 -8.861 -0.758 1.00 60.41 67 ALA A C 17
ATOM 21304 O O . ALA A 1 67 ? -6.414 -8.893 -0.544 1.00 55.44 67 ALA A O 17
ATOM 21311 N N . ALA A 1 68 ? -4.297 -8.843 0.214 1.00 30.22 68 ALA A N 17
ATOM 21312 C CA . ALA A 1 68 ? -4.684 -8.857 1.619 1.00 31.04 68 ALA A CA 17
ATOM 21313 C C . ALA A 1 68 ? -3.636 -8.166 2.484 1.00 2.44 68 ALA A C 17
ATOM 21314 O O . ALA A 1 68 ? -3.194 -8.710 3.496 1.00 35.55 68 ALA A O 17
ATOM 21321 N N . TYR A 1 69 ? -3.241 -6.964 2.079 1.00 2.25 69 TYR A N 17
ATOM 21322 C CA . TYR A 1 69 ? -2.242 -6.199 2.816 1.00 25.23 69 TYR A CA 17
ATOM 21323 C C . TYR A 1 69 ? -2.811 -4.862 3.280 1.00 53.04 69 TYR A C 17
ATOM 21324 O O . TYR A 1 69 ? -3.386 -4.112 2.491 1.00 24.22 69 TYR A O 17
ATOM 21342 N N . GLY A 1 70 ? -2.647 -4.570 4.566 1.00 1.23 70 GLY A N 17
ATOM 21343 C CA . GLY A 1 70 ? -3.149 -3.323 5.114 1.00 31.30 70 GLY A CA 17
ATOM 21344 C C . GLY A 1 70 ? -2.036 -2.383 5.532 1.00 22.42 70 GLY A C 17
ATOM 21345 O O . GLY A 1 70 ? -0.904 -2.812 5.760 1.00 14.10 70 GLY A O 17
ATOM 21349 N N . VAL A 1 71 ? -2.356 -1.097 5.632 1.00 24.00 71 VAL A N 17
ATOM 21350 C CA . VAL A 1 71 ? -1.374 -0.093 6.025 1.00 64.41 71 VAL A CA 17
ATOM 21351 C C . VAL A 1 71 ? -1.850 0.696 7.239 1.00 72.00 71 VAL A C 17
ATOM 21352 O O . VAL A 1 71 ? -2.825 1.445 7.163 1.00 41.33 71 VAL A O 17
ATOM 21365 N N . LEU A 1 72 ? -1.157 0.524 8.359 1.00 62.21 72 LEU A N 17
ATOM 21366 C CA . LEU A 1 72 ? -1.508 1.221 9.591 1.00 33.12 72 LEU A CA 17
ATOM 21367 C C . LEU A 1 72 ? -0.761 2.546 9.699 1.00 54.50 72 LEU A C 17
ATOM 21368 O O . LEU A 1 72 ? 0.387 2.661 9.271 1.00 22.40 72 LEU A O 17
ATOM 21384 N N . VAL A 1 73 ? -1.421 3.546 10.276 1.00 41.33 73 VAL A N 17
ATOM 21385 C CA . VAL A 1 73 ? -0.819 4.863 10.443 1.00 4.42 73 VAL A CA 17
ATOM 21386 C C . VAL A 1 73 ? -1.513 5.649 11.550 1.00 33.40 73 VAL A C 17
ATOM 21387 O O . VAL A 1 73 ? -2.675 6.035 11.418 1.00 40.53 73 VAL A O 17
ATOM 21400 N N . THR A 1 74 ? -0.794 5.882 12.644 1.00 51.25 74 THR A N 17
ATOM 21401 C CA . THR A 1 74 ? -1.341 6.621 13.775 1.00 62.14 74 THR A CA 17
ATOM 21402 C C . THR A 1 74 ? -0.279 6.857 14.842 1.00 4.51 74 THR A C 17
ATOM 21403 O O . THR A 1 74 ? 0.906 6.988 14.534 1.00 41.51 74 THR A O 17
ATOM 21414 N N . ARG A 1 75 ? -0.710 6.910 16.098 1.00 41.40 75 ARG A N 17
ATOM 21415 C CA . ARG A 1 75 ? 0.205 7.132 17.211 1.00 30.33 75 ARG A CA 17
ATOM 21416 C C . ARG A 1 75 ? 0.427 5.843 17.997 1.00 34.23 75 ARG A C 17
ATOM 21417 O O . ARG A 1 75 ? -0.480 5.028 18.169 1.00 31.23 75 ARG A O 17
ATOM 21438 N N . PRO A 1 76 ? 1.661 5.652 18.486 1.00 42.21 76 PRO A N 17
ATOM 21439 C CA . PRO A 1 76 ? 2.031 4.464 19.261 1.00 10.55 76 PRO A CA 17
ATOM 21440 C C . PRO A 1 76 ? 1.377 4.445 20.639 1.00 72.33 76 PRO A C 17
ATOM 21441 O O . PRO A 1 76 ? 1.736 3.636 21.495 1.00 15.32 76 PRO A O 17
ATOM 21452 N N . ASP A 1 77 ? 0.416 5.338 20.845 1.00 51.40 77 ASP A N 17
ATOM 21453 C CA . ASP A 1 77 ? -0.290 5.422 22.118 1.00 3.44 77 ASP A CA 17
ATOM 21454 C C . ASP A 1 77 ? -1.466 4.452 22.153 1.00 71.22 77 ASP A C 17
ATOM 21455 O O . ASP A 1 77 ? -2.490 4.723 22.779 1.00 41.23 77 ASP A O 17
ATOM 21464 N N . GLY A 1 78 ? -1.312 3.319 21.474 1.00 33.21 78 GLY A N 17
ATOM 21465 C CA . GLY A 1 78 ? -2.370 2.326 21.439 1.00 60.31 78 GLY A CA 17
ATOM 21466 C C . GLY A 1 78 ? -3.428 2.642 20.400 1.00 21.14 78 GLY A C 17
ATOM 21467 O O . GLY A 1 78 ? -4.243 1.787 20.053 1.00 55.12 78 GLY A O 17
ATOM 21471 N N . THR A 1 79 ? -3.417 3.875 19.903 1.00 32.13 79 THR A N 17
ATOM 21472 C CA . THR A 1 79 ? -4.384 4.303 18.901 1.00 54.23 79 THR A CA 17
ATOM 21473 C C . THR A 1 79 ? -3.779 4.267 17.502 1.00 32.01 79 THR A C 17
ATOM 21474 O O . THR A 1 79 ? -2.963 5.118 17.146 1.00 33.44 79 THR A O 17
ATOM 21485 N N . ARG A 1 80 ? -4.184 3.278 16.712 1.00 32.25 80 ARG A N 17
ATOM 21486 C CA . ARG A 1 80 ? -3.681 3.131 15.352 1.00 2.11 80 ARG A CA 17
ATOM 21487 C C . ARG A 1 80 ? -4.818 2.823 14.382 1.00 24.30 80 ARG A C 17
ATOM 21488 O O . ARG A 1 80 ? -5.854 2.287 14.774 1.00 14.11 80 ARG A O 17
ATOM 21509 N N . VAL A 1 81 ? -4.616 3.165 13.114 1.00 45.05 81 VAL A N 17
ATOM 21510 C CA . VAL A 1 81 ? -5.623 2.925 12.087 1.00 24.50 81 VAL A CA 17
ATOM 21511 C C . VAL A 1 81 ? -5.134 1.902 11.067 1.00 35.12 81 VAL A C 17
ATOM 21512 O O . VAL A 1 81 ? -4.365 2.230 10.165 1.00 53.04 81 VAL A O 17
ATOM 21525 N N . GLU A 1 82 ? -5.588 0.661 11.218 1.00 44.22 82 GLU A N 17
ATOM 21526 C CA . GLU A 1 82 ? -5.196 -0.410 10.309 1.00 10.11 82 GLU A CA 17
ATOM 21527 C C . GLU A 1 82 ? -6.097 -0.435 9.078 1.00 71.42 82 GLU A C 17
ATOM 21528 O O . GLU A 1 82 ? -7.270 -0.800 9.161 1.00 52.55 82 GLU A O 17
ATOM 21540 N N . VAL A 1 83 ? -5.540 -0.045 7.936 1.00 62.33 83 VAL A N 17
ATOM 21541 C CA . VAL A 1 83 ? -6.291 -0.023 6.687 1.00 74.44 83 VAL A CA 17
ATOM 21542 C C . VAL A 1 83 ? -5.989 -1.256 5.842 1.00 42.35 83 VAL A C 17
ATOM 21543 O O . VAL A 1 83 ? -4.904 -1.381 5.273 1.00 44.31 83 VAL A O 17
ATOM 21556 N N . HIS A 1 84 ? -6.956 -2.164 5.763 1.00 62.45 84 HIS A N 17
ATOM 21557 C CA . HIS A 1 84 ? -6.793 -3.388 4.985 1.00 14.12 84 HIS A CA 17
ATOM 21558 C C . HIS A 1 84 ? -7.125 -3.146 3.516 1.00 42.13 84 HIS A C 17
ATOM 21559 O O . HIS A 1 84 ? -8.237 -2.737 3.178 1.00 22.04 84 HIS A O 17
ATOM 21573 N N . LEU A 1 85 ? -6.154 -3.400 2.646 1.00 44.13 85 LEU A N 17
ATOM 21574 C CA . LEU A 1 85 ? -6.342 -3.209 1.212 1.00 62.03 85 LEU A CA 17
ATOM 21575 C C . LEU A 1 85 ? -6.460 -4.550 0.495 1.00 72.12 85 LEU A C 17
ATOM 21576 O O . LEU A 1 85 ? -5.469 -5.256 0.309 1.00 3.15 85 LEU A O 17
ATOM 21592 N N . ASP A 1 86 ? -7.678 -4.894 0.092 1.00 35.11 86 ASP A N 17
ATOM 21593 C CA . ASP A 1 86 ? -7.926 -6.149 -0.608 1.00 34.10 86 ASP A CA 17
ATOM 21594 C C . ASP A 1 86 ? -8.705 -5.908 -1.897 1.00 52.53 86 ASP A C 17
ATOM 21595 O O . ASP A 1 86 ? -9.854 -5.466 -1.867 1.00 30.14 86 ASP A O 17
ATOM 21604 N N . ARG A 1 87 ? -8.072 -6.199 -3.029 1.00 3.13 87 ARG A N 17
ATOM 21605 C CA . ARG A 1 87 ? -8.704 -6.011 -4.329 1.00 33.13 87 ARG A CA 17
ATOM 21606 C C . ARG A 1 87 ? -9.952 -6.880 -4.457 1.00 11.13 87 ARG A C 17
ATOM 21607 O O . ARG A 1 87 ? -10.707 -6.761 -5.422 1.00 30.11 87 ARG A O 17
ATOM 21628 N N . ASP A 1 88 ? -10.162 -7.753 -3.478 1.00 4.04 88 ASP A N 17
ATOM 21629 C CA . ASP A 1 88 ? -11.318 -8.642 -3.480 1.00 41.41 88 ASP A CA 17
ATOM 21630 C C . ASP A 1 88 ? -12.545 -7.938 -2.909 1.00 72.21 88 ASP A C 17
ATOM 21631 O O . ASP A 1 88 ? -13.394 -8.565 -2.276 1.00 34.34 88 ASP A O 17
ATOM 21640 N N . PHE A 1 89 ? -12.631 -6.632 -3.137 1.00 14.34 89 PHE A N 17
ATOM 21641 C CA . PHE A 1 89 ? -13.754 -5.842 -2.643 1.00 64.21 89 PHE A CA 17
ATOM 21642 C C . PHE A 1 89 ? -13.390 -5.136 -1.340 1.00 53.43 89 PHE A C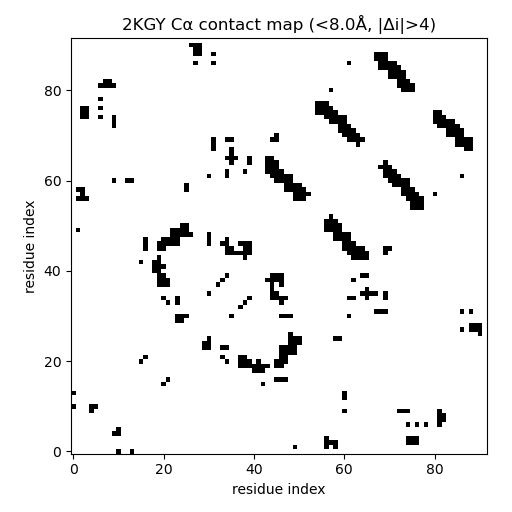 17
ATOM 21643 O O . PHE A 1 89 ? -13.898 -4.053 -1.046 1.00 71.42 89 PHE A O 17
ATOM 21660 N N . ARG A 1 90 ? -12.508 -5.756 -0.564 1.00 35.44 90 ARG A N 17
ATOM 21661 C CA . ARG A 1 90 ? -12.078 -5.189 0.709 1.00 51.15 90 ARG A CA 17
ATOM 21662 C C . ARG A 1 90 ? -10.820 -4.345 0.529 1.00 4.23 90 ARG A C 17
ATOM 21663 O O . ARG A 1 90 ? -9.952 -4.312 1.402 1.00 64.34 90 ARG A O 17
ATOM 21684 N N . VAL A 1 91 ? -10.728 -3.663 -0.608 1.00 65.02 91 VAL A N 17
ATOM 21685 C CA . VAL A 1 91 ? -9.576 -2.818 -0.902 1.00 71.31 91 VAL A CA 17
ATOM 21686 C C . VAL A 1 91 ? -9.417 -1.722 0.146 1.00 63.53 91 VAL A C 17
ATOM 21687 O O . VAL A 1 91 ? -8.309 -1.248 0.401 1.00 62.35 91 VAL A O 17
ATOM 21700 N N . LEU A 1 92 ? -10.530 -1.324 0.751 1.00 30.20 92 LEU A N 17
ATOM 21701 C CA . LEU A 1 92 ? -10.515 -0.283 1.773 1.00 22.42 92 LEU A CA 17
ATOM 21702 C C . LEU A 1 92 ? -11.104 -0.798 3.083 1.00 41.32 92 LEU A C 17
ATOM 21703 O O . LEU A 1 92 ? -11.675 -0.033 3.861 1.00 62.22 92 LEU A O 17
ATOM 21719 N N . ASP A 1 93 ? -10.960 -2.097 3.320 1.00 4.45 93 ASP A N 17
ATOM 21720 C CA . ASP A 1 93 ? -11.474 -2.713 4.538 1.00 74.03 93 ASP A CA 17
ATOM 21721 C C . ASP A 1 93 ? -10.648 -2.295 5.750 1.00 70.10 93 ASP A C 17
ATOM 21722 O O . ASP A 1 93 ? -9.964 -3.116 6.362 1.00 31.13 93 ASP A O 17
ATOM 21731 N N . THR A 1 94 ? -10.715 -1.012 6.091 1.00 4.15 94 THR A N 17
ATOM 21732 C CA . THR A 1 94 ? -9.971 -0.484 7.229 1.00 72.15 94 THR A CA 17
ATOM 21733 C C . THR A 1 94 ? -10.741 -0.684 8.529 1.00 24.42 94 THR A C 17
ATOM 21734 O O . THR A 1 94 ? -11.970 -0.725 8.533 1.00 54.21 94 THR A O 17
ATOM 21745 N N . GLU A 1 95 ? -10.008 -0.809 9.632 1.00 51.44 95 GLU A N 17
ATOM 21746 C CA . GLU A 1 95 ? -10.624 -1.005 10.939 1.00 43.12 95 GLU A CA 17
ATOM 21747 C C . GLU A 1 95 ? -9.807 -0.322 12.033 1.00 73.54 95 GLU A C 17
ATOM 21748 O O . GLU A 1 95 ? -8.614 -0.060 11.880 1.00 71.33 95 GLU A O 17
ATOM 21760 N N . PRO A 1 96 ? -10.465 -0.027 13.164 1.00 42.23 96 PRO A N 17
ATOM 21761 C CA . PRO A 1 96 ? -9.820 0.629 14.306 1.00 75.14 96 PRO A CA 17
ATOM 21762 C C . PRO A 1 96 ? -8.821 -0.283 15.009 1.00 1.42 96 PRO A C 17
ATOM 21763 O O . PRO A 1 96 ? -9.125 -1.436 15.313 1.00 51.30 96 PRO A O 17
ATOM 21774 N N . ALA A 1 97 ? -7.627 0.242 15.266 1.00 52.23 97 ALA A N 17
ATOM 21775 C CA . ALA A 1 97 ? -6.584 -0.524 15.936 1.00 41.10 97 ALA A CA 17
ATOM 21776 C C . ALA A 1 97 ? -6.292 0.041 17.322 1.00 51.52 97 ALA A C 17
ATOM 21777 O O . ALA A 1 97 ? -5.624 1.067 17.456 1.00 32.13 97 ALA A O 17
ATOM 21784 N N . ASP A 1 98 ? -6.797 -0.633 18.349 1.00 51.21 98 ASP A N 17
ATOM 21785 C CA . ASP A 1 98 ? -6.590 -0.198 19.725 1.00 11.43 98 ASP A CA 17
ATOM 21786 C C . ASP A 1 98 ? -5.513 -1.037 20.405 1.00 64.15 98 ASP A C 17
ATOM 21787 O O . ASP A 1 98 ? -5.334 -0.970 21.620 1.00 65.42 98 ASP A O 17
ATOM 21796 N N . GLY A 1 99 ? -4.798 -1.829 19.610 1.00 3.44 99 GLY A N 17
ATOM 21797 C CA . GLY A 1 99 ? -3.748 -2.671 20.153 1.00 42.21 99 GLY A CA 17
ATOM 21798 C C . GLY A 1 99 ? -4.271 -4.007 20.643 1.00 50.53 99 GLY A C 17
ATOM 21799 O O . GLY A 1 99 ? -3.508 -4.960 20.800 1.00 10.22 99 GLY A O 17
ATOM 21803 N N . ASP A 1 100 ? -5.575 -4.076 20.886 1.00 52.02 100 ASP A N 17
ATOM 21804 C CA . ASP A 1 100 ? -6.200 -5.305 21.361 1.00 1.25 100 ASP A CA 17
ATOM 21805 C C . ASP A 1 100 ? -6.787 -6.101 20.200 1.00 2.10 100 ASP A C 17
ATOM 21806 O O . ASP A 1 100 ? -6.661 -7.323 20.146 1.00 62.53 100 ASP A O 17
ATOM 21815 N N . GLY A 1 101 ? -7.430 -5.398 19.272 1.00 31.15 101 GLY A N 17
ATOM 21816 C CA . GLY A 1 101 ? -8.028 -6.056 18.125 1.00 11.14 101 GLY A CA 17
ATOM 21817 C C . GLY A 1 101 ? -9.377 -6.668 18.446 1.00 32.12 101 GLY A C 17
ATOM 21818 O O . GLY A 1 101 ? -9.779 -7.658 17.835 1.00 3.35 101 GLY A O 17
ATOM 21822 N N . GLY A 1 102 ? -10.079 -6.079 19.410 1.00 41.23 102 GLY A N 17
ATOM 21823 C CA . GLY A 1 102 ? -11.382 -6.587 19.795 1.00 33.42 102 GLY A CA 17
ATOM 21824 C C . GLY A 1 102 ? -12.519 -5.777 19.204 1.00 1.14 102 GLY A C 17
ATOM 21825 O O . GLY A 1 102 ? -13.520 -6.335 18.755 1.00 2.01 102 GLY A O 17
ATOM 21829 N N . ASP A 1 11 ? 3.712 -0.305 1.040 1.00 51.43 11 ASP A N 18
ATOM 21830 C CA . ASP A 1 11 ? 3.812 -0.268 -0.415 1.00 24.23 11 ASP A CA 18
ATOM 21831 C C . ASP A 1 11 ? 3.466 -1.626 -1.017 1.00 60.14 11 ASP A C 18
ATOM 21832 O O . ASP A 1 11 ? 3.328 -1.760 -2.234 1.00 2.24 11 ASP A O 18
ATOM 21841 N N . TYR A 1 12 ? 3.328 -2.630 -0.159 1.00 72.52 12 TYR A N 18
ATOM 21842 C CA . TYR A 1 12 ? 3.001 -3.979 -0.607 1.00 62.02 12 TYR A CA 18
ATOM 21843 C C . TYR A 1 12 ? 1.607 -4.025 -1.224 1.00 73.33 12 TYR A C 18
ATOM 21844 O O . TYR A 1 12 ? 1.432 -4.472 -2.358 1.00 32.50 12 TYR A O 18
ATOM 21862 N N . ASP A 1 13 ? 0.618 -3.559 -0.470 1.00 35.41 13 ASP A N 18
ATOM 21863 C CA . ASP A 1 13 ? -0.762 -3.545 -0.942 1.00 33.14 13 ASP A CA 18
ATOM 21864 C C . ASP A 1 13 ? -0.910 -2.642 -2.162 1.00 51.20 13 ASP A C 18
ATOM 21865 O O . ASP A 1 13 ? 0.066 -2.353 -2.854 1.00 45.22 13 ASP A O 18
ATOM 21874 N N . ILE A 1 14 ? -2.136 -2.200 -2.420 1.00 35.40 14 ILE A N 18
ATOM 21875 C CA . ILE A 1 14 ? -2.411 -1.330 -3.557 1.00 33.34 14 ILE A CA 18
ATOM 21876 C C . ILE A 1 14 ? -1.914 0.088 -3.297 1.00 21.45 14 ILE A C 18
ATOM 21877 O O . ILE A 1 14 ? -2.315 0.746 -2.337 1.00 3.42 14 ILE A O 18
ATOM 21893 N N . PRO A 1 15 ? -1.020 0.571 -4.172 1.00 72.01 15 PRO A N 18
ATOM 21894 C CA . PRO A 1 15 ? -0.450 1.917 -4.060 1.00 32.11 15 PRO A CA 18
ATOM 21895 C C . PRO A 1 15 ? -1.475 3.007 -4.355 1.00 20.15 15 PRO A C 18
ATOM 21896 O O . PRO A 1 15 ? -1.192 4.196 -4.208 1.00 0.42 15 PRO A O 18
ATOM 21907 N N . THR A 1 16 ? -2.668 2.594 -4.771 1.00 12.11 16 THR A N 18
ATOM 21908 C CA . THR A 1 16 ? -3.735 3.535 -5.087 1.00 11.31 16 THR A CA 18
ATOM 21909 C C . THR A 1 16 ? -5.099 2.965 -4.716 1.00 73.23 16 THR A C 18
ATOM 21910 O O . THR A 1 16 ? -5.764 2.333 -5.538 1.00 54.31 16 THR A O 18
ATOM 21921 N N . THR A 1 17 ? -5.513 3.191 -3.473 1.00 44.31 17 THR A N 18
ATOM 21922 C CA . THR A 1 17 ? -6.798 2.699 -2.993 1.00 42.34 17 THR A CA 18
ATOM 21923 C C . THR A 1 17 ? -7.569 3.794 -2.265 1.00 5.30 17 THR A C 18
ATOM 21924 O O . THR A 1 17 ? -7.299 4.981 -2.447 1.00 0.00 17 THR A O 18
ATOM 21935 N N . GLU A 1 18 ? -8.528 3.387 -1.439 1.00 42.54 18 GLU A N 18
ATOM 21936 C CA . GLU A 1 18 ? -9.337 4.336 -0.684 1.00 14.13 18 GLU A CA 18
ATOM 21937 C C . GLU A 1 18 ? -8.474 5.137 0.286 1.00 25.14 18 GLU A C 18
ATOM 21938 O O . GLU A 1 18 ? -7.887 6.153 -0.083 1.00 4.14 18 GLU A O 18
ATOM 21950 N N . ASN A 1 19 ? -8.402 4.671 1.529 1.00 62.20 19 ASN A N 18
ATOM 21951 C CA . ASN A 1 19 ? -7.611 5.344 2.553 1.00 31.52 19 ASN A CA 18
ATOM 21952 C C . ASN A 1 19 ? -6.168 4.847 2.540 1.00 54.42 19 ASN A C 18
ATOM 21953 O O . ASN A 1 19 ? -5.392 5.137 3.451 1.00 10.31 19 ASN A O 18
ATOM 21964 N N . LEU A 1 20 ? -5.816 4.099 1.501 1.00 62.24 20 LEU A N 18
ATOM 21965 C CA . LEU A 1 20 ? -4.466 3.562 1.367 1.00 2.31 20 LEU A CA 18
ATOM 21966 C C . LEU A 1 20 ? -3.590 4.492 0.533 1.00 12.23 20 LEU A C 18
ATOM 21967 O O . LEU A 1 20 ? -2.393 4.626 0.786 1.00 64.23 20 LEU A O 18
ATOM 21983 N N . TYR A 1 21 ? -4.196 5.134 -0.459 1.00 50.14 21 TYR A N 18
ATOM 21984 C CA . TYR A 1 21 ? -3.472 6.052 -1.331 1.00 23.23 21 TYR A CA 18
ATOM 21985 C C . TYR A 1 21 ? -3.022 7.291 -0.563 1.00 52.33 21 TYR A C 18
ATOM 21986 O O . TYR A 1 21 ? -2.221 8.085 -1.057 1.00 41.01 21 TYR A O 18
ATOM 22004 N N . PHE A 1 22 ? -3.544 7.450 0.649 1.00 41.35 22 PHE A N 18
ATOM 22005 C CA . PHE A 1 22 ? -3.198 8.593 1.486 1.00 23.20 22 PHE A CA 18
ATOM 22006 C C . PHE A 1 22 ? -2.049 8.247 2.430 1.00 54.33 22 PHE A C 18
ATOM 22007 O O . PHE A 1 22 ? -0.992 8.876 2.393 1.00 52.14 22 PHE A O 18
ATOM 22024 N N . GLN A 1 23 ? -2.267 7.244 3.274 1.00 2.32 23 GLN A N 18
ATOM 22025 C CA . GLN A 1 23 ? -1.251 6.816 4.228 1.00 0.05 23 GLN A CA 18
ATOM 22026 C C . GLN A 1 23 ? -0.046 6.218 3.509 1.00 33.14 23 GLN A C 18
ATOM 22027 O O . GLN A 1 23 ? 1.099 6.471 3.880 1.00 42.21 23 GLN A O 18
ATOM 22041 N N . GLY A 1 24 ? -0.314 5.422 2.479 1.00 64.25 24 GLY A N 18
ATOM 22042 C CA . GLY A 1 24 ? 0.759 4.799 1.724 1.00 13.52 24 GLY A CA 18
ATOM 22043 C C . GLY A 1 24 ? 1.907 5.752 1.456 1.00 61.32 24 GLY A C 18
ATOM 22044 O O . GLY A 1 24 ? 3.068 5.344 1.436 1.00 41.34 24 GLY A O 18
ATOM 22048 N N . ALA A 1 25 ? 1.583 7.024 1.248 1.00 72.44 25 ALA A N 18
ATOM 22049 C CA . ALA A 1 25 ? 2.596 8.036 0.979 1.00 3.33 25 ALA A CA 18
ATOM 22050 C C . ALA A 1 25 ? 3.681 8.024 2.051 1.00 43.43 25 ALA A C 18
ATOM 22051 O O . ALA A 1 25 ? 4.854 7.796 1.757 1.00 44.43 25 ALA A O 18
ATOM 22058 N N . MET A 1 26 ? 3.282 8.272 3.294 1.00 53.12 26 MET A N 18
ATOM 22059 C CA . MET A 1 26 ? 4.221 8.289 4.409 1.00 42.20 26 MET A CA 18
ATOM 22060 C C . MET A 1 26 ? 4.733 6.884 4.710 1.00 12.14 26 MET A C 18
ATOM 22061 O O . MET A 1 26 ? 5.661 6.707 5.499 1.00 40.42 26 MET A O 18
ATOM 22075 N N . ALA A 1 27 ? 4.121 5.888 4.078 1.00 41.10 27 ALA A N 18
ATOM 22076 C CA . ALA A 1 27 ? 4.516 4.499 4.278 1.00 42.44 27 ALA A CA 18
ATOM 22077 C C . ALA A 1 27 ? 5.798 4.179 3.517 1.00 62.54 27 ALA A C 18
ATOM 22078 O O . ALA A 1 27 ? 6.487 3.205 3.823 1.00 73.11 27 ALA A O 18
ATOM 22085 N N . PHE A 1 28 ? 6.113 5.003 2.523 1.00 71.21 28 PHE A N 18
ATOM 22086 C CA . PHE A 1 28 ? 7.312 4.805 1.717 1.00 51.54 28 PHE A CA 18
ATOM 22087 C C . PHE A 1 28 ? 8.541 5.373 2.421 1.00 15.40 28 PHE A C 18
ATOM 22088 O O . PHE A 1 28 ? 9.622 5.455 1.838 1.00 73.53 28 PHE A O 18
ATOM 22105 N N . ASP A 1 29 ? 8.366 5.766 3.678 1.00 34.41 29 ASP A N 18
ATOM 22106 C CA . ASP A 1 29 ? 9.459 6.326 4.463 1.00 22.14 29 ASP A CA 18
ATOM 22107 C C . ASP A 1 29 ? 10.480 5.249 4.819 1.00 12.33 29 ASP A C 18
ATOM 22108 O O . ASP A 1 29 ? 11.519 5.126 4.172 1.00 54.11 29 ASP A O 18
ATOM 22117 N N . GLY A 1 30 ? 10.176 4.472 5.855 1.00 42.04 30 GLY A N 18
ATOM 22118 C CA . GLY A 1 30 ? 11.077 3.417 6.279 1.00 25.14 30 GLY A CA 18
ATOM 22119 C C . GLY A 1 30 ? 10.377 2.351 7.098 1.00 71.42 30 GLY A C 18
ATOM 22120 O O . GLY A 1 30 ? 11.026 1.502 7.708 1.00 20.11 30 GLY A O 18
ATOM 22124 N N . GLU A 1 31 ? 9.048 2.395 7.112 1.00 43.11 31 GLU A N 18
ATOM 22125 C CA . GLU A 1 31 ? 8.260 1.426 7.864 1.00 1.13 31 GLU A CA 18
ATOM 22126 C C . GLU A 1 31 ? 8.387 0.032 7.256 1.00 10.23 31 GLU A C 18
ATOM 22127 O O . GLU A 1 31 ? 9.040 -0.151 6.229 1.00 60.51 31 GLU A O 18
ATOM 22139 N N . ASP A 1 32 ? 7.759 -0.946 7.899 1.00 74.24 32 ASP A N 18
ATOM 22140 C CA . ASP A 1 32 ? 7.800 -2.324 7.422 1.00 11.20 32 ASP A CA 18
ATOM 22141 C C . ASP A 1 32 ? 6.391 -2.861 7.191 1.00 61.41 32 ASP A C 18
ATOM 22142 O O . ASP A 1 32 ? 5.430 -2.097 7.119 1.00 74.03 32 ASP A O 18
ATOM 22151 N N . GLU A 1 33 ? 6.278 -4.181 7.075 1.00 42.13 33 GLU A N 18
ATOM 22152 C CA . GLU A 1 33 ? 4.987 -4.820 6.850 1.00 52.53 33 GLU A CA 18
ATOM 22153 C C . GLU A 1 33 ? 4.553 -5.616 8.077 1.00 73.23 33 GLU A C 18
ATOM 22154 O O . GLU A 1 33 ? 5.349 -5.867 8.981 1.00 31.44 33 GLU A O 18
ATOM 22166 N N . VAL A 1 34 ? 3.283 -6.011 8.100 1.00 5.42 34 VAL A N 18
ATOM 22167 C CA . VAL A 1 34 ? 2.742 -6.779 9.215 1.00 63.12 34 VAL A CA 18
ATOM 22168 C C . VAL A 1 34 ? 2.676 -8.264 8.877 1.00 32.34 34 VAL A C 18
ATOM 22169 O O . VAL A 1 34 ? 2.835 -8.658 7.721 1.00 22.14 34 VAL A O 18
ATOM 22182 N N . THR A 1 35 ? 2.439 -9.087 9.895 1.00 55.24 35 THR A N 18
ATOM 22183 C CA . THR A 1 35 ? 2.351 -10.529 9.707 1.00 63.42 35 THR A CA 18
ATOM 22184 C C . THR A 1 35 ? 0.905 -10.973 9.521 1.00 71.23 35 THR A C 18
ATOM 22185 O O . THR A 1 35 ? 0.607 -11.812 8.672 1.00 61.41 35 THR A O 18
ATOM 22196 N N . GLY A 1 36 ? 0.008 -10.403 10.320 1.00 21.32 36 GLY A N 18
ATOM 22197 C CA . GLY A 1 36 ? -1.397 -10.753 10.227 1.00 52.12 36 GLY A CA 18
ATOM 22198 C C . GLY A 1 36 ? -2.200 -10.248 11.409 1.00 11.12 36 GLY A C 18
ATOM 22199 O O . GLY A 1 36 ? -3.086 -9.404 11.271 1.00 43.14 36 GLY A O 18
ATOM 22203 N N . PRO A 1 37 ? -1.893 -10.772 12.605 1.00 2.42 37 PRO A N 18
ATOM 22204 C CA . PRO A 1 37 ? -2.582 -10.384 13.840 1.00 64.02 37 PRO A CA 18
ATOM 22205 C C . PRO A 1 37 ? -2.246 -8.959 14.268 1.00 74.41 37 PRO A C 18
ATOM 22206 O O . PRO A 1 37 ? -1.209 -8.415 13.889 1.00 31.11 37 PRO A O 18
ATOM 22217 N N . ASP A 1 38 ? -3.130 -8.361 15.059 1.00 22.23 38 ASP A N 18
ATOM 22218 C CA . ASP A 1 38 ? -2.926 -7.000 15.540 1.00 15.45 38 ASP A CA 18
ATOM 22219 C C . ASP A 1 38 ? -1.639 -6.897 16.353 1.00 53.12 38 ASP A C 18
ATOM 22220 O O . ASP A 1 38 ? -1.007 -5.842 16.401 1.00 20.34 38 ASP A O 18
ATOM 22229 N N . ALA A 1 39 ? -1.258 -7.999 16.990 1.00 32.11 39 ALA A N 18
ATOM 22230 C CA . ALA A 1 39 ? -0.046 -8.033 17.799 1.00 35.35 39 ALA A CA 18
ATOM 22231 C C . ALA A 1 39 ? 1.164 -7.570 16.996 1.00 53.22 39 ALA A C 18
ATOM 22232 O O . ALA A 1 39 ? 2.082 -6.954 17.538 1.00 61.42 39 ALA A O 18
ATOM 22239 N N . ASP A 1 40 ? 1.159 -7.870 15.702 1.00 54.53 40 ASP A N 18
ATOM 22240 C CA . ASP A 1 40 ? 2.256 -7.483 14.823 1.00 64.10 40 ASP A CA 18
ATOM 22241 C C . ASP A 1 40 ? 2.077 -6.052 14.327 1.00 41.33 40 ASP A C 18
ATOM 22242 O O . ASP A 1 40 ? 3.053 -5.337 14.097 1.00 71.21 40 ASP A O 18
ATOM 22251 N N . ARG A 1 41 ? 0.824 -5.640 14.163 1.00 61.44 41 ARG A N 18
ATOM 22252 C CA . ARG A 1 41 ? 0.517 -4.295 13.691 1.00 21.32 41 ARG A CA 18
ATOM 22253 C C . ARG A 1 41 ? 0.871 -3.254 14.750 1.00 74.55 41 ARG A C 18
ATOM 22254 O O . ARG A 1 41 ? 1.467 -2.222 14.444 1.00 22.42 41 ARG A O 18
ATOM 22275 N N . ALA A 1 42 ? 0.498 -3.533 15.994 1.00 34.42 42 ALA A N 18
ATOM 22276 C CA . ALA A 1 42 ? 0.776 -2.623 17.098 1.00 44.45 42 ALA A CA 18
ATOM 22277 C C . ALA A 1 42 ? 2.261 -2.621 17.446 1.00 51.51 42 ALA A C 18
ATOM 22278 O O . ALA A 1 42 ? 2.817 -1.591 17.828 1.00 41.35 42 ALA A O 18
ATOM 22285 N N . ARG A 1 43 ? 2.897 -3.780 17.313 1.00 52.11 43 ARG A N 18
ATOM 22286 C CA . ARG A 1 43 ? 4.317 -3.912 17.616 1.00 52.43 43 ARG A CA 18
ATOM 22287 C C . ARG A 1 43 ? 5.169 -3.315 16.499 1.00 15.32 43 ARG A C 18
ATOM 22288 O O . ARG A 1 43 ? 6.183 -2.667 16.757 1.00 33.32 43 ARG A O 18
ATOM 22309 N N . ALA A 1 44 ? 4.749 -3.538 15.258 1.00 12.11 44 ALA A N 18
ATOM 22310 C CA . ALA A 1 44 ? 5.472 -3.021 14.103 1.00 73.23 44 ALA A CA 18
ATOM 22311 C C . ALA A 1 44 ? 5.236 -1.524 13.932 1.00 73.42 44 ALA A C 18
ATOM 22312 O O . ALA A 1 44 ? 6.176 -0.731 13.961 1.00 12.14 44 ALA A O 18
ATOM 22319 N N . ALA A 1 45 ? 3.975 -1.146 13.752 1.00 15.43 45 ALA A N 18
ATOM 22320 C CA . ALA A 1 45 ? 3.615 0.256 13.578 1.00 44.21 45 ALA A CA 18
ATOM 22321 C C . ALA A 1 45 ? 4.068 1.091 14.771 1.00 42.43 45 ALA A C 18
ATOM 22322 O O . ALA A 1 45 ? 4.082 2.320 14.710 1.00 2.43 45 ALA A O 18
ATOM 22329 N N . ALA A 1 46 ? 4.437 0.416 15.854 1.00 23.11 46 ALA A N 18
ATOM 22330 C CA . ALA A 1 46 ? 4.892 1.096 17.060 1.00 11.24 46 ALA A CA 18
ATOM 22331 C C . ALA A 1 46 ? 6.269 1.717 16.855 1.00 44.04 46 ALA A C 18
ATOM 22332 O O . ALA A 1 46 ? 6.404 2.937 16.759 1.00 13.15 46 ALA A O 18
ATOM 22339 N N . VAL A 1 47 ? 7.291 0.870 16.787 1.00 23.42 47 VAL A N 18
ATOM 22340 C CA . VAL A 1 47 ? 8.659 1.335 16.592 1.00 1.42 47 VAL A CA 18
ATOM 22341 C C . VAL A 1 47 ? 9.204 0.889 15.240 1.00 0.41 47 VAL A C 18
ATOM 22342 O O . VAL A 1 47 ? 10.275 1.325 14.818 1.00 71.40 47 VAL A O 18
ATOM 22355 N N . GLN A 1 48 ? 8.459 0.019 14.566 1.00 41.32 48 GLN A N 18
ATOM 22356 C CA . GLN A 1 48 ? 8.868 -0.486 13.261 1.00 43.23 48 GLN A CA 18
ATOM 22357 C C . GLN A 1 48 ? 8.484 0.491 12.154 1.00 30.31 48 GLN A C 18
ATOM 22358 O O . GLN A 1 48 ? 9.245 0.707 11.211 1.00 21.45 48 GLN A O 18
ATOM 22372 N N . ALA A 1 49 ? 7.298 1.078 12.276 1.00 70.05 49 ALA A N 18
ATOM 22373 C CA . ALA A 1 49 ? 6.813 2.033 11.286 1.00 24.24 49 ALA A CA 18
ATOM 22374 C C . ALA A 1 49 ? 6.960 3.465 11.788 1.00 1.24 49 ALA A C 18
ATOM 22375 O O . ALA A 1 49 ? 6.705 4.420 11.054 1.00 1.13 49 ALA A O 18
ATOM 22382 N N . VAL A 1 50 ? 7.372 3.608 13.044 1.00 11.21 50 VAL A N 18
ATOM 22383 C CA . VAL A 1 50 ? 7.553 4.925 13.644 1.00 33.42 50 VAL A CA 18
ATOM 22384 C C . VAL A 1 50 ? 8.892 5.532 13.243 1.00 2.11 50 VAL A C 18
ATOM 22385 O O . VAL A 1 50 ? 9.070 6.750 13.227 1.00 54.34 50 VAL A O 18
ATOM 22398 N N . PRO A 1 51 ? 9.860 4.664 12.911 1.00 54.43 51 PRO A N 18
ATOM 22399 C CA . PRO A 1 51 ? 11.201 5.092 12.502 1.00 13.40 51 PRO A CA 18
ATOM 22400 C C . PRO A 1 51 ? 11.202 5.768 11.135 1.00 1.32 51 PRO A C 18
ATOM 22401 O O . PRO A 1 51 ? 12.203 6.353 10.722 1.00 73.52 51 PRO A O 18
ATOM 22412 N N . GLY A 1 52 ? 10.073 5.685 10.437 1.00 2.05 52 GLY A N 18
ATOM 22413 C CA . GLY A 1 52 ? 9.966 6.294 9.124 1.00 21.44 52 GLY A CA 18
ATOM 22414 C C . GLY A 1 52 ? 9.413 7.704 9.182 1.00 30.34 52 GLY A C 18
ATOM 22415 O O . GLY A 1 52 ? 9.701 8.527 8.315 1.00 53.13 52 GLY A O 18
ATOM 22419 N N . GLY A 1 53 ? 8.614 7.983 10.208 1.00 2.01 53 GLY A N 18
ATOM 22420 C CA . GLY A 1 53 ? 8.030 9.303 10.356 1.00 44.44 53 GLY A CA 18
ATOM 22421 C C . GLY A 1 53 ? 6.854 9.314 11.312 1.00 62.24 53 GLY A C 18
ATOM 22422 O O . GLY A 1 53 ? 6.616 10.303 12.006 1.00 64.13 53 GLY A O 18
ATOM 22426 N N . THR A 1 54 ? 6.113 8.210 11.348 1.00 4.42 54 THR A N 18
ATOM 22427 C CA . THR A 1 54 ? 4.954 8.097 12.224 1.00 52.13 54 THR A CA 18
ATOM 22428 C C . THR A 1 54 ? 4.653 6.639 12.551 1.00 13.15 54 THR A C 18
ATOM 22429 O O . THR A 1 54 ? 5.152 5.729 11.891 1.00 24.22 54 THR A O 18
ATOM 22440 N N . ALA A 1 55 ? 3.832 6.425 13.575 1.00 63.32 55 ALA A N 18
ATOM 22441 C CA . ALA A 1 55 ? 3.463 5.077 13.988 1.00 34.31 55 ALA A CA 18
ATOM 22442 C C . ALA A 1 55 ? 2.455 4.463 13.022 1.00 64.05 55 ALA A C 18
ATOM 22443 O O . ALA A 1 55 ? 1.307 4.210 13.384 1.00 63.11 55 ALA A O 18
ATOM 22450 N N . GLY A 1 56 ? 2.893 4.227 11.788 1.00 25.55 56 GLY A N 18
ATOM 22451 C CA . GLY A 1 56 ? 2.017 3.645 10.789 1.00 50.14 56 GLY A CA 18
ATOM 22452 C C . GLY A 1 56 ? 2.731 2.643 9.904 1.00 63.03 56 GLY A C 18
ATOM 22453 O O . GLY A 1 56 ? 3.517 3.022 9.036 1.00 22.20 56 GLY A O 18
ATOM 22457 N N . GLU A 1 57 ? 2.459 1.361 10.125 1.00 72.34 57 GLU A N 18
ATOM 22458 C CA . GLU A 1 57 ? 3.084 0.302 9.341 1.00 20.43 57 GLU A CA 18
ATOM 22459 C C . GLU A 1 57 ? 2.190 -0.114 8.176 1.00 10.44 57 GLU A C 18
ATOM 22460 O O . GLU A 1 57 ? 1.276 0.615 7.790 1.00 31.03 57 GLU A O 18
ATOM 22472 N N . VAL A 1 58 ? 2.461 -1.290 7.620 1.00 43.11 58 VAL A N 18
ATOM 22473 C CA . VAL A 1 58 ? 1.682 -1.804 6.500 1.00 43.55 58 VAL A CA 18
ATOM 22474 C C . VAL A 1 58 ? 1.213 -3.229 6.765 1.00 75.43 58 VAL A C 18
ATOM 22475 O O . VAL A 1 58 ? 2.024 -4.136 6.949 1.00 72.14 58 VAL A O 18
ATOM 22488 N N . GLU A 1 59 ? -0.103 -3.420 6.782 1.00 11.44 59 GLU A N 18
ATOM 22489 C CA . GLU A 1 59 ? -0.681 -4.736 7.026 1.00 63.35 59 GLU A CA 18
ATOM 22490 C C . GLU A 1 59 ? -0.952 -5.463 5.711 1.00 4.32 59 GLU A C 18
ATOM 22491 O O . GLU A 1 59 ? -1.465 -4.876 4.758 1.00 40.02 59 GLU A O 18
ATOM 22503 N N . THR A 1 60 ? -0.602 -6.745 5.667 1.00 11.33 60 THR A N 18
ATOM 22504 C CA . THR A 1 60 ? -0.805 -7.552 4.471 1.00 51.21 60 THR A CA 18
ATOM 22505 C C . THR A 1 60 ? -1.318 -8.943 4.826 1.00 12.53 60 THR A C 18
ATOM 22506 O O . THR A 1 60 ? -0.623 -9.722 5.477 1.00 74.20 60 THR A O 18
ATOM 22517 N N . GLU A 1 61 ? -2.538 -9.247 4.394 1.00 11.43 61 GLU A N 18
ATOM 22518 C CA . GLU A 1 61 ? -3.143 -10.545 4.668 1.00 12.21 61 GLU A CA 18
ATOM 22519 C C . GLU A 1 61 ? -3.525 -11.251 3.371 1.00 74.43 61 GLU A C 18
ATOM 22520 O O . GLU A 1 61 ? -3.344 -10.712 2.279 1.00 42.42 61 GLU A O 18
ATOM 22532 N N . THR A 1 62 ? -4.056 -12.464 3.498 1.00 1.21 62 THR A N 18
ATOM 22533 C CA . THR A 1 62 ? -4.462 -13.246 2.337 1.00 33.05 62 THR A CA 18
ATOM 22534 C C . THR A 1 62 ? -5.975 -13.212 2.154 1.00 52.11 62 THR A C 18
ATOM 22535 O O . THR A 1 62 ? -6.730 -13.479 3.088 1.00 1.52 62 THR A O 18
ATOM 22546 N N . GLY A 1 63 ? -6.413 -12.882 0.942 1.00 23.42 63 GLY A N 18
ATOM 22547 C CA . GLY A 1 63 ? -7.834 -12.820 0.658 1.00 35.33 63 GLY A CA 18
ATOM 22548 C C . GLY A 1 63 ? -8.216 -13.622 -0.570 1.00 31.40 63 GLY A C 18
ATOM 22549 O O . GLY A 1 63 ? -7.639 -14.677 -0.834 1.00 12.32 63 GLY A O 18
ATOM 22553 N N . GLU A 1 64 ? -9.192 -13.123 -1.322 1.00 0.43 64 GLU A N 18
ATOM 22554 C CA . GLU A 1 64 ? -9.651 -13.802 -2.527 1.00 71.33 64 GLU A CA 18
ATOM 22555 C C . GLU A 1 64 ? -8.817 -13.388 -3.736 1.00 60.43 64 GLU A C 18
ATOM 22556 O O . GLU A 1 64 ? -8.765 -14.097 -4.740 1.00 70.34 64 GLU A O 18
ATOM 22568 N N . GLY A 1 65 ? -8.166 -12.234 -3.631 1.00 45.04 65 GLY A N 18
ATOM 22569 C CA . GLY A 1 65 ? -7.343 -11.744 -4.722 1.00 73.44 65 GLY A CA 18
ATOM 22570 C C . GLY A 1 65 ? -5.868 -11.732 -4.376 1.00 64.41 65 GLY A C 18
ATOM 22571 O O . GLY A 1 65 ? -5.243 -12.786 -4.256 1.00 1.21 65 GLY A O 18
ATOM 22575 N N . ALA A 1 66 ? -5.308 -10.537 -4.217 1.00 35.42 66 ALA A N 18
ATOM 22576 C CA . ALA A 1 66 ? -3.897 -10.393 -3.882 1.00 52.22 66 ALA A CA 18
ATOM 22577 C C . ALA A 1 66 ? -3.721 -9.827 -2.477 1.00 54.32 66 ALA A C 18
ATOM 22578 O O . ALA A 1 66 ? -3.486 -10.569 -1.524 1.00 15.52 66 ALA A O 18
ATOM 22585 N N . ALA A 1 67 ? -3.836 -8.508 -2.357 1.00 20.11 67 ALA A N 18
ATOM 22586 C CA . ALA A 1 67 ? -3.691 -7.843 -1.068 1.00 21.10 67 ALA A CA 18
ATOM 22587 C C . ALA A 1 67 ? -4.955 -7.992 -0.228 1.00 50.42 67 ALA A C 18
ATOM 22588 O O . ALA A 1 67 ? -6.056 -7.694 -0.689 1.00 53.44 67 ALA A O 18
ATOM 22595 N N . ALA A 1 68 ? -4.789 -8.455 1.006 1.00 2.13 68 ALA A N 18
ATOM 22596 C CA . ALA A 1 68 ? -5.917 -8.642 1.910 1.00 3.45 68 ALA A CA 18
ATOM 22597 C C . ALA A 1 68 ? -5.726 -7.846 3.197 1.00 14.42 68 ALA A C 18
ATOM 22598 O O . ALA A 1 68 ? -5.946 -8.359 4.295 1.00 65.35 68 ALA A O 18
ATOM 22605 N N . TYR A 1 69 ? -5.317 -6.590 3.055 1.00 10.03 69 TYR A N 18
ATOM 22606 C CA . TYR A 1 69 ? -5.094 -5.724 4.207 1.00 52.00 69 TYR A CA 18
ATOM 22607 C C . TYR A 1 69 ? -4.850 -4.284 3.767 1.00 51.25 69 TYR A C 18
ATOM 22608 O O . TYR A 1 69 ? -5.327 -3.854 2.717 1.00 33.12 69 TYR A O 18
ATOM 22626 N N . GLY A 1 70 ? -4.102 -3.542 4.578 1.00 63.31 70 GLY A N 18
ATOM 22627 C CA . GLY A 1 70 ? -3.806 -2.159 4.256 1.00 2.40 70 GLY A CA 18
ATOM 22628 C C . GLY A 1 70 ? -2.575 -1.646 4.978 1.00 54.23 70 GLY A C 18
ATOM 22629 O O . GLY A 1 70 ? -1.507 -2.253 4.907 1.00 61.12 70 GLY A O 18
ATOM 22633 N N . VAL A 1 71 ? -2.724 -0.523 5.674 1.00 73.04 71 VAL A N 18
ATOM 22634 C CA . VAL A 1 71 ? -1.616 0.072 6.411 1.00 51.01 71 VAL A CA 18
ATOM 22635 C C . VAL A 1 71 ? -2.119 0.883 7.599 1.00 15.44 71 VAL A C 18
ATOM 22636 O O . VAL A 1 71 ? -3.234 1.408 7.580 1.00 43.12 71 VAL A O 18
ATOM 22649 N N . LEU A 1 72 ? -1.292 0.983 8.634 1.00 43.14 72 LEU A N 18
ATOM 22650 C CA . LEU A 1 72 ? -1.652 1.732 9.833 1.00 71.24 72 LEU A CA 18
ATOM 22651 C C . LEU A 1 72 ? -0.917 3.068 9.882 1.00 72.50 72 LEU A C 18
ATOM 22652 O O . LEU A 1 72 ? 0.177 3.207 9.334 1.00 35.04 72 LEU A O 18
ATOM 22668 N N . VAL A 1 73 ? -1.525 4.047 10.544 1.00 42.32 73 VAL A N 18
ATOM 22669 C CA . VAL A 1 73 ? -0.927 5.371 10.668 1.00 40.30 73 VAL A CA 18
ATOM 22670 C C . VAL A 1 73 ? -1.447 6.095 11.905 1.00 51.33 73 VAL A C 18
ATOM 22671 O O . VAL A 1 73 ? -2.593 6.546 11.939 1.00 22.40 73 VAL A O 18
ATOM 22684 N N . THR A 1 74 ? -0.597 6.205 12.921 1.00 21.20 74 THR A N 18
ATOM 22685 C CA . THR A 1 74 ? -0.970 6.874 14.161 1.00 72.41 74 THR A CA 18
ATOM 22686 C C . THR A 1 74 ? 0.232 7.030 15.085 1.00 44.44 74 THR A C 18
ATOM 22687 O O . THR A 1 74 ? 1.346 7.291 14.630 1.00 64.31 74 THR A O 18
ATOM 22698 N N . ARG A 1 75 ? 0.000 6.870 16.383 1.00 21.42 75 ARG A N 18
ATOM 22699 C CA . ARG A 1 75 ? 1.065 6.994 17.371 1.00 61.10 75 ARG A CA 18
ATOM 22700 C C . ARG A 1 75 ? 1.400 5.637 17.983 1.00 31.03 75 ARG A C 18
ATOM 22701 O O . ARG A 1 75 ? 0.547 4.759 18.111 1.00 33.41 75 ARG A O 18
ATOM 22722 N N . PRO A 1 76 ? 2.672 5.460 18.371 1.00 72.13 76 PRO A N 18
ATOM 22723 C CA . PRO A 1 76 ? 3.149 4.213 18.976 1.00 74.32 76 PRO A CA 18
ATOM 22724 C C . PRO A 1 76 ? 2.589 3.997 20.378 1.00 54.33 76 PRO A C 18
ATOM 22725 O O . PRO A 1 76 ? 3.003 3.081 21.088 1.00 4.41 76 PRO A O 18
ATOM 22736 N N . ASP A 1 77 ? 1.645 4.846 20.769 1.00 34.03 77 ASP A N 18
ATOM 22737 C CA . ASP A 1 77 ? 1.026 4.747 22.086 1.00 4.34 77 ASP A CA 18
ATOM 22738 C C . ASP A 1 77 ? -0.083 3.700 22.089 1.00 63.20 77 ASP A C 18
ATOM 22739 O O . ASP A 1 77 ? -1.081 3.839 22.795 1.00 43.54 77 ASP A O 18
ATOM 22748 N N . GLY A 1 78 ? 0.099 2.650 21.293 1.00 4.22 78 GLY A N 18
ATOM 22749 C CA . GLY A 1 78 ? -0.894 1.595 21.218 1.00 52.21 78 GLY A CA 18
ATOM 22750 C C . GLY A 1 78 ? -2.109 2.000 20.407 1.00 70.34 78 GLY A C 18
ATOM 22751 O O . GLY A 1 78 ? -2.947 1.163 20.069 1.00 61.25 78 GLY A O 18
ATOM 22755 N N . THR A 1 79 ? -2.208 3.288 20.094 1.00 44.15 79 THR A N 18
ATOM 22756 C CA . THR A 1 79 ? -3.330 3.803 19.320 1.00 71.14 79 THR A CA 18
ATOM 22757 C C . THR A 1 79 ? -2.937 4.029 17.864 1.00 21.42 79 THR A C 18
ATOM 22758 O O . THR A 1 79 ? -2.235 4.987 17.543 1.00 43.43 79 THR A O 18
ATOM 22769 N N . ARG A 1 80 ? -3.395 3.140 16.988 1.00 45.41 80 ARG A N 18
ATOM 22770 C CA . ARG A 1 80 ? -3.090 3.243 15.566 1.00 43.21 80 ARG A CA 18
ATOM 22771 C C . ARG A 1 80 ? -4.319 2.919 14.722 1.00 42.44 80 ARG A C 18
ATOM 22772 O O . ARG A 1 80 ? -5.239 2.242 15.180 1.00 12.41 80 ARG A O 18
ATOM 22793 N N . VAL A 1 81 ? -4.327 3.408 13.485 1.00 2.14 81 VAL A N 18
ATOM 22794 C CA . VAL A 1 81 ? -5.442 3.171 12.577 1.00 61.44 81 VAL A CA 18
ATOM 22795 C C . VAL A 1 81 ? -5.013 2.310 11.394 1.00 70.32 81 VAL A C 18
ATOM 22796 O O . VAL A 1 81 ? -4.469 2.814 10.412 1.00 25.13 81 VAL A O 18
ATOM 22809 N N . GLU A 1 82 ? -5.263 1.008 11.495 1.00 70.02 82 GLU A N 18
ATOM 22810 C CA . GLU A 1 82 ? -4.902 0.077 10.432 1.00 20.24 82 GLU A CA 18
ATOM 22811 C C . GLU A 1 82 ? -6.015 -0.021 9.393 1.00 42.42 82 GLU A C 18
ATOM 22812 O O . GLU A 1 82 ? -7.165 -0.308 9.724 1.00 53.15 82 GLU A O 18
ATOM 22824 N N . VAL A 1 83 ? -5.663 0.222 8.134 1.00 75.41 83 VAL A N 18
ATOM 22825 C CA . VAL A 1 83 ? -6.631 0.161 7.045 1.00 51.11 83 VAL A CA 18
ATOM 22826 C C . VAL A 1 83 ? -6.675 -1.231 6.426 1.00 71.24 83 VAL A C 18
ATOM 22827 O O . VAL A 1 83 ? -5.641 -1.876 6.247 1.00 32.11 83 VAL A O 18
ATOM 22840 N N . HIS A 1 84 ? -7.879 -1.690 6.099 1.00 52.13 84 HIS A N 18
ATOM 22841 C CA . HIS A 1 84 ? -8.058 -3.007 5.498 1.00 54.45 84 HIS A CA 18
ATOM 22842 C C . HIS A 1 84 ? -8.666 -2.889 4.103 1.00 43.12 84 HIS A C 18
ATOM 22843 O O . HIS A 1 84 ? -9.855 -2.605 3.954 1.00 71.40 84 HIS A O 18
ATOM 22857 N N . LEU A 1 85 ? -7.842 -3.108 3.084 1.00 42.41 85 LEU A N 18
ATOM 22858 C CA . LEU A 1 85 ? -8.297 -3.025 1.700 1.00 33.44 85 LEU A CA 18
ATOM 22859 C C . LEU A 1 85 ? -7.846 -4.246 0.905 1.00 34.42 85 LEU A C 18
ATOM 22860 O O . LEU A 1 85 ? -6.718 -4.715 1.055 1.00 31.44 85 LEU A O 18
ATOM 22876 N N . ASP A 1 86 ? -8.734 -4.755 0.058 1.00 13.01 86 ASP A N 18
ATOM 22877 C CA . ASP A 1 86 ? -8.427 -5.920 -0.764 1.00 2.31 86 ASP A CA 18
ATOM 22878 C C . ASP A 1 86 ? -8.144 -5.508 -2.205 1.00 73.14 86 ASP A C 18
ATOM 22879 O O . ASP A 1 86 ? -9.041 -5.061 -2.921 1.00 31.32 86 ASP A O 18
ATOM 22888 N N . ARG A 1 87 ? -6.892 -5.661 -2.625 1.00 34.04 87 ARG A N 18
ATOM 22889 C CA . ARG A 1 87 ? -6.491 -5.303 -3.980 1.00 34.12 87 ARG A CA 18
ATOM 22890 C C . ARG A 1 87 ? -7.436 -5.920 -5.007 1.00 61.31 87 ARG A C 18
ATOM 22891 O O . ARG A 1 87 ? -7.525 -5.453 -6.142 1.00 54.45 87 ARG A O 18
ATOM 22912 N N . ASP A 1 88 ? -8.138 -6.973 -4.601 1.00 5.52 88 ASP A N 18
ATOM 22913 C CA . ASP A 1 88 ? -9.076 -7.654 -5.485 1.00 43.33 88 ASP A CA 18
ATOM 22914 C C . ASP A 1 88 ? -10.277 -6.765 -5.792 1.00 0.33 88 ASP A C 18
ATOM 22915 O O . ASP A 1 88 ? -11.231 -7.194 -6.441 1.00 63.21 88 ASP A O 18
ATOM 22924 N N . PHE A 1 89 ? -10.224 -5.524 -5.319 1.00 52.21 89 PHE A N 18
ATOM 22925 C CA . PHE A 1 89 ? -11.309 -4.575 -5.541 1.00 3.44 89 PHE A CA 18
ATOM 22926 C C . PHE A 1 89 ? -12.570 -5.006 -4.797 1.00 65.12 89 PHE A C 18
ATOM 22927 O O . PHE A 1 89 ? -13.675 -4.932 -5.334 1.00 32.15 89 PHE A O 18
ATOM 22944 N N . ARG A 1 90 ? -12.394 -5.457 -3.560 1.00 32.35 90 ARG A N 18
ATOM 22945 C CA . ARG A 1 90 ? -13.517 -5.903 -2.742 1.00 45.45 90 ARG A CA 18
ATOM 22946 C C . ARG A 1 90 ? -13.492 -5.231 -1.373 1.00 12.33 90 ARG A C 18
ATOM 22947 O O . ARG A 1 90 ? -14.536 -5.015 -0.757 1.00 0.03 90 ARG A O 18
ATOM 22968 N N . VAL A 1 91 ? -12.293 -4.903 -0.901 1.00 53.44 91 VAL A N 18
ATOM 22969 C CA . VAL A 1 91 ? -12.133 -4.255 0.395 1.00 44.11 91 VAL A CA 18
ATOM 22970 C C . VAL A 1 91 ? -11.348 -2.954 0.266 1.00 63.32 91 VAL A C 18
ATOM 22971 O O . VAL A 1 91 ? -10.240 -2.936 -0.273 1.00 11.51 91 VAL A O 18
ATOM 22984 N N . LEU A 1 92 ? -11.928 -1.868 0.764 1.00 42.02 92 LEU A N 18
ATOM 22985 C CA . LEU A 1 92 ? -11.282 -0.561 0.705 1.00 14.11 92 LEU A CA 18
ATOM 22986 C C . LEU A 1 92 ? -11.609 0.264 1.946 1.00 21.31 92 LEU A C 18
ATOM 22987 O O . LEU A 1 92 ? -11.433 1.482 1.958 1.00 42.11 92 LEU A O 18
ATOM 23003 N N . ASP A 1 93 ? -12.083 -0.409 2.989 1.00 52.21 93 ASP A N 18
ATOM 23004 C CA . ASP A 1 93 ? -12.431 0.261 4.237 1.00 51.03 93 ASP A CA 18
ATOM 23005 C C . ASP A 1 93 ? -11.334 0.071 5.280 1.00 72.03 93 ASP A C 18
ATOM 23006 O O . ASP A 1 93 ? -10.706 -0.986 5.351 1.00 12.02 93 ASP A O 18
ATOM 23015 N N . THR A 1 94 ? -11.107 1.102 6.087 1.00 13.43 94 THR A N 18
ATOM 23016 C CA . THR A 1 94 ? -10.085 1.050 7.125 1.00 51.32 94 THR A CA 18
ATOM 23017 C C . THR A 1 94 ? -10.625 0.405 8.396 1.00 4.23 94 THR A C 18
ATOM 23018 O O . THR A 1 94 ? -11.805 0.068 8.479 1.00 70.24 94 THR A O 18
ATOM 23029 N N . GLU A 1 95 ? -9.752 0.237 9.385 1.00 13.44 95 GLU A N 18
ATOM 23030 C CA . GLU A 1 95 ? -10.143 -0.368 10.653 1.00 11.11 95 GLU A CA 18
ATOM 23031 C C . GLU A 1 95 ? -9.375 0.257 11.814 1.00 25.21 95 GLU A C 18
ATOM 23032 O O . GLU A 1 95 ? -8.147 0.356 11.797 1.00 15.23 95 GLU A O 18
ATOM 23044 N N . PRO A 1 96 ? -10.113 0.689 12.847 1.00 24.13 96 PRO A N 18
ATOM 23045 C CA . PRO A 1 96 ? -9.523 1.311 14.036 1.00 4.50 96 PRO A CA 18
ATOM 23046 C C . PRO A 1 96 ? -8.741 0.315 14.885 1.00 63.32 96 PRO A C 18
ATOM 23047 O O . PRO A 1 96 ? -9.311 -0.623 15.441 1.00 12.01 96 PRO A O 18
ATOM 23058 N N . ALA A 1 97 ? -7.432 0.524 14.980 1.00 43.31 97 ALA A N 18
ATOM 23059 C CA . ALA A 1 97 ? -6.572 -0.355 15.763 1.00 13.41 97 ALA A CA 18
ATOM 23060 C C . ALA A 1 97 ? -6.371 0.189 17.174 1.00 71.43 97 ALA A C 18
ATOM 23061 O O . ALA A 1 97 ? -5.791 1.258 17.360 1.00 1.33 97 ALA A O 18
ATOM 23068 N N . ASP A 1 98 ? -6.855 -0.554 18.163 1.00 25.32 98 ASP A N 18
ATOM 23069 C CA . ASP A 1 98 ? -6.727 -0.147 19.558 1.00 73.03 98 ASP A CA 18
ATOM 23070 C C . ASP A 1 98 ? -5.610 -0.921 20.250 1.00 44.40 98 ASP A C 18
ATOM 23071 O O . ASP A 1 98 ? -5.517 -0.934 21.477 1.00 53.33 98 ASP A O 18
ATOM 23080 N N . GLY A 1 99 ? -4.762 -1.566 19.454 1.00 51.10 99 GLY A N 18
ATOM 23081 C CA . GLY A 1 99 ? -3.663 -2.334 20.008 1.00 24.11 99 GLY A CA 18
ATOM 23082 C C . GLY A 1 99 ? -4.092 -3.714 20.466 1.00 11.30 99 GLY A C 18
ATOM 23083 O O . GLY A 1 99 ? -3.262 -4.609 20.624 1.00 30.11 99 GLY A O 18
ATOM 23087 N N . ASP A 1 100 ? -5.392 -3.886 20.681 1.00 4.12 100 ASP A N 18
ATOM 23088 C CA . ASP A 1 100 ? -5.930 -5.167 21.125 1.00 52.54 100 ASP A CA 18
ATOM 23089 C C . ASP A 1 100 ? -6.441 -5.981 19.940 1.00 2.20 100 ASP A C 18
ATOM 23090 O O . ASP A 1 100 ? -6.213 -7.187 19.858 1.00 2.13 100 ASP A O 18
ATOM 23099 N N . GLY A 1 101 ? -7.134 -5.312 19.024 1.00 75.14 101 GLY A N 18
ATOM 23100 C CA . GLY A 1 101 ? -7.668 -5.990 17.856 1.00 2.14 101 GLY A CA 18
ATOM 23101 C C . GLY A 1 101 ? -8.953 -6.735 18.156 1.00 55.14 101 GLY A C 18
ATOM 23102 O O . GLY A 1 101 ? -9.279 -7.717 17.490 1.00 32.25 101 GLY A O 18
ATOM 23106 N N . GLY A 1 102 ? -9.686 -6.267 19.162 1.00 74.42 102 GLY A N 18
ATOM 23107 C CA . GLY A 1 102 ? -10.934 -6.909 19.531 1.00 33.34 102 GLY A CA 18
ATOM 23108 C C . GLY A 1 102 ? -12.101 -6.439 18.686 1.00 51.51 102 GLY A C 18
ATOM 23109 O O . GLY A 1 102 ? -13.150 -7.082 18.651 1.00 41.25 102 GLY A O 18
ATOM 23113 N N . ASP A 1 11 ? 2.163 0.011 -1.223 1.00 1.45 11 ASP A N 19
ATOM 23114 C CA . ASP A 1 11 ? 1.878 -1.038 -0.251 1.00 22.11 11 ASP A CA 19
ATOM 23115 C C . ASP A 1 11 ? 0.555 -1.727 -0.568 1.00 33.32 11 ASP A C 19
ATOM 23116 O O . ASP A 1 11 ? 0.187 -2.712 0.073 1.00 60.31 11 ASP A O 19
ATOM 23125 N N . TYR A 1 12 ? -0.157 -1.202 -1.559 1.00 31.40 12 TYR A N 19
ATOM 23126 C CA . TYR A 1 12 ? -1.442 -1.765 -1.959 1.00 4.24 12 TYR A CA 19
ATOM 23127 C C . TYR A 1 12 ? -1.270 -2.749 -3.112 1.00 54.51 12 TYR A C 19
ATOM 23128 O O . TYR A 1 12 ? -0.151 -3.043 -3.531 1.00 43.51 12 TYR A O 19
ATOM 23146 N N . ASP A 1 13 ? -2.389 -3.253 -3.621 1.00 62.32 13 ASP A N 19
ATOM 23147 C CA . ASP A 1 13 ? -2.365 -4.203 -4.728 1.00 3.13 13 ASP A CA 19
ATOM 23148 C C . ASP A 1 13 ? -3.111 -3.647 -5.937 1.00 24.21 13 ASP A C 19
ATOM 23149 O O . ASP A 1 13 ? -2.766 -3.944 -7.081 1.00 61.31 13 ASP A O 19
ATOM 23158 N N . ILE A 1 14 ? -4.134 -2.841 -5.675 1.00 43.23 14 ILE A N 19
ATOM 23159 C CA . ILE A 1 14 ? -4.928 -2.244 -6.742 1.00 63.21 14 ILE A CA 19
ATOM 23160 C C . ILE A 1 14 ? -4.523 -0.794 -6.983 1.00 13.31 14 ILE A C 19
ATOM 23161 O O . ILE A 1 14 ? -4.478 0.025 -6.064 1.00 61.23 14 ILE A O 19
ATOM 23177 N N . PRO A 1 15 ? -4.224 -0.465 -8.248 1.00 62.34 15 PRO A N 19
ATOM 23178 C CA . PRO A 1 15 ? -3.820 0.888 -8.641 1.00 13.34 15 PRO A CA 19
ATOM 23179 C C . PRO A 1 15 ? -4.971 1.885 -8.551 1.00 3.12 15 PRO A C 19
ATOM 23180 O O . PRO A 1 15 ? -4.923 2.961 -9.149 1.00 21.42 15 PRO A O 19
ATOM 23191 N N . THR A 1 16 ? -6.005 1.522 -7.799 1.00 74.31 16 THR A N 19
ATOM 23192 C CA . THR A 1 16 ? -7.168 2.384 -7.632 1.00 35.24 16 THR A CA 19
ATOM 23193 C C . THR A 1 16 ? -7.658 2.372 -6.188 1.00 1.31 16 THR A C 19
ATOM 23194 O O . THR A 1 16 ? -8.862 2.365 -5.929 1.00 40.11 16 THR A O 19
ATOM 23205 N N . THR A 1 17 ? -6.717 2.371 -5.249 1.00 0.33 17 THR A N 19
ATOM 23206 C CA . THR A 1 17 ? -7.053 2.360 -3.831 1.00 4.44 17 THR A CA 19
ATOM 23207 C C . THR A 1 17 ? -7.598 3.712 -3.384 1.00 42.11 17 THR A C 19
ATOM 23208 O O . THR A 1 17 ? -7.939 4.557 -4.211 1.00 12.01 17 THR A O 19
ATOM 23219 N N . GLU A 1 18 ? -7.676 3.909 -2.072 1.00 2.52 18 GLU A N 19
ATOM 23220 C CA . GLU A 1 18 ? -8.180 5.160 -1.517 1.00 11.13 18 GLU A CA 19
ATOM 23221 C C . GLU A 1 18 ? -7.259 5.677 -0.415 1.00 34.32 18 GLU A C 19
ATOM 23222 O O . GLU A 1 18 ? -6.362 6.479 -0.667 1.00 50.41 18 GLU A O 19
ATOM 23234 N N . ASN A 1 19 ? -7.490 5.210 0.808 1.00 20.10 19 ASN A N 19
ATOM 23235 C CA . ASN A 1 19 ? -6.683 5.625 1.949 1.00 4.04 19 ASN A CA 19
ATOM 23236 C C . ASN A 1 19 ? -5.313 4.952 1.921 1.00 55.53 19 ASN A C 19
ATOM 23237 O O . ASN A 1 19 ? -4.528 5.078 2.861 1.00 42.40 19 ASN A O 19
ATOM 23248 N N . LEU A 1 20 ? -5.034 4.239 0.836 1.00 61.42 20 LEU A N 19
ATOM 23249 C CA . LEU A 1 20 ? -3.759 3.546 0.683 1.00 11.12 20 LEU A CA 19
ATOM 23250 C C . LEU A 1 20 ? -2.748 4.422 -0.049 1.00 42.13 20 LEU A C 19
ATOM 23251 O O . LEU A 1 20 ? -1.560 4.421 0.275 1.00 30.40 20 LEU A O 19
ATOM 23267 N N . TYR A 1 21 ? -3.227 5.170 -1.037 1.00 1.43 21 TYR A N 19
ATOM 23268 C CA . TYR A 1 21 ? -2.365 6.051 -1.815 1.00 42.44 21 TYR A CA 19
ATOM 23269 C C . TYR A 1 21 ? -1.996 7.298 -1.017 1.00 55.31 21 TYR A C 19
ATOM 23270 O O . TYR A 1 21 ? -1.167 8.101 -1.445 1.00 25.13 21 TYR A O 19
ATOM 23288 N N . PHE A 1 22 ? -2.620 7.453 0.146 1.00 2.42 22 PHE A N 19
ATOM 23289 C CA . PHE A 1 22 ? -2.359 8.602 1.006 1.00 10.10 22 PHE A CA 19
ATOM 23290 C C . PHE A 1 22 ? -1.299 8.269 2.052 1.00 50.11 22 PHE A C 19
ATOM 23291 O O . PHE A 1 22 ? -0.596 9.153 2.540 1.00 11.14 22 PHE A O 19
ATOM 23308 N N . GLN A 1 23 ? -1.192 6.988 2.390 1.00 42.20 23 GLN A N 19
ATOM 23309 C CA . GLN A 1 23 ? -0.219 6.538 3.379 1.00 41.54 23 GLN A CA 19
ATOM 23310 C C . GLN A 1 23 ? 1.155 6.350 2.744 1.00 72.43 23 GLN A C 19
ATOM 23311 O O . GLN A 1 23 ? 2.182 6.515 3.401 1.00 34.40 23 GLN A O 19
ATOM 23325 N N . GLY A 1 24 ? 1.166 6.002 1.460 1.00 33.13 24 GLY A N 19
ATOM 23326 C CA . GLY A 1 24 ? 2.419 5.796 0.758 1.00 31.22 24 GLY A CA 19
ATOM 23327 C C . GLY A 1 24 ? 3.448 6.859 1.085 1.00 43.30 24 GLY A C 19
ATOM 23328 O O . GLY A 1 24 ? 4.650 6.594 1.072 1.00 50.44 24 GLY A O 19
ATOM 23332 N N . ALA A 1 25 ? 2.977 8.067 1.378 1.00 72.12 25 ALA A N 19
ATOM 23333 C CA . ALA A 1 25 ? 3.865 9.174 1.710 1.00 70.04 25 ALA A CA 19
ATOM 23334 C C . ALA A 1 25 ? 4.358 9.070 3.149 1.00 62.22 25 ALA A C 19
ATOM 23335 O O . ALA A 1 25 ? 5.562 9.037 3.401 1.00 21.52 25 ALA A O 19
ATOM 23342 N N . MET A 1 26 ? 3.420 9.019 4.089 1.00 50.43 26 MET A N 19
ATOM 23343 C CA . MET A 1 26 ? 3.760 8.919 5.503 1.00 24.42 26 MET A CA 19
ATOM 23344 C C . MET A 1 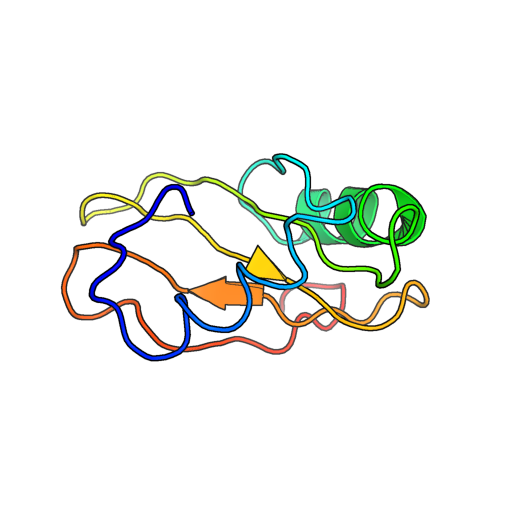26 ? 4.452 7.593 5.803 1.00 65.45 26 MET A C 19
ATOM 23345 O O . MET A 1 26 ? 5.009 7.403 6.883 1.00 24.33 26 MET A O 19
ATOM 23359 N N . ALA A 1 27 ? 4.413 6.679 4.839 1.00 72.45 27 ALA A N 19
ATOM 23360 C CA . ALA A 1 27 ? 5.038 5.371 4.999 1.00 54.50 27 ALA A CA 19
ATOM 23361 C C . ALA A 1 27 ? 6.377 5.310 4.273 1.00 41.41 27 ALA A C 19
ATOM 23362 O O . ALA A 1 27 ? 6.830 4.237 3.874 1.00 51.33 27 ALA A O 19
ATOM 23369 N N . PHE A 1 28 ? 7.007 6.468 4.104 1.00 13.51 28 PHE A N 19
ATOM 23370 C CA . PHE A 1 28 ? 8.294 6.547 3.424 1.00 23.40 28 PHE A CA 19
ATOM 23371 C C . PHE A 1 28 ? 9.363 5.776 4.193 1.00 23.21 28 PHE A C 19
ATOM 23372 O O . PHE A 1 28 ? 10.425 5.461 3.655 1.00 10.21 28 PHE A O 19
ATOM 23389 N N . ASP A 1 29 ? 9.075 5.476 5.455 1.00 72.54 29 ASP A N 19
ATOM 23390 C CA . ASP A 1 29 ? 10.010 4.741 6.299 1.00 41.21 29 ASP A CA 19
ATOM 23391 C C . ASP A 1 29 ? 9.265 3.863 7.299 1.00 30.10 29 ASP A C 19
ATOM 23392 O O . ASP A 1 29 ? 9.611 2.699 7.497 1.00 4.25 29 ASP A O 19
ATOM 23401 N N . GLY A 1 30 ? 8.239 4.429 7.928 1.00 44.52 30 GLY A N 19
ATOM 23402 C CA . GLY A 1 30 ? 7.462 3.684 8.901 1.00 44.12 30 GLY A CA 19
ATOM 23403 C C . GLY A 1 30 ? 6.872 2.414 8.321 1.00 22.11 30 GLY A C 19
ATOM 23404 O O . GLY A 1 30 ? 6.477 1.513 9.060 1.00 64.41 30 GLY A O 19
ATOM 23408 N N . GLU A 1 31 ? 6.810 2.343 6.995 1.00 5.30 31 GLU A N 19
ATOM 23409 C CA . GLU A 1 31 ? 6.261 1.174 6.318 1.00 43.52 31 GLU A CA 19
ATOM 23410 C C . GLU A 1 31 ? 7.121 -0.059 6.579 1.00 74.32 31 GLU A C 19
ATOM 23411 O O . GLU A 1 31 ? 8.079 -0.326 5.854 1.00 45.30 31 GLU A O 19
ATOM 23423 N N . ASP A 1 32 ? 6.770 -0.808 7.619 1.00 40.32 32 ASP A N 19
ATOM 23424 C CA . ASP A 1 32 ? 7.508 -2.014 7.976 1.00 11.33 32 ASP A CA 19
ATOM 23425 C C . ASP A 1 32 ? 6.751 -3.264 7.539 1.00 15.34 32 ASP A C 19
ATOM 23426 O O . ASP A 1 32 ? 5.868 -3.199 6.684 1.00 2.42 32 ASP A O 19
ATOM 23435 N N . GLU A 1 33 ? 7.103 -4.400 8.132 1.00 33.40 33 GLU A N 19
ATOM 23436 C CA . GLU A 1 33 ? 6.457 -5.665 7.802 1.00 72.32 33 GLU A CA 19
ATOM 23437 C C . GLU A 1 33 ? 5.846 -6.305 9.045 1.00 34.01 33 GLU A C 19
ATOM 23438 O O . GLU A 1 33 ? 6.559 -6.706 9.965 1.00 14.11 33 GLU A O 19
ATOM 23450 N N . VAL A 1 34 ? 4.520 -6.397 9.065 1.00 14.53 34 VAL A N 19
ATOM 23451 C CA . VAL A 1 34 ? 3.811 -6.987 10.194 1.00 22.43 34 VAL A CA 19
ATOM 23452 C C . VAL A 1 34 ? 3.608 -8.485 9.993 1.00 5.00 34 VAL A C 19
ATOM 23453 O O . VAL A 1 34 ? 3.894 -9.024 8.923 1.00 55.31 34 VAL A O 19
ATOM 23466 N N . THR A 1 35 ? 3.113 -9.154 11.030 1.00 62.35 35 THR A N 19
ATOM 23467 C CA . THR A 1 35 ? 2.872 -10.590 10.968 1.00 64.35 35 THR A CA 19
ATOM 23468 C C . THR A 1 35 ? 1.465 -10.891 10.465 1.00 40.43 35 THR A C 19
ATOM 23469 O O . THR A 1 35 ? 1.285 -11.635 9.502 1.00 31.32 35 THR A O 19
ATOM 23480 N N . GLY A 1 36 ? 0.469 -10.305 11.123 1.00 72.23 36 GLY A N 19
ATOM 23481 C CA . GLY A 1 36 ? -0.910 -10.522 10.727 1.00 74.41 36 GLY A CA 19
ATOM 23482 C C . GLY A 1 36 ? -1.896 -9.871 11.677 1.00 43.23 36 GLY A C 19
ATOM 23483 O O . GLY A 1 36 ? -2.628 -8.951 11.311 1.00 70.22 36 GLY A O 19
ATOM 23487 N N . PRO A 1 37 ? -1.924 -10.352 12.928 1.00 23.04 37 PRO A N 19
ATOM 23488 C CA . PRO A 1 37 ? -2.823 -9.825 13.959 1.00 34.40 37 PRO A CA 19
ATOM 23489 C C . PRO A 1 37 ? -2.435 -8.419 14.404 1.00 75.43 37 PRO A C 19
ATOM 23490 O O . PRO A 1 37 ? -1.294 -7.994 14.224 1.00 13.10 37 PRO A O 19
ATOM 23501 N N . ASP A 1 38 ? -3.391 -7.703 14.985 1.00 74.01 38 ASP A N 19
ATOM 23502 C CA . ASP A 1 38 ? -3.149 -6.345 15.457 1.00 0.30 38 ASP A CA 19
ATOM 23503 C C . ASP A 1 38 ? -2.057 -6.326 16.522 1.00 33.44 38 ASP A C 19
ATOM 23504 O O . ASP A 1 38 ? -1.340 -5.338 16.673 1.00 13.25 38 ASP A O 19
ATOM 23513 N N . ALA A 1 39 ? -1.938 -7.426 17.259 1.00 33.03 39 ALA A N 19
ATOM 23514 C CA . ALA A 1 39 ? -0.934 -7.537 18.310 1.00 40.51 39 ALA A CA 19
ATOM 23515 C C . ALA A 1 39 ? 0.461 -7.243 17.769 1.00 41.42 39 ALA A C 19
ATOM 23516 O O . ALA A 1 39 ? 1.295 -6.658 18.461 1.00 62.44 39 ALA A O 19
ATOM 23523 N N . ASP A 1 40 ? 0.708 -7.652 16.529 1.00 10.43 40 ASP A N 19
ATOM 23524 C CA . ASP A 1 40 ? 2.003 -7.432 15.895 1.00 14.41 40 ASP A CA 19
ATOM 23525 C C . ASP A 1 40 ? 2.064 -6.051 15.250 1.00 40.32 40 ASP A C 19
ATOM 23526 O O . ASP A 1 40 ? 3.136 -5.457 15.131 1.00 21.24 40 ASP A O 19
ATOM 23535 N N . ARG A 1 41 ? 0.907 -5.546 14.833 1.00 3.13 41 ARG A N 19
ATOM 23536 C CA . ARG A 1 41 ? 0.830 -4.236 14.198 1.00 60.02 41 ARG A CA 19
ATOM 23537 C C . ARG A 1 41 ? 1.003 -3.122 15.226 1.00 52.20 41 ARG A C 19
ATOM 23538 O O . ARG A 1 41 ? 1.703 -2.140 14.980 1.00 24.44 41 ARG A O 19
ATOM 23559 N N . ALA A 1 42 ? 0.359 -3.281 16.378 1.00 72.35 42 ALA A N 19
ATOM 23560 C CA . ALA A 1 42 ? 0.442 -2.290 17.443 1.00 24.21 42 ALA A CA 19
ATOM 23561 C C . ALA A 1 42 ? 1.827 -2.286 18.081 1.00 2.14 42 ALA A C 19
ATOM 23562 O O . ALA A 1 42 ? 2.323 -1.241 18.505 1.00 74.42 42 ALA A O 19
ATOM 23569 N N . ARG A 1 43 ? 2.447 -3.460 18.148 1.00 53.21 43 ARG A N 19
ATOM 23570 C CA . ARG A 1 43 ? 3.774 -3.591 18.737 1.00 70.03 43 ARG A CA 19
ATOM 23571 C C . ARG A 1 43 ? 4.852 -3.155 17.749 1.00 4.21 43 ARG A C 19
ATOM 23572 O O . ARG A 1 43 ? 5.803 -2.466 18.117 1.00 1.25 43 ARG A O 19
ATOM 23593 N N . ALA A 1 44 ? 4.697 -3.562 16.494 1.00 42.35 44 ALA A N 19
ATOM 23594 C CA . ALA A 1 44 ? 5.656 -3.212 15.453 1.00 2.11 44 ALA A CA 19
ATOM 23595 C C . ALA A 1 44 ? 5.494 -1.758 15.024 1.00 44.42 44 ALA A C 19
ATOM 23596 O O . ALA A 1 44 ? 6.414 -0.953 15.166 1.00 3.30 44 ALA A O 19
ATOM 23603 N N . ALA A 1 45 ? 4.319 -1.428 14.497 1.00 24.05 45 ALA A N 19
ATOM 23604 C CA . ALA A 1 45 ? 4.037 -0.070 14.049 1.00 62.23 45 ALA A CA 19
ATOM 23605 C C . ALA A 1 45 ? 4.371 0.947 15.135 1.00 54.25 45 ALA A C 19
ATOM 23606 O O . ALA A 1 45 ? 4.621 2.117 14.846 1.00 1.03 45 ALA A O 19
ATOM 23613 N N . ALA A 1 46 ? 4.371 0.494 16.384 1.00 70.22 46 ALA A N 19
ATOM 23614 C CA . ALA A 1 46 ? 4.675 1.365 17.512 1.00 32.34 46 ALA A CA 19
ATOM 23615 C C . ALA A 1 46 ? 5.987 2.109 17.294 1.00 45.35 46 ALA A C 19
ATOM 23616 O O . ALA A 1 46 ? 6.001 3.329 17.130 1.00 50.35 46 ALA A O 19
ATOM 23623 N N . VAL A 1 47 ? 7.090 1.367 17.293 1.00 44.32 47 VAL A N 19
ATOM 23624 C CA . VAL A 1 47 ? 8.409 1.957 17.094 1.00 53.54 47 VAL A CA 19
ATOM 23625 C C . VAL A 1 47 ? 9.001 1.539 15.753 1.00 42.03 47 VAL A C 19
ATOM 23626 O O . VAL A 1 47 ? 9.882 2.210 15.217 1.00 44.24 47 VAL A O 19
ATOM 23639 N N . GLN A 1 48 ? 8.511 0.426 15.217 1.00 52.02 48 GLN A N 19
ATOM 23640 C CA . GLN A 1 48 ? 8.993 -0.082 13.938 1.00 54.03 48 GLN A CA 19
ATOM 23641 C C . GLN A 1 48 ? 8.468 0.765 12.783 1.00 2.31 48 GLN A C 19
ATOM 23642 O O . GLN A 1 48 ? 9.114 0.880 11.742 1.00 54.23 48 GLN A O 19
ATOM 23656 N N . ALA A 1 49 ? 7.293 1.356 12.975 1.00 4.33 49 ALA A N 19
ATOM 23657 C CA . ALA A 1 49 ? 6.683 2.194 11.951 1.00 42.34 49 ALA A CA 19
ATOM 23658 C C . ALA A 1 49 ? 6.729 3.666 12.346 1.00 11.33 49 ALA A C 19
ATOM 23659 O O . ALA A 1 49 ? 6.377 4.543 11.557 1.00 71.01 49 ALA A O 19
ATOM 23666 N N . VAL A 1 50 ? 7.164 3.931 13.574 1.00 3.10 50 VAL A N 19
ATOM 23667 C CA . VAL A 1 50 ? 7.256 5.298 14.074 1.00 23.54 50 VAL A CA 19
ATOM 23668 C C . VAL A 1 50 ? 8.664 5.854 13.896 1.00 3.32 50 VAL A C 19
ATOM 23669 O O . VAL A 1 50 ? 8.966 6.983 14.285 1.00 62.12 50 VAL A O 19
ATOM 23682 N N . PRO A 1 51 ? 9.549 5.045 13.294 1.00 54.42 51 PRO A N 19
ATOM 23683 C CA . PRO A 1 51 ? 10.940 5.436 13.049 1.00 1.31 51 PRO A CA 19
ATOM 23684 C C . PRO A 1 51 ? 11.059 6.521 11.984 1.00 53.10 51 PRO A C 19
ATOM 23685 O O . PRO A 1 51 ? 12.066 7.224 11.909 1.00 33.14 51 PRO A O 19
ATOM 23696 N N . GLY A 1 52 ? 10.023 6.652 11.161 1.00 54.10 52 GLY A N 19
ATOM 23697 C CA . GLY A 1 52 ? 10.031 7.654 10.111 1.00 22.01 52 GLY A CA 19
ATOM 23698 C C . GLY A 1 52 ? 9.309 8.924 10.515 1.00 33.34 52 GLY A C 19
ATOM 23699 O O . GLY A 1 52 ? 9.760 10.027 10.212 1.00 64.14 52 GLY A O 19
ATOM 23703 N N . GLY A 1 53 ? 8.181 8.768 11.202 1.00 12.12 53 GLY A N 19
ATOM 23704 C CA . GLY A 1 53 ? 7.411 9.920 11.636 1.00 64.43 53 GLY A CA 19
ATOM 23705 C C . GLY A 1 53 ? 6.138 9.527 12.359 1.00 41.44 53 GLY A C 19
ATOM 23706 O O . GLY A 1 53 ? 5.690 10.227 13.268 1.00 61.30 53 GLY A O 19
ATOM 23710 N N . THR A 1 54 ? 5.551 8.406 11.953 1.00 33.44 54 THR A N 19
ATOM 23711 C CA . THR A 1 54 ? 4.320 7.923 12.566 1.00 31.24 54 THR A CA 19
ATOM 23712 C C . THR A 1 54 ? 4.268 6.399 12.569 1.00 54.33 54 THR A C 19
ATOM 23713 O O . THR A 1 54 ? 5.012 5.742 11.842 1.00 50.23 54 THR A O 19
ATOM 23724 N N . ALA A 1 55 ? 3.383 5.843 13.390 1.00 1.53 55 ALA A N 19
ATOM 23725 C CA . ALA A 1 55 ? 3.232 4.397 13.485 1.00 61.23 55 ALA A CA 19
ATOM 23726 C C . ALA A 1 55 ? 2.455 3.847 12.293 1.00 11.04 55 ALA A C 19
ATOM 23727 O O . ALA A 1 55 ? 1.321 3.392 12.436 1.00 11.02 55 ALA A O 19
ATOM 23734 N N . GLY A 1 56 ? 3.073 3.893 11.117 1.00 0.00 56 GLY A N 19
ATOM 23735 C CA . GLY A 1 56 ? 2.423 3.397 9.918 1.00 64.01 56 GLY A CA 19
ATOM 23736 C C . GLY A 1 56 ? 3.075 2.137 9.384 1.00 22.34 56 GLY A C 19
ATOM 23737 O O . GLY A 1 56 ? 3.895 2.195 8.469 1.00 70.23 56 GLY A O 19
ATOM 23741 N N . GLU A 1 57 ? 2.711 0.995 9.960 1.00 62.13 57 GLU A N 19
ATOM 23742 C CA . GLU A 1 57 ? 3.269 -0.284 9.537 1.00 20.43 57 GLU A CA 19
ATOM 23743 C C . GLU A 1 57 ? 2.440 -0.894 8.411 1.00 74.22 57 GLU A C 19
ATOM 23744 O O . GLU A 1 57 ? 1.403 -0.353 8.025 1.00 62.41 57 GLU A O 19
ATOM 23756 N N . VAL A 1 58 ? 2.904 -2.024 7.887 1.00 61.13 58 VAL A N 19
ATOM 23757 C CA . VAL A 1 58 ? 2.206 -2.709 6.805 1.00 2.30 58 VAL A CA 19
ATOM 23758 C C . VAL A 1 58 ? 2.043 -4.193 7.110 1.00 74.55 58 VAL A C 19
ATOM 23759 O O . VAL A 1 58 ? 3.022 -4.900 7.347 1.00 40.43 58 VAL A O 19
ATOM 23772 N N . GLU A 1 59 ? 0.798 -4.660 7.101 1.00 71.35 59 GLU A N 19
ATOM 23773 C CA . GLU A 1 59 ? 0.506 -6.062 7.376 1.00 25.24 59 GLU A CA 19
ATOM 23774 C C . GLU A 1 59 ? 0.468 -6.874 6.085 1.00 74.11 59 GLU A C 19
ATOM 23775 O O . GLU A 1 59 ? -0.214 -6.507 5.127 1.00 31.40 59 GLU A O 19
ATOM 23787 N N . THR A 1 60 ? 1.205 -7.980 6.066 1.00 71.23 60 THR A N 19
ATOM 23788 C CA . THR A 1 60 ? 1.257 -8.844 4.893 1.00 50.22 60 THR A CA 19
ATOM 23789 C C . THR A 1 60 ? 0.354 -10.060 5.065 1.00 51.33 60 THR A C 19
ATOM 23790 O O . THR A 1 60 ? 0.689 -10.995 5.791 1.00 0.31 60 THR A O 19
ATOM 23801 N N . GLU A 1 61 ? -0.792 -10.040 4.391 1.00 32.03 61 GLU A N 19
ATOM 23802 C CA . GLU A 1 61 ? -1.743 -11.142 4.471 1.00 72.51 61 GLU A CA 19
ATOM 23803 C C . GLU A 1 61 ? -2.346 -11.441 3.101 1.00 31.02 61 GLU A C 19
ATOM 23804 O O . GLU A 1 61 ? -2.308 -10.606 2.197 1.00 3.41 61 GLU A O 19
ATOM 23816 N N . THR A 1 62 ? -2.903 -12.639 2.954 1.00 23.45 62 THR A N 19
ATOM 23817 C CA . THR A 1 62 ? -3.512 -13.050 1.696 1.00 71.20 62 THR A CA 19
ATOM 23818 C C . THR A 1 62 ? -4.899 -13.641 1.924 1.00 63.24 62 THR A C 19
ATOM 23819 O O . THR A 1 62 ? -5.039 -14.711 2.515 1.00 1.42 62 THR A O 19
ATOM 23830 N N . GLY A 1 63 ? -5.922 -12.938 1.449 1.00 53.41 63 GLY A N 19
ATOM 23831 C CA . GLY A 1 63 ? -7.285 -13.409 1.610 1.00 32.44 63 GLY A CA 19
ATOM 23832 C C . GLY A 1 63 ? -7.742 -14.269 0.449 1.00 75.31 63 GLY A C 19
ATOM 23833 O O . GLY A 1 63 ? -6.978 -14.524 -0.481 1.00 21.52 63 GLY A O 19
ATOM 23837 N N . GLU A 1 64 ? -8.993 -14.718 0.503 1.00 24.31 64 GLU A N 19
ATOM 23838 C CA . GLU A 1 64 ? -9.549 -15.557 -0.552 1.00 42.12 64 GLU A CA 19
ATOM 23839 C C . GLU A 1 64 ? -9.641 -14.787 -1.867 1.00 32.42 64 GLU A C 19
ATOM 23840 O O . GLU A 1 64 ? -9.655 -15.379 -2.945 1.00 74.03 64 GLU A O 19
ATOM 23852 N N . GLY A 1 65 ? -9.704 -13.463 -1.767 1.00 55.14 65 GLY A N 19
ATOM 23853 C CA . GLY A 1 65 ? -9.796 -12.633 -2.955 1.00 24.52 65 GLY A CA 19
ATOM 23854 C C . GLY A 1 65 ? -8.466 -12.497 -3.670 1.00 10.32 65 GLY A C 19
ATOM 23855 O O . GLY A 1 65 ? -7.949 -13.466 -4.224 1.00 73.23 65 GLY A O 19
ATOM 23859 N N . ALA A 1 66 ? -7.912 -11.289 -3.659 1.00 5.11 66 ALA A N 19
ATOM 23860 C CA . ALA A 1 66 ? -6.634 -11.029 -4.311 1.00 11.11 66 ALA A CA 19
ATOM 23861 C C . ALA A 1 66 ? -5.546 -10.728 -3.286 1.00 63.40 66 ALA A C 19
ATOM 23862 O O . ALA A 1 66 ? -4.772 -11.609 -2.912 1.00 32.32 66 ALA A O 19
ATOM 23869 N N . ALA A 1 67 ? -5.491 -9.479 -2.836 1.00 54.15 67 ALA A N 19
ATOM 23870 C CA . ALA A 1 67 ? -4.498 -9.063 -1.854 1.00 34.11 67 ALA A CA 19
ATOM 23871 C C . ALA A 1 67 ? -5.132 -8.872 -0.480 1.00 50.31 67 ALA A C 19
ATOM 23872 O O . ALA A 1 67 ? -6.349 -8.730 -0.362 1.00 23.53 67 ALA A O 19
ATOM 23879 N N . ALA A 1 68 ? -4.299 -8.869 0.555 1.00 10.34 68 ALA A N 19
ATOM 23880 C CA . ALA A 1 68 ? -4.778 -8.693 1.921 1.00 72.42 68 ALA A CA 19
ATOM 23881 C C . ALA A 1 68 ? -3.694 -8.096 2.811 1.00 42.53 68 ALA A C 19
ATOM 23882 O O . ALA A 1 68 ? -3.122 -8.784 3.656 1.00 1.35 68 ALA A O 19
ATOM 23889 N N . TYR A 1 69 ? -3.415 -6.812 2.614 1.00 12.32 69 TYR A N 19
ATOM 23890 C CA . TYR A 1 69 ? -2.397 -6.122 3.397 1.00 24.11 69 TYR A CA 19
ATOM 23891 C C . TYR A 1 69 ? -3.017 -5.015 4.244 1.00 71.11 69 TYR A C 19
ATOM 23892 O O . TYR A 1 69 ? -3.705 -4.135 3.728 1.00 0.04 69 TYR A O 19
ATOM 23910 N N . GLY A 1 70 ? -2.767 -5.067 5.549 1.00 54.41 70 GLY A N 19
ATOM 23911 C CA . GLY A 1 70 ? -3.308 -4.063 6.448 1.00 65.34 70 GLY A CA 19
ATOM 23912 C C . GLY A 1 70 ? -2.254 -3.083 6.923 1.00 25.21 70 GLY A C 19
ATOM 23913 O O . GLY A 1 70 ? -1.366 -3.442 7.697 1.00 42.30 70 GLY A O 19
ATOM 23917 N N . VAL A 1 71 ? -2.349 -1.842 6.458 1.00 14.40 71 VAL A N 19
ATOM 23918 C CA . VAL A 1 71 ? -1.396 -0.806 6.840 1.00 73.40 71 VAL A CA 19
ATOM 23919 C C . VAL A 1 71 ? -1.991 0.129 7.887 1.00 22.41 71 VAL A C 19
ATOM 23920 O O . VAL A 1 71 ? -2.942 0.862 7.612 1.00 24.05 71 VAL A O 19
ATOM 23933 N N . LEU A 1 72 ? -1.425 0.098 9.088 1.00 3.45 72 LEU A N 19
ATOM 23934 C CA . LEU A 1 72 ? -1.898 0.944 10.179 1.00 51.22 72 LEU A CA 19
ATOM 23935 C C . LEU A 1 72 ? -0.932 2.097 10.433 1.00 62.22 72 LEU A C 19
ATOM 23936 O O . LEU A 1 72 ? 0.278 1.895 10.538 1.00 30.25 72 LEU A O 19
ATOM 23952 N N . VAL A 1 73 ? -1.474 3.306 10.532 1.00 54.31 73 VAL A N 19
ATOM 23953 C CA . VAL A 1 73 ? -0.661 4.491 10.777 1.00 11.32 73 VAL A CA 19
ATOM 23954 C C . VAL A 1 73 ? -1.340 5.428 11.770 1.00 52.12 73 VAL A C 19
ATOM 23955 O O . VAL A 1 73 ? -2.442 5.920 11.523 1.00 3.50 73 VAL A O 19
ATOM 23968 N N . THR A 1 74 ? -0.676 5.672 12.895 1.00 24.32 74 THR A N 19
ATOM 23969 C CA . THR A 1 74 ? -1.215 6.549 13.926 1.00 4.25 74 THR A CA 19
ATOM 23970 C C . THR A 1 74 ? -0.168 6.854 14.992 1.00 64.33 74 THR A C 19
ATOM 23971 O O . THR A 1 74 ? 0.976 7.180 14.675 1.00 5.35 74 THR A O 19
ATOM 23982 N N . ARG A 1 75 ? -0.566 6.744 16.255 1.00 60.12 75 ARG A N 19
ATOM 23983 C CA . ARG A 1 75 ? 0.339 7.008 17.367 1.00 12.30 75 ARG A CA 19
ATOM 23984 C C . ARG A 1 75 ? 0.770 5.707 18.038 1.00 13.53 75 ARG A C 19
ATOM 23985 O O . ARG A 1 75 ? -0.004 4.758 18.162 1.00 71.12 75 ARG A O 19
ATOM 24006 N N . PRO A 1 76 ? 2.035 5.661 18.482 1.00 14.13 76 PRO A N 19
ATOM 24007 C CA . PRO A 1 76 ? 2.597 4.483 19.148 1.00 21.43 76 PRO A CA 19
ATOM 24008 C C . PRO A 1 76 ? 1.999 4.259 20.533 1.00 23.21 76 PRO A C 19
ATOM 24009 O O . PRO A 1 76 ? 2.517 3.469 21.323 1.00 4.52 76 PRO A O 19
ATOM 24020 N N . ASP A 1 77 ? 0.907 4.958 20.821 1.00 73.54 77 ASP A N 19
ATOM 24021 C CA . ASP A 1 77 ? 0.237 4.834 22.110 1.00 22.32 77 ASP A CA 19
ATOM 24022 C C . ASP A 1 77 ? -0.802 3.718 22.078 1.00 73.31 77 ASP A C 19
ATOM 24023 O O . ASP A 1 77 ? -1.761 3.726 22.849 1.00 22.31 77 ASP A O 19
ATOM 24032 N N . GLY A 1 78 ? -0.606 2.758 21.178 1.00 3.35 78 GLY A N 19
ATOM 24033 C CA . GLY A 1 78 ? -1.535 1.649 21.061 1.00 4.54 78 GLY A CA 19
ATOM 24034 C C . GLY A 1 78 ? -2.715 1.974 20.168 1.00 53.10 78 GLY A C 19
ATOM 24035 O O . GLY A 1 78 ? -3.460 1.082 19.761 1.00 34.12 78 GLY A O 19
ATOM 24039 N N . THR A 1 79 ? -2.889 3.256 19.862 1.00 51.11 79 THR A N 19
ATOM 24040 C CA . THR A 1 79 ? -3.989 3.697 19.014 1.00 51.14 79 THR A CA 19
ATOM 24041 C C . THR A 1 79 ? -3.527 3.902 17.576 1.00 64.44 79 THR A C 19
ATOM 24042 O O . THR A 1 79 ? -2.804 4.852 17.275 1.00 12.22 79 THR A O 19
ATOM 24053 N N . ARG A 1 80 ? -3.948 3.005 16.690 1.00 22.51 80 ARG A N 19
ATOM 24054 C CA . ARG A 1 80 ? -3.576 3.087 15.283 1.00 42.01 80 ARG A CA 19
ATOM 24055 C C . ARG A 1 80 ? -4.756 2.724 14.386 1.00 11.53 80 ARG A C 19
ATOM 24056 O O . ARG A 1 80 ? -5.733 2.128 14.839 1.00 31.23 80 ARG A O 19
ATOM 24077 N N . VAL A 1 81 ? -4.659 3.090 13.112 1.00 63.41 81 VAL A N 19
ATOM 24078 C CA . VAL A 1 81 ? -5.717 2.803 12.151 1.00 34.34 81 VAL A CA 19
ATOM 24079 C C . VAL A 1 81 ? -5.199 1.947 11.001 1.00 43.30 81 VAL A C 19
ATOM 24080 O O . VAL A 1 81 ? -4.493 2.437 10.120 1.00 3.13 81 VAL A O 19
ATOM 24093 N N . GLU A 1 82 ? -5.554 0.666 11.016 1.00 55.42 82 GLU A N 19
ATOM 24094 C CA . GLU A 1 82 ? -5.124 -0.257 9.973 1.00 61.40 82 GLU A CA 19
ATOM 24095 C C . GLU A 1 82 ? -6.028 -0.155 8.748 1.00 51.30 82 GLU A C 19
ATOM 24096 O O . GLU A 1 82 ? -7.239 0.030 8.870 1.00 72.50 82 GLU A O 19
ATOM 24108 N N . VAL A 1 83 ? -5.430 -0.275 7.567 1.00 53.32 83 VAL A N 19
ATOM 24109 C CA . VAL A 1 83 ? -6.180 -0.196 6.319 1.00 72.11 83 VAL A CA 19
ATOM 24110 C C . VAL A 1 83 ? -6.076 -1.498 5.532 1.00 11.23 83 VAL A C 19
ATOM 24111 O O . VAL A 1 83 ? -4.986 -1.908 5.131 1.00 55.23 83 VAL A O 19
ATOM 24124 N N . HIS A 1 84 ? -7.217 -2.144 5.315 1.00 70.34 84 HIS A N 19
ATOM 24125 C CA . HIS A 1 84 ? -7.255 -3.400 4.574 1.00 22.42 84 HIS A CA 19
ATOM 24126 C C . HIS A 1 84 ? -7.278 -3.144 3.070 1.00 22.23 84 HIS A C 19
ATOM 24127 O O . HIS A 1 84 ? -8.197 -2.508 2.552 1.00 21.33 84 HIS A O 19
ATOM 24141 N N . LEU A 1 85 ? -6.261 -3.642 2.375 1.00 54.13 85 LEU A N 19
ATOM 24142 C CA . LEU A 1 85 ? -6.164 -3.466 0.930 1.00 74.42 85 LEU A CA 19
ATOM 24143 C C . LEU A 1 85 ? -6.300 -4.803 0.208 1.00 34.55 85 LEU A C 19
ATOM 24144 O O . LEU A 1 85 ? -5.418 -5.658 0.292 1.00 44.44 85 LEU A O 19
ATOM 24160 N N . ASP A 1 86 ? -7.410 -4.977 -0.500 1.00 73.05 86 ASP A N 19
ATOM 24161 C CA . ASP A 1 86 ? -7.661 -6.209 -1.240 1.00 4.13 86 ASP A CA 19
ATOM 24162 C C . ASP A 1 86 ? -8.166 -5.905 -2.647 1.00 34.25 86 ASP A C 19
ATOM 24163 O O . ASP A 1 86 ? -9.219 -5.290 -2.819 1.00 45.40 86 ASP A O 19
ATOM 24172 N N . ARG A 1 87 ? -7.410 -6.340 -3.649 1.00 24.23 87 ARG A N 19
ATOM 24173 C CA . ARG A 1 87 ? -7.780 -6.113 -5.040 1.00 51.23 87 ARG A CA 19
ATOM 24174 C C . ARG A 1 87 ? -9.010 -6.934 -5.417 1.00 25.42 87 ARG A C 19
ATOM 24175 O O . ARG A 1 87 ? -9.422 -6.956 -6.576 1.00 73.55 87 ARG A O 19
ATOM 24196 N N . ASP A 1 88 ? -9.589 -7.608 -4.430 1.00 31.53 88 ASP A N 19
ATOM 24197 C CA . ASP A 1 88 ? -10.772 -8.431 -4.657 1.00 25.21 88 ASP A CA 19
ATOM 24198 C C . ASP A 1 88 ? -11.958 -7.572 -5.084 1.00 24.03 88 ASP A C 19
ATOM 24199 O O . ASP A 1 88 ? -12.875 -8.050 -5.751 1.00 51.44 88 ASP A O 19
ATOM 24208 N N . PHE A 1 89 ? -11.933 -6.302 -4.693 1.00 23.10 89 PHE A N 19
ATOM 24209 C CA . PHE A 1 89 ? -13.007 -5.376 -5.033 1.00 62.43 89 PHE A CA 19
ATOM 24210 C C . PHE A 1 89 ? -12.541 -3.930 -4.898 1.00 12.43 89 PHE A C 19
ATOM 24211 O O . PHE A 1 89 ? -12.039 -3.336 -5.852 1.00 52.22 89 PHE A O 19
ATOM 24228 N N . ARG A 1 90 ? -12.712 -3.369 -3.705 1.00 53.51 90 ARG A N 19
ATOM 24229 C CA . ARG A 1 90 ? -12.312 -1.991 -3.444 1.00 62.22 90 ARG A CA 19
ATOM 24230 C C . ARG A 1 90 ? -12.138 -1.750 -1.948 1.00 11.34 90 ARG A C 19
ATOM 24231 O O . ARG A 1 90 ? -12.608 -0.746 -1.411 1.00 71.23 90 ARG A O 19
ATOM 24252 N N . VAL A 1 91 ? -11.460 -2.677 -1.279 1.00 33.05 91 VAL A N 19
ATOM 24253 C CA . VAL A 1 91 ? -11.224 -2.565 0.156 1.00 61.11 91 VAL A CA 19
ATOM 24254 C C . VAL A 1 91 ? -9.827 -2.024 0.442 1.00 35.41 91 VAL A C 19
ATOM 24255 O O . VAL A 1 91 ? -8.826 -2.695 0.189 1.00 61.23 91 VAL A O 19
ATOM 24268 N N . LEU A 1 92 ? -9.767 -0.808 0.972 1.00 14.21 92 LEU A N 19
ATOM 24269 C CA . LEU A 1 92 ? -8.493 -0.176 1.294 1.00 2.42 92 LEU A CA 19
ATOM 24270 C C . LEU A 1 92 ? -8.483 0.328 2.734 1.00 53.21 92 LEU A C 19
ATOM 24271 O O . LEU A 1 92 ? -7.647 1.150 3.109 1.00 51.31 92 LEU A O 19
ATOM 24287 N N . ASP A 1 93 ? -9.417 -0.172 3.536 1.00 3.51 93 ASP A N 19
ATOM 24288 C CA . ASP A 1 93 ? -9.514 0.225 4.936 1.00 11.20 93 ASP A CA 19
ATOM 24289 C C . ASP A 1 93 ? -9.853 -0.972 5.818 1.00 73.41 93 ASP A C 19
ATOM 24290 O O . ASP A 1 93 ? -10.498 -1.923 5.373 1.00 65.02 93 ASP A O 19
ATOM 24299 N N . THR A 1 94 ? -9.415 -0.921 7.072 1.00 45.11 94 THR A N 19
ATOM 24300 C CA . THR A 1 94 ? -9.669 -2.002 8.016 1.00 52.32 94 THR A CA 19
ATOM 24301 C C . THR A 1 94 ? -10.406 -1.492 9.249 1.00 31.22 94 THR A C 19
ATOM 24302 O O . THR A 1 94 ? -11.617 -1.278 9.215 1.00 52.33 94 THR A O 19
ATOM 24313 N N . GLU A 1 95 ? -9.667 -1.300 10.337 1.00 21.03 95 GLU A N 19
ATOM 24314 C CA . GLU A 1 95 ? -10.252 -0.815 11.582 1.00 72.42 95 GLU A CA 19
ATOM 24315 C C . GLU A 1 95 ? -9.166 -0.368 12.556 1.00 50.22 95 GLU A C 19
ATOM 24316 O O . GLU A 1 95 ? -8.023 -0.823 12.502 1.00 12.43 95 GLU A O 19
ATOM 24328 N N . PRO A 1 96 ? -9.530 0.546 13.468 1.00 62.02 96 PRO A N 19
ATOM 24329 C CA . PRO A 1 96 ? -8.602 1.076 14.471 1.00 22.33 96 PRO A CA 19
ATOM 24330 C C . PRO A 1 96 ? -8.226 0.035 15.521 1.00 75.35 96 PRO A C 19
ATOM 24331 O O . PRO A 1 96 ? -9.025 -0.840 15.853 1.00 21.54 96 PRO A O 19
ATOM 24342 N N . ALA A 1 97 ? -7.007 0.136 16.038 1.00 3.33 97 ALA A N 19
ATOM 24343 C CA . ALA A 1 97 ? -6.527 -0.795 17.052 1.00 70.24 97 ALA A CA 19
ATOM 24344 C C . ALA A 1 97 ? -6.193 -0.069 18.350 1.00 23.23 97 ALA A C 19
ATOM 24345 O O . ALA A 1 97 ? -6.003 1.147 18.362 1.00 52.25 97 ALA A O 19
ATOM 24352 N N . ASP A 1 98 ? -6.123 -0.822 19.442 1.00 25.33 98 ASP A N 19
ATOM 24353 C CA . ASP A 1 98 ? -5.811 -0.250 20.747 1.00 64.20 98 ASP A CA 19
ATOM 24354 C C . ASP A 1 98 ? -4.645 -0.987 21.399 1.00 30.40 98 ASP A C 19
ATOM 24355 O O . ASP A 1 98 ? -4.235 -0.660 22.512 1.00 71.41 98 ASP A O 19
ATOM 24364 N N . GLY A 1 99 ? -4.116 -1.986 20.698 1.00 41.52 99 GLY A N 19
ATOM 24365 C CA . GLY A 1 99 ? -3.004 -2.754 21.225 1.00 64.41 99 GLY A CA 19
ATOM 24366 C C . GLY A 1 99 ? -3.459 -3.927 22.071 1.00 4.20 99 GLY A C 19
ATOM 24367 O O . GLY A 1 99 ? -2.708 -4.881 22.277 1.00 50.30 99 GLY A O 19
ATOM 24371 N N . ASP A 1 100 ? -4.690 -3.856 22.564 1.00 52.11 100 ASP A N 19
ATOM 24372 C CA . ASP A 1 100 ? -5.244 -4.920 23.393 1.00 12.44 100 ASP A CA 19
ATOM 24373 C C . ASP A 1 100 ? -6.101 -5.868 22.561 1.00 53.35 100 ASP A C 19
ATOM 24374 O O . ASP A 1 100 ? -6.405 -6.981 22.986 1.00 73.44 100 ASP A O 19
ATOM 24383 N N . GLY A 1 101 ? -6.489 -5.417 21.371 1.00 1.22 101 GLY A N 19
ATOM 24384 C CA . GLY A 1 101 ? -7.308 -6.237 20.498 1.00 14.21 101 GLY A CA 19
ATOM 24385 C C . GLY A 1 101 ? -6.532 -7.385 19.884 1.00 32.14 101 GLY A C 19
ATOM 24386 O O . GLY A 1 101 ? -7.118 -8.369 19.434 1.00 23.04 101 GLY A O 19
ATOM 24390 N N . GLY A 1 102 ? -5.209 -7.259 19.864 1.00 24.23 102 GLY A N 19
ATOM 24391 C CA . GLY A 1 102 ? -4.373 -8.301 19.297 1.00 21.20 102 GLY A CA 19
ATOM 24392 C C . GLY A 1 102 ? -4.294 -9.528 20.184 1.00 73.25 102 GLY A C 19
ATOM 24393 O O . GLY A 1 102 ? -5.193 -10.370 20.171 1.00 45.31 102 GLY A O 19
ATOM 24397 N N . ASP A 1 11 ? 0.268 0.507 -0.838 1.00 21.31 11 ASP A N 20
ATOM 24398 C CA . ASP A 1 11 ? 0.031 0.706 -2.263 1.00 44.20 11 ASP A CA 20
ATOM 24399 C C . ASP A 1 11 ? 0.243 -0.592 -3.036 1.00 4.20 11 ASP A C 20
ATOM 24400 O O . ASP A 1 11 ? -0.020 -0.661 -4.237 1.00 25.12 11 ASP A O 20
ATOM 24409 N N . TYR A 1 12 ? 0.721 -1.617 -2.340 1.00 22.30 12 TYR A N 20
ATOM 24410 C CA . TYR A 1 12 ? 0.972 -2.912 -2.962 1.00 21.25 12 TYR A CA 20
ATOM 24411 C C . TYR A 1 12 ? -0.326 -3.537 -3.463 1.00 15.24 12 TYR A C 20
ATOM 24412 O O . TYR A 1 12 ? -0.316 -4.389 -4.351 1.00 53.45 12 TYR A O 20
ATOM 24430 N N . ASP A 1 13 ? -1.443 -3.106 -2.886 1.00 71.30 13 ASP A N 20
ATOM 24431 C CA . ASP A 1 13 ? -2.751 -3.621 -3.274 1.00 14.30 13 ASP A CA 20
ATOM 24432 C C . ASP A 1 13 ? -3.102 -3.197 -4.697 1.00 1.22 13 ASP A C 20
ATOM 24433 O O . ASP A 1 13 ? -2.348 -3.455 -5.635 1.00 62.23 13 ASP A O 20
ATOM 24442 N N . ILE A 1 14 ? -4.250 -2.546 -4.849 1.00 34.21 14 ILE A N 20
ATOM 24443 C CA . ILE A 1 14 ? -4.700 -2.087 -6.157 1.00 52.11 14 ILE A CA 20
ATOM 24444 C C . ILE A 1 14 ? -4.237 -0.660 -6.428 1.00 0.52 14 ILE A C 20
ATOM 24445 O O . ILE A 1 14 ? -4.260 0.204 -5.550 1.00 63.14 14 ILE A O 20
ATOM 24461 N N . PRO A 1 15 ? -3.808 -0.403 -7.672 1.00 43.23 15 PRO A N 20
ATOM 24462 C CA . PRO A 1 15 ? -3.333 0.920 -8.089 1.00 11.22 15 PRO A CA 20
ATOM 24463 C C . PRO A 1 15 ? -4.461 1.944 -8.161 1.00 44.23 15 PRO A C 20
ATOM 24464 O O . PRO A 1 15 ? -4.364 2.941 -8.879 1.00 30.53 15 PRO A O 20
ATOM 24475 N N . THR A 1 16 ? -5.531 1.693 -7.413 1.00 42.53 16 THR A N 20
ATOM 24476 C CA . THR A 1 16 ? -6.677 2.593 -7.393 1.00 52.14 16 THR A CA 20
ATOM 24477 C C . THR A 1 16 ? -7.400 2.533 -6.053 1.00 33.32 16 THR A C 20
ATOM 24478 O O . THR A 1 16 ? -8.628 2.605 -5.993 1.00 53.35 16 THR A O 20
ATOM 24489 N N . THR A 1 17 ? -6.631 2.400 -4.976 1.00 75.13 17 THR A N 20
ATOM 24490 C CA . THR A 1 17 ? -7.199 2.329 -3.636 1.00 10.42 17 THR A CA 20
ATOM 24491 C C . THR A 1 17 ? -7.846 3.652 -3.242 1.00 51.33 17 THR A C 20
ATOM 24492 O O . THR A 1 17 ? -8.080 4.515 -4.088 1.00 62.44 17 THR A O 20
ATOM 24503 N N . GLU A 1 18 ? -8.132 3.806 -1.953 1.00 74.42 18 GLU A N 20
ATOM 24504 C CA . GLU A 1 18 ? -8.753 5.025 -1.449 1.00 20.11 18 GLU A CA 20
ATOM 24505 C C . GLU A 1 18 ? -7.901 5.655 -0.351 1.00 11.02 18 GLU A C 20
ATOM 24506 O O . GLU A 1 18 ? -7.068 6.521 -0.617 1.00 33.45 18 GLU A O 20
ATOM 24518 N N . ASN A 1 19 ? -8.117 5.214 0.884 1.00 33.22 19 ASN A N 20
ATOM 24519 C CA . ASN A 1 19 ? -7.371 5.735 2.024 1.00 62.24 19 ASN A CA 20
ATOM 24520 C C . ASN A 1 19 ? -6.001 5.071 2.126 1.00 42.13 19 ASN A C 20
ATOM 24521 O O . ASN A 1 19 ? -5.309 5.202 3.137 1.00 71.15 19 ASN A O 20
ATOM 24532 N N . LEU A 1 20 ? -5.615 4.359 1.073 1.00 44.33 20 LEU A N 20
ATOM 24533 C CA . LEU A 1 20 ? -4.327 3.675 1.042 1.00 5.15 20 LEU A CA 20
ATOM 24534 C C . LEU A 1 20 ? -3.265 4.541 0.371 1.00 14.35 20 LEU A C 20
ATOM 24535 O O . LEU A 1 20 ? -2.102 4.539 0.775 1.00 40.34 20 LEU A O 20
ATOM 24551 N N . TYR A 1 21 ? -3.675 5.282 -0.652 1.00 64.14 21 TYR A N 20
ATOM 24552 C CA . TYR A 1 21 ? -2.759 6.153 -1.380 1.00 12.24 21 TYR A CA 20
ATOM 24553 C C . TYR A 1 21 ? -2.451 7.412 -0.575 1.00 51.44 21 TYR A C 20
ATOM 24554 O O . TYR A 1 21 ? -1.661 8.256 -0.999 1.00 41.12 21 TYR A O 20
ATOM 24572 N N . PHE A 1 22 ? -3.081 7.532 0.589 1.00 62.22 22 PHE A N 20
ATOM 24573 C CA . PHE A 1 22 ? -2.875 8.688 1.454 1.00 34.51 22 PHE A CA 20
ATOM 24574 C C . PHE A 1 22 ? -1.832 8.386 2.526 1.00 61.02 22 PHE A C 20
ATOM 24575 O O . PHE A 1 22 ? -1.095 9.273 2.955 1.00 63.00 22 PHE A O 20
ATOM 24592 N N . GLN A 1 23 ? -1.777 7.129 2.953 1.00 73.52 23 GLN A N 20
ATOM 24593 C CA . GLN A 1 23 ? -0.825 6.710 3.975 1.00 15.11 23 GLN A CA 20
ATOM 24594 C C . GLN A 1 23 ? 0.551 6.462 3.368 1.00 64.00 23 GLN A C 20
ATOM 24595 O O . GLN A 1 23 ? 1.574 6.657 4.023 1.00 1.23 23 GLN A O 20
ATOM 24609 N N . GLY A 1 24 ? 0.569 6.030 2.111 1.00 64.34 24 GLY A N 20
ATOM 24610 C CA . GLY A 1 24 ? 1.826 5.761 1.436 1.00 2.44 24 GLY A CA 20
ATOM 24611 C C . GLY A 1 24 ? 2.875 6.817 1.724 1.00 24.01 24 GLY A C 20
ATOM 24612 O O . GLY A 1 24 ? 4.054 6.503 1.884 1.00 63.53 24 GLY A O 20
ATOM 24616 N N . ALA A 1 25 ? 2.446 8.073 1.789 1.00 44.23 25 ALA A N 20
ATOM 24617 C CA . ALA A 1 25 ? 3.357 9.178 2.059 1.00 3.52 25 ALA A CA 20
ATOM 24618 C C . ALA A 1 25 ? 4.071 8.988 3.393 1.00 24.50 25 ALA A C 20
ATOM 24619 O O . ALA A 1 25 ? 5.298 8.900 3.444 1.00 71.21 25 ALA A O 20
ATOM 24626 N N . MET A 1 26 ? 3.296 8.925 4.470 1.00 31.35 26 MET A N 20
ATOM 24627 C CA . MET A 1 26 ? 3.856 8.744 5.805 1.00 74.31 26 MET A CA 20
ATOM 24628 C C . MET A 1 26 ? 4.477 7.358 5.950 1.00 2.33 26 MET A C 20
ATOM 24629 O O . MET A 1 26 ? 5.175 7.080 6.925 1.00 13.02 26 MET A O 20
ATOM 24643 N N . ALA A 1 27 ? 4.219 6.493 4.975 1.00 41.42 27 ALA A N 20
ATOM 24644 C CA . ALA A 1 27 ? 4.755 5.138 4.994 1.00 32.00 27 ALA A CA 20
ATOM 24645 C C . ALA A 1 27 ? 6.187 5.106 4.470 1.00 13.14 27 ALA A C 20
ATOM 24646 O O . ALA A 1 27 ? 6.989 4.265 4.877 1.00 14.24 27 ALA A O 20
ATOM 24653 N N . PHE A 1 28 ? 6.501 6.027 3.565 1.00 23.31 28 PHE A N 20
ATOM 24654 C CA . PHE A 1 28 ? 7.837 6.103 2.984 1.00 32.34 28 PHE A CA 20
ATOM 24655 C C . PHE A 1 28 ? 8.835 6.673 3.988 1.00 53.21 28 PHE A C 20
ATOM 24656 O O . PHE A 1 28 ? 9.673 7.505 3.641 1.00 4.11 28 PHE A O 20
ATOM 24673 N N . ASP A 1 29 ? 8.737 6.220 5.233 1.00 52.31 29 ASP A N 20
ATOM 24674 C CA . ASP A 1 29 ? 9.630 6.684 6.288 1.00 44.32 29 ASP A CA 20
ATOM 24675 C C . ASP A 1 29 ? 9.879 5.582 7.313 1.00 43.41 29 ASP A C 20
ATOM 24676 O O . ASP A 1 29 ? 11.004 5.391 7.772 1.00 23.44 29 ASP A O 20
ATOM 24685 N N . GLY A 1 30 ? 8.820 4.861 7.668 1.00 63.11 30 GLY A N 20
ATOM 24686 C CA . GLY A 1 30 ? 8.945 3.788 8.637 1.00 12.02 30 GLY A CA 20
ATOM 24687 C C . GLY A 1 30 ? 8.131 2.567 8.258 1.00 60.30 30 GLY A C 20
ATOM 24688 O O . GLY A 1 30 ? 7.929 1.670 9.076 1.00 55.10 30 GLY A O 20
ATOM 24692 N N . GLU A 1 31 ? 7.662 2.533 7.014 1.00 21.45 31 GLU A N 20
ATOM 24693 C CA . GLU A 1 31 ? 6.863 1.413 6.530 1.00 24.35 31 GLU A CA 20
ATOM 24694 C C . GLU A 1 31 ? 7.633 0.101 6.657 1.00 71.05 31 GLU A C 20
ATOM 24695 O O . GLU A 1 31 ? 8.539 -0.177 5.871 1.00 23.31 31 GLU A O 20
ATOM 24707 N N . ASP A 1 32 ? 7.265 -0.700 7.650 1.00 23.41 32 ASP A N 20
ATOM 24708 C CA . ASP A 1 32 ? 7.920 -1.983 7.880 1.00 73.21 32 ASP A CA 20
ATOM 24709 C C . ASP A 1 32 ? 6.990 -3.139 7.523 1.00 22.04 32 ASP A C 20
ATOM 24710 O O . ASP A 1 32 ? 5.920 -2.933 6.952 1.00 32.15 32 ASP A O 20
ATOM 24719 N N . GLU A 1 33 ? 7.408 -4.354 7.864 1.00 71.44 33 GLU A N 20
ATOM 24720 C CA . GLU A 1 33 ? 6.613 -5.543 7.577 1.00 12.31 33 GLU A CA 20
ATOM 24721 C C . GLU A 1 33 ? 6.038 -6.135 8.861 1.00 64.44 33 GLU A C 20
ATOM 24722 O O . GLU A 1 33 ? 6.779 -6.511 9.770 1.00 54.01 33 GLU A O 20
ATOM 24734 N N . VAL A 1 34 ? 4.713 -6.215 8.927 1.00 22.52 34 VAL A N 20
ATOM 24735 C CA . VAL A 1 34 ? 4.038 -6.762 10.098 1.00 22.51 34 VAL A CA 20
ATOM 24736 C C . VAL A 1 34 ? 3.795 -8.259 9.943 1.00 61.51 34 VAL A C 20
ATOM 24737 O O . VAL A 1 34 ? 4.642 -8.987 9.424 1.00 23.53 34 VAL A O 20
ATOM 24750 N N . THR A 1 35 ? 2.631 -8.715 10.396 1.00 51.42 35 THR A N 20
ATOM 24751 C CA . THR A 1 35 ? 2.276 -10.125 10.308 1.00 35.32 35 THR A CA 20
ATOM 24752 C C . THR A 1 35 ? 0.829 -10.301 9.861 1.00 70.14 35 THR A C 20
ATOM 24753 O O . THR A 1 35 ? 0.562 -10.848 8.792 1.00 71.33 35 THR A O 20
ATOM 24764 N N . GLY A 1 36 ? -0.102 -9.832 10.686 1.00 74.32 36 GLY A N 20
ATOM 24765 C CA . GLY A 1 36 ? -1.511 -9.947 10.356 1.00 30.15 36 GLY A CA 20
ATOM 24766 C C . GLY A 1 36 ? -2.404 -9.289 11.390 1.00 64.10 36 GLY A C 20
ATOM 24767 O O . GLY A 1 36 ? -3.100 -8.314 11.109 1.00 11.50 36 GLY A O 20
ATOM 24771 N N . PRO A 1 37 ? -2.391 -9.829 12.618 1.00 53.22 37 PRO A N 20
ATOM 24772 C CA . PRO A 1 37 ? -3.201 -9.304 13.721 1.00 33.32 37 PRO A CA 20
ATOM 24773 C C . PRO A 1 37 ? -2.709 -7.945 14.207 1.00 63.40 37 PRO A C 20
ATOM 24774 O O . PRO A 1 37 ? -1.610 -7.512 13.859 1.00 31.11 37 PRO A O 20
ATOM 24785 N N . ASP A 1 38 ? -3.527 -7.278 15.013 1.00 54.05 38 ASP A N 20
ATOM 24786 C CA . ASP A 1 38 ? -3.174 -5.968 15.548 1.00 61.24 38 ASP A CA 20
ATOM 24787 C C . ASP A 1 38 ? -2.055 -6.086 16.577 1.00 3.04 38 ASP A C 20
ATOM 24788 O O . ASP A 1 38 ? -1.297 -5.141 16.796 1.00 71.20 38 ASP A O 20
ATOM 24797 N N . ALA A 1 39 ? -1.958 -7.252 17.208 1.00 42.12 39 ALA A N 20
ATOM 24798 C CA . ALA A 1 39 ? -0.931 -7.493 18.214 1.00 70.42 39 ALA A CA 20
ATOM 24799 C C . ALA A 1 39 ? 0.463 -7.251 17.645 1.00 52.12 39 ALA A C 20
ATOM 24800 O O . ALA A 1 39 ? 1.344 -6.736 18.333 1.00 12.14 39 ALA A O 20
ATOM 24807 N N . ASP A 1 40 ? 0.656 -7.626 16.385 1.00 13.30 40 ASP A N 20
ATOM 24808 C CA . ASP A 1 40 ? 1.943 -7.448 15.723 1.00 21.52 40 ASP A CA 20
ATOM 24809 C C . ASP A 1 40 ? 2.072 -6.039 15.155 1.00 5.42 40 ASP A C 20
ATOM 24810 O O . ASP A 1 40 ? 3.164 -5.471 15.121 1.00 42.55 40 ASP A O 20
ATOM 24819 N N . ARG A 1 41 ? 0.952 -5.480 14.710 1.00 74.30 41 ARG A N 20
ATOM 24820 C CA . ARG A 1 41 ? 0.940 -4.138 14.141 1.00 2.02 41 ARG A CA 20
ATOM 24821 C C . ARG A 1 41 ? 1.159 -3.086 15.225 1.00 64.41 41 ARG A C 20
ATOM 24822 O O . ARG A 1 41 ? 1.925 -2.141 15.040 1.00 13.42 41 ARG A O 20
ATOM 24843 N N . ALA A 1 42 ? 0.482 -3.259 16.355 1.00 10.02 42 ALA A N 20
ATOM 24844 C CA . ALA A 1 42 ? 0.604 -2.326 17.469 1.00 73.33 42 ALA A CA 20
ATOM 24845 C C . ALA A 1 42 ? 1.972 -2.440 18.133 1.00 52.43 42 ALA A C 20
ATOM 24846 O O . ALA A 1 42 ? 2.527 -1.447 18.605 1.00 63.53 42 ALA A O 20
ATOM 24853 N N . ARG A 1 43 ? 2.509 -3.655 18.166 1.00 3.42 43 ARG A N 20
ATOM 24854 C CA . ARG A 1 43 ? 3.812 -3.897 18.774 1.00 31.34 43 ARG A CA 20
ATOM 24855 C C . ARG A 1 43 ? 4.938 -3.491 17.828 1.00 31.41 43 ARG A C 20
ATOM 24856 O O . ARG A 1 43 ? 5.936 -2.907 18.249 1.00 14.12 43 ARG A O 20
ATOM 24877 N N . ALA A 1 44 ? 4.770 -3.806 16.548 1.00 63.22 44 ALA A N 20
ATOM 24878 C CA . ALA A 1 44 ? 5.771 -3.473 15.542 1.00 62.21 44 ALA A CA 20
ATOM 24879 C C . ALA A 1 44 ? 5.701 -1.997 15.165 1.00 31.21 44 ALA A C 20
ATOM 24880 O O . ALA A 1 44 ? 6.648 -1.244 15.390 1.00 53.13 44 ALA A O 20
ATOM 24887 N N . ALA A 1 45 ? 4.574 -1.591 14.591 1.00 55.14 45 ALA A N 20
ATOM 24888 C CA . ALA A 1 45 ? 4.380 -0.205 14.184 1.00 52.31 45 ALA A CA 20
ATOM 24889 C C . ALA A 1 45 ? 4.658 0.750 15.340 1.00 53.43 45 ALA A C 20
ATOM 24890 O O . ALA A 1 45 ? 4.902 1.938 15.131 1.00 42.24 45 ALA A O 20
ATOM 24897 N N . ALA A 1 46 ? 4.618 0.224 16.559 1.00 33.32 46 ALA A N 20
ATOM 24898 C CA . ALA A 1 46 ? 4.867 1.030 17.748 1.00 74.40 46 ALA A CA 20
ATOM 24899 C C . ALA A 1 46 ? 6.196 1.769 17.642 1.00 61.33 46 ALA A C 20
ATOM 24900 O O . ALA A 1 46 ? 6.230 2.995 17.536 1.00 73.23 46 ALA A O 20
ATOM 24907 N N . VAL A 1 47 ? 7.291 1.015 17.671 1.00 11.24 47 VAL A N 20
ATOM 24908 C CA . VAL A 1 47 ? 8.624 1.599 17.578 1.00 14.10 47 VAL A CA 20
ATOM 24909 C C . VAL A 1 47 ? 9.332 1.150 16.305 1.00 42.20 47 VAL A C 20
ATOM 24910 O O . VAL A 1 47 ? 10.351 1.721 15.916 1.00 15.41 47 VAL A O 20
ATOM 24923 N N . GLN A 1 48 ? 8.786 0.124 15.660 1.00 12.35 48 GLN A N 20
ATOM 24924 C CA . GLN A 1 48 ? 9.367 -0.401 14.431 1.00 75.34 48 GLN A CA 20
ATOM 24925 C C . GLN A 1 48 ? 8.978 0.460 13.234 1.00 51.14 48 GLN A C 20
ATOM 24926 O O . GLN A 1 48 ? 9.761 0.631 12.299 1.00 35.04 48 GLN A O 20
ATOM 24940 N N . ALA A 1 49 ? 7.764 1.000 13.269 1.00 41.23 49 ALA A N 20
ATOM 24941 C CA . ALA A 1 49 ? 7.272 1.845 12.188 1.00 45.34 49 ALA A CA 20
ATOM 24942 C C . ALA A 1 49 ? 7.226 3.309 12.613 1.00 75.12 49 ALA A C 20
ATOM 24943 O O . ALA A 1 49 ? 6.906 4.188 11.813 1.00 42.42 49 ALA A O 20
ATOM 24950 N N . VAL A 1 50 ? 7.545 3.563 13.878 1.00 41.52 50 VAL A N 20
ATOM 24951 C CA . VAL A 1 50 ? 7.540 4.921 14.409 1.00 13.14 50 VAL A CA 20
ATOM 24952 C C . VAL A 1 50 ? 8.930 5.544 14.341 1.00 75.25 50 VAL A C 20
ATOM 24953 O O . VAL A 1 50 ? 9.123 6.725 14.629 1.00 53.14 50 VAL A O 20
ATOM 24966 N N . PRO A 1 51 ? 9.923 4.732 13.949 1.00 32.11 51 PRO A N 20
ATOM 24967 C CA . PRO A 1 51 ? 11.313 5.182 13.832 1.00 61.41 51 PRO A CA 20
ATOM 24968 C C . PRO A 1 51 ? 11.514 6.148 12.670 1.00 53.41 51 PRO A C 20
ATOM 24969 O O . PRO A 1 51 ? 12.420 6.980 12.691 1.00 50.10 51 PRO A O 20
ATOM 24980 N N . GLY A 1 52 ? 10.661 6.033 11.656 1.00 11.42 52 GLY A N 20
ATOM 24981 C CA . GLY A 1 52 ? 10.762 6.904 10.500 1.00 52.14 52 GLY A CA 20
ATOM 24982 C C . GLY A 1 52 ? 10.153 8.270 10.747 1.00 11.03 52 GLY A C 20
ATOM 24983 O O . GLY A 1 52 ? 10.784 9.294 10.491 1.00 1.52 52 GLY A O 20
ATOM 24987 N N . GLY A 1 53 ? 8.920 8.285 11.246 1.00 4.41 53 GLY A N 20
ATOM 24988 C CA . GLY A 1 53 ? 8.246 9.541 11.518 1.00 11.22 53 GLY A CA 20
ATOM 24989 C C . GLY A 1 53 ? 6.955 9.351 12.290 1.00 63.20 53 GLY A C 20
ATOM 24990 O O . GLY A 1 53 ? 6.574 10.199 13.098 1.00 63.14 53 GLY A O 20
ATOM 24994 N N . THR A 1 54 ? 6.278 8.234 12.041 1.00 12.31 54 THR A N 20
ATOM 24995 C CA . THR A 1 54 ? 5.021 7.936 12.716 1.00 10.31 54 THR A CA 20
ATOM 24996 C C . THR A 1 54 ? 4.856 6.437 12.934 1.00 60.40 54 THR A C 20
ATOM 24997 O O . THR A 1 54 ? 5.365 5.628 12.159 1.00 72.42 54 THR A O 20
ATOM 25008 N N . ALA A 1 55 ? 4.141 6.072 13.993 1.00 1.45 55 ALA A N 20
ATOM 25009 C CA . ALA A 1 55 ? 3.907 4.669 14.311 1.00 11.34 55 ALA A CA 20
ATOM 25010 C C . ALA A 1 55 ? 2.930 4.039 13.325 1.00 34.32 55 ALA A C 20
ATOM 25011 O O . ALA A 1 55 ? 1.748 3.875 13.626 1.00 61.20 55 ALA A O 20
ATOM 25018 N N . GLY A 1 56 ? 3.431 3.687 12.145 1.00 40.11 56 GLY A N 20
ATOM 25019 C CA . GLY A 1 56 ? 2.588 3.079 11.132 1.00 11.21 56 GLY A CA 20
ATOM 25020 C C . GLY A 1 56 ? 3.330 2.052 10.300 1.00 11.12 56 GLY A C 20
ATOM 25021 O O . GLY A 1 56 ? 4.092 2.406 9.401 1.00 14.01 56 GLY A O 20
ATOM 25025 N N . GLU A 1 57 ? 3.108 0.776 10.602 1.00 42.42 57 GLU A N 20
ATOM 25026 C CA . GLU A 1 57 ? 3.764 -0.305 9.876 1.00 44.41 57 GLU A CA 20
ATOM 25027 C C . GLU A 1 57 ? 2.870 -0.830 8.757 1.00 51.13 57 GLU A C 20
ATOM 25028 O O . GLU A 1 57 ? 1.772 -0.320 8.533 1.00 32.03 57 GLU A O 20
ATOM 25040 N N . VAL A 1 58 ? 3.348 -1.853 8.055 1.00 4.34 58 VAL A N 20
ATOM 25041 C CA . VAL A 1 58 ? 2.593 -2.448 6.960 1.00 62.24 58 VAL A CA 20
ATOM 25042 C C . VAL A 1 58 ? 2.570 -3.969 7.071 1.00 41.45 58 VAL A C 20
ATOM 25043 O O . VAL A 1 58 ? 3.613 -4.620 7.021 1.00 51.32 58 VAL A O 20
ATOM 25056 N N . GLU A 1 59 ? 1.373 -4.527 7.221 1.00 62.54 59 GLU A N 20
ATOM 25057 C CA . GLU A 1 59 ? 1.215 -5.972 7.339 1.00 60.20 59 GLU A CA 20
ATOM 25058 C C . GLU A 1 59 ? 0.965 -6.606 5.973 1.00 13.34 59 GLU A C 20
ATOM 25059 O O . GLU A 1 59 ? 0.550 -5.932 5.030 1.00 71.14 59 GLU A O 20
ATOM 25071 N N . THR A 1 60 ? 1.221 -7.907 5.875 1.00 14.32 60 THR A N 20
ATOM 25072 C CA . THR A 1 60 ? 1.025 -8.632 4.626 1.00 4.12 60 THR A CA 20
ATOM 25073 C C . THR A 1 60 ? 0.267 -9.934 4.859 1.00 3.30 60 THR A C 20
ATOM 25074 O O . THR A 1 60 ? 0.752 -10.830 5.549 1.00 5.41 60 THR A O 20
ATOM 25085 N N . GLU A 1 61 ? -0.925 -10.031 4.278 1.00 25.33 61 GLU A N 20
ATOM 25086 C CA . GLU A 1 61 ? -1.749 -11.225 4.424 1.00 70.23 61 GLU A CA 20
ATOM 25087 C C . GLU A 1 61 ? -2.370 -11.624 3.088 1.00 45.12 61 GLU A C 20
ATOM 25088 O O . GLU A 1 61 ? -2.405 -10.832 2.145 1.00 34.22 61 GLU A O 20
ATOM 25100 N N . THR A 1 62 ? -2.857 -12.858 3.014 1.00 74.44 62 THR A N 20
ATOM 25101 C CA . THR A 1 62 ? -3.475 -13.364 1.794 1.00 22.21 62 THR A CA 20
ATOM 25102 C C . THR A 1 62 ? -4.950 -13.679 2.014 1.00 11.53 62 THR A C 20
ATOM 25103 O O . THR A 1 62 ? -5.361 -14.036 3.117 1.00 23.34 62 THR A O 20
ATOM 25114 N N . GLY A 1 63 ? -5.744 -13.543 0.956 1.00 22.11 63 GLY A N 20
ATOM 25115 C CA . GLY A 1 63 ? -7.165 -13.817 1.055 1.00 34.42 63 GLY A CA 20
ATOM 25116 C C . GLY A 1 63 ? -7.651 -14.760 -0.028 1.00 22.53 63 GLY A C 20
ATOM 25117 O O . GLY A 1 63 ? -6.949 -15.699 -0.402 1.00 23.10 63 GLY A O 20
ATOM 25121 N N . GLU A 1 64 ? -8.856 -14.511 -0.531 1.00 21.42 64 GLU A N 20
ATOM 25122 C CA . GLU A 1 64 ? -9.435 -15.348 -1.575 1.00 64.15 64 GLU A CA 20
ATOM 25123 C C . GLU A 1 64 ? -9.017 -14.858 -2.959 1.00 1.11 64 GLU A C 20
ATOM 25124 O O . GLU A 1 64 ? -9.044 -15.612 -3.931 1.00 2.32 64 GLU A O 20
ATOM 25136 N N . GLY A 1 65 ? -8.631 -13.588 -3.039 1.00 11.10 65 GLY A N 20
ATOM 25137 C CA . GLY A 1 65 ? -8.214 -13.018 -4.307 1.00 1.13 65 GLY A CA 20
ATOM 25138 C C . GLY A 1 65 ? -6.706 -12.932 -4.435 1.00 51.53 65 GLY A C 20
ATOM 25139 O O . GLY A 1 65 ? -6.021 -13.953 -4.485 1.00 12.35 65 GLY A O 20
ATOM 25143 N N . ALA A 1 66 ? -6.188 -11.709 -4.492 1.00 24.23 66 ALA A N 20
ATOM 25144 C CA . ALA A 1 66 ? -4.751 -11.494 -4.615 1.00 53.53 66 ALA A CA 20
ATOM 25145 C C . ALA A 1 66 ? -4.191 -10.803 -3.376 1.00 72.04 66 ALA A C 20
ATOM 25146 O O . ALA A 1 66 ? -3.692 -11.458 -2.462 1.00 4.41 66 ALA A O 20
ATOM 25153 N N . ALA A 1 67 ? -4.277 -9.477 -3.354 1.00 35.02 67 ALA A N 20
ATOM 25154 C CA . ALA A 1 67 ? -3.780 -8.698 -2.226 1.00 73.34 67 ALA A CA 20
ATOM 25155 C C . ALA A 1 67 ? -4.735 -8.778 -1.040 1.00 55.04 67 ALA A C 20
ATOM 25156 O O . ALA A 1 67 ? -5.943 -8.596 -1.191 1.00 32.03 67 ALA A O 20
ATOM 25163 N N . ALA A 1 68 ? -4.186 -9.052 0.138 1.00 12.24 68 ALA A N 20
ATOM 25164 C CA . ALA A 1 68 ? -4.990 -9.154 1.350 1.00 23.32 68 ALA A CA 20
ATOM 25165 C C . ALA A 1 68 ? -4.183 -8.752 2.580 1.00 44.52 68 ALA A C 20
ATOM 25166 O O . ALA A 1 68 ? -3.987 -9.551 3.495 1.00 25.40 68 ALA A O 20
ATOM 25173 N N . TYR A 1 69 ? -3.716 -7.508 2.594 1.00 13.20 69 TYR A N 20
ATOM 25174 C CA . TYR A 1 69 ? -2.927 -7.000 3.710 1.00 34.12 69 TYR A CA 20
ATOM 25175 C C . TYR A 1 69 ? -3.500 -5.684 4.228 1.00 44.14 69 TYR A C 20
ATOM 25176 O O . TYR A 1 69 ? -4.601 -5.283 3.853 1.00 3.43 69 TYR A O 20
ATOM 25194 N N . GLY A 1 70 ? -2.742 -5.015 5.092 1.00 65.44 70 GLY A N 20
ATOM 25195 C CA . GLY A 1 70 ? -3.188 -3.751 5.647 1.00 71.11 70 GLY A CA 20
ATOM 25196 C C . GLY A 1 70 ? -2.038 -2.894 6.137 1.00 24.50 70 GLY A C 20
ATOM 25197 O O . GLY A 1 70 ? -0.923 -3.384 6.319 1.00 21.21 70 GLY A O 20
ATOM 25201 N N . VAL A 1 71 ? -2.307 -1.610 6.350 1.00 62.31 71 VAL A N 20
ATOM 25202 C CA . VAL A 1 71 ? -1.285 -0.683 6.821 1.00 12.12 71 VAL A CA 20
ATOM 25203 C C . VAL A 1 71 ? -1.835 0.234 7.908 1.00 23.13 71 VAL A C 20
ATOM 25204 O O . VAL A 1 71 ? -2.818 0.945 7.698 1.00 41.24 71 VAL A O 20
ATOM 25217 N N . LEU A 1 72 ? -1.194 0.213 9.072 1.00 63.13 72 LEU A N 20
ATOM 25218 C CA . LEU A 1 72 ? -1.617 1.043 10.194 1.00 55.32 72 LEU A CA 20
ATOM 25219 C C . LEU A 1 72 ? -0.602 2.148 10.468 1.00 22.30 72 LEU A C 20
ATOM 25220 O O . LEU A 1 72 ? 0.607 1.932 10.374 1.00 75.21 72 LEU A O 20
ATOM 25236 N N . VAL A 1 73 ? -1.100 3.332 10.810 1.00 74.42 73 VAL A N 20
ATOM 25237 C CA . VAL A 1 73 ? -0.237 4.470 11.101 1.00 22.55 73 VAL A CA 20
ATOM 25238 C C . VAL A 1 73 ? -0.907 5.432 12.075 1.00 5.43 73 VAL A C 20
ATOM 25239 O O . VAL A 1 73 ? -2.017 5.907 11.833 1.00 44.34 73 VAL A O 20
ATOM 25252 N N . THR A 1 74 ? -0.224 5.718 13.180 1.00 13.20 74 THR A N 20
ATOM 25253 C CA . THR A 1 74 ? -0.753 6.624 14.192 1.00 42.21 74 THR A CA 20
ATOM 25254 C C . THR A 1 74 ? 0.298 6.939 15.251 1.00 74.40 74 THR A C 20
ATOM 25255 O O . THR A 1 74 ? 1.426 7.311 14.928 1.00 12.04 74 THR A O 20
ATOM 25266 N N . ARG A 1 75 ? -0.080 6.786 16.516 1.00 71.40 75 ARG A N 20
ATOM 25267 C CA . ARG A 1 75 ? 0.830 7.054 17.623 1.00 61.02 75 ARG A CA 20
ATOM 25268 C C . ARG A 1 75 ? 1.357 5.753 18.221 1.00 63.12 75 ARG A C 20
ATOM 25269 O O . ARG A 1 75 ? 0.638 4.762 18.345 1.00 73.42 75 ARG A O 20
ATOM 25290 N N . PRO A 1 76 ? 2.644 5.754 18.600 1.00 12.32 76 PRO A N 20
ATOM 25291 C CA . PRO A 1 76 ? 3.296 4.582 19.191 1.00 0.13 76 PRO A CA 20
ATOM 25292 C C . PRO A 1 76 ? 2.781 4.278 20.594 1.00 70.21 76 PRO A C 20
ATOM 25293 O O . PRO A 1 76 ? 3.400 3.522 21.342 1.00 23.44 76 PRO A O 20
ATOM 25304 N N . ASP A 1 77 ? 1.645 4.871 20.943 1.00 32.14 77 ASP A N 20
ATOM 25305 C CA . ASP A 1 77 ? 1.046 4.662 22.256 1.00 35.23 77 ASP A CA 20
ATOM 25306 C C . ASP A 1 77 ? 0.019 3.534 22.212 1.00 40.23 77 ASP A C 20
ATOM 25307 O O . ASP A 1 77 ? -0.896 3.482 23.032 1.00 74.41 77 ASP A O 20
ATOM 25316 N N . GLY A 1 78 ? 0.178 2.634 21.247 1.00 70.54 78 GLY A N 20
ATOM 25317 C CA . GLY A 1 78 ? -0.743 1.520 21.112 1.00 22.11 78 GLY A CA 20
ATOM 25318 C C . GLY A 1 78 ? -1.984 1.886 20.324 1.00 54.25 78 GLY A C 20
ATOM 25319 O O . GLY A 1 78 ? -2.753 1.013 19.919 1.00 42.14 78 GLY A O 20
ATOM 25323 N N . THR A 1 79 ? -2.184 3.182 20.105 1.00 11.41 79 THR A N 20
ATOM 25324 C CA . THR A 1 79 ? -3.342 3.663 19.363 1.00 74.24 79 THR A CA 20
ATOM 25325 C C . THR A 1 79 ? -2.982 3.956 17.911 1.00 70.33 79 THR A C 20
ATOM 25326 O O . THR A 1 79 ? -2.355 4.971 17.610 1.00 45.32 79 THR A O 20
ATOM 25337 N N . ARG A 1 80 ? -3.383 3.061 17.014 1.00 32.51 80 ARG A N 20
ATOM 25338 C CA . ARG A 1 80 ? -3.102 3.223 15.593 1.00 44.51 80 ARG A CA 20
ATOM 25339 C C . ARG A 1 80 ? -4.323 2.865 14.752 1.00 54.10 80 ARG A C 20
ATOM 25340 O O . ARG A 1 80 ? -5.257 2.224 15.236 1.00 41.54 80 ARG A O 20
ATOM 25361 N N . VAL A 1 81 ? -4.310 3.283 13.490 1.00 15.43 81 VAL A N 20
ATOM 25362 C CA . VAL A 1 81 ? -5.417 3.006 12.582 1.00 45.44 81 VAL A CA 20
ATOM 25363 C C . VAL A 1 81 ? -4.971 2.112 11.431 1.00 71.54 81 VAL A C 20
ATOM 25364 O O . VAL A 1 81 ? -4.281 2.559 10.515 1.00 13.12 81 VAL A O 20
ATOM 25377 N N . GLU A 1 82 ? -5.371 0.845 11.484 1.00 71.11 82 GLU A N 20
ATOM 25378 C CA . GLU A 1 82 ? -5.012 -0.113 10.445 1.00 73.21 82 GLU A CA 20
ATOM 25379 C C . GLU A 1 82 ? -6.041 -0.104 9.318 1.00 72.51 82 GLU A C 20
ATOM 25380 O O . GLU A 1 82 ? -7.245 -0.024 9.562 1.00 72.30 82 GLU A O 20
ATOM 25392 N N . VAL A 1 83 ? -5.558 -0.187 8.082 1.00 3.14 83 VAL A N 20
ATOM 25393 C CA . VAL A 1 83 ? -6.434 -0.189 6.917 1.00 21.11 83 VAL A CA 20
ATOM 25394 C C . VAL A 1 83 ? -6.338 -1.509 6.160 1.00 44.44 83 VAL A C 20
ATOM 25395 O O . VAL A 1 83 ? -5.277 -2.133 6.111 1.00 35.33 83 VAL A O 20
ATOM 25408 N N . HIS A 1 84 ? -7.452 -1.928 5.568 1.00 2.20 84 HIS A N 20
ATOM 25409 C CA . HIS A 1 84 ? -7.493 -3.174 4.811 1.00 51.32 84 HIS A CA 20
ATOM 25410 C C . HIS A 1 84 ? -7.352 -2.906 3.315 1.00 13.54 84 HIS A C 20
ATOM 25411 O O . HIS A 1 84 ? -8.126 -2.143 2.735 1.00 12.33 84 HIS A O 20
ATOM 25425 N N . LEU A 1 85 ? -6.360 -3.536 2.697 1.00 31.21 85 LEU A N 20
ATOM 25426 C CA . LEU A 1 85 ? -6.117 -3.365 1.269 1.00 72.32 85 LEU A CA 20
ATOM 25427 C C . LEU A 1 85 ? -6.253 -4.693 0.531 1.00 64.33 85 LEU A C 20
ATOM 25428 O O . LEU A 1 85 ? -5.357 -5.536 0.580 1.00 61.41 85 LEU A O 20
ATOM 25444 N N . ASP A 1 86 ? -7.377 -4.871 -0.154 1.00 62.32 86 ASP A N 20
ATOM 25445 C CA . ASP A 1 86 ? -7.628 -6.095 -0.906 1.00 34.40 86 ASP A CA 20
ATOM 25446 C C . ASP A 1 86 ? -8.101 -5.777 -2.321 1.00 14.32 86 ASP A C 20
ATOM 25447 O O . ASP A 1 86 ? -9.203 -5.263 -2.517 1.00 31.33 86 ASP A O 20
ATOM 25456 N N . ARG A 1 87 ? -7.261 -6.084 -3.303 1.00 42.55 87 ARG A N 20
ATOM 25457 C CA . ARG A 1 87 ? -7.592 -5.828 -4.700 1.00 51.40 87 ARG A CA 20
ATOM 25458 C C . ARG A 1 87 ? -8.681 -6.781 -5.184 1.00 12.51 87 ARG A C 20
ATOM 25459 O O . ARG A 1 87 ? -9.047 -6.776 -6.359 1.00 42.35 87 ARG A O 20
ATOM 25480 N N . ASP A 1 88 ? -9.195 -7.596 -4.270 1.00 63.50 88 ASP A N 20
ATOM 25481 C CA . ASP A 1 88 ? -10.242 -8.555 -4.603 1.00 14.21 88 ASP A CA 20
ATOM 25482 C C . ASP A 1 88 ? -11.574 -7.847 -4.831 1.00 12.44 88 ASP A C 20
ATOM 25483 O O . ASP A 1 88 ? -12.517 -8.432 -5.363 1.00 35.11 88 ASP A O 20
ATOM 25492 N N . PHE A 1 89 ? -11.644 -6.584 -4.423 1.00 53.31 89 PHE A N 20
ATOM 25493 C CA . PHE A 1 89 ? -12.861 -5.796 -4.581 1.00 13.13 89 PHE A CA 20
ATOM 25494 C C . PHE A 1 89 ? -12.575 -4.309 -4.392 1.00 60.01 89 PHE A C 20
ATOM 25495 O O . PHE A 1 89 ? -12.164 -3.622 -5.327 1.00 41.31 89 PHE A O 20
ATOM 25512 N N . ARG A 1 90 ? -12.796 -3.820 -3.176 1.00 41.44 90 ARG A N 20
ATOM 25513 C CA . ARG A 1 90 ? -12.564 -2.414 -2.865 1.00 23.42 90 ARG A CA 20
ATOM 25514 C C . ARG A 1 90 ? -12.148 -2.242 -1.407 1.00 31.43 90 ARG A C 20
ATOM 25515 O O . ARG A 1 90 ? -12.412 -1.209 -0.793 1.00 15.35 90 ARG A O 20
ATOM 25536 N N . VAL A 1 91 ? -11.496 -3.263 -0.858 1.00 53.11 91 VAL A N 20
ATOM 25537 C CA . VAL A 1 91 ? -11.044 -3.225 0.527 1.00 4.23 91 VAL A CA 20
ATOM 25538 C C . VAL A 1 91 ? -9.837 -2.307 0.686 1.00 3.21 91 VAL A C 20
ATOM 25539 O O . VAL A 1 91 ? -8.699 -2.710 0.440 1.00 73.24 91 VAL A O 20
ATOM 25552 N N . LEU A 1 92 ? -10.091 -1.070 1.100 1.00 74.44 92 LEU A N 20
ATOM 25553 C CA . LEU A 1 92 ? -9.025 -0.093 1.292 1.00 34.44 92 LEU A CA 20
ATOM 25554 C C . LEU A 1 92 ? -9.060 0.478 2.706 1.00 1.32 92 LEU A C 20
ATOM 25555 O O . LEU A 1 92 ? -8.437 1.502 2.988 1.00 43.01 92 LEU A O 20
ATOM 25571 N N . ASP A 1 93 ? -9.790 -0.191 3.591 1.00 12.35 93 ASP A N 20
ATOM 25572 C CA . ASP A 1 93 ? -9.903 0.249 4.977 1.00 33.44 93 ASP A CA 20
ATOM 25573 C C . ASP A 1 93 ? -10.227 -0.926 5.895 1.00 20.22 93 ASP A C 20
ATOM 25574 O O . ASP A 1 93 ? -10.746 -1.951 5.451 1.00 22.01 93 ASP A O 20
ATOM 25583 N N . THR A 1 94 ? -9.916 -0.771 7.179 1.00 72.35 94 THR A N 20
ATOM 25584 C CA . THR A 1 94 ? -10.172 -1.819 8.159 1.00 64.34 94 THR A CA 20
ATOM 25585 C C . THR A 1 94 ? -10.898 -1.265 9.379 1.00 22.51 94 THR A C 20
ATOM 25586 O O . THR A 1 94 ? -12.113 -1.073 9.355 1.00 60.33 94 THR A O 20
ATOM 25597 N N . GLU A 1 95 ? -10.145 -1.010 10.445 1.00 71.52 95 GLU A N 20
ATOM 25598 C CA . GLU A 1 95 ? -10.719 -0.478 11.675 1.00 33.41 95 GLU A CA 20
ATOM 25599 C C . GLU A 1 95 ? -9.647 0.190 12.531 1.00 33.22 95 GLU A C 20
ATOM 25600 O O . GLU A 1 95 ? -8.449 -0.024 12.348 1.00 3.52 95 GLU A O 20
ATOM 25612 N N . PRO A 1 96 ? -10.088 1.019 13.489 1.00 44.20 96 PRO A N 20
ATOM 25613 C CA . PRO A 1 96 ? -9.183 1.736 14.393 1.00 50.03 96 PRO A CA 20
ATOM 25614 C C . PRO A 1 96 ? -8.492 0.803 15.381 1.00 12.15 96 PRO A C 20
ATOM 25615 O O . PRO A 1 96 ? -9.102 0.346 16.347 1.00 31.45 96 PRO A O 20
ATOM 25626 N N . ALA A 1 97 ? -7.216 0.525 15.134 1.00 54.53 97 ALA A N 20
ATOM 25627 C CA . ALA A 1 97 ? -6.442 -0.351 16.004 1.00 53.11 97 ALA A CA 20
ATOM 25628 C C . ALA A 1 97 ? -6.236 0.281 17.376 1.00 32.14 97 ALA A C 20
ATOM 25629 O O . ALA A 1 97 ? -5.473 1.236 17.522 1.00 14.22 97 ALA A O 20
ATOM 25636 N N . ASP A 1 98 ? -6.921 -0.258 18.379 1.00 1.32 98 ASP A N 20
ATOM 25637 C CA . ASP A 1 98 ? -6.812 0.253 19.741 1.00 54.53 98 ASP A CA 20
ATOM 25638 C C . ASP A 1 98 ? -5.743 -0.504 20.522 1.00 53.00 98 ASP A C 20
ATOM 25639 O O . ASP A 1 98 ? -5.699 -0.445 21.750 1.00 20.40 98 ASP A O 20
ATOM 25648 N N . GLY A 1 99 ? -4.883 -1.216 19.800 1.00 32.44 99 GLY A N 20
ATOM 25649 C CA . GLY A 1 99 ? -3.827 -1.976 20.443 1.00 61.42 99 GLY A CA 20
ATOM 25650 C C . GLY A 1 99 ? -4.286 -3.353 20.879 1.00 73.51 99 GLY A C 20
ATOM 25651 O O . GLY A 1 99 ? -3.469 -4.247 21.100 1.00 43.02 99 GLY A O 20
ATOM 25655 N N . ASP A 1 100 ? -5.597 -3.525 21.005 1.00 75.40 100 ASP A N 20
ATOM 25656 C CA . ASP A 1 100 ? -6.165 -4.804 21.418 1.00 3.35 100 ASP A CA 20
ATOM 25657 C C . ASP A 1 100 ? -6.600 -5.622 20.207 1.00 20.41 100 ASP A C 20
ATOM 25658 O O . ASP A 1 100 ? -6.318 -6.817 20.119 1.00 54.34 100 ASP A O 20
ATOM 25667 N N . GLY A 1 101 ? -7.290 -4.971 19.276 1.00 42.15 101 GLY A N 20
ATOM 25668 C CA . GLY A 1 101 ? -7.754 -5.654 18.082 1.00 30.45 101 GLY A CA 20
ATOM 25669 C C . GLY A 1 101 ? -9.042 -6.419 18.316 1.00 11.42 101 GLY A C 20
ATOM 25670 O O . GLY A 1 101 ? -9.313 -7.413 17.644 1.00 10.31 101 GLY A O 20
ATOM 25674 N N . GLY A 1 102 ? -9.839 -5.954 19.274 1.00 24.23 102 GLY A N 20
ATOM 25675 C CA . GLY A 1 102 ? -11.095 -6.614 19.579 1.00 3.13 102 GLY A CA 20
ATOM 25676 C C . GLY A 1 102 ? -11.056 -7.350 20.904 1.00 54.21 102 GLY A C 20
ATOM 25677 O O . GLY A 1 102 ? -10.971 -8.577 20.937 1.00 32.32 102 GLY A O 20
#